Protein 8Y48 (pdb70)

B-factor: mean 157.1, std 56.64, range [30.0, 285.18]

Solvent-accessible surface area: 86447 Å² total; per-residue (Å²): 148,49,86,48,104,61,6,82,43,58,150,72,40,12,21,18,75,55,106,77,85,30,108,36,40,61,30,40,47,119,43,116,49,125,99,84,93,136,84,178,101,49,35,3,4,0,0,2,9,29,120,45,65,66,26,61,79,32,135,7,32,36,13,47,13,46,26,46,20,31,21,9,1,20,54,71,61,26,53,63,16,18,61,17,60,43,55,54,90,18,23,71,95,105,60,57,16,61,40,14,12,55,22,64,27,11,48,12,3,14,69,40,43,153,67,112,72,29,58,60,23,68,104,99,52,83,109,27,98,47,79,29,54,86,68,104,47,150,50,115,96,40,50,98,32,61,6,72,97,100,125,8,74,50,92,32,63,134,32,107,39,48,14,93,15,30,15,12,18,8,4,10,8,42,5,46,0,91,5,52,98,99,36,83,106,5,51,25,67,68,51,27,86,21,88,25,39,12,16,6,31,27,162,49,92,89,34,53,60,85,62,108,47,109,64,47,26,25,43,16,42,117,96,34,52,28,18,66,29,28,101,66,67,91,116,63,102,64,59,54,33,5,25,1,36,22,67,31,48,12,14,0,2,53,15,112,28,68,75,109,51,80,31,68,22,31,74,37,79,68,5,32,131,2,54,35,48,105,57,109,107,13,37,1,0,22,0,90,92,10,10,0,1,9,17,1,58,54,68,69,56,20,119,156,29,77,99,76,76,44,21,72,84,54,19,94,82,50,17,92,66,12,62,74,140,27,61,94,76,22,67,75,87,35,103,46,60,62,4,64,7,88,44,34,25,57,1,6,3,13,12,6,33,70,102,104,183,117,89,64,20,32,24,4,9,14,3,7,4,5,18,84,5,50,81,21,13,28,105,9,8,57,39,7,48,76,6,16,20,130,11,0,38,49,11,8,39,20,3,46,13,4,1,95,88,50,18,61,21,1,9,27,18,23,68,59,111,3,9,16,10,92,76,14,28,41,4,14,7,11,28,68,6,40,19,12,22,70,109,36,60,76,62,68,60,51,8,115,39,131,83,83,54,54,17,43,36,60,0,18,7,24,7,14,15,29,147,54,111,108,153,48,70,0,0,7,8,57,80,9,45,7,67,106,83,63,89,65,73,51,106,44,69,105,100,26,36,50,46,2,64,4,40,113,80,9,23,18,1,63,55,27,52,4,59,133,86,74,96,16,105,86,27,56,66,9,100,5,75,6,71,32,132,32,42,101,12,133,29,47,46,5,97,42,21,114,35,45,56,79,60,40,126,189,80,38,74,150,148,49,86,47,103,62,6,85,43,57,152,72,39,11,22,17,84,62,98,74,76,31,97,35,33,57,24,40,48,123,43,118,48,125,99,85,92,134,84,177,100,49,33,3,4,0,0,2,9,30,119,43,65,65,26,60,78,33,134,7,32,36,14,47,13,46,26,46,21,31,21,11,1,19,53,72,62,26,52,61,16,18,61,17,59,42,55,53,92,19,24,70,96,107,60,57,16,60,40,15,11,58,22,63,27,10,48,12,3,14,70,40,43,154,66,111,72,29,58,60,22,70,104,97,55,80,110,27,99,47,80,28,53,87,69,103,47,149,52,116,95,40,50,98,33,61,5,70,99,101,124,7,74,48,90,31,63,134,31,106,41,49,14,94,14,30,14,12,19,8,4,11,8,40,5,45,0,92,5,52,98,99,37,85,103,5,52,25,68,67,52,28,86,22,89,25,38,11,19,5,30,26,163,48,93,89,33,52,61,84,62,108,46,111,65,47,26,24,43,17,42,116,96,34,52,28,18,67,29,28,101,67,67,91,115,62,104,66,59,54,35,4,24,1,37,23,67,31,48,12,14,0,2,53,14,112,27,69,75,108,50,77,33,68,22,32,73,38,80,68,5,32,128,3,53,34,47,104,55,109,107,12,37,0,0,23,0,90,91,10,10,0,1,9,16,1,58,55,68,70,56,20,120,157,29,78,100,74,75,44,22,74,84,55,18,93,81,51,16,90,65,14,62,73,140,27,61,95,77,21,67,76,87,36,105,47,59,62,4,63,8,89,45,32,27,56,1,7,4,12,12,6,33,72,103,103,185,116,90,64,18,32,27,3,10,14,2,8,4,4,18,84,5,51,79,21,12,28,104,9,7,58,40,5,47,76,6,15,21,128,11,0,38,46,10,7,38,8,1,49,13,2,0,96,90,49,17,60,22,0,1,25,18,23,63,61,92,2,8,20,17,89,77,11,23,43,7,3,4,4,27,70,5,41,18,11,24,72,111,37,60,77,62,66,61,53,8,114,39,130,81,83,55,54,18,41,34,61,0,18,7,23,8,13,14,29,146,54,111,108,154,49,69,0,1,6,8,56,78,8,44,6,69,107,82,63,89,65,73,50,106,44,70,103,102,26,60,44,37,1,61,4,41,114,79,9,23,16,2,56,56,26,52,4,58,135,86,71,95,16,108,85,26,55,66,12,99,5,76,6,70,33,131,33,42,101,13,134,28,45,46,5,95,42,20,116,32,46,55,80,60,39,126,190,79,38,72,151,146,50,85,48,104,61,7,84,43,58,152,73,42,11,22,17,83,60,100,75,78,30,96,37,35,60,24,42,46,120,42,117,50,126,100,85,90,133,85,178,101,50,35,2,5,0,1,2,8,30,120,43,64,64,25,61,78,34,135,7,31,37,14,48,12,46,26,46,20,31,20,10,0,19,54,71,63,25,54,63,16,18,61,18,58,43,56,53,89,19,23,71,93,107,61,58,17,60,39,14,13,57,21,62,26,10,48,13,3,13,69,39,44,154,66,112,73,28,59,58,24,70,103,98,54,84,108,26,100,46,80,29,52,86,69,104,49,151,51,114,96,42,50,100,32,61,5,72,99,100,126,9,74,49,89,31,64,134,32,106,40,49,14,94,15,30,14,13,19,7,4,10,8,40,5,46,0,90,4,52,99,100,37,84,104,6,53,24,68,67,52,30,87,21,88,22,39,11,17,6,32,27,164,49,92,90,35,53,60,84,62,106,47,116,66,42,26,24,43,17,41,115,95,32,51,26,19,68,29,27,101,66,68,89,118,62,102,65,59,54,36,5,25,2,36,22,67,31,48,12,14,0,2,54,15,113,26,68,76,109,49,79,32,70,21,31,73,36,80,67,4,33,128,3,55,34,47,105,55,111,107,12,37,1,0,22,0,90,92,10,10,0,1,9,17,2,56,54,67,70,56,20,118,158,29,77,99,76,76,45,21,73,84,54,20,93,81,52,16,90,66,15,62,73,139,27,60,95,76,21,67,74,87,36,106,44,61,62,3,64,8,89,45,34,27,57,1,6,3,13,12,5,34,70,102,104,184,118,91,64,20,31,25,3,10,12,2,7,4,4,18,86,5,49,80,21,12,29,104,9,7,57,37,7,48,77,6,15,22,128,11,1,40,49,12,8,39,2,1,46,12,3,0,97,89,52,16,60,24,0,1,26,18,23,65,60,98,3,8,22,12,94,72,16,24,44,4,4,4,4,25,75,4,39,18,11,23,71,109,37,61,78,62,66,61,50,7,115,40,132,82,82,54,55,17,41,34,62,0,18,7,24,7,12,14,28,147,55,112,107,155,49,68,0,1,6,8,58,80,8,45,5,67,105,83,63,89,64,72,50,106,45,68,104,102,26,55,44,37,2,66,4,41,113,79,9,24,17,1,55,55,26,51,4,59,133,86,74,95,16,108,83,28,54,66,8,99,5,74,5,70,34,130,32,43,102,11,134,28,47,45,5,96,41,21,115,33,45,57,79,59,39,124,188,80,38,73,150

Organism: Human herpesvirus 8 type P (isolate GK18) (NCBI:txid868565)

Radius of gyration: 54.16 Å; Cα contacts (8 Å, |Δi|>4): 3441; chains: 3; bounding box: 76×73×169 Å

InterPro domains:
  IPR000234 Herpesvirus Glycoprotein B [MF_04032] (4-839)
  IPR035377 Herpesvirus Glycoprotein B, PH-like domain 1 [PF17416] (104-315)
  IPR035381 Herpesvirus Glycoprotein B, PH-like domain 2 [PF17417] (317-411)
  IPR038631 Herpesvirus Glycoprotein B, PH-like domain 2 superfamily [G3DSA:2.30.29.100] (76-181)
  IPR038631 Herpesvirus Glycoprotein B, PH-like domain 2 superfamily [G3DSA:2.30.29.100] (300-413)
  IPR055341 Herpesvirus glycoprotein B ectodomain C-terminal [PF00606] (455-676)

Foldseek 3Di:
DFDDDFFFALAFFFADDDPDFFDWDAFPLDDDDDADDDDDFFKFKKFKKFWDWDWDKFKKKKKKKWKWWAWAQEAFFGDPPDIDPRAIAADDCPVDCLVVLQLFKFFFQAFDDPPDTDTGAQPDDNGDIFTKAWDDDPDPFKGKIKTPPDFWPRVRGGDHHTDTTMHMIIIMIMWMWTDGDVQQWIAIPVGDTDRHGLADPEQHDPADQFFDDDQKGWHWDFQSQGQPDNPDGDGDGSATKIWIGHGGMIMIGGHDHPPPRDDTIDTDDMARIWTWDDDDFWIWIARPVVQFIFIFGPDLPVPPVCVNVPCVVPVVVVSVVSCVVVVVFKAFDDDKTKTATPVGMIMIGTIIDTDDPCVPRVVRNVVSVVVVVVVVVVVVVSVVVNVVSVVVSVVSNVLVVVCVPPVQVSVCVVDVGRWHKDADVSIIGIGTIRGAARVFKDWDQFQQDPDAQWGAPFTKMWGGSHPDDDIAIFGADPSSYTDRDRRRTGTADPQDWDKHDRNQKIAIDRHRGDGPIDGPPVDDDDDDDDDDPDDDDDDDDDDDDDPDDVVVVVVVPD/DFDDDFFFALAFFFADDDPDFFDWFAFPLDDDDDADDDDDFFKFKKFKKFWDWDWDKFKKKKKKKWKWWAWAQEAFFGDPPDIDPRAIAADDCPVDCLVVLQLFKFFFQAFDDPPDTDTGAQPDDNGDIFTKAWDDDPDPFKGKIKTPPDFWPRVRGGDHHTDTTMHMIIIMIMWMWTDGDVQQWIAIPVGDTDRHGLADPEQHDPADQFFDDDQKGWHWDFQSQGQPDNPDGDGDGSATKIWIGHGGMIMIGGHDHPPPRDDTIDTDDMARIWTWDDDDFWIWIARPVVQFIFIFGPDLPVPPVCVNVPCVVPVVVVSVVSCVVVVVFKAFDDDKTKTATPVGMIMIGTIIDTDDPCVPRVVRNVVSVVVVVVVVVVVVVSVVVNVVSVVVSVVSNVLVVVCVPPVQVSVCVVDVGRWHWDCPPPIIGTGTIRGAARVFKDWDQFQQDPDAQWGAPFTKMWGGSHPDDDIAIFGADASSYTDRDRRRTGTADPQDWDKHDNPQKIATDRHRGDGPIDGPPVDDDDDDDDDDPDDDDDDDDDDDDDPDDVVVVVVVPD/DFDDDFFFALAFFFADDDPDFFDWFAFPLDDDDDADDDDDFFKFKKFKKFWDWDWDKFKKKKKKKWKWWAWAQEAFFGDPPDIDPRAIFADDCPVDCLVVLQLFKFFFQAFDDPPDTDTGAQPDDNGDIFTKAWDDDPDPFKGKIKTPPDFWPRVRGGDHHTDTTMHMIIIMIMWMWTDGDVQQWIAIPVGDTDRHGLADPEQHDPADQFFDDDQKGWHWDFQSQGQPDNPDGDGDGSATKIWIGHGGMIMIGGHDHPPPRDDTIDTDDMARIWTWDDDDFWIWIARPVVQFIFIFGPDLPVPPVCVNVPCVVPVVVVSVVSCVVVVVFKAFDDDKTKTATPVGMIMIGTIIDTDDPCVPRVVRNVVSVVVVVVVVVVVVVSVVVNVVSVVVSVVSNVLVVVCVPPVQVSVCVVDVGRWHWDQDPNIIGIHTIRGAARVFKDWDQFQQDPDAQWGAPFTKMWGGSHPDDDIAIFGADASSYTDRDRRRTGTADPQDWDKHDNPQKIATDRHRGDGPIDGPPVDDDDDDDDDDPDDDDDDDDDDDDDPDDVVVVVVVPD

Nearest PDB structures (foldseek):
  3fvc-assembly1_A  TM=8.596E-01  e=2.745E-47  Human herpesvirus 4 strain B95-8
  5cxf-assembly1_B  TM=8.165E-01  e=2.192E-42  Human herpesvirus 5 strain AD169
  5ys6-assembly1_A  TM=6.848E-01  e=1.530E-38  Suid alphaherpesvirus 1
  7yrn-assembly1_C  TM=8.059E-01  e=2.648E-25  Human betaherpesvirus 5
  6z9m-assembly1_B  TM=3.901E-01  e=7.318E-33  Human alphaherpesvirus 1

GO terms:
  GO:0019031 viral envelope (C, IDA)
  GO:0005515 protein binding (F, IPI)

Secondary structure (DSSP, 8-state):
----PBP-STTS-B-----S--EEEEE--------PPP---EEEEEEEEEPP-PPEEEEEEEEEEEEEEB----SSS-SS--B----EEPPP-SSTTHHHHTTSEEE-S-B--SSS--B-SSS--TT-EEE-EE---S-SS---EEES-SPP-----S-SS----EEEEEEEEEEEEEE-SS-S-EEESSS-EE-S-SS-SSS-SS-BSS---SS---EEESS------SSS--------EEEEE-SS-EEEEE---STTT--S-EEEEEESS-EE---SSEEEEEETTTTEEEEEESS-S-TTTTS-TTGGGTHHHHHHHHHHHHTTTEEE-S--EEEE-TTS-EEEEEEEEEPP-----HHHHHHHHHHHHHHHHHHHHHHHHHHHHHHHHHHHHHHHHHTTT-HHHHHHHHSSS--EEEEETTEEEEE--BB--SSSEEE-SB---SSSS--BSS-EEEE--SSSS--EEEEE-SSSBEES----B----TT--EEEEETTEEEEESSSB----EEGGGSEEE--------------------SS-HHHHHHH--/----PBP-STTS-B-----S--EEEEE--------PPP---EEEEEEEEEPP-PPEEEEEEEEEEEEEEB----SSS-SS--B----EEPPP-SSTTHHHHTTSEEE-S-B--SSS--B-SSS--TT-EEE-EE---S-SS---EEES-SPP-----S-SS----EEEEEEEEEEEEEE-SS-S-EEESSS-EE-S-SS-SSS-SS-BSS---SS---EEESS------SSS--------EEEEE-SS-EEEEE---STTT--S-EEEEEESS-EE---SSEEEEEETT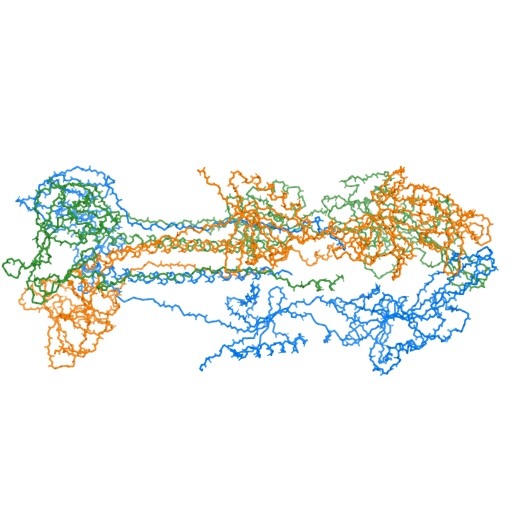TTEEEEEESS-S-TTTTS-TTGGGTHHHHHHHHHHHHTTTEEE-S--EEEE-TTS-EEEEEEEEEPP-----HHHHHHHHHHHHHHHHHHHHHHHHHHHHHHHHHHHHHHHHHTTT-HHHHHHHHSSS--EEEEETTEEEEE--BB--SSSEEE-SB---SSSS--BSS-EEEE--SSSS--EEEEE-SSSBEES----B----TT--EEEEETTEEEEESSSB----EEGGGSEEE--------------------SS-HHHHHHH--/----PBP-STTS-B-----S--EEEEE--------PPP---EEEEEEEEEPP-PPEEEEEEEEEEEEEEB----SSS-SS--B----EEPPP-SSTTHHHHTTSEEE-S-B--SSS--B-SSS--TT-EEE-EE---S-SS---EEES-SPP-----S-SS----EEEEEEEEEEEEEE-SS-S-EEESSS-EE-S-SS-SSS-SS-BSS---SS---EEESS------SSS--------EEEEE-SS-EEEEE---STTT--S-EEEEEESS-EE---SSEEEEEETTTTEEEEEESS-S-TTTTS-TTGGGTHHHHHHHHHHHHTTTEEE-S--EEEE-TTS-EEEEEEEEEPP-----HHHHHHHHHHHHHHHHHHHHHHHHHHHHHHHHHHHHHHHHHTTT-HHHHHHHHSSS--EEEEETTEEEEE--BB--SSSEEE-SB---SSSS--BSS-EEEE--SSSS--EEEEE-SSSBEES----B----TT--EEEEETTEEEEESSSB----EEGGGSEEE--------------------SS-HHHHHHH--

Sequence (1674 aa):
EASGPKSVDFYQFRVCSASITGELFRFNLEQTCPDTKDKYHQEGILLVYKKNIVPHIFKVRRYRKIATSVTVYRGHRESAITNKYELPRPVPLYEISHMDSTYQCFSSMKVNVNGVENTFTDRDDVNTTVFLQPVEGLTDNIQRYFSQPVIYAEPGRVEATYRVRTTVNCEIVDMIARSAEPYNYFVTSLGDTVEVSPFCYNESSCSTTPSNKNGLSVQVVLNHTVVTYSDRGTSPTPQNRIFVETGAYTLSWASESKTTAVCPLALWKTFPRSIQTTHEDSFHFVANEITATFTAPLTPVANFTDTYSCLTSDINTTLNASKAKLASTHVPNGTVQYFHTTGGLYLVWQPMSAINLTDNLSYTQLQFAYDKLRDGINQVLEELSRAWCREQVRDNLMWYELSKINPTSVMTAIYGRPVSAKFVGDAISVTECINVDQSSVNIHKSLRTNSKDVCYARPLVTFKFLNSSNLFTGQLGARNEIILTNNQVETCKDTCEHYFITRNETLVYKDYAYLRTINTTDISTLNTFIALNLSFIQNIDFKAIELYSSAEKRLASSEASGPKSVDFYQFRVCSASITGELFRFNLEQTCPDTKDKYHQEGILLVYKKNIVPHIFKVRRYRKIATSVTVYRGHRESAITNKYELPRPVPLYEISHMDSTYQCFSSMKVNVNGVENTFTDRDDVNTTVFLQPVEGLTDNIQRYFSQPVIYAEPGRVEATYRVRTTVNCEIVDMIARSAEPYNYFVTSLGDTVEVSPFCYNESSCSTTPSNKNGLSVQVVLNHTVVTYSDRGTSPTPQNRIFVETGAYTLSWASESKTTAVCPLALWKTFPRSIQTTHEDSFHFVANEITATFTAPLTPVANFTDTYSCLTSDINTTLNASKAKLASTHVPNGTVQYFHTTGGLYLVWQPMSAINLTDNLSYTQLQFAYDKLRDGINQVLEELSRAWCREQVRDNLMWYELSKINPTSVMTAIYGRPVSAKFVGDAISVTECINVDQSSVNIHKSLRTNSKDVCYARPLVTFKFLNSSNLFTGQLGARNEIILTNNQVETCKDTCEHYFITRNETLVYKDYAYLRTINTTDISTLNTFIALNLSFIQNIDFKAIELYSSAEKRLASSEASGPKSVDFYQFRVCSASITGELFRFNLEQTCPDTKDKYHQEGILLVYKKNIVPHIFKVRRYRKIATSVTVYRGHRESAITNKYELPRPVPLYEISHMDSTYQCFSSMKVNVNGVENTFTDRDDVNTTVFLQPVEGLTDNIQRYFSQPVIYAEPGRVEATYRVRTTVNCEIVDMIARSAEPYNYFVTSLGDTVEVSPFCYNESSCSTTPSNKNGLSVQVVLNHTVVTYSDRGTSPTPQNRIFVETGAYTLSWASESKTTAVCPLALWKTFPRSIQTTHEDSFHFVANEITATFTAPLTPVANFTDTYSCLTSDINTTLNASKAKLASTHVPNGTVQYFHTTGGLYLVWQPMSAINLTDNLSYTQLQFAYDKLRDGINQVLEELSRAWCREQVRDNLMWYELSKINPTSVMTAIYGRPVSAKFVGDAISVTECINVDQSSVNIHKSLRTNSKDVCYARPLVTFKFLNSSNLFTGQLGARNEIILTNNQVETCKDTCEHYFITRNETLVYKDYAYLRTINTTDISTLNTFIALNLSFIQNIDFKAIELYSSAEKRLASS

Structure (mmCIF, N/CA/C/O backbone):
data_8Y48
#
_entry.id   8Y48
#
_cell.length_a   1.00
_cell.length_b   1.00
_cell.length_c   1.00
_cell.angle_alpha   90.00
_cell.angle_beta   90.00
_cell.angle_gamma   90.00
#
_symmetry.space_group_name_H-M   'P 1'
#
loop_
_atom_site.group_PDB
_atom_site.id
_atom_site.type_symbol
_atom_site.label_atom_id
_atom_site.label_alt_id
_atom_site.label_comp_id
_atom_site.label_asym_id
_atom_site.label_entity_id
_atom_site.label_seq_id
_atom_site.pdbx_PDB_ins_code
_atom_site.Cartn_x
_atom_site.Cartn_y
_atom_site.Cartn_z
_atom_site.occupancy
_atom_site.B_iso_or_equiv
_atom_site.auth_seq_id
_atom_site.auth_comp_id
_atom_site.auth_asym_id
_atom_site.auth_atom_id
_atom_site.pdbx_PDB_model_num
ATOM 1 N N . GLU A 1 53 ? 152.992 105.316 66.997 1.00 192.01 53 GLU A N 1
ATOM 2 C CA . GLU A 1 53 ? 152.960 106.768 67.120 1.00 192.41 53 GLU A CA 1
ATOM 3 C C . GLU A 1 53 ? 153.891 107.242 68.232 1.00 194.34 53 GLU A C 1
ATOM 4 O O . GLU A 1 53 ? 155.041 106.814 68.316 1.00 193.90 53 GLU A O 1
ATOM 6 N N . ALA A 1 54 ? 153.385 108.129 69.084 1.00 210.32 54 ALA A N 1
ATOM 7 C CA . ALA A 1 54 ? 154.144 108.679 70.198 1.00 210.13 54 ALA A CA 1
ATOM 8 C C . ALA A 1 54 ? 153.530 108.211 71.510 1.00 210.91 54 ALA A C 1
ATOM 9 O O . ALA A 1 54 ? 152.309 108.271 71.685 1.00 210.93 54 ALA A O 1
ATOM 11 N N . SER A 1 55 ? 154.379 107.747 72.425 1.00 215.11 55 SER A N 1
ATOM 12 C CA . SER A 1 55 ? 153.928 107.275 73.725 1.00 214.74 55 SER A CA 1
ATOM 13 C C . SER A 1 55 ? 155.043 107.484 74.739 1.00 214.54 55 SER A C 1
ATOM 14 O O . SER A 1 55 ? 156.209 107.665 74.381 1.00 214.68 55 SER A O 1
ATOM 17 N N . GLY A 1 56 ? 154.667 107.458 76.015 1.00 204.33 56 GLY A N 1
ATOM 18 C CA . GLY A 1 56 ? 155.613 107.632 77.090 1.00 204.00 56 GLY A CA 1
ATOM 19 C C . GLY A 1 56 ? 154.964 108.137 78.361 1.00 204.69 56 GLY A C 1
ATOM 20 O O . GLY A 1 56 ? 153.747 108.036 78.549 1.00 204.18 56 GLY A O 1
ATOM 21 N N . PRO A 1 57 ? 155.770 108.690 79.264 1.00 202.36 57 PRO A N 1
ATOM 22 C CA . PRO A 1 57 ? 155.227 109.185 80.533 1.00 201.52 57 PRO A CA 1
ATOM 23 C C . PRO A 1 57 ? 154.327 110.394 80.332 1.00 200.88 57 PRO A C 1
ATOM 24 O O . PRO A 1 57 ? 154.497 111.181 79.398 1.00 199.97 57 PRO A O 1
ATOM 28 N N . LYS A 1 58 ? 153.359 110.534 81.234 1.00 183.58 58 LYS A N 1
ATOM 29 C CA . LYS A 1 58 ? 152.421 111.646 81.198 1.00 182.51 58 LYS A CA 1
ATOM 30 C C . LYS A 1 58 ? 152.975 112.826 81.985 1.00 181.67 58 LYS A C 1
ATOM 31 O O . LYS A 1 58 ? 153.535 112.657 83.072 1.00 181.31 58 LYS A O 1
ATOM 33 N N . SER A 1 59 ? 152.815 114.022 81.426 1.00 166.89 59 SER A N 1
ATOM 34 C CA . SER A 1 59 ? 153.323 115.227 82.065 1.00 166.21 59 SER A CA 1
ATOM 35 C C . SER A 1 59 ? 152.600 115.493 83.381 1.00 164.03 59 SER A C 1
ATOM 36 O O . SER A 1 59 ? 151.400 115.242 83.522 1.00 163.57 59 SER A O 1
ATOM 38 N N . VAL A 1 60 ? 153.353 116.007 84.355 1.00 148.60 60 VAL A N 1
ATOM 39 C CA . VAL A 1 60 ? 152.813 116.340 85.666 1.00 149.38 60 VAL A CA 1
ATOM 40 C C . VAL A 1 60 ? 153.186 117.744 86.116 1.00 150.62 60 VAL A C 1
ATOM 41 O O . VAL A 1 60 ? 152.717 118.189 87.164 1.00 148.45 60 VAL A O 1
ATOM 43 N N . ASP A 1 61 ? 154.016 118.459 85.359 1.00 155.10 61 ASP A N 1
ATOM 44 C CA . ASP A 1 61 ? 154.416 119.809 85.725 1.00 154.48 61 ASP A CA 1
ATOM 45 C C . ASP A 1 61 ? 154.799 120.574 84.467 1.00 154.44 61 ASP A C 1
ATOM 46 O O . ASP A 1 61 ? 155.081 119.986 83.420 1.00 154.04 61 ASP A O 1
ATOM 48 N N . PHE A 1 62 ? 154.807 121.900 84.585 1.00 156.86 62 PHE A N 1
ATOM 49 C CA . PHE A 1 62 ? 155.152 122.777 83.466 1.00 157.00 62 PHE A CA 1
ATOM 50 C C . PHE A 1 62 ? 156.666 122.982 83.392 1.00 158.04 62 PHE A C 1
ATOM 51 O O . PHE A 1 62 ? 157.187 124.086 83.541 1.00 158.72 62 PHE A O 1
ATOM 59 N N . TYR A 1 63 ? 157.378 121.880 83.155 1.00 167.29 63 TYR A N 1
ATOM 60 C CA . TYR A 1 63 ? 158.831 121.937 83.066 1.00 167.28 63 TYR A CA 1
ATOM 61 C C . TYR A 1 63 ? 159.420 121.165 81.897 1.00 166.78 63 TYR A C 1
ATOM 62 O O . TYR A 1 63 ? 160.620 121.304 81.645 1.00 166.45 63 TYR A O 1
ATOM 71 N N . GLN A 1 64 ? 158.638 120.364 81.178 1.00 171.02 64 GLN A N 1
ATOM 72 C CA . GLN A 1 64 ? 159.131 119.603 80.041 1.00 171.70 64 GLN A CA 1
ATOM 73 C C . GLN A 1 64 ? 158.266 119.894 78.826 1.00 171.57 64 GLN A C 1
ATOM 74 O O . GLN A 1 64 ? 157.042 120.006 78.939 1.00 172.43 64 GLN A O 1
ATOM 80 N N . PHE A 1 65 ? 158.910 120.024 77.668 1.00 166.66 65 PHE A N 1
ATOM 81 C CA . PHE A 1 65 ? 158.180 120.251 76.429 1.00 167.16 65 PHE A CA 1
ATOM 82 C C . PHE A 1 65 ? 157.252 119.077 76.150 1.00 167.82 65 PHE A C 1
ATOM 83 O O . PHE A 1 65 ? 157.646 117.914 76.274 1.00 167.47 65 PHE A O 1
ATOM 91 N N . ARG A 1 66 ? 156.013 119.385 75.782 1.00 167.82 66 ARG A N 1
ATOM 92 C CA . ARG A 1 66 ? 155.026 118.347 75.532 1.00 167.06 66 ARG A CA 1
ATOM 93 C C . ARG A 1 66 ? 154.090 118.792 74.420 1.00 166.78 66 ARG A C 1
ATOM 94 O O . ARG A 1 66 ? 153.862 119.988 74.218 1.00 166.82 66 ARG A O 1
ATOM 102 N N . VAL A 1 67 ? 153.561 117.812 73.693 1.00 177.31 67 VAL A N 1
ATOM 103 C CA . VAL A 1 67 ? 152.588 118.051 72.635 1.00 178.19 67 VAL A CA 1
ATOM 104 C C . VAL A 1 67 ? 151.500 116.996 72.750 1.00 179.33 67 VAL A C 1
ATOM 105 O O . VAL A 1 67 ? 151.794 115.805 72.884 1.00 179.42 67 VAL A O 1
ATOM 109 N N . CYS A 1 68 ? 150.243 117.429 72.712 1.00 193.75 68 CYS A N 1
ATOM 110 C CA . CYS A 1 68 ? 149.120 116.507 72.871 1.00 194.57 68 CYS A CA 1
ATOM 111 C C . CYS A 1 68 ? 147.881 117.099 72.214 1.00 194.26 68 CYS A C 1
ATOM 112 O O . CYS A 1 68 ? 147.358 118.117 72.674 1.00 193.25 68 CYS A O 1
ATOM 115 N N . SER A 1 69 ? 147.427 116.468 71.133 1.00 198.14 69 SER A N 1
ATOM 116 C CA . SER A 1 69 ? 146.203 116.848 70.437 1.00 198.21 69 SER A CA 1
ATOM 117 C C . SER A 1 69 ? 145.433 115.602 70.023 1.00 199.33 69 SER A C 1
ATOM 118 O O . SER A 1 69 ? 144.805 115.559 68.960 1.00 199.51 69 SER A O 1
ATOM 120 N N . ALA A 1 70 ? 145.470 114.573 70.867 1.00 212.21 70 ALA A N 1
ATOM 121 C CA . ALA A 1 70 ? 144.865 113.290 70.535 1.00 212.50 70 ALA A CA 1
ATOM 122 C C . ALA A 1 70 ? 143.357 113.415 70.359 1.00 213.75 70 ALA A C 1
ATOM 123 O O . ALA A 1 70 ? 142.692 114.188 71.055 1.00 212.90 70 ALA A O 1
ATOM 125 N N . SER A 1 71 ? 142.820 112.642 69.417 1.00 221.71 71 SER A N 1
ATOM 126 C CA . SER A 1 71 ? 141.393 112.628 69.124 1.00 221.21 71 SER A CA 1
ATOM 127 C C . SER A 1 71 ? 140.625 111.613 69.961 1.00 221.68 71 SER A C 1
ATOM 128 O O . SER A 1 71 ? 139.398 111.532 69.836 1.00 220.81 71 SER A O 1
ATOM 131 N N . ILE A 1 72 ? 141.307 110.840 70.806 1.00 218.00 72 ILE A N 1
ATOM 132 C CA . ILE A 1 72 ? 140.625 109.864 71.645 1.00 215.88 72 ILE A CA 1
ATOM 133 C C . ILE A 1 72 ? 139.846 110.591 72.731 1.00 216.99 72 ILE A C 1
ATOM 134 O O . ILE A 1 72 ? 140.403 111.402 73.482 1.00 216.97 72 ILE A O 1
ATOM 136 N N . THR A 1 73 ? 138.550 110.303 72.819 1.00 211.89 73 THR A N 1
ATOM 137 C CA . THR A 1 73 ? 137.699 110.967 73.796 1.00 212.11 73 THR A CA 1
ATOM 138 C C . THR A 1 73 ? 138.021 110.479 75.204 1.00 210.55 73 THR A C 1
ATOM 139 O O . THR A 1 73 ? 138.123 109.273 75.448 1.00 209.55 73 THR A O 1
ATOM 143 N N . GLY A 1 74 ? 138.180 111.418 76.125 1.00 184.53 74 GLY A N 1
ATOM 144 C CA . GLY A 1 74 ? 138.449 111.135 77.518 1.00 183.62 74 GLY A CA 1
ATOM 145 C C . GLY A 1 74 ? 137.210 111.265 78.377 1.00 182.66 74 GLY A C 1
ATOM 146 O O . GLY A 1 74 ? 136.085 111.007 77.932 1.00 182.27 74 GLY A O 1
ATOM 147 N N . GLU A 1 75 ? 137.415 111.668 79.627 1.00 171.49 75 GLU A N 1
ATOM 148 C CA . GLU A 1 75 ? 136.299 111.862 80.539 1.00 169.96 75 GLU A CA 1
ATOM 149 C C . GLU A 1 75 ? 135.458 113.058 80.108 1.00 169.51 75 GLU A C 1
ATOM 150 O O . GLU A 1 75 ? 135.944 113.989 79.462 1.00 170.27 75 GLU A O 1
ATOM 156 N N . LEU A 1 76 ? 134.181 113.024 80.475 1.00 147.10 76 LEU A N 1
ATOM 157 C CA . LEU A 1 76 ? 133.232 114.073 80.134 1.00 146.84 76 LEU A CA 1
ATOM 158 C C . LEU A 1 76 ? 132.903 114.881 81.380 1.00 146.58 76 LEU A C 1
ATOM 159 O O . LEU A 1 76 ? 132.579 114.310 82.427 1.00 145.65 76 LEU A O 1
ATOM 164 N N . PHE A 1 77 ? 132.987 116.203 81.265 1.00 135.57 77 PHE A N 1
ATOM 165 C CA . PHE A 1 77 ? 132.691 117.104 82.367 1.00 132.60 77 PHE A CA 1
ATOM 166 C C . PHE A 1 77 ? 131.745 118.197 81.896 1.00 132.77 77 PHE A C 1
ATOM 167 O O . PHE A 1 77 ? 131.783 118.619 80.737 1.00 134.25 77 PHE A O 1
ATOM 175 N N . ARG A 1 78 ? 130.893 118.650 82.810 1.00 119.92 78 ARG A N 1
ATOM 176 C CA . ARG A 1 78 ? 129.950 119.722 82.541 1.00 120.10 78 ARG A CA 1
ATOM 177 C C . ARG A 1 78 ? 129.969 120.707 83.699 1.00 120.40 78 ARG A C 1
ATOM 178 O O . ARG A 1 78 ? 130.290 120.349 84.835 1.00 118.85 78 ARG A O 1
ATOM 186 N N . PHE A 1 79 ? 129.630 121.957 83.398 1.00 107.50 79 PHE A N 1
ATOM 187 C CA . PHE A 1 79 ? 129.618 123.000 84.413 1.00 108.59 79 PHE A CA 1
ATOM 188 C C . PHE A 1 79 ? 128.307 122.961 85.185 1.00 111.00 79 PHE A C 1
ATOM 189 O O . PHE A 1 79 ? 127.225 122.951 84.590 1.00 114.74 79 PHE A O 1
ATOM 197 N N . ASN A 1 80 ? 128.406 122.938 86.514 1.00 128.92 80 ASN A N 1
ATOM 198 C CA . ASN A 1 80 ? 127.229 122.913 87.380 1.00 130.21 80 ASN A CA 1
ATOM 199 C C . ASN A 1 80 ? 126.631 124.316 87.404 1.00 129.36 80 ASN A C 1
ATOM 200 O O . ASN A 1 80 ? 126.901 125.135 88.286 1.00 130.89 80 ASN A O 1
ATOM 205 N N . LEU A 1 81 ? 125.797 124.592 86.399 1.00 125.67 81 LEU A N 1
ATOM 206 C CA . LEU A 1 81 ? 125.212 125.919 86.248 1.00 124.69 81 LEU A CA 1
ATOM 207 C C . LEU A 1 81 ? 124.296 126.293 87.405 1.00 128.33 81 LEU A C 1
ATOM 208 O O . LEU A 1 81 ? 124.057 127.485 87.628 1.00 128.32 81 LEU A O 1
ATOM 210 N N . GLU A 1 82 ? 123.780 125.315 88.143 1.00 156.15 82 GLU A N 1
ATOM 211 C CA . GLU A 1 82 ? 122.877 125.562 89.259 1.00 158.21 82 GLU A CA 1
ATOM 212 C C . GLU A 1 82 ? 123.608 125.265 90.561 1.00 157.81 82 GLU A C 1
ATOM 213 O O . GLU A 1 82 ? 124.066 124.138 90.776 1.00 158.32 82 GLU A O 1
ATOM 219 N N . GLN A 1 83 ? 123.719 126.295 91.401 1.00 148.61 83 GLN A N 1
ATOM 220 C CA . GLN A 1 83 ? 124.411 126.140 92.701 1.00 148.07 83 GLN A CA 1
ATOM 221 C C . GLN A 1 83 ? 123.817 127.152 93.679 1.00 149.89 83 GLN A C 1
ATOM 222 O O . GLN A 1 83 ? 123.492 128.269 93.238 1.00 151.72 83 GLN A O 1
ATOM 228 N N . THR A 1 84 ? 123.672 126.770 94.945 1.00 163.31 84 THR A N 1
ATOM 229 C CA . THR A 1 84 ? 123.149 127.656 95.977 1.00 164.78 84 THR A CA 1
ATOM 230 C C . THR A 1 84 ? 123.450 127.049 97.338 1.00 167.29 84 THR A C 1
ATOM 231 O O . THR A 1 84 ? 123.771 125.863 97.451 1.00 168.22 84 THR A O 1
ATOM 235 N N . CYS A 1 85 ? 123.340 127.880 98.369 1.00 177.60 85 CYS A N 1
ATOM 236 C CA . CYS A 1 85 ? 123.489 127.450 99.750 1.00 178.38 85 CYS A CA 1
ATOM 237 C C . CYS A 1 85 ? 122.373 128.070 100.577 1.00 177.55 85 CYS A C 1
ATOM 238 O O . CYS A 1 85 ? 121.940 129.193 100.296 1.00 174.28 85 CYS A O 1
ATOM 241 N N . PRO A 1 86 ? 121.892 127.364 101.600 1.00 187.39 86 PRO A N 1
ATOM 242 C CA . PRO A 1 86 ? 120.763 127.881 102.380 1.00 186.63 86 PRO A CA 1
ATOM 243 C C . PRO A 1 86 ? 121.193 128.731 103.563 1.00 186.21 86 PRO A C 1
ATOM 244 O O . PRO A 1 86 ? 122.389 128.897 103.824 1.00 185.04 86 PRO A O 1
ATOM 248 N N . ASP A 1 87 ? 120.216 129.272 104.282 1.00 196.11 87 ASP A N 1
ATOM 249 C CA . ASP A 1 87 ? 120.450 130.065 105.478 1.00 198.52 87 ASP A CA 1
ATOM 250 C C . ASP A 1 87 ? 119.982 129.277 106.693 1.00 199.01 87 ASP A C 1
ATOM 251 O O . ASP A 1 87 ? 118.896 128.688 106.681 1.00 197.65 87 ASP A O 1
ATOM 256 N N . THR A 1 88 ? 120.807 129.264 107.736 1.00 199.74 88 THR A N 1
ATOM 257 C CA . THR A 1 88 ? 120.477 128.512 108.938 1.00 198.73 88 THR A CA 1
ATOM 258 C C . THR A 1 88 ? 119.240 129.089 109.616 1.00 198.55 88 THR A C 1
ATOM 259 O O . THR A 1 88 ? 119.016 130.303 109.614 1.00 198.56 88 THR A O 1
ATOM 263 N N . LYS A 1 89 ? 118.426 128.205 110.184 1.00 189.85 89 LYS A N 1
ATOM 264 C CA . LYS A 1 89 ? 117.223 128.624 110.887 1.00 189.88 89 LYS A CA 1
ATOM 265 C C . LYS A 1 89 ? 117.558 128.993 112.325 1.00 189.59 89 LYS A C 1
ATOM 266 O O . LYS A 1 89 ? 118.378 128.338 112.975 1.00 187.98 89 LYS A O 1
ATOM 268 N N . ASP A 1 90 ? 116.922 130.054 112.817 1.00 183.90 90 ASP A N 1
ATOM 269 C CA . ASP A 1 90 ? 117.168 130.502 114.180 1.00 184.76 90 ASP A CA 1
ATOM 270 C C . ASP A 1 90 ? 116.703 129.448 115.175 1.00 185.17 90 ASP A C 1
ATOM 271 O O . ASP A 1 90 ? 115.601 128.905 115.057 1.00 185.07 90 ASP A O 1
ATOM 276 N N . LYS A 1 91 ? 117.549 129.162 116.161 1.00 179.91 91 LYS A N 1
ATOM 277 C CA . LYS A 1 91 ? 117.238 128.184 117.197 1.00 178.05 91 LYS A CA 1
ATOM 278 C C . LYS A 1 91 ? 116.541 128.905 118.344 1.00 178.30 91 LYS A C 1
ATOM 279 O O . LYS A 1 91 ? 117.172 129.667 119.083 1.00 178.13 91 LYS A O 1
ATOM 281 N N . TYR A 1 92 ? 115.240 128.668 118.490 1.00 170.75 92 TYR A N 1
ATOM 282 C CA . TYR A 1 92 ? 114.483 129.309 119.553 1.00 170.31 92 TYR A CA 1
ATOM 283 C C . TYR A 1 92 ? 114.950 128.807 120.915 1.00 169.69 92 TYR A C 1
ATOM 284 O O . TYR A 1 92 ? 115.450 127.688 121.054 1.00 169.55 92 TYR A O 1
ATOM 293 N N . HIS A 1 93 ? 114.784 129.655 121.926 1.00 134.49 93 HIS A N 1
ATOM 294 C CA . HIS A 1 93 ? 115.275 129.374 123.267 1.00 133.92 93 HIS A CA 1
ATOM 295 C C . HIS A 1 93 ? 114.139 129.476 124.272 1.00 133.94 93 HIS A C 1
ATOM 296 O O . HIS A 1 93 ? 113.285 130.361 124.173 1.00 136.07 93 HIS A O 1
ATOM 303 N N . GLN A 1 94 ? 114.138 128.563 125.239 1.00 101.83 94 GLN A N 1
ATOM 304 C CA . GLN A 1 94 ? 113.130 128.574 126.285 1.00 95.88 94 GLN A CA 1
ATOM 305 C C . GLN A 1 94 ? 113.361 129.742 127.239 1.00 96.19 94 GLN A C 1
ATOM 306 O O . GLN A 1 94 ? 114.474 130.256 127.381 1.00 100.41 94 GLN A O 1
ATOM 312 N N . GLU A 1 95 ? 112.285 130.161 127.898 1.00 95.88 95 GLU A N 1
ATOM 313 C CA . GLU A 1 95 ? 112.362 131.249 128.859 1.00 99.88 95 GLU A CA 1
ATOM 314 C C . GLU A 1 95 ? 111.333 131.015 129.954 1.00 99.98 95 GLU A C 1
ATOM 315 O O . GLU A 1 95 ? 110.356 130.286 129.769 1.00 105.80 95 GLU A O 1
ATOM 321 N N . GLY A 1 96 ? 111.569 131.636 131.101 1.00 73.93 96 GLY A N 1
ATOM 322 C CA . GLY A 1 96 ? 110.654 131.482 132.213 1.00 76.22 96 GLY A CA 1
ATOM 323 C C . GLY A 1 96 ? 111.182 132.176 133.448 1.00 76.66 96 GLY A C 1
ATOM 324 O O . GLY A 1 96 ? 112.214 132.848 133.415 1.00 84.67 96 GLY A O 1
ATOM 325 N N . ILE A 1 97 ? 110.451 132.000 134.542 1.00 60.71 97 ILE A N 1
ATOM 326 C CA . ILE A 1 97 ? 110.814 132.608 135.816 1.00 56.71 97 ILE A CA 1
ATOM 327 C C . ILE A 1 97 ? 111.869 131.747 136.494 1.00 64.56 97 ILE A C 1
ATOM 328 O O . ILE A 1 97 ? 111.736 130.520 136.563 1.00 78.74 97 ILE A O 1
ATOM 333 N N . LEU A 1 98 ? 112.921 132.386 136.997 1.00 51.54 98 LEU A N 1
ATOM 334 C CA . LEU A 1 98 ? 114.012 131.702 137.677 1.00 48.75 98 LEU A CA 1
ATOM 335 C C . LEU A 1 98 ? 114.213 132.314 139.055 1.00 61.06 98 LEU A C 1
ATOM 336 O O . LEU A 1 98 ? 114.293 133.539 139.187 1.00 76.66 98 LEU A O 1
ATOM 341 N N . LEU A 1 99 ? 114.293 131.462 140.075 1.00 64.40 99 LEU A N 1
ATOM 342 C CA . LEU A 1 99 ? 114.526 131.892 141.446 1.00 57.55 99 LEU A CA 1
ATOM 343 C C . LEU A 1 99 ? 115.725 131.151 142.014 1.00 64.32 99 LEU A C 1
ATOM 344 O O . LEU A 1 99 ? 115.857 129.937 141.834 1.00 78.58 99 LEU A O 1
ATOM 349 N N . VAL A 1 100 ? 116.592 131.883 142.702 1.00 56.03 100 VAL A N 1
ATOM 350 C CA . VAL A 1 100 ? 117.756 131.304 143.346 1.00 55.48 100 VAL A CA 1
ATOM 351 C C . VAL A 1 100 ? 117.455 131.134 144.828 1.00 65.38 100 VAL A C 1
ATOM 352 O O . VAL A 1 100 ? 116.514 131.716 145.371 1.00 76.90 100 VAL A O 1
ATOM 356 N N . TYR A 1 101 ? 118.274 130.326 145.500 1.00 64.92 101 TYR A N 1
ATOM 357 C CA . TYR A 1 101 ? 118.061 130.049 146.919 1.00 61.27 101 TYR A CA 1
ATOM 358 C C . TYR A 1 101 ? 119.415 129.757 147.558 1.00 70.46 101 TYR A C 1
ATOM 359 O O . TYR A 1 101 ? 119.942 128.649 147.426 1.00 78.69 101 TYR A O 1
ATOM 368 N N . LYS A 1 102 ? 119.965 130.752 148.245 1.00 78.09 102 LYS A N 1
ATOM 369 C CA . LYS A 1 102 ? 121.227 130.597 148.947 1.00 71.90 102 LYS A CA 1
ATOM 370 C C . LYS A 1 102 ? 121.019 129.848 150.259 1.00 77.28 102 LYS A C 1
ATOM 371 O O . LYS A 1 102 ? 119.898 129.698 150.750 1.00 82.05 102 LYS A O 1
ATOM 377 N N . LYS A 1 103 ? 122.124 129.374 150.828 1.00 97.28 103 LYS A N 1
ATOM 378 C CA . LYS A 1 103 ? 122.073 128.654 152.092 1.00 97.94 103 LYS A CA 1
ATOM 379 C C . LYS A 1 103 ? 121.970 129.640 153.247 1.00 102.01 103 LYS A C 1
ATOM 380 O O . LYS A 1 103 ? 122.766 130.579 153.347 1.00 105.37 103 LYS A O 1
ATOM 386 N N . ASN A 1 104 ? 120.988 129.425 154.119 1.00 108.19 104 ASN A N 1
ATOM 387 C CA . ASN A 1 104 ? 120.766 130.332 155.236 1.00 108.74 104 ASN A CA 1
ATOM 388 C C . ASN A 1 104 ? 121.880 130.207 156.267 1.00 108.95 104 ASN A C 1
ATOM 389 O O . ASN A 1 104 ? 122.389 129.114 156.528 1.00 113.33 104 ASN A O 1
ATOM 394 N N . ILE A 1 105 ? 122.256 131.343 156.857 1.00 93.76 105 ILE A N 1
ATOM 395 C CA . ILE A 1 105 ? 123.279 131.384 157.894 1.00 95.96 105 ILE A CA 1
ATOM 396 C C . ILE A 1 105 ? 122.822 132.128 159.138 1.00 93.98 105 ILE A C 1
ATOM 397 O O . ILE A 1 105 ? 123.585 132.224 160.100 1.00 93.35 105 ILE A O 1
ATOM 402 N N . VAL A 1 106 ? 121.608 132.660 159.152 1.00 105.85 106 VAL A N 1
ATOM 403 C CA . VAL A 1 106 ? 121.119 133.385 160.329 1.00 107.72 106 VAL A CA 1
ATOM 404 C C . VAL A 1 106 ? 120.840 132.390 161.451 1.00 110.02 106 VAL A C 1
ATOM 405 O O . VAL A 1 106 ? 120.082 131.426 161.245 1.00 111.47 106 VAL A O 1
ATOM 409 N N . PRO A 1 107 ? 121.418 132.571 162.635 1.00 110.15 107 PRO A N 1
ATOM 410 C CA . PRO A 1 107 ? 121.189 131.614 163.721 1.00 107.07 107 PRO A CA 1
ATOM 411 C C . PRO A 1 107 ? 119.760 131.668 164.235 1.00 106.82 107 PRO A C 1
ATOM 412 O O . PRO A 1 107 ? 119.080 132.693 164.155 1.00 106.57 107 PRO A O 1
ATOM 416 N N . HIS A 1 108 ? 119.309 130.534 164.767 1.00 118.44 108 HIS A N 1
ATOM 417 C CA . HIS A 1 108 ? 117.984 130.455 165.363 1.00 119.40 108 HIS A CA 1
ATOM 418 C C . HIS A 1 108 ? 117.926 131.308 166.624 1.00 119.75 108 HIS A C 1
ATOM 419 O O . HIS A 1 108 ? 118.876 131.345 167.409 1.00 122.52 108 HIS A O 1
ATOM 426 N N . ILE A 1 109 ? 116.803 131.994 166.820 1.00 116.59 109 ILE A N 1
ATOM 427 C CA . ILE A 1 109 ? 116.625 132.906 167.943 1.00 117.34 109 ILE A CA 1
ATOM 428 C C . ILE A 1 109 ? 115.357 132.522 168.692 1.00 120.52 109 ILE A C 1
ATOM 429 O O . ILE A 1 109 ? 114.297 132.352 168.080 1.00 123.78 109 ILE A O 1
ATOM 434 N N . PHE A 1 110 ? 115.467 132.384 170.012 1.00 129.55 110 PHE A N 1
ATOM 435 C CA . PHE A 1 110 ? 114.319 132.086 170.856 1.00 126.75 110 PHE A CA 1
ATOM 436 C C . PHE A 1 110 ? 114.574 132.648 172.247 1.00 128.15 110 PHE A C 1
ATOM 437 O O . PHE A 1 110 ? 115.716 132.917 172.630 1.00 130.15 110 PHE A O 1
ATOM 445 N N . LYS A 1 111 ? 113.493 132.824 173.002 1.00 142.61 111 LYS A N 1
ATOM 446 C CA . LYS A 1 111 ? 113.568 133.404 174.335 1.00 144.88 111 LYS A CA 1
ATOM 447 C C . LYS A 1 111 ? 113.718 132.314 175.387 1.00 144.56 111 LYS A C 1
ATOM 448 O O . LYS A 1 111 ? 113.158 131.222 175.255 1.00 145.64 111 LYS A O 1
ATOM 454 N N . VAL A 1 112 ? 114.480 132.619 176.435 1.00 144.72 112 VAL A N 1
ATOM 455 C CA . VAL A 1 112 ? 114.758 131.676 177.511 1.00 144.31 112 VAL A CA 1
ATOM 456 C C . VAL A 1 112 ? 114.644 132.406 178.843 1.00 147.37 112 VAL A C 1
ATOM 457 O O . VAL A 1 112 ? 115.096 133.547 178.979 1.00 150.41 112 VAL A O 1
ATOM 461 N N . ARG A 1 113 ? 114.029 131.748 179.822 1.00 174.58 113 ARG A N 1
ATOM 462 C CA . ARG A 1 113 ? 113.869 132.288 181.164 1.00 174.78 113 ARG A CA 1
ATOM 463 C C . ARG A 1 113 ? 114.789 131.548 182.125 1.00 175.87 113 ARG A C 1
ATOM 464 O O . ARG A 1 113 ? 114.921 130.322 182.052 1.00 175.68 113 ARG A O 1
ATOM 472 N N . ARG A 1 114 ? 115.424 132.295 183.025 1.00 180.68 114 ARG A N 1
ATOM 473 C CA . ARG A 1 114 ? 116.399 131.747 183.956 1.00 180.00 114 ARG A CA 1
ATOM 474 C C . ARG A 1 114 ? 115.998 132.051 185.393 1.00 181.74 114 ARG A C 1
ATOM 475 O O . ARG A 1 114 ? 115.540 133.156 185.701 1.00 182.74 114 ARG A O 1
ATOM 483 N N . TYR A 1 115 ? 116.178 131.064 186.268 1.00 185.75 115 TYR A N 1
ATOM 484 C CA . TYR A 1 115 ? 115.924 131.201 187.695 1.00 185.92 115 TYR A CA 1
ATOM 485 C C . TYR A 1 115 ? 117.202 130.896 188.462 1.00 187.50 115 TYR A C 1
ATOM 486 O O . TYR A 1 115 ? 117.950 129.983 188.098 1.00 187.38 115 TYR A O 1
ATOM 495 N N . ARG A 1 116 ? 117.451 131.659 189.525 1.00 201.20 116 ARG A N 1
ATOM 496 C CA . ARG A 1 116 ? 118.662 131.486 190.313 1.00 200.91 116 ARG A CA 1
ATOM 497 C C . ARG A 1 116 ? 118.423 131.970 191.736 1.00 201.64 116 ARG A C 1
ATOM 498 O O . ARG A 1 116 ? 117.782 133.003 191.949 1.00 200.96 116 ARG A O 1
ATOM 506 N N . LYS A 1 117 ? 118.941 131.215 192.701 1.00 219.10 117 LYS A N 1
ATOM 507 C CA . LYS A 1 117 ? 118.862 131.556 194.116 1.00 218.54 117 LYS A CA 1
ATOM 508 C C . LYS A 1 117 ? 120.223 132.053 194.581 1.00 219.01 117 LYS A C 1
ATOM 509 O O . LYS A 1 117 ? 121.243 131.404 194.329 1.00 220.29 117 LYS A O 1
ATOM 515 N N . ILE A 1 118 ? 120.237 133.198 195.258 1.00 225.05 118 ILE A N 1
ATOM 516 C CA . ILE A 1 118 ? 121.469 133.840 195.701 1.00 226.08 118 ILE A CA 1
ATOM 517 C C . ILE A 1 118 ? 121.415 134.022 197.211 1.00 227.32 118 ILE A C 1
ATOM 518 O O . ILE A 1 118 ? 120.436 134.556 197.743 1.00 227.14 118 ILE A O 1
ATOM 523 N N . ALA A 1 119 ? 122.468 133.577 197.895 1.00 244.53 119 ALA A N 1
ATOM 524 C CA . ALA A 1 119 ? 122.620 133.753 199.332 1.00 244.74 119 ALA A CA 1
ATOM 525 C C . ALA A 1 119 ? 123.948 134.447 199.600 1.00 244.77 119 ALA A C 1
ATOM 526 O O . ALA A 1 119 ? 124.987 134.023 199.084 1.00 244.83 119 ALA A O 1
ATOM 528 N N . THR A 1 120 ? 123.913 135.507 200.405 1.00 249.03 120 THR A N 1
ATOM 529 C CA . THR A 1 120 ? 125.102 136.297 200.689 1.00 248.44 120 THR A CA 1
ATOM 530 C C . THR A 1 120 ? 125.109 136.707 202.155 1.00 248.65 120 THR A C 1
ATOM 531 O O . THR A 1 120 ? 124.056 136.890 202.770 1.00 249.52 120 THR A O 1
ATOM 535 N N . SER A 1 121 ? 126.314 136.852 202.706 1.00 252.78 121 SER A N 1
ATOM 536 C CA . SER A 1 121 ? 126.499 137.283 204.083 1.00 253.14 121 SER A CA 1
ATOM 537 C C . SER A 1 121 ? 127.599 138.332 204.138 1.00 253.29 121 SER A C 1
ATOM 538 O O . SER A 1 121 ? 128.498 138.357 203.293 1.00 252.88 121 SER A O 1
ATOM 541 N N . VAL A 1 122 ? 127.517 139.202 205.141 1.00 266.91 122 VAL A N 1
ATOM 542 C CA . VAL A 1 122 ? 128.500 140.257 205.358 1.00 266.97 122 VAL A CA 1
ATOM 543 C C . VAL A 1 122 ? 128.912 140.233 206.823 1.00 267.78 122 VAL A C 1
ATOM 544 O O . VAL A 1 122 ? 128.056 140.167 207.713 1.00 268.19 122 VAL A O 1
ATOM 548 N N . THR A 1 123 ? 130.221 140.269 207.072 1.00 269.20 123 THR A N 1
ATOM 549 C CA . THR A 1 123 ? 130.781 140.238 208.424 1.00 268.71 123 THR A CA 1
ATOM 550 C C . THR A 1 123 ? 131.727 141.427 208.562 1.00 268.35 123 THR A C 1
ATOM 551 O O . THR A 1 123 ? 132.932 141.297 208.332 1.00 267.88 123 THR A O 1
ATOM 555 N N . VAL A 1 124 ? 131.185 142.586 208.935 1.00 274.97 124 VAL A N 1
ATOM 556 C CA . VAL A 1 124 ? 131.973 143.807 209.100 1.00 275.30 124 VAL A CA 1
ATOM 557 C C . VAL A 1 124 ? 131.649 144.377 210.479 1.00 275.89 124 VAL A C 1
ATOM 558 O O . VAL A 1 124 ? 130.739 145.197 210.633 1.00 275.96 124 VAL A O 1
ATOM 560 N N . TYR A 1 125 ? 132.397 143.941 211.496 1.00 280.37 125 TYR A N 1
ATOM 561 C CA . TYR A 1 125 ? 132.320 144.537 212.824 1.00 280.16 125 TYR A CA 1
ATOM 562 C C . TYR A 1 125 ? 133.690 144.564 213.495 1.00 280.30 125 TYR A C 1
ATOM 563 O O . TYR A 1 125 ? 133.784 144.465 214.723 1.00 280.21 125 TYR A O 1
ATOM 565 N N . ARG A 1 126 ? 134.756 144.686 212.705 1.00 276.88 126 ARG A N 1
ATOM 566 C CA . ARG A 1 126 ? 136.106 144.646 213.252 1.00 275.53 126 ARG A CA 1
ATOM 567 C C . ARG A 1 126 ? 136.343 145.817 214.199 1.00 275.86 126 ARG A C 1
ATOM 568 O O . ARG A 1 126 ? 135.855 146.928 213.976 1.00 276.39 126 ARG A O 1
ATOM 570 N N . GLY A 1 127 ? 137.108 145.559 215.256 1.00 275.35 127 GLY A N 1
ATOM 571 C CA . GLY A 1 127 ? 137.351 146.588 216.253 1.00 275.62 127 GLY A CA 1
ATOM 572 C C . GLY A 1 127 ? 136.056 146.994 216.925 1.00 276.28 127 GLY A C 1
ATOM 573 O O . GLY A 1 127 ? 135.271 146.151 217.375 1.00 276.20 127 GLY A O 1
ATOM 574 N N . HIS A 1 128 ? 135.822 148.304 217.000 1.00 279.35 128 HIS A N 1
ATOM 575 C CA . HIS A 1 128 ? 134.576 148.803 217.571 1.00 278.88 128 HIS A CA 1
ATOM 576 C C . HIS A 1 128 ? 133.421 148.636 216.589 1.00 279.18 128 HIS A C 1
ATOM 577 O O . HIS A 1 128 ? 132.442 147.939 216.875 1.00 279.12 128 HIS A O 1
ATOM 579 N N . ARG A 1 129 ? 133.525 149.267 215.417 1.00 278.00 129 ARG A N 1
ATOM 580 C CA . ARG A 1 129 ? 132.480 149.162 214.399 1.00 277.55 129 ARG A CA 1
ATOM 581 C C . ARG A 1 129 ? 133.130 149.434 213.042 1.00 277.30 129 ARG A C 1
ATOM 582 O O . ARG A 1 129 ? 133.396 150.591 212.706 1.00 276.18 129 ARG A O 1
ATOM 584 N N . GLU A 1 130 ? 133.375 148.372 212.283 1.00 284.71 130 GLU A N 1
ATOM 585 C CA . GLU A 1 130 ? 133.985 148.476 210.967 1.00 284.66 130 GLU A CA 1
ATOM 586 C C . GLU A 1 130 ? 132.936 148.296 209.874 1.00 285.00 130 GLU A C 1
ATOM 587 O O . GLU A 1 130 ? 131.814 147.844 210.116 1.00 285.18 130 GLU A O 1
ATOM 589 N N . SER A 1 131 ? 133.319 148.661 208.653 1.00 284.41 131 SER A N 1
ATOM 590 C CA . SER A 1 131 ? 132.448 148.559 207.492 1.00 284.18 131 SER A CA 1
ATOM 591 C C . SER A 1 131 ? 133.193 147.887 206.349 1.00 284.35 131 SER A C 1
ATOM 592 O O . SER A 1 131 ? 134.363 148.192 206.096 1.00 284.80 131 SER A O 1
ATOM 595 N N . ALA A 1 132 ? 132.502 146.976 205.660 1.00 273.74 132 ALA A N 1
ATOM 596 C CA . ALA A 1 132 ? 133.057 146.245 204.519 1.00 272.98 132 ALA A CA 1
ATOM 597 C C . ALA A 1 132 ? 134.369 145.552 204.882 1.00 273.57 132 ALA A C 1
ATOM 598 O O . ALA A 1 132 ? 135.330 145.548 204.111 1.00 273.12 132 ALA A O 1
ATOM 600 N N . ILE A 1 133 ? 134.409 144.961 206.078 1.00 266.58 133 ILE A N 1
ATOM 601 C CA . ILE A 1 133 ? 135.611 144.261 206.520 1.00 265.71 133 ILE A CA 1
ATOM 602 C C . ILE A 1 133 ? 135.845 143.017 205.672 1.00 265.22 133 ILE A C 1
ATOM 603 O O . ILE A 1 133 ? 136.963 142.764 205.206 1.00 264.98 133 ILE A O 1
ATOM 605 N N . THR A 1 134 ? 134.798 142.225 205.456 1.00 249.89 134 THR A N 1
ATOM 606 C CA . THR A 1 134 ? 134.913 141.009 204.664 1.00 248.66 134 THR A CA 1
ATOM 607 C C . THR A 1 134 ? 133.536 140.626 204.144 1.00 248.87 134 THR A C 1
ATOM 608 O O . THR A 1 134 ? 132.509 141.058 204.674 1.00 249.31 134 THR A O 1
ATOM 610 N N . ASN A 1 135 ? 133.533 139.809 203.096 1.00 239.13 135 ASN A N 1
ATOM 611 C CA . ASN A 1 135 ? 132.315 139.309 202.479 1.00 239.40 135 ASN A CA 1
ATOM 612 C C . ASN A 1 135 ? 132.335 137.786 202.471 1.00 240.33 135 ASN A C 1
ATOM 613 O O . ASN A 1 135 ? 133.389 137.152 202.568 1.00 239.39 135 ASN A O 1
ATOM 615 N N . LYS A 1 136 ? 131.148 137.199 202.353 1.00 243.59 136 LYS A N 1
ATOM 616 C CA . LYS A 1 136 ? 131.007 135.753 202.348 1.00 243.05 136 LYS A CA 1
ATOM 617 C C . LYS A 1 136 ? 131.262 135.201 200.947 1.00 242.21 136 LYS A C 1
ATOM 618 O O . LYS A 1 136 ? 131.613 135.928 200.015 1.00 241.76 136 LYS A O 1
ATOM 620 N N . TYR A 1 137 ? 131.086 133.886 200.801 1.00 234.05 137 TYR A N 1
ATOM 621 C CA . TYR A 1 137 ? 131.306 133.248 199.508 1.00 234.21 137 TYR A CA 1
ATOM 622 C C . TYR A 1 137 ? 130.300 133.719 198.466 1.00 235.42 137 TYR A C 1
ATOM 623 O O . TYR A 1 137 ? 130.622 133.756 197.273 1.00 236.21 137 TYR A O 1
ATOM 625 N N . GLU A 1 138 ? 129.089 134.085 198.895 1.00 240.98 138 GLU A N 1
ATOM 626 C CA . GLU A 1 138 ? 128.026 134.527 197.989 1.00 241.24 138 GLU A CA 1
ATOM 627 C C . GLU A 1 138 ? 127.752 133.482 196.910 1.00 241.67 138 GLU A C 1
ATOM 628 O O . GLU A 1 138 ? 127.551 133.808 195.739 1.00 241.83 138 GLU A O 1
ATOM 630 N N . LEU A 1 139 ? 127.745 132.219 197.309 1.00 228.03 139 LEU A N 1
ATOM 631 C CA . LEU A 1 139 ? 127.563 131.126 196.362 1.00 226.55 139 LEU A CA 1
ATOM 632 C C . LEU A 1 139 ? 126.122 131.076 195.871 1.00 226.39 139 LEU A C 1
ATOM 633 O O . LEU A 1 139 ? 125.202 130.945 196.689 1.00 225.38 139 LEU A O 1
ATOM 635 N N . PRO A 1 140 ? 125.877 131.175 194.568 1.00 222.81 140 PRO A N 1
ATOM 636 C CA . PRO A 1 140 ? 124.511 131.037 194.060 1.00 223.04 140 PRO A CA 1
ATOM 637 C C . PRO A 1 140 ? 124.153 129.579 193.823 1.00 222.87 140 PRO A C 1
ATOM 638 O O . PRO A 1 140 ? 125.003 128.745 193.502 1.00 221.52 140 PRO A O 1
ATOM 642 N N . ARG A 1 141 ? 122.870 129.279 193.987 1.00 222.08 141 ARG A N 1
ATOM 643 C CA . ARG A 1 141 ? 122.383 127.917 193.855 1.00 220.72 141 ARG A CA 1
ATOM 644 C C . ARG A 1 141 ? 121.169 127.873 192.942 1.00 219.88 141 ARG A C 1
ATOM 645 O O . ARG A 1 141 ? 120.415 128.847 192.854 1.00 220.55 141 ARG A O 1
ATOM 653 N N . PRO A 1 142 ? 120.959 126.757 192.246 1.00 197.70 142 PRO A N 1
ATOM 654 C CA . PRO A 1 142 ? 119.767 126.632 191.402 1.00 197.59 142 PRO A CA 1
ATOM 655 C C . PRO A 1 142 ? 118.502 126.589 192.242 1.00 198.44 142 PRO A C 1
ATOM 656 O O . PRO A 1 142 ? 118.506 126.148 193.393 1.00 198.46 142 PRO A O 1
ATOM 660 N N . VAL A 1 143 ? 117.409 127.057 191.648 1.00 204.67 143 VAL A N 1
ATOM 661 C CA . VAL A 1 143 ? 116.119 127.075 192.332 1.00 204.69 143 VAL A CA 1
ATOM 662 C C . VAL A 1 143 ? 115.615 125.643 192.458 1.00 205.32 143 VAL A C 1
ATOM 663 O O . VAL A 1 143 ? 115.444 124.953 191.443 1.00 205.04 143 VAL A O 1
ATOM 667 N N . PRO A 1 144 ? 115.373 125.154 193.671 1.00 211.01 144 PRO A N 1
ATOM 668 C CA . PRO A 1 144 ? 114.872 123.786 193.828 1.00 210.19 144 PRO A CA 1
ATOM 669 C C . PRO A 1 144 ? 113.414 123.677 193.410 1.00 211.03 144 PRO A C 1
ATOM 670 O O . PRO A 1 144 ? 112.677 124.663 193.341 1.00 209.87 144 PRO A O 1
ATOM 674 N N . LEU A 1 145 ? 113.003 122.444 193.130 1.00 208.68 145 LEU A N 1
ATOM 675 C CA . LEU A 1 145 ? 111.641 122.139 192.707 1.00 207.76 145 LEU A CA 1
ATOM 676 C C . LEU A 1 145 ? 110.826 121.520 193.838 1.00 208.86 145 LEU A C 1
ATOM 677 O O . LEU A 1 145 ? 110.005 120.628 193.615 1.00 207.75 145 LEU A O 1
ATOM 682 N N . TYR A 1 146 ? 111.054 121.981 195.071 1.00 221.21 146 TYR A N 1
ATOM 683 C CA . TYR A 1 146 ? 110.234 121.522 196.188 1.00 220.20 146 TYR A CA 1
ATOM 684 C C . TYR A 1 146 ? 108.774 121.890 195.967 1.00 220.99 146 TYR A C 1
ATOM 685 O O . TYR A 1 146 ? 107.874 121.077 196.208 1.00 219.73 146 TYR A O 1
ATOM 687 N N . GLU A 1 147 ? 108.523 123.113 195.507 1.00 213.35 147 GLU A N 1
ATOM 688 C CA . GLU A 1 147 ? 107.206 123.539 195.062 1.00 211.55 147 GLU A CA 1
ATOM 689 C C . GLU A 1 147 ? 107.085 123.504 193.545 1.00 212.27 147 GLU A C 1
ATOM 690 O O . GLU A 1 147 ? 106.121 124.049 192.996 1.00 210.53 147 GLU A O 1
ATOM 692 N N . ILE A 1 148 ? 108.053 122.885 192.864 1.00 206.03 148 ILE A N 1
ATOM 693 C CA . ILE A 1 148 ? 108.119 122.815 191.407 1.00 203.50 148 ILE A CA 1
ATOM 694 C C . ILE A 1 148 ? 108.164 124.222 190.829 1.00 203.29 148 ILE A C 1
ATOM 695 O O . ILE A 1 148 ? 107.770 124.445 189.679 1.00 202.72 148 ILE A O 1
ATOM 697 N N . SER A 1 149 ? 108.650 125.177 191.627 1.00 191.48 149 SER A N 1
ATOM 698 C CA . SER A 1 149 ? 108.734 126.583 191.229 1.00 190.35 149 SER A CA 1
ATOM 699 C C . SER A 1 149 ? 107.382 127.115 190.760 1.00 190.87 149 SER A C 1
ATOM 700 O O . SER A 1 149 ? 107.310 128.024 189.931 1.00 190.58 149 SER A O 1
ATOM 702 N N . HIS A 1 150 ? 106.296 126.543 191.288 1.00 188.49 150 HIS A N 1
ATOM 703 C CA . HIS A 1 150 ? 104.961 126.976 190.888 1.00 188.32 150 HIS A CA 1
ATOM 704 C C . HIS A 1 150 ? 104.691 128.411 191.320 1.00 190.38 150 HIS A C 1
ATOM 705 O O . HIS A 1 150 ? 104.107 129.194 190.562 1.00 189.18 150 HIS A O 1
ATOM 707 N N . MET A 1 151 ? 105.105 128.772 192.537 1.00 203.94 151 MET A N 1
ATOM 708 C CA . MET A 1 151 ? 104.911 130.139 193.007 1.00 204.63 151 MET A CA 1
ATOM 709 C C . MET A 1 151 ? 105.688 131.130 192.149 1.00 205.62 151 MET A C 1
ATOM 710 O O . MET A 1 151 ? 105.180 132.207 191.817 1.00 205.12 151 MET A O 1
ATOM 712 N N . ASP A 1 152 ? 106.925 130.783 191.784 1.00 202.76 152 ASP A N 1
ATOM 713 C CA . ASP A 1 152 ? 107.706 131.645 190.904 1.00 202.45 152 ASP A CA 1
ATOM 714 C C . ASP A 1 152 ? 107.058 131.757 189.529 1.00 203.52 152 ASP A C 1
ATOM 715 O O . ASP A 1 152 ? 107.027 132.841 188.935 1.00 203.35 152 ASP A O 1
ATOM 717 N N . SER A 1 153 ? 106.538 130.643 189.007 1.00 204.02 153 SER A N 1
ATOM 718 C CA . SER A 1 153 ? 105.855 130.673 187.718 1.00 203.67 153 SER A CA 1
ATOM 719 C C . SER A 1 153 ? 104.626 131.569 187.772 1.00 203.72 153 SER A C 1
ATOM 720 O O . SER A 1 153 ? 104.300 132.251 186.793 1.00 204.46 153 SER A O 1
ATOM 722 N N . THR A 1 154 ? 103.929 131.580 188.909 1.00 200.34 154 THR A N 1
ATOM 723 C CA . THR A 1 154 ? 102.795 132.476 189.088 1.00 200.57 154 THR A CA 1
ATOM 724 C C . THR A 1 154 ? 103.205 133.942 189.103 1.00 202.51 154 THR A C 1
ATOM 725 O O . THR A 1 154 ? 102.333 134.809 188.973 1.00 202.07 154 THR A O 1
ATOM 727 N N . TYR A 1 155 ? 104.499 134.234 189.260 1.00 210.51 155 TYR A N 1
ATOM 728 C CA . TYR A 1 155 ? 105.022 135.601 189.268 1.00 209.72 155 TYR A CA 1
ATOM 729 C C . TYR A 1 155 ? 104.365 136.453 190.350 1.00 210.28 155 TYR A C 1
ATOM 730 O O . TYR A 1 155 ? 104.159 137.656 190.169 1.00 210.33 155 TYR A O 1
ATOM 732 N N . GLN A 1 156 ? 104.032 135.837 191.481 1.00 220.93 156 GLN A N 1
ATOM 733 C CA . GLN A 1 156 ? 103.407 136.534 192.597 1.00 222.05 156 GLN A CA 1
ATOM 734 C C . GLN A 1 156 ? 104.254 136.491 193.857 1.00 222.59 156 GLN A C 1
ATOM 735 O O . GLN A 1 156 ? 104.416 137.520 194.525 1.00 222.15 156 GLN A O 1
ATOM 737 N N . CYS A 1 157 ? 104.803 135.330 194.203 1.00 227.22 157 CYS A N 1
ATOM 738 C CA . CYS A 1 157 ? 105.615 135.193 195.404 1.00 226.75 157 CYS A CA 1
ATOM 739 C C . CYS A 1 157 ? 106.535 133.993 195.234 1.00 226.08 157 CYS A C 1
ATOM 740 O O . CYS A 1 157 ? 106.437 133.241 194.262 1.00 226.30 157 CYS A O 1
ATOM 742 N N . PHE A 1 158 ? 107.444 133.832 196.194 1.00 236.97 158 PHE A N 1
ATOM 743 C CA . PHE A 1 158 ? 108.375 132.715 196.190 1.00 237.36 158 PHE A CA 1
ATOM 744 C C . PHE A 1 158 ? 108.757 132.385 197.625 1.00 239.02 158 PHE A C 1
ATOM 745 O O . PHE A 1 158 ? 108.661 133.226 198.522 1.00 239.96 158 PHE A O 1
ATOM 747 N N . SER A 1 159 ? 109.199 131.147 197.830 1.00 244.93 159 SER A N 1
ATOM 748 C CA . SER A 1 159 ? 109.597 130.674 199.150 1.00 244.98 159 SER A CA 1
ATOM 749 C C . SER A 1 159 ? 111.070 130.993 199.377 1.00 245.46 159 SER A C 1
ATOM 750 O O . SER A 1 159 ? 111.939 130.477 198.667 1.00 245.05 159 SER A O 1
ATOM 753 N N . SER A 1 160 ? 111.345 131.838 200.366 1.00 251.30 160 SER A N 1
ATOM 754 C CA . SER A 1 160 ? 112.710 132.227 200.690 1.00 250.11 160 SER A CA 1
ATOM 755 C C . SER A 1 160 ? 113.332 131.187 201.621 1.00 250.67 160 SER A C 1
ATOM 756 O O . SER A 1 160 ? 112.773 130.112 201.854 1.00 251.50 160 SER A O 1
ATOM 758 N N . MET A 1 161 ? 114.510 131.507 202.161 1.00 249.50 161 MET A N 1
ATOM 759 C CA . MET A 1 161 ? 115.232 130.644 203.098 1.00 249.99 161 MET A CA 1
ATOM 760 C C . MET A 1 161 ? 115.516 129.273 202.481 1.00 250.36 161 MET A C 1
ATOM 761 O O . MET A 1 161 ? 115.059 128.233 202.961 1.00 250.34 161 MET A O 1
ATOM 763 N N . LYS A 1 162 ? 116.283 129.291 201.395 1.00 241.36 162 LYS A N 1
ATOM 764 C CA . LYS A 1 162 ? 116.666 128.053 200.732 1.00 240.22 162 LYS A CA 1
ATOM 765 C C . LYS A 1 162 ? 117.628 127.257 201.604 1.00 240.64 162 LYS A C 1
ATOM 766 O O . LYS A 1 162 ? 118.537 127.814 202.225 1.00 241.04 162 LYS A O 1
ATOM 768 N N . VAL A 1 163 ? 117.422 125.943 201.649 1.00 243.07 163 VAL A N 1
ATOM 769 C CA . VAL A 1 163 ? 118.253 125.037 202.434 1.00 243.55 163 VAL A CA 1
ATOM 770 C C . VAL A 1 163 ? 118.948 124.070 201.479 1.00 243.72 163 VAL A C 1
ATOM 771 O O . VAL A 1 163 ? 118.290 123.272 200.799 1.00 242.90 163 VAL A O 1
ATOM 775 N N . ASN A 1 164 ? 120.275 124.169 201.404 1.00 256.88 164 ASN A N 1
ATOM 776 C CA . ASN A 1 164 ? 121.068 123.324 200.521 1.00 257.04 164 ASN A CA 1
ATOM 777 C C . ASN A 1 164 ? 122.544 123.518 200.831 1.00 257.07 164 ASN A C 1
ATOM 778 O O . ASN A 1 164 ? 122.999 124.652 201.001 1.00 256.63 164 ASN A O 1
ATOM 783 N N . VAL A 1 165 ? 123.283 122.410 200.892 1.00 264.73 165 VAL A N 1
ATOM 784 C CA . VAL A 1 165 ? 124.728 122.439 201.097 1.00 264.75 165 VAL A CA 1
ATOM 785 C C . VAL A 1 165 ? 125.310 121.073 200.759 1.00 265.14 165 VAL A C 1
ATOM 786 O O . VAL A 1 165 ? 124.613 120.055 200.827 1.00 265.07 165 VAL A O 1
ATOM 788 N N . ASN A 1 166 ? 126.593 121.045 200.389 1.00 271.06 166 ASN A N 1
ATOM 789 C CA . ASN A 1 166 ? 127.236 119.777 200.059 1.00 271.51 166 ASN A CA 1
ATOM 790 C C . ASN A 1 166 ? 127.420 118.897 201.290 1.00 272.12 166 ASN A C 1
ATOM 791 O O . ASN A 1 166 ? 127.323 117.669 201.189 1.00 271.48 166 ASN A O 1
ATOM 796 N N . GLY A 1 167 ? 127.682 119.495 202.450 1.00 277.99 167 GLY A N 1
ATOM 797 C CA . GLY A 1 167 ? 127.873 118.728 203.666 1.00 277.21 167 GLY A CA 1
ATOM 798 C C . GLY A 1 167 ? 126.574 118.264 204.290 1.00 277.23 167 GLY A C 1
ATOM 799 O O . GLY A 1 167 ? 126.315 117.060 204.381 1.00 276.56 167 GLY A O 1
ATOM 800 N N . VAL A 1 168 ? 125.746 119.214 204.723 1.00 278.11 168 VAL A N 1
ATOM 801 C CA . VAL A 1 168 ? 124.453 118.907 205.320 1.00 277.98 168 VAL A CA 1
ATOM 802 C C . VAL A 1 168 ? 123.525 120.088 205.077 1.00 277.95 168 VAL A C 1
ATOM 803 O O . VAL A 1 168 ? 123.964 121.239 204.992 1.00 277.88 168 VAL A O 1
ATOM 807 N N . GLU A 1 169 ? 122.232 119.794 204.952 1.00 270.97 169 GLU A N 1
ATOM 808 C CA . GLU A 1 169 ? 121.237 120.815 204.651 1.00 270.35 169 GLU A CA 1
ATOM 809 C C . GLU A 1 169 ? 121.134 121.848 205.767 1.00 270.41 169 GLU A C 1
ATOM 810 O O . GLU A 1 169 ? 120.673 121.538 206.870 1.00 270.26 169 GLU A O 1
ATOM 812 N N . ASN A 1 170 ? 121.561 123.078 205.487 1.00 258.22 170 ASN A N 1
ATOM 813 C CA . ASN A 1 170 ? 121.479 124.180 206.435 1.00 257.09 170 ASN A CA 1
ATOM 814 C C . ASN A 1 170 ? 120.735 125.339 205.788 1.00 256.87 170 ASN A C 1
ATOM 815 O O . ASN A 1 170 ? 121.006 125.697 204.638 1.00 257.58 170 ASN A O 1
ATOM 820 N N . THR A 1 171 ? 119.795 125.918 206.529 1.00 242.91 171 THR A N 1
ATOM 821 C CA . THR A 1 171 ? 118.958 126.992 206.012 1.00 242.98 171 THR A CA 1
ATOM 822 C C . THR A 1 171 ? 119.615 128.344 206.264 1.00 242.74 171 THR A C 1
ATOM 823 O O . THR A 1 171 ? 120.015 128.648 207.392 1.00 241.59 171 THR A O 1
ATOM 827 N N . PHE A 1 172 ? 119.724 129.148 205.209 1.00 240.65 172 PHE A N 1
ATOM 828 C CA . PHE A 1 172 ? 120.267 130.497 205.289 1.00 239.67 172 PHE A CA 1
ATOM 829 C C . PHE A 1 172 ? 119.173 131.488 204.923 1.00 239.61 172 PHE A C 1
ATOM 830 O O . PHE A 1 172 ? 118.491 131.317 203.907 1.00 239.94 172 PHE A O 1
ATOM 838 N N . THR A 1 173 ? 119.008 132.517 205.748 1.00 241.07 173 THR A N 1
ATOM 839 C CA . THR A 1 173 ? 117.979 133.527 205.531 1.00 241.58 173 THR A CA 1
ATOM 840 C C . THR A 1 173 ? 118.321 134.753 206.370 1.00 242.05 173 THR A C 1
ATOM 841 O O . THR A 1 173 ? 119.432 134.880 206.894 1.00 241.68 173 THR A O 1
ATOM 845 N N . ASP A 1 174 ? 117.355 135.661 206.492 1.00 243.56 174 ASP A N 1
ATOM 846 C CA . ASP A 1 174 ? 117.478 136.866 207.309 1.00 243.66 174 ASP A CA 1
ATOM 847 C C . ASP A 1 174 ? 116.814 136.685 208.666 1.00 243.70 174 ASP A C 1
ATOM 848 O O . ASP A 1 174 ? 116.180 137.607 209.187 1.00 242.95 174 ASP A O 1
ATOM 853 N N . ARG A 1 175 ? 116.939 135.486 209.242 1.00 249.79 175 ARG A N 1
ATOM 854 C CA . ARG A 1 175 ? 116.307 135.126 210.511 1.00 249.32 175 ARG A CA 1
ATOM 855 C C . ARG A 1 175 ? 114.783 135.207 210.397 1.00 249.63 175 ARG A C 1
ATOM 856 O O . ARG A 1 175 ? 114.114 135.981 211.085 1.00 249.11 175 ARG A O 1
ATOM 858 N N . ASP A 1 176 ? 114.246 134.382 209.502 1.00 264.40 176 ASP A N 1
ATOM 859 C CA . ASP A 1 176 ? 112.812 134.317 209.252 1.00 265.32 176 ASP A CA 1
ATOM 860 C C . ASP A 1 176 ? 112.423 132.850 209.095 1.00 265.86 176 ASP A C 1
ATOM 861 O O . ASP A 1 176 ? 113.201 131.942 209.406 1.00 265.10 176 ASP A O 1
ATOM 866 N N . ASP A 1 177 ? 111.206 132.618 208.610 1.00 266.39 177 ASP A N 1
ATOM 867 C CA . ASP A 1 177 ? 110.702 131.262 208.451 1.00 265.08 177 ASP A CA 1
ATOM 868 C C . ASP A 1 177 ? 111.447 130.527 207.342 1.00 264.57 177 ASP A C 1
ATOM 869 O O . ASP A 1 177 ? 112.004 131.134 206.424 1.00 264.66 177 ASP A O 1
ATOM 871 N N . VAL A 1 178 ? 111.455 129.196 207.441 1.00 251.69 178 VAL A N 1
ATOM 872 C CA . VAL A 1 178 ? 112.140 128.376 206.446 1.00 251.74 178 VAL A CA 1
ATOM 873 C C . VAL A 1 178 ? 111.417 128.438 205.106 1.00 251.24 178 VAL A C 1
ATOM 874 O O . VAL A 1 178 ? 112.050 128.480 204.044 1.00 251.35 178 VAL A O 1
ATOM 878 N N . ASN A 1 179 ? 110.087 128.451 205.126 1.00 233.06 179 ASN A N 1
ATOM 879 C CA . ASN A 1 179 ? 109.278 128.473 203.914 1.00 232.40 179 ASN A CA 1
ATOM 880 C C . ASN A 1 179 ? 108.445 129.747 203.832 1.00 233.21 179 ASN A C 1
ATOM 881 O O . ASN A 1 179 ? 107.302 129.735 203.371 1.00 232.62 179 ASN A O 1
ATOM 886 N N . THR A 1 180 ? 109.010 130.864 204.284 1.00 251.46 180 THR A N 1
ATOM 887 C CA . THR A 1 180 ? 108.311 132.138 204.204 1.00 251.44 180 THR A CA 1
ATOM 888 C C . THR A 1 180 ? 108.156 132.567 202.749 1.00 252.13 180 THR A C 1
ATOM 889 O O . THR A 1 180 ? 109.019 132.297 201.909 1.00 253.08 180 THR A O 1
ATOM 893 N N . THR A 1 181 ? 107.046 133.234 202.453 1.00 244.78 181 THR A N 1
ATOM 894 C CA . THR A 1 181 ? 106.738 133.679 201.101 1.00 244.01 181 THR A CA 1
ATOM 895 C C . THR A 1 181 ? 107.017 135.170 200.974 1.00 244.09 181 THR A C 1
ATOM 896 O O . THR A 1 181 ? 106.573 135.964 201.811 1.00 244.20 181 THR A O 1
ATOM 900 N N . VAL A 1 182 ? 107.750 135.544 199.929 1.00 241.30 182 VAL A N 1
ATOM 901 C CA . VAL A 1 182 ? 108.093 136.933 199.650 1.00 241.18 182 VAL A CA 1
ATOM 902 C C . VAL A 1 182 ? 107.590 137.279 198.255 1.00 241.00 182 VAL A C 1
ATOM 903 O O . VAL A 1 182 ? 107.831 136.533 197.299 1.00 241.05 182 VAL A O 1
ATOM 907 N N . PHE A 1 183 ? 106.884 138.401 198.145 1.00 231.57 183 PHE A N 1
ATOM 908 C CA . PHE A 1 183 ? 106.303 138.800 196.871 1.00 231.42 183 PHE A CA 1
ATOM 909 C C . PHE A 1 183 ? 107.378 139.338 195.933 1.00 231.94 183 PHE A C 1
ATOM 910 O O . PHE A 1 183 ? 108.195 140.179 196.322 1.00 231.39 183 PHE A O 1
ATOM 912 N N . LEU A 1 184 ? 107.374 138.851 194.696 1.00 222.04 184 LEU A N 1
ATOM 913 C CA . LEU A 1 184 ? 108.317 139.315 193.693 1.00 220.80 184 LEU A CA 1
ATOM 914 C C . LEU A 1 184 ? 107.891 140.676 193.149 1.00 221.30 184 LEU A C 1
ATOM 915 O O . LEU A 1 184 ? 106.747 141.110 193.309 1.00 221.68 184 LEU A O 1
ATOM 920 N N . GLN A 1 185 ? 108.834 141.352 192.498 1.00 224.09 185 GLN A N 1
ATOM 921 C CA . GLN A 1 185 ? 108.579 142.661 191.916 1.00 224.23 185 GLN A CA 1
ATOM 922 C C . GLN A 1 185 ? 109.555 142.889 190.775 1.00 224.86 185 GLN A C 1
ATOM 923 O O . GLN A 1 185 ? 110.655 142.323 190.780 1.00 224.38 185 GLN A O 1
ATOM 925 N N . PRO A 1 186 ? 109.186 143.700 189.782 1.00 221.14 186 PRO A N 1
ATOM 926 C CA . PRO A 1 186 ? 110.112 144.000 188.685 1.00 219.85 186 PRO A CA 1
ATOM 927 C C . PRO A 1 186 ? 110.970 145.220 188.978 1.00 219.53 186 PRO A C 1
ATOM 928 O O . PRO A 1 186 ? 110.528 146.200 189.582 1.00 219.97 186 PRO A O 1
ATOM 932 N N . VAL A 1 187 ? 112.223 145.152 188.536 1.00 214.79 187 VAL A N 1
ATOM 933 C CA . VAL A 1 187 ? 113.193 146.222 188.730 1.00 214.58 187 VAL A CA 1
ATOM 934 C C . VAL A 1 187 ? 113.651 146.712 187.363 1.00 215.95 187 VAL A C 1
ATOM 935 O O . VAL A 1 187 ? 113.990 145.906 186.489 1.00 217.01 187 VAL A O 1
ATOM 939 N N . GLU A 1 188 ? 113.638 148.029 187.176 1.00 226.09 188 GLU A N 1
ATOM 940 C CA . GLU A 1 188 ? 114.057 148.612 185.912 1.00 226.61 188 GLU A CA 1
ATOM 941 C C . GLU A 1 188 ? 115.569 148.488 185.736 1.00 227.42 188 GLU A C 1
ATOM 942 O O . GLU A 1 188 ? 116.326 148.322 186.697 1.00 226.64 188 GLU A O 1
ATOM 944 N N . GLY A 1 189 ? 116.004 148.573 184.482 1.00 248.35 189 GLY A N 1
ATOM 945 C CA . GLY A 1 189 ? 117.416 148.470 184.164 1.00 248.61 189 GLY A CA 1
ATOM 946 C C . GLY A 1 189 ? 117.720 149.150 182.849 1.00 249.04 189 GLY A C 1
ATOM 947 O O . GLY A 1 189 ? 116.825 149.595 182.128 1.00 248.41 189 GLY A O 1
ATOM 948 N N . LEU A 1 190 ? 119.015 149.225 182.545 1.00 250.39 190 LEU A N 1
ATOM 949 C CA . LEU A 1 190 ? 119.489 149.865 181.317 1.00 250.03 190 LEU A CA 1
ATOM 950 C C . LEU A 1 190 ? 119.553 148.852 180.172 1.00 249.08 190 LEU A C 1
ATOM 951 O O . LEU A 1 190 ? 120.578 148.661 179.518 1.00 247.76 190 LEU A O 1
ATOM 956 N N . THR A 1 191 ? 118.419 148.196 179.938 1.00 247.37 191 THR A N 1
ATOM 957 C CA . THR A 1 191 ? 118.312 147.211 178.873 1.00 246.91 191 THR A CA 1
ATOM 958 C C . THR A 1 191 ? 116.862 147.133 178.420 1.00 247.07 191 THR A C 1
ATOM 959 O O . THR A 1 191 ? 115.945 147.224 179.241 1.00 247.09 191 THR A O 1
ATOM 961 N N . ASP A 1 192 ? 116.665 146.965 177.115 1.00 238.49 192 ASP A N 1
ATOM 962 C CA . ASP A 1 192 ? 115.336 146.873 176.529 1.00 238.32 192 ASP A CA 1
ATOM 963 C C . ASP A 1 192 ? 114.869 145.438 176.329 1.00 238.66 192 ASP A C 1
ATOM 964 O O . ASP A 1 192 ? 113.776 145.227 175.795 1.00 238.99 192 ASP A O 1
ATOM 966 N N . ASN A 1 193 ? 115.665 144.448 176.741 1.00 217.74 193 ASN A N 1
ATOM 967 C CA . ASN A 1 193 ? 115.282 143.054 176.555 1.00 215.98 193 ASN A CA 1
ATOM 968 C C . ASN A 1 193 ? 115.569 142.189 177.778 1.00 214.85 193 ASN A C 1
ATOM 969 O O . ASN A 1 193 ? 115.473 140.959 177.679 1.00 214.19 193 ASN A O 1
ATOM 974 N N . ILE A 1 194 ? 115.915 142.779 178.915 1.00 205.23 194 ILE A N 1
ATOM 975 C CA . ILE A 1 194 ? 116.198 142.034 180.140 1.00 204.23 194 ILE A CA 1
ATOM 976 C C . ILE A 1 194 ? 115.259 142.580 181.210 1.00 203.98 194 ILE A C 1
ATOM 977 O O . ILE A 1 194 ? 115.557 143.572 181.881 1.00 204.37 194 ILE A O 1
ATOM 982 N N . GLN A 1 195 ? 114.108 141.930 181.376 1.00 200.20 195 GLN A N 1
ATOM 983 C CA . GLN A 1 195 ? 113.127 142.332 182.385 1.00 200.33 195 GLN A CA 1
ATOM 984 C C . GLN A 1 195 ? 113.372 141.541 183.670 1.00 201.64 195 GLN A C 1
ATOM 985 O O . GLN A 1 195 ? 112.627 140.634 184.044 1.00 202.65 195 GLN A O 1
ATOM 987 N N . ARG A 1 196 ? 114.454 141.910 184.349 1.00 200.06 196 ARG A N 1
ATOM 988 C CA . ARG A 1 196 ? 114.837 141.229 185.577 1.00 198.82 196 ARG A CA 1
ATOM 989 C C . ARG A 1 196 ? 113.839 141.514 186.692 1.00 199.23 196 ARG A C 1
ATOM 990 O O . ARG A 1 196 ? 113.362 142.641 186.851 1.00 199.89 196 ARG A O 1
ATOM 998 N N . TYR A 1 197 ? 113.522 140.479 187.464 1.00 211.87 197 TYR A N 1
ATOM 999 C CA . TYR A 1 197 ? 112.628 140.582 188.608 1.00 213.16 197 TYR A CA 1
ATOM 1000 C C . TYR A 1 197 ? 113.415 140.257 189.868 1.00 213.91 197 TYR A C 1
ATOM 1001 O O . TYR A 1 197 ? 114.096 139.228 189.928 1.00 214.32 197 TYR A O 1
ATOM 1010 N N . PHE A 1 198 ? 113.319 141.127 190.868 1.00 215.86 198 PHE A N 1
ATOM 1011 C CA . PHE A 1 198 ? 114.114 141.013 192.081 1.00 214.74 198 PHE A CA 1
ATOM 1012 C C . PHE A 1 198 ? 113.221 140.935 193.310 1.00 214.60 198 PHE A C 1
ATOM 1013 O O . PHE A 1 198 ? 112.195 141.617 193.394 1.00 214.61 198 PHE A O 1
ATOM 1021 N N . SER A 1 199 ? 113.620 140.090 194.257 1.00 221.21 199 SER A N 1
ATOM 1022 C CA . SER A 1 199 ? 112.995 140.002 195.569 1.00 222.12 199 SER A CA 1
ATOM 1023 C C . SER A 1 199 ? 114.098 140.103 196.609 1.00 223.07 199 SER A C 1
ATOM 1024 O O . SER A 1 199 ? 115.124 139.426 196.488 1.00 222.85 199 SER A O 1
ATOM 1027 N N . GLN A 1 200 ? 113.887 140.946 197.622 1.00 239.25 200 GLN A N 1
ATOM 1028 C CA . GLN A 1 200 ? 114.902 141.248 198.626 1.00 239.69 200 GLN A CA 1
ATOM 1029 C C . GLN A 1 200 ? 116.147 141.786 197.925 1.00 239.94 200 GLN A C 1
ATOM 1030 O O . GLN A 1 200 ? 117.192 141.124 197.915 1.00 240.00 200 GLN A O 1
ATOM 1036 N N . PRO A 1 201 ? 116.072 142.974 197.307 1.00 235.86 201 PRO A N 1
ATOM 1037 C CA . PRO A 1 201 ? 117.233 143.494 196.575 1.00 235.82 201 PRO A CA 1
ATOM 1038 C C . PRO A 1 201 ? 118.191 144.280 197.455 1.00 235.72 201 PRO A C 1
ATOM 1039 O O . PRO A 1 201 ? 119.371 144.427 197.123 1.00 235.30 201 PRO A O 1
ATOM 1043 N N . VAL A 1 202 ? 117.690 144.795 198.580 1.00 245.26 202 VAL A N 1
ATOM 1044 C CA . VAL A 1 202 ? 118.531 145.576 199.476 1.00 245.60 202 VAL A CA 1
ATOM 1045 C C . VAL A 1 202 ? 119.564 144.669 200.142 1.00 246.36 202 VAL A C 1
ATOM 1046 O O . VAL A 1 202 ? 119.332 143.478 200.385 1.00 246.67 202 VAL A O 1
ATOM 1050 N N . ILE A 1 203 ? 120.730 145.246 200.432 1.00 249.44 203 ILE A N 1
ATOM 1051 C CA . ILE A 1 203 ? 121.844 144.523 201.037 1.00 248.92 203 ILE A CA 1
ATOM 1052 C C . ILE A 1 203 ? 121.450 144.050 202.430 1.00 249.43 203 ILE A C 1
ATOM 1053 O O . ILE A 1 203 ? 120.429 144.481 202.979 1.00 249.83 203 ILE A O 1
ATOM 1058 N N . TYR A 1 204 ? 122.250 143.151 203.003 1.00 251.51 204 TYR A N 1
ATOM 1059 C CA . TYR A 1 204 ? 121.945 142.560 204.297 1.00 251.15 204 TYR A CA 1
ATOM 1060 C C . TYR A 1 204 ? 121.841 143.634 205.381 1.00 251.72 204 TYR A C 1
ATOM 1061 O O . TYR A 1 204 ? 122.169 144.806 205.177 1.00 251.87 204 TYR A O 1
ATOM 1063 N N . ALA A 1 205 ? 121.371 143.205 206.556 1.00 251.77 205 ALA A N 1
ATOM 1064 C CA . ALA A 1 205 ? 121.118 144.136 207.651 1.00 251.27 205 ALA A CA 1
ATOM 1065 C C . ALA A 1 205 ? 122.372 144.921 208.017 1.00 251.71 205 ALA A C 1
ATOM 1066 O O . ALA A 1 205 ? 122.341 146.155 208.096 1.00 251.28 205 ALA A O 1
ATOM 1068 N N . GLU A 1 206 ? 123.491 144.219 208.227 1.00 260.56 206 GLU A N 1
ATOM 1069 C CA . GLU A 1 206 ? 124.764 144.830 208.594 1.00 261.06 206 GLU A CA 1
ATOM 1070 C C . GLU A 1 206 ? 124.580 145.754 209.792 1.00 261.74 206 GLU A C 1
ATOM 1071 O O . GLU A 1 206 ? 124.608 146.982 209.637 1.00 261.13 206 GLU A O 1
ATOM 1073 N N . PRO A 1 207 ? 124.371 145.206 210.994 1.00 265.10 207 PRO A N 1
ATOM 1074 C CA . PRO A 1 207 ? 124.109 146.076 212.154 1.00 264.51 207 PRO A CA 1
ATOM 1075 C C . PRO A 1 207 ? 125.216 147.079 212.425 1.00 264.52 207 PRO A C 1
ATOM 1076 O O . PRO A 1 207 ? 124.928 148.225 212.793 1.00 263.73 207 PRO A O 1
ATOM 1080 N N . GLY A 1 208 ? 126.475 146.685 212.244 1.00 275.00 208 GLY A N 1
ATOM 1081 C CA . GLY A 1 208 ? 127.580 147.597 212.473 1.00 274.66 208 GLY A CA 1
ATOM 1082 C C . GLY A 1 208 ? 127.690 148.108 213.889 1.00 275.25 208 GLY A C 1
ATOM 1083 O O . GLY A 1 208 ? 128.269 149.175 214.111 1.00 274.73 208 GLY A O 1
ATOM 1084 N N . ARG A 1 209 ? 127.147 147.379 214.859 1.00 280.29 209 ARG A N 1
ATOM 1085 C CA . ARG A 1 209 ? 127.189 147.797 216.253 1.00 279.83 209 ARG A CA 1
ATOM 1086 C C . ARG A 1 209 ? 128.545 147.430 216.853 1.00 280.18 209 ARG A C 1
ATOM 1087 O O . ARG A 1 209 ? 129.455 146.963 216.163 1.00 280.28 209 ARG A O 1
ATOM 1089 N N . VAL A 1 210 ? 128.693 147.640 218.160 1.00 275.79 210 VAL A N 1
ATOM 1090 C CA . VAL A 1 210 ? 129.938 147.334 218.859 1.00 275.68 210 VAL A CA 1
ATOM 1091 C C . VAL A 1 210 ? 129.995 145.820 219.046 1.00 275.98 210 VAL A C 1
ATOM 1092 O O . VAL A 1 210 ? 129.372 145.270 219.955 1.00 275.25 210 VAL A O 1
ATOM 1096 N N . GLU A 1 211 ? 130.743 145.141 218.180 1.00 282.29 211 GLU A N 1
ATOM 1097 C CA . GLU A 1 211 ? 130.909 143.698 218.238 1.00 281.76 211 GLU A CA 1
ATOM 1098 C C . GLU A 1 211 ? 132.390 143.357 218.321 1.00 281.75 211 GLU A C 1
ATOM 1099 O O . GLU A 1 211 ? 133.242 144.085 217.803 1.00 281.92 211 GLU A O 1
ATOM 1101 N N . ALA A 1 212 ? 132.688 142.241 218.989 1.00 271.47 212 ALA A N 1
ATOM 1102 C CA . ALA A 1 212 ? 134.078 141.864 219.224 1.00 270.77 212 ALA A CA 1
ATOM 1103 C C . ALA A 1 212 ? 134.806 141.550 217.921 1.00 271.28 212 ALA A C 1
ATOM 1104 O O . ALA A 1 212 ? 135.873 142.109 217.645 1.00 270.79 212 ALA A O 1
ATOM 1106 N N . THR A 1 213 ? 134.243 140.660 217.103 1.00 263.94 213 THR A N 1
ATOM 1107 C CA . THR A 1 213 ? 134.921 140.215 215.888 1.00 262.77 213 THR A CA 1
ATOM 1108 C C . THR A 1 213 ? 134.179 140.611 214.619 1.00 262.82 213 THR A C 1
ATOM 1109 O O . THR A 1 213 ? 134.750 141.311 213.776 1.00 262.55 213 THR A O 1
ATOM 1111 N N . TYR A 1 214 ? 132.924 140.198 214.455 1.00 262.31 214 TYR A N 1
ATOM 1112 C CA . TYR A 1 214 ? 132.202 140.450 213.216 1.00 262.33 214 TYR A CA 1
ATOM 1113 C C . TYR A 1 214 ? 130.716 140.207 213.443 1.00 261.53 214 TYR A C 1
ATOM 1114 O O . TYR A 1 214 ? 130.301 139.677 214.476 1.00 260.52 214 TYR A O 1
ATOM 1116 N N . ARG A 1 215 ? 129.919 140.607 212.454 1.00 254.16 215 ARG A N 1
ATOM 1117 C CA . ARG A 1 215 ? 128.481 140.402 212.477 1.00 253.48 215 ARG A CA 1
ATOM 1118 C C . ARG A 1 215 ? 128.129 139.113 211.736 1.00 254.28 215 ARG A C 1
ATOM 1119 O O . ARG A 1 215 ? 128.991 138.431 211.178 1.00 254.35 215 ARG A O 1
ATOM 1121 N N . VAL A 1 216 ? 126.842 138.767 211.732 1.00 251.58 216 VAL A N 1
ATOM 1122 C CA . VAL A 1 216 ? 126.388 137.530 211.107 1.00 251.71 216 VAL A CA 1
ATOM 1123 C C . VAL A 1 216 ? 125.182 137.806 210.214 1.00 251.81 216 VAL A C 1
ATOM 1124 O O . VAL A 1 216 ? 124.519 136.876 209.738 1.00 251.93 216 VAL A O 1
ATOM 1128 N N . ARG A 1 217 ? 124.903 139.084 209.960 1.00 253.74 217 ARG A N 1
ATOM 1129 C CA . ARG A 1 217 ? 123.753 139.454 209.144 1.00 253.28 217 ARG A CA 1
ATOM 1130 C C . ARG A 1 217 ? 123.882 138.890 207.734 1.00 254.23 217 ARG A C 1
ATOM 1131 O O . ARG A 1 217 ? 124.938 138.994 207.103 1.00 254.69 217 ARG A O 1
ATOM 1133 N N . THR A 1 218 ? 122.799 138.290 207.242 1.00 257.80 218 THR A N 1
ATOM 1134 C CA . THR A 1 218 ? 122.789 137.690 205.915 1.00 257.87 218 THR A CA 1
ATOM 1135 C C . THR A 1 218 ? 121.359 137.643 205.399 1.00 257.65 218 THR A C 1
ATOM 1136 O O . THR A 1 218 ? 120.407 137.547 206.178 1.00 257.58 218 THR A O 1
ATOM 1140 N N . THR A 1 219 ? 121.220 137.718 204.075 1.00 252.92 219 THR A N 1
ATOM 1141 C CA . THR A 1 219 ? 119.925 137.640 203.412 1.00 251.96 219 THR A CA 1
ATOM 1142 C C . THR A 1 219 ? 120.040 136.746 202.185 1.00 251.52 219 THR A C 1
ATOM 1143 O O . THR A 1 219 ? 121.137 136.433 201.715 1.00 252.24 219 THR A O 1
ATOM 1147 N N . VAL A 1 220 ? 118.884 136.337 201.667 1.00 238.08 220 VAL A N 1
ATOM 1148 C CA . VAL A 1 220 ? 118.799 135.523 200.463 1.00 237.96 220 VAL A CA 1
ATOM 1149 C C . VAL A 1 220 ? 118.018 136.299 199.411 1.00 238.35 220 VAL A C 1
ATOM 1150 O O . VAL A 1 220 ? 117.277 137.237 199.715 1.00 238.41 220 VAL A O 1
ATOM 1154 N N . ASN A 1 221 ? 118.193 135.894 198.155 1.00 227.57 221 ASN A N 1
ATOM 1155 C CA . ASN A 1 221 ? 117.571 136.585 197.036 1.00 227.08 221 ASN A CA 1
ATOM 1156 C C . ASN A 1 221 ? 117.066 135.580 196.012 1.00 226.84 221 ASN A C 1
ATOM 1157 O O . ASN A 1 221 ? 117.700 134.548 195.775 1.00 225.78 221 ASN A O 1
ATOM 1162 N N . CYS A 1 222 ? 115.921 135.893 195.411 1.00 224.55 222 CYS A N 1
ATOM 1163 C CA . CYS A 1 222 ? 115.347 135.111 194.325 1.00 224.85 222 CYS A CA 1
ATOM 1164 C C . CYS A 1 222 ? 115.419 135.938 193.050 1.00 224.29 222 CYS A C 1
ATOM 1165 O O . CYS A 1 222 ? 114.948 137.079 193.020 1.00 222.98 222 CYS A O 1
ATOM 1168 N N . GLU A 1 223 ? 116.005 135.366 192.001 1.00 213.07 223 GLU A N 1
ATOM 1169 C CA . GLU A 1 223 ? 116.254 136.085 190.760 1.00 212.59 223 GLU A CA 1
ATOM 1170 C C . GLU A 1 223 ? 115.545 135.404 189.599 1.00 212.57 223 GLU A C 1
ATOM 1171 O O . GLU A 1 223 ? 115.705 134.197 189.389 1.00 211.71 223 GLU A O 1
ATOM 1177 N N . ILE A 1 224 ? 114.766 136.182 188.852 1.00 203.13 224 ILE A N 1
ATOM 1178 C CA . ILE A 1 224 ? 114.113 135.730 187.628 1.00 201.02 224 ILE A CA 1
ATOM 1179 C C . ILE A 1 224 ? 114.565 136.655 186.509 1.00 200.66 224 ILE A C 1
ATOM 1180 O O . ILE A 1 224 ? 114.276 137.858 186.538 1.00 201.27 224 ILE A O 1
ATOM 1185 N N . VAL A 1 225 ? 115.265 136.099 185.524 1.00 181.59 225 VAL A N 1
ATOM 1186 C CA . VAL A 1 225 ? 115.860 136.875 184.442 1.00 180.20 225 VAL A CA 1
ATOM 1187 C C . VAL A 1 225 ? 115.327 136.356 183.115 1.00 179.38 225 VAL A C 1
ATOM 1188 O O . VAL A 1 225 ? 115.305 135.142 182.880 1.00 179.93 225 VAL A O 1
ATOM 1192 N N . ASP A 1 226 ? 114.898 137.274 182.255 1.00 177.45 226 ASP A N 1
ATOM 1193 C CA . ASP A 1 226 ? 114.451 136.949 180.907 1.00 180.37 226 ASP A CA 1
ATOM 1194 C C . ASP A 1 226 ? 115.563 137.321 179.934 1.00 180.31 226 ASP A C 1
ATOM 1195 O O . ASP A 1 226 ? 116.018 138.470 179.916 1.00 180.85 226 ASP A O 1
ATOM 1200 N N . MET A 1 227 ? 115.995 136.354 179.127 1.00 152.36 227 MET A N 1
ATOM 1201 C CA . MET A 1 227 ? 117.090 136.556 178.190 1.00 149.67 227 MET A CA 1
ATOM 1202 C C . MET A 1 227 ? 116.711 135.959 176.842 1.00 150.34 227 MET A C 1
ATOM 1203 O O . MET A 1 227 ? 115.634 135.379 176.673 1.00 151.84 227 MET A O 1
ATOM 1205 N N . ILE A 1 228 ? 117.614 136.103 175.875 1.00 136.52 228 ILE A N 1
ATOM 1206 C CA . ILE A 1 228 ? 117.430 135.596 174.522 1.00 133.71 228 ILE A CA 1
ATOM 1207 C C . ILE A 1 228 ? 118.597 134.678 174.191 1.00 135.41 228 ILE A C 1
ATOM 1208 O O . ILE A 1 228 ? 119.756 135.009 174.465 1.00 140.36 228 ILE A O 1
ATOM 1213 N N . ALA A 1 229 ? 118.292 133.525 173.602 1.00 123.45 229 ALA A N 1
ATOM 1214 C CA . ALA A 1 229 ? 119.296 132.527 173.271 1.00 123.15 229 ALA A CA 1
ATOM 1215 C C . ALA A 1 229 ? 119.370 132.330 171.764 1.00 123.08 229 ALA A C 1
ATOM 1216 O O . ALA A 1 229 ? 118.372 132.472 171.051 1.00 125.95 229 ALA A O 1
ATOM 1218 N N . ARG A 1 230 ? 120.568 132.000 171.286 1.00 123.34 230 ARG A N 1
ATOM 1219 C CA . ARG A 1 230 ? 120.807 131.752 169.874 1.00 123.84 230 ARG A CA 1
ATOM 1220 C C . ARG A 1 230 ? 121.594 130.460 169.708 1.00 126.61 230 ARG A C 1
ATOM 1221 O O . ARG A 1 230 ? 122.435 130.115 170.541 1.00 129.30 230 ARG A O 1
ATOM 1229 N N . SER A 1 231 ? 121.314 129.750 168.617 1.00 128.91 231 SER A N 1
ATOM 1230 C CA . SER A 1 231 ? 121.949 128.473 168.330 1.00 127.52 231 SER A CA 1
ATOM 1231 C C . SER A 1 231 ? 122.399 128.435 166.877 1.00 128.34 231 SER A C 1
ATOM 1232 O O . SER A 1 231 ? 121.839 129.121 166.018 1.00 126.62 231 SER A O 1
ATOM 1235 N N . ALA A 1 232 ? 123.412 127.616 166.611 1.00 130.30 232 ALA A N 1
ATOM 1236 C CA . ALA A 1 232 ? 123.987 127.508 165.277 1.00 131.68 232 ALA A CA 1
ATOM 1237 C C . ALA A 1 232 ? 123.132 126.583 164.410 1.00 133.68 232 ALA A C 1
ATOM 1238 O O . ALA A 1 232 ? 122.061 126.120 164.813 1.00 133.11 232 ALA A O 1
ATOM 1240 N N . GLU A 1 233 ? 123.606 126.315 163.193 1.00 134.36 233 GLU A N 1
ATOM 1241 C CA . GLU A 1 233 ? 122.871 125.447 162.274 1.00 133.93 233 GLU A CA 1
ATOM 1242 C C . GLU A 1 233 ? 122.682 124.028 162.801 1.00 135.97 233 GLU A C 1
ATOM 1243 O O . GLU A 1 233 ? 121.550 123.518 162.728 1.00 133.62 233 GLU A O 1
ATOM 1245 N N . PRO A 1 234 ? 123.703 123.333 163.321 1.00 131.88 234 PRO A N 1
ATOM 1246 C CA . PRO A 1 234 ? 123.468 121.961 163.805 1.00 128.97 234 PRO A CA 1
ATOM 1247 C C . PRO A 1 234 ? 122.469 121.877 164.944 1.00 128.73 234 PRO A C 1
ATOM 1248 O O . PRO A 1 234 ? 121.882 120.807 165.149 1.00 130.50 234 PRO A O 1
ATOM 1252 N N . TYR A 1 235 ? 122.258 122.967 165.684 1.00 134.76 235 TYR A N 1
ATOM 1253 C CA . TYR A 1 235 ? 121.285 123.012 166.777 1.00 137.50 235 TYR A CA 1
ATOM 1254 C C . TYR A 1 235 ? 121.562 121.935 167.824 1.00 140.43 235 TYR A C 1
ATOM 1255 O O . TYR A 1 235 ? 120.648 121.267 168.311 1.00 140.57 235 TYR A O 1
ATOM 1257 N N . ASN A 1 236 ? 122.837 121.760 168.171 1.00 150.18 236 ASN A N 1
ATOM 1258 C CA . ASN A 1 236 ? 123.224 120.826 169.219 1.00 149.25 236 ASN A CA 1
ATOM 1259 C C . ASN A 1 236 ? 123.551 121.512 170.537 1.00 149.18 236 ASN A C 1
ATOM 1260 O O . ASN A 1 236 ? 123.491 120.864 171.587 1.00 149.04 236 ASN A O 1
ATOM 1265 N N . TYR A 1 237 ? 123.898 122.797 170.504 1.00 144.75 237 TYR A N 1
ATOM 1266 C CA . TYR A 1 237 ? 124.171 123.567 171.708 1.00 142.20 237 TYR A CA 1
ATOM 1267 C C . TYR A 1 237 ? 123.883 125.031 171.417 1.00 142.07 237 TYR A C 1
ATOM 1268 O O . TYR A 1 237 ? 123.860 125.459 170.260 1.00 144.60 237 TYR A O 1
ATOM 1277 N N . PHE A 1 238 ? 123.666 125.803 172.479 1.00 129.00 238 PHE A N 1
ATOM 1278 C CA . PHE A 1 238 ? 123.346 127.213 172.320 1.00 129.92 238 PHE A CA 1
ATOM 1279 C C . PHE A 1 238 ? 123.874 127.997 173.511 1.00 132.84 238 PHE A C 1
ATOM 1280 O O . PHE A 1 238 ? 124.131 127.444 174.583 1.00 136.89 238 PHE A O 1
ATOM 1288 N N . VAL A 1 239 ? 124.028 129.304 173.305 1.00 132.66 239 VAL A N 1
ATOM 1289 C CA . VAL A 1 239 ? 124.527 130.222 174.321 1.00 132.16 239 VAL A CA 1
ATOM 1290 C C . VAL A 1 239 ? 123.531 131.364 174.469 1.00 130.65 239 VAL A C 1
ATOM 1291 O O . VAL A 1 239 ? 123.065 131.922 173.469 1.00 131.66 239 VAL A O 1
ATOM 1295 N N . THR A 1 240 ? 123.192 131.698 175.710 1.00 131.56 240 THR A N 1
ATOM 1296 C CA . THR A 1 240 ? 122.235 132.760 175.969 1.00 132.53 240 THR A CA 1
ATOM 1297 C C . THR A 1 240 ? 122.906 134.127 175.864 1.00 136.24 240 THR A C 1
ATOM 1298 O O . THR A 1 240 ? 124.129 134.247 175.750 1.00 136.23 240 THR A O 1
ATOM 1302 N N . SER A 1 241 ? 122.078 135.173 175.901 1.00 142.79 241 SER A N 1
ATOM 1303 C CA . SER A 1 241 ? 122.597 136.533 175.805 1.00 140.84 241 SER A CA 1
ATOM 1304 C C . SER A 1 241 ? 123.403 136.920 177.038 1.00 139.76 241 SER A C 1
ATOM 1305 O O . SER A 1 241 ? 124.342 137.718 176.936 1.00 138.64 241 SER A O 1
ATOM 1308 N N . LEU A 1 242 ? 123.047 136.381 178.207 1.00 142.55 242 LEU A N 1
ATOM 1309 C CA . LEU A 1 242 ? 123.776 136.714 179.427 1.00 141.58 242 LEU A CA 1
ATOM 1310 C C . LEU A 1 242 ? 125.227 136.258 179.348 1.00 144.03 242 LEU A C 1
ATOM 1311 O O . LEU A 1 242 ? 126.137 136.984 179.763 1.00 144.93 242 LEU A O 1
ATOM 1313 N N . GLY A 1 243 ? 125.465 135.060 178.819 1.00 155.54 243 GLY A N 1
ATOM 1314 C CA . GLY A 1 243 ? 126.817 134.556 178.687 1.00 155.05 243 GLY A CA 1
ATOM 1315 C C . GLY A 1 243 ? 126.951 133.082 179.003 1.00 157.13 243 GLY A C 1
ATOM 1316 O O . GLY A 1 243 ? 127.970 132.463 178.681 1.00 159.00 243 GLY A O 1
ATOM 1317 N N . ASP A 1 244 ? 125.933 132.509 179.638 1.00 152.83 244 ASP A N 1
ATOM 1318 C CA . ASP A 1 244 ? 125.969 131.096 179.989 1.00 152.82 244 ASP A CA 1
ATOM 1319 C C . ASP A 1 244 ? 125.920 130.230 178.737 1.00 153.15 244 ASP A C 1
ATOM 1320 O O . ASP A 1 244 ? 125.269 130.574 177.748 1.00 152.76 244 ASP A O 1
ATOM 1322 N N . THR A 1 245 ? 126.614 129.096 178.787 1.00 142.18 245 THR A N 1
ATOM 1323 C CA . THR A 1 245 ? 126.677 128.159 177.673 1.00 141.82 245 THR A CA 1
ATOM 1324 C C . THR A 1 245 ? 126.252 126.779 178.154 1.00 141.85 245 THR A C 1
ATOM 1325 O O . THR A 1 245 ? 126.730 126.303 179.188 1.00 144.09 245 THR A O 1
ATOM 1329 N N . VAL A 1 246 ? 125.358 126.144 177.401 1.00 136.59 246 VAL A N 1
ATOM 1330 C CA . VAL A 1 246 ? 124.844 124.820 177.723 1.00 136.32 246 VAL A CA 1
ATOM 1331 C C . VAL A 1 246 ? 124.956 123.950 176.478 1.00 138.72 246 VAL A C 1
ATOM 1332 O O . VAL A 1 246 ? 124.743 124.425 175.357 1.00 142.65 246 VAL A O 1
ATOM 1336 N N . GLU A 1 247 ? 125.305 122.680 176.673 1.00 141.12 247 GLU A N 1
ATOM 1337 C CA . GLU A 1 247 ? 125.578 121.752 175.576 1.00 143.45 247 GLU A CA 1
ATOM 1338 C C . GLU A 1 247 ? 124.393 120.845 175.268 1.00 143.36 247 GLU A C 1
ATOM 1339 O O . GLU A 1 247 ? 124.577 119.673 174.929 1.00 142.82 247 GLU A O 1
ATOM 1341 N N . VAL A 1 248 ? 123.169 121.351 175.375 1.00 144.74 248 VAL A N 1
ATOM 1342 C CA . VAL A 1 248 ? 121.984 120.571 175.051 1.00 142.36 248 VAL A CA 1
ATOM 1343 C C . VAL A 1 248 ? 121.347 121.135 173.786 1.00 145.50 248 VAL A C 1
ATOM 1344 O O . VAL A 1 248 ? 121.545 122.297 173.417 1.00 149.48 248 VAL A O 1
ATOM 1348 N N . SER A 1 249 ? 120.583 120.286 173.112 1.00 137.39 249 SER A N 1
ATOM 1349 C CA . SER A 1 249 ? 119.933 120.673 171.865 1.00 136.67 249 SER A CA 1
ATOM 1350 C C . SER A 1 249 ? 118.690 121.507 172.156 1.00 137.99 249 SER A C 1
ATOM 1351 O O . SER A 1 249 ? 117.858 121.101 172.973 1.00 138.98 249 SER A O 1
ATOM 1354 N N . PRO A 1 250 ? 118.536 122.671 171.521 1.00 131.21 250 PRO A N 1
ATOM 1355 C CA . PRO A 1 250 ? 117.328 123.478 171.759 1.00 131.53 250 PRO A CA 1
ATOM 1356 C C . PRO A 1 250 ? 116.043 122.764 171.388 1.00 131.59 250 PRO A C 1
ATOM 1357 O O . PRO A 1 250 ? 115.005 123.008 172.016 1.00 132.84 250 PRO A O 1
ATOM 1361 N N . PHE A 1 251 ? 116.076 121.891 170.386 1.00 142.78 251 PHE A N 1
ATOM 1362 C CA . PHE A 1 251 ? 114.900 121.146 169.951 1.00 144.81 251 PHE A CA 1
ATOM 1363 C C . PHE A 1 251 ? 114.922 119.777 170.622 1.00 148.60 251 PHE A C 1
ATOM 1364 O O . PHE A 1 251 ? 115.728 118.914 170.262 1.00 150.22 251 PHE A O 1
ATOM 1366 N N . CYS A 1 252 ? 114.036 119.583 171.596 1.00 165.48 252 CYS A N 1
ATOM 1367 C CA . CYS A 1 252 ? 113.950 118.321 172.316 1.00 164.29 252 CYS A CA 1
ATOM 1368 C C . CYS A 1 252 ? 112.568 118.210 172.941 1.00 166.90 252 CYS A C 1
ATOM 1369 O O . CYS A 1 252 ? 111.843 119.201 173.067 1.00 168.08 252 CYS A O 1
ATOM 1371 N N . TYR A 1 253 ? 112.211 116.984 173.321 1.00 171.07 253 TYR A N 1
ATOM 1372 C CA . TYR A 1 253 ? 110.930 116.645 173.937 1.00 170.84 253 TYR A CA 1
ATOM 1373 C C . TYR A 1 253 ? 109.737 116.993 173.056 1.00 170.77 253 TYR A C 1
ATOM 1374 O O . TYR A 1 253 ? 108.599 117.012 173.541 1.00 167.21 253 TYR A O 1
ATOM 1376 N N . ASN A 1 254 ? 109.966 117.272 171.773 1.00 181.31 254 ASN A N 1
ATOM 1377 C CA . ASN A 1 254 ? 108.885 117.578 170.837 1.00 181.71 254 ASN A CA 1
ATOM 1378 C C . ASN A 1 254 ? 109.373 117.159 169.454 1.00 180.22 254 ASN A C 1
ATOM 1379 O O . ASN A 1 254 ? 110.127 117.897 168.812 1.00 180.30 254 ASN A O 1
ATOM 1381 N N . GLU A 1 255 ? 108.943 115.976 169.011 1.00 176.28 255 GLU A N 1
ATOM 1382 C CA . GLU A 1 255 ? 109.402 115.385 167.754 1.00 177.47 255 GLU A CA 1
ATOM 1383 C C . GLU A 1 255 ? 110.922 115.252 167.725 1.00 176.81 255 GLU A C 1
ATOM 1384 O O . GLU A 1 255 ? 111.548 115.357 166.668 1.00 176.42 255 GLU A O 1
ATOM 1390 N N . SER A 1 256 ? 111.524 115.022 168.891 1.00 178.77 256 SER A N 1
ATOM 1391 C CA . SER A 1 256 ? 112.968 114.887 169.002 1.00 179.42 256 SER A CA 1
ATOM 1392 C C . SER A 1 256 ? 113.293 113.993 170.189 1.00 180.15 256 SER A C 1
ATOM 1393 O O . SER A 1 256 ? 112.507 113.865 171.131 1.00 177.95 256 SER A O 1
ATOM 1396 N N . SER A 1 257 ? 114.470 113.377 170.130 1.00 193.85 257 SER A N 1
ATOM 1397 C CA . SER A 1 257 ? 114.923 112.455 171.160 1.00 193.29 257 SER A CA 1
ATOM 1398 C C . SER A 1 257 ? 115.745 113.203 172.210 1.00 194.18 257 SER A C 1
ATOM 1399 O O . SER A 1 257 ? 115.746 114.436 172.271 1.00 193.79 257 SER A O 1
ATOM 1402 N N . CYS A 1 258 ? 116.445 112.445 173.059 1.00 198.44 258 CYS A N 1
ATOM 1403 C CA . CYS A 1 258 ? 117.313 112.994 174.104 1.00 197.91 258 CYS A CA 1
ATOM 1404 C C . CYS A 1 258 ? 116.528 113.850 175.096 1.00 197.64 258 CYS A C 1
ATOM 1405 O O . CYS A 1 258 ? 116.999 114.892 175.556 1.00 197.32 258 CYS A O 1
ATOM 1407 N N . SER A 1 259 ? 115.320 113.403 175.433 1.00 197.23 259 SER A N 1
ATOM 1408 C CA . SER A 1 259 ? 114.488 114.098 176.407 1.00 196.59 259 SER A CA 1
ATOM 1409 C C . SER A 1 259 ? 113.436 113.130 176.925 1.00 197.77 259 SER A C 1
ATOM 1410 O O . SER A 1 259 ? 112.839 112.387 176.140 1.00 197.74 259 SER A O 1
ATOM 1412 N N . THR A 1 260 ? 113.213 113.142 178.237 1.00 202.05 260 THR A N 1
ATOM 1413 C CA . THR A 1 260 ? 112.249 112.246 178.856 1.00 202.31 260 THR A CA 1
ATOM 1414 C C . THR A 1 260 ? 111.771 112.854 180.166 1.00 202.75 260 THR A C 1
ATOM 1415 O O . THR A 1 260 ? 112.366 113.800 180.688 1.00 202.11 260 THR A O 1
ATOM 1417 N N . THR A 1 261 ? 110.674 112.300 180.686 1.00 203.41 261 THR A N 1
ATOM 1418 C CA . THR A 1 261 ? 110.122 112.787 181.949 1.00 202.66 261 THR A CA 1
ATOM 1419 C C . THR A 1 261 ? 111.109 112.689 183.108 1.00 204.66 261 THR A C 1
ATOM 1420 O O . THR A 1 261 ? 111.227 113.667 183.866 1.00 204.07 261 THR A O 1
ATOM 1422 N N . PRO A 1 262 ? 111.826 111.580 183.323 1.00 211.72 262 PRO A N 1
ATOM 1423 C CA . PRO A 1 262 ? 112.821 111.565 184.402 1.00 209.66 262 PRO A CA 1
ATOM 1424 C C . PRO A 1 262 ? 113.955 112.539 184.119 1.00 209.31 262 PRO A C 1
ATOM 1425 O O . PRO A 1 262 ? 114.307 112.803 182.968 1.00 210.40 262 PRO A O 1
ATOM 1429 N N . SER A 1 263 ? 114.527 113.076 185.193 1.00 204.70 263 SER A N 1
ATOM 1430 C CA . SER A 1 263 ? 115.622 114.033 185.103 1.00 205.54 263 SER A CA 1
ATOM 1431 C C . SER A 1 263 ? 116.945 113.290 185.241 1.00 206.12 263 SER A C 1
ATOM 1432 O O . SER A 1 263 ? 117.242 112.737 186.306 1.00 205.58 263 SER A O 1
ATOM 1435 N N . ASN A 1 264 ? 117.736 113.285 184.168 1.00 212.31 264 ASN A N 1
ATOM 1436 C CA . ASN A 1 264 ? 119.024 112.603 184.170 1.00 211.75 264 ASN A CA 1
ATOM 1437 C C . ASN A 1 264 ? 119.889 113.070 183.007 1.00 211.00 264 ASN A C 1
ATOM 1438 O O . ASN A 1 264 ? 119.442 113.072 181.855 1.00 210.52 264 ASN A O 1
ATOM 1443 N N . LYS A 1 265 ? 121.126 113.459 183.298 1.00 199.35 265 LYS A N 1
ATOM 1444 C CA . LYS A 1 265 ? 122.063 113.913 182.277 1.00 198.47 265 LYS A CA 1
ATOM 1445 C C . LYS A 1 265 ? 123.459 113.911 182.881 1.00 199.57 265 LYS A C 1
ATOM 1446 O O . LYS A 1 265 ? 123.637 113.705 184.085 1.00 199.00 265 LYS A O 1
ATOM 1448 N N . ASN A 1 266 ? 124.454 114.144 182.024 1.00 200.88 266 ASN A N 1
ATOM 1449 C CA . ASN A 1 266 ? 125.852 114.204 182.447 1.00 201.08 266 ASN A CA 1
ATOM 1450 C C . ASN A 1 266 ? 126.140 115.617 182.948 1.00 200.39 266 ASN A C 1
ATOM 1451 O O . ASN A 1 266 ? 126.611 116.494 182.219 1.00 199.03 266 ASN A O 1
ATOM 1456 N N . GLY A 1 267 ? 125.845 115.835 184.228 1.00 198.43 267 GLY A N 1
ATOM 1457 C CA . GLY A 1 267 ? 126.007 117.128 184.853 1.00 197.98 267 GLY A CA 1
ATOM 1458 C C . GLY A 1 267 ? 124.785 118.018 184.788 1.00 199.03 267 GLY A C 1
ATOM 1459 O O . GLY A 1 267 ? 124.790 119.094 185.398 1.00 199.18 267 GLY A O 1
ATOM 1460 N N . LEU A 1 268 ? 123.741 117.602 184.072 1.00 196.20 268 LEU A N 1
ATOM 1461 C CA . LEU A 1 268 ? 122.518 118.385 183.960 1.00 194.87 268 LEU A CA 1
ATOM 1462 C C . LEU A 1 268 ? 121.315 117.547 184.374 1.00 195.22 268 LEU A C 1
ATOM 1463 O O . LEU A 1 268 ? 121.475 116.435 184.885 1.00 195.96 268 LEU A O 1
ATOM 1468 N N . SER A 1 269 ? 120.110 118.070 184.159 1.00 197.08 269 SER A N 1
ATOM 1469 C CA . SER A 1 269 ? 118.885 117.360 184.503 1.00 198.44 269 SER A CA 1
ATOM 1470 C C . SER A 1 269 ? 118.011 117.079 183.293 1.00 197.89 269 SER A C 1
ATOM 1471 O O . SER A 1 269 ? 117.564 115.940 183.111 1.00 198.94 269 SER A O 1
ATOM 1474 N N . VAL A 1 270 ? 117.762 118.088 182.454 1.00 185.15 270 VAL A N 1
ATOM 1475 C CA . VAL A 1 270 ? 116.932 117.959 181.258 1.00 184.87 270 VAL A CA 1
ATOM 1476 C C . VAL A 1 270 ? 115.568 117.393 181.635 1.00 184.83 270 VAL A C 1
ATOM 1477 O O . VAL A 1 270 ? 115.212 116.279 181.236 1.00 184.90 270 VAL A O 1
ATOM 1481 N N . GLN A 1 271 ? 114.804 118.152 182.412 1.00 187.32 271 GLN A N 1
ATOM 1482 C CA . GLN A 1 271 ? 113.481 117.742 182.857 1.00 188.33 271 GLN A CA 1
ATOM 1483 C C . GLN A 1 271 ? 112.413 118.393 181.987 1.00 189.14 271 GLN A C 1
ATOM 1484 O O . GLN A 1 271 ? 112.502 119.580 181.661 1.00 190.66 271 GLN A O 1
ATOM 1490 N N . VAL A 1 272 ? 111.405 117.608 181.614 1.00 181.71 272 VAL A N 1
ATOM 1491 C CA . VAL A 1 272 ? 110.297 118.071 180.786 1.00 181.68 272 VAL A CA 1
ATOM 1492 C C . VAL A 1 272 ? 109.026 118.062 181.625 1.00 180.53 272 VAL A C 1
ATOM 1493 O O . VAL A 1 272 ? 108.782 117.121 182.391 1.00 180.49 272 VAL A O 1
ATOM 1497 N N . VAL A 1 273 ? 108.236 119.126 181.507 1.00 176.45 273 VAL A N 1
ATOM 1498 C CA . VAL A 1 273 ? 106.960 119.249 182.199 1.00 177.47 273 VAL A CA 1
ATOM 1499 C C . VAL A 1 273 ? 105.861 119.387 181.154 1.00 177.83 273 VAL A C 1
ATOM 1500 O O . VAL A 1 273 ? 106.020 120.105 180.161 1.00 177.60 273 VAL A O 1
ATOM 1504 N N . LEU A 1 274 ? 104.756 118.681 181.370 1.00 188.38 274 LEU A N 1
ATOM 1505 C CA . LEU A 1 274 ? 103.626 118.692 180.452 1.00 189.86 274 LEU A CA 1
ATOM 1506 C C . LEU A 1 274 ? 102.615 119.730 180.921 1.00 191.13 274 LEU A C 1
ATOM 1507 O O . LEU A 1 274 ? 102.122 119.653 182.052 1.00 190.86 274 LEU A O 1
ATOM 1512 N N . ASN A 1 275 ? 102.315 120.697 180.052 1.00 196.78 275 ASN A N 1
ATOM 1513 C CA . ASN A 1 275 ? 101.358 121.765 180.340 1.00 196.18 275 ASN A CA 1
ATOM 1514 C C . ASN A 1 275 ? 101.762 122.534 181.600 1.00 195.24 275 ASN A C 1
ATOM 1515 O O . ASN A 1 275 ? 101.062 122.540 182.615 1.00 195.36 275 ASN A O 1
ATOM 1520 N N . HIS A 1 276 ? 102.925 123.185 181.514 1.00 189.32 276 HIS A N 1
ATOM 1521 C CA . HIS A 1 276 ? 103.443 123.933 182.655 1.00 189.87 276 HIS A CA 1
ATOM 1522 C C . HIS A 1 276 ? 102.542 125.106 183.018 1.00 191.67 276 HIS A C 1
ATOM 1523 O O . HIS A 1 276 ? 102.424 125.452 184.200 1.00 191.11 276 HIS A O 1
ATOM 1530 N N . THR A 1 277 ? 101.909 125.729 182.022 1.00 197.81 277 THR A N 1
ATOM 1531 C CA . THR A 1 277 ? 100.998 126.858 182.224 1.00 197.07 277 THR A CA 1
ATOM 1532 C C . THR A 1 277 ? 101.699 128.013 182.944 1.00 196.36 277 THR A C 1
ATOM 1533 O O . THR A 1 277 ? 101.279 128.471 184.008 1.00 195.25 277 THR A O 1
ATOM 1535 N N . VAL A 1 278 ? 102.789 128.478 182.335 1.00 195.52 278 VAL A N 1
ATOM 1536 C CA . VAL A 1 278 ? 103.536 129.601 182.887 1.00 195.62 278 VAL A CA 1
ATOM 1537 C C . VAL A 1 278 ? 102.741 130.883 182.688 1.00 196.14 278 VAL A C 1
ATOM 1538 O O . VAL A 1 278 ? 102.260 131.168 181.584 1.00 195.94 278 VAL A O 1
ATOM 1540 N N . VAL A 1 279 ? 102.591 131.660 183.763 1.00 205.78 279 VAL A N 1
ATOM 1541 C CA . VAL A 1 279 ? 101.893 132.940 183.660 1.00 204.86 279 VAL A CA 1
ATOM 1542 C C . VAL A 1 279 ? 102.636 133.872 182.713 1.00 205.47 279 VAL A C 1
ATOM 1543 O O . VAL A 1 279 ? 102.026 134.542 181.871 1.00 204.66 279 VAL A O 1
ATOM 1545 N N . THR A 1 280 ? 103.962 133.932 182.842 1.00 218.91 280 THR A N 1
ATOM 1546 C CA . THR A 1 280 ? 104.840 134.706 181.965 1.00 220.32 280 THR A CA 1
ATOM 1547 C C . THR A 1 280 ? 104.475 136.187 181.920 1.00 221.59 280 THR A C 1
ATOM 1548 O O . THR A 1 280 ? 104.771 136.870 180.934 1.00 222.01 280 THR A O 1
ATOM 1550 N N . TYR A 1 281 ? 103.833 136.704 182.968 1.00 228.14 281 TYR A N 1
ATOM 1551 C CA . TYR A 1 281 ? 103.470 138.122 183.008 1.00 227.40 281 TYR A CA 1
ATOM 1552 C C . TYR A 1 281 ? 103.500 138.567 184.472 1.00 227.83 281 TYR A C 1
ATOM 1553 O O . TYR A 1 281 ? 102.516 138.417 185.200 1.00 228.24 281 TYR A O 1
ATOM 1555 N N . SER A 1 282 ? 104.642 139.116 184.888 1.00 226.36 282 SER A N 1
ATOM 1556 C CA . SER A 1 282 ? 104.777 139.611 186.253 1.00 225.88 282 SER A CA 1
ATOM 1557 C C . SER A 1 282 ? 104.090 140.956 186.444 1.00 226.41 282 SER A C 1
ATOM 1558 O O . SER A 1 282 ? 103.569 141.230 187.531 1.00 225.71 282 SER A O 1
ATOM 1560 N N . ASP A 1 283 ? 104.085 141.803 185.412 1.00 227.65 283 ASP A N 1
ATOM 1561 C CA . ASP A 1 283 ? 103.458 143.116 185.532 1.00 227.19 283 ASP A CA 1
ATOM 1562 C C . ASP A 1 283 ? 101.955 142.996 185.748 1.00 227.68 283 ASP A C 1
ATOM 1563 O O . ASP A 1 283 ? 101.377 143.723 186.566 1.00 227.40 283 ASP A O 1
ATOM 1565 N N . ARG A 1 284 ? 101.304 142.086 185.027 1.00 236.13 284 ARG A N 1
ATOM 1566 C CA . ARG A 1 284 ? 99.861 141.895 185.152 1.00 236.16 284 ARG A CA 1
ATOM 1567 C C . ARG A 1 284 ? 99.557 140.429 184.878 1.00 237.51 284 ARG A C 1
ATOM 1568 O O . ARG A 1 284 ? 99.752 139.957 183.754 1.00 237.49 284 ARG A O 1
ATOM 1570 N N . GLY A 1 285 ? 99.085 139.719 185.899 1.00 244.58 285 GLY A N 1
ATOM 1571 C CA . GLY A 1 285 ? 98.789 138.307 185.730 1.00 244.17 285 GLY A CA 1
ATOM 1572 C C . GLY A 1 285 ? 97.707 138.084 184.687 1.00 245.07 285 GLY A C 1
ATOM 1573 O O . GLY A 1 285 ? 96.745 138.847 184.585 1.00 243.95 285 GLY A O 1
ATOM 1574 N N . THR A 1 286 ? 97.876 137.021 183.902 1.00 254.02 286 THR A N 1
ATOM 1575 C CA . THR A 1 286 ? 96.927 136.683 182.848 1.00 253.41 286 THR A CA 1
ATOM 1576 C C . THR A 1 286 ? 96.540 135.212 182.924 1.00 253.55 286 THR A C 1
ATOM 1577 O O . THR A 1 286 ? 96.882 134.522 183.889 1.00 253.84 286 THR A O 1
ATOM 1581 N N . SER A 1 287 ? 95.825 134.724 181.911 1.00 247.19 287 SER A N 1
ATOM 1582 C CA . SER A 1 287 ? 95.383 133.331 181.841 1.00 247.00 287 SER A CA 1
ATOM 1583 C C . SER A 1 287 ? 95.797 132.760 180.492 1.00 247.42 287 SER A C 1
ATOM 1584 O O . SER A 1 287 ? 94.971 132.629 179.578 1.00 246.68 287 SER A O 1
ATOM 1587 N N . PRO A 1 288 ? 97.068 132.408 180.331 1.00 243.14 288 PRO A N 1
ATOM 1588 C CA . PRO A 1 288 ? 97.548 131.883 179.053 1.00 241.53 288 PRO A CA 1
ATOM 1589 C C . PRO A 1 288 ? 97.342 130.376 178.940 1.00 241.19 288 PRO A C 1
ATOM 1590 O O . PRO A 1 288 ? 96.990 129.690 179.901 1.00 241.25 288 PRO A O 1
ATOM 1594 N N . THR A 1 289 ? 97.571 129.874 177.729 1.00 220.77 289 THR A N 1
ATOM 1595 C CA . THR A 1 289 ? 97.420 128.453 177.467 1.00 220.40 289 THR A CA 1
ATOM 1596 C C . THR A 1 289 ? 98.534 127.661 178.153 1.00 219.99 289 THR A C 1
ATOM 1597 O O . THR A 1 289 ? 99.664 128.141 178.277 1.00 219.58 289 THR A O 1
ATOM 1601 N N . PRO A 1 290 ? 98.238 126.443 178.615 1.00 209.87 290 PRO A N 1
ATOM 1602 C CA . PRO A 1 290 ? 99.279 125.609 179.255 1.00 208.71 290 PRO A CA 1
ATOM 1603 C C . PRO A 1 290 ? 100.227 124.985 178.237 1.00 209.57 290 PRO A C 1
ATOM 1604 O O . PRO A 1 290 ? 100.199 123.786 177.944 1.00 209.63 290 PRO A O 1
ATOM 1608 N N . GLN A 1 291 ? 101.094 125.821 177.673 1.00 203.93 291 GLN A N 1
ATOM 1609 C CA . GLN A 1 291 ? 102.061 125.352 176.692 1.00 202.07 291 GLN A CA 1
ATOM 1610 C C . GLN A 1 291 ? 103.127 124.485 177.354 1.00 203.41 291 GLN A C 1
ATOM 1611 O O . GLN A 1 291 ? 103.436 124.633 178.539 1.00 205.16 291 GLN A O 1
ATOM 1613 N N . ASN A 1 292 ? 103.689 123.569 176.571 1.00 189.40 292 ASN A N 1
ATOM 1614 C CA . ASN A 1 292 ? 104.730 122.688 177.078 1.00 189.08 292 ASN A CA 1
ATOM 1615 C C . ASN A 1 292 ? 106.027 123.457 177.301 1.00 189.76 292 ASN A C 1
ATOM 1616 O O . ASN A 1 292 ? 106.286 124.484 176.668 1.00 189.81 292 ASN A O 1
ATOM 1621 N N . ARG A 1 293 ? 106.847 122.946 178.215 1.00 171.37 293 ARG A N 1
ATOM 1622 C CA . ARG A 1 293 ? 108.113 123.583 178.546 1.00 168.50 293 ARG A CA 1
ATOM 1623 C C . ARG A 1 293 ? 109.045 122.535 179.135 1.00 167.34 293 ARG A C 1
ATOM 1624 O O . ARG A 1 293 ? 108.613 121.454 179.542 1.00 168.02 293 ARG A O 1
ATOM 1632 N N . ILE A 1 294 ? 110.336 122.867 179.164 1.00 160.48 294 ILE A N 1
ATOM 1633 C CA . ILE A 1 294 ? 111.354 121.988 179.719 1.00 163.02 294 ILE A CA 1
ATOM 1634 C C . ILE A 1 294 ? 112.273 122.806 180.616 1.00 165.79 294 ILE A C 1
ATOM 1635 O O . ILE A 1 294 ? 112.340 124.034 180.526 1.00 167.66 294 ILE A O 1
ATOM 1640 N N . PHE A 1 295 ? 112.988 122.103 181.492 1.00 170.79 295 PHE A N 1
ATOM 1641 C CA . PHE A 1 295 ? 113.912 122.728 182.425 1.00 168.07 295 PHE A CA 1
ATOM 1642 C C . PHE A 1 295 ? 115.253 122.012 182.394 1.00 167.66 295 PHE A C 1
ATOM 1643 O O . PHE A 1 295 ? 115.327 120.801 182.172 1.00 168.02 295 PHE A O 1
ATOM 1651 N N . VAL A 1 296 ? 116.314 122.781 182.621 1.00 166.22 296 VAL A N 1
ATOM 1652 C CA . VAL A 1 296 ? 117.669 122.258 182.741 1.00 167.33 296 VAL A CA 1
ATOM 1653 C C . VAL A 1 296 ? 118.268 122.841 184.012 1.00 168.18 296 VAL A C 1
ATOM 1654 O O . VAL A 1 296 ? 118.399 124.065 184.133 1.00 169.39 296 VAL A O 1
ATOM 1658 N N . GLU A 1 297 ? 118.628 121.974 184.954 1.00 176.15 297 GLU A N 1
ATOM 1659 C CA . GLU A 1 297 ? 119.176 122.394 186.238 1.00 177.17 297 GLU A CA 1
ATOM 1660 C C . GLU A 1 297 ? 120.694 122.273 186.186 1.00 177.87 297 GLU A C 1
ATOM 1661 O O . GLU A 1 297 ? 121.238 121.165 186.220 1.00 177.64 297 GLU A O 1
ATOM 1663 N N . THR A 1 298 ? 121.373 123.413 186.104 1.00 186.33 298 THR A N 1
ATOM 1664 C CA . THR A 1 298 ? 122.829 123.443 186.082 1.00 185.92 298 THR A CA 1
ATOM 1665 C C . THR A 1 298 ? 123.353 123.398 187.515 1.00 185.64 298 THR A C 1
ATOM 1666 O O . THR A 1 298 ? 122.613 123.141 188.468 1.00 185.76 298 THR A O 1
ATOM 1670 N N . GLY A 1 299 ? 124.654 123.645 187.684 1.00 189.57 299 GLY A N 1
ATOM 1671 C CA . GLY A 1 299 ? 125.232 123.669 189.015 1.00 190.06 299 GLY A CA 1
ATOM 1672 C C . GLY A 1 299 ? 124.921 124.916 189.811 1.00 192.33 299 GLY A C 1
ATOM 1673 O O . GLY A 1 299 ? 125.076 124.909 191.036 1.00 193.30 299 GLY A O 1
ATOM 1674 N N . ALA A 1 300 ? 124.484 125.986 189.145 1.00 200.75 300 ALA A N 1
ATOM 1675 C CA . ALA A 1 300 ? 124.185 127.235 189.835 1.00 200.77 300 ALA A CA 1
ATOM 1676 C C . ALA A 1 300 ? 122.889 127.904 189.403 1.00 200.06 300 ALA A C 1
ATOM 1677 O O . ALA A 1 300 ? 122.492 128.879 190.047 1.00 200.84 300 ALA A O 1
ATOM 1679 N N . TYR A 1 301 ? 122.216 127.433 188.356 1.00 184.84 301 TYR A N 1
ATOM 1680 C CA . TYR A 1 301 ? 121.012 128.095 187.873 1.00 183.76 301 TYR A CA 1
ATOM 1681 C C . TYR A 1 301 ? 120.177 127.097 187.084 1.00 182.83 301 TYR A C 1
ATOM 1682 O O . TYR A 1 301 ? 120.633 126.003 186.745 1.00 184.36 301 TYR A O 1
ATOM 1691 N N . THR A 1 302 ? 118.939 127.495 186.798 1.00 173.11 302 THR A N 1
ATOM 1692 C CA . THR A 1 302 ? 118.005 126.692 186.019 1.00 174.15 302 THR A CA 1
ATOM 1693 C C . THR A 1 302 ? 117.510 127.514 184.839 1.00 174.79 302 THR A C 1
ATOM 1694 O O . THR A 1 302 ? 117.140 128.680 185.004 1.00 175.07 302 THR A O 1
ATOM 1698 N N . LEU A 1 303 ? 117.502 126.906 183.656 1.00 154.91 303 LEU A N 1
ATOM 1699 C CA . LEU A 1 303 ? 117.059 127.561 182.433 1.00 152.39 303 LEU A CA 1
ATOM 1700 C C . LEU A 1 303 ? 115.801 126.884 181.908 1.00 152.46 303 LEU A C 1
ATOM 1701 O O . LEU A 1 303 ? 115.661 125.659 181.993 1.00 151.18 303 LEU A O 1
ATOM 1703 N N . SER A 1 304 ? 114.886 127.686 181.366 1.00 161.45 304 SER A N 1
ATOM 1704 C CA . SER A 1 304 ? 113.623 127.183 180.845 1.00 161.80 304 SER A CA 1
ATOM 1705 C C . SER A 1 304 ? 113.325 127.826 179.500 1.00 162.44 304 SER A C 1
ATOM 1706 O O . SER A 1 304 ? 113.569 129.020 179.307 1.00 165.72 304 SER A O 1
ATOM 1709 N N . TRP A 1 305 ? 112.792 127.030 178.576 1.00 148.85 305 TRP A N 1
ATOM 1710 C CA . TRP A 1 305 ? 112.392 127.536 177.271 1.00 149.72 305 TRP A CA 1
ATOM 1711 C C . TRP A 1 305 ? 111.353 126.599 176.673 1.00 151.15 305 TRP A C 1
ATOM 1712 O O . TRP A 1 305 ? 111.334 125.402 176.972 1.00 149.92 305 TRP A O 1
ATOM 1723 N N . ALA A 1 306 ? 110.496 127.159 175.825 1.00 165.33 306 ALA A N 1
ATOM 1724 C CA . ALA A 1 306 ? 109.449 126.376 175.186 1.00 164.17 306 ALA A CA 1
ATOM 1725 C C . ALA A 1 306 ? 110.045 125.392 174.185 1.00 166.64 306 ALA A C 1
ATOM 1726 O O . ALA A 1 306 ? 111.037 125.678 173.511 1.00 168.94 306 ALA A O 1
ATOM 1728 N N . SER A 1 307 ? 109.421 124.221 174.090 1.00 176.05 307 SER A N 1
ATOM 1729 C CA . SER A 1 307 ? 109.892 123.166 173.205 1.00 176.21 307 SER A CA 1
ATOM 1730 C C . SER A 1 307 ? 109.277 123.313 171.820 1.00 174.56 307 SER A C 1
ATOM 1731 O O . SER A 1 307 ? 108.081 123.582 171.681 1.00 173.23 307 SER A O 1
ATOM 1734 N N . GLU A 1 308 ? 110.107 123.129 170.796 1.00 173.10 308 GLU A N 1
ATOM 1735 C CA . GLU A 1 308 ? 109.670 123.204 169.411 1.00 173.79 308 GLU A CA 1
ATOM 1736 C C . GLU A 1 308 ? 110.428 122.174 168.589 1.00 175.42 308 GLU A C 1
ATOM 1737 O O . GLU A 1 308 ? 111.566 121.817 168.907 1.00 174.69 308 GLU A O 1
ATOM 1743 N N . SER A 1 309 ? 109.785 121.700 167.527 1.00 172.26 309 SER A N 1
ATOM 1744 C CA . SER A 1 309 ? 110.388 120.704 166.656 1.00 173.22 309 SER A CA 1
ATOM 1745 C C . SER A 1 309 ? 111.436 121.340 165.753 1.00 171.55 309 SER A C 1
ATOM 1746 O O . SER A 1 309 ? 111.375 122.532 165.438 1.00 170.19 309 SER A O 1
ATOM 1749 N N . LYS A 1 310 ? 112.415 120.529 165.344 1.00 154.06 310 LYS A N 1
ATOM 1750 C CA . LYS A 1 310 ? 113.432 121.013 164.416 1.00 149.83 310 LYS A CA 1
ATOM 1751 C C . LYS A 1 310 ? 112.806 121.430 163.093 1.00 150.81 310 LYS A C 1
ATOM 1752 O O . LYS A 1 310 ? 113.157 122.474 162.531 1.00 150.05 310 LYS A O 1
ATOM 1754 N N . THR A 1 311 ? 111.877 120.629 162.582 1.00 155.03 311 THR A N 1
ATOM 1755 C CA . THR A 1 311 ? 111.155 120.982 161.372 1.00 154.11 311 THR A CA 1
ATOM 1756 C C . THR A 1 311 ? 110.056 121.992 161.688 1.00 154.57 311 THR A C 1
ATOM 1757 O O . THR A 1 311 ? 109.684 122.203 162.846 1.00 154.03 311 THR A O 1
ATOM 1759 N N . THR A 1 312 ? 109.558 122.639 160.632 1.00 148.72 312 THR A N 1
ATOM 1760 C CA . THR A 1 312 ? 108.476 123.617 160.715 1.00 148.72 312 THR A CA 1
ATOM 1761 C C . THR A 1 312 ? 108.861 124.832 161.554 1.00 148.48 312 THR A C 1
ATOM 1762 O O . THR A 1 312 ? 108.028 125.710 161.799 1.00 146.13 312 THR A O 1
ATOM 1764 N N . ALA A 1 313 ? 110.115 124.894 162.001 1.00 150.47 313 ALA A N 1
ATOM 1765 C CA . ALA A 1 313 ? 110.609 126.031 162.768 1.00 149.13 313 ALA A CA 1
ATOM 1766 C C . ALA A 1 313 ? 111.739 126.750 162.046 1.00 150.75 313 ALA A C 1
ATOM 1767 O O . ALA A 1 313 ? 111.649 127.962 161.827 1.00 152.10 313 ALA A O 1
ATOM 1769 N N . VAL A 1 314 ? 112.794 126.039 161.657 1.00 146.93 314 VAL A N 1
ATOM 1770 C CA . VAL A 1 314 ? 113.932 126.634 160.962 1.00 146.98 314 VAL A CA 1
ATOM 1771 C C . VAL A 1 314 ? 114.514 125.595 160.015 1.00 149.67 314 VAL A C 1
ATOM 1772 O O . VAL A 1 314 ? 114.830 124.474 160.427 1.00 150.24 314 VAL A O 1
ATOM 1776 N N . CYS A 1 315 ? 114.644 125.962 158.744 1.00 150.35 315 CYS A N 1
ATOM 1777 C CA . CYS A 1 315 ? 115.283 125.132 157.735 1.00 148.12 315 CYS A CA 1
ATOM 1778 C C . CYS A 1 315 ? 116.192 126.013 156.893 1.00 141.92 315 CYS A C 1
ATOM 1779 O O . CYS A 1 315 ? 115.879 127.188 156.662 1.00 139.69 315 CYS A O 1
ATOM 1782 N N . PRO A 1 316 ? 117.316 125.476 156.415 1.00 120.01 316 PRO A N 1
ATOM 1783 C CA . PRO A 1 316 ? 118.357 126.315 155.781 1.00 124.32 316 PRO A CA 1
ATOM 1784 C C . PRO A 1 316 ? 118.222 126.577 154.280 1.00 125.26 316 PRO A C 1
ATOM 1785 O O . PRO A 1 316 ? 118.944 126.035 153.443 1.00 127.91 316 PRO A O 1
ATOM 1789 N N . LEU A 1 317 ? 117.279 127.450 153.929 1.00 107.60 317 LEU A N 1
ATOM 1790 C CA . LEU A 1 317 ? 117.119 127.902 152.546 1.00 103.68 317 LEU A CA 1
ATOM 1791 C C . LEU A 1 317 ? 116.423 129.252 152.563 1.00 104.65 317 LEU A C 1
ATOM 1792 O O . LEU A 1 317 ? 115.279 129.350 153.017 1.00 109.57 317 LEU A O 1
ATOM 1797 N N . ALA A 1 318 ? 117.105 130.285 152.074 1.00 85.43 318 ALA A N 1
ATOM 1798 C CA . ALA A 1 318 ? 116.575 131.640 152.044 1.00 89.64 318 ALA A CA 1
ATOM 1799 C C . ALA A 1 318 ? 116.649 132.198 150.630 1.00 86.43 318 ALA A C 1
ATOM 1800 O O . ALA A 1 318 ? 117.658 132.031 149.939 1.00 94.06 318 ALA A O 1
ATOM 1802 N N . LEU A 1 319 ? 115.577 132.863 150.207 1.00 78.42 319 LEU A N 1
ATOM 1803 C CA . LEU A 1 319 ? 115.528 133.442 148.872 1.00 79.48 319 LEU A CA 1
ATOM 1804 C C . LEU A 1 319 ? 116.509 134.601 148.749 1.00 85.91 319 LEU A C 1
ATOM 1805 O O . LEU A 1 319 ? 116.637 135.426 149.656 1.00 90.80 319 LEU A O 1
ATOM 1810 N N . TRP A 1 320 ? 117.205 134.659 147.614 1.00 79.26 320 TRP A N 1
ATOM 1811 C CA . TRP A 1 320 ? 118.175 135.713 147.345 1.00 77.95 320 TRP A CA 1
ATOM 1812 C C . TRP A 1 320 ? 117.665 136.717 146.319 1.00 83.16 320 TRP A C 1
ATOM 1813 O O . TRP A 1 320 ? 117.645 137.920 146.590 1.00 89.50 320 TRP A O 1
ATOM 1824 N N . LYS A 1 321 ? 117.251 136.254 145.142 1.00 89.34 321 LYS A N 1
ATOM 1825 C CA . LYS A 1 321 ? 116.786 137.150 144.094 1.00 92.82 321 LYS A CA 1
ATOM 1826 C C . LYS A 1 321 ? 115.793 136.418 143.207 1.00 91.18 321 LYS A C 1
ATOM 1827 O O . LYS A 1 321 ? 115.739 135.186 143.183 1.00 97.76 321 LYS A O 1
ATOM 1833 N N . THR A 1 322 ? 115.001 137.197 142.476 1.00 83.60 322 THR A N 1
ATOM 1834 C CA . THR A 1 322 ? 114.030 136.669 141.529 1.00 86.25 322 THR A CA 1
ATOM 1835 C C . THR A 1 322 ? 114.220 137.357 140.185 1.00 89.13 322 THR A C 1
ATOM 1836 O O . THR A 1 322 ? 114.351 138.584 140.123 1.00 99.40 322 THR A O 1
ATOM 1840 N N . PHE A 1 323 ? 114.264 136.566 139.118 1.00 69.41 323 PHE A N 1
ATOM 1841 C CA . PHE A 1 323 ? 114.444 137.082 137.762 1.00 72.01 323 PHE A CA 1
ATOM 1842 C C . PHE A 1 323 ? 113.244 136.701 136.909 1.00 76.16 323 PHE A C 1
ATOM 1843 O O . PHE A 1 323 ? 113.129 135.539 136.479 1.00 81.32 323 PHE A O 1
ATOM 1851 N N . PRO A 1 324 ? 112.322 137.629 136.646 1.00 79.68 324 PRO A N 1
ATOM 1852 C CA . PRO A 1 324 ? 111.148 137.285 135.828 1.00 83.61 324 PRO A CA 1
ATOM 1853 C C . PRO A 1 324 ? 111.490 136.877 134.408 1.00 85.99 324 PRO A C 1
ATOM 1854 O O . PRO A 1 324 ? 110.689 136.180 133.773 1.00 92.16 324 PRO A O 1
ATOM 1858 N N . ARG A 1 325 ? 112.643 137.283 133.885 1.00 93.36 325 ARG A N 1
ATOM 1859 C CA . ARG A 1 325 ? 113.054 136.945 132.528 1.00 90.46 325 ARG A CA 1
ATOM 1860 C C . ARG A 1 325 ? 114.407 136.253 132.577 1.00 95.46 325 ARG A C 1
ATOM 1861 O O . ARG A 1 325 ? 115.370 136.801 133.123 1.00 101.11 325 ARG A O 1
ATOM 1869 N N . SER A 1 326 ? 114.475 135.054 132.005 1.00 74.14 326 SER A N 1
ATOM 1870 C CA . SER A 1 326 ? 115.714 134.296 131.942 1.00 72.76 326 SER A CA 1
ATOM 1871 C C . SER A 1 326 ? 115.654 133.380 130.732 1.00 77.67 326 SER A C 1
ATOM 1872 O O . SER A 1 326 ? 114.578 133.083 130.210 1.00 86.14 326 SER A O 1
ATOM 1875 N N . ILE A 1 327 ? 116.825 132.934 130.287 1.00 77.73 327 ILE A N 1
ATOM 1876 C CA . ILE A 1 327 ? 116.953 132.083 129.111 1.00 77.12 327 ILE A CA 1
ATOM 1877 C C . ILE A 1 327 ? 117.697 130.818 129.506 1.00 77.74 327 ILE A C 1
ATOM 1878 O O . ILE A 1 327 ? 118.744 130.887 130.159 1.00 87.94 327 ILE A O 1
ATOM 1883 N N . GLN A 1 328 ? 117.158 129.669 129.111 1.00 69.63 328 GLN A N 1
ATOM 1884 C CA . GLN A 1 328 ? 117.784 128.377 129.356 1.00 70.09 328 GLN A CA 1
ATOM 1885 C C . GLN A 1 328 ? 118.282 127.823 128.029 1.00 72.45 328 GLN A C 1
ATOM 1886 O O . GLN A 1 328 ? 117.500 127.672 127.084 1.00 78.15 328 GLN A O 1
ATOM 1892 N N . THR A 1 329 ? 119.578 127.533 127.956 1.00 88.39 329 THR A N 1
ATOM 1893 C CA . THR A 1 329 ? 120.196 126.978 126.758 1.00 90.78 329 THR A CA 1
ATOM 1894 C C . THR A 1 329 ? 120.799 125.627 127.106 1.00 88.96 329 THR A C 1
ATOM 1895 O O . THR A 1 329 ? 121.608 125.526 128.034 1.00 91.09 329 THR A O 1
ATOM 1899 N N . THR A 1 330 ? 120.410 124.596 126.365 1.00 84.97 330 THR A N 1
ATOM 1900 C CA . THR A 1 330 ? 120.952 123.269 126.597 1.00 85.76 330 THR A CA 1
ATOM 1901 C C . THR A 1 330 ? 122.369 123.169 126.042 1.00 88.40 330 THR A C 1
ATOM 1902 O O . THR A 1 330 ? 122.808 123.988 125.230 1.00 90.75 330 THR A O 1
ATOM 1906 N N . HIS A 1 331 ? 123.086 122.147 126.491 1.00 95.69 331 HIS A N 1
ATOM 1907 C CA . HIS A 1 331 ? 124.465 121.933 126.072 1.00 89.29 331 HIS A CA 1
ATOM 1908 C C . HIS A 1 331 ? 124.720 120.430 126.035 1.00 96.88 331 HIS A C 1
ATOM 1909 O O . HIS A 1 331 ? 123.778 119.630 126.033 1.00 103.12 331 HIS A O 1
ATOM 1916 N N . GLU A 1 332 ? 125.996 120.045 125.994 1.00 103.15 332 GLU A N 1
ATOM 1917 C CA . GLU A 1 332 ? 126.342 118.630 125.905 1.00 104.38 332 GLU A CA 1
ATOM 1918 C C . GLU A 1 332 ? 125.850 117.862 127.126 1.00 106.66 332 GLU A C 1
ATOM 1919 O O . GLU A 1 332 ? 125.165 116.841 126.995 1.00 106.04 332 GLU A O 1
ATOM 1921 N N . ASP A 1 333 ? 126.192 118.337 128.328 1.00 114.35 333 ASP A N 1
ATOM 1922 C CA . ASP A 1 333 ? 125.780 117.636 129.538 1.00 113.67 333 ASP A CA 1
ATOM 1923 C C . ASP A 1 333 ? 125.376 118.580 130.667 1.00 111.66 333 ASP A C 1
ATOM 1924 O O . ASP A 1 333 ? 125.453 118.191 131.838 1.00 111.30 333 ASP A O 1
ATOM 1929 N N . SER A 1 334 ? 124.950 119.802 130.358 1.00 97.21 334 SER A N 1
ATOM 1930 C CA . SER A 1 334 ? 124.578 120.741 131.406 1.00 90.47 334 SER A CA 1
ATOM 1931 C C . SER A 1 334 ? 123.666 121.810 130.827 1.00 91.01 334 SER A C 1
ATOM 1932 O O . SER A 1 334 ? 123.612 122.017 129.612 1.00 101.68 334 SER A O 1
ATOM 1935 N N . PHE A 1 335 ? 122.951 122.485 131.718 1.00 61.70 335 PHE A N 1
ATOM 1936 C CA . PHE A 1 335 ? 122.085 123.595 131.360 1.00 64.17 335 PHE A CA 1
ATOM 1937 C C . PHE A 1 335 ? 122.801 124.918 131.606 1.00 73.40 335 PHE A C 1
ATOM 1938 O O . PHE A 1 335 ? 123.880 124.973 132.199 1.00 83.86 335 PHE A O 1
ATOM 1946 N N . HIS A 1 336 ? 122.182 125.997 131.136 1.00 75.73 336 HIS A N 1
ATOM 1947 C CA . HIS A 1 336 ? 122.734 127.336 131.318 1.00 70.63 336 HIS A CA 1
ATOM 1948 C C . HIS A 1 336 ? 121.575 128.302 131.505 1.00 78.64 336 HIS A C 1
ATOM 1949 O O . HIS A 1 336 ? 120.806 128.534 130.568 1.00 93.64 336 HIS A O 1
ATOM 1956 N N . PHE A 1 337 ? 121.452 128.860 132.703 1.00 52.83 337 PHE A N 1
ATOM 1957 C CA . PHE A 1 337 ? 120.428 129.849 133.005 1.00 47.68 337 PHE A CA 1
ATOM 1958 C C . PHE A 1 337 ? 121.076 131.225 133.057 1.00 56.40 337 PHE A C 1
ATOM 1959 O O . PHE A 1 337 ? 122.056 131.426 133.781 1.00 68.14 337 PHE A O 1
ATOM 1967 N N . VAL A 1 338 ? 120.528 132.164 132.293 1.00 67.05 338 VAL A N 1
ATOM 1968 C CA . VAL A 1 338 ? 121.104 133.493 132.133 1.00 67.36 338 VAL A CA 1
ATOM 1969 C C . VAL A 1 338 ? 120.280 134.488 132.933 1.00 69.27 338 VAL A C 1
ATOM 1970 O O . VAL A 1 338 ? 119.053 134.551 132.787 1.00 79.66 338 VAL A O 1
ATOM 1974 N N . ALA A 1 339 ? 120.956 135.268 133.776 1.00 72.73 339 ALA A N 1
ATOM 1975 C CA . ALA A 1 339 ? 120.344 136.345 134.553 1.00 70.02 339 ALA A CA 1
ATOM 1976 C C . ALA A 1 339 ? 121.159 137.601 134.263 1.00 79.74 339 ALA A C 1
ATOM 1977 O O . ALA A 1 339 ? 122.161 137.867 134.930 1.00 91.58 339 ALA A O 1
ATOM 1979 N N . ASN A 1 340 ? 120.725 138.374 133.268 1.00 94.53 340 ASN A N 1
ATOM 1980 C CA . ASN A 1 340 ? 121.484 139.538 132.832 1.00 97.22 340 ASN A CA 1
ATOM 1981 C C . ASN A 1 340 ? 121.266 140.764 133.708 1.00 97.13 340 ASN A C 1
ATOM 1982 O O . ASN A 1 340 ? 121.936 141.779 133.494 1.00 98.64 340 ASN A O 1
ATOM 1987 N N . GLU A 1 341 ? 120.353 140.703 134.679 1.00 107.01 341 GLU A N 1
ATOM 1988 C CA . GLU A 1 341 ? 120.185 141.825 135.594 1.00 102.96 341 GLU A CA 1
ATOM 1989 C C . GLU A 1 341 ? 121.394 142.011 136.500 1.00 102.07 341 GLU A C 1
ATOM 1990 O O . GLU A 1 341 ? 121.618 143.120 136.995 1.00 106.72 341 GLU A O 1
ATOM 1996 N N . ILE A 1 342 ? 122.173 140.955 136.726 1.00 83.41 342 ILE A N 1
ATOM 1997 C CA . ILE A 1 342 ? 123.374 141.034 137.549 1.00 86.07 342 ILE A CA 1
ATOM 1998 C C . ILE A 1 342 ? 124.555 140.499 136.752 1.00 89.13 342 ILE A C 1
ATOM 1999 O O . ILE A 1 342 ? 125.667 140.375 137.278 1.00 90.71 342 ILE A O 1
ATOM 2004 N N . THR A 1 343 ? 124.318 140.182 135.478 1.00 92.77 343 THR A N 1
ATOM 2005 C CA . THR A 1 343 ? 125.342 139.665 134.568 1.00 87.46 343 THR A CA 1
ATOM 2006 C C . THR A 1 343 ? 126.009 138.413 135.143 1.00 85.91 343 THR A C 1
ATOM 2007 O O . THR A 1 343 ? 127.206 138.387 135.432 1.00 93.34 343 THR A O 1
ATOM 2011 N N . ALA A 1 344 ? 125.202 137.368 135.310 1.00 68.12 344 ALA A N 1
ATOM 2012 C CA . ALA A 1 344 ? 125.680 136.099 135.835 1.00 63.69 344 ALA A CA 1
ATOM 2013 C C . ALA A 1 344 ? 124.957 134.957 135.138 1.00 70.36 344 ALA A C 1
ATOM 2014 O O . ALA A 1 344 ? 123.840 135.120 134.644 1.00 79.07 344 ALA A O 1
ATOM 2016 N N . THR A 1 345 ? 125.609 133.797 135.106 1.00 65.99 345 THR A N 1
ATOM 2017 C CA . THR A 1 345 ? 125.058 132.600 134.485 1.00 55.33 345 THR A CA 1
ATOM 2018 C C . THR A 1 345 ? 125.302 131.411 135.400 1.00 62.22 345 THR A C 1
ATOM 2019 O O . THR A 1 345 ? 126.434 131.184 135.838 1.00 76.83 345 THR A O 1
ATOM 2023 N N . PHE A 1 346 ? 124.246 130.655 135.685 1.00 47.25 346 PHE A N 1
ATOM 2024 C CA . PHE A 1 346 ? 124.318 129.496 136.561 1.00 49.16 346 PHE A CA 1
ATOM 2025 C C . PHE A 1 346 ? 124.207 128.218 135.743 1.00 60.73 346 PHE A C 1
ATOM 2026 O O . PHE A 1 346 ? 123.345 128.103 134.867 1.00 73.37 346 PHE A O 1
ATOM 2034 N N . THR A 1 347 ? 125.083 127.260 136.033 1.00 65.88 347 THR A N 1
ATOM 2035 C CA . THR A 1 347 ? 125.122 125.986 135.332 1.00 66.44 347 THR A CA 1
ATOM 2036 C C . THR A 1 347 ? 124.721 124.862 136.275 1.00 67.40 347 THR A C 1
ATOM 2037 O O . THR A 1 347 ? 125.129 124.839 137.440 1.00 84.99 347 THR A O 1
ATOM 2041 N N . ALA A 1 348 ? 123.924 123.930 135.764 1.00 58.61 348 ALA A N 1
ATOM 2042 C CA . ALA A 1 348 ? 123.433 122.798 136.531 1.00 57.78 348 ALA A CA 1
ATOM 2043 C C . ALA A 1 348 ? 123.495 121.547 135.672 1.00 66.97 348 ALA A C 1
ATOM 2044 O O . ALA A 1 348 ? 123.449 121.636 134.439 1.00 83.70 348 ALA A O 1
ATOM 2046 N N . PRO A 1 349 ? 123.603 120.370 136.288 1.00 66.16 349 PRO A N 1
ATOM 2047 C CA . PRO A 1 349 ? 123.604 119.129 135.507 1.00 72.19 349 PRO A CA 1
ATOM 2048 C C . PRO A 1 349 ? 122.275 118.925 134.797 1.00 77.91 349 PRO A C 1
ATOM 2049 O O . PRO A 1 349 ? 121.232 119.439 135.207 1.00 84.96 349 PRO A O 1
ATOM 2053 N N . LEU A 1 350 ? 122.329 118.163 133.702 1.00 86.01 350 LEU A N 1
ATOM 2054 C CA . LEU A 1 350 ? 121.138 117.953 132.883 1.00 88.00 350 LEU A CA 1
ATOM 2055 C C . LEU A 1 350 ? 120.029 117.273 133.676 1.00 92.87 350 LEU A C 1
ATOM 2056 O O . LEU A 1 350 ? 118.854 117.635 133.548 1.00 96.98 350 LEU A O 1
ATOM 2058 N N . THR A 1 351 ? 120.378 116.284 134.489 1.00 94.08 351 THR A N 1
ATOM 2059 C CA . THR A 1 351 ? 119.376 115.600 135.291 1.00 93.84 351 THR A CA 1
ATOM 2060 C C . THR A 1 351 ? 118.888 116.511 136.417 1.00 93.92 351 THR A C 1
ATOM 2061 O O . THR A 1 351 ? 119.691 117.204 137.049 1.00 94.22 351 THR A O 1
ATOM 2063 N N . PRO A 1 352 ? 117.582 116.531 136.693 1.00 92.17 352 PRO A N 1
ATOM 2064 C CA . PRO A 1 352 ? 117.077 117.338 137.811 1.00 87.71 352 PRO A CA 1
ATOM 2065 C C . PRO A 1 352 ? 117.484 116.739 139.145 1.00 97.61 352 PRO A C 1
ATOM 2066 O O . PRO A 1 352 ? 116.713 115.996 139.760 1.00 101.77 352 PRO A O 1
ATOM 2070 N N . VAL A 1 353 ? 118.708 117.055 139.585 1.00 133.73 353 VAL A N 1
ATOM 2071 C CA . VAL A 1 353 ? 119.274 116.452 140.792 1.00 136.50 353 VAL A CA 1
ATOM 2072 C C . VAL A 1 353 ? 118.327 116.601 141.975 1.00 131.49 353 VAL A C 1
ATOM 2073 O O . VAL A 1 353 ? 118.218 115.703 142.820 1.00 130.16 353 VAL A O 1
ATOM 2075 N N . ALA A 1 354 ? 117.625 117.730 142.058 1.00 121.42 354 ALA A N 1
ATOM 2076 C CA . ALA A 1 354 ? 116.641 117.941 143.116 1.00 123.54 354 ALA A CA 1
ATOM 2077 C C . ALA A 1 354 ? 115.357 117.170 142.801 1.00 126.75 354 ALA A C 1
ATOM 2078 O O . ALA A 1 354 ? 114.280 117.731 142.601 1.00 131.38 354 ALA A O 1
ATOM 2080 N N . ASN A 1 355 ? 115.496 115.844 142.760 1.00 139.18 355 ASN A N 1
ATOM 2081 C CA . ASN A 1 355 ? 114.366 114.967 142.487 1.00 142.82 355 ASN A CA 1
ATOM 2082 C C . ASN A 1 355 ? 113.451 114.800 143.690 1.00 142.69 355 ASN A C 1
ATOM 2083 O O . ASN A 1 355 ? 112.312 114.349 143.531 1.00 141.08 355 ASN A O 1
ATOM 2088 N N . PHE A 1 356 ? 113.922 115.153 144.884 1.00 128.96 356 PHE A N 1
ATOM 2089 C CA . PHE A 1 356 ? 113.126 115.021 146.096 1.00 126.24 356 PHE A CA 1
ATOM 2090 C C . PHE A 1 356 ? 113.045 116.353 146.828 1.00 126.66 356 PHE A C 1
ATOM 2091 O O . PHE A 1 356 ? 113.292 116.421 148.035 1.00 130.02 356 PHE A O 1
ATOM 2099 N N . THR A 1 357 ? 112.703 117.419 146.104 1.00 103.12 357 THR A N 1
ATOM 2100 C CA . THR A 1 357 ? 112.598 118.740 146.711 1.00 101.75 357 THR A CA 1
ATOM 2101 C C . THR A 1 357 ? 111.404 118.872 147.647 1.00 105.51 357 THR A C 1
ATOM 2102 O O . THR A 1 357 ? 111.158 119.973 148.150 1.00 108.85 357 THR A O 1
ATOM 2104 N N . ASP A 1 358 ? 110.660 117.793 147.889 1.00 105.83 358 ASP A N 1
ATOM 2105 C CA . ASP A 1 358 ? 109.563 117.820 148.846 1.00 105.99 358 ASP A CA 1
ATOM 2106 C C . ASP A 1 358 ? 110.037 117.682 150.286 1.00 109.75 358 ASP A C 1
ATOM 2107 O O . ASP A 1 358 ? 109.249 117.930 151.205 1.00 109.09 358 ASP A O 1
ATOM 2109 N N . THR A 1 359 ? 111.294 117.287 150.505 1.00 116.09 359 THR A N 1
ATOM 2110 C CA . THR A 1 359 ? 111.825 117.225 151.862 1.00 114.64 359 THR A CA 1
ATOM 2111 C C . THR A 1 359 ? 111.888 118.613 152.487 1.00 117.35 359 THR A C 1
ATOM 2112 O O . THR A 1 359 ? 111.606 118.779 153.680 1.00 123.35 359 THR A O 1
ATOM 2116 N N . TYR A 1 360 ? 112.257 119.621 151.698 1.00 113.26 360 TYR A N 1
ATOM 2117 C CA . TYR A 1 360 ? 112.259 120.998 152.172 1.00 113.08 360 TYR A CA 1
ATOM 2118 C C . TYR A 1 360 ? 110.823 121.501 152.252 1.00 114.69 360 TYR A C 1
ATOM 2119 O O . TYR A 1 360 ? 110.398 122.326 151.438 1.00 116.38 360 TYR A O 1
ATOM 2128 N N . SER A 1 361 ? 110.072 121.003 153.237 1.00 128.65 361 SER A N 1
ATOM 2129 C CA . SER A 1 361 ? 108.644 121.286 153.323 1.00 130.65 361 SER A CA 1
ATOM 2130 C C . SER A 1 361 ? 108.338 122.742 153.644 1.00 131.21 361 SER A C 1
ATOM 2131 O O . SER A 1 361 ? 107.192 123.168 153.461 1.00 135.12 361 SER A O 1
ATOM 2134 N N . CYS A 1 362 ? 109.316 123.512 154.126 1.00 136.66 362 CYS A N 1
ATOM 2135 C CA . CYS A 1 362 ? 109.047 124.906 154.467 1.00 139.31 362 CYS A CA 1
ATOM 2136 C C . CYS A 1 362 ? 108.649 125.703 153.233 1.00 137.65 362 CYS A C 1
ATOM 2137 O O . CYS A 1 362 ? 107.620 126.388 153.222 1.00 139.74 362 CYS A O 1
ATOM 2140 N N . LEU A 1 363 ? 109.462 125.623 152.180 1.00 114.48 363 LEU A N 1
ATOM 2141 C CA . LEU A 1 363 ? 109.301 126.479 151.014 1.00 119.82 363 LEU A CA 1
ATOM 2142 C C . LEU A 1 363 ? 108.082 126.138 150.171 1.00 119.10 363 LEU A C 1
ATOM 2143 O O . LEU A 1 363 ? 107.725 126.929 149.293 1.00 123.81 363 LEU A O 1
ATOM 2148 N N . THR A 1 364 ? 107.429 125.000 150.416 1.00 118.72 364 THR A N 1
ATOM 2149 C CA . THR A 1 364 ? 106.262 124.638 149.621 1.00 120.51 364 THR A CA 1
ATOM 2150 C C . THR A 1 364 ? 105.127 125.643 149.765 1.00 123.15 364 THR A C 1
ATOM 2151 O O . THR A 1 364 ? 104.226 125.668 148.920 1.00 125.25 364 THR A O 1
ATOM 2155 N N . SER A 1 365 ? 105.146 126.468 150.810 1.00 128.29 365 SER A N 1
ATOM 2156 C CA . SER A 1 365 ? 104.099 127.450 151.046 1.00 128.79 365 SER A CA 1
ATOM 2157 C C . SER A 1 365 ? 104.510 128.874 150.693 1.00 128.55 365 SER A C 1
ATOM 2158 O O . SER A 1 365 ? 103.686 129.785 150.814 1.00 130.83 365 SER A O 1
ATOM 2161 N N . ASP A 1 366 ? 105.750 129.095 150.264 1.00 123.53 366 ASP A N 1
ATOM 2162 C CA . ASP A 1 366 ? 106.195 130.434 149.892 1.00 123.19 366 ASP A CA 1
ATOM 2163 C C . ASP A 1 366 ? 106.690 130.527 148.458 1.00 120.75 366 ASP A C 1
ATOM 2164 O O . ASP A 1 366 ? 106.463 131.549 147.800 1.00 120.93 366 ASP A O 1
ATOM 2169 N N . ILE A 1 367 ? 107.369 129.492 147.952 1.00 105.68 367 ILE A N 1
ATOM 2170 C CA . ILE A 1 367 ? 107.744 129.500 146.542 1.00 101.26 367 ILE A CA 1
ATOM 2171 C C . ILE A 1 367 ? 106.496 129.530 145.676 1.00 101.87 367 ILE A C 1
ATOM 2172 O O . ILE A 1 367 ? 106.488 130.148 144.606 1.00 107.88 367 ILE A O 1
ATOM 2177 N N . ASN A 1 368 ? 105.418 128.890 146.133 1.00 103.30 368 ASN A N 1
ATOM 2178 C CA . ASN A 1 368 ? 104.158 128.951 145.405 1.00 108.97 368 ASN A CA 1
ATOM 2179 C C . ASN A 1 368 ? 103.640 130.380 145.331 1.00 112.16 368 ASN A C 1
ATOM 2180 O O . ASN A 1 368 ? 103.198 130.832 144.270 1.00 113.90 368 ASN A O 1
ATOM 2185 N N . THR A 1 369 ? 103.706 131.115 146.444 1.00 115.02 369 THR A N 1
ATOM 2186 C CA . THR A 1 369 ? 103.239 132.497 146.447 1.00 116.88 369 THR A CA 1
ATOM 2187 C C . THR A 1 369 ? 104.100 133.382 145.553 1.00 117.06 369 THR A C 1
ATOM 2188 O O . THR A 1 369 ? 103.573 134.213 144.802 1.00 116.51 369 THR A O 1
ATOM 2192 N N . THR A 1 370 ? 105.425 133.230 145.626 1.00 113.49 370 THR A N 1
ATOM 2193 C CA . THR A 1 370 ? 106.296 134.047 144.785 1.00 111.81 370 THR A CA 1
ATOM 2194 C C . THR A 1 370 ? 106.073 133.748 143.308 1.00 108.08 370 THR A C 1
ATOM 2195 O O . THR A 1 370 ? 106.010 134.669 142.483 1.00 107.72 370 THR A O 1
ATOM 2199 N N . LEU A 1 371 ? 105.950 132.466 142.953 1.00 97.69 371 LEU A N 1
ATOM 2200 C CA . LEU A 1 371 ? 105.683 132.104 141.567 1.00 96.33 371 LEU A CA 1
ATOM 2201 C C . LEU A 1 371 ? 104.331 132.633 141.113 1.00 103.38 371 LEU A C 1
ATOM 2202 O O . LEU A 1 371 ? 104.191 133.101 139.978 1.00 107.94 371 LEU A O 1
ATOM 2207 N N . ASN A 1 372 ? 103.321 132.562 141.983 1.00 111.09 372 ASN A N 1
ATOM 2208 C CA . ASN A 1 372 ? 102.004 133.083 141.639 1.00 110.69 372 ASN A CA 1
ATOM 2209 C C . ASN A 1 372 ? 102.067 134.579 141.369 1.00 110.10 372 ASN A C 1
ATOM 2210 O O . ASN A 1 372 ? 101.497 135.067 140.389 1.00 113.23 372 ASN A O 1
ATOM 2215 N N . ALA A 1 373 ? 102.770 135.323 142.225 1.00 107.34 373 ALA A N 1
ATOM 2216 C CA . ALA A 1 373 ? 102.887 136.764 142.026 1.00 110.10 373 ALA A CA 1
ATOM 2217 C C . ALA A 1 373 ? 103.625 137.084 140.731 1.00 111.85 373 ALA A C 1
ATOM 2218 O O . ALA A 1 373 ? 103.192 137.941 139.948 1.00 114.50 373 ALA A O 1
ATOM 2220 N N . SER A 1 374 ? 104.742 136.396 140.483 1.00 104.04 374 SER A N 1
ATOM 2221 C CA . SER A 1 374 ? 105.521 136.670 139.280 1.00 104.55 374 SER A CA 1
ATOM 2222 C C . SER A 1 374 ? 104.733 136.338 138.019 1.00 106.86 374 SER A C 1
ATOM 2223 O O . SER A 1 374 ? 104.736 137.113 137.054 1.00 106.93 374 SER A O 1
ATOM 2226 N N . LYS A 1 375 ? 104.043 135.196 138.007 1.00 113.44 375 LYS A N 1
ATOM 2227 C CA . LYS A 1 375 ? 103.271 134.828 136.828 1.00 113.40 375 LYS A CA 1
ATOM 2228 C C . LYS A 1 375 ? 102.048 135.718 136.659 1.00 115.35 375 LYS A C 1
ATOM 2229 O O . LYS A 1 375 ? 101.640 135.988 135.528 1.00 116.08 375 LYS A O 1
ATOM 2235 N N . ALA A 1 376 ? 101.463 136.207 137.755 1.00 122.95 376 ALA A N 1
ATOM 2236 C CA . ALA A 1 376 ? 100.379 137.174 137.628 1.00 122.05 376 ALA A CA 1
ATOM 2237 C C . ALA A 1 376 ? 100.882 138.466 137.004 1.00 121.07 376 ALA A C 1
ATOM 2238 O O . ALA A 1 376 ? 100.198 139.072 136.171 1.00 120.74 376 ALA A O 1
ATOM 2240 N N . LYS A 1 377 ? 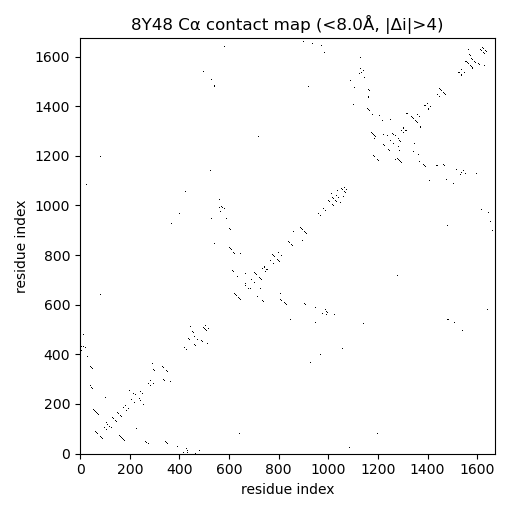102.079 138.905 137.399 1.00 114.78 377 LYS A N 1
ATOM 2241 C CA . LYS A 1 377 ? 102.654 140.105 136.802 1.00 114.69 377 LYS A CA 1
ATOM 2242 C C . LYS A 1 377 ? 102.962 139.898 135.323 1.00 117.94 377 LYS A C 1
ATOM 2243 O O . LYS A 1 377 ? 102.729 140.792 134.501 1.00 116.52 377 LYS A O 1
ATOM 2249 N N . LEU A 1 378 ? 103.480 138.725 134.963 1.00 119.28 378 LEU A N 1
ATOM 2250 C CA . LEU A 1 378 ? 103.887 138.448 133.590 1.00 116.38 378 LEU A CA 1
ATOM 2251 C C . LEU A 1 378 ? 102.769 137.886 132.718 1.00 118.79 378 LEU A C 1
ATOM 2252 O O . LEU A 1 378 ? 103.011 137.604 131.540 1.00 120.87 378 LEU A O 1
ATOM 2257 N N . ALA A 1 379 ? 101.562 137.713 133.259 1.00 131.66 379 ALA A N 1
ATOM 2258 C CA . ALA A 1 379 ? 100.456 137.161 132.484 1.00 134.35 379 ALA A CA 1
ATOM 2259 C C . ALA A 1 379 ? 100.043 138.040 131.314 1.00 133.90 379 ALA A C 1
ATOM 2260 O O . ALA A 1 379 ? 99.306 137.568 130.441 1.00 134.39 379 ALA A O 1
ATOM 2262 N N . SER A 1 380 ? 100.482 139.299 131.276 1.00 128.49 380 SER A N 1
ATOM 2263 C CA . SER A 1 380 ? 100.108 140.176 130.172 1.00 129.76 380 SER A CA 1
ATOM 2264 C C . SER A 1 380 ? 100.624 139.646 128.840 1.00 131.30 380 SER A C 1
ATOM 2265 O O . SER A 1 380 ? 99.916 139.699 127.828 1.00 128.58 380 SER A O 1
ATOM 2268 N N . THR A 1 381 ? 101.858 139.129 128.815 1.00 134.29 381 THR A N 1
ATOM 2269 C CA . THR A 1 381 ? 102.468 138.677 127.569 1.00 132.51 381 THR A CA 1
ATOM 2270 C C . THR A 1 381 ? 103.125 137.305 127.690 1.00 131.41 381 THR A C 1
ATOM 2271 O O . THR A 1 381 ? 103.938 136.944 126.833 1.00 131.34 381 THR A O 1
ATOM 2275 N N . HIS A 1 382 ? 102.798 136.526 128.719 1.00 124.91 382 HIS A N 1
ATOM 2276 C CA . HIS A 1 382 ? 103.412 135.214 128.878 1.00 120.89 382 HIS A CA 1
ATOM 2277 C C . HIS A 1 382 ? 102.464 134.275 129.609 1.00 121.91 382 HIS A C 1
ATOM 2278 O O . HIS A 1 382 ? 101.642 134.704 130.422 1.00 126.12 382 HIS A O 1
ATOM 2285 N N . VAL A 1 383 ? 102.594 132.985 129.306 1.00 115.68 383 VAL A N 1
ATOM 2286 C CA . VAL A 1 383 ? 101.790 131.947 129.955 1.00 117.81 383 VAL A CA 1
ATOM 2287 C C . VAL A 1 383 ? 102.667 130.743 130.241 1.00 117.87 383 VAL A C 1
ATOM 2288 O O . VAL A 1 383 ? 103.650 130.477 129.535 1.00 122.45 383 VAL A O 1
ATOM 2292 N N . PRO A 1 384 ? 102.335 129.992 131.292 1.00 99.79 384 PRO A N 1
ATOM 2293 C CA . PRO A 1 384 ? 103.116 128.791 131.612 1.00 99.97 384 PRO A CA 1
ATOM 2294 C C . PRO A 1 384 ? 103.026 127.753 130.504 1.00 104.20 384 PRO A C 1
ATOM 2295 O O . PRO A 1 384 ? 102.010 127.630 129.817 1.00 105.94 384 PRO A O 1
ATOM 2299 N N . ASN A 1 385 ? 104.113 126.997 130.337 1.00 100.65 385 ASN A N 1
ATOM 2300 C CA . ASN A 1 385 ? 104.188 125.968 129.312 1.00 100.40 385 ASN A CA 1
ATOM 2301 C C . ASN A 1 385 ? 104.466 124.574 129.855 1.00 101.35 385 ASN A C 1
ATOM 2302 O O . ASN A 1 385 ? 104.243 123.597 129.132 1.00 104.80 385 ASN A O 1
ATOM 2307 N N . GLY A 1 386 ? 104.940 124.445 131.091 1.00 98.60 386 GLY A N 1
ATOM 2308 C CA . GLY A 1 386 ? 105.246 123.134 131.626 1.00 99.67 386 GLY A CA 1
ATOM 2309 C C . GLY A 1 386 ? 105.273 123.152 133.138 1.00 101.48 386 GLY A C 1
ATOM 2310 O O . GLY A 1 386 ? 105.031 124.179 133.776 1.00 104.37 386 GLY A O 1
ATOM 2311 N N . THR A 1 387 ? 105.574 121.989 133.706 1.00 97.82 387 THR A N 1
ATOM 2312 C CA . THR A 1 387 ? 105.626 121.844 135.151 1.00 99.91 387 THR A CA 1
ATOM 2313 C C . THR A 1 387 ? 106.927 122.416 135.706 1.00 101.27 387 THR A C 1
ATOM 2314 O O . THR A 1 387 ? 107.939 122.530 135.009 1.00 101.86 387 THR A O 1
ATOM 2318 N N . VAL A 1 388 ? 106.884 122.782 136.988 1.00 81.22 388 VAL A N 1
ATOM 2319 C CA . VAL A 1 388 ? 108.047 123.369 137.640 1.00 75.00 388 VAL A CA 1
ATOM 2320 C C . VAL A 1 388 ? 109.135 122.314 137.811 1.00 79.65 388 VAL A C 1
ATOM 2321 O O . VAL A 1 388 ? 108.864 121.107 137.880 1.00 86.97 388 VAL A O 1
ATOM 2325 N N . GLN A 1 389 ? 110.384 122.771 137.863 1.00 75.46 389 GLN A N 1
ATOM 2326 C CA . GLN A 1 389 ? 111.531 121.897 138.054 1.00 73.09 389 GLN A CA 1
ATOM 2327 C C . GLN A 1 389 ? 112.496 122.546 139.034 1.00 76.33 389 GLN A C 1
ATOM 2328 O O . GLN A 1 389 ? 112.543 123.771 139.161 1.00 90.02 389 GLN A O 1
ATOM 2334 N N . TYR A 1 390 ? 113.268 121.712 139.727 1.00 64.60 390 TYR A N 1
ATOM 2335 C CA . TYR A 1 390 ? 114.245 122.171 140.704 1.00 64.51 390 TYR A CA 1
ATOM 2336 C C . TYR A 1 390 ? 115.611 121.606 140.348 1.00 69.03 390 TYR A C 1
ATOM 2337 O O . TYR A 1 390 ? 115.743 120.403 140.100 1.00 85.99 390 TYR A O 1
ATOM 2346 N N . PHE A 1 391 ? 116.621 122.468 140.331 1.00 47.25 391 PHE A N 1
ATOM 2347 C CA . PHE A 1 391 ? 117.987 122.088 140.002 1.00 57.42 391 PHE A CA 1
ATOM 2348 C C . PHE A 1 391 ? 118.909 122.403 141.176 1.00 66.57 391 PHE A C 1
ATOM 2349 O O . PHE A 1 391 ? 118.491 122.953 142.197 1.00 84.24 391 PHE A O 1
ATOM 2357 N N . HIS A 1 392 ? 120.183 122.046 141.020 1.00 75.79 392 HIS A N 1
ATOM 2358 C CA . HIS A 1 392 ? 121.187 122.250 142.061 1.00 76.25 392 HIS A CA 1
ATOM 2359 C C . HIS A 1 392 ? 122.521 122.534 141.387 1.00 78.86 392 HIS A C 1
ATOM 2360 O O . HIS A 1 392 ? 123.139 121.625 140.825 1.00 85.49 392 HIS A O 1
ATOM 2367 N N . THR A 1 393 ? 122.966 123.786 141.447 1.00 76.03 393 THR A N 1
ATOM 2368 C CA . THR A 1 393 ? 124.215 124.169 140.811 1.00 75.76 393 THR A CA 1
ATOM 2369 C C . THR A 1 393 ? 125.408 123.615 141.589 1.00 80.72 393 THR A C 1
ATOM 2370 O O . THR A 1 393 ? 125.281 123.101 142.703 1.00 80.22 393 THR A O 1
ATOM 2374 N N . THR A 1 394 ? 126.588 123.727 140.976 1.00 93.55 394 THR A N 1
ATOM 2375 C CA . THR A 1 394 ? 127.801 123.212 141.602 1.00 93.82 394 THR A CA 1
ATOM 2376 C C . THR A 1 394 ? 128.265 124.091 142.757 1.00 90.14 394 THR A C 1
ATOM 2377 O O . THR A 1 394 ? 128.973 123.614 143.650 1.00 88.71 394 THR A O 1
ATOM 2381 N N . GLY A 1 395 ? 127.883 125.367 142.758 1.00 86.42 395 GLY A N 1
ATOM 2382 C CA . GLY A 1 395 ? 128.304 126.274 143.809 1.00 89.01 395 GLY A CA 1
ATOM 2383 C C . GLY A 1 395 ? 127.554 126.147 145.116 1.00 90.25 395 GLY A C 1
ATOM 2384 O O . GLY A 1 395 ? 127.918 126.815 146.088 1.00 88.99 395 GLY A O 1
ATOM 2385 N N . GLY A 1 396 ? 126.521 125.311 145.166 1.00 94.49 396 GLY A N 1
ATOM 2386 C CA . GLY A 1 396 ? 125.740 125.123 146.369 1.00 91.15 396 GLY A CA 1
ATOM 2387 C C . GLY A 1 396 ? 124.427 125.871 146.409 1.00 89.57 396 GLY A C 1
ATOM 2388 O O . GLY A 1 396 ? 123.728 125.803 147.427 1.00 93.71 396 GLY A O 1
ATOM 2389 N N . LEU A 1 397 ? 124.069 126.580 145.344 1.00 74.38 397 LEU A N 1
ATOM 2390 C CA . LEU A 1 397 ? 122.819 127.321 145.278 1.00 70.27 397 LEU A CA 1
ATOM 2391 C C . LEU A 1 397 ? 121.756 126.480 144.587 1.00 69.67 397 LEU A C 1
ATOM 2392 O O . LEU A 1 397 ? 122.060 125.692 143.688 1.00 80.69 397 LEU A O 1
ATOM 2394 N N . TYR A 1 398 ? 120.510 126.643 145.017 1.00 61.14 398 TYR A N 1
ATOM 2395 C CA . TYR A 1 398 ? 119.388 125.910 144.451 1.00 60.67 398 TYR A CA 1
ATOM 2396 C C . TYR A 1 398 ? 118.589 126.817 143.526 1.00 71.26 398 TYR A C 1
ATOM 2397 O O . TYR A 1 398 ? 118.298 127.967 143.866 1.00 90.04 398 TYR A O 1
ATOM 2406 N N . LEU A 1 399 ? 118.234 126.292 142.359 1.00 50.02 399 LEU A N 1
ATOM 2407 C CA . LEU A 1 399 ? 117.486 127.036 141.359 1.00 55.92 399 LEU A CA 1
ATOM 2408 C C . LEU A 1 399 ? 116.094 126.444 141.194 1.00 64.66 399 LEU A C 1
ATOM 2409 O O . LEU A 1 399 ? 115.900 125.230 141.292 1.00 80.96 399 LEU A O 1
ATOM 2414 N N . VAL A 1 400 ? 115.125 127.318 140.944 1.00 57.02 400 VAL A N 1
ATOM 2415 C CA . VAL A 1 400 ? 113.751 126.925 140.662 1.00 51.97 400 VAL A CA 1
ATOM 2416 C C . VAL A 1 400 ? 113.409 127.445 139.276 1.00 57.22 400 VAL A C 1
ATOM 2417 O O . VAL A 1 400 ? 113.497 128.653 139.023 1.00 76.71 400 VAL A O 1
ATOM 2421 N N . TRP A 1 401 ? 113.021 126.543 138.382 1.00 54.26 401 TRP A N 1
ATOM 2422 C CA . TRP A 1 401 ? 112.757 126.881 136.991 1.00 58.59 401 TRP A CA 1
ATOM 2423 C C . TRP A 1 401 ? 111.292 126.630 136.670 1.00 69.64 401 TRP A C 1
ATOM 2424 O O . TRP A 1 401 ? 110.757 125.563 136.985 1.00 85.49 401 TRP A O 1
ATOM 2435 N N . GLN A 1 402 ? 110.652 127.616 136.044 1.00 69.02 402 GLN A N 1
ATOM 2436 C CA . GLN A 1 402 ? 109.257 127.509 135.625 1.00 64.82 402 GLN A CA 1
ATOM 2437 C C . GLN A 1 402 ? 109.150 128.063 134.215 1.00 67.62 402 GLN A C 1
ATOM 2438 O O . GLN A 1 402 ? 108.984 129.273 134.018 1.00 86.44 402 GLN A O 1
ATOM 2444 N N . PRO A 1 403 ? 109.250 127.204 133.202 1.00 68.50 403 PRO A N 1
ATOM 2445 C CA . PRO A 1 403 ? 109.235 127.689 131.818 1.00 79.42 403 PRO A CA 1
ATOM 2446 C C . PRO A 1 403 ? 107.933 128.398 131.477 1.00 87.15 403 PRO A C 1
ATOM 2447 O O . PRO A 1 403 ? 106.851 127.994 131.907 1.00 92.25 403 PRO A O 1
ATOM 2451 N N . MET A 1 404 ? 108.052 129.467 130.694 1.00 100.54 404 MET A N 1
ATOM 2452 C CA . MET A 1 404 ? 106.915 130.257 130.248 1.00 97.88 404 MET A CA 1
ATOM 2453 C C . MET A 1 404 ? 107.018 130.480 128.748 1.00 103.20 404 MET A C 1
ATOM 2454 O O . MET A 1 404 ? 108.106 130.732 128.223 1.00 103.75 404 MET A O 1
ATOM 2456 N N . SER A 1 405 ? 105.885 130.387 128.061 1.00 128.19 405 SER A N 1
ATOM 2457 C CA . SER A 1 405 ? 105.827 130.546 126.616 1.00 127.04 405 SER A CA 1
ATOM 2458 C C . SER A 1 405 ? 105.128 131.849 126.258 1.00 126.80 405 SER A C 1
ATOM 2459 O O . SER A 1 405 ? 104.109 132.204 126.858 1.00 128.87 405 SER A O 1
ATOM 2462 N N . ALA A 1 406 ? 105.686 132.560 125.282 1.00 138.83 406 ALA A N 1
ATOM 2463 C CA . ALA A 1 406 ? 105.085 133.801 124.821 1.00 142.51 406 ALA A CA 1
ATOM 2464 C C . ALA A 1 406 ? 103.751 133.525 124.138 1.00 147.27 406 ALA A C 1
ATOM 2465 O O . ALA A 1 406 ? 103.543 132.472 123.529 1.00 147.59 406 ALA A O 1
ATOM 2467 N N . ILE A 1 407 ? 102.840 134.487 124.246 1.00 165.56 407 ILE A N 1
ATOM 2468 C CA . ILE A 1 407 ? 101.498 134.370 123.688 1.00 164.09 407 ILE A CA 1
ATOM 2469 C C . ILE A 1 407 ? 101.461 135.091 122.348 1.00 165.17 407 ILE A C 1
ATOM 2470 O O . ILE A 1 407 ? 101.908 136.240 122.237 1.00 164.36 407 ILE A O 1
ATOM 2475 N N . ASN A 1 408 ? 100.943 134.412 121.328 1.00 195.40 408 ASN A N 1
ATOM 2476 C CA . ASN A 1 408 ? 100.819 135.013 120.010 1.00 198.10 408 ASN A CA 1
ATOM 2477 C C . ASN A 1 408 ? 99.800 136.147 120.033 1.00 199.26 408 ASN A C 1
ATOM 2478 O O . ASN A 1 408 ? 98.800 136.101 120.755 1.00 198.73 408 ASN A O 1
ATOM 2483 N N . LEU A 1 409 ? 100.072 137.182 119.234 1.00 207.81 409 LEU A N 1
ATOM 2484 C CA . LEU A 1 409 ? 99.166 138.325 119.170 1.00 207.05 409 LEU A CA 1
ATOM 2485 C C . LEU A 1 409 ? 97.797 137.917 118.638 1.00 207.76 409 LEU A C 1
ATOM 2486 O O . LEU A 1 409 ? 96.765 138.351 119.163 1.00 205.50 409 LEU A O 1
ATOM 2491 N N . THR A 1 410 ? 97.768 137.083 117.604 1.00 210.58 410 THR A N 1
ATOM 2492 C CA . THR A 1 410 ? 96.510 136.624 117.027 1.00 208.08 410 THR A CA 1
ATOM 2493 C C . THR A 1 410 ? 96.073 135.303 117.652 1.00 207.98 410 THR A C 1
ATOM 2494 O O . THR A 1 410 ? 96.887 134.403 117.858 1.00 207.96 410 THR A O 1
ATOM 2496 N N . ASP A 1 454 ? 130.610 134.603 148.923 1.00 113.14 454 ASP A N 1
ATOM 2497 C CA . ASP A 1 454 ? 131.034 135.720 148.088 1.00 120.67 454 ASP A CA 1
ATOM 2498 C C . ASP A 1 454 ? 131.707 135.209 146.819 1.00 119.81 454 ASP A C 1
ATOM 2499 O O . ASP A 1 454 ? 131.998 135.978 145.903 1.00 112.50 454 ASP A O 1
ATOM 2504 N N . ASN A 1 455 ? 131.949 133.899 146.770 1.00 130.05 455 ASN A N 1
ATOM 2505 C CA . ASN A 1 455 ? 132.602 133.266 145.623 1.00 132.23 455 ASN A CA 1
ATOM 2506 C C . ASN A 1 455 ? 131.585 133.128 144.493 1.00 128.63 455 ASN A C 1
ATOM 2507 O O . ASN A 1 455 ? 131.007 132.065 144.252 1.00 127.35 455 ASN A O 1
ATOM 2512 N N . LEU A 1 456 ? 131.366 134.238 143.785 1.00 98.64 456 LEU A N 1
ATOM 2513 C CA . LEU A 1 456 ? 130.436 134.269 142.664 1.00 97.26 456 LEU A CA 1
ATOM 2514 C C . LEU A 1 456 ? 131.069 134.809 141.387 1.00 96.65 456 LEU A C 1
ATOM 2515 O O . LEU A 1 456 ? 130.346 135.090 140.425 1.00 102.91 456 LEU A O 1
ATOM 2520 N N . SER A 1 457 ? 132.394 134.960 141.350 1.00 79.58 457 SER A N 1
ATOM 2521 C CA . SER A 1 457 ? 133.045 135.520 140.170 1.00 79.94 457 SER A CA 1
ATOM 2522 C C . SER A 1 457 ? 132.948 134.592 138.966 1.00 85.27 457 SER A C 1
ATOM 2523 O O . SER A 1 457 ? 132.868 135.067 137.825 1.00 93.25 457 SER A O 1
ATOM 2526 N N . TYR A 1 458 ? 132.963 133.276 139.192 1.00 72.63 458 TYR A N 1
ATOM 2527 C CA . TYR A 1 458 ? 132.933 132.343 138.072 1.00 75.30 458 TYR A CA 1
ATOM 2528 C C . TYR A 1 458 ? 131.638 132.452 137.278 1.00 86.17 458 TYR A C 1
ATOM 2529 O O . TYR A 1 458 ? 131.635 132.199 136.069 1.00 98.29 458 TYR A O 1
ATOM 2538 N N . THR A 1 459 ? 130.537 132.843 137.921 1.00 73.59 459 THR A N 1
ATOM 2539 C CA . THR A 1 459 ? 129.294 133.048 137.184 1.00 70.61 459 THR A CA 1
ATOM 2540 C C . THR A 1 459 ? 129.432 134.199 136.193 1.00 77.88 459 THR A C 1
ATOM 2541 O O . THR A 1 459 ? 129.022 134.091 135.030 1.00 86.31 459 THR A O 1
ATOM 2545 N N . GLN A 1 460 ? 130.017 135.313 136.639 1.00 71.65 460 GLN A N 1
ATOM 2546 C CA . GLN A 1 460 ? 130.240 136.442 135.743 1.00 68.93 460 GLN A CA 1
ATOM 2547 C C . GLN A 1 460 ? 131.207 136.068 134.628 1.00 66.41 460 GLN A C 1
ATOM 2548 O O . GLN A 1 460 ? 131.030 136.479 133.473 1.00 75.86 460 GLN A O 1
ATOM 2554 N N . LEU A 1 461 ? 132.242 135.293 134.960 1.00 57.90 461 LEU A N 1
ATOM 2555 C CA . LEU A 1 461 ? 133.180 134.838 133.940 1.00 60.11 461 LEU A CA 1
ATOM 2556 C C . LEU A 1 461 ? 132.472 133.992 132.889 1.00 65.01 461 LEU A C 1
ATOM 2557 O O . LEU A 1 461 ? 132.711 134.151 131.686 1.00 81.25 461 LEU A O 1
ATOM 2562 N N . GLN A 1 462 ? 131.590 133.092 133.329 1.00 57.80 462 GLN A N 1
ATOM 2563 C CA . GLN A 1 462 ? 130.831 132.269 132.396 1.00 61.26 462 GLN A CA 1
ATOM 2564 C C . GLN A 1 462 ? 129.930 133.125 131.518 1.00 70.54 462 GLN A C 1
ATOM 2565 O O . GLN A 1 462 ? 129.804 132.875 130.314 1.00 85.67 462 GLN A O 1
ATOM 2571 N N . PHE A 1 463 ? 129.289 134.135 132.107 1.00 63.15 463 PHE A N 1
ATOM 2572 C CA . PHE A 1 463 ? 128.424 135.024 131.335 1.00 65.57 463 PHE A CA 1
ATOM 2573 C C . PHE A 1 463 ? 129.209 135.741 130.242 1.00 72.90 463 PHE A C 1
ATOM 2574 O O . PHE A 1 463 ? 128.788 135.780 129.076 1.00 82.56 463 PHE A O 1
ATOM 2582 N N . ALA A 1 464 ? 130.363 136.307 130.603 1.00 65.31 464 ALA A N 1
ATOM 2583 C CA . ALA A 1 464 ? 131.176 137.015 129.618 1.00 59.78 464 ALA A CA 1
ATOM 2584 C C . ALA A 1 464 ? 131.667 136.073 128.526 1.00 64.98 464 ALA A C 1
ATOM 2585 O O . ALA A 1 464 ? 131.644 136.421 127.336 1.00 82.62 464 ALA A O 1
ATOM 2587 N N . TYR A 1 465 ? 132.114 134.875 128.911 1.00 59.98 465 TYR A N 1
ATOM 2588 C CA . TYR A 1 465 ? 132.589 133.911 127.926 1.00 59.94 465 TYR A CA 1
ATOM 2589 C C . TYR A 1 465 ? 131.479 133.520 126.961 1.00 62.70 465 TYR A C 1
ATOM 2590 O O . TYR A 1 465 ? 131.702 133.438 125.747 1.00 82.06 465 TYR A O 1
ATOM 2599 N N . ASP A 1 466 ? 130.273 133.280 127.481 1.00 71.87 466 ASP A N 1
ATOM 2600 C CA . ASP A 1 466 ? 129.156 132.912 126.620 1.00 81.18 466 ASP A CA 1
ATOM 2601 C C . ASP A 1 466 ? 128.812 134.036 125.653 1.00 85.68 466 ASP A C 1
ATOM 2602 O O . ASP A 1 466 ? 128.564 133.789 124.465 1.00 99.06 466 ASP A O 1
ATOM 2607 N N . LYS A 1 467 ? 128.795 135.279 126.140 1.00 64.77 467 LYS A N 1
ATOM 2608 C CA . LYS A 1 467 ? 128.487 136.407 125.265 1.00 69.19 467 LYS A CA 1
ATOM 2609 C C . LYS A 1 467 ? 129.509 136.522 124.138 1.00 73.72 467 LYS A C 1
ATOM 2610 O O . LYS A 1 467 ? 129.148 136.664 122.959 1.00 72.23 467 LYS A O 1
ATOM 2616 N N . LEU A 1 468 ? 130.798 136.447 124.485 1.00 68.83 468 LEU A N 1
ATOM 2617 C CA . LEU A 1 468 ? 131.842 136.565 123.472 1.00 60.68 468 LEU A CA 1
ATOM 2618 C C . LEU A 1 468 ? 131.763 135.430 122.459 1.00 67.82 468 LEU A C 1
ATOM 2619 O O . LEU A 1 468 ? 131.894 135.655 121.247 1.00 76.31 468 LEU A O 1
ATOM 2624 N N . ARG A 1 469 ? 131.546 134.203 122.938 1.00 76.62 469 ARG A N 1
ATOM 2625 C CA . ARG A 1 469 ? 131.459 133.060 122.037 1.00 72.28 469 ARG A CA 1
ATOM 2626 C C . ARG A 1 469 ? 130.282 133.199 121.082 1.00 77.27 469 ARG A C 1
ATOM 2627 O O . ARG A 1 469 ? 130.408 132.914 119.884 1.00 91.01 469 ARG A O 1
ATOM 2635 N N . ASP A 1 470 ? 129.129 133.644 121.589 1.00 89.12 470 ASP A N 1
ATOM 2636 C CA . ASP A 1 470 ? 127.968 133.819 120.722 1.00 92.99 470 ASP A CA 1
ATOM 2637 C C . ASP A 1 470 ? 128.232 134.872 119.653 1.00 96.91 470 ASP A C 1
ATOM 2638 O O . ASP A 1 470 ? 127.902 134.670 118.475 1.00 106.10 470 ASP A O 1
ATOM 2643 N N . GLY A 1 471 ? 128.835 135.998 120.041 1.00 83.23 471 GLY A N 1
ATOM 2644 C CA . GLY A 1 471 ? 129.136 137.028 119.056 1.00 83.73 471 GLY A CA 1
ATOM 2645 C C . GLY A 1 471 ? 130.081 136.536 117.976 1.00 79.99 471 GLY A C 1
ATOM 2646 O O . GLY A 1 471 ? 129.859 136.763 116.779 1.00 83.21 471 GLY A O 1
ATOM 2647 N N . ILE A 1 472 ? 131.144 135.838 118.385 1.00 65.02 472 ILE A N 1
ATOM 2648 C CA . ILE A 1 472 ? 132.116 135.334 117.419 1.00 59.44 472 ILE A CA 1
ATOM 2649 C C . ILE A 1 472 ? 131.463 134.332 116.475 1.00 67.18 472 ILE A C 1
ATOM 2650 O O . ILE A 1 472 ? 131.706 134.351 115.261 1.00 79.62 472 ILE A O 1
ATOM 2655 N N . ASN A 1 473 ? 130.628 133.439 117.013 1.00 77.92 473 ASN A N 1
ATOM 2656 C CA . ASN A 1 473 ? 129.972 132.446 116.169 1.00 78.06 473 ASN A CA 1
ATOM 2657 C C . ASN A 1 473 ? 129.047 133.103 115.153 1.00 82.47 473 ASN A C 1
ATOM 2658 O O . ASN A 1 473 ? 129.003 132.694 113.985 1.00 92.55 473 ASN A O 1
ATOM 2663 N N . GLN A 1 474 ? 128.295 134.123 115.577 1.00 87.26 474 GLN A N 1
ATOM 2664 C CA . GLN A 1 474 ? 127.417 134.817 114.638 1.00 84.78 474 GLN A CA 1
ATOM 2665 C C . GLN A 1 474 ? 128.219 135.489 113.528 1.00 94.67 474 GLN A C 1
ATOM 2666 O O . GLN A 1 474 ? 127.842 135.427 112.346 1.00 103.06 474 GLN A O 1
ATOM 2672 N N . VAL A 1 475 ? 129.334 136.129 113.890 1.00 85.63 475 VAL A N 1
ATOM 2673 C CA . VAL A 1 475 ? 130.176 136.770 112.881 1.00 79.62 475 VAL A CA 1
ATOM 2674 C C . VAL A 1 475 ? 130.698 135.736 111.891 1.00 78.28 475 VAL A C 1
ATOM 2675 O O . VAL A 1 475 ? 130.705 135.964 110.672 1.00 86.88 475 VAL A O 1
ATOM 2679 N N . LEU A 1 476 ? 131.137 134.581 112.398 1.00 79.08 476 LEU A N 1
ATOM 2680 C CA . LEU A 1 476 ? 131.643 133.529 111.522 1.00 79.26 476 LEU A CA 1
ATOM 2681 C C . LEU A 1 476 ? 130.562 133.031 110.572 1.00 86.32 476 LEU A C 1
ATOM 2682 O O . LEU A 1 476 ? 130.833 132.775 109.392 1.00 97.72 476 LEU A O 1
ATOM 2687 N N . GLU A 1 477 ? 129.334 132.877 111.069 1.00 101.73 477 GLU A N 1
ATOM 2688 C CA . GLU A 1 477 ? 128.245 132.414 110.211 1.00 101.88 477 GLU A CA 1
ATOM 2689 C C . GLU A 1 477 ? 127.974 133.406 109.084 1.00 102.55 477 GLU A C 1
ATOM 2690 O O . GLU A 1 477 ? 127.810 133.016 107.917 1.00 108.80 477 GLU A O 1
ATOM 2696 N N . GLU A 1 478 ? 127.925 134.699 109.417 1.00 101.45 478 GLU A N 1
ATOM 2697 C CA . GLU A 1 478 ? 127.696 135.707 108.382 1.00 101.98 478 GLU A CA 1
ATOM 2698 C C . GLU A 1 478 ? 128.817 135.699 107.348 1.00 102.76 478 GLU A C 1
ATOM 2699 O O . GLU A 1 478 ? 128.564 135.784 106.135 1.00 104.44 478 GLU A O 1
ATOM 2705 N N . LEU A 1 479 ? 130.066 135.589 107.811 1.00 89.07 479 LEU A N 1
ATOM 2706 C CA . LEU A 1 479 ? 131.196 135.549 106.890 1.00 83.12 479 LEU A CA 1
ATOM 2707 C C . LEU A 1 479 ? 131.110 134.340 105.968 1.00 82.44 479 LEU A C 1
ATOM 2708 O O . LEU A 1 479 ? 131.394 134.443 104.768 1.00 93.66 479 LEU A O 1
ATOM 2713 N N . SER A 1 480 ? 130.725 133.183 106.511 1.00 80.94 480 SER A N 1
ATOM 2714 C CA . SER A 1 480 ? 130.605 131.983 105.690 1.00 83.03 480 SER A CA 1
ATOM 2715 C C . SER A 1 480 ? 129.530 132.147 104.623 1.00 86.26 480 SER A C 1
ATOM 2716 O O . SER A 1 480 ? 129.715 131.725 103.474 1.00 93.07 480 SER A O 1
ATOM 2719 N N . ARG A 1 481 ? 128.393 132.748 104.984 1.00 95.02 481 ARG A N 1
ATOM 2720 C CA . ARG A 1 481 ? 127.341 132.959 103.990 1.00 92.59 481 ARG A CA 1
ATOM 2721 C C . ARG A 1 481 ? 127.815 133.880 102.869 1.00 96.67 481 ARG A C 1
ATOM 2722 O O . ARG A 1 481 ? 127.588 133.603 101.677 1.00 100.34 481 ARG A O 1
ATOM 2730 N N . ALA A 1 482 ? 128.488 134.977 103.230 1.00 90.21 482 ALA A N 1
ATOM 2731 C CA . ALA A 1 482 ? 129.003 135.884 102.207 1.00 84.79 482 ALA A CA 1
ATOM 2732 C C . ALA A 1 482 ? 130.014 135.181 101.309 1.00 86.49 482 ALA A C 1
ATOM 2733 O O . ALA A 1 482 ? 130.017 135.375 100.084 1.00 88.16 482 ALA A O 1
ATOM 2735 N N . TRP A 1 483 ? 130.881 134.355 101.901 1.00 97.09 483 TRP A N 1
ATOM 2736 C CA . TRP A 1 483 ? 131.868 133.628 101.113 1.00 91.96 483 TRP A CA 1
ATOM 2737 C C . TRP A 1 483 ? 131.200 132.656 100.151 1.00 90.17 483 TRP A C 1
ATOM 2738 O O . TRP A 1 483 ? 131.658 132.486 99.016 1.00 95.97 483 TRP A O 1
ATOM 2749 N N . CYS A 1 484 ? 130.127 131.994 100.588 1.00 104.80 484 CYS A N 1
ATOM 2750 C CA . CYS A 1 484 ? 129.420 131.080 99.695 1.00 106.80 484 CYS A CA 1
ATOM 2751 C C . CYS A 1 484 ? 128.830 131.827 98.505 1.00 106.58 484 CYS A C 1
ATOM 2752 O O . CYS A 1 484 ? 128.916 131.365 97.358 1.00 109.95 484 CYS A O 1
ATOM 2755 N N . ARG A 1 485 ? 128.222 132.990 98.760 1.00 98.69 485 ARG A N 1
ATOM 2756 C CA . ARG A 1 485 ? 127.680 133.777 97.653 1.00 96.76 485 ARG A CA 1
ATOM 2757 C C . ARG A 1 485 ? 128.783 134.179 96.677 1.00 97.44 485 ARG A C 1
ATOM 2758 O O . ARG A 1 485 ? 128.618 134.074 95.448 1.00 94.20 485 ARG A O 1
ATOM 2766 N N . GLU A 1 486 ? 129.921 134.633 97.209 1.00 109.18 486 GLU A N 1
ATOM 2767 C CA . GLU A 1 486 ? 131.027 135.036 96.348 1.00 101.84 486 GLU A CA 1
ATOM 2768 C C . GLU A 1 486 ? 131.545 133.861 95.530 1.00 101.91 486 GLU A C 1
ATOM 2769 O O . GLU A 1 486 ? 131.876 134.016 94.351 1.00 104.05 486 GLU A O 1
ATOM 2775 N N . GLN A 1 487 ? 131.627 132.678 96.142 1.00 102.77 487 GLN A N 1
ATOM 2776 C CA . GLN A 1 487 ? 132.096 131.498 95.422 1.00 97.92 487 GLN A CA 1
ATOM 2777 C C . GLN A 1 487 ? 131.147 131.125 94.292 1.00 98.27 487 GLN A C 1
ATOM 2778 O O . GLN A 1 487 ? 131.588 130.729 93.207 1.00 101.42 487 GLN A O 1
ATOM 2784 N N . VAL A 1 488 ? 129.838 131.229 94.532 1.00 100.45 488 VAL A N 1
ATOM 2785 C CA . VAL A 1 488 ? 128.873 130.927 93.475 1.00 94.12 488 VAL A CA 1
ATOM 2786 C C . VAL A 1 488 ? 129.059 131.882 92.301 1.00 97.87 488 VAL A C 1
ATOM 2787 O O . VAL A 1 488 ? 129.104 131.467 91.132 1.00 100.36 488 VAL A O 1
ATOM 2791 N N . ARG A 1 489 ? 129.185 133.180 92.597 1.00 112.13 489 ARG A N 1
ATOM 2792 C CA . ARG A 1 489 ? 129.393 134.150 91.522 1.00 108.85 489 ARG A CA 1
ATOM 2793 C C . ARG A 1 489 ? 130.702 133.882 90.783 1.00 109.08 489 ARG A C 1
ATOM 2794 O O . ARG A 1 489 ? 130.769 133.999 89.551 1.00 106.84 489 ARG A O 1
ATOM 2802 N N . ASP A 1 490 ? 131.751 133.516 91.521 1.00 114.19 490 ASP A N 1
ATOM 2803 C CA . ASP A 1 490 ? 133.042 133.231 90.905 1.00 110.40 490 ASP A CA 1
ATOM 2804 C C . ASP A 1 490 ? 132.929 132.038 89.960 1.00 108.02 490 ASP A C 1
ATOM 2805 O O . ASP A 1 490 ? 133.475 132.061 88.852 1.00 108.79 490 ASP A O 1
ATOM 2810 N N . ASN A 1 491 ? 132.215 130.990 90.379 1.00 98.90 491 ASN A N 1
ATOM 2811 C CA . ASN A 1 491 ? 132.033 129.828 89.513 1.00 95.02 491 ASN A CA 1
ATOM 2812 C C . ASN A 1 491 ? 131.266 130.198 88.251 1.00 92.35 491 ASN A C 1
ATOM 2813 O O . ASN A 1 491 ? 131.579 129.712 87.155 1.00 94.25 491 ASN A O 1
ATOM 2818 N N . LEU A 1 492 ? 130.246 131.049 88.386 1.00 94.21 492 LEU A N 1
ATOM 2819 C CA . LEU A 1 492 ? 129.516 131.498 87.203 1.00 92.75 492 LEU A CA 1
ATOM 2820 C C . LEU A 1 492 ? 130.434 132.249 86.244 1.00 94.39 492 LEU A C 1
ATOM 2821 O O . LEU A 1 492 ? 130.381 132.041 85.023 1.00 91.72 492 LEU A O 1
ATOM 2826 N N . MET A 1 493 ? 131.289 133.123 86.781 1.00 111.03 493 MET A N 1
ATOM 2827 C CA . MET A 1 493 ? 132.229 133.849 85.931 1.00 107.07 493 MET A CA 1
ATOM 2828 C C . MET A 1 493 ? 133.209 132.898 85.255 1.00 101.34 493 MET A C 1
ATOM 2829 O O . MET A 1 493 ? 133.576 133.096 84.091 1.00 102.12 493 MET A O 1
ATOM 2834 N N . TRP A 1 494 ? 133.650 131.862 85.974 1.00 99.16 494 TRP A N 1
ATOM 2835 C CA . TRP A 1 494 ? 134.535 130.866 85.375 1.00 97.96 494 TRP A CA 1
ATOM 2836 C C . TRP A 1 494 ? 133.858 130.162 84.208 1.00 92.26 494 TRP A C 1
ATOM 2837 O O . TRP A 1 494 ? 134.466 129.973 83.146 1.00 90.20 494 TRP A O 1
ATOM 2848 N N . TYR A 1 495 ? 132.596 129.764 84.388 1.00 106.57 495 TYR A N 1
ATOM 2849 C CA . TYR A 1 495 ? 131.878 129.114 83.296 1.00 104.83 495 TYR A CA 1
ATOM 2850 C C . TYR A 1 495 ? 131.751 130.045 82.101 1.00 105.20 495 TYR A C 1
ATOM 2851 O O . TYR A 1 495 ? 131.920 129.621 80.952 1.00 105.55 495 TYR A O 1
ATOM 2860 N N . GLU A 1 496 ? 131.443 131.320 82.353 1.00 119.26 496 GLU A N 1
ATOM 2861 C CA . GLU A 1 496 ? 131.343 132.278 81.256 1.00 119.77 496 GLU A CA 1
ATOM 2862 C C . GLU A 1 496 ? 132.672 132.416 80.524 1.00 118.98 496 GLU A C 1
ATOM 2863 O O . GLU A 1 496 ? 132.708 132.480 79.290 1.00 115.83 496 GLU A O 1
ATOM 2869 N N . LEU A 1 497 ? 133.777 132.458 81.270 1.00 112.40 497 LEU A N 1
ATOM 2870 C CA . LEU A 1 497 ? 135.090 132.586 80.648 1.00 106.64 497 LEU A CA 1
ATOM 2871 C C . LEU A 1 497 ? 135.467 131.340 79.857 1.00 107.80 497 LEU A C 1
ATOM 2872 O O . LEU A 1 497 ? 136.214 131.434 78.877 1.00 105.95 497 LEU A O 1
ATOM 2877 N N . SER A 1 498 ? 134.965 130.172 80.262 1.00 116.48 498 SER A N 1
ATOM 2878 C CA . SER A 1 498 ? 135.343 128.922 79.611 1.00 115.44 498 SER A CA 1
ATOM 2879 C C . SER A 1 498 ? 134.873 128.822 78.165 1.00 112.66 498 SER A C 1
ATOM 2880 O O . SER A 1 498 ? 135.340 127.933 77.446 1.00 113.92 498 SER A O 1
ATOM 2883 N N . LYS A 1 499 ? 133.970 129.697 77.721 1.00 118.49 499 LYS A N 1
ATOM 2884 C CA . LYS A 1 499 ? 133.422 129.592 76.374 1.00 120.38 499 LYS A CA 1
ATOM 2885 C C . LYS A 1 499 ? 134.414 129.970 75.281 1.00 121.33 499 LYS A C 1
ATOM 2886 O O . LYS A 1 499 ? 134.133 129.713 74.106 1.00 119.96 499 LYS A O 1
ATOM 2892 N N . ILE A 1 500 ? 135.556 130.565 75.622 1.00 128.73 500 ILE A N 1
ATOM 2893 C CA . ILE A 1 500 ? 136.516 130.984 74.607 1.00 130.81 500 ILE A CA 1
ATOM 2894 C C . ILE A 1 500 ? 137.477 129.844 74.297 1.00 133.12 500 ILE A C 1
ATOM 2895 O O . ILE A 1 500 ? 137.546 129.370 73.158 1.00 134.32 500 ILE A O 1
ATOM 2900 N N . ASN A 1 501 ? 138.223 129.397 75.303 1.00 135.65 501 ASN A N 1
ATOM 2901 C CA . ASN A 1 501 ? 139.165 128.299 75.127 1.00 131.96 501 ASN A CA 1
ATOM 2902 C C . ASN A 1 501 ? 139.177 127.426 76.375 1.00 132.14 501 ASN A C 1
ATOM 2903 O O . ASN A 1 501 ? 139.730 127.822 77.408 1.00 135.91 501 ASN A O 1
ATOM 2908 N N . PRO A 1 502 ? 138.575 126.237 76.318 1.00 127.79 502 PRO A N 1
ATOM 2909 C CA . PRO A 1 502 ? 138.502 125.390 77.520 1.00 131.80 502 PRO A CA 1
ATOM 2910 C C . PRO A 1 502 ? 139.853 124.935 78.039 1.00 131.68 502 PRO A C 1
ATOM 2911 O O . PRO A 1 502 ? 139.955 124.592 79.222 1.00 131.84 502 PRO A O 1
ATOM 2915 N N . THR A 1 503 ? 140.888 124.912 77.196 1.00 126.02 503 THR A N 1
ATOM 2916 C CA . THR A 1 503 ? 142.193 124.428 77.635 1.00 126.43 503 THR A CA 1
ATOM 2917 C C . THR A 1 503 ? 142.747 125.283 78.768 1.00 125.03 503 THR A C 1
ATOM 2918 O O . THR A 1 503 ? 143.243 124.759 79.773 1.00 128.17 503 THR A O 1
ATOM 2922 N N . SER A 1 504 ? 142.661 126.608 78.627 1.00 122.37 504 SER A N 1
ATOM 2923 C CA . SER A 1 504 ? 143.184 127.496 79.659 1.00 126.08 504 SER A CA 1
ATOM 2924 C C . SER A 1 504 ? 142.432 127.324 80.972 1.00 126.31 504 SER A C 1
ATOM 2925 O O . SER A 1 504 ? 143.045 127.261 82.043 1.00 130.65 504 SER A O 1
ATOM 2928 N N . VAL A 1 505 ? 141.103 127.234 80.909 1.00 120.10 505 VAL A N 1
ATOM 2929 C CA . VAL A 1 505 ? 140.314 127.082 82.127 1.00 121.33 505 VAL A CA 1
ATOM 2930 C C . VAL A 1 505 ? 140.618 125.752 82.803 1.00 126.49 505 VAL A C 1
ATOM 2931 O O . VAL A 1 505 ? 140.761 125.683 84.030 1.00 129.60 505 VAL A O 1
ATOM 2935 N N . MET A 1 506 ? 140.715 124.675 82.020 1.00 124.56 506 MET A N 1
ATOM 2936 C CA . MET A 1 506 ? 141.021 123.371 82.599 1.00 122.94 506 MET A CA 1
ATOM 2937 C C . MET A 1 506 ? 142.404 123.362 83.238 1.00 122.38 506 MET A C 1
ATOM 2938 O O . MET A 1 506 ? 142.584 122.819 84.334 1.00 123.69 506 MET A O 1
ATOM 2943 N N . THR A 1 507 ? 143.394 123.960 82.571 1.00 124.33 507 THR A N 1
ATOM 2944 C CA . THR A 1 507 ? 144.730 124.023 83.153 1.00 124.78 507 THR A CA 1
ATOM 2945 C C . THR A 1 507 ? 144.766 124.927 84.376 1.00 126.38 507 THR A C 1
ATOM 2946 O O . THR A 1 507 ? 145.640 124.771 85.235 1.00 132.73 507 THR A O 1
ATOM 2950 N N . ALA A 1 508 ? 143.850 125.891 84.463 1.00 114.44 508 ALA A N 1
ATOM 2951 C CA . ALA A 1 508 ? 143.781 126.729 85.652 1.00 115.51 508 ALA A CA 1
ATOM 2952 C C . ALA A 1 508 ? 143.159 125.983 86.826 1.00 115.01 508 ALA A C 1
ATOM 2953 O O . ALA A 1 508 ? 143.628 126.107 87.962 1.00 115.97 508 ALA A O 1
ATOM 2955 N N . ILE A 1 509 ? 142.101 125.212 86.571 1.00 116.96 509 ILE A N 1
ATOM 2956 C CA . ILE A 1 509 ? 141.426 124.497 87.650 1.00 119.48 509 ILE A CA 1
ATOM 2957 C C . ILE A 1 509 ? 142.296 123.357 88.166 1.00 123.18 509 ILE A C 1
ATOM 2958 O O . ILE A 1 509 ? 142.459 123.179 89.379 1.00 122.07 509 ILE A O 1
ATOM 2963 N N . TYR A 1 510 ? 142.873 122.574 87.259 1.00 138.47 510 TYR A N 1
ATOM 2964 C CA . TYR A 1 510 ? 143.732 121.455 87.620 1.00 137.13 510 TYR A CA 1
ATOM 2965 C C . TYR A 1 510 ? 145.190 121.865 87.479 1.00 137.51 510 TYR A C 1
ATOM 2966 O O . TYR A 1 510 ? 145.591 122.390 86.435 1.00 141.60 510 TYR A O 1
ATOM 2975 N N . GLY A 1 511 ? 145.981 121.614 88.523 1.00 128.93 511 GLY A N 1
ATOM 2976 C CA . GLY A 1 511 ? 147.391 121.963 88.467 1.00 128.54 511 GLY A CA 1
ATOM 2977 C C . GLY A 1 511 ? 148.123 121.260 87.341 1.00 131.67 511 GLY A C 1
ATOM 2978 O O . GLY A 1 511 ? 148.986 121.848 86.685 1.00 131.47 511 GLY A O 1
ATOM 2979 N N . ARG A 1 512 ? 147.790 120.001 87.100 1.00 139.72 512 ARG A N 1
ATOM 2980 C CA . ARG A 1 512 ? 148.436 119.245 86.036 1.00 139.14 512 ARG A CA 1
ATOM 2981 C C . ARG A 1 512 ? 147.948 119.733 84.676 1.00 137.10 512 ARG A C 1
ATOM 2982 O O . ARG A 1 512 ? 146.735 119.833 84.460 1.00 137.70 512 ARG A O 1
ATOM 2990 N N . PRO A 1 513 ? 148.847 120.057 83.747 1.00 129.27 513 PRO A N 1
ATOM 2991 C CA . PRO A 1 513 ? 148.405 120.468 82.409 1.00 130.07 513 PRO A CA 1
ATOM 2992 C C . PRO A 1 513 ? 147.632 119.355 81.719 1.00 129.98 513 PRO A C 1
ATOM 2993 O O . PRO A 1 513 ? 147.977 118.176 81.822 1.00 131.70 513 PRO A O 1
ATOM 2997 N N . VAL A 1 514 ? 146.576 119.743 81.008 1.00 129.46 514 VAL A N 1
ATOM 2998 C CA . VAL A 1 514 ? 145.712 118.821 80.286 1.00 129.84 514 VAL A CA 1
ATOM 2999 C C . VAL A 1 514 ? 145.357 119.440 78.940 1.00 129.59 514 VAL A C 1
ATOM 3000 O O . VAL A 1 514 ? 145.741 120.569 78.627 1.00 131.02 514 VAL A O 1
ATOM 3004 N N . SER A 1 515 ? 144.612 118.684 78.138 1.00 150.96 515 SER A N 1
ATOM 3005 C CA . SER A 1 515 ? 144.113 119.140 76.849 1.00 153.29 515 SER A CA 1
ATOM 3006 C C . SER A 1 515 ? 142.612 118.902 76.808 1.00 154.99 515 SER A C 1
ATOM 3007 O O . SER A 1 515 ? 142.148 117.806 77.135 1.00 156.69 515 SER A O 1
ATOM 3010 N N . ALA A 1 516 ? 141.858 119.924 76.411 1.00 145.05 516 ALA A N 1
ATOM 3011 C CA . ALA A 1 516 ? 140.406 119.841 76.407 1.00 142.92 516 ALA A CA 1
ATOM 3012 C C . ALA A 1 516 ? 139.854 120.468 75.137 1.00 141.45 516 ALA A C 1
ATOM 3013 O O . ALA A 1 516 ? 140.494 121.307 74.500 1.00 144.13 516 ALA A O 1
ATOM 3015 N N . LYS A 1 517 ? 138.645 120.031 74.767 1.00 138.80 517 LYS A N 1
ATOM 3016 C CA . LYS A 1 517 ? 137.987 120.544 73.537 1.00 139.90 517 LYS A CA 1
ATOM 3017 C C . LYS A 1 517 ? 136.472 120.408 73.719 1.00 142.00 517 LYS A C 1
ATOM 3018 O O . LYS A 1 517 ? 136.019 119.297 74.060 1.00 144.80 517 LYS A O 1
ATOM 3024 N N . PHE A 1 518 ? 135.715 121.467 73.442 1.00 135.06 518 PHE A N 1
ATOM 3025 C CA . PHE A 1 518 ? 134.253 121.440 73.695 1.00 135.67 518 PHE A CA 1
ATOM 3026 C C . PHE A 1 518 ? 133.605 120.305 72.913 1.00 137.80 518 PHE A C 1
ATOM 3027 O O . PHE A 1 518 ? 133.840 120.203 71.705 1.00 137.52 518 PHE A O 1
ATOM 3035 N N . VAL A 1 519 ? 132.801 119.491 73.596 1.00 151.65 519 VAL A N 1
ATOM 3036 C CA . VAL A 1 519 ? 132.065 118.408 72.877 1.00 151.19 519 VAL A CA 1
ATOM 3037 C C . VAL A 1 519 ? 130.571 118.715 72.991 1.00 151.66 519 VAL A C 1
ATOM 3038 O O . VAL A 1 519 ? 129.968 118.329 74.013 1.00 153.25 519 VAL A O 1
ATOM 3042 N N . GLY A 1 520 ? 129.998 119.380 71.985 1.00 158.37 520 GLY A N 1
ATOM 3043 C CA . GLY A 1 520 ? 128.586 119.796 72.086 1.00 159.78 520 GLY A CA 1
ATOM 3044 C C . GLY A 1 520 ? 128.398 120.704 73.288 1.00 162.53 520 GLY A C 1
ATOM 3045 O O . GLY A 1 520 ? 129.219 121.628 73.456 1.00 160.96 520 GLY A O 1
ATOM 3046 N N . ASP A 1 521 ? 127.369 120.454 74.102 1.00 164.34 521 ASP A N 1
ATOM 3047 C CA . ASP A 1 521 ? 127.165 121.249 75.342 1.00 160.43 521 ASP A CA 1
ATOM 3048 C C . ASP A 1 521 ? 128.287 120.919 76.333 1.00 156.12 521 ASP A C 1
ATOM 3049 O O . ASP A 1 521 ? 128.771 121.851 77.004 1.00 154.25 521 ASP A O 1
ATOM 3051 N N . ALA A 1 522 ? 128.687 119.645 76.409 1.00 152.20 522 ALA A N 1
ATOM 3052 C CA . ALA A 1 522 ? 129.730 119.220 77.373 1.00 150.72 522 ALA A CA 1
ATOM 3053 C C . ALA A 1 522 ? 131.125 119.408 76.767 1.00 151.89 522 ALA A C 1
ATOM 3054 O O . ALA A 1 522 ? 131.227 120.058 75.708 1.00 152.72 522 ALA A O 1
ATOM 3056 N N . ILE A 1 523 ? 132.157 118.872 77.428 1.00 142.97 523 ILE A N 1
ATOM 3057 C CA . ILE A 1 523 ? 133.558 118.977 76.920 1.00 140.43 523 ILE A CA 1
ATOM 3058 C C . ILE A 1 523 ? 134.275 117.653 77.206 1.00 143.64 523 ILE A C 1
ATOM 3059 O O . ILE A 1 523 ? 133.823 116.927 78.115 1.00 146.34 523 ILE A O 1
ATOM 3064 N N . SER A 1 524 ? 135.344 117.352 76.462 1.00 161.72 524 SER A N 1
ATOM 3065 C CA . SER A 1 524 ? 136.135 116.118 76.716 1.00 163.22 524 SER A CA 1
ATOM 3066 C C . SER A 1 524 ? 137.589 116.494 77.020 1.00 161.57 524 SER A C 1
ATOM 3067 O O . SER A 1 524 ? 138.231 117.112 76.147 1.00 160.22 524 SER A O 1
ATOM 3070 N N . VAL A 1 525 ? 138.083 116.136 78.209 1.00 162.12 525 VAL A N 1
ATOM 3071 C CA . VAL A 1 525 ? 139.460 116.440 78.575 1.00 162.25 525 VAL A CA 1
ATOM 3072 C C . VAL A 1 525 ? 140.273 115.154 78.529 1.00 162.35 525 VAL A C 1
ATOM 3073 O O . VAL A 1 525 ? 139.834 114.116 79.039 1.00 164.30 525 VAL A O 1
ATOM 3077 N N . THR A 1 526 ? 141.444 115.221 77.909 1.00 169.48 526 THR A N 1
ATOM 3078 C CA . THR A 1 526 ? 142.372 114.103 77.819 1.00 170.85 526 THR A CA 1
ATOM 3079 C C . THR A 1 526 ? 143.666 114.460 78.545 1.00 170.73 526 THR A C 1
ATOM 3080 O O . THR A 1 526 ? 143.805 115.543 79.117 1.00 170.18 526 THR A O 1
ATOM 3084 N N . GLU A 1 527 ? 144.618 113.534 78.517 1.00 179.26 527 GLU A N 1
ATOM 3085 C CA . GLU A 1 527 ? 145.907 113.743 79.153 1.00 179.76 527 GLU A CA 1
ATOM 3086 C C . GLU A 1 527 ? 146.908 114.295 78.141 1.00 179.30 527 GLU A C 1
ATOM 3087 O O . GLU A 1 527 ? 146.609 114.452 76.953 1.00 178.70 527 GLU A O 1
ATOM 3093 N N . CYS A 1 528 ? 148.122 114.580 78.611 1.00 187.75 528 CYS A N 1
ATOM 3094 C CA . CYS A 1 528 ? 149.159 115.118 77.748 1.00 188.67 528 CYS A CA 1
ATOM 3095 C C . CYS A 1 528 ? 150.395 114.236 77.831 1.00 187.08 528 CYS A C 1
ATOM 3096 O O . CYS A 1 528 ? 150.654 113.586 78.849 1.00 186.21 528 CYS A O 1
ATOM 3099 N N . ILE A 1 529 ? 151.156 114.222 76.741 1.00 182.92 529 ILE A N 1
ATOM 3100 C CA . ILE A 1 529 ? 152.306 113.342 76.582 1.00 182.20 529 ILE A CA 1
ATOM 3101 C C . ILE A 1 529 ? 153.530 114.195 76.277 1.00 184.11 529 ILE A C 1
ATOM 3102 O O . ILE A 1 529 ? 153.470 115.097 75.434 1.00 185.50 529 ILE A O 1
ATOM 3107 N N . ASN A 1 530 ? 154.634 113.912 76.966 1.00 183.13 530 ASN A N 1
ATOM 3108 C CA . ASN A 1 530 ? 155.880 114.636 76.770 1.00 182.99 530 ASN A CA 1
ATOM 3109 C C . ASN A 1 530 ? 156.639 114.067 75.575 1.00 183.14 530 ASN A C 1
ATOM 3110 O O . ASN A 1 530 ? 156.174 113.160 74.880 1.00 184.85 530 ASN A O 1
ATOM 3115 N N . VAL A 1 531 ? 157.828 114.612 75.330 1.00 184.57 531 VAL A N 1
ATOM 3116 C CA . VAL A 1 531 ? 158.707 114.179 74.254 1.00 186.43 531 VAL A CA 1
ATOM 3117 C C . VAL A 1 531 ? 160.132 114.118 74.790 1.00 187.52 531 VAL A C 1
ATOM 3118 O O . VAL A 1 531 ? 160.383 114.338 75.978 1.00 187.10 531 VAL A O 1
ATOM 3122 N N . ASP A 1 532 ? 161.073 113.809 73.900 1.00 190.08 532 ASP A N 1
ATOM 3123 C CA . ASP A 1 532 ? 162.485 113.741 74.264 1.00 188.41 532 ASP A CA 1
ATOM 3124 C C . ASP A 1 532 ? 162.999 115.147 74.552 1.00 189.50 532 ASP A C 1
ATOM 3125 O O . ASP A 1 532 ? 163.050 115.993 73.654 1.00 190.82 532 ASP A O 1
ATOM 3127 N N . GLN A 1 533 ? 163.379 115.397 75.807 1.00 184.45 533 GLN A N 1
ATOM 3128 C CA . GLN A 1 533 ? 163.843 116.727 76.192 1.00 184.27 533 GLN A CA 1
ATOM 3129 C C . GLN A 1 533 ? 165.130 117.101 75.468 1.00 184.83 533 GLN A C 1
ATOM 3130 O O . GLN A 1 533 ? 165.301 118.252 75.048 1.00 185.60 533 GLN A O 1
ATOM 3136 N N . SER A 1 534 ? 166.050 116.147 75.319 1.00 187.82 534 SER A N 1
ATOM 3137 C CA . SER A 1 534 ? 167.310 116.435 74.642 1.00 188.90 534 SER A CA 1
ATOM 3138 C C . SER A 1 534 ? 167.086 116.779 73.175 1.00 189.49 534 SER A C 1
ATOM 3139 O O . SER A 1 534 ? 167.733 117.684 72.635 1.00 187.93 534 SER A O 1
ATOM 3142 N N . SER A 1 535 ? 166.173 116.068 72.513 1.00 192.65 535 SER A N 1
ATOM 3143 C CA . SER A 1 535 ? 165.905 116.271 71.090 1.00 191.63 535 SER A CA 1
ATOM 3144 C C . SER A 1 535 ? 164.974 117.469 70.921 1.00 192.27 535 SER A C 1
ATOM 3145 O O . SER A 1 535 ? 163.759 117.343 70.756 1.00 193.31 535 SER A O 1
ATOM 3148 N N . VAL A 1 536 ? 165.566 118.660 70.966 1.00 184.20 536 VAL A N 1
ATOM 3149 C CA . VAL A 1 536 ? 164.842 119.910 70.760 1.00 183.00 536 VAL A CA 1
ATOM 3150 C C . VAL A 1 536 ? 165.691 120.820 69.885 1.00 182.78 536 VAL A C 1
ATOM 3151 O O . VAL A 1 536 ? 166.917 120.877 70.035 1.00 182.46 536 VAL A O 1
ATOM 3155 N N . ASN A 1 537 ? 165.040 121.527 68.966 1.00 181.79 537 ASN A N 1
ATOM 3156 C CA . ASN A 1 537 ? 165.738 122.451 68.078 1.00 182.77 537 ASN A CA 1
ATOM 3157 C C . ASN A 1 537 ? 164.797 123.589 67.721 1.00 182.27 537 ASN A C 1
ATOM 3158 O O . ASN A 1 537 ? 163.700 123.349 67.209 1.00 182.67 537 ASN A O 1
ATOM 3163 N N . ILE A 1 538 ? 165.230 124.820 67.980 1.00 166.22 538 ILE A N 1
ATOM 3164 C CA . ILE A 1 538 ? 164.448 126.016 67.696 1.00 165.35 538 ILE A CA 1
ATOM 3165 C C . ILE A 1 538 ? 165.195 126.838 66.657 1.00 165.34 538 ILE A C 1
ATOM 3166 O O . ILE A 1 538 ? 166.369 127.174 66.850 1.00 165.54 538 ILE A O 1
ATOM 3171 N N . HIS A 1 539 ? 164.516 127.156 65.558 1.00 171.60 539 HIS A N 1
ATOM 3172 C CA . HIS A 1 539 ? 165.133 127.945 64.501 1.00 172.34 539 HIS A CA 1
ATOM 3173 C C . HIS A 1 539 ? 165.378 129.372 64.975 1.00 173.96 539 HIS A C 1
ATOM 3174 O O . HIS A 1 539 ? 164.546 129.968 65.665 1.00 175.94 539 HIS A O 1
ATOM 3181 N N . LYS A 1 540 ? 166.533 129.920 64.599 1.00 175.63 540 LYS A N 1
ATOM 3182 C CA . LYS A 1 540 ? 166.910 131.267 65.008 1.00 176.62 540 LYS A CA 1
ATOM 3183 C C . LYS A 1 540 ? 166.183 132.354 64.229 1.00 178.36 540 LYS A C 1
ATOM 3184 O O . LYS A 1 540 ? 166.288 133.529 64.597 1.00 177.78 540 LYS A O 1
ATOM 3186 N N . SER A 1 541 ? 165.463 132.002 63.168 1.00 193.47 541 SER A N 1
ATOM 3187 C CA . SER A 1 541 ? 164.745 132.972 62.354 1.00 195.18 541 SER A CA 1
ATOM 3188 C C . SER A 1 541 ? 163.299 132.531 62.201 1.00 195.34 541 SER A C 1
ATOM 3189 O O . SER A 1 541 ? 163.032 131.403 61.774 1.00 193.80 541 SER A O 1
ATOM 3192 N N . LEU A 1 542 ? 162.371 133.418 62.549 1.00 202.01 542 LEU A N 1
ATOM 3193 C CA . LEU A 1 542 ? 160.951 133.164 62.353 1.00 201.28 542 LEU A CA 1
ATOM 3194 C C . LEU A 1 542 ? 160.437 133.707 61.027 1.00 200.56 542 LEU A C 1
ATOM 3195 O O . LEU A 1 542 ? 159.247 133.559 60.731 1.00 200.54 542 LEU A O 1
ATOM 3200 N N . ARG A 1 543 ? 161.301 134.330 60.229 1.00 202.22 543 ARG A N 1
ATOM 3201 C CA . ARG A 1 543 ? 160.914 134.828 58.916 1.00 202.58 543 ARG A CA 1
ATOM 3202 C C . ARG A 1 543 ? 160.838 133.658 57.943 1.00 203.74 543 ARG A C 1
ATOM 3203 O O . ARG A 1 543 ? 161.853 133.014 57.654 1.00 203.48 543 ARG A O 1
ATOM 3211 N N . THR A 1 544 ? 159.638 133.380 57.445 1.00 219.27 544 THR A N 1
ATOM 3212 C CA . THR A 1 544 ? 159.419 132.279 56.521 1.00 219.86 544 THR A CA 1
ATOM 3213 C C . THR A 1 544 ? 159.562 132.777 55.083 1.00 221.13 544 THR A C 1
ATOM 3214 O O . THR A 1 544 ? 160.040 133.886 54.830 1.00 220.93 544 THR A O 1
ATOM 3218 N N . ASN A 1 545 ? 159.148 131.952 54.124 1.00 235.97 545 ASN A N 1
ATOM 3219 C CA . ASN A 1 545 ? 159.238 132.306 52.716 1.00 236.01 545 ASN A CA 1
ATOM 3220 C C . ASN A 1 545 ? 158.288 133.461 52.396 1.00 236.08 545 ASN A C 1
ATOM 3221 O O . ASN A 1 545 ? 157.519 133.927 53.242 1.00 236.37 545 ASN A O 1
ATOM 3226 N N . SER A 1 546 ? 158.354 133.926 51.153 1.00 231.42 546 SER A N 1
ATOM 3227 C CA . SER A 1 546 ? 157.530 135.036 50.652 1.00 230.90 546 SER A CA 1
ATOM 3228 C C . SER A 1 546 ? 157.827 136.277 51.501 1.00 231.57 546 SER A C 1
ATOM 3229 O O . SER A 1 546 ? 158.939 136.436 52.021 1.00 231.22 546 SER A O 1
ATOM 3231 N N . LYS A 1 547 ? 156.846 137.164 51.648 1.00 225.54 547 LYS A N 1
ATOM 3232 C CA . LYS A 1 547 ? 157.028 138.379 52.429 1.00 224.29 547 LYS A CA 1
ATOM 3233 C C . LYS A 1 547 ? 155.725 138.725 53.132 1.00 224.78 547 LYS A C 1
ATOM 3234 O O . LYS A 1 547 ? 154.638 138.366 52.669 1.00 225.61 547 LYS A O 1
ATOM 3236 N N . ASP A 1 548 ? 155.852 139.423 54.263 1.00 221.94 548 ASP A N 1
ATOM 3237 C CA . ASP A 1 548 ? 154.711 139.872 55.065 1.00 222.31 548 ASP A CA 1
ATOM 3238 C C . ASP A 1 548 ? 153.848 138.705 55.537 1.00 222.61 548 ASP A C 1
ATOM 3239 O O . ASP A 1 548 ? 152.648 138.862 55.774 1.00 222.05 548 ASP A O 1
ATOM 3241 N N . VAL A 1 549 ? 154.446 137.523 55.667 1.00 227.48 549 VAL A N 1
ATOM 3242 C CA . VAL A 1 549 ? 153.733 136.341 56.135 1.00 228.09 549 VAL A CA 1
ATOM 3243 C C . VAL A 1 549 ? 154.564 135.674 57.228 1.00 228.40 549 VAL A C 1
ATOM 3244 O O . VAL A 1 549 ? 154.421 134.477 57.501 1.00 228.27 549 VAL A O 1
ATOM 3248 N N . CYS A 1 550 ? 155.418 136.462 57.882 1.00 224.72 550 CYS A N 1
ATOM 3249 C CA . CYS A 1 550 ? 156.339 135.928 58.877 1.00 224.10 550 CYS A CA 1
ATOM 3250 C C . CYS A 1 550 ? 155.589 135.234 60.009 1.00 223.40 550 CYS A C 1
ATOM 3251 O O . CYS A 1 550 ? 154.480 135.624 60.385 1.00 223.99 550 CYS A O 1
ATOM 3254 N N . TYR A 1 551 ? 156.211 134.186 60.546 1.00 199.84 551 TYR A N 1
ATOM 3255 C CA . TYR A 1 551 ? 155.590 133.391 61.595 1.00 199.27 551 TYR A CA 1
ATOM 3256 C C . TYR A 1 551 ? 155.387 134.217 62.859 1.00 198.96 551 TYR A C 1
ATOM 3257 O O . TYR A 1 551 ? 156.242 135.021 63.241 1.00 199.12 551 TYR A O 1
ATOM 3266 N N . ALA A 1 552 ? 154.241 134.012 63.511 1.00 181.47 552 ALA A N 1
ATOM 3267 C CA . ALA A 1 552 ? 153.975 134.701 64.769 1.00 180.24 552 ALA A CA 1
ATOM 3268 C C . ALA A 1 552 ? 154.819 134.127 65.899 1.00 179.32 552 ALA A C 1
ATOM 3269 O O . ALA A 1 552 ? 155.250 134.862 66.795 1.00 179.82 552 ALA A O 1
ATOM 3271 N N . ARG A 1 553 ? 155.062 132.821 65.875 1.00 167.47 553 ARG A N 1
ATOM 3272 C CA . ARG A 1 553 ? 155.863 132.137 66.875 1.00 167.25 553 ARG A CA 1
ATOM 3273 C C . ARG A 1 553 ? 156.940 131.315 66.184 1.00 168.61 553 ARG A C 1
ATOM 3274 O O . ARG A 1 553 ? 156.751 130.870 65.048 1.00 170.25 553 ARG A O 1
ATOM 3282 N N . PRO A 1 554 ? 158.081 131.108 66.837 1.00 165.80 554 PRO A N 1
ATOM 3283 C CA . PRO A 1 554 ? 159.158 130.342 66.203 1.00 166.07 554 PRO A CA 1
ATOM 3284 C C . PRO A 1 554 ? 158.774 128.886 66.003 1.00 166.74 554 PRO A C 1
ATOM 3285 O O . PRO A 1 554 ? 158.031 128.296 66.791 1.00 167.74 554 PRO A O 1
ATOM 3289 N N . LEU A 1 555 ? 159.296 128.307 64.926 1.00 178.07 555 LEU A N 1
ATOM 3290 C CA . LEU A 1 555 ? 159.073 126.900 64.639 1.00 179.35 555 LEU A CA 1
ATOM 3291 C C . LEU A 1 555 ? 160.054 126.041 65.426 1.00 180.18 555 LEU A C 1
ATOM 3292 O O . LEU A 1 555 ? 161.191 126.442 65.690 1.00 179.25 555 LEU A O 1
ATOM 3297 N N . VAL A 1 556 ? 159.602 124.848 65.803 1.00 185.17 556 VAL A N 1
ATOM 3298 C CA . VAL A 1 556 ? 160.406 123.934 66.602 1.00 185.16 556 VAL A CA 1
ATOM 3299 C C . VAL A 1 556 ? 160.393 122.559 65.949 1.00 185.96 556 VAL A C 1
ATOM 3300 O O . VAL A 1 556 ? 159.471 122.207 65.207 1.00 186.40 556 VAL A O 1
ATOM 3304 N N . THR A 1 557 ? 161.443 121.786 66.219 1.00 184.14 557 THR A N 1
ATOM 3305 C CA . THR A 1 557 ? 161.575 120.423 65.728 1.00 183.14 557 THR A CA 1
ATOM 3306 C C . THR A 1 557 ? 162.042 119.532 66.868 1.00 182.32 557 THR A C 1
ATOM 3307 O O . THR A 1 557 ? 162.909 119.923 67.655 1.00 182.01 557 THR A O 1
ATOM 3311 N N . PHE A 1 558 ? 161.471 118.334 66.952 1.00 183.59 558 PHE A N 1
ATOM 3312 C CA . PHE A 1 558 ? 161.778 117.431 68.052 1.00 184.68 558 PHE A CA 1
ATOM 3313 C C . PHE A 1 558 ? 161.486 116.001 67.622 1.00 185.78 558 PHE A C 1
ATOM 3314 O O . PHE A 1 558 ? 160.953 115.749 66.539 1.00 186.19 558 PHE A O 1
ATOM 3316 N N . LYS A 1 559 ? 161.852 115.064 68.493 1.00 193.94 559 LYS A N 1
ATOM 3317 C CA . LYS A 1 559 ? 161.609 113.644 68.290 1.00 193.60 559 LYS A CA 1
ATOM 3318 C C . LYS A 1 559 ? 160.598 113.154 69.316 1.00 194.12 559 LYS A C 1
ATOM 3319 O O . LYS A 1 559 ? 160.609 113.593 70.471 1.00 193.72 559 LYS A O 1
ATOM 3321 N N . PHE A 1 560 ? 159.724 112.240 68.892 1.00 197.81 560 PHE A N 1
ATOM 3322 C CA . PHE A 1 560 ? 158.631 111.753 69.735 1.00 197.40 560 PHE A CA 1
ATOM 3323 C C . PHE A 1 560 ? 159.170 110.775 70.781 1.00 198.82 560 PHE A C 1
ATOM 3324 O O . PHE A 1 560 ? 158.899 109.573 70.765 1.00 199.89 560 PHE A O 1
ATOM 3326 N N . LEU A 1 561 ? 159.949 111.329 71.713 1.00 201.68 561 LEU A N 1
ATOM 3327 C CA . LEU A 1 561 ? 160.491 110.590 72.850 1.00 201.20 561 LEU A CA 1
ATOM 3328 C C . LEU A 1 561 ? 161.244 109.335 72.423 1.00 202.19 561 LEU A C 1
ATOM 3329 O O . LEU A 1 561 ? 162.278 109.418 71.753 1.00 201.93 561 LEU A O 1
ATOM 3331 N N . ASN A 1 562 ? 160.727 108.167 72.809 1.00 208.65 562 ASN A N 1
ATOM 3332 C CA . ASN A 1 562 ? 161.372 106.886 72.519 1.00 208.97 562 ASN A CA 1
ATOM 3333 C C . ASN A 1 562 ? 161.009 106.440 71.102 1.00 209.07 562 ASN A C 1
ATOM 3334 O O . ASN A 1 562 ? 160.302 105.456 70.874 1.00 208.03 562 ASN A O 1
ATOM 3339 N N . SER A 1 563 ? 161.518 107.196 70.133 1.00 211.85 563 SER A N 1
ATOM 3340 C CA . SER A 1 563 ? 161.295 106.894 68.727 1.00 210.91 563 SER A CA 1
ATOM 3341 C C . SER A 1 563 ? 162.369 107.588 67.904 1.00 210.73 563 SER A C 1
ATOM 3342 O O . SER A 1 563 ? 163.036 108.514 68.374 1.00 209.68 563 SER A O 1
ATOM 3345 N N . SER A 1 564 ? 162.527 107.127 66.668 1.00 209.93 564 SER A N 1
ATOM 3346 C CA . SER A 1 564 ? 163.491 107.690 65.726 1.00 209.80 564 SER A CA 1
ATOM 3347 C C . SER A 1 564 ? 162.699 108.347 64.599 1.00 210.19 564 SER A C 1
ATOM 3348 O O . SER A 1 564 ? 162.448 107.739 63.558 1.00 209.62 564 SER A O 1
ATOM 3351 N N . ASN A 1 565 ? 162.309 109.601 64.817 1.00 207.83 565 ASN A N 1
ATOM 3352 C CA . ASN A 1 565 ? 161.546 110.352 63.832 1.00 207.50 565 ASN A CA 1
ATOM 3353 C C . ASN A 1 565 ? 161.680 111.834 64.142 1.00 206.37 565 ASN A C 1
ATOM 3354 O O . ASN A 1 565 ? 162.071 112.224 65.245 1.00 205.60 565 ASN A O 1
ATOM 3359 N N . LEU A 1 566 ? 161.347 112.656 63.151 1.00 199.36 566 LEU A N 1
ATOM 3360 C CA . LEU A 1 566 ? 161.425 114.104 63.276 1.00 199.65 566 LEU A CA 1
ATOM 3361 C C . LEU A 1 566 ? 160.105 114.726 62.849 1.00 199.92 566 LEU A C 1
ATOM 3362 O O . LEU A 1 566 ? 159.499 114.301 61.861 1.00 199.34 566 LEU A O 1
ATOM 3367 N N . PHE A 1 567 ? 159.663 115.732 63.601 1.00 194.70 567 PHE A N 1
ATOM 3368 C CA . PHE A 1 567 ? 158.446 116.462 63.282 1.00 193.48 567 PHE A CA 1
ATOM 3369 C C . PHE A 1 567 ? 158.698 117.950 63.471 1.00 193.35 567 PHE A C 1
ATOM 3370 O O . PHE A 1 567 ? 159.571 118.354 64.242 1.00 192.20 567 PHE A O 1
ATOM 3378 N N . THR A 1 568 ? 157.923 118.762 62.758 1.00 194.81 568 THR A N 1
ATOM 3379 C CA . THR A 1 568 ? 158.035 120.212 62.817 1.00 195.33 568 THR A CA 1
ATOM 3380 C C . THR A 1 568 ? 156.784 120.790 63.462 1.00 195.20 568 THR A C 1
ATOM 3381 O O . THR A 1 568 ? 155.666 120.521 63.009 1.00 195.78 568 THR A O 1
ATOM 3385 N N . GLY A 1 569 ? 156.975 121.582 64.519 1.00 186.89 569 GLY A N 1
ATOM 3386 C CA . GLY A 1 569 ? 155.873 122.192 65.231 1.00 186.34 569 GLY A CA 1
ATOM 3387 C C . GLY A 1 569 ? 156.179 123.636 65.577 1.00 186.17 569 GLY A C 1
ATOM 3388 O O . GLY A 1 569 ? 157.281 124.132 65.336 1.00 186.34 569 GLY A O 1
ATOM 3389 N N . GLN A 1 570 ? 155.179 124.300 66.147 1.00 180.06 570 GLN A N 1
ATOM 3390 C CA . GLN A 1 570 ? 155.285 125.695 66.551 1.00 178.41 570 GLN A CA 1
ATOM 3391 C C . GLN A 1 570 ? 155.213 125.789 68.068 1.00 179.06 570 GLN A C 1
ATOM 3392 O O . GLN A 1 570 ? 154.342 125.175 68.693 1.00 178.38 570 GLN A O 1
ATOM 3398 N N . LEU A 1 571 ? 156.131 126.554 68.654 1.00 172.14 571 LEU A N 1
ATOM 3399 C CA . LEU A 1 571 ? 156.160 126.718 70.101 1.00 172.84 571 LEU A CA 1
ATOM 3400 C C . LEU A 1 571 ? 154.964 127.542 70.561 1.00 173.46 571 LEU A C 1
ATOM 3401 O O . LEU A 1 571 ? 154.663 128.595 69.990 1.00 173.27 571 LEU A O 1
ATOM 3406 N N . GLY A 1 572 ? 154.282 127.061 71.596 1.00 168.68 572 GLY A N 1
ATOM 3407 C CA . GLY A 1 572 ? 153.137 127.764 72.139 1.00 167.25 572 GLY A CA 1
ATOM 3408 C C . GLY A 1 572 ? 153.459 128.514 73.414 1.00 165.42 572 GLY A C 1
ATOM 3409 O O . GLY A 1 572 ? 154.282 129.434 73.411 1.00 166.17 572 GLY A O 1
ATOM 3410 N N . ALA A 1 573 ? 152.815 128.128 74.513 1.00 160.37 573 ALA A N 1
ATOM 3411 C CA . ALA A 1 573 ? 153.038 128.747 75.810 1.00 160.91 573 ALA A CA 1
ATOM 3412 C C . ALA A 1 573 ? 153.226 127.665 76.862 1.00 162.42 573 ALA A C 1
ATOM 3413 O O . ALA A 1 573 ? 152.695 126.558 76.737 1.00 165.03 573 ALA A O 1
ATOM 3415 N N . ARG A 1 574 ? 153.984 128.005 77.906 1.00 150.95 574 ARG A N 1
ATOM 3416 C CA . ARG A 1 574 ? 154.288 127.079 78.998 1.00 151.04 574 ARG A CA 1
ATOM 3417 C C . ARG A 1 574 ? 154.899 125.785 78.466 1.00 153.29 574 ARG A C 1
ATOM 3418 O O . ARG A 1 574 ? 154.570 124.685 78.916 1.00 154.34 574 ARG A O 1
ATOM 3426 N N . ASN A 1 575 ? 155.799 125.926 77.492 1.00 167.73 575 ASN A N 1
ATOM 3427 C CA . ASN A 1 575 ? 156.487 124.800 76.859 1.00 168.54 575 ASN A CA 1
ATOM 3428 C C . ASN A 1 575 ? 155.485 123.806 76.268 1.00 168.01 575 ASN A C 1
ATOM 3429 O O . ASN A 1 575 ? 155.406 122.642 76.666 1.00 168.62 575 ASN A O 1
ATOM 3434 N N . GLU A 1 576 ? 154.712 124.294 75.302 1.00 174.97 576 GLU A N 1
ATOM 3435 C CA . GLU A 1 576 ? 153.726 123.486 74.603 1.00 175.65 576 GLU A CA 1
ATOM 3436 C C . GLU A 1 576 ? 153.985 123.565 73.106 1.00 177.30 576 GLU A C 1
ATOM 3437 O O . GLU A 1 576 ? 154.398 124.605 72.585 1.00 178.10 576 GLU A O 1
ATOM 3443 N N . ILE A 1 577 ? 153.736 122.455 72.417 1.00 172.82 577 ILE A N 1
ATOM 3444 C CA . ILE A 1 577 ? 153.981 122.338 70.985 1.00 170.96 577 ILE A CA 1
ATOM 3445 C C . ILE A 1 577 ? 152.653 122.147 70.270 1.00 171.71 577 ILE A C 1
ATOM 3446 O O . ILE A 1 577 ? 151.783 121.404 70.739 1.00 173.85 577 ILE A O 1
ATOM 3451 N N . ILE A 1 578 ? 152.499 122.822 69.134 1.00 177.50 578 ILE A N 1
ATOM 3452 C CA . ILE A 1 578 ? 151.305 122.726 68.304 1.00 179.07 578 ILE A CA 1
ATOM 3453 C C . ILE A 1 578 ? 151.716 122.174 66.947 1.00 180.32 578 ILE A C 1
ATOM 3454 O O . ILE A 1 578 ? 152.638 122.699 66.312 1.00 181.29 578 ILE A O 1
ATOM 3459 N N . LEU A 1 579 ? 151.035 121.113 66.508 1.00 184.85 579 LEU A N 1
ATOM 3460 C CA . LEU A 1 579 ? 151.390 120.477 65.243 1.00 185.44 579 LEU A CA 1
ATOM 3461 C C . LEU A 1 579 ? 151.125 121.397 64.057 1.00 188.44 579 LEU A C 1
ATOM 3462 O O . LEU A 1 579 ? 151.962 121.510 63.154 1.00 188.25 579 LEU A O 1
ATOM 3467 N N . THR A 1 580 ? 149.972 122.061 64.040 1.00 208.29 580 THR A N 1
ATOM 3468 C CA . THR A 1 580 ? 149.611 122.931 62.926 1.00 208.05 580 THR A CA 1
ATOM 3469 C C . THR A 1 580 ? 150.313 124.280 63.063 1.00 208.55 580 THR A C 1
ATOM 3470 O O . THR A 1 580 ? 150.162 124.972 64.076 1.00 208.82 580 THR A O 1
ATOM 3474 N N . ASN A 1 581 ? 151.102 124.636 62.052 1.00 210.19 581 ASN A N 1
ATOM 3475 C CA . ASN A 1 581 ? 151.858 125.889 62.053 1.00 208.90 581 ASN A CA 1
ATOM 3476 C C . ASN A 1 581 ? 151.134 126.938 61.209 1.00 208.61 581 ASN A C 1
ATOM 3477 O O . ASN A 1 581 ? 151.554 127.306 60.111 1.00 208.22 581 ASN A O 1
ATOM 3482 N N . ASN A 1 582 ? 150.019 127.423 61.751 1.00 204.08 582 ASN A N 1
ATOM 3483 C CA . ASN A 1 582 ? 149.214 128.437 61.085 1.00 203.25 582 ASN A CA 1
ATOM 3484 C C . ASN A 1 582 ? 149.403 129.830 61.670 1.00 202.65 582 ASN A C 1
ATOM 3485 O O . ASN A 1 582 ? 148.711 130.762 61.249 1.00 202.70 582 ASN A O 1
ATOM 3490 N N . GLN A 1 583 ? 150.319 129.998 62.621 1.00 199.85 583 GLN A N 1
ATOM 3491 C CA . GLN A 1 583 ? 150.545 131.296 63.253 1.00 200.84 583 GLN A CA 1
ATOM 3492 C C . GLN A 1 583 ? 151.428 132.137 62.341 1.00 200.95 583 GLN A C 1
ATOM 3493 O O . GLN A 1 583 ? 152.651 131.987 62.327 1.00 201.91 583 GLN A O 1
ATOM 3499 N N . VAL A 1 584 ? 150.804 133.030 61.573 1.00 205.68 584 VAL A N 1
ATOM 3500 C CA . VAL A 1 584 ? 151.513 133.924 60.670 1.00 206.50 584 VAL A CA 1
ATOM 3501 C C . VAL A 1 584 ? 150.976 135.336 60.861 1.00 206.50 584 VAL A C 1
ATOM 3502 O O . VAL A 1 584 ? 149.853 135.543 61.325 1.00 205.39 584 VAL A O 1
ATOM 3506 N N . GLU A 1 585 ? 151.800 136.314 60.492 1.00 223.53 585 GLU A N 1
ATOM 3507 C CA . GLU A 1 585 ? 151.427 137.713 60.627 1.00 223.89 585 GLU A CA 1
ATOM 3508 C C . GLU A 1 585 ? 152.206 138.538 59.613 1.00 225.06 585 GLU A C 1
ATOM 3509 O O . GLU A 1 585 ? 153.219 138.094 59.066 1.00 226.31 585 GLU A O 1
ATOM 3511 N N . THR A 1 586 ? 151.714 139.749 59.367 1.00 230.56 586 THR A N 1
ATOM 3512 C CA . THR A 1 586 ? 152.371 140.647 58.429 1.00 230.92 586 THR A CA 1
ATOM 3513 C C . THR A 1 586 ? 153.683 141.161 59.007 1.00 231.61 586 THR A C 1
ATOM 3514 O O . THR A 1 586 ? 153.775 141.484 60.195 1.00 231.39 586 THR A O 1
ATOM 3518 N N . CYS A 1 587 ? 154.705 141.231 58.158 1.00 220.73 587 CYS A N 1
ATOM 3519 C CA . CYS A 1 587 ? 156.006 141.717 58.592 1.00 218.75 587 CYS A CA 1
ATOM 3520 C C . CYS A 1 587 ? 155.937 143.200 58.933 1.00 218.18 587 CYS A C 1
ATOM 3521 O O . CYS A 1 587 ? 155.347 143.998 58.198 1.00 216.99 587 CYS A O 1
ATOM 3523 N N . LYS A 1 588 ? 156.546 143.567 60.058 1.00 205.63 588 LYS A N 1
ATOM 3524 C CA . LYS A 1 588 ? 156.575 144.945 60.524 1.00 204.84 588 LYS A CA 1
ATOM 3525 C C . LYS A 1 588 ? 158.013 145.357 60.794 1.00 205.16 588 LYS A C 1
ATOM 3526 O O . LYS A 1 588 ? 158.799 144.578 61.342 1.00 205.05 588 LYS A O 1
ATOM 3528 N N . ASP A 1 589 ? 158.352 146.583 60.403 1.00 201.17 589 ASP A N 1
ATOM 3529 C CA . ASP A 1 589 ? 159.699 147.091 60.616 1.00 200.88 589 ASP A CA 1
ATOM 3530 C C . ASP A 1 589 ? 159.985 147.250 62.104 1.00 202.68 589 ASP A C 1
ATOM 3531 O O . ASP A 1 589 ? 159.108 147.637 62.883 1.00 203.11 589 ASP A O 1
ATOM 3533 N N . THR A 1 590 ? 161.226 146.946 62.492 1.00 203.10 590 THR A N 1
ATOM 3534 C CA . THR A 1 590 ? 161.676 147.047 63.883 1.00 203.02 590 THR A CA 1
ATOM 3535 C C . THR A 1 590 ? 160.781 146.238 64.820 1.00 203.39 590 THR A C 1
ATOM 3536 O O . THR A 1 590 ? 160.437 146.682 65.917 1.00 201.97 590 THR A O 1
ATOM 3538 N N . CYS A 1 591 ? 160.398 145.043 64.381 1.00 197.21 591 CYS A N 1
ATOM 3539 C CA . CYS A 1 591 ? 159.550 144.184 65.196 1.00 194.71 591 CYS A CA 1
ATOM 3540 C C . CYS A 1 591 ? 160.312 143.677 66.413 1.00 195.02 591 CYS A C 1
ATOM 3541 O O . CYS A 1 591 ? 161.486 143.307 66.325 1.00 196.85 591 CYS A O 1
ATOM 3543 N N . GLU A 1 592 ? 159.672 143.682 67.577 1.00 179.13 592 GLU A N 1
ATOM 3544 C CA . GLU A 1 592 ? 160.357 143.088 68.751 1.00 179.60 592 GLU A CA 1
ATOM 3545 C C . GLU A 1 592 ? 159.524 141.901 69.227 1.00 179.22 592 GLU A C 1
ATOM 3546 O O . GLU A 1 592 ? 158.292 141.991 69.154 1.00 179.37 592 GLU A O 1
ATOM 3552 N N . HIS A 1 593 ? 160.169 140.828 69.672 1.00 158.08 593 HIS A N 1
ATOM 3553 C CA . HIS A 1 593 ? 159.383 139.701 70.221 1.00 155.58 593 HIS A CA 1
ATOM 3554 C C . HIS A 1 593 ? 160.177 138.981 71.301 1.00 155.19 593 HIS A C 1
ATOM 3555 O O . HIS A 1 593 ? 161.247 138.456 70.978 1.00 156.95 593 HIS A O 1
ATOM 3562 N N . TYR A 1 594 ? 159.685 138.981 72.536 1.00 148.06 594 TYR A N 1
ATOM 3563 C CA . TYR A 1 594 ? 160.341 138.175 73.589 1.00 149.06 594 TYR A CA 1
ATOM 3564 C C . TYR A 1 594 ? 159.503 136.909 73.755 1.00 150.72 594 TYR A C 1
ATOM 3565 O O . TYR A 1 594 ? 158.286 136.997 73.565 1.00 151.65 594 TYR A O 1
ATOM 3574 N N . PHE A 1 595 ? 160.123 135.772 74.063 1.00 151.87 595 PHE A N 1
ATOM 3575 C CA . PHE A 1 595 ? 159.360 134.526 74.308 1.00 149.18 595 PHE A CA 1
ATOM 3576 C C . PHE A 1 595 ? 159.897 133.880 75.583 1.00 150.60 595 PHE A C 1
ATOM 3577 O O . PHE A 1 595 ? 161.049 134.159 75.937 1.00 152.82 595 PHE A O 1
ATOM 3585 N N . ILE A 1 596 ? 159.092 133.054 76.250 1.00 151.04 596 ILE A N 1
ATOM 3586 C CA . ILE A 1 596 ? 159.527 132.472 77.553 1.00 153.48 596 ILE A CA 1
ATOM 3587 C C . ILE A 1 596 ? 159.767 130.970 77.401 1.00 156.59 596 ILE A C 1
ATOM 3588 O O . ILE A 1 596 ? 159.076 130.362 76.578 1.00 156.21 596 ILE A O 1
ATOM 3593 N N . THR A 1 597 ? 160.695 130.402 78.176 1.00 177.57 597 THR A N 1
ATOM 3594 C CA . THR A 1 597 ? 161.040 128.978 78.115 1.00 175.70 597 THR A CA 1
ATOM 3595 C C . THR A 1 597 ? 161.727 128.609 79.429 1.00 174.66 597 THR A C 1
ATOM 3596 O O . THR A 1 597 ? 162.949 128.725 79.553 1.00 176.68 597 THR A O 1
ATOM 3600 N N . ARG A 1 598 ? 160.932 128.153 80.397 1.00 164.95 598 ARG A N 1
ATOM 3601 C CA . ARG A 1 598 ? 161.416 127.722 81.713 1.00 164.39 598 ARG A CA 1
ATOM 3602 C C . ARG A 1 598 ? 162.196 128.872 82.342 1.00 164.85 598 ARG A C 1
ATOM 3603 O O . ARG A 1 598 ? 161.598 129.933 82.591 1.00 164.00 598 ARG A O 1
ATOM 3605 N N . ASN A 1 599 ? 163.493 128.727 82.609 1.00 168.16 599 ASN A N 1
ATOM 3606 C CA . ASN A 1 599 ? 164.284 129.762 83.259 1.00 167.65 599 ASN A CA 1
ATOM 3607 C C . ASN A 1 599 ? 165.049 130.642 82.280 1.00 167.49 599 ASN A C 1
ATOM 3608 O O . ASN A 1 599 ? 165.814 131.507 82.717 1.00 167.30 599 ASN A O 1
ATOM 3613 N N . GLU A 1 600 ? 164.867 130.450 80.977 1.00 181.43 600 GLU A N 1
ATOM 3614 C CA . GLU A 1 600 ? 165.555 131.241 79.970 1.00 182.07 600 GLU A CA 1
ATOM 3615 C C . GLU A 1 600 ? 164.542 131.882 79.032 1.00 182.09 600 GLU A C 1
ATOM 3616 O O . GLU A 1 600 ? 163.409 131.415 78.889 1.00 183.65 600 GLU A O 1
ATOM 3622 N N . THR A 1 601 ? 164.966 132.969 78.392 1.00 174.15 601 THR A N 1
ATOM 3623 C CA . THR A 1 601 ? 164.109 133.739 77.505 1.00 172.97 601 THR A CA 1
ATOM 3624 C C . THR A 1 601 ? 164.820 133.984 76.183 1.00 172.55 601 THR A C 1
ATOM 3625 O O . THR A 1 601 ? 166.047 133.909 76.087 1.00 174.49 601 THR A O 1
ATOM 3629 N N . LEU A 1 602 ? 164.026 134.281 75.158 1.00 165.57 602 LEU A N 1
ATOM 3630 C CA . LEU A 1 602 ? 164.528 134.558 73.820 1.00 166.11 602 LEU A CA 1
ATOM 3631 C C . LEU A 1 602 ? 164.118 135.964 73.407 1.00 166.50 602 LEU A C 1
ATOM 3632 O O . LEU A 1 602 ? 163.000 136.403 73.690 1.00 168.54 602 LEU A O 1
ATOM 3637 N N . VAL A 1 603 ? 165.028 136.666 72.737 1.00 161.75 603 VAL A N 1
ATOM 3638 C CA . VAL A 1 603 ? 164.806 138.036 72.292 1.00 160.59 603 VAL A CA 1
ATOM 3639 C C . VAL A 1 603 ? 165.016 138.091 70.787 1.00 160.55 603 VAL A C 1
ATOM 3640 O O . VAL A 1 603 ? 166.006 137.558 70.273 1.00 161.76 603 VAL A O 1
ATOM 3644 N N . TYR A 1 604 ? 164.086 138.736 70.083 1.00 165.04 604 TYR A N 1
ATOM 3645 C CA . TYR A 1 604 ? 164.142 138.884 68.628 1.00 165.07 604 TYR A CA 1
ATOM 3646 C C . TYR A 1 604 ? 163.996 140.366 68.292 1.00 166.99 604 TYR A C 1
ATOM 3647 O O . TYR A 1 604 ? 162.884 140.857 68.081 1.00 167.98 604 TYR A O 1
ATOM 3656 N N . LYS A 1 605 ? 165.125 141.077 68.245 1.00 173.12 605 LYS A N 1
ATOM 3657 C CA . LYS A 1 605 ? 165.106 142.482 67.856 1.00 172.83 605 LYS A CA 1
ATOM 3658 C C . LYS A 1 605 ? 164.706 142.670 66.399 1.00 172.40 605 LYS A C 1
ATOM 3659 O O . LYS A 1 605 ? 164.270 143.762 66.023 1.00 172.31 605 LYS A O 1
ATOM 3661 N N . ASP A 1 606 ? 164.848 141.635 65.580 1.00 159.08 606 ASP A N 1
ATOM 3662 C CA . ASP A 1 606 ? 164.477 141.684 64.171 1.00 156.43 606 ASP A CA 1
ATOM 3663 C C . ASP A 1 606 ? 163.848 140.339 63.824 1.00 158.17 606 ASP A C 1
ATOM 3664 O O . ASP A 1 606 ? 163.487 139.553 64.707 1.00 158.35 606 ASP A O 1
ATOM 3666 N N . TYR A 1 607 ? 163.709 140.060 62.528 1.00 174.74 607 TYR A N 1
ATOM 3667 C CA . TYR A 1 607 ? 163.147 138.788 62.086 1.00 177.39 607 TYR A CA 1
ATOM 3668 C C . TYR A 1 607 ? 163.999 137.587 62.482 1.00 179.75 607 TYR A C 1
ATOM 3669 O O . TYR A 1 607 ? 163.576 136.449 62.245 1.00 180.36 607 TYR A O 1
ATOM 3671 N N . ALA A 1 608 ? 165.172 137.804 63.076 1.00 174.97 608 ALA A N 1
ATOM 3672 C CA . ALA A 1 608 ? 166.032 136.712 63.513 1.00 173.11 608 ALA A CA 1
ATOM 3673 C C . ALA A 1 608 ? 166.990 137.239 64.569 1.00 172.35 608 ALA A C 1
ATOM 3674 O O . ALA A 1 608 ? 167.689 138.229 64.330 1.00 172.75 608 ALA A O 1
ATOM 3676 N N . TYR A 1 609 ? 167.022 136.579 65.723 1.00 166.28 609 TYR A N 1
ATOM 3677 C CA . TYR A 1 609 ? 167.919 136.956 66.808 1.00 166.65 609 TYR A CA 1
ATOM 3678 C C . TYR A 1 609 ? 167.914 135.844 67.845 1.00 165.88 609 TYR A C 1
ATOM 3679 O O . TYR A 1 609 ? 166.953 135.079 67.953 1.00 167.18 609 TYR A O 1
ATOM 3681 N N . LEU A 1 610 ? 169.005 135.765 68.605 1.00 158.15 610 LEU A N 1
ATOM 3682 C CA . LEU A 1 610 ? 169.154 134.759 69.652 1.00 159.53 610 LEU A CA 1
ATOM 3683 C C . LEU A 1 610 ? 169.792 135.367 70.895 1.00 160.46 610 LEU A C 1
ATOM 3684 O O . LEU A 1 610 ? 170.687 134.775 71.506 1.00 159.20 610 LEU A O 1
ATOM 3686 N N . ARG A 1 611 ? 169.340 136.558 71.287 1.00 167.99 611 ARG A N 1
ATOM 3687 C CA . ARG A 1 611 ? 169.855 137.228 72.482 1.00 167.03 611 ARG A CA 1
ATOM 3688 C C . ARG A 1 611 ? 169.210 136.594 73.712 1.00 167.52 611 ARG A C 1
ATOM 3689 O O . ARG A 1 611 ? 168.289 137.136 74.328 1.00 169.51 611 ARG A O 1
ATOM 3697 N N . THR A 1 612 ? 169.711 135.415 74.071 1.00 164.33 612 THR A N 1
ATOM 3698 C CA . THR A 1 612 ? 169.176 134.685 75.213 1.00 165.31 612 THR A CA 1
ATOM 3699 C C . THR A 1 612 ? 169.582 135.372 76.512 1.00 165.15 612 THR A C 1
ATOM 3700 O O . THR A 1 612 ? 170.770 135.613 76.750 1.00 164.53 612 THR A O 1
ATOM 3704 N N . ILE A 1 613 ? 168.595 135.690 77.350 1.00 174.27 613 ILE A N 1
ATOM 3705 C CA . ILE A 1 613 ? 168.819 136.329 78.640 1.00 173.64 613 ILE A CA 1
ATOM 3706 C C . ILE A 1 613 ? 167.984 135.607 79.690 1.00 172.71 613 ILE A C 1
ATOM 3707 O O . ILE A 1 613 ? 167.128 134.779 79.378 1.00 173.81 613 ILE A O 1
ATOM 3712 N N . ASN A 1 614 ? 168.252 135.933 80.952 1.00 164.69 614 ASN A N 1
ATOM 3713 C CA . ASN A 1 614 ? 167.529 135.318 82.056 1.00 165.18 614 ASN A CA 1
ATOM 3714 C C . ASN A 1 614 ? 166.066 135.750 82.055 1.00 165.04 614 ASN A C 1
ATOM 3715 O O . ASN A 1 614 ? 165.719 136.857 81.636 1.00 165.95 614 ASN A O 1
ATOM 3720 N N . THR A 1 615 ? 165.203 134.849 82.530 1.00 166.41 615 THR A N 1
ATOM 3721 C CA . THR A 1 615 ? 163.773 135.138 82.572 1.00 167.07 615 THR A CA 1
ATOM 3722 C C . THR A 1 615 ? 163.456 136.230 83.587 1.00 166.19 615 THR A C 1
ATOM 3723 O O . THR A 1 615 ? 162.586 137.076 83.346 1.00 166.76 615 THR A O 1
ATOM 3727 N N . THR A 1 616 ? 164.164 136.245 84.716 1.00 162.81 616 THR A N 1
ATOM 3728 C CA . THR A 1 616 ? 163.886 137.206 85.776 1.00 164.24 616 THR A CA 1
ATOM 3729 C C . THR A 1 616 ? 164.256 138.636 85.404 1.00 163.82 616 THR A C 1
ATOM 3730 O O . THR A 1 616 ? 163.920 139.556 86.158 1.00 162.13 616 THR A O 1
ATOM 3734 N N . ASP A 1 617 ? 164.942 138.846 84.278 1.00 170.60 617 ASP A N 1
ATOM 3735 C CA . ASP A 1 617 ? 165.345 140.196 83.895 1.00 170.59 617 ASP A CA 1
ATOM 3736 C C . ASP A 1 617 ? 164.146 141.102 83.646 1.00 169.47 617 ASP A C 1
ATOM 3737 O O . ASP A 1 617 ? 164.242 142.320 83.834 1.00 168.36 617 ASP A O 1
ATOM 3742 N N . ILE A 1 618 ? 163.018 140.539 83.229 1.00 152.86 618 ILE A N 1
ATOM 3743 C CA . ILE A 1 618 ? 161.808 141.318 82.991 1.00 152.10 618 ILE A CA 1
ATOM 3744 C C . ILE A 1 618 ? 161.006 141.387 84.282 1.00 153.57 618 ILE A C 1
ATOM 3745 O O . ILE A 1 618 ? 160.866 140.391 85.002 1.00 152.20 618 ILE A O 1
ATOM 3747 N N . SER A 1 619 ? 160.498 142.577 84.592 1.00 154.72 619 SER A N 1
ATOM 3748 C CA . SER A 1 619 ? 159.737 142.777 85.815 1.00 152.58 619 SER A CA 1
ATOM 3749 C C . SER A 1 619 ? 158.444 141.971 85.787 1.00 152.62 619 SER A C 1
ATOM 3750 O O . SER A 1 619 ? 157.823 141.781 84.738 1.00 152.25 619 SER A O 1
ATOM 3753 N N . THR A 1 620 ? 158.039 141.497 86.962 1.00 146.17 620 THR A N 1
ATOM 3754 C CA . THR A 1 620 ? 156.834 140.691 87.121 1.00 146.99 620 THR A CA 1
ATOM 3755 C C . THR A 1 620 ? 155.814 141.500 87.912 1.00 147.30 620 THR A C 1
ATOM 3756 O O . THR A 1 620 ? 156.031 141.802 89.090 1.00 145.34 620 THR A O 1
ATOM 3760 N N . LEU A 1 621 ? 154.709 141.855 87.263 1.00 138.28 621 LEU A N 1
ATOM 3761 C CA . LEU A 1 621 ? 153.647 142.578 87.944 1.00 134.51 621 LEU A CA 1
ATOM 3762 C C . LEU A 1 621 ? 152.876 141.640 88.865 1.00 131.42 621 LEU A C 1
ATOM 3763 O O . LEU A 1 621 ? 152.823 140.426 88.650 1.00 132.70 621 LEU A O 1
ATOM 3768 N N . ASN A 1 622 ? 152.280 142.214 89.904 1.00 121.63 622 ASN A N 1
ATOM 3769 C CA . ASN A 1 622 ? 151.545 141.448 90.897 1.00 123.39 622 ASN A CA 1
ATOM 3770 C C . ASN A 1 622 ? 150.122 141.973 91.021 1.00 123.13 622 ASN A C 1
ATOM 3771 O O . ASN A 1 622 ? 149.867 143.174 90.885 1.00 122.41 622 ASN A O 1
ATOM 3776 N N . THR A 1 623 ? 149.192 141.051 91.265 1.00 106.79 623 THR A N 1
ATOM 3777 C CA . THR A 1 623 ? 147.780 141.366 91.480 1.00 103.82 623 THR A CA 1
ATOM 3778 C C . THR A 1 623 ? 147.374 140.671 92.775 1.00 101.07 623 THR A C 1
ATOM 3779 O O . THR A 1 623 ? 146.850 139.554 92.754 1.00 107.37 623 THR A O 1
ATOM 3783 N N . PHE A 1 624 ? 147.617 141.335 93.901 1.00 100.93 624 PHE A N 1
ATOM 3784 C CA . PHE A 1 624 ? 147.326 140.772 95.209 1.00 103.54 624 PHE A CA 1
ATOM 3785 C C . PHE A 1 624 ? 146.686 141.830 96.090 1.00 107.73 624 PHE A C 1
ATOM 3786 O O . PHE A 1 624 ? 147.096 142.994 96.074 1.00 112.40 624 PHE A O 1
ATOM 3794 N N . ILE A 1 625 ? 145.683 141.420 96.855 1.00 104.28 625 ILE A N 1
ATOM 3795 C CA . ILE A 1 625 ? 145.040 142.273 97.844 1.00 103.57 625 ILE A CA 1
ATOM 3796 C C . ILE A 1 625 ? 145.475 141.745 99.204 1.00 105.60 625 ILE A C 1
ATOM 3797 O O . ILE A 1 625 ? 144.910 140.773 99.720 1.00 108.00 625 ILE A O 1
ATOM 3802 N N . ALA A 1 626 ? 146.496 142.371 99.780 1.00 110.57 626 ALA A N 1
ATOM 3803 C CA . ALA A 1 626 ? 147.058 141.892 101.034 1.00 110.10 626 ALA A CA 1
ATOM 3804 C C . ALA A 1 626 ? 146.050 142.019 102.167 1.00 111.37 626 ALA A C 1
ATOM 3805 O O . ALA A 1 626 ? 145.342 143.022 102.284 1.00 114.02 626 ALA A O 1
ATOM 3807 N N . LEU A 1 627 ? 145.990 140.989 103.003 1.00 112.38 627 LEU A N 1
ATOM 3808 C CA . LEU A 1 627 ? 145.129 140.960 104.180 1.00 111.66 627 LEU A CA 1
ATOM 3809 C C . LEU A 1 627 ? 146.038 141.135 105.392 1.00 115.30 627 LEU A C 1
ATOM 3810 O O . LEU A 1 627 ? 146.496 140.160 105.990 1.00 119.83 627 LEU A O 1
ATOM 3815 N N . ASN A 1 628 ? 146.299 142.391 105.753 1.00 111.42 628 ASN A N 1
ATOM 3816 C CA . ASN A 1 628 ? 147.193 142.707 106.866 1.00 112.15 628 ASN A CA 1
ATOM 3817 C C . ASN A 1 628 ? 146.442 142.525 108.185 1.00 113.82 628 ASN A C 1
ATOM 3818 O O . ASN A 1 628 ? 146.180 143.467 108.936 1.00 117.77 628 ASN A O 1
ATOM 3823 N N . LEU A 1 629 ? 146.091 141.272 108.456 1.00 101.44 629 LEU A N 1
ATOM 3824 C CA . LEU A 1 629 ? 145.387 140.941 109.685 1.00 99.85 629 LEU A CA 1
ATOM 3825 C C . LEU A 1 629 ? 146.305 141.116 110.887 1.00 103.46 629 LEU A C 1
ATOM 3826 O O . LEU A 1 629 ? 147.502 140.826 110.824 1.00 105.13 629 LEU A O 1
ATOM 3831 N N . SER A 1 630 ? 145.735 141.598 111.986 1.00 98.44 630 SER A N 1
ATOM 3832 C CA . SER A 1 630 ? 146.464 141.799 113.231 1.00 94.84 630 SER A CA 1
ATOM 3833 C C . SER A 1 630 ? 145.973 140.778 114.246 1.00 95.96 630 SER A C 1
ATOM 3834 O O . SER A 1 630 ? 144.775 140.716 114.539 1.00 101.49 630 SER A O 1
ATOM 3837 N N . PHE A 1 631 ? 146.897 139.986 114.782 1.00 93.11 631 PHE A N 1
ATOM 3838 C CA . PHE A 1 631 ? 146.533 138.946 115.730 1.00 95.05 631 PHE A CA 1
ATOM 3839 C C . PHE A 1 631 ? 146.186 139.565 117.082 1.00 99.39 631 PHE A C 1
ATOM 3840 O O . PHE A 1 631 ? 146.189 140.786 117.262 1.00 105.23 631 PHE A O 1
ATOM 3848 N N . ILE A 1 632 ? 145.887 138.705 118.051 1.00 80.88 632 ILE A N 1
ATOM 3849 C CA . ILE A 1 632 ? 145.476 139.127 119.384 1.00 81.07 632 ILE A CA 1
ATOM 3850 C C . ILE A 1 632 ? 146.638 138.895 120.338 1.00 83.96 632 ILE A C 1
ATOM 3851 O O . ILE A 1 632 ? 147.085 137.756 120.519 1.00 88.66 632 ILE A O 1
ATOM 3856 N N . GLN A 1 633 ? 147.122 139.973 120.948 1.00 94.06 633 GLN A N 1
ATOM 3857 C CA . GLN A 1 633 ? 148.209 139.867 121.909 1.00 96.12 633 GLN A CA 1
ATOM 3858 C C . GLN A 1 633 ? 147.731 139.180 123.182 1.00 99.67 633 GLN A C 1
ATOM 3859 O O . GLN A 1 633 ? 146.566 139.287 123.574 1.00 103.26 633 GLN A O 1
ATOM 3865 N N . ASN A 1 634 ? 148.647 138.469 123.830 1.00 100.55 634 ASN A N 1
ATOM 3866 C CA . ASN A 1 634 ? 148.362 137.751 125.064 1.00 100.92 634 ASN A CA 1
ATOM 3867 C C . ASN A 1 634 ? 149.044 138.460 126.224 1.00 91.70 634 ASN A C 1
ATOM 3868 O O . ASN A 1 634 ? 150.250 138.722 126.174 1.00 89.82 634 ASN A O 1
ATOM 3870 N N . ILE A 1 635 ? 148.271 138.768 127.263 1.00 101.27 635 ILE A N 1
ATOM 3871 C CA . ILE A 1 635 ? 148.757 139.513 128.414 1.00 103.30 635 ILE A CA 1
ATOM 3872 C C . ILE A 1 635 ? 148.682 138.624 129.652 1.00 106.80 635 ILE A C 1
ATOM 3873 O O . ILE A 1 635 ? 148.171 137.505 129.615 1.00 112.85 635 ILE A O 1
ATOM 3878 N N . ASP A 1 636 ? 149.207 139.146 130.757 1.00 112.72 636 ASP A N 1
ATOM 3879 C CA . ASP A 1 636 ? 149.233 138.448 132.034 1.00 112.22 636 ASP A CA 1
ATOM 3880 C C . ASP A 1 636 ? 148.440 139.235 133.066 1.00 110.78 636 ASP A C 1
ATOM 3881 O O . ASP A 1 636 ? 148.520 140.466 133.116 1.00 113.75 636 ASP A O 1
ATOM 3886 N N . PHE A 1 637 ? 147.675 138.521 133.885 1.00 80.34 637 PHE A N 1
ATOM 3887 C CA . PHE A 1 637 ? 146.889 139.127 134.948 1.00 79.35 637 PHE A CA 1
ATOM 3888 C C . PHE A 1 637 ? 147.598 138.941 136.281 1.00 85.23 637 PHE A C 1
ATOM 3889 O O . PHE A 1 637 ? 148.200 137.894 136.535 1.00 92.57 637 PHE A O 1
ATOM 3897 N N . LYS A 1 638 ? 147.525 139.961 137.130 1.00 89.43 638 LYS A N 1
ATOM 3898 C CA . LYS A 1 638 ? 148.182 139.952 138.428 1.00 90.03 638 LYS A CA 1
ATOM 3899 C C . LYS A 1 638 ? 147.151 140.149 139.528 1.00 90.72 638 LYS A C 1
ATOM 3900 O O . LYS A 1 638 ? 146.225 140.953 139.388 1.00 96.72 638 LYS A O 1
ATOM 3906 N N . ALA A 1 639 ? 147.316 139.409 140.620 1.00 90.49 639 ALA A N 1
ATOM 3907 C CA . ALA A 1 639 ? 146.406 139.526 141.749 1.00 94.73 639 ALA A CA 1
ATOM 3908 C C . ALA A 1 639 ? 146.581 140.871 142.440 1.00 96.45 639 ALA A C 1
ATOM 3909 O O . ALA A 1 639 ? 147.702 141.355 142.620 1.00 94.37 639 ALA A O 1
ATOM 3911 N N . ILE A 1 640 ? 145.462 141.476 142.829 1.00 102.16 640 ILE A N 1
ATOM 3912 C CA . ILE A 1 640 ? 145.453 142.769 143.501 1.00 99.67 640 ILE A CA 1
ATOM 3913 C C . ILE A 1 640 ? 144.647 142.642 144.785 1.00 101.83 640 ILE A C 1
ATOM 3914 O O . ILE A 1 640 ? 143.538 142.096 144.776 1.00 101.52 640 ILE A O 1
ATOM 3919 N N . GLU A 1 641 ? 145.204 143.140 145.884 1.00 122.30 641 GLU A N 1
ATOM 3920 C CA . GLU A 1 641 ? 144.544 143.128 147.182 1.00 123.55 641 GLU A CA 1
ATOM 3921 C C . GLU A 1 641 ? 144.212 144.557 147.584 1.00 122.15 641 GLU A C 1
ATOM 3922 O O . GLU A 1 641 ? 145.097 145.419 147.614 1.00 123.16 641 GLU A O 1
ATOM 3928 N N . LEU A 1 642 ? 142.937 144.804 147.887 1.00 103.78 642 LEU A N 1
ATOM 3929 C CA . LEU A 1 642 ? 142.507 146.153 148.240 1.00 103.00 642 LEU A CA 1
ATOM 3930 C C . LEU A 1 642 ? 143.117 146.603 149.562 1.00 107.76 642 LEU A C 1
ATOM 3931 O O . LEU A 1 642 ? 143.680 147.700 149.655 1.00 110.61 642 LEU A O 1
ATOM 3936 N N . TYR A 1 643 ? 143.016 145.772 150.594 1.00 112.89 643 TYR A N 1
ATOM 3937 C CA . TYR A 1 643 ? 143.523 146.094 151.920 1.00 110.56 643 TYR A CA 1
ATOM 3938 C C . TYR A 1 643 ? 144.677 145.166 152.267 1.00 113.22 643 TYR A C 1
ATOM 3939 O O . TYR A 1 643 ? 144.552 143.942 152.149 1.00 117.04 643 TYR A O 1
ATOM 3948 N N . SER A 1 644 ? 145.792 145.749 152.696 1.00 131.04 644 SER A N 1
ATOM 3949 C CA . SER A 1 644 ? 146.944 144.959 153.094 1.00 133.42 644 SER A CA 1
ATOM 3950 C C . SER A 1 644 ? 146.677 144.266 154.428 1.00 136.52 644 SER A C 1
ATOM 3951 O O . SER A 1 644 ? 145.698 144.548 155.126 1.00 140.56 644 SER A O 1
ATOM 3954 N N . SER A 1 645 ? 147.569 143.337 154.779 1.00 138.52 645 SER A N 1
ATOM 3955 C CA . SER A 1 645 ? 147.418 142.609 156.034 1.00 138.78 645 SER A CA 1
ATOM 3956 C C . SER A 1 645 ? 147.556 143.528 157.241 1.00 140.54 645 SER A C 1
ATOM 3957 O O . SER A 1 645 ? 146.962 143.259 158.292 1.00 141.21 645 SER A O 1
ATOM 3960 N N . ALA A 1 646 ? 148.332 144.607 157.115 1.00 139.36 646 ALA A N 1
ATOM 3961 C CA . ALA A 1 646 ? 148.487 145.538 158.228 1.00 137.38 646 ALA A CA 1
ATOM 3962 C C . ALA A 1 646 ? 147.158 146.187 158.593 1.00 138.53 646 ALA A C 1
ATOM 3963 O O . ALA A 1 646 ? 146.819 146.300 159.776 1.00 141.31 646 ALA A O 1
ATOM 3965 N N . GLU A 1 647 ? 146.388 146.614 157.589 1.00 146.69 647 GLU A N 1
ATOM 3966 C CA . GLU A 1 647 ? 145.079 147.200 157.861 1.00 145.39 647 GLU A CA 1
ATOM 3967 C C . GLU A 1 647 ? 144.128 146.171 158.458 1.00 145.95 647 GLU A C 1
ATOM 3968 O O . GLU A 1 647 ? 143.335 146.494 159.351 1.00 152.61 647 GLU A O 1
ATOM 3974 N N . LYS A 1 648 ? 144.187 144.928 157.973 1.00 135.28 648 LYS A N 1
ATOM 3975 C CA . LYS A 1 648 ? 143.345 143.877 158.533 1.00 137.40 648 LYS A CA 1
ATOM 3976 C C . LYS A 1 648 ? 143.663 143.649 160.005 1.00 141.69 648 LYS A C 1
ATOM 3977 O O . LYS A 1 648 ? 142.754 143.486 160.827 1.00 141.69 648 LYS A O 1
ATOM 3983 N N . ARG A 1 649 ? 144.951 143.630 160.355 1.00 161.11 649 ARG A N 1
ATOM 3984 C CA . ARG A 1 649 ? 145.333 143.490 161.757 1.00 161.52 649 ARG A CA 1
ATOM 3985 C C . ARG A 1 649 ? 144.878 144.694 162.573 1.00 158.87 649 ARG A C 1
ATOM 3986 O O . ARG A 1 649 ? 144.384 144.541 163.696 1.00 157.58 649 ARG A O 1
ATOM 3994 N N . LEU A 1 650 ? 145.037 145.900 162.023 1.00 142.70 650 LEU A N 1
ATOM 3995 C CA . LEU A 1 650 ? 144.612 147.105 162.727 1.00 138.44 650 LEU A CA 1
ATOM 3996 C C . LEU A 1 650 ? 143.104 147.158 162.921 1.00 138.30 650 LEU A C 1
ATOM 3997 O O . LEU A 1 650 ? 142.634 147.851 163.829 1.00 139.35 650 LEU A O 1
ATOM 4002 N N . ALA A 1 651 ? 142.337 146.454 162.085 1.00 149.36 651 ALA A N 1
ATOM 4003 C CA . ALA A 1 651 ? 140.891 146.418 162.271 1.00 148.67 651 ALA A CA 1
ATOM 4004 C C . ALA A 1 651 ? 140.529 145.799 163.615 1.00 153.69 651 ALA A C 1
ATOM 4005 O O . ALA A 1 651 ? 139.660 146.314 164.329 1.00 157.25 651 ALA A O 1
ATOM 4007 N N . SER A 1 652 ? 141.193 144.703 163.977 1.00 171.36 652 SER A N 1
ATOM 4008 C CA . SER A 1 652 ? 141.018 144.018 165.267 1.00 173.55 652 SER A CA 1
ATOM 4009 C C . SER A 1 652 ? 139.540 143.663 165.421 1.00 174.81 652 SER A C 1
ATOM 4010 O O . SER A 1 652 ? 138.966 143.051 164.506 1.00 170.85 652 SER A O 1
ATOM 4013 N N . SER A 1 653 ? 138.894 144.014 166.528 1.00 185.34 653 SER A N 1
ATOM 4014 C CA . SER A 1 653 ? 137.487 143.693 166.736 1.00 183.80 653 SER A CA 1
ATOM 4015 C C . SER A 1 653 ? 136.675 144.950 167.030 1.00 181.33 653 SER A C 1
ATOM 4016 O O . SER A 1 653 ? 137.232 145.997 167.360 1.00 178.73 653 SER A O 1
ATOM 4019 N N . GLU B 1 53 ? 101.419 138.563 67.027 1.00 192.01 53 GLU B N 1
ATOM 4020 C CA . GLU B 1 53 ? 102.692 137.865 67.149 1.00 192.41 53 GLU B CA 1
ATOM 4021 C C . GLU B 1 53 ? 102.637 136.821 68.260 1.00 194.34 53 GLU B C 1
ATOM 4022 O O . GLU B 1 53 ? 101.691 136.039 68.344 1.00 193.90 53 GLU B O 1
ATOM 4024 N N . ALA B 1 54 ? 103.658 136.814 69.112 1.00 210.32 54 ALA B N 1
ATOM 4025 C CA . ALA B 1 54 ? 103.755 135.881 70.226 1.00 210.13 54 ALA B CA 1
ATOM 4026 C C . ALA B 1 54 ? 103.657 136.646 71.538 1.00 210.91 54 ALA B C 1
ATOM 4027 O O . ALA B 1 54 ? 104.320 137.673 71.714 1.00 210.93 54 ALA B O 1
ATOM 4029 N N . SER B 1 55 ? 102.830 136.142 72.453 1.00 215.11 55 SER B N 1
ATOM 4030 C CA . SER B 1 55 ? 102.647 136.768 73.753 1.00 214.74 55 SER B CA 1
ATOM 4031 C C . SER B 1 55 ? 102.271 135.697 74.767 1.00 214.54 55 SER B C 1
ATOM 4032 O O . SER B 1 55 ? 101.844 134.597 74.408 1.00 214.68 55 SER B O 1
ATOM 4035 N N . GLY B 1 56 ? 102.436 136.035 76.043 1.00 204.33 56 GLY B N 1
ATOM 4036 C CA . GLY B 1 56 ? 102.114 135.128 77.117 1.00 204.00 56 GLY B CA 1
ATOM 4037 C C . GLY B 1 56 ? 102.876 135.436 78.388 1.00 204.69 56 GLY B C 1
ATOM 4038 O O . GLY B 1 56 ? 103.397 136.540 78.577 1.00 204.18 56 GLY B O 1
ATOM 4039 N N . PRO B 1 57 ? 102.951 134.461 79.291 1.00 202.36 57 PRO B N 1
ATOM 4040 C CA . PRO B 1 57 ? 103.652 134.683 80.560 1.00 201.52 57 PRO B CA 1
ATOM 4041 C C . PRO B 1 57 ? 105.149 134.857 80.359 1.00 200.88 57 PRO B C 1
ATOM 4042 O O . PRO B 1 57 ? 105.745 134.317 79.424 1.00 199.97 57 PRO B O 1
ATOM 4046 N N . LYS B 1 58 ? 105.754 135.625 81.261 1.00 183.58 58 LYS B N 1
ATOM 4047 C CA . LYS B 1 58 ? 107.186 135.881 81.226 1.00 182.51 58 LYS B CA 1
ATOM 4048 C C . LYS B 1 58 ? 107.931 134.810 82.012 1.00 181.67 58 LYS B C 1
ATOM 4049 O O . LYS B 1 58 ? 107.505 134.409 83.098 1.00 181.31 58 LYS B O 1
ATOM 4051 N N . SER B 1 59 ? 109.047 134.351 81.452 1.00 166.89 59 SER B N 1
ATOM 4052 C CA . SER B 1 59 ? 109.836 133.308 82.091 1.00 166.21 59 SER B CA 1
ATOM 4053 C C . SER B 1 59 ? 110.428 133.800 83.407 1.00 164.03 59 SER B C 1
ATOM 4054 O O . SER B 1 59 ? 110.811 134.965 83.549 1.00 163.57 59 SER B O 1
ATOM 4056 N N . VAL B 1 60 ? 110.496 132.890 84.380 1.00 148.60 60 VAL B N 1
ATOM 4057 C CA . VAL B 1 60 ? 111.055 133.190 85.691 1.00 149.38 60 VAL B CA 1
ATOM 4058 C C . VAL B 1 60 ? 112.084 132.165 86.141 1.00 150.62 60 VAL B C 1
ATOM 4059 O O . VAL B 1 60 ? 112.704 132.347 87.189 1.00 148.45 60 VAL B O 1
ATOM 4061 N N . ASP B 1 61 ? 112.288 131.089 85.383 1.00 155.10 61 ASP B N 1
ATOM 4062 C CA . ASP B 1 61 ? 113.257 130.067 85.748 1.00 154.48 61 ASP B CA 1
ATOM 4063 C C . ASP B 1 61 ? 113.728 129.353 84.490 1.00 154.44 61 ASP B C 1
ATOM 4064 O O . ASP B 1 61 ? 113.077 129.404 83.443 1.00 154.04 61 ASP B O 1
ATOM 4066 N N . PHE B 1 62 ? 114.872 128.683 84.607 1.00 156.86 62 PHE B N 1
ATOM 4067 C CA . PHE B 1 62 ? 115.459 127.947 83.487 1.00 157.00 62 PHE B CA 1
ATOM 4068 C C . PHE B 1 62 ? 114.879 126.533 83.412 1.00 158.04 62 PHE B C 1
ATOM 4069 O O . PHE B 1 62 ? 115.574 125.530 83.561 1.00 158.72 62 PHE B O 1
ATOM 4077 N N . TYR B 1 63 ? 113.568 126.468 83.175 1.00 167.29 63 TYR B N 1
ATOM 4078 C CA . TYR B 1 63 ? 112.891 125.181 83.085 1.00 167.28 63 TYR B CA 1
ATOM 4079 C C . TYR B 1 63 ? 111.928 125.058 81.916 1.00 166.78 63 TYR B C 1
ATOM 4080 O O . TYR B 1 63 ? 111.448 123.950 81.664 1.00 166.45 63 TYR B O 1
ATOM 4089 N N . GLN B 1 64 ? 111.625 126.137 81.198 1.00 171.02 64 GLN B N 1
ATOM 4090 C CA . GLN B 1 64 ? 110.720 126.091 80.061 1.00 171.70 64 GLN B CA 1
ATOM 4091 C C . GLN B 1 64 ? 111.404 126.696 78.847 1.00 171.57 64 GLN B C 1
ATOM 4092 O O . GLN B 1 64 ? 112.114 127.699 78.960 1.00 172.43 64 GLN B O 1
ATOM 4098 N N . PHE B 1 65 ? 111.195 126.074 77.688 1.00 166.66 65 PHE B N 1
ATOM 4099 C CA . PHE B 1 65 ? 111.756 126.593 76.450 1.00 167.16 65 PHE B CA 1
ATOM 4100 C C . PHE B 1 65 ? 111.204 127.984 76.172 1.00 167.82 65 PHE B C 1
ATOM 4101 O O . PHE B 1 65 ? 110.000 128.225 76.296 1.00 167.47 65 PHE B O 1
ATOM 4109 N N . ARG B 1 66 ? 112.091 128.903 75.804 1.00 167.82 66 ARG B N 1
ATOM 4110 C CA . ARG B 1 66 ? 111.685 130.277 75.555 1.00 167.06 66 ARG B CA 1
ATOM 4111 C C . ARG B 1 66 ? 112.539 130.866 74.444 1.00 166.78 66 ARG B C 1
ATOM 4112 O O . ARG B 1 66 ? 113.689 130.465 74.241 1.00 166.82 66 ARG B O 1
ATOM 4120 N N . VAL B 1 67 ? 111.955 131.815 73.717 1.00 177.31 67 VAL B N 1
ATOM 4121 C CA . VAL B 1 67 ? 112.649 132.539 72.660 1.00 178.19 67 VAL B CA 1
ATOM 4122 C C . VAL B 1 67 ? 112.279 134.008 72.776 1.00 179.33 67 VAL B C 1
ATOM 4123 O O . VAL B 1 67 ? 111.101 134.350 72.910 1.00 179.42 67 VAL B O 1
ATOM 4127 N N . CYS B 1 68 ? 113.283 134.880 72.739 1.00 193.75 68 CYS B N 1
ATOM 4128 C CA . CYS B 1 68 ? 113.046 136.314 72.899 1.00 194.57 68 CYS B CA 1
ATOM 4129 C C . CYS B 1 68 ? 114.179 137.091 72.242 1.00 194.26 68 CYS B C 1
ATOM 4130 O O . CYS B 1 68 ? 115.322 137.034 72.702 1.00 193.25 68 CYS B O 1
ATOM 4133 N N . SER B 1 69 ? 113.859 137.801 71.162 1.00 198.14 69 SER B N 1
ATOM 4134 C CA . SER B 1 69 ? 114.801 138.671 70.466 1.00 198.21 69 SER B CA 1
ATOM 4135 C C . SER B 1 69 ? 114.107 139.961 70.053 1.00 199.33 69 SER B C 1
ATOM 4136 O O . SER B 1 69 ? 114.384 140.527 68.991 1.00 199.51 69 SER B O 1
ATOM 4138 N N . ALA B 1 70 ? 113.197 140.443 70.898 1.00 212.21 70 ALA B N 1
ATOM 4139 C CA . ALA B 1 70 ? 112.389 141.609 70.567 1.00 212.50 70 ALA B CA 1
ATOM 4140 C C . ALA B 1 70 ? 113.252 142.853 70.391 1.00 213.75 70 ALA B C 1
ATOM 4141 O O . ALA B 1 70 ? 114.254 143.041 71.088 1.00 212.90 70 ALA B O 1
ATOM 4143 N N . SER B 1 71 ? 112.851 143.705 69.450 1.00 221.71 71 SER B N 1
ATOM 4144 C CA . SER B 1 71 ? 113.553 144.948 69.158 1.00 221.21 71 SER B CA 1
ATOM 4145 C C . SER B 1 71 ? 113.058 146.120 69.996 1.00 221.68 71 SER B C 1
ATOM 4146 O O . SER B 1 71 ? 113.601 147.223 69.872 1.00 220.81 71 SER B O 1
ATOM 4149 N N . ILE B 1 72 ? 112.047 145.915 70.841 1.00 218.00 72 ILE B N 1
ATOM 4150 C CA . ILE B 1 72 ? 111.543 146.993 71.681 1.00 215.88 72 ILE B CA 1
ATOM 4151 C C . ILE B 1 72 ? 112.563 147.304 72.767 1.00 216.99 72 ILE B C 1
ATOM 4152 O O . ILE B 1 72 ? 112.986 146.415 73.517 1.00 216.97 72 ILE B O 1
ATOM 4154 N N . THR B 1 73 ? 112.962 148.570 72.856 1.00 211.89 73 THR B N 1
ATOM 4155 C CA . THR B 1 73 ? 113.962 148.974 73.833 1.00 212.11 73 THR B CA 1
ATOM 4156 C C . THR B 1 73 ? 113.379 148.938 75.241 1.00 210.55 73 THR B C 1
ATOM 4157 O O . THR B 1 73 ? 112.283 149.453 75.485 1.00 209.55 73 THR B O 1
ATOM 4161 N N . GLY B 1 74 ? 114.112 148.330 76.161 1.00 184.53 74 GLY B N 1
ATOM 4162 C CA . GLY B 1 74 ? 113.733 148.238 77.554 1.00 183.62 74 GLY B CA 1
ATOM 4163 C C . GLY B 1 74 ? 114.465 149.245 78.414 1.00 182.66 74 GLY B C 1
ATOM 4164 O O . GLY B 1 74 ? 114.804 150.348 77.970 1.00 182.27 74 GLY B O 1
ATOM 4165 N N . GLU B 1 75 ? 114.711 148.865 79.664 1.00 171.49 75 GLU B N 1
ATOM 4166 C CA . GLU B 1 75 ? 115.438 149.733 80.576 1.00 169.96 75 GLU B CA 1
ATOM 4167 C C . GLU B 1 75 ? 116.894 149.864 80.146 1.00 169.51 75 GLU B C 1
ATOM 4168 O O . GLU B 1 75 ? 117.457 148.978 79.499 1.00 170.27 75 GLU B O 1
ATOM 4174 N N . LEU B 1 76 ? 117.503 150.986 80.513 1.00 147.10 76 LEU B N 1
ATOM 4175 C CA . LEU B 1 76 ? 118.886 151.283 80.173 1.00 146.84 76 LEU B CA 1
ATOM 4176 C C . LEU B 1 76 ? 119.751 151.163 81.418 1.00 146.58 76 LEU B C 1
ATOM 4177 O O . LEU B 1 76 ? 119.418 151.729 82.466 1.00 145.65 76 LEU B O 1
ATOM 4182 N N . PHE B 1 77 ? 120.853 150.429 81.303 1.00 135.57 77 PHE B N 1
ATOM 4183 C CA . PHE B 1 77 ? 121.782 150.234 82.405 1.00 132.60 77 PHE B CA 1
ATOM 4184 C C . PHE B 1 77 ? 123.201 150.507 81.934 1.00 132.77 77 PHE B C 1
ATOM 4185 O O . PHE B 1 77 ? 123.548 150.264 80.775 1.00 134.25 77 PHE B O 1
ATOM 4193 N N . ARG B 1 78 ? 124.020 151.017 82.848 1.00 119.92 78 ARG B N 1
ATOM 4194 C CA . ARG B 1 78 ? 125.420 151.298 82.579 1.00 120.10 78 ARG B CA 1
ATOM 4195 C C . ARG B 1 78 ? 126.263 150.788 83.737 1.00 120.40 78 ARG B C 1
ATOM 4196 O O . ARG B 1 78 ? 125.793 150.688 84.873 1.00 118.85 78 ARG B O 1
ATOM 4204 N N . PHE B 1 79 ? 127.515 150.456 83.436 1.00 107.50 79 PHE B N 1
ATOM 4205 C CA . PHE B 1 79 ? 128.424 149.944 84.450 1.00 108.59 79 PHE B CA 1
ATOM 4206 C C . PHE B 1 79 ? 129.046 151.098 85.223 1.00 111.00 79 PHE B C 1
ATOM 4207 O O . PHE B 1 79 ? 129.579 152.041 84.629 1.00 114.74 79 PHE B O 1
ATOM 4215 N N . ASN B 1 80 ? 128.977 151.023 86.552 1.00 128.92 80 ASN B N 1
ATOM 4216 C CA . ASN B 1 80 ? 129.544 152.054 87.419 1.00 130.21 80 ASN B CA 1
ATOM 4217 C C . ASN B 1 80 ? 131.058 151.870 87.443 1.00 129.36 80 ASN B C 1
ATOM 4218 O O . ASN B 1 80 ? 131.632 151.226 88.324 1.00 130.89 80 ASN B O 1
ATOM 4223 N N . LEU B 1 81 ? 131.714 152.455 86.438 1.00 125.67 81 LEU B N 1
ATOM 4224 C CA . LEU B 1 81 ? 133.156 152.298 86.287 1.00 124.69 81 LEU B CA 1
ATOM 4225 C C . LEU B 1 81 ? 133.938 152.903 87.444 1.00 128.33 81 LEU B C 1
ATOM 4226 O O . LEU B 1 81 ? 135.090 152.514 87.667 1.00 128.32 81 LEU B O 1
ATOM 4228 N N . GLU B 1 82 ? 133.349 153.839 88.183 1.00 156.15 82 GLU B N 1
ATOM 4229 C CA . GLU B 1 82 ? 134.015 154.496 89.299 1.00 158.21 82 GLU B CA 1
ATOM 4230 C C . GLU B 1 82 ? 133.392 154.011 90.601 1.00 157.81 82 GLU B C 1
ATOM 4231 O O . GLU B 1 82 ? 132.187 154.178 90.816 1.00 158.32 82 GLU B O 1
ATOM 4237 N N . GLN B 1 83 ? 134.228 153.398 91.440 1.00 148.61 83 GLN B N 1
ATOM 4238 C CA . GLN B 1 83 ? 133.749 152.878 92.740 1.00 148.07 83 GLN B CA 1
ATOM 4239 C C . GLN B 1 83 ? 134.922 152.888 93.717 1.00 149.89 83 GLN B C 1
ATOM 4240 O O . GLN B 1 83 ? 136.053 152.618 93.274 1.00 151.72 83 GLN B O 1
ATOM 4246 N N . THR B 1 84 ? 134.663 153.199 94.984 1.00 163.31 84 THR B N 1
ATOM 4247 C CA . THR B 1 84 ? 135.692 153.208 96.016 1.00 164.78 84 THR B CA 1
ATOM 4248 C C . THR B 1 84 ? 135.016 153.250 97.377 1.00 167.29 84 THR B C 1
ATOM 4249 O O . THR B 1 84 ? 133.828 153.565 97.491 1.00 168.22 84 THR B O 1
ATOM 4253 N N . CYS B 1 85 ? 135.791 152.929 98.408 1.00 177.60 85 CYS B N 1
ATOM 4254 C CA . CYS B 1 85 ? 135.344 153.014 99.789 1.00 178.38 85 CYS B CA 1
ATOM 4255 C C . CYS B 1 85 ? 136.439 153.670 100.617 1.00 177.55 85 CYS B C 1
ATOM 4256 O O . CYS B 1 85 ? 137.628 153.483 100.336 1.00 174.28 85 CYS B O 1
ATOM 4259 N N . PRO B 1 86 ? 136.068 154.439 101.640 1.00 187.39 86 PRO B N 1
ATOM 4260 C CA . PRO B 1 86 ? 137.081 155.157 102.421 1.00 186.63 86 PRO B CA 1
ATOM 4261 C C . PRO B 1 86 ? 137.602 154.359 103.603 1.00 186.21 86 PRO B C 1
ATOM 4262 O O . PRO B 1 86 ? 137.147 153.240 103.863 1.00 185.04 86 PRO B O 1
ATOM 4266 N N . ASP B 1 87 ? 138.559 154.933 104.323 1.00 196.11 87 ASP B N 1
ATOM 4267 C CA . ASP B 1 87 ? 139.128 154.333 105.518 1.00 198.52 87 ASP B CA 1
ATOM 4268 C C . ASP B 1 87 ? 138.680 155.132 106.734 1.00 199.01 87 ASP B C 1
ATOM 4269 O O . ASP B 1 87 ? 138.713 156.367 106.723 1.00 197.65 87 ASP B O 1
ATOM 4274 N N . THR B 1 88 ? 138.256 154.423 107.776 1.00 199.74 88 THR B N 1
ATOM 4275 C CA . THR B 1 88 ? 137.770 155.084 108.979 1.00 198.73 88 THR B CA 1
ATOM 4276 C C . THR B 1 88 ? 138.889 155.866 109.657 1.00 198.55 88 THR B C 1
ATOM 4277 O O . THR B 1 88 ? 140.052 155.453 109.655 1.00 198.56 88 THR B O 1
ATOM 4281 N N . LYS B 1 89 ? 138.530 157.013 110.226 1.00 189.85 89 LYS B N 1
ATOM 4282 C CA . LYS B 1 89 ? 139.495 157.844 110.930 1.00 189.88 89 LYS B CA 1
ATOM 4283 C C . LYS B 1 89 ? 139.647 157.369 112.367 1.00 189.59 89 LYS B C 1
ATOM 4284 O O . LYS B 1 89 ? 138.670 156.986 113.017 1.00 187.98 89 LYS B O 1
ATOM 4286 N N . ASP B 1 90 ? 140.884 157.388 112.859 1.00 183.90 90 ASP B N 1
ATOM 4287 C CA . ASP B 1 90 ? 141.149 156.950 114.222 1.00 184.76 90 ASP B CA 1
ATOM 4288 C C . ASP B 1 90 ? 140.469 157.879 115.218 1.00 185.17 90 ASP B C 1
ATOM 4289 O O . ASP B 1 90 ? 140.550 159.105 115.101 1.00 185.07 90 ASP B O 1
ATOM 4294 N N . LYS B 1 91 ? 139.798 157.289 116.203 1.00 179.91 91 LYS B N 1
ATOM 4295 C CA . LYS B 1 91 ? 139.107 158.047 117.240 1.00 178.05 91 LYS B CA 1
ATOM 4296 C C . LYS B 1 91 ? 140.080 158.289 118.387 1.00 178.30 91 LYS B C 1
ATOM 4297 O O . LYS B 1 91 ? 140.424 157.361 119.125 1.00 178.13 91 LYS B O 1
ATOM 4299 N N . TYR B 1 92 ? 140.525 159.534 118.534 1.00 170.75 92 TYR B N 1
ATOM 4300 C CA . TYR B 1 92 ? 141.459 159.868 119.597 1.00 170.31 92 TYR B CA 1
ATOM 4301 C C . TYR B 1 92 ? 140.791 159.714 120.959 1.00 169.69 92 TYR B C 1
ATOM 4302 O O . TYR B 1 92 ? 139.572 159.840 121.098 1.00 169.55 92 TYR B O 1
ATOM 4311 N N . HIS B 1 93 ? 141.608 159.432 121.970 1.00 134.49 93 HIS B N 1
ATOM 4312 C CA . HIS B 1 93 ? 141.119 159.147 123.311 1.00 133.92 93 HIS B CA 1
ATOM 4313 C C . HIS B 1 93 ? 141.776 160.079 124.316 1.00 133.94 93 HIS B C 1
ATOM 4314 O O . HIS B 1 93 ? 142.969 160.376 124.217 1.00 136.07 93 HIS B O 1
ATOM 4321 N N . GLN B 1 94 ? 140.986 160.536 125.284 1.00 101.83 94 GLN B N 1
ATOM 4322 C CA . GLN B 1 94 ? 141.500 161.402 126.330 1.00 95.88 94 GLN B CA 1
ATOM 4323 C C . GLN B 1 94 ? 142.395 160.617 127.284 1.00 96.19 94 GLN B C 1
ATOM 4324 O O . GLN B 1 94 ? 142.284 159.396 127.425 1.00 100.41 94 GLN B O 1
ATOM 4330 N N . GLU B 1 95 ? 143.297 161.339 127.943 1.00 95.88 95 GLU B N 1
ATOM 4331 C CA . GLU B 1 95 ? 144.200 160.727 128.904 1.00 99.88 95 GLU B CA 1
ATOM 4332 C C . GLU B 1 95 ? 144.512 161.735 129.999 1.00 99.98 95 GLU B C 1
ATOM 4333 O O . GLU B 1 95 ? 144.370 162.945 129.815 1.00 105.80 95 GLU B O 1
ATOM 4339 N N . GLY B 1 96 ? 144.932 161.219 131.146 1.00 73.93 96 GLY B N 1
ATOM 4340 C CA . GLY B 1 96 ? 145.256 162.087 132.259 1.00 76.22 96 GLY B CA 1
ATOM 4341 C C . GLY B 1 96 ? 145.593 161.282 133.493 1.00 76.66 96 GLY B C 1
ATOM 4342 O O . GLY B 1 96 ? 145.659 160.052 133.459 1.00 84.67 96 GLY B O 1
ATOM 4343 N N . ILE B 1 97 ? 145.807 162.002 134.588 1.00 60.71 97 ILE B N 1
ATOM 4344 C CA . ILE B 1 97 ? 146.151 161.383 135.861 1.00 56.71 97 ILE B CA 1
ATOM 4345 C C . ILE B 1 97 ? 144.878 160.899 136.539 1.00 64.56 97 ILE B C 1
ATOM 4346 O O . ILE B 1 97 ? 143.882 161.628 136.608 1.00 78.74 97 ILE B O 1
ATOM 4351 N N . LEU B 1 98 ? 144.905 159.668 137.041 1.00 51.54 98 LEU B N 1
ATOM 4352 C CA . LEU B 1 98 ? 143.767 159.065 137.720 1.00 48.75 98 LEU B CA 1
ATOM 4353 C C . LEU B 1 98 ? 144.197 158.584 139.098 1.00 61.06 98 LEU B C 1
ATOM 4354 O O . LEU B 1 98 ? 145.217 157.902 139.230 1.00 76.66 98 LEU B O 1
ATOM 4359 N N . LEU B 1 99 ? 143.419 158.940 140.118 1.00 64.40 99 LEU B N 1
ATOM 4360 C CA . LEU B 1 99 ? 143.675 158.523 141.489 1.00 57.55 99 LEU B CA 1
ATOM 4361 C C . LEU B 1 99 ? 142.433 157.855 142.057 1.00 64.32 99 LEU B C 1
ATOM 4362 O O . LEU B 1 99 ? 141.316 158.348 141.877 1.00 78.58 99 LEU B O 1
ATOM 4367 N N . VAL B 1 100 ? 142.634 156.737 142.744 1.00 56.03 100 VAL B N 1
ATOM 4368 C CA . VAL B 1 100 ? 141.550 156.018 143.387 1.00 55.48 100 VAL B CA 1
ATOM 4369 C C . VAL B 1 100 ? 141.553 156.363 144.870 1.00 65.38 100 VAL B C 1
ATOM 4370 O O . VAL B 1 100 ? 142.528 156.886 145.413 1.00 76.90 100 VAL B O 1
ATOM 4374 N N . TYR B 1 101 ? 140.444 156.057 145.541 1.00 64.92 101 TYR B N 1
ATOM 4375 C CA . TYR B 1 101 ? 140.311 156.379 146.961 1.00 61.27 101 TYR B CA 1
ATOM 4376 C C . TYR B 1 101 ? 139.381 155.353 147.599 1.00 70.46 101 TYR B C 1
ATOM 4377 O O . TYR B 1 101 ? 138.158 155.451 147.467 1.00 78.69 101 TYR B O 1
ATOM 4386 N N . LYS B 1 102 ? 139.967 154.378 148.285 1.00 78.09 102 LYS B N 1
ATOM 4387 C CA . LYS B 1 102 ? 139.202 153.362 148.986 1.00 71.90 102 LYS B CA 1
ATOM 4388 C C . LYS B 1 102 ? 138.657 153.916 150.299 1.00 77.28 102 LYS B C 1
ATOM 4389 O O . LYS B 1 102 ? 139.088 154.962 150.791 1.00 82.05 102 LYS B O 1
ATOM 4395 N N . LYS B 1 103 ? 137.694 153.196 150.867 1.00 97.28 103 LYS B N 1
ATOM 4396 C CA . LYS B 1 103 ? 137.096 153.599 152.132 1.00 97.94 103 LYS B CA 1
ATOM 4397 C C . LYS B 1 103 ? 138.002 153.195 153.286 1.00 102.01 103 LYS B C 1
ATOM 4398 O O . LYS B 1 103 ? 138.417 152.036 153.385 1.00 105.37 103 LYS B O 1
ATOM 4404 N N . ASN B 1 104 ? 138.307 154.152 154.159 1.00 108.19 104 ASN B N 1
ATOM 4405 C CA . ASN B 1 104 ? 139.203 153.889 155.276 1.00 108.74 104 ASN B CA 1
ATOM 4406 C C . ASN B 1 104 ? 138.538 152.987 156.306 1.00 108.95 104 ASN B C 1
ATOM 4407 O O . ASN B 1 104 ? 137.337 153.092 156.567 1.00 113.33 104 ASN B O 1
ATOM 4412 N N . ILE B 1 105 ? 139.333 152.092 156.895 1.00 93.76 105 ILE B N 1
ATOM 4413 C CA . ILE B 1 105 ? 138.857 151.185 157.932 1.00 95.96 105 ILE B CA 1
ATOM 4414 C C . ILE B 1 105 ? 139.730 151.208 159.176 1.00 93.98 105 ILE B C 1
ATOM 4415 O O . ILE B 1 105 ? 139.431 150.499 160.137 1.00 93.35 105 ILE B O 1
ATOM 4420 N N . VAL B 1 106 ? 140.798 151.993 159.190 1.00 105.85 106 VAL B N 1
ATOM 4421 C CA . VAL B 1 106 ? 141.670 152.053 160.367 1.00 107.72 106 VAL B CA 1
ATOM 4422 C C . VAL B 1 106 ? 140.948 152.791 161.490 1.00 110.02 106 VAL B C 1
ATOM 4423 O O . VAL B 1 106 ? 140.493 153.930 161.285 1.00 111.47 106 VAL B O 1
ATOM 4427 N N . PRO B 1 107 ? 140.816 152.199 162.674 1.00 110.15 107 PRO B N 1
ATOM 4428 C CA . PRO B 1 107 ? 140.102 152.876 163.760 1.00 107.07 107 PRO B CA 1
ATOM 4429 C C . PRO B 1 107 ? 140.863 154.086 164.275 1.00 106.82 107 PRO B C 1
ATOM 4430 O O . PRO B 1 107 ? 142.091 154.162 164.195 1.00 106.57 107 PRO B O 1
ATOM 4434 N N . HIS B 1 108 ? 140.107 155.043 164.808 1.00 118.44 108 HIS B N 1
ATOM 4435 C CA . HIS B 1 108 ? 140.702 156.229 165.404 1.00 119.40 108 HIS B CA 1
ATOM 4436 C C . HIS B 1 108 ? 141.469 155.852 166.665 1.00 119.75 108 HIS B C 1
ATOM 4437 O O . HIS B 1 108 ? 141.026 155.010 167.450 1.00 122.52 108 HIS B O 1
ATOM 4444 N N . ILE B 1 109 ? 142.625 156.481 166.862 1.00 116.59 109 ILE B N 1
ATOM 4445 C CA . ILE B 1 109 ? 143.504 156.178 167.984 1.00 117.34 109 ILE B CA 1
ATOM 4446 C C . ILE B 1 109 ? 143.806 157.468 168.734 1.00 120.52 109 ILE B C 1
ATOM 4447 O O . ILE B 1 109 ? 144.189 158.471 168.123 1.00 123.78 109 ILE B O 1
ATOM 4452 N N . PHE B 1 110 ? 143.631 157.441 170.054 1.00 129.55 110 PHE B N 1
ATOM 4453 C CA . PHE B 1 110 ? 143.947 158.583 170.899 1.00 126.75 110 PHE B CA 1
ATOM 4454 C C . PHE B 1 110 ? 144.306 158.080 172.290 1.00 128.15 110 PHE B C 1
ATOM 4455 O O . PHE B 1 110 ? 143.968 156.956 172.672 1.00 130.15 110 PHE B O 1
ATOM 4463 N N . LYS B 1 111 ? 145.000 158.928 173.045 1.00 142.61 111 LYS B N 1
ATOM 4464 C CA . LYS B 1 111 ? 145.464 158.572 174.378 1.00 144.88 111 LYS B CA 1
ATOM 4465 C C . LYS B 1 111 ? 144.446 158.986 175.430 1.00 144.56 111 LYS B C 1
ATOM 4466 O O . LYS B 1 111 ? 143.780 160.017 175.299 1.00 145.64 111 LYS B O 1
ATOM 4472 N N . VAL B 1 112 ? 144.328 158.173 176.478 1.00 144.72 112 VAL B N 1
ATOM 4473 C CA . VAL B 1 112 ? 143.373 158.403 177.554 1.00 144.31 112 VAL B CA 1
ATOM 4474 C C . VAL B 1 112 ? 144.062 158.136 178.886 1.00 147.37 112 VAL B C 1
ATOM 4475 O O . VAL B 1 112 ? 144.824 157.173 179.021 1.00 150.41 112 VAL B O 1
ATOM 4479 N N . ARG B 1 113 ? 143.800 158.997 179.865 1.00 174.58 113 ARG B N 1
ATOM 4480 C CA . ARG B 1 113 ? 144.348 158.864 181.207 1.00 174.78 113 ARG B CA 1
ATOM 4481 C C . ARG B 1 113 ? 143.247 158.437 182.168 1.00 175.87 113 ARG B C 1
ATOM 4482 O O . ARG B 1 113 ? 142.119 158.936 182.095 1.00 175.68 113 ARG B O 1
ATOM 4490 N N . ARG B 1 114 ? 143.576 157.513 183.067 1.00 180.68 114 ARG B N 1
ATOM 4491 C CA . ARG B 1 114 ? 142.614 156.942 183.998 1.00 180.00 114 ARG B CA 1
ATOM 4492 C C . ARG B 1 114 ? 143.078 157.136 185.435 1.00 181.74 114 ARG B C 1
ATOM 4493 O O . ARG B 1 114 ? 144.264 156.980 185.743 1.00 182.74 114 ARG B O 1
ATOM 4501 N N . TYR B 1 115 ? 142.133 157.473 186.310 1.00 185.75 115 TYR B N 1
ATOM 4502 C CA . TYR B 1 115 ? 142.379 157.624 187.737 1.00 185.92 115 TYR B CA 1
ATOM 4503 C C . TYR B 1 115 ? 141.475 156.669 188.504 1.00 187.50 115 TYR B C 1
ATOM 4504 O O . TYR B 1 115 ? 140.311 156.478 188.140 1.00 187.38 115 TYR B O 1
ATOM 4513 N N . ARG B 1 116 ? 142.011 156.071 189.566 1.00 201.20 116 ARG B N 1
ATOM 4514 C CA . ARG B 1 116 ? 141.256 155.108 190.354 1.00 200.91 116 ARG B CA 1
ATOM 4515 C C . ARG B 1 116 ? 141.795 155.072 191.777 1.00 201.64 116 ARG B C 1
ATOM 4516 O O . ARG B 1 116 ? 143.010 155.110 191.990 1.00 200.96 116 ARG B O 1
ATOM 4524 N N . LYS B 1 117 ? 140.882 155.000 192.742 1.00 219.10 117 LYS B N 1
ATOM 4525 C CA . LYS B 1 117 ? 141.217 154.897 194.156 1.00 218.54 117 LYS B CA 1
ATOM 4526 C C . LYS B 1 117 ? 140.966 153.470 194.620 1.00 219.01 117 LYS B C 1
ATOM 4527 O O . LYS B 1 117 ? 139.894 152.911 194.368 1.00 220.29 117 LYS B O 1
ATOM 4533 N N . ILE B 1 118 ? 141.951 152.884 195.297 1.00 225.05 118 ILE B N 1
ATOM 4534 C CA . ILE B 1 118 ? 141.890 151.496 195.739 1.00 226.08 118 ILE B CA 1
ATOM 4535 C C . ILE B 1 118 ? 142.075 151.451 197.249 1.00 227.32 118 ILE B C 1
ATOM 4536 O O . ILE B 1 118 ? 143.027 152.031 197.781 1.00 227.14 118 ILE B O 1
ATOM 4541 N N . ALA B 1 119 ? 141.163 150.761 197.932 1.00 244.53 119 ALA B N 1
ATOM 4542 C CA . ALA B 1 119 ? 141.239 150.540 199.369 1.00 244.74 119 ALA B CA 1
ATOM 4543 C C . ALA B 1 119 ? 141.176 149.043 199.636 1.00 244.77 119 ALA B C 1
ATOM 4544 O O . ALA B 1 119 ? 140.289 148.356 199.120 1.00 244.83 119 ALA B O 1
ATOM 4546 N N . THR B 1 120 ? 142.111 148.543 200.441 1.00 249.03 120 THR B N 1
ATOM 4547 C CA . THR B 1 120 ? 142.201 147.118 200.724 1.00 248.44 120 THR B CA 1
ATOM 4548 C C . THR B 1 120 ? 142.552 146.905 202.190 1.00 248.65 120 THR B C 1
ATOM 4549 O O . THR B 1 120 ? 143.238 147.725 202.805 1.00 249.52 120 THR B O 1
ATOM 4553 N N . SER B 1 121 ? 142.075 145.789 202.740 1.00 252.78 121 SER B N 1
ATOM 4554 C CA . SER B 1 121 ? 142.356 145.412 204.116 1.00 253.14 121 SER B CA 1
ATOM 4555 C C . SER B 1 121 ? 142.714 143.935 204.170 1.00 253.29 121 SER B C 1
ATOM 4556 O O . SER B 1 121 ? 142.286 143.145 203.325 1.00 252.88 121 SER B O 1
ATOM 4559 N N . VAL B 1 122 ? 143.508 143.570 205.173 1.00 266.91 122 VAL B N 1
ATOM 4560 C CA . VAL B 1 122 ? 143.930 142.191 205.389 1.00 266.97 122 VAL B CA 1
ATOM 4561 C C . VAL B 1 122 ? 143.703 141.845 206.854 1.00 267.78 122 VAL B C 1
ATOM 4562 O O . VAL B 1 122 ? 144.074 142.619 207.744 1.00 268.19 122 VAL B O 1
ATOM 4566 N N . THR B 1 123 ? 143.080 140.694 207.102 1.00 269.20 123 THR B N 1
ATOM 4567 C CA . THR B 1 123 ? 142.773 140.223 208.454 1.00 268.71 123 THR B CA 1
ATOM 4568 C C . THR B 1 123 ? 143.329 138.809 208.591 1.00 268.35 123 THR B C 1
ATOM 4569 O O . THR B 1 123 ? 142.614 137.831 208.360 1.00 267.88 123 THR B O 1
ATOM 4573 N N . VAL B 1 124 ? 144.604 138.698 208.963 1.00 274.97 124 VAL B N 1
ATOM 4574 C CA . VAL B 1 124 ? 145.267 137.405 209.127 1.00 275.30 124 VAL B CA 1
ATOM 4575 C C . VAL B 1 124 ? 145.923 137.400 210.506 1.00 275.89 124 VAL B C 1
ATOM 4576 O O . VAL B 1 124 ? 147.088 137.777 210.661 1.00 275.96 124 VAL B O 1
ATOM 4578 N N . TYR B 1 125 ? 145.171 136.969 211.523 1.00 280.37 125 TYR B N 1
ATOM 4579 C CA . TYR B 1 125 ? 145.726 136.737 212.851 1.00 280.16 125 TYR B CA 1
ATOM 4580 C C . TYR B 1 125 ? 145.064 135.537 213.521 1.00 280.30 125 TYR B C 1
ATOM 4581 O O . TYR B 1 125 ? 144.931 135.504 214.749 1.00 280.21 125 TYR B O 1
ATOM 4583 N N . ARG B 1 126 ? 144.636 134.553 212.730 1.00 276.88 126 ARG B N 1
ATOM 4584 C CA . ARG B 1 126 ? 143.926 133.404 213.277 1.00 275.53 126 ARG B CA 1
ATOM 4585 C C . ARG B 1 126 ? 144.822 132.612 214.223 1.00 275.86 126 ARG B C 1
ATOM 4586 O O . ARG B 1 126 ? 146.028 132.479 214.000 1.00 276.39 126 ARG B O 1
ATOM 4588 N N . GLY B 1 127 ? 144.216 132.078 215.280 1.00 275.35 127 GLY B N 1
ATOM 4589 C CA . GLY B 1 127 ? 144.985 131.352 216.276 1.00 275.62 127 GLY B CA 1
ATOM 4590 C C . GLY B 1 127 ? 145.984 132.270 216.949 1.00 276.28 127 GLY B C 1
ATOM 4591 O O . GLY B 1 127 ? 145.647 133.371 217.400 1.00 276.20 127 GLY B O 1
ATOM 4592 N N . HIS B 1 128 ? 147.236 131.817 217.023 1.00 279.35 128 HIS B N 1
ATOM 4593 C CA . HIS B 1 128 ? 148.291 132.646 217.595 1.00 278.88 128 HIS B CA 1
ATOM 4594 C C . HIS B 1 128 ? 148.724 133.730 216.614 1.00 279.18 128 HIS B C 1
ATOM 4595 O O . HIS B 1 128 ? 148.611 134.927 216.901 1.00 279.12 128 HIS B O 1
ATOM 4597 N N . ARG B 1 129 ? 149.219 133.326 215.441 1.00 278.00 129 ARG B N 1
ATOM 4598 C CA . ARG B 1 129 ? 149.650 134.284 214.424 1.00 277.55 129 ARG B CA 1
ATOM 4599 C C . ARG B 1 129 ? 149.561 133.586 213.067 1.00 277.30 129 ARG B C 1
ATOM 4600 O O . ARG B 1 129 ? 150.430 132.777 212.730 1.00 276.18 129 ARG B O 1
ATOM 4602 N N . GLU B 1 130 ? 148.519 133.905 212.308 1.00 284.71 130 GLU B N 1
ATOM 4603 C CA . GLU B 1 130 ? 148.304 133.326 210.991 1.00 284.66 130 GLU B CA 1
ATOM 4604 C C . GLU B 1 130 ? 148.672 134.325 209.899 1.00 285.00 130 GLU B C 1
ATOM 4605 O O . GLU B 1 130 ? 148.842 135.523 210.142 1.00 285.18 130 GLU B O 1
ATOM 4607 N N . SER B 1 131 ? 148.797 133.812 208.678 1.00 284.41 131 SER B N 1
ATOM 4608 C CA . SER B 1 131 ? 149.144 134.618 207.517 1.00 284.18 131 SER B CA 1
ATOM 4609 C C . SER B 1 131 ? 148.190 134.310 206.374 1.00 284.35 131 SER B C 1
ATOM 4610 O O . SER B 1 131 ? 147.868 133.145 206.120 1.00 284.80 131 SER B O 1
ATOM 4613 N N . ALA B 1 132 ? 147.746 135.365 205.686 1.00 273.74 132 ALA B N 1
ATOM 4614 C CA . ALA B 1 132 ? 146.836 135.250 204.545 1.00 272.98 132 ALA B CA 1
ATOM 4615 C C . ALA B 1 132 ? 145.579 134.461 204.907 1.00 273.57 132 ALA B C 1
ATOM 4616 O O . ALA B 1 132 ? 145.095 133.631 204.136 1.00 273.12 132 ALA B O 1
ATOM 4618 N N . ILE B 1 133 ? 145.048 134.721 206.104 1.00 266.58 133 ILE B N 1
ATOM 4619 C CA . ILE B 1 133 ? 143.840 134.030 206.545 1.00 265.71 133 ILE B CA 1
ATOM 4620 C C . ILE B 1 133 ? 142.646 134.450 205.697 1.00 265.22 133 ILE B C 1
ATOM 4621 O O . ILE B 1 133 ? 141.868 133.609 205.231 1.00 264.98 133 ILE B O 1
ATOM 4623 N N . THR B 1 134 ? 142.484 135.753 205.482 1.00 249.89 134 THR B N 1
ATOM 4624 C CA . THR B 1 134 ? 141.373 136.262 204.691 1.00 248.66 134 THR B CA 1
ATOM 4625 C C . THR B 1 134 ? 141.731 137.647 204.172 1.00 248.87 134 THR B C 1
ATOM 4626 O O . THR B 1 134 ? 142.618 138.319 204.702 1.00 249.31 134 THR B O 1
ATOM 4628 N N . ASN B 1 135 ? 141.025 138.059 203.124 1.00 239.13 135 ASN B N 1
ATOM 4629 C CA . ASN B 1 135 ? 141.201 139.364 202.508 1.00 239.40 135 ASN B CA 1
ATOM 4630 C C . ASN B 1 135 ? 139.872 140.108 202.501 1.00 240.33 135 ASN B C 1
ATOM 4631 O O . ASN B 1 135 ? 138.796 139.513 202.597 1.00 239.39 135 ASN B O 1
ATOM 4633 N N . LYS B 1 136 ? 139.958 141.430 202.384 1.00 243.59 136 LYS B N 1
ATOM 4634 C CA . LYS B 1 136 ? 138.776 142.275 202.379 1.00 243.05 136 LYS B CA 1
ATOM 4635 C C . LYS B 1 136 ? 138.170 142.332 200.978 1.00 242.21 136 LYS B C 1
ATOM 4636 O O . LYS B 1 136 ? 138.624 141.665 200.046 1.00 241.76 136 LYS B O 1
ATOM 4638 N N . TYR B 1 137 ? 137.120 143.142 200.833 1.00 234.05 137 TYR B N 1
ATOM 4639 C CA . TYR B 1 137 ? 136.457 143.272 199.540 1.00 234.21 137 TYR B CA 1
ATOM 4640 C C . TYR B 1 137 ? 137.368 143.908 198.499 1.00 235.42 137 TYR B C 1
ATOM 4641 O O . TYR B 1 137 ? 137.239 143.611 197.305 1.00 236.21 137 TYR B O 1
ATOM 4643 N N . GLU B 1 138 ? 138.291 144.773 198.928 1.00 240.98 138 GLU B N 1
ATOM 4644 C CA . GLU B 1 138 ? 139.205 145.473 198.023 1.00 241.24 138 GLU B CA 1
ATOM 4645 C C . GLU B 1 138 ? 138.438 146.234 196.944 1.00 241.67 138 GLU B C 1
ATOM 4646 O O . GLU B 1 138 ? 138.820 146.246 195.773 1.00 241.83 138 GLU B O 1
ATOM 4648 N N . LEU B 1 139 ? 137.347 146.871 197.344 1.00 228.03 139 LEU B N 1
ATOM 4649 C CA . LEU B 1 139 ? 136.492 147.576 196.397 1.00 226.55 139 LEU B CA 1
ATOM 4650 C C . LEU B 1 139 ? 137.170 148.850 195.907 1.00 226.39 139 LEU B C 1
ATOM 4651 O O . LEU B 1 139 ? 137.516 149.711 196.726 1.00 225.38 139 LEU B O 1
ATOM 4653 N N . PRO B 1 140 ? 137.378 149.013 194.604 1.00 222.81 140 PRO B N 1
ATOM 4654 C CA . PRO B 1 140 ? 137.942 150.265 194.097 1.00 223.04 140 PRO B CA 1
ATOM 4655 C C . PRO B 1 140 ? 136.858 151.305 193.861 1.00 222.87 140 PRO B C 1
ATOM 4656 O O . PRO B 1 140 ? 135.711 150.986 193.540 1.00 221.52 140 PRO B O 1
ATOM 4660 N N . ARG B 1 141 ? 137.240 152.566 194.026 1.00 222.08 141 ARG B N 1
ATOM 4661 C CA . ARG B 1 141 ? 136.304 153.669 193.895 1.00 220.72 141 ARG B CA 1
ATOM 4662 C C . ARG B 1 141 ? 136.873 154.743 192.983 1.00 219.88 141 ARG B C 1
ATOM 4663 O O . ARG B 1 141 ? 138.094 154.909 192.895 1.00 220.55 141 ARG B O 1
ATOM 4671 N N . PRO B 1 142 ? 136.012 155.483 192.287 1.00 197.70 142 PRO B N 1
ATOM 4672 C CA . PRO B 1 142 ? 136.500 156.579 191.444 1.00 197.59 142 PRO B CA 1
ATOM 4673 C C . PRO B 1 142 ? 137.096 157.695 192.285 1.00 198.44 142 PRO B C 1
ATOM 4674 O O . PRO B 1 142 ? 136.712 157.911 193.436 1.00 198.46 142 PRO B O 1
ATOM 4678 N N . VAL B 1 143 ? 138.048 158.408 191.691 1.00 204.67 143 VAL B N 1
ATOM 4679 C CA . VAL B 1 143 ? 138.709 159.515 192.376 1.00 204.69 143 VAL B CA 1
ATOM 4680 C C . VAL B 1 143 ? 137.721 160.668 192.503 1.00 205.32 143 VAL B C 1
ATOM 4681 O O . VAL B 1 143 ? 137.209 161.162 191.488 1.00 205.04 143 VAL B O 1
ATOM 4685 N N . PRO B 1 144 ? 137.418 161.121 193.716 1.00 211.01 144 PRO B N 1
ATOM 4686 C CA . PRO B 1 144 ? 136.484 162.239 193.874 1.00 210.19 144 PRO B CA 1
ATOM 4687 C C . PRO B 1 144 ? 137.119 163.556 193.457 1.00 211.03 144 PRO B C 1
ATOM 4688 O O . PRO B 1 144 ? 138.342 163.701 193.388 1.00 209.87 144 PRO B O 1
ATOM 4692 N N . LEU B 1 145 ? 136.257 164.529 193.178 1.00 208.68 145 LEU B N 1
ATOM 4693 C CA . LEU B 1 145 ? 136.674 165.861 192.756 1.00 207.76 145 LEU B CA 1
ATOM 4694 C C . LEU B 1 145 ? 136.546 166.876 193.887 1.00 208.86 145 LEU B C 1
ATOM 4695 O O . LEU B 1 145 ? 136.184 168.033 193.665 1.00 207.75 145 LEU B O 1
ATOM 4700 N N . TYR B 1 146 ? 136.831 166.447 195.120 1.00 221.21 146 TYR B N 1
ATOM 4701 C CA . TYR B 1 146 ? 136.844 167.386 196.238 1.00 220.20 146 TYR B CA 1
ATOM 4702 C C . TYR B 1 146 ? 137.893 168.466 196.018 1.00 220.99 146 TYR B C 1
ATOM 4703 O O . TYR B 1 146 ? 137.639 169.652 196.259 1.00 219.73 146 TYR B O 1
ATOM 4705 N N . GLU B 1 147 ? 139.078 168.072 195.557 1.00 213.35 147 GLU B N 1
ATOM 4706 C CA . GLU B 1 147 ? 140.105 169.000 195.113 1.00 211.55 147 GLU B CA 1
ATOM 4707 C C . GLU B 1 147 ? 140.135 169.123 193.596 1.00 212.27 147 GLU B C 1
ATOM 4708 O O . GLU B 1 147 ? 141.090 169.686 193.047 1.00 210.53 147 GLU B O 1
ATOM 4710 N N . ILE B 1 148 ? 139.115 168.595 192.915 1.00 206.03 148 ILE B N 1
ATOM 4711 C CA . ILE B 1 148 ? 139.022 168.574 191.458 1.00 203.50 148 ILE B CA 1
ATOM 4712 C C . ILE B 1 148 ? 140.217 167.832 190.879 1.00 203.29 148 ILE B C 1
ATOM 4713 O O . ILE B 1 148 ? 140.607 168.062 189.729 1.00 202.72 148 ILE B O 1
ATOM 4715 N N . SER B 1 149 ? 140.801 166.933 191.676 1.00 191.48 149 SER B N 1
ATOM 4716 C CA . SER B 1 149 ? 141.977 166.157 191.278 1.00 190.35 149 SER B CA 1
ATOM 4717 C C . SER B 1 149 ? 143.114 167.062 190.809 1.00 190.87 149 SER B C 1
ATOM 4718 O O . SER B 1 149 ? 143.937 166.670 189.980 1.00 190.58 149 SER B O 1
ATOM 4720 N N . HIS B 1 150 ? 143.161 168.288 191.338 1.00 188.49 150 HIS B N 1
ATOM 4721 C CA . HIS B 1 150 ? 144.204 169.227 190.939 1.00 188.32 150 HIS B CA 1
ATOM 4722 C C . HIS B 1 150 ? 145.582 168.743 191.371 1.00 190.38 150 HIS B C 1
ATOM 4723 O O . HIS B 1 150 ? 146.552 168.858 190.613 1.00 189.18 150 HIS B O 1
ATOM 4725 N N . MET B 1 151 ? 145.687 168.203 192.587 1.00 203.94 151 MET B N 1
ATOM 4726 C CA . MET B 1 151 ? 146.968 167.687 193.057 1.00 204.63 151 MET B CA 1
ATOM 4727 C C . MET B 1 151 ? 147.438 166.519 192.198 1.00 205.62 151 MET B C 1
ATOM 4728 O O . MET B 1 151 ? 148.624 166.421 191.866 1.00 205.12 151 MET B O 1
ATOM 4730 N N . ASP B 1 152 ? 146.518 165.622 191.832 1.00 202.76 152 ASP B N 1
ATOM 4731 C CA . ASP B 1 152 ? 146.874 164.515 190.951 1.00 202.45 152 ASP B CA 1
ATOM 4732 C C . ASP B 1 152 ? 147.295 165.021 189.577 1.00 203.52 152 ASP B C 1
ATOM 4733 O O . ASP B 1 152 ? 148.249 164.506 188.982 1.00 203.35 152 ASP B O 1
ATOM 4735 N N . SER B 1 153 ? 146.591 166.029 189.056 1.00 204.02 153 SER B N 1
ATOM 4736 C CA . SER B 1 153 ? 146.958 166.606 187.767 1.00 203.67 153 SER B CA 1
ATOM 4737 C C . SER B 1 153 ? 148.349 167.222 187.821 1.00 203.72 153 SER B C 1
ATOM 4738 O O . SER B 1 153 ? 149.102 167.164 186.842 1.00 204.46 153 SER B O 1
ATOM 4740 N N . THR B 1 154 ? 148.707 167.820 188.959 1.00 200.34 154 THR B N 1
ATOM 4741 C CA . THR B 1 154 ? 150.050 168.353 189.138 1.00 200.57 154 THR B CA 1
ATOM 4742 C C . THR B 1 154 ? 151.114 167.265 189.152 1.00 202.51 154 THR B C 1
ATOM 4743 O O . THR B 1 154 ? 152.301 167.586 189.022 1.00 202.07 154 THR B O 1
ATOM 4745 N N . TYR B 1 155 ? 150.720 165.998 189.308 1.00 210.51 155 TYR B N 1
ATOM 4746 C CA . TYR B 1 155 ? 151.642 164.862 189.316 1.00 209.72 155 TYR B CA 1
ATOM 4747 C C . TYR B 1 155 ? 152.708 165.003 190.398 1.00 210.28 155 TYR B C 1
ATOM 4748 O O . TYR B 1 155 ? 153.853 164.580 190.216 1.00 210.33 155 TYR B O 1
ATOM 4750 N N . GLN B 1 156 ? 152.342 165.599 191.529 1.00 220.93 156 GLN B N 1
ATOM 4751 C CA . GLN B 1 156 ? 153.258 165.791 192.645 1.00 222.05 156 GLN B CA 1
ATOM 4752 C C . GLN B 1 156 ? 152.797 165.078 193.905 1.00 222.59 156 GLN B C 1
ATOM 4753 O O . GLN B 1 156 ? 153.607 164.422 194.572 1.00 222.15 156 GLN B O 1
ATOM 4755 N N . CYS B 1 157 ? 151.517 165.183 194.251 1.00 227.22 157 CYS B N 1
ATOM 4756 C CA . CYS B 1 157 ? 150.992 164.548 195.451 1.00 226.75 157 CYS B CA 1
ATOM 4757 C C . CYS B 1 157 ? 149.493 164.351 195.281 1.00 226.08 157 CYS B C 1
ATOM 4758 O O . CYS B 1 157 ? 148.891 164.813 194.310 1.00 226.30 157 CYS B O 1
ATOM 4760 N N . PHE B 1 158 ? 148.899 163.644 196.241 1.00 236.97 158 PHE B N 1
ATOM 4761 C CA . PHE B 1 158 ? 147.466 163.397 196.237 1.00 237.36 158 PHE B CA 1
ATOM 4762 C C . PHE B 1 158 ? 146.989 163.230 197.671 1.00 239.02 158 PHE B C 1
ATOM 4763 O O . PHE B 1 158 ? 147.766 162.892 198.568 1.00 239.96 158 PHE B O 1
ATOM 4765 N N . SER B 1 159 ? 145.696 163.466 197.877 1.00 244.93 159 SER B N 1
ATOM 4766 C CA . SER B 1 159 ? 145.088 163.357 199.197 1.00 244.98 159 SER B CA 1
ATOM 4767 C C . SER B 1 159 ? 144.627 161.922 199.423 1.00 245.46 159 SER B C 1
ATOM 4768 O O . SER B 1 159 ? 143.745 161.428 198.712 1.00 245.05 159 SER B O 1
ATOM 4771 N N . SER B 1 160 ? 145.221 161.261 200.411 1.00 251.30 160 SER B N 1
ATOM 4772 C CA . SER B 1 160 ? 144.875 159.884 200.734 1.00 250.11 160 SER B CA 1
ATOM 4773 C C . SER B 1 160 ? 143.664 159.865 201.665 1.00 250.67 160 SER B C 1
ATOM 4774 O O . SER B 1 160 ? 143.012 160.886 201.899 1.00 251.50 160 SER B O 1
ATOM 4776 N N . MET B 1 161 ? 143.351 158.684 202.204 1.00 249.50 161 MET B N 1
ATOM 4777 C CA . MET B 1 161 ? 142.243 158.490 203.141 1.00 249.99 161 MET B CA 1
ATOM 4778 C C . MET B 1 161 ? 140.914 158.930 202.524 1.00 250.36 161 MET B C 1
ATOM 4779 O O . MET B 1 161 ? 140.242 159.846 203.005 1.00 250.34 161 MET B O 1
ATOM 4781 N N . LYS B 1 162 ? 140.546 158.258 201.438 1.00 241.36 162 LYS B N 1
ATOM 4782 C CA . LYS B 1 162 ? 139.282 158.546 200.775 1.00 240.22 162 LYS B CA 1
ATOM 4783 C C . LYS B 1 162 ? 138.112 158.111 201.647 1.00 240.64 162 LYS B C 1
ATOM 4784 O O . LYS B 1 162 ? 138.139 157.044 202.267 1.00 241.04 162 LYS B O 1
ATOM 4786 N N . VAL B 1 163 ? 137.077 158.946 201.693 1.00 243.07 163 VAL B N 1
ATOM 4787 C CA . VAL B 1 163 ? 135.877 158.679 202.477 1.00 243.55 163 VAL B CA 1
ATOM 4788 C C . VAL B 1 163 ? 134.692 158.562 201.522 1.00 243.72 163 VAL B C 1
ATOM 4789 O O . VAL B 1 163 ? 134.330 159.531 200.843 1.00 242.90 163 VAL B O 1
ATOM 4793 N N . ASN B 1 164 ? 134.114 157.363 201.447 1.00 256.88 164 ASN B N 1
ATOM 4794 C CA . ASN B 1 164 ? 132.985 157.100 200.563 1.00 257.04 164 ASN B CA 1
ATOM 4795 C C . ASN B 1 164 ? 132.415 155.725 200.872 1.00 257.07 164 ASN B C 1
ATOM 4796 O O . ASN B 1 164 ? 133.169 154.763 201.042 1.00 256.63 164 ASN B O 1
ATOM 4801 N N . VAL B 1 165 ? 131.086 155.639 200.933 1.00 264.73 165 VAL B N 1
ATOM 4802 C CA . VAL B 1 165 ? 130.388 154.373 201.137 1.00 264.75 165 VAL B CA 1
ATOM 4803 C C . VAL B 1 165 ? 128.914 154.553 200.800 1.00 265.14 165 VAL B C 1
ATOM 4804 O O . VAL B 1 165 ? 128.381 155.665 200.868 1.00 265.07 165 VAL B O 1
ATOM 4806 N N . ASN B 1 166 ? 128.248 153.456 200.429 1.00 271.06 166 ASN B N 1
ATOM 4807 C CA . ASN B 1 166 ? 126.829 153.534 200.099 1.00 271.51 166 ASN B CA 1
ATOM 4808 C C . ASN B 1 166 ? 125.975 153.814 201.330 1.00 272.12 166 ASN B C 1
ATOM 4809 O O . ASN B 1 166 ? 124.960 154.512 201.230 1.00 271.48 166 ASN B O 1
ATOM 4814 N N . GLY B 1 167 ? 126.361 153.287 202.490 1.00 277.99 167 GLY B N 1
ATOM 4815 C CA . GLY B 1 167 ? 125.602 153.504 203.706 1.00 277.21 167 GLY B CA 1
ATOM 4816 C C . GLY B 1 167 ? 125.850 154.861 204.331 1.00 277.23 167 GLY B C 1
ATOM 4817 O O . GLY B 1 167 ? 124.937 155.687 204.423 1.00 276.56 167 GLY B O 1
ATOM 4818 N N . VAL B 1 168 ? 127.087 155.102 204.764 1.00 278.11 168 VAL B N 1
ATOM 4819 C CA . VAL B 1 168 ? 127.468 156.375 205.362 1.00 277.98 168 VAL B CA 1
ATOM 4820 C C . VAL B 1 168 ? 128.954 156.588 205.119 1.00 277.95 168 VAL B C 1
ATOM 4821 O O . VAL B 1 168 ? 129.731 155.632 205.033 1.00 277.88 168 VAL B O 1
ATOM 4825 N N . GLU B 1 169 ? 129.347 157.855 204.995 1.00 270.97 169 GLU B N 1
ATOM 4826 C CA . GLU B 1 169 ? 130.728 158.206 204.694 1.00 270.35 169 GLU B CA 1
ATOM 4827 C C . GLU B 1 169 ? 131.674 157.777 205.810 1.00 270.41 169 GLU B C 1
ATOM 4828 O O . GLU B 1 169 ? 131.637 158.331 206.913 1.00 270.26 169 GLU B O 1
ATOM 4830 N N . ASN B 1 170 ? 132.526 156.793 205.529 1.00 258.22 170 ASN B N 1
ATOM 4831 C CA . ASN B 1 170 ? 133.521 156.312 206.477 1.00 257.09 170 ASN B CA 1
ATOM 4832 C C . ASN B 1 170 ? 134.897 156.377 205.830 1.00 256.87 170 ASN B C 1
ATOM 4833 O O . ASN B 1 170 ? 135.071 155.964 204.679 1.00 257.58 170 ASN B O 1
ATOM 4838 N N . THR B 1 171 ? 135.868 156.900 206.571 1.00 242.91 171 THR B N 1
ATOM 4839 C CA . THR B 1 171 ? 137.217 157.088 206.054 1.00 242.98 171 THR B CA 1
ATOM 4840 C C . THR B 1 171 ? 138.059 155.843 206.305 1.00 242.74 171 THR B C 1
ATOM 4841 O O . THR B 1 171 ? 138.122 155.344 207.433 1.00 241.59 171 THR B O 1
ATOM 4845 N N . PHE B 1 172 ? 138.701 155.347 205.250 1.00 240.65 172 PHE B N 1
ATOM 4846 C CA . PHE B 1 172 ? 139.597 154.202 205.329 1.00 239.67 172 PHE B CA 1
ATOM 4847 C C . PHE B 1 172 ? 141.003 154.654 204.963 1.00 239.61 172 PHE B C 1
ATOM 4848 O O . PHE B 1 172 ? 141.196 155.331 203.948 1.00 239.94 172 PHE B O 1
ATOM 4856 N N . THR B 1 173 ? 141.976 154.282 205.788 1.00 241.07 173 THR B N 1
ATOM 4857 C CA . THR B 1 173 ? 143.365 154.667 205.571 1.00 241.58 173 THR B CA 1
ATOM 4858 C C . THR B 1 173 ? 144.256 153.757 206.410 1.00 242.05 173 THR B C 1
ATOM 4859 O O . THR B 1 173 ? 143.810 152.732 206.933 1.00 241.68 173 THR B O 1
ATOM 4863 N N . ASP B 1 174 ? 145.525 154.140 206.532 1.00 243.56 174 ASP B N 1
ATOM 4864 C CA . ASP B 1 174 ? 146.507 153.430 207.348 1.00 243.66 174 ASP B CA 1
ATOM 4865 C C . ASP B 1 174 ? 146.683 154.094 208.706 1.00 243.70 174 ASP B C 1
ATOM 4866 O O . ASP B 1 174 ? 147.798 154.182 209.227 1.00 242.95 174 ASP B O 1
ATOM 4871 N N . ARG B 1 175 ? 145.582 154.585 209.282 1.00 249.79 175 ARG B N 1
ATOM 4872 C CA . ARG B 1 175 ? 145.586 155.312 210.552 1.00 249.32 175 ARG B CA 1
ATOM 4873 C C . ARG B 1 175 ? 146.419 156.591 210.439 1.00 249.63 175 ARG B C 1
ATOM 4874 O O . ARG B 1 175 ? 147.424 156.783 211.127 1.00 249.11 175 ARG B O 1
ATOM 4876 N N . ASP B 1 176 ? 145.973 157.469 209.544 1.00 264.40 176 ASP B N 1
ATOM 4877 C CA . ASP B 1 176 ? 146.634 158.744 209.295 1.00 265.32 176 ASP B CA 1
ATOM 4878 C C . ASP B 1 176 ? 145.558 159.814 209.139 1.00 265.86 176 ASP B C 1
ATOM 4879 O O . ASP B 1 176 ? 144.383 159.595 209.450 1.00 265.10 176 ASP B O 1
ATOM 4884 N N . ASP B 1 177 ? 145.966 160.985 208.655 1.00 266.39 177 ASP B N 1
ATOM 4885 C CA . ASP B 1 177 ? 145.044 162.099 208.497 1.00 265.08 177 ASP B CA 1
ATOM 4886 C C . ASP B 1 177 ? 144.035 161.823 207.388 1.00 264.57 177 ASP B C 1
ATOM 4887 O O . ASP B 1 177 ? 144.282 161.038 206.469 1.00 264.66 177 ASP B O 1
ATOM 4889 N N . VAL B 1 178 ? 142.879 162.482 207.487 1.00 251.69 178 VAL B N 1
ATOM 4890 C CA . VAL B 1 178 ? 141.826 162.299 206.492 1.00 251.74 178 VAL B CA 1
ATOM 4891 C C . VAL B 1 178 ? 142.241 162.895 205.152 1.00 251.24 178 VAL B C 1
ATOM 4892 O O . VAL B 1 178 ? 141.961 162.327 204.090 1.00 251.35 178 VAL B O 1
ATOM 4896 N N . ASN B 1 179 ? 142.918 164.041 205.173 1.00 233.06 179 ASN B N 1
ATOM 4897 C CA . ASN B 1 179 ? 143.341 164.731 203.962 1.00 232.40 179 ASN B CA 1
ATOM 4898 C C . ASN B 1 179 ? 144.861 164.815 203.880 1.00 233.21 179 ASN B C 1
ATOM 4899 O O . ASN B 1 179 ? 145.423 165.811 203.419 1.00 232.62 179 ASN B O 1
ATOM 4904 N N . THR B 1 180 ? 145.546 163.767 204.331 1.00 251.46 180 THR B N 1
ATOM 4905 C CA . THR B 1 180 ? 146.999 163.735 204.251 1.00 251.44 180 THR B CA 1
ATOM 4906 C C . THR B 1 180 ? 147.448 163.656 202.796 1.00 252.13 180 THR B C 1
ATOM 4907 O O . THR B 1 180 ? 146.782 163.044 201.955 1.00 253.08 180 THR B O 1
ATOM 4911 N N . THR B 1 181 ? 148.580 164.283 202.500 1.00 244.78 181 THR B N 1
ATOM 4912 C CA . THR B 1 181 ? 149.120 164.328 201.148 1.00 244.01 181 THR B CA 1
ATOM 4913 C C . THR B 1 181 ? 150.271 163.341 201.020 1.00 244.09 181 THR B C 1
ATOM 4914 O O . THR B 1 181 ? 151.181 163.328 201.857 1.00 244.20 181 THR B O 1
ATOM 4918 N N . VAL B 1 182 ? 150.228 162.520 199.975 1.00 241.30 182 VAL B N 1
ATOM 4919 C CA . VAL B 1 182 ? 151.260 161.528 199.695 1.00 241.18 182 VAL B CA 1
ATOM 4920 C C . VAL B 1 182 ? 151.811 161.792 198.300 1.00 241.00 182 VAL B C 1
ATOM 4921 O O . VAL B 1 182 ? 151.044 161.957 197.344 1.00 241.05 182 VAL B O 1
ATOM 4925 N N . PHE B 1 183 ? 153.135 161.842 198.190 1.00 231.57 183 PHE B N 1
ATOM 4926 C CA . PHE B 1 183 ? 153.772 162.147 196.916 1.00 231.42 183 PHE B CA 1
ATOM 4927 C C . PHE B 1 183 ? 153.700 160.947 195.978 1.00 231.94 183 PHE B C 1
ATOM 4928 O O . PHE B 1 183 ? 154.019 159.819 196.366 1.00 231.39 183 PHE B O 1
ATOM 4930 N N . LEU B 1 184 ? 153.280 161.195 194.741 1.00 222.04 184 LEU B N 1
ATOM 4931 C CA . LEU B 1 184 ? 153.210 160.147 193.737 1.00 220.80 184 LEU B CA 1
ATOM 4932 C C . LEU B 1 184 ? 154.601 159.836 193.193 1.00 221.30 184 LEU B C 1
ATOM 4933 O O . LEU B 1 184 ? 155.550 160.609 193.353 1.00 221.68 184 LEU B O 1
ATOM 4938 N N . GLN B 1 185 ? 154.715 158.682 192.541 1.00 224.09 185 GLN B N 1
ATOM 4939 C CA . GLN B 1 185 ? 155.976 158.248 191.959 1.00 224.23 185 GLN B CA 1
ATOM 4940 C C . GLN B 1 185 ? 155.685 157.290 190.817 1.00 224.86 185 GLN B C 1
ATOM 4941 O O . GLN B 1 185 ? 154.645 156.620 190.821 1.00 224.38 185 GLN B O 1
ATOM 4943 N N . PRO B 1 186 ? 156.572 157.204 189.824 1.00 221.14 186 PRO B N 1
ATOM 4944 C CA . PRO B 1 186 ? 156.369 156.253 188.726 1.00 219.85 186 PRO B CA 1
ATOM 4945 C C . PRO B 1 186 ? 156.996 154.900 189.018 1.00 219.53 186 PRO B C 1
ATOM 4946 O O . PRO B 1 186 ? 158.066 154.792 189.622 1.00 219.97 186 PRO B O 1
ATOM 4950 N N . VAL B 1 187 ? 156.310 153.849 188.575 1.00 214.79 187 VAL B N 1
ATOM 4951 C CA . VAL B 1 187 ? 156.752 152.474 188.768 1.00 214.58 187 VAL B CA 1
ATOM 4952 C C . VAL B 1 187 ? 156.947 151.833 187.401 1.00 215.95 187 VAL B C 1
ATOM 4953 O O . VAL B 1 187 ? 156.079 151.943 186.527 1.00 217.01 187 VAL B O 1
ATOM 4957 N N . GLU B 1 188 ? 158.094 151.186 187.213 1.00 226.09 188 GLU B N 1
ATOM 4958 C CA . GLU B 1 188 ? 158.389 150.532 185.949 1.00 226.61 188 GLU B CA 1
ATOM 4959 C C . GLU B 1 188 ? 157.525 149.285 185.772 1.00 227.42 188 GLU B C 1
ATOM 4960 O O . GLU B 1 188 ? 157.003 148.712 186.732 1.00 226.64 188 GLU B O 1
ATOM 4962 N N . GLY B 1 189 ? 157.381 148.867 184.518 1.00 248.35 189 GLY B N 1
ATOM 4963 C CA . GLY B 1 189 ? 156.586 147.696 184.199 1.00 248.61 189 GLY B CA 1
ATOM 4964 C C . GLY B 1 189 ? 157.022 147.094 182.883 1.00 249.04 189 GLY B C 1
ATOM 4965 O O . GLY B 1 189 ? 157.855 147.647 182.163 1.00 248.41 189 GLY B O 1
ATOM 4966 N N . LEU B 1 190 ? 156.439 145.935 182.578 1.00 250.39 190 LEU B N 1
ATOM 4967 C CA . LEU B 1 190 ? 156.756 145.205 181.350 1.00 250.03 190 LEU B CA 1
ATOM 4968 C C . LEU B 1 190 ? 155.847 145.657 180.205 1.00 249.08 190 LEU B C 1
ATOM 4969 O O . LEU B 1 190 ? 155.169 144.866 179.551 1.00 247.76 190 LEU B O 1
ATOM 4974 N N . THR B 1 191 ? 155.846 146.968 179.972 1.00 247.37 191 THR B N 1
ATOM 4975 C CA . THR B 1 191 ? 155.047 147.554 178.908 1.00 246.91 191 THR B CA 1
ATOM 4976 C C . THR B 1 191 ? 155.705 148.849 178.456 1.00 247.07 191 THR B C 1
ATOM 4977 O O . THR B 1 191 ? 156.242 149.597 179.277 1.00 247.09 191 THR B O 1
ATOM 4979 N N . ASP B 1 192 ? 155.658 149.104 177.151 1.00 238.49 192 ASP B N 1
ATOM 4980 C CA . ASP B 1 192 ? 156.243 150.302 176.566 1.00 238.32 192 ASP B CA 1
ATOM 4981 C C . ASP B 1 192 ? 155.234 151.424 176.366 1.00 238.66 192 ASP B C 1
ATOM 4982 O O . ASP B 1 192 ? 155.598 152.476 175.833 1.00 238.99 192 ASP B O 1
ATOM 4984 N N . ASN B 1 193 ? 153.978 151.230 176.778 1.00 217.74 193 ASN B N 1
ATOM 4985 C CA . ASN B 1 193 ? 152.963 152.259 176.593 1.00 215.98 193 ASN B CA 1
ATOM 4986 C C . ASN B 1 193 ? 152.070 152.442 177.816 1.00 214.85 193 ASN B C 1
ATOM 4987 O O . ASN B 1 193 ? 151.053 153.140 177.718 1.00 214.19 193 ASN B O 1
ATOM 4992 N N . ILE B 1 194 ? 152.408 151.846 178.953 1.00 205.23 194 ILE B N 1
ATOM 4993 C CA . ILE B 1 194 ? 151.622 151.973 180.178 1.00 204.23 194 ILE B CA 1
ATOM 4994 C C . ILE B 1 194 ? 152.564 152.512 181.248 1.00 203.98 194 ILE B C 1
ATOM 4995 O O . ILE B 1 194 ? 153.274 151.757 181.919 1.00 204.37 194 ILE B O 1
ATOM 5000 N N . GLN B 1 195 ? 152.577 153.834 181.415 1.00 200.20 195 GLN B N 1
ATOM 5001 C CA . GLN B 1 195 ? 153.416 154.482 182.425 1.00 200.33 195 GLN B CA 1
ATOM 5002 C C . GLN B 1 195 ? 152.609 154.664 183.710 1.00 201.64 195 GLN B C 1
ATOM 5003 O O . GLN B 1 195 ? 152.196 155.763 184.085 1.00 202.65 195 GLN B O 1
ATOM 5005 N N . ARG B 1 196 ? 152.387 153.542 184.388 1.00 200.06 196 ARG B N 1
ATOM 5006 C CA . ARG B 1 196 ? 151.606 153.550 185.616 1.00 198.82 196 ARG B CA 1
ATOM 5007 C C . ARG B 1 196 ? 152.352 154.271 186.732 1.00 199.23 196 ARG B C 1
ATOM 5008 O O . ARG B 1 196 ? 153.566 154.120 186.891 1.00 199.89 196 ARG B O 1
ATOM 5016 N N . TYR B 1 197 ? 151.614 155.063 187.504 1.00 211.87 197 TYR B N 1
ATOM 5017 C CA . TYR B 1 197 ? 152.150 155.784 188.649 1.00 213.16 197 TYR B CA 1
ATOM 5018 C C . TYR B 1 197 ? 151.475 155.265 189.908 1.00 213.91 197 TYR B C 1
ATOM 5019 O O . TYR B 1 197 ? 150.244 155.190 189.968 1.00 214.32 197 TYR B O 1
ATOM 5028 N N . PHE B 1 198 ? 152.277 154.912 190.908 1.00 215.86 198 PHE B N 1
ATOM 5029 C CA . PHE B 1 198 ? 151.780 154.280 192.121 1.00 214.74 198 PHE B CA 1
ATOM 5030 C C . PHE B 1 198 ? 152.160 155.091 193.350 1.00 214.60 198 PHE B C 1
ATOM 5031 O O . PHE B 1 198 ? 153.263 155.638 193.435 1.00 214.61 198 PHE B O 1
ATOM 5039 N N . SER B 1 199 ? 151.228 155.167 194.297 1.00 221.21 199 SER B N 1
ATOM 5040 C CA . SER B 1 199 ? 151.465 155.752 195.610 1.00 222.12 199 SER B CA 1
ATOM 5041 C C . SER B 1 199 ? 151.001 154.745 196.649 1.00 223.07 199 SER B C 1
ATOM 5042 O O . SER B 1 199 ? 149.901 154.196 196.528 1.00 222.85 199 SER B O 1
ATOM 5045 N N . GLN B 1 200 ? 151.836 154.506 197.662 1.00 239.25 200 GLN B N 1
ATOM 5046 C CA . GLN B 1 200 ? 151.590 153.475 198.665 1.00 239.69 200 GLN B CA 1
ATOM 5047 C C . GLN B 1 200 ? 151.433 152.128 197.963 1.00 239.94 200 GLN B C 1
ATOM 5048 O O . GLN B 1 200 ? 150.337 151.554 197.953 1.00 240.00 200 GLN B O 1
ATOM 5054 N N . PRO B 1 201 ? 152.499 151.599 197.345 1.00 235.86 201 PRO B N 1
ATOM 5055 C CA . PRO B 1 201 ? 152.369 150.334 196.612 1.00 235.82 201 PRO B CA 1
ATOM 5056 C C . PRO B 1 201 ? 152.570 149.111 197.491 1.00 235.72 201 PRO B C 1
ATOM 5057 O O . PRO B 1 201 ? 152.107 148.016 197.158 1.00 235.30 201 PRO B O 1
ATOM 5061 N N . VAL B 1 202 ? 153.267 149.286 198.616 1.00 245.26 202 VAL B N 1
ATOM 5062 C CA . VAL B 1 202 ? 153.522 148.167 199.511 1.00 245.60 202 VAL B CA 1
ATOM 5063 C C . VAL B 1 202 ? 152.220 147.726 200.177 1.00 246.36 202 VAL B C 1
ATOM 5064 O O . VAL B 1 202 ? 151.305 148.522 200.420 1.00 246.67 202 VAL B O 1
ATOM 5068 N N . ILE B 1 203 ? 152.137 146.427 200.466 1.00 249.44 203 ILE B N 1
ATOM 5069 C CA . ILE B 1 203 ? 150.953 145.824 201.071 1.00 248.92 203 ILE B CA 1
ATOM 5070 C C . ILE B 1 203 ? 150.741 146.400 202.464 1.00 249.43 203 ILE B C 1
ATOM 5071 O O . ILE B 1 203 ? 151.625 147.069 203.013 1.00 249.83 203 ILE B O 1
ATOM 5076 N N . TYR B 1 204 ? 149.562 146.157 203.037 1.00 251.51 204 TYR B N 1
ATOM 5077 C CA . TYR B 1 204 ? 149.203 146.716 204.331 1.00 251.15 204 TYR B CA 1
ATOM 5078 C C . TYR B 1 204 ? 150.185 146.268 205.415 1.00 251.72 204 TYR B C 1
ATOM 5079 O O . TYR B 1 204 ? 151.036 145.398 205.210 1.00 251.87 204 TYR B O 1
ATOM 5081 N N . ALA B 1 205 ? 150.049 146.889 206.590 1.00 251.77 205 ALA B N 1
ATOM 5082 C CA . ALA B 1 205 ? 150.982 146.641 207.685 1.00 251.27 205 ALA B CA 1
ATOM 5083 C C . ALA B 1 205 ? 151.034 145.162 208.050 1.00 251.71 205 ALA B C 1
ATOM 5084 O O . ALA B 1 205 ? 152.118 144.572 208.129 1.00 251.28 205 ALA B O 1
ATOM 5086 N N . GLU B 1 206 ? 149.867 144.544 208.260 1.00 260.56 206 GLU B N 1
ATOM 5087 C CA . GLU B 1 206 ? 149.759 143.136 208.626 1.00 261.06 206 GLU B CA 1
ATOM 5088 C C . GLU B 1 206 ? 150.651 142.832 209.823 1.00 261.74 206 GLU B C 1
ATOM 5089 O O . GLU B 1 206 ? 151.700 142.194 209.668 1.00 261.13 206 GLU B O 1
ATOM 5091 N N . PRO B 1 207 ? 150.281 143.287 211.026 1.00 265.10 207 PRO B N 1
ATOM 5092 C CA . PRO B 1 207 ? 151.165 143.077 212.185 1.00 264.51 207 PRO B CA 1
ATOM 5093 C C . PRO B 1 207 ? 151.480 141.617 212.455 1.00 264.52 207 PRO B C 1
ATOM 5094 O O . PRO B 1 207 ? 152.617 141.293 212.823 1.00 263.73 207 PRO B O 1
ATOM 5098 N N . GLY B 1 208 ? 150.509 140.724 212.274 1.00 275.00 208 GLY B N 1
ATOM 5099 C CA . GLY B 1 208 ? 150.746 139.311 212.502 1.00 274.66 208 GLY B CA 1
ATOM 5100 C C . GLY B 1 208 ? 151.134 138.959 213.917 1.00 275.25 208 GLY B C 1
ATOM 5101 O O . GLY B 1 208 ? 151.768 137.924 214.139 1.00 274.73 208 GLY B O 1
ATOM 5102 N N . ARG B 1 209 ? 150.774 139.793 214.888 1.00 280.29 209 ARG B N 1
ATOM 5103 C CA . ARG B 1 209 ? 151.115 139.547 216.282 1.00 279.83 209 ARG B CA 1
ATOM 5104 C C . ARG B 1 209 ? 150.119 138.556 216.881 1.00 280.18 209 ARG B C 1
ATOM 5105 O O . ARG B 1 209 ? 149.260 138.002 216.191 1.00 280.28 209 ARG B O 1
ATOM 5107 N N . VAL B 1 210 ? 150.227 138.321 218.188 1.00 275.79 210 VAL B N 1
ATOM 5108 C CA . VAL B 1 210 ? 149.339 137.396 218.886 1.00 275.68 210 VAL B CA 1
ATOM 5109 C C . VAL B 1 210 ? 148.000 138.104 219.074 1.00 275.98 210 VAL B C 1
ATOM 5110 O O . VAL B 1 210 ? 147.835 138.918 219.984 1.00 275.25 210 VAL B O 1
ATOM 5114 N N . GLU B 1 211 ? 147.038 137.796 218.208 1.00 282.29 211 GLU B N 1
ATOM 5115 C CA . GLU B 1 211 ? 145.705 138.374 218.266 1.00 281.76 211 GLU B CA 1
ATOM 5116 C C . GLU B 1 211 ? 144.669 137.262 218.348 1.00 281.75 211 GLU B C 1
ATOM 5117 O O . GLU B 1 211 ? 144.873 136.161 217.830 1.00 281.92 211 GLU B O 1
ATOM 5119 N N . ALA B 1 212 ? 143.554 137.562 219.017 1.00 271.47 212 ALA B N 1
ATOM 5120 C CA . ALA B 1 212 ? 142.532 136.547 219.251 1.00 270.77 212 ALA B CA 1
ATOM 5121 C C . ALA B 1 212 ? 141.896 136.075 217.948 1.00 271.28 212 ALA B C 1
ATOM 5122 O O . ALA B 1 212 ? 141.846 134.871 217.671 1.00 270.79 212 ALA B O 1
ATOM 5124 N N . THR B 1 213 ? 141.407 137.008 217.130 1.00 263.94 213 THR B N 1
ATOM 5125 C CA . THR B 1 213 ? 140.682 136.644 215.915 1.00 262.77 213 THR B CA 1
ATOM 5126 C C . THR B 1 213 ? 141.396 137.090 214.646 1.00 262.82 213 THR B C 1
ATOM 5127 O O . THR B 1 213 ? 141.717 136.246 213.803 1.00 262.55 213 THR B O 1
ATOM 5129 N N . TYR B 1 214 ? 141.666 138.383 214.483 1.00 262.31 214 TYR B N 1
ATOM 5130 C CA . TYR B 1 214 ? 142.246 138.883 213.245 1.00 262.33 214 TYR B CA 1
ATOM 5131 C C . TYR B 1 214 ? 142.779 140.291 213.473 1.00 261.53 214 TYR B C 1
ATOM 5132 O O . TYR B 1 214 ? 142.527 140.915 214.506 1.00 260.52 214 TYR B O 1
ATOM 5134 N N . ARG B 1 215 ? 143.524 140.782 212.484 1.00 254.16 215 ARG B N 1
ATOM 5135 C CA . ARG B 1 215 ? 144.065 142.130 212.508 1.00 253.48 215 ARG B CA 1
ATOM 5136 C C . ARG B 1 215 ? 143.125 143.080 211.768 1.00 254.28 215 ARG B C 1
ATOM 5137 O O . ARG B 1 215 ? 142.104 142.675 211.209 1.00 254.35 215 ARG B O 1
ATOM 5139 N N . VAL B 1 216 ? 143.470 144.367 211.765 1.00 251.58 216 VAL B N 1
ATOM 5140 C CA . VAL B 1 216 ? 142.625 145.380 211.140 1.00 251.71 216 VAL B CA 1
ATOM 5141 C C . VAL B 1 216 ? 143.468 146.287 210.248 1.00 251.81 216 VAL B C 1
ATOM 5142 O O . VAL B 1 216 ? 142.994 147.326 209.773 1.00 251.93 216 VAL B O 1
ATOM 5146 N N . ARG B 1 217 ? 144.714 145.889 209.994 1.00 253.74 217 ARG B N 1
ATOM 5147 C CA . ARG B 1 217 ? 145.609 146.700 209.178 1.00 253.28 217 ARG B CA 1
ATOM 5148 C C . ARG B 1 217 ? 145.057 146.872 207.768 1.00 254.23 217 ARG B C 1
ATOM 5149 O O . ARG B 1 217 ? 144.618 145.906 207.137 1.00 254.69 217 ARG B O 1
ATOM 5151 N N . THR B 1 218 ? 145.079 148.110 207.277 1.00 257.80 218 THR B N 1
ATOM 5152 C CA . THR B 1 218 ? 144.564 148.420 205.951 1.00 257.87 218 THR B CA 1
ATOM 5153 C C . THR B 1 218 ? 145.239 149.682 205.436 1.00 257.65 218 THR B C 1
ATOM 5154 O O . THR B 1 218 ? 145.632 150.554 206.215 1.00 257.58 218 THR B O 1
ATOM 5158 N N . THR B 1 219 ? 145.373 149.766 204.112 1.00 252.92 219 THR B N 1
ATOM 5159 C CA . THR B 1 219 ? 145.953 150.927 203.449 1.00 251.96 219 THR B CA 1
ATOM 5160 C C . THR B 1 219 ? 145.122 151.275 202.223 1.00 251.52 219 THR B C 1
ATOM 5161 O O . THR B 1 219 ? 144.302 150.482 201.752 1.00 252.24 219 THR B O 1
ATOM 5165 N N . VAL B 1 220 ? 145.346 152.481 201.706 1.00 238.08 220 VAL B N 1
ATOM 5166 C CA . VAL B 1 220 ? 144.683 152.963 200.502 1.00 237.96 220 VAL B CA 1
ATOM 5167 C C . VAL B 1 220 ? 145.746 153.252 199.450 1.00 238.35 220 VAL B C 1
ATOM 5168 O O . VAL B 1 220 ? 146.929 153.424 199.754 1.00 238.41 220 VAL B O 1
ATOM 5172 N N . ASN B 1 221 ? 145.308 153.304 198.194 1.00 227.57 221 ASN B N 1
ATOM 5173 C CA . ASN B 1 221 ? 146.217 153.497 197.075 1.00 227.08 221 ASN B CA 1
ATOM 5174 C C . ASN B 1 221 ? 145.599 154.438 196.052 1.00 226.84 221 ASN B C 1
ATOM 5175 O O . ASN B 1 221 ? 144.389 154.406 195.815 1.00 225.78 221 ASN B O 1
ATOM 5180 N N . CYS B 1 222 ? 146.443 155.273 195.452 1.00 224.55 222 CYS B N 1
ATOM 5181 C CA . CYS B 1 222 ? 146.053 156.162 194.366 1.00 224.85 222 CYS B CA 1
ATOM 5182 C C . CYS B 1 222 ? 146.733 155.687 193.091 1.00 224.29 222 CYS B C 1
ATOM 5183 O O . CYS B 1 222 ? 147.957 155.525 193.061 1.00 222.98 222 CYS B O 1
ATOM 5186 N N . GLU B 1 223 ? 145.945 155.467 192.042 1.00 213.07 223 GLU B N 1
ATOM 5187 C CA . GLU B 1 223 ? 146.443 154.893 190.800 1.00 212.59 223 GLU B CA 1
ATOM 5188 C C . GLU B 1 223 ? 146.208 155.848 189.640 1.00 212.57 223 GLU B C 1
ATOM 5189 O O . GLU B 1 223 ? 145.083 156.313 189.430 1.00 211.71 223 GLU B O 1
ATOM 5195 N N . ILE B 1 224 ? 147.271 156.134 188.893 1.00 203.13 224 ILE B N 1
ATOM 5196 C CA . ILE B 1 224 ? 147.206 156.926 187.670 1.00 201.02 224 ILE B CA 1
ATOM 5197 C C . ILE B 1 224 ? 147.781 156.073 186.550 1.00 200.66 224 ILE B C 1
ATOM 5198 O O . ILE B 1 224 ? 148.967 155.722 186.579 1.00 201.27 224 ILE B O 1
ATOM 5203 N N . VAL B 1 225 ? 146.949 155.746 185.565 1.00 181.59 225 VAL B N 1
ATOM 5204 C CA . VAL B 1 225 ? 147.324 154.843 184.482 1.00 180.20 225 VAL B CA 1
ATOM 5205 C C . VAL B 1 225 ? 147.141 155.565 183.156 1.00 179.38 225 VAL B C 1
ATOM 5206 O O . VAL B 1 225 ? 146.101 156.192 182.921 1.00 179.93 225 VAL B O 1
ATOM 5210 N N . ASP B 1 226 ? 148.150 155.478 182.296 1.00 177.45 226 ASP B N 1
ATOM 5211 C CA . ASP B 1 226 ? 148.092 156.029 180.948 1.00 180.37 226 ASP B CA 1
ATOM 5212 C C . ASP B 1 226 ? 147.858 154.881 179.974 1.00 180.31 226 ASP B C 1
ATOM 5213 O O . ASP B 1 226 ? 148.626 153.912 179.956 1.00 180.85 226 ASP B O 1
ATOM 5218 N N . MET B 1 227 ? 146.805 154.991 179.167 1.00 152.36 227 MET B N 1
ATOM 5219 C CA . MET B 1 227 ? 146.432 153.942 178.230 1.00 149.67 227 MET B CA 1
ATOM 5220 C C . MET B 1 227 ? 146.105 154.570 176.882 1.00 150.34 227 MET B C 1
ATOM 5221 O O . MET B 1 227 ? 146.141 155.793 176.714 1.00 151.84 227 MET B O 1
ATOM 5223 N N . ILE B 1 228 ? 145.778 153.717 175.914 1.00 136.52 228 ILE B N 1
ATOM 5224 C CA . ILE B 1 228 ? 145.431 154.131 174.562 1.00 133.71 228 ILE B CA 1
ATOM 5225 C C . ILE B 1 228 ? 144.052 153.580 174.230 1.00 135.41 228 ILE B C 1
ATOM 5226 O O . ILE B 1 228 ? 143.759 152.410 174.504 1.00 140.36 228 ILE B O 1
ATOM 5231 N N . ALA B 1 229 ? 143.206 154.421 173.642 1.00 123.45 229 ALA B N 1
ATOM 5232 C CA . ALA B 1 229 ? 141.840 154.051 173.311 1.00 123.15 229 ALA B CA 1
ATOM 5233 C C . ALA B 1 229 ? 141.632 154.087 171.804 1.00 123.08 229 ALA B C 1
ATOM 5234 O O . ALA B 1 229 ? 142.254 154.880 171.091 1.00 125.95 229 ALA B O 1
ATOM 5236 N N . ARG B 1 230 ? 140.747 153.215 171.325 1.00 123.34 230 ARG B N 1
ATOM 5237 C CA . ARG B 1 230 ? 140.413 153.133 169.913 1.00 123.84 230 ARG B CA 1
ATOM 5238 C C . ARG B 1 230 ? 138.900 153.098 169.747 1.00 126.61 230 ARG B C 1
ATOM 5239 O O . ARG B 1 230 ? 138.181 152.542 170.580 1.00 129.30 230 ARG B O 1
ATOM 5247 N N . SER B 1 231 ? 138.425 153.696 168.657 1.00 128.91 231 SER B N 1
ATOM 5248 C CA . SER B 1 231 ? 137.002 153.785 168.370 1.00 127.52 231 SER B CA 1
ATOM 5249 C C . SER B 1 231 ? 136.744 153.416 166.917 1.00 128.34 231 SER B C 1
ATOM 5250 O O . SER B 1 231 ? 137.618 153.558 166.058 1.00 126.62 231 SER B O 1
ATOM 5253 N N . ALA B 1 232 ? 135.528 152.948 166.650 1.00 130.30 232 ALA B N 1
ATOM 5254 C CA . ALA B 1 232 ? 135.147 152.506 165.316 1.00 131.68 232 ALA B CA 1
ATOM 5255 C C . ALA B 1 232 ? 134.774 153.709 164.450 1.00 133.68 232 ALA B C 1
ATOM 5256 O O . ALA B 1 232 ? 134.908 154.868 164.854 1.00 133.11 232 ALA B O 1
ATOM 5258 N N . GLU B 1 233 ? 134.304 153.434 163.233 1.00 134.36 233 GLU B N 1
ATOM 5259 C CA . GLU B 1 233 ? 133.920 154.505 162.314 1.00 133.93 233 GLU B CA 1
ATOM 5260 C C . GLU B 1 233 ? 132.786 155.378 162.842 1.00 135.97 233 GLU B C 1
ATOM 5261 O O . GLU B 1 233 ? 132.911 156.614 162.770 1.00 133.62 233 GLU B O 1
ATOM 5263 N N . PRO B 1 234 ? 131.674 154.841 163.362 1.00 131.88 234 PRO B N 1
ATOM 5264 C CA . PRO B 1 234 ? 130.603 155.731 163.846 1.00 128.97 234 PRO B CA 1
ATOM 5265 C C . PRO B 1 234 ? 131.030 156.637 164.986 1.00 128.73 234 PRO B C 1
ATOM 5266 O O . PRO B 1 234 ? 130.397 157.680 165.192 1.00 130.50 234 PRO B O 1
ATOM 5270 N N . TYR B 1 235 ? 132.080 156.274 165.726 1.00 134.76 235 TYR B N 1
ATOM 5271 C CA . TYR B 1 235 ? 132.605 157.093 166.819 1.00 137.50 235 TYR B CA 1
ATOM 5272 C C . TYR B 1 235 ? 131.534 157.391 167.867 1.00 140.43 235 TYR B C 1
ATOM 5273 O O . TYR B 1 235 ? 131.413 158.516 168.354 1.00 140.57 235 TYR B O 1
ATOM 5275 N N . ASN B 1 236 ? 130.745 156.374 168.213 1.00 150.18 236 ASN B N 1
ATOM 5276 C CA . ASN B 1 236 ? 129.743 156.506 169.261 1.00 149.25 236 ASN B CA 1
ATOM 5277 C C . ASN B 1 236 ? 130.173 155.879 170.579 1.00 149.18 236 ASN B C 1
ATOM 5278 O O . ASN B 1 236 ? 129.642 156.254 171.629 1.00 149.04 236 ASN B O 1
ATOM 5283 N N . TYR B 1 237 ? 131.112 154.935 170.545 1.00 144.75 237 TYR B N 1
ATOM 5284 C CA . TYR B 1 237 ? 131.643 154.313 171.748 1.00 142.20 237 TYR B CA 1
ATOM 5285 C C . TYR B 1 237 ? 133.054 153.830 171.457 1.00 142.07 237 TYR B C 1
ATOM 5286 O O . TYR B 1 237 ? 133.436 153.637 170.300 1.00 144.60 237 TYR B O 1
ATOM 5295 N N . PHE B 1 238 ? 133.831 153.631 172.519 1.00 129.00 238 PHE B N 1
ATOM 5296 C CA . PHE B 1 238 ? 135.212 153.203 172.359 1.00 129.92 238 PHE B CA 1
ATOM 5297 C C . PHE B 1 238 ? 135.627 152.353 173.550 1.00 132.84 238 PHE B C 1
ATOM 5298 O O . PHE B 1 238 ? 135.020 152.406 174.622 1.00 136.89 238 PHE B O 1
ATOM 5306 N N . VAL B 1 239 ? 136.682 151.566 173.343 1.00 132.66 239 VAL B N 1
ATOM 5307 C CA . VAL B 1 239 ? 137.227 150.674 174.359 1.00 132.16 239 VAL B CA 1
ATOM 5308 C C . VAL B 1 239 ? 138.714 150.965 174.507 1.00 130.65 239 VAL B C 1
ATOM 5309 O O . VAL B 1 239 ? 139.431 151.090 173.507 1.00 131.66 239 VAL B O 1
ATOM 5313 N N . THR B 1 240 ? 139.173 151.090 175.748 1.00 131.56 240 THR B N 1
ATOM 5314 C CA . THR B 1 240 ? 140.571 151.388 176.007 1.00 132.53 240 THR B CA 1
ATOM 5315 C C . THR B 1 240 ? 141.419 150.123 175.901 1.00 136.24 240 THR B C 1
ATOM 5316 O O . THR B 1 240 ? 140.912 149.004 175.786 1.00 136.23 240 THR B O 1
ATOM 5320 N N . SER B 1 241 ? 142.739 150.317 175.938 1.00 142.79 241 SER B N 1
ATOM 5321 C CA . SER B 1 241 ? 143.657 149.187 175.841 1.00 140.84 241 SER B CA 1
ATOM 5322 C C . SER B 1 241 ? 143.589 148.295 177.074 1.00 139.76 241 SER B C 1
ATOM 5323 O O . SER B 1 241 ? 143.811 147.082 176.971 1.00 138.64 241 SER B O 1
ATOM 5326 N N . LEU B 1 242 ? 143.301 148.872 178.243 1.00 142.55 242 LEU B N 1
ATOM 5327 C CA . LEU B 1 242 ? 143.224 148.073 179.462 1.00 141.58 242 LEU B CA 1
ATOM 5328 C C . LEU B 1 242 ? 142.104 147.045 179.383 1.00 144.03 242 LEU B C 1
ATOM 5329 O O . LEU B 1 242 ? 142.277 145.893 179.797 1.00 144.93 242 LEU B O 1
ATOM 5331 N N . GLY B 1 243 ? 140.947 147.438 178.854 1.00 155.54 243 GLY B N 1
ATOM 5332 C CA . GLY B 1 243 ? 139.835 146.520 178.721 1.00 155.05 243 GLY B CA 1
ATOM 5333 C C . GLY B 1 243 ? 138.491 147.141 179.038 1.00 157.13 243 GLY B C 1
ATOM 5334 O O . GLY B 1 243 ? 137.446 146.568 178.715 1.00 159.00 243 GLY B O 1
ATOM 5335 N N . ASP B 1 244 ? 138.504 148.308 179.674 1.00 152.83 244 ASP B N 1
ATOM 5336 C CA . ASP B 1 244 ? 137.263 148.984 180.025 1.00 152.82 244 ASP B CA 1
ATOM 5337 C C . ASP B 1 244 ? 136.537 149.460 178.774 1.00 153.15 244 ASP B C 1
ATOM 5338 O O . ASP B 1 244 ? 137.161 149.853 177.785 1.00 152.76 244 ASP B O 1
ATOM 5340 N N . THR B 1 245 ? 135.208 149.427 178.824 1.00 142.18 245 THR B N 1
ATOM 5341 C CA . THR B 1 245 ? 134.365 149.842 177.710 1.00 141.82 245 THR B CA 1
ATOM 5342 C C . THR B 1 245 ? 133.383 150.900 178.192 1.00 141.85 245 THR B C 1
ATOM 5343 O O . THR B 1 245 ? 132.732 150.723 179.226 1.00 144.09 245 THR B O 1
ATOM 5347 N N . VAL B 1 246 ? 133.280 151.992 177.440 1.00 136.59 246 VAL B N 1
ATOM 5348 C CA . VAL B 1 246 ? 132.391 153.099 177.762 1.00 136.32 246 VAL B CA 1
ATOM 5349 C C . VAL B 1 246 ? 131.582 153.438 176.518 1.00 138.72 246 VAL B C 1
ATOM 5350 O O . VAL B 1 246 ? 132.100 153.386 175.397 1.00 142.65 246 VAL B O 1
ATOM 5354 N N . GLU B 1 247 ? 130.307 153.771 176.713 1.00 141.12 247 GLU B N 1
ATOM 5355 C CA . GLU B 1 247 ? 129.367 154.000 175.616 1.00 143.45 247 GLU B CA 1
ATOM 5356 C C . GLU B 1 247 ? 129.175 155.480 175.309 1.00 143.36 247 GLU B C 1
ATOM 5357 O O . GLU B 1 247 ? 128.068 155.907 174.971 1.00 142.82 247 GLU B O 1
ATOM 5359 N N . VAL B 1 248 ? 130.225 156.286 175.417 1.00 144.74 248 VAL B N 1
ATOM 5360 C CA . VAL B 1 248 ? 130.142 157.703 175.094 1.00 142.36 248 VAL B CA 1
ATOM 5361 C C . VAL B 1 248 ? 130.949 157.973 173.829 1.00 145.50 248 VAL B C 1
ATOM 5362 O O . VAL B 1 248 ? 131.857 157.221 173.460 1.00 149.48 248 VAL B O 1
ATOM 5366 N N . SER B 1 249 ? 130.596 159.060 173.156 1.00 137.39 249 SER B N 1
ATOM 5367 C CA . SER B 1 249 ? 131.257 159.430 171.909 1.00 136.67 249 SER B CA 1
ATOM 5368 C C . SER B 1 249 ? 132.601 160.089 172.201 1.00 137.99 249 SER B C 1
ATOM 5369 O O . SER B 1 249 ? 132.665 161.012 173.018 1.00 138.98 249 SER B O 1
ATOM 5372 N N . PRO B 1 250 ? 133.685 159.641 171.565 1.00 131.21 250 PRO B N 1
ATOM 5373 C CA . PRO B 1 250 ? 134.989 160.283 171.804 1.00 131.53 250 PRO B CA 1
ATOM 5374 C C . PRO B 1 250 ? 135.013 161.753 171.434 1.00 131.59 250 PRO B C 1
ATOM 5375 O O . PRO B 1 250 ? 135.744 162.529 172.062 1.00 132.84 250 PRO B O 1
ATOM 5379 N N . PHE B 1 251 ? 134.241 162.162 170.432 1.00 142.78 251 PHE B N 1
ATOM 5380 C CA . PHE B 1 251 ? 134.184 163.553 169.998 1.00 144.81 251 PHE B CA 1
ATOM 5381 C C . PHE B 1 251 ? 132.987 164.218 170.670 1.00 148.60 251 PHE B C 1
ATOM 5382 O O . PHE B 1 251 ? 131.837 163.952 170.309 1.00 150.22 251 PHE B O 1
ATOM 5384 N N . CYS B 1 252 ? 133.263 165.082 171.644 1.00 165.48 252 CYS B N 1
ATOM 5385 C CA . CYS B 1 252 ? 132.213 165.787 172.365 1.00 164.29 252 CYS B CA 1
ATOM 5386 C C . CYS B 1 252 ? 132.808 167.039 172.991 1.00 166.90 252 CYS B C 1
ATOM 5387 O O . CYS B 1 252 ? 134.029 167.171 173.117 1.00 168.08 252 CYS B O 1
ATOM 5389 N N . TYR B 1 253 ? 131.925 167.961 173.371 1.00 171.07 253 TYR B N 1
ATOM 5390 C CA . TYR B 1 253 ? 132.272 169.239 173.988 1.00 170.84 253 TYR B CA 1
ATOM 5391 C C . TYR B 1 253 ? 133.170 170.099 173.108 1.00 170.77 253 TYR B C 1
ATOM 5392 O O . TYR B 1 253 ? 133.756 171.074 173.594 1.00 167.21 253 TYR B O 1
ATOM 5394 N N . ASN B 1 254 ? 133.297 169.762 171.825 1.00 181.31 254 ASN B N 1
ATOM 5395 C CA . ASN B 1 254 ? 134.103 170.545 170.889 1.00 181.71 254 ASN B CA 1
ATOM 5396 C C . ASN B 1 254 ? 133.496 170.334 169.506 1.00 180.22 254 ASN B C 1
ATOM 5397 O O . ASN B 1 254 ? 133.758 169.312 168.863 1.00 180.30 254 ASN B O 1
ATOM 5399 N N . GLU B 1 255 ? 132.687 171.298 169.064 1.00 176.28 255 GLU B N 1
ATOM 5400 C CA . GLU B 1 255 ? 131.945 171.197 167.807 1.00 177.47 255 GLU B CA 1
ATOM 5401 C C . GLU B 1 255 ? 131.070 169.947 167.777 1.00 176.81 255 GLU B C 1
ATOM 5402 O O . GLU B 1 255 ? 130.848 169.354 166.719 1.00 176.42 255 GLU B O 1
ATOM 5408 N N . SER B 1 256 ? 130.570 169.540 168.943 1.00 178.77 256 SER B N 1
ATOM 5409 C CA . SER B 1 256 ? 129.730 168.357 169.053 1.00 179.42 256 SER B CA 1
ATOM 5410 C C . SER B 1 256 ? 128.794 168.522 170.240 1.00 180.15 256 SER B C 1
ATOM 5411 O O . SER B 1 256 ? 129.076 169.266 171.182 1.00 177.95 256 SER B O 1
ATOM 5414 N N . SER B 1 257 ? 127.672 167.811 170.180 1.00 193.85 257 SER B N 1
ATOM 5415 C CA . SER B 1 257 ? 126.647 167.880 171.211 1.00 193.29 257 SER B CA 1
ATOM 5416 C C . SER B 1 257 ? 126.883 166.793 172.260 1.00 194.18 257 SER B C 1
ATOM 5417 O O . SER B 1 257 ? 127.950 166.175 172.320 1.00 193.79 257 SER B O 1
ATOM 5420 N N . CYS B 1 258 ? 125.877 166.565 173.109 1.00 198.44 258 CYS B N 1
ATOM 5421 C CA . CYS B 1 258 ? 125.918 165.538 174.153 1.00 197.91 258 CYS B CA 1
ATOM 5422 C C . CYS B 1 258 ? 127.052 165.789 175.145 1.00 197.64 258 CYS B C 1
ATOM 5423 O O . CYS B 1 258 ? 127.719 164.860 175.604 1.00 197.32 258 CYS B O 1
ATOM 5425 N N . SER B 1 259 ? 127.269 167.058 175.483 1.00 197.23 259 SER B N 1
ATOM 5426 C CA . SER B 1 259 ? 128.287 167.430 176.457 1.00 196.59 259 SER B CA 1
ATOM 5427 C C . SER B 1 259 ? 127.975 168.825 176.976 1.00 197.77 259 SER B C 1
ATOM 5428 O O . SER B 1 259 ? 127.630 169.714 176.192 1.00 197.74 259 SER B O 1
ATOM 5430 N N . THR B 1 260 ? 128.097 169.011 178.288 1.00 202.05 260 THR B N 1
ATOM 5431 C CA . THR B 1 260 ? 127.804 170.294 178.908 1.00 202.31 260 THR B CA 1
ATOM 5432 C C . THR B 1 260 ? 128.569 170.403 180.218 1.00 202.75 260 THR B C 1
ATOM 5433 O O . THR B 1 260 ? 129.091 169.414 180.740 1.00 202.11 260 THR B O 1
ATOM 5435 N N . THR B 1 261 ? 128.638 171.629 180.739 1.00 203.41 261 THR B N 1
ATOM 5436 C CA . THR B 1 261 ? 129.336 171.863 182.002 1.00 202.66 261 THR B CA 1
ATOM 5437 C C . THR B 1 261 ? 128.757 171.056 183.161 1.00 204.66 261 THR B C 1
ATOM 5438 O O . THR B 1 261 ? 129.545 170.464 183.918 1.00 204.07 261 THR B O 1
ATOM 5440 N N . PRO B 1 262 ? 127.439 170.990 183.376 1.00 211.72 262 PRO B N 1
ATOM 5441 C CA . PRO B 1 262 ? 126.928 170.135 184.454 1.00 209.66 262 PRO B CA 1
ATOM 5442 C C . PRO B 1 262 ? 127.204 168.666 184.170 1.00 209.31 262 PRO B C 1
ATOM 5443 O O . PRO B 1 262 ? 127.257 168.230 183.019 1.00 210.40 262 PRO B O 1
ATOM 5447 N N . SER B 1 263 ? 127.383 167.901 185.244 1.00 204.70 263 SER B N 1
ATOM 5448 C CA . SER B 1 263 ? 127.664 166.475 185.152 1.00 205.54 263 SER B CA 1
ATOM 5449 C C . SER B 1 263 ? 126.359 165.701 185.290 1.00 206.12 263 SER B C 1
ATOM 5450 O O . SER B 1 263 ? 125.731 165.719 186.355 1.00 205.58 263 SER B O 1
ATOM 5453 N N . ASN B 1 264 ? 125.959 165.019 184.216 1.00 212.31 264 ASN B N 1
ATOM 5454 C CA . ASN B 1 264 ? 124.724 164.245 184.218 1.00 211.75 264 ASN B CA 1
ATOM 5455 C C . ASN B 1 264 ? 124.696 163.263 183.054 1.00 211.00 264 ASN B C 1
ATOM 5456 O O . ASN B 1 264 ? 124.921 163.650 181.902 1.00 210.52 264 ASN B O 1
ATOM 5461 N N . LYS B 1 265 ? 124.414 161.997 183.344 1.00 199.35 265 LYS B N 1
ATOM 5462 C CA . LYS B 1 265 ? 124.338 160.959 182.322 1.00 198.47 265 LYS B CA 1
ATOM 5463 C C . LYS B 1 265 ? 123.638 159.751 182.926 1.00 199.57 265 LYS B C 1
ATOM 5464 O O . LYS B 1 265 ? 123.371 159.699 184.130 1.00 199.00 265 LYS B O 1
ATOM 5466 N N . ASN B 1 266 ? 123.342 158.774 182.068 1.00 200.88 266 ASN B N 1
ATOM 5467 C CA . ASN B 1 266 ? 122.695 157.533 182.490 1.00 201.08 266 ASN B CA 1
ATOM 5468 C C . ASN B 1 266 ? 123.774 156.576 182.990 1.00 200.39 266 ASN B C 1
ATOM 5469 O O . ASN B 1 266 ? 124.298 155.730 182.261 1.00 199.03 266 ASN B O 1
ATOM 5474 N N . GLY B 1 267 ? 124.110 156.722 184.270 1.00 198.43 267 GLY B N 1
ATOM 5475 C CA . GLY B 1 267 ? 125.149 155.934 184.895 1.00 197.98 267 GLY B CA 1
ATOM 5476 C C . GLY B 1 267 ? 126.531 156.547 184.830 1.00 199.03 267 GLY B C 1
ATOM 5477 O O . GLY B 1 267 ? 127.460 156.004 185.440 1.00 199.18 267 GLY B O 1
ATOM 5478 N N . LEU B 1 268 ? 126.693 157.660 184.115 1.00 196.20 268 LEU B N 1
ATOM 5479 C CA . LEU B 1 268 ? 127.983 158.327 184.003 1.00 194.87 268 LEU B CA 1
ATOM 5480 C C . LEU B 1 268 ? 127.859 159.788 184.419 1.00 195.22 268 LEU B C 1
ATOM 5481 O O . LEU B 1 268 ? 126.816 160.205 184.930 1.00 195.96 268 LEU B O 1
ATOM 5486 N N . SER B 1 269 ? 128.915 160.570 184.204 1.00 197.08 269 SER B N 1
ATOM 5487 C CA . SER B 1 269 ? 128.912 161.985 184.549 1.00 198.44 269 SER B CA 1
ATOM 5488 C C . SER B 1 269 ? 129.106 162.884 183.340 1.00 197.89 269 SER B C 1
ATOM 5489 O O . SER B 1 269 ? 128.344 163.841 183.158 1.00 198.94 269 SER B O 1
ATOM 5492 N N . VAL B 1 270 ? 130.105 162.595 182.501 1.00 185.15 270 VAL B N 1
ATOM 5493 C CA . VAL B 1 270 ? 130.408 163.379 181.305 1.00 184.87 270 VAL B CA 1
ATOM 5494 C C . VAL B 1 270 ? 130.600 164.843 181.683 1.00 184.83 270 VAL B C 1
ATOM 5495 O O . VAL B 1 270 ? 129.814 165.709 181.285 1.00 184.90 270 VAL B O 1
ATOM 5499 N N . GLN B 1 271 ? 131.640 165.125 182.460 1.00 187.32 271 GLN B N 1
ATOM 5500 C CA . GLN B 1 271 ? 131.946 166.475 182.906 1.00 188.33 271 GLN B CA 1
ATOM 5501 C C . GLN B 1 271 ? 133.044 167.075 182.037 1.00 189.14 271 GLN B C 1
ATOM 5502 O O . GLN B 1 271 ? 134.028 166.404 181.710 1.00 190.66 271 GLN B O 1
ATOM 5508 N N . VAL B 1 272 ? 132.869 168.340 181.665 1.00 181.71 272 VAL B N 1
ATOM 5509 C CA . VAL B 1 272 ? 133.824 169.069 180.837 1.00 181.68 272 VAL B CA 1
ATOM 5510 C C . VAL B 1 272 ? 134.452 170.173 181.677 1.00 180.53 272 VAL B C 1
ATOM 5511 O O . VAL B 1 272 ? 133.759 170.855 182.443 1.00 180.49 272 VAL B O 1
ATOM 5515 N N . VAL B 1 273 ? 135.768 170.325 181.559 1.00 176.45 273 VAL B N 1
ATOM 5516 C CA . VAL B 1 273 ? 136.513 171.368 182.252 1.00 177.47 273 VAL B CA 1
ATOM 5517 C C . VAL B 1 273 ? 137.182 172.251 181.207 1.00 177.83 273 VAL B C 1
ATOM 5518 O O . VAL B 1 273 ? 137.724 171.755 180.214 1.00 177.60 273 VAL B O 1
ATOM 5522 N N . LEU B 1 274 ? 137.124 173.561 181.424 1.00 188.38 274 LEU B N 1
ATOM 5523 C CA . LEU B 1 274 ? 137.699 174.535 180.507 1.00 189.86 274 LEU B CA 1
ATOM 5524 C C . LEU B 1 274 ? 139.103 174.891 180.976 1.00 191.13 274 LEU B C 1
ATOM 5525 O O . LEU B 1 274 ? 139.283 175.355 182.108 1.00 190.86 274 LEU B O 1
ATOM 5530 N N . ASN B 1 275 ? 140.090 174.667 180.107 1.00 196.78 275 ASN B N 1
ATOM 5531 C CA . ASN B 1 275 ? 141.494 174.962 180.395 1.00 196.18 275 ASN B CA 1
ATOM 5532 C C . ASN B 1 275 ? 141.958 174.226 181.655 1.00 195.24 275 ASN B C 1
ATOM 5533 O O . ASN B 1 275 ? 142.313 174.829 182.670 1.00 195.36 275 ASN B O 1
ATOM 5538 N N . HIS B 1 276 ? 141.940 172.894 181.568 1.00 189.32 276 HIS B N 1
ATOM 5539 C CA . HIS B 1 276 ? 142.328 172.070 182.708 1.00 189.87 276 HIS B CA 1
ATOM 5540 C C . HIS B 1 276 ? 143.795 172.263 183.071 1.00 191.67 276 HIS B C 1
ATOM 5541 O O . HIS B 1 276 ? 144.153 172.192 184.253 1.00 191.11 276 HIS B O 1
ATOM 5548 N N . THR B 1 277 ? 144.651 172.501 182.075 1.00 197.81 277 THR B N 1
ATOM 5549 C CA . THR B 1 277 ? 146.084 172.724 182.277 1.00 197.07 277 THR B CA 1
ATOM 5550 C C . THR B 1 277 ? 146.734 171.539 182.997 1.00 196.36 277 THR B C 1
ATOM 5551 O O . THR B 1 277 ? 147.340 171.673 184.061 1.00 195.25 277 THR B O 1
ATOM 5553 N N . VAL B 1 278 ? 146.591 170.363 182.387 1.00 195.52 278 VAL B N 1
ATOM 5554 C CA . VAL B 1 278 ? 147.190 169.154 182.938 1.00 195.62 278 VAL B CA 1
ATOM 5555 C C . VAL B 1 278 ? 148.697 169.202 182.739 1.00 196.14 278 VAL B C 1
ATOM 5556 O O . VAL B 1 278 ? 149.185 169.476 181.635 1.00 195.94 278 VAL B O 1
ATOM 5558 N N . VAL B 1 279 ? 149.445 168.942 183.814 1.00 205.78 279 VAL B N 1
ATOM 5559 C CA . VAL B 1 279 ? 150.903 168.906 183.711 1.00 204.86 279 VAL B CA 1
ATOM 5560 C C . VAL B 1 279 ? 151.338 167.797 182.763 1.00 205.47 279 VAL B C 1
ATOM 5561 O O . VAL B 1 279 ? 152.223 167.991 181.921 1.00 204.66 279 VAL B O 1
ATOM 5563 N N . THR B 1 280 ? 150.727 166.619 182.891 1.00 218.91 280 THR B N 1
ATOM 5564 C CA . THR B 1 280 ? 150.958 165.472 182.013 1.00 220.32 280 THR B CA 1
ATOM 5565 C C . THR B 1 280 ? 152.423 165.047 181.968 1.00 221.59 280 THR B C 1
ATOM 5566 O O . THR B 1 280 ? 152.866 164.450 180.981 1.00 222.01 280 THR B O 1
ATOM 5568 N N . TYR B 1 281 ? 153.192 165.344 183.016 1.00 228.14 281 TYR B N 1
ATOM 5569 C CA . TYR B 1 281 ? 154.601 164.949 183.055 1.00 227.40 281 TYR B CA 1
ATOM 5570 C C . TYR B 1 281 ? 154.971 164.699 184.519 1.00 227.83 281 TYR B C 1
ATOM 5571 O O . TYR B 1 281 ? 155.334 165.626 185.248 1.00 228.24 281 TYR B O 1
ATOM 5573 N N . SER B 1 282 ? 154.876 163.436 184.934 1.00 226.36 282 SER B N 1
ATOM 5574 C CA . SER B 1 282 ? 155.237 163.070 186.299 1.00 225.88 282 SER B CA 1
ATOM 5575 C C . SER B 1 282 ? 156.745 162.992 186.490 1.00 226.41 282 SER B C 1
ATOM 5576 O O . SER B 1 282 ? 157.243 163.305 187.577 1.00 225.71 282 SER B O 1
ATOM 5578 N N . ASP B 1 283 ? 157.481 162.573 185.458 1.00 227.65 283 ASP B N 1
ATOM 5579 C CA . ASP B 1 283 ? 158.931 162.459 185.578 1.00 227.19 283 ASP B CA 1
ATOM 5580 C C . ASP B 1 283 ? 159.579 163.821 185.794 1.00 227.68 283 ASP B C 1
ATOM 5581 O O . ASP B 1 283 ? 160.498 163.957 186.613 1.00 227.40 283 ASP B O 1
ATOM 5583 N N . ARG B 1 284 ? 159.117 164.840 185.074 1.00 236.13 284 ARG B N 1
ATOM 5584 C CA . ARG B 1 284 ? 159.673 166.185 185.200 1.00 236.16 284 ARG B CA 1
ATOM 5585 C C . ARG B 1 284 ? 158.556 167.182 184.927 1.00 237.51 284 ARG B C 1
ATOM 5586 O O . ARG B 1 284 ? 158.050 167.250 183.803 1.00 237.49 284 ARG B O 1
ATOM 5588 N N . GLY B 1 285 ? 158.177 167.945 185.949 1.00 244.58 285 GLY B N 1
ATOM 5589 C CA . GLY B 1 285 ? 157.103 168.908 185.780 1.00 244.17 285 GLY B CA 1
ATOM 5590 C C . GLY B 1 285 ? 157.451 169.957 184.738 1.00 245.07 285 GLY B C 1
ATOM 5591 O O . GLY B 1 285 ? 158.593 170.408 184.636 1.00 243.95 285 GLY B O 1
ATOM 5592 N N . THR B 1 286 ? 156.446 170.343 183.953 1.00 254.02 286 THR B N 1
ATOM 5593 C CA . THR B 1 286 ? 156.628 171.335 182.900 1.00 253.41 286 THR B CA 1
ATOM 5594 C C . THR B 1 286 ? 155.548 172.405 182.977 1.00 253.55 286 THR B C 1
ATOM 5595 O O . THR B 1 286 ? 154.779 172.454 183.942 1.00 253.84 286 THR B O 1
ATOM 5599 N N . SER B 1 287 ? 155.483 173.269 181.965 1.00 247.19 287 SER B N 1
ATOM 5600 C CA . SER B 1 287 ? 154.498 174.349 181.895 1.00 247.00 287 SER B CA 1
ATOM 5601 C C . SER B 1 287 ? 153.796 174.277 180.546 1.00 247.42 287 SER B C 1
ATOM 5602 O O . SER B 1 287 ? 154.096 175.058 179.633 1.00 246.68 287 SER B O 1
ATOM 5605 N N . PRO B 1 288 ? 152.856 173.353 180.385 1.00 243.14 288 PRO B N 1
ATOM 5606 C CA . PRO B 1 288 ? 152.161 173.201 179.107 1.00 241.53 288 PRO B CA 1
ATOM 5607 C C . PRO B 1 288 ? 150.959 174.133 178.994 1.00 241.19 288 PRO B C 1
ATOM 5608 O O . PRO B 1 288 ? 150.541 174.780 179.956 1.00 241.25 288 PRO B O 1
ATOM 5612 N N . THR B 1 289 ? 150.410 174.187 177.783 1.00 220.77 289 THR B N 1
ATOM 5613 C CA . THR B 1 289 ? 149.255 175.028 177.522 1.00 220.40 289 THR B CA 1
ATOM 5614 C C . THR B 1 289 ? 148.012 174.459 178.208 1.00 219.99 289 THR B C 1
ATOM 5615 O O . THR B 1 289 ? 147.862 173.241 178.331 1.00 219.58 289 THR B O 1
ATOM 5619 N N . PRO B 1 290 ? 147.105 175.325 178.670 1.00 209.87 290 PRO B N 1
ATOM 5620 C CA . PRO B 1 290 ? 145.862 174.840 179.310 1.00 208.71 290 PRO B CA 1
ATOM 5621 C C . PRO B 1 290 ? 144.848 174.332 178.292 1.00 209.57 290 PRO B C 1
ATOM 5622 O O . PRO B 1 290 ? 143.824 174.956 177.999 1.00 209.63 290 PRO B O 1
ATOM 5626 N N . GLN B 1 291 ? 145.138 173.163 177.727 1.00 203.93 291 GLN B N 1
ATOM 5627 C CA . GLN B 1 291 ? 144.248 172.561 176.745 1.00 202.07 291 GLN B CA 1
ATOM 5628 C C . GLN B 1 291 ? 142.964 172.072 177.407 1.00 203.41 291 GLN B C 1
ATOM 5629 O O . GLN B 1 291 ? 142.938 171.729 178.592 1.00 205.16 291 GLN B O 1
ATOM 5631 N N . ASN B 1 292 ? 141.890 172.044 176.624 1.00 189.40 292 ASN B N 1
ATOM 5632 C CA . ASN B 1 292 ? 140.606 171.583 177.131 1.00 189.08 292 ASN B CA 1
ATOM 5633 C C . ASN B 1 292 ? 140.623 170.075 177.353 1.00 189.76 292 ASN B C 1
ATOM 5634 O O . ASN B 1 292 ? 141.383 169.337 176.719 1.00 189.81 292 ASN B O 1
ATOM 5639 N N . ARG B 1 293 ? 139.771 169.620 178.266 1.00 171.37 293 ARG B N 1
ATOM 5640 C CA . ARG B 1 293 ? 139.689 168.204 178.596 1.00 168.50 293 ARG B CA 1
ATOM 5641 C C . ARG B 1 293 ? 138.315 167.921 179.185 1.00 167.34 293 ARG B C 1
ATOM 5642 O O . ARG B 1 293 ? 137.596 168.836 179.593 1.00 168.02 293 ARG B O 1
ATOM 5650 N N . ILE B 1 294 ? 137.957 166.637 179.213 1.00 160.48 294 ILE B N 1
ATOM 5651 C CA . ILE B 1 294 ? 136.687 166.195 179.768 1.00 163.02 294 ILE B CA 1
ATOM 5652 C C . ILE B 1 294 ? 136.935 164.989 180.664 1.00 165.79 294 ILE B C 1
ATOM 5653 O O . ILE B 1 294 ? 137.965 164.317 180.574 1.00 167.66 294 ILE B O 1
ATOM 5658 N N . PHE B 1 295 ? 135.969 164.721 181.540 1.00 170.79 295 PHE B N 1
ATOM 5659 C CA . PHE B 1 295 ? 136.048 163.608 182.472 1.00 168.07 295 PHE B CA 1
ATOM 5660 C C . PHE B 1 295 ? 134.757 162.805 182.441 1.00 167.66 295 PHE B C 1
ATOM 5661 O O . PHE B 1 295 ? 133.672 163.347 182.219 1.00 168.02 295 PHE B O 1
ATOM 5669 N N . VAL B 1 296 ? 134.893 161.501 182.667 1.00 166.22 296 VAL B N 1
ATOM 5670 C CA . VAL B 1 296 ? 133.762 160.590 182.786 1.00 167.33 296 VAL B CA 1
ATOM 5671 C C . VAL B 1 296 ? 133.967 159.778 184.056 1.00 168.18 296 VAL B C 1
ATOM 5672 O O . VAL B 1 296 ? 134.961 159.053 184.177 1.00 169.39 296 VAL B O 1
ATOM 5676 N N . GLU B 1 297 ? 133.036 159.900 184.998 1.00 176.15 297 GLU B N 1
ATOM 5677 C CA . GLU B 1 297 ? 133.126 159.214 186.282 1.00 177.17 297 GLU B CA 1
ATOM 5678 C C . GLU B 1 297 ? 132.262 157.960 186.229 1.00 177.87 297 GLU B C 1
ATOM 5679 O O . GLU B 1 297 ? 131.030 158.043 186.263 1.00 177.64 297 GLU B O 1
ATOM 5681 N N . THR B 1 298 ? 132.909 156.802 186.146 1.00 186.33 298 THR B N 1
ATOM 5682 C CA . THR B 1 298 ? 132.207 155.526 186.123 1.00 185.92 298 THR B CA 1
ATOM 5683 C C . THR B 1 298 ? 131.906 155.094 187.556 1.00 185.64 298 THR B C 1
ATOM 5684 O O . THR B 1 298 ? 132.054 155.863 188.510 1.00 185.76 298 THR B O 1
ATOM 5688 N N . GLY B 1 299 ? 131.469 153.844 187.724 1.00 189.57 299 GLY B N 1
ATOM 5689 C CA . GLY B 1 299 ? 131.201 153.330 189.055 1.00 190.06 299 GLY B CA 1
ATOM 5690 C C . GLY B 1 299 ? 132.436 152.975 189.850 1.00 192.33 299 GLY B C 1
ATOM 5691 O O . GLY B 1 299 ? 132.353 152.844 191.075 1.00 193.30 299 GLY B O 1
ATOM 5692 N N . ALA B 1 300 ? 133.581 152.819 189.184 1.00 200.75 300 ALA B N 1
ATOM 5693 C CA . ALA B 1 300 ? 134.812 152.453 189.874 1.00 200.77 300 ALA B CA 1
ATOM 5694 C C . ALA B 1 300 ? 136.040 153.241 189.442 1.00 200.06 300 ALA B C 1
ATOM 5695 O O . ALA B 1 300 ? 137.083 153.096 190.086 1.00 200.84 300 ALA B O 1
ATOM 5697 N N . TYR B 1 301 ? 135.969 154.060 188.396 1.00 184.84 301 TYR B N 1
ATOM 5698 C CA . TYR B 1 301 ? 137.144 154.771 187.914 1.00 183.76 301 TYR B CA 1
ATOM 5699 C C . TYR B 1 301 ? 136.698 155.994 187.125 1.00 182.83 301 TYR B C 1
ATOM 5700 O O . TYR B 1 301 ? 135.522 156.147 186.787 1.00 184.36 301 TYR B O 1
ATOM 5709 N N . THR B 1 302 ? 137.661 156.867 186.840 1.00 173.11 302 THR B N 1
ATOM 5710 C CA . THR B 1 302 ? 137.433 158.078 186.062 1.00 174.15 302 THR B CA 1
ATOM 5711 C C . THR B 1 302 ? 138.393 158.097 184.882 1.00 174.79 302 THR B C 1
ATOM 5712 O O . THR B 1 302 ? 139.587 157.834 185.047 1.00 175.07 302 THR B O 1
ATOM 5716 N N . LEU B 1 303 ? 137.870 158.409 183.699 1.00 154.91 303 LEU B N 1
ATOM 5717 C CA . LEU B 1 303 ? 138.659 158.465 182.476 1.00 152.39 303 LEU B CA 1
ATOM 5718 C C . LEU B 1 303 ? 138.702 159.894 181.952 1.00 152.46 303 LEU B C 1
ATOM 5719 O O . LEU B 1 303 ? 137.711 160.628 182.038 1.00 151.18 303 LEU B O 1
ATOM 5721 N N . SER B 1 304 ? 139.854 160.285 181.411 1.00 161.45 304 SER B N 1
ATOM 5722 C CA . SER B 1 304 ? 140.050 161.631 180.890 1.00 161.80 304 SER B CA 1
ATOM 5723 C C . SER B 1 304 ? 140.756 161.568 179.545 1.00 162.44 304 SER B C 1
ATOM 5724 O O . SER B 1 304 ? 141.668 160.760 179.352 1.00 165.72 304 SER B O 1
ATOM 5727 N N . TRP B 1 305 ? 140.333 162.429 178.622 1.00 148.85 305 TRP B N 1
ATOM 5728 C CA . TRP B 1 305 ? 140.972 162.523 177.317 1.00 149.72 305 TRP B CA 1
ATOM 5729 C C . TRP B 1 305 ? 140.680 163.892 176.720 1.00 151.15 305 TRP B C 1
ATOM 5730 O O . TRP B 1 305 ? 139.653 164.507 177.020 1.00 149.92 305 TRP B O 1
ATOM 5741 N N . ALA B 1 306 ? 141.593 164.354 175.872 1.00 165.33 306 ALA B N 1
ATOM 5742 C CA . ALA B 1 306 ? 141.439 165.653 175.234 1.00 164.17 306 ALA B CA 1
ATOM 5743 C C . ALA B 1 306 ? 140.289 165.630 174.233 1.00 166.64 306 ALA B C 1
ATOM 5744 O O . ALA B 1 306 ? 140.040 164.628 173.559 1.00 168.94 306 ALA B O 1
ATOM 5746 N N . SER B 1 307 ? 139.587 166.756 174.139 1.00 176.05 307 SER B N 1
ATOM 5747 C CA . SER B 1 307 ? 138.438 166.877 173.254 1.00 176.21 307 SER B CA 1
ATOM 5748 C C . SER B 1 307 ? 138.873 167.337 171.870 1.00 174.56 307 SER B C 1
ATOM 5749 O O . SER B 1 307 ? 139.704 168.238 171.731 1.00 173.23 307 SER B O 1
ATOM 5752 N N . GLU B 1 308 ? 138.298 166.711 170.845 1.00 173.10 308 GLU B N 1
ATOM 5753 C CA . GLU B 1 308 ? 138.582 167.053 169.461 1.00 173.79 308 GLU B CA 1
ATOM 5754 C C . GLU B 1 308 ? 137.311 166.912 168.638 1.00 175.42 308 GLU B C 1
ATOM 5755 O O . GLU B 1 308 ? 136.432 166.105 168.956 1.00 174.69 308 GLU B O 1
ATOM 5761 N N . SER B 1 309 ? 137.222 167.707 167.577 1.00 172.26 309 SER B N 1
ATOM 5762 C CA . SER B 1 309 ? 136.058 167.683 166.706 1.00 173.22 309 SER B CA 1
ATOM 5763 C C . SER B 1 309 ? 136.084 166.459 165.802 1.00 171.55 309 SER B C 1
ATOM 5764 O O . SER B 1 309 ? 137.147 165.915 165.487 1.00 170.19 309 SER B O 1
ATOM 5767 N N . LYS B 1 310 ? 134.892 166.017 165.393 1.00 154.06 310 LYS B N 1
ATOM 5768 C CA . LYS B 1 310 ? 134.803 164.895 164.464 1.00 149.83 310 LYS B CA 1
ATOM 5769 C C . LYS B 1 310 ? 135.477 165.229 163.141 1.00 150.81 310 LYS B C 1
ATOM 5770 O O . LYS B 1 310 ? 136.205 164.403 162.579 1.00 150.05 310 LYS B O 1
ATOM 5772 N N . THR B 1 311 ? 135.248 166.435 162.631 1.00 155.03 311 THR B N 1
ATOM 5773 C CA . THR B 1 311 ? 135.915 166.884 161.421 1.00 154.11 311 THR B CA 1
ATOM 5774 C C . THR B 1 311 ? 137.339 167.330 161.738 1.00 154.57 311 THR B C 1
ATOM 5775 O O . THR B 1 311 ? 137.708 167.546 162.896 1.00 154.03 311 THR B O 1
ATOM 5777 N N . THR B 1 312 ? 138.148 167.439 160.682 1.00 148.72 312 THR B N 1
ATOM 5778 C CA . THR B 1 312 ? 139.536 167.886 160.765 1.00 148.72 312 THR B CA 1
ATOM 5779 C C . THR B 1 312 ? 140.396 166.945 161.603 1.00 148.48 312 THR B C 1
ATOM 5780 O O . THR B 1 312 ? 141.573 167.226 161.849 1.00 146.13 312 THR B O 1
ATOM 5782 N N . ALA B 1 313 ? 139.822 165.827 162.050 1.00 150.47 313 ALA B N 1
ATOM 5783 C CA . ALA B 1 313 ? 140.560 164.830 162.816 1.00 149.13 313 ALA B CA 1
ATOM 5784 C C . ALA B 1 313 ? 140.617 163.493 162.093 1.00 150.75 313 ALA B C 1
ATOM 5785 O O . ALA B 1 313 ? 141.712 162.965 161.873 1.00 152.10 313 ALA B O 1
ATOM 5787 N N . VAL B 1 314 ? 139.474 162.935 161.703 1.00 146.93 314 VAL B N 1
ATOM 5788 C CA . VAL B 1 314 ? 139.420 161.653 161.008 1.00 146.98 314 VAL B CA 1
ATOM 5789 C C . VAL B 1 314 ? 138.229 161.669 160.061 1.00 149.67 314 VAL B C 1
ATOM 5790 O O . VAL B 1 314 ? 137.100 161.956 160.473 1.00 150.24 314 VAL B O 1
ATOM 5794 N N . CYS B 1 315 ? 138.482 161.374 158.789 1.00 150.35 315 CYS B N 1
ATOM 5795 C CA . CYS B 1 315 ? 137.443 161.236 157.780 1.00 148.12 315 CYS B CA 1
ATOM 5796 C C . CYS B 1 315 ? 137.751 160.009 156.937 1.00 141.92 315 CYS B C 1
ATOM 5797 O O . CYS B 1 315 ? 138.925 159.693 156.706 1.00 139.69 315 CYS B O 1
ATOM 5800 N N . PRO B 1 316 ? 136.724 159.305 156.459 1.00 120.01 316 PRO B N 1
ATOM 5801 C CA . PRO B 1 316 ? 136.930 157.984 155.824 1.00 124.32 316 PRO B CA 1
ATOM 5802 C C . PRO B 1 316 ? 137.224 157.971 154.323 1.00 125.26 316 PRO B C 1
ATOM 5803 O O . PRO B 1 316 ? 136.394 157.618 153.486 1.00 127.91 316 PRO B O 1
ATOM 5807 N N . LEU B 1 317 ? 138.452 158.351 153.972 1.00 107.60 317 LEU B N 1
ATOM 5808 C CA . LEU B 1 317 ? 138.923 158.265 152.589 1.00 103.68 317 LEU B CA 1
ATOM 5809 C C . LEU B 1 317 ? 140.440 158.192 152.606 1.00 104.65 317 LEU B C 1
ATOM 5810 O O . LEU B 1 317 ? 141.097 159.134 153.061 1.00 109.57 317 LEU B O 1
ATOM 5815 N N . ALA B 1 318 ? 140.994 157.085 152.116 1.00 85.43 318 ALA B N 1
ATOM 5816 C CA . ALA B 1 318 ? 142.432 156.867 152.086 1.00 89.64 318 ALA B CA 1
ATOM 5817 C C . ALA B 1 318 ? 142.878 156.524 150.672 1.00 86.43 318 ALA B C 1
ATOM 5818 O O . ALA B 1 318 ? 142.229 155.735 149.980 1.00 94.06 318 ALA B O 1
ATOM 5820 N N . LEU B 1 319 ? 143.990 157.120 150.249 1.00 78.42 319 LEU B N 1
ATOM 5821 C CA . LEU B 1 319 ? 144.516 156.874 148.914 1.00 79.48 319 LEU B CA 1
ATOM 5822 C C . LEU B 1 319 ? 145.029 155.445 148.790 1.00 85.91 319 LEU B C 1
ATOM 5823 O O . LEU B 1 319 ? 145.679 154.921 149.696 1.00 90.80 319 LEU B O 1
ATOM 5828 N N . TRP B 1 320 ? 144.731 154.814 147.654 1.00 79.26 320 TRP B N 1
ATOM 5829 C CA . TRP B 1 320 ? 145.158 153.447 147.384 1.00 77.95 320 TRP B CA 1
ATOM 5830 C C . TRP B 1 320 ? 146.283 153.387 146.358 1.00 83.16 320 TRP B C 1
ATOM 5831 O O . TRP B 1 320 ? 147.334 152.803 146.629 1.00 89.50 320 TRP B O 1
ATOM 5842 N N . LYS B 1 321 ? 146.089 153.978 145.182 1.00 89.34 321 LYS B N 1
ATOM 5843 C CA . LYS B 1 321 ? 147.097 153.934 144.134 1.00 92.82 321 LYS B CA 1
ATOM 5844 C C . LYS B 1 321 ? 146.960 155.160 143.247 1.00 91.18 321 LYS B C 1
ATOM 5845 O O . LYS B 1 321 ? 145.920 155.823 143.224 1.00 97.76 321 LYS B O 1
ATOM 5851 N N . THR B 1 322 ? 148.031 155.457 142.517 1.00 83.60 322 THR B N 1
ATOM 5852 C CA . THR B 1 322 ? 148.059 156.562 141.570 1.00 86.25 322 THR B CA 1
ATOM 5853 C C . THR B 1 322 ? 148.560 156.055 140.226 1.00 89.13 322 THR B C 1
ATOM 5854 O O . THR B 1 322 ? 149.557 155.328 140.164 1.00 99.40 322 THR B O 1
ATOM 5858 N N . PHE B 1 323 ? 147.853 156.413 139.159 1.00 69.41 323 PHE B N 1
ATOM 5859 C CA . PHE B 1 323 ? 148.210 156.000 137.803 1.00 72.01 323 PHE B CA 1
ATOM 5860 C C . PHE B 1 323 ? 148.480 157.230 136.951 1.00 76.16 323 PHE B C 1
ATOM 5861 O O . PHE B 1 323 ? 147.531 157.912 136.522 1.00 81.32 323 PHE B O 1
ATOM 5869 N N . PRO B 1 324 ? 149.745 157.565 136.688 1.00 79.68 324 PRO B N 1
ATOM 5870 C CA . PRO B 1 324 ? 150.034 158.754 135.871 1.00 83.61 324 PRO B CA 1
ATOM 5871 C C . PRO B 1 324 ? 149.510 158.663 134.451 1.00 85.99 324 PRO B C 1
ATOM 5872 O O . PRO B 1 324 ? 149.307 159.706 133.817 1.00 92.16 324 PRO B O 1
ATOM 5876 N N . ARG B 1 325 ? 149.285 157.462 133.927 1.00 93.36 325 ARG B N 1
ATOM 5877 C CA . ARG B 1 325 ? 148.786 157.276 132.570 1.00 90.46 325 ARG B CA 1
ATOM 5878 C C . ARG B 1 325 ? 147.510 156.451 132.618 1.00 95.46 325 ARG B C 1
ATOM 5879 O O . ARG B 1 325 ? 147.503 155.342 133.164 1.00 101.11 325 ARG B O 1
ATOM 5887 N N . SER B 1 326 ? 146.438 156.992 132.047 1.00 74.14 326 SER B N 1
ATOM 5888 C CA . SER B 1 326 ? 145.162 156.298 131.983 1.00 72.76 326 SER B CA 1
ATOM 5889 C C . SER B 1 326 ? 144.399 156.809 130.774 1.00 77.67 326 SER B C 1
ATOM 5890 O O . SER B 1 326 ? 144.680 157.890 130.253 1.00 86.14 326 SER B O 1
ATOM 5893 N N . ILE B 1 327 ? 143.427 156.019 130.328 1.00 77.73 327 ILE B N 1
ATOM 5894 C CA . ILE B 1 327 ? 142.626 156.335 129.152 1.00 77.12 327 ILE B CA 1
ATOM 5895 C C . ILE B 1 327 ? 141.158 156.323 129.548 1.00 77.74 327 ILE B C 1
ATOM 5896 O O . ILE B 1 327 ? 140.694 155.381 130.200 1.00 87.94 327 ILE B O 1
ATOM 5901 N N . GLN B 1 328 ? 140.433 157.365 129.153 1.00 69.63 328 GLN B N 1
ATOM 5902 C CA . GLN B 1 328 ? 139.001 157.469 129.398 1.00 70.09 328 GLN B CA 1
ATOM 5903 C C . GLN B 1 328 ? 138.272 157.315 128.071 1.00 72.45 328 GLN B C 1
ATOM 5904 O O . GLN B 1 328 ? 138.533 158.069 127.127 1.00 78.15 328 GLN B O 1
ATOM 5910 N N . THR B 1 329 ? 137.373 156.338 127.998 1.00 88.39 329 THR B N 1
ATOM 5911 C CA . THR B 1 329 ? 136.583 156.082 126.800 1.00 90.78 329 THR B CA 1
ATOM 5912 C C . THR B 1 329 ? 135.112 156.235 127.148 1.00 88.96 329 THR B C 1
ATOM 5913 O O . THR B 1 329 ? 134.620 155.584 128.075 1.00 91.09 329 THR B O 1
ATOM 5917 N N . THR B 1 330 ? 134.413 157.088 126.407 1.00 84.97 330 THR B N 1
ATOM 5918 C CA . THR B 1 330 ? 132.993 157.283 126.639 1.00 85.76 330 THR B CA 1
ATOM 5919 C C . THR B 1 330 ? 132.198 156.106 126.084 1.00 88.40 330 THR B C 1
ATOM 5920 O O . THR B 1 330 ? 132.687 155.317 125.271 1.00 90.75 330 THR B O 1
ATOM 5924 N N . HIS B 1 331 ? 130.954 155.996 126.533 1.00 95.69 331 HIS B N 1
ATOM 5925 C CA . HIS B 1 331 ? 130.079 154.909 126.113 1.00 89.29 331 HIS B CA 1
ATOM 5926 C C . HIS B 1 331 ? 128.650 155.440 126.076 1.00 96.88 331 HIS B C 1
ATOM 5927 O O . HIS B 1 331 ? 128.429 156.656 126.075 1.00 103.12 331 HIS B O 1
ATOM 5934 N N . GLU B 1 332 ? 127.679 154.528 126.035 1.00 103.15 332 GLU B N 1
ATOM 5935 C CA . GLU B 1 332 ? 126.280 154.936 125.946 1.00 104.38 332 GLU B CA 1
ATOM 5936 C C . GLU B 1 332 ? 125.861 155.746 127.168 1.00 106.66 332 GLU B C 1
ATOM 5937 O O . GLU B 1 332 ? 125.320 156.850 127.037 1.00 106.04 332 GLU B O 1
ATOM 5939 N N . ASP B 1 333 ? 126.102 155.211 128.369 1.00 114.35 333 ASP B N 1
ATOM 5940 C CA . ASP B 1 333 ? 125.701 155.917 129.580 1.00 113.67 333 ASP B CA 1
ATOM 5941 C C . ASP B 1 333 ? 126.720 155.794 130.709 1.00 111.66 333 ASP B C 1
ATOM 5942 O O . ASP B 1 333 ? 126.345 155.921 131.880 1.00 111.30 333 ASP B O 1
ATOM 5947 N N . SER B 1 334 ? 127.992 155.552 130.399 1.00 97.21 334 SER B N 1
ATOM 5948 C CA . SER B 1 334 ? 128.991 155.404 131.447 1.00 90.47 334 SER B CA 1
ATOM 5949 C C . SER B 1 334 ? 130.373 155.659 130.868 1.00 91.01 334 SER B C 1
ATOM 5950 O O . SER B 1 334 ? 130.579 155.603 129.653 1.00 101.68 334 SER B O 1
ATOM 5953 N N . PHE B 1 335 ? 131.315 155.940 131.760 1.00 61.70 335 PHE B N 1
ATOM 5954 C CA . PHE B 1 335 ? 132.709 156.135 131.402 1.00 64.17 335 PHE B CA 1
ATOM 5955 C C . PHE B 1 335 ? 133.496 154.853 131.647 1.00 73.40 335 PHE B C 1
ATOM 5956 O O . PHE B 1 335 ? 133.004 153.891 132.239 1.00 83.86 335 PHE B O 1
ATOM 5964 N N . HIS B 1 336 ? 134.740 154.850 131.177 1.00 75.73 336 HIS B N 1
ATOM 5965 C CA . HIS B 1 336 ? 135.624 153.702 131.358 1.00 70.63 336 HIS B CA 1
ATOM 5966 C C . HIS B 1 336 ? 137.040 154.222 131.545 1.00 78.64 336 HIS B C 1
ATOM 5967 O O . HIS B 1 336 ? 137.625 154.772 130.609 1.00 93.64 336 HIS B O 1
ATOM 5974 N N . PHE B 1 337 ? 137.585 154.048 132.743 1.00 52.83 337 PHE B N 1
ATOM 5975 C CA . PHE B 1 337 ? 138.953 154.440 133.045 1.00 47.68 337 PHE B CA 1
ATOM 5976 C C . PHE B 1 337 ? 139.821 153.191 133.096 1.00 56.40 337 PHE B C 1
ATOM 5977 O O . PHE B 1 337 ? 139.504 152.241 133.820 1.00 68.14 337 PHE B O 1
ATOM 5985 N N . VAL B 1 338 ? 140.908 153.196 132.332 1.00 67.05 338 VAL B N 1
ATOM 5986 C CA . VAL B 1 338 ? 141.770 152.033 132.171 1.00 67.36 338 VAL B CA 1
ATOM 5987 C C . VAL B 1 338 ? 143.044 152.248 132.971 1.00 69.27 338 VAL B C 1
ATOM 5988 O O . VAL B 1 338 ? 143.713 153.279 132.826 1.00 79.66 338 VAL B O 1
ATOM 5992 N N . ALA B 1 339 ? 143.382 151.272 133.814 1.00 72.73 339 ALA B N 1
ATOM 5993 C CA . ALA B 1 339 ? 144.620 151.262 134.591 1.00 70.02 339 ALA B CA 1
ATOM 5994 C C . ALA B 1 339 ? 145.300 149.929 134.300 1.00 79.74 339 ALA B C 1
ATOM 5995 O O . ALA B 1 339 ? 145.029 148.927 134.966 1.00 91.58 339 ALA B O 1
ATOM 5997 N N . ASN B 1 340 ? 146.187 149.918 133.305 1.00 94.53 340 ASN B N 1
ATOM 5998 C CA . ASN B 1 340 ? 146.815 148.679 132.868 1.00 97.22 340 ASN B CA 1
ATOM 5999 C C . ASN B 1 340 ? 147.985 148.254 133.743 1.00 97.13 340 ASN B C 1
ATOM 6000 O O . ASN B 1 340 ? 148.529 147.166 133.529 1.00 98.64 340 ASN B O 1
ATOM 6005 N N . GLU B 1 341 ? 148.389 149.075 134.715 1.00 107.01 341 GLU B N 1
ATOM 6006 C CA . GLU B 1 341 ? 149.445 148.658 135.630 1.00 102.96 341 GLU B CA 1
ATOM 6007 C C . GLU B 1 341 ? 149.001 147.517 136.535 1.00 102.07 341 GLU B C 1
ATOM 6008 O O . GLU B 1 341 ? 149.850 146.768 137.029 1.00 106.72 341 GLU B O 1
ATOM 6014 N N . ILE B 1 342 ? 147.697 147.371 136.761 1.00 83.41 342 ILE B N 1
ATOM 6015 C CA . ILE B 1 342 ? 147.165 146.291 137.583 1.00 86.07 342 ILE B CA 1
ATOM 6016 C C . ILE B 1 342 ? 146.111 145.537 136.785 1.00 89.13 342 ILE B C 1
ATOM 6017 O O . ILE B 1 342 ? 145.447 144.635 137.311 1.00 90.71 342 ILE B O 1
ATOM 6022 N N . THR B 1 343 ? 145.955 145.901 135.512 1.00 92.77 343 THR B N 1
ATOM 6023 C CA . THR B 1 343 ? 144.995 145.274 134.601 1.00 87.46 343 THR B CA 1
ATOM 6024 C C . THR B 1 343 ? 143.577 145.322 135.176 1.00 85.91 343 THR B C 1
ATOM 6025 O O . THR B 1 343 ? 142.956 144.298 135.465 1.00 93.34 343 THR B O 1
ATOM 6029 N N . ALA B 1 344 ? 143.076 146.544 135.344 1.00 68.12 344 ALA B N 1
ATOM 6030 C CA . ALA B 1 344 ? 141.738 146.764 135.869 1.00 63.69 344 ALA B CA 1
ATOM 6031 C C . ALA B 1 344 ? 141.111 147.962 135.173 1.00 70.36 344 ALA B C 1
ATOM 6032 O O . ALA B 1 344 ? 141.811 148.848 134.680 1.00 79.07 344 ALA B O 1
ATOM 6034 N N . THR B 1 345 ? 139.780 147.978 135.141 1.00 65.99 345 THR B N 1
ATOM 6035 C CA . THR B 1 345 ? 139.019 149.054 134.521 1.00 55.33 345 THR B CA 1
ATOM 6036 C C . THR B 1 345 ? 137.868 149.437 135.437 1.00 62.22 345 THR B C 1
ATOM 6037 O O . THR B 1 345 ? 137.105 148.570 135.874 1.00 76.83 345 THR B O 1
ATOM 6041 N N . PHE B 1 346 ? 137.741 150.729 135.723 1.00 47.25 346 PHE B N 1
ATOM 6042 C CA . PHE B 1 346 ? 136.702 151.246 136.599 1.00 49.16 346 PHE B CA 1
ATOM 6043 C C . PHE B 1 346 ? 135.651 151.982 135.782 1.00 60.73 346 PHE B C 1
ATOM 6044 O O . PHE B 1 346 ? 135.982 152.786 134.906 1.00 73.37 346 PHE B O 1
ATOM 6052 N N . THR B 1 347 ? 134.383 151.702 136.071 1.00 65.88 347 THR B N 1
ATOM 6053 C CA . THR B 1 347 ? 133.260 152.306 135.371 1.00 66.44 347 THR B CA 1
ATOM 6054 C C . THR B 1 347 ? 132.488 153.215 136.315 1.00 67.40 347 THR B C 1
ATOM 6055 O O . THR B 1 347 ? 132.264 152.872 137.479 1.00 84.99 347 THR B O 1
ATOM 6059 N N . ALA B 1 348 ? 132.079 154.372 135.804 1.00 58.61 348 ALA B N 1
ATOM 6060 C CA . ALA B 1 348 ? 131.345 155.363 136.572 1.00 57.78 348 ALA B CA 1
ATOM 6061 C C . ALA B 1 348 ? 130.230 155.935 135.714 1.00 66.97 348 ALA B C 1
ATOM 6062 O O . ALA B 1 348 ? 130.331 155.931 134.481 1.00 83.70 348 ALA B O 1
ATOM 6064 N N . PRO B 1 349 ? 129.157 156.430 136.330 1.00 66.16 349 PRO B N 1
ATOM 6065 C CA . PRO B 1 349 ? 128.082 157.050 135.549 1.00 72.19 349 PRO B CA 1
ATOM 6066 C C . PRO B 1 349 ? 128.570 158.304 134.840 1.00 77.91 349 PRO B C 1
ATOM 6067 O O . PRO B 1 349 ? 129.537 158.950 135.251 1.00 84.96 349 PRO B O 1
ATOM 6071 N N . LEU B 1 350 ? 127.883 158.639 133.746 1.00 86.01 350 LEU B N 1
ATOM 6072 C CA . LEU B 1 350 ? 128.297 159.776 132.927 1.00 88.00 350 LEU B CA 1
ATOM 6073 C C . LEU B 1 350 ? 128.263 161.076 133.721 1.00 92.87 350 LEU B C 1
ATOM 6074 O O . LEU B 1 350 ? 129.165 161.912 133.594 1.00 96.98 350 LEU B O 1
ATOM 6076 N N . THR B 1 351 ? 127.232 161.268 134.535 1.00 94.08 351 THR B N 1
ATOM 6077 C CA . THR B 1 351 ? 127.141 162.477 135.338 1.00 93.84 351 THR B CA 1
ATOM 6078 C C . THR B 1 351 ? 128.174 162.443 136.463 1.00 93.92 351 THR B C 1
ATOM 6079 O O . THR B 1 351 ? 128.373 161.401 137.095 1.00 94.22 351 THR B O 1
ATOM 6081 N N . PRO B 1 352 ? 128.845 163.564 136.740 1.00 92.17 352 PRO B N 1
ATOM 6082 C CA . PRO B 1 352 ? 129.796 163.596 137.858 1.00 87.71 352 PRO B CA 1
ATOM 6083 C C . PRO B 1 352 ? 129.074 163.543 139.192 1.00 97.61 352 PRO B C 1
ATOM 6084 O O . PRO B 1 352 ? 128.816 164.581 139.808 1.00 101.77 352 PRO B O 1
ATOM 6088 N N . VAL B 1 353 ? 128.736 162.324 139.631 1.00 133.73 353 VAL B N 1
ATOM 6089 C CA . VAL B 1 353 ? 127.930 162.135 140.838 1.00 136.50 353 VAL B CA 1
ATOM 6090 C C . VAL B 1 353 ? 128.533 162.880 142.022 1.00 131.49 353 VAL B C 1
ATOM 6091 O O . VAL B 1 353 ? 127.810 163.423 142.867 1.00 130.16 353 VAL B O 1
ATOM 6093 N N . ALA B 1 354 ? 129.862 162.923 142.105 1.00 121.42 354 ALA B N 1
ATOM 6094 C CA . ALA B 1 354 ? 130.537 163.668 143.163 1.00 123.54 354 ALA B CA 1
ATOM 6095 C C . ALA B 1 354 ? 130.511 165.166 142.849 1.00 126.75 354 ALA B C 1
ATOM 6096 O O . ALA B 1 354 ? 131.536 165.818 142.650 1.00 131.38 354 ALA B O 1
ATOM 6098 N N . ASN B 1 355 ? 129.294 165.709 142.809 1.00 139.18 355 ASN B N 1
ATOM 6099 C CA . ASN B 1 355 ? 129.100 167.126 142.537 1.00 142.82 355 ASN B CA 1
ATOM 6100 C C . ASN B 1 355 ? 129.413 168.001 143.741 1.00 142.69 355 ASN B C 1
ATOM 6101 O O . ASN B 1 355 ? 129.592 169.213 143.582 1.00 141.08 355 ASN B O 1
ATOM 6106 N N . PHE B 1 356 ? 129.483 167.416 144.934 1.00 128.96 356 PHE B N 1
ATOM 6107 C CA . PHE B 1 356 ? 129.767 168.170 146.147 1.00 126.24 356 PHE B CA 1
ATOM 6108 C C . PHE B 1 356 ? 130.961 167.574 146.878 1.00 126.66 356 PHE B C 1
ATOM 6109 O O . PHE B 1 356 ? 130.896 167.325 148.085 1.00 130.02 356 PHE B O 1
ATOM 6117 N N . THR B 1 357 ? 132.055 167.337 146.154 1.00 103.12 357 THR B N 1
ATOM 6118 C CA . THR B 1 357 ? 133.251 166.767 146.760 1.00 101.75 357 THR B CA 1
ATOM 6119 C C . THR B 1 357 ? 133.963 167.734 147.697 1.00 105.51 357 THR B C 1
ATOM 6120 O O . THR B 1 357 ? 135.039 167.396 148.200 1.00 108.85 357 THR B O 1
ATOM 6122 N N . ASP B 1 358 ? 133.401 168.918 147.940 1.00 105.83 358 ASP B N 1
ATOM 6123 C CA . ASP B 1 358 ? 133.973 169.854 148.898 1.00 105.99 358 ASP B CA 1
ATOM 6124 C C . ASP B 1 358 ? 133.616 169.511 150.337 1.00 109.75 358 ASP B C 1
ATOM 6125 O O . ASP B 1 358 ? 134.225 170.069 151.257 1.00 109.09 358 ASP B O 1
ATOM 6127 N N . THR B 1 359 ? 132.645 168.620 150.556 1.00 116.09 359 THR B N 1
ATOM 6128 C CA . THR B 1 359 ? 132.326 168.190 151.913 1.00 114.64 359 THR B CA 1
ATOM 6129 C C . THR B 1 359 ? 133.496 167.441 152.537 1.00 117.35 359 THR B C 1
ATOM 6130 O O . THR B 1 359 ? 133.781 167.601 153.730 1.00 123.35 359 THR B O 1
ATOM 6134 N N . TYR B 1 360 ? 134.185 166.618 151.747 1.00 113.26 360 TYR B N 1
ATOM 6135 C CA . TYR B 1 360 ? 135.376 165.927 152.221 1.00 113.08 360 TYR B CA 1
ATOM 6136 C C . TYR B 1 360 ? 136.530 166.919 152.301 1.00 114.69 360 TYR B C 1
ATOM 6137 O O . TYR B 1 360 ? 137.457 166.875 151.487 1.00 116.38 360 TYR B O 1
ATOM 6146 N N . SER B 1 361 ? 136.474 167.817 153.287 1.00 128.65 361 SER B N 1
ATOM 6147 C CA . SER B 1 361 ? 137.434 168.912 153.374 1.00 130.65 361 SER B CA 1
ATOM 6148 C C . SER B 1 361 ? 138.848 168.449 153.695 1.00 131.21 361 SER B C 1
ATOM 6149 O O . SER B 1 361 ? 139.790 169.228 153.512 1.00 135.12 361 SER B O 1
ATOM 6152 N N . CYS B 1 362 ? 139.025 167.216 154.176 1.00 136.66 362 CYS B N 1
ATOM 6153 C CA . CYS B 1 362 ? 140.367 166.752 154.516 1.00 139.31 362 CYS B CA 1
ATOM 6154 C C . CYS B 1 362 ? 141.256 166.699 153.282 1.00 137.65 362 CYS B C 1
ATOM 6155 O O . CYS B 1 362 ? 142.364 167.247 153.272 1.00 139.74 362 CYS B O 1
ATOM 6158 N N . LEU B 1 363 ? 140.780 166.035 152.229 1.00 114.48 363 LEU B N 1
ATOM 6159 C CA . LEU B 1 363 ? 141.602 165.747 151.062 1.00 119.82 363 LEU B CA 1
ATOM 6160 C C . LEU B 1 363 ? 141.916 166.974 150.220 1.00 119.10 363 LEU B C 1
ATOM 6161 O O . LEU B 1 363 ? 142.780 166.888 149.342 1.00 123.81 363 LEU B O 1
ATOM 6166 N N . THR B 1 364 ? 141.257 168.109 150.466 1.00 118.72 364 THR B N 1
ATOM 6167 C CA . THR B 1 364 ? 141.528 169.301 149.672 1.00 120.51 364 THR B CA 1
ATOM 6168 C C . THR B 1 364 ? 142.966 169.781 149.816 1.00 123.15 364 THR B C 1
ATOM 6169 O O . THR B 1 364 ? 143.438 170.549 148.972 1.00 125.25 364 THR B O 1
ATOM 6173 N N . SER B 1 365 ? 143.670 169.351 150.861 1.00 128.29 365 SER B N 1
ATOM 6174 C CA . SER B 1 365 ? 145.045 169.766 151.097 1.00 128.79 365 SER B CA 1
ATOM 6175 C C . SER B 1 365 ? 146.072 168.698 150.744 1.00 128.55 365 SER B C 1
ATOM 6176 O O . SER B 1 365 ? 147.273 168.956 150.865 1.00 130.83 365 SER B O 1
ATOM 6179 N N . ASP B 1 366 ? 145.643 167.514 150.314 1.00 123.53 366 ASP B N 1
ATOM 6180 C CA . ASP B 1 366 ? 146.580 166.459 149.941 1.00 123.19 366 ASP B CA 1
ATOM 6181 C C . ASP B 1 366 ? 146.413 165.985 148.506 1.00 120.75 366 ASP B C 1
ATOM 6182 O O . ASP B 1 366 ? 147.411 165.671 147.848 1.00 120.93 366 ASP B O 1
ATOM 6187 N N . ILE B 1 367 ? 145.177 165.916 148.000 1.00 105.68 367 ILE B N 1
ATOM 6188 C CA . ILE B 1 367 ? 144.996 165.588 146.590 1.00 101.26 367 ILE B CA 1
ATOM 6189 C C . ILE B 1 367 ? 145.646 166.654 145.725 1.00 101.87 367 ILE B C 1
ATOM 6190 O O . ILE B 1 367 ? 146.186 166.353 144.655 1.00 107.88 367 ILE B O 1
ATOM 6195 N N . ASN B 1 368 ? 145.631 167.907 146.183 1.00 103.30 368 ASN B N 1
ATOM 6196 C CA . ASN B 1 368 ? 146.315 168.968 145.456 1.00 108.97 368 ASN B CA 1
ATOM 6197 C C . ASN B 1 368 ? 147.811 168.702 145.381 1.00 112.16 368 ASN B C 1
ATOM 6198 O O . ASN B 1 368 ? 148.423 168.860 144.321 1.00 113.90 368 ASN B O 1
ATOM 6203 N N . THR B 1 369 ? 148.415 168.277 146.494 1.00 115.02 369 THR B N 1
ATOM 6204 C CA . THR B 1 369 ? 149.845 167.990 146.497 1.00 116.88 369 THR B CA 1
ATOM 6205 C C . THR B 1 369 ? 150.180 166.802 145.602 1.00 117.06 369 THR B C 1
ATOM 6206 O O . THR B 1 369 ? 151.164 166.843 144.851 1.00 116.51 369 THR B O 1
ATOM 6210 N N . THR B 1 370 ? 149.386 165.731 145.674 1.00 113.49 370 THR B N 1
ATOM 6211 C CA . THR B 1 370 ? 149.658 164.568 144.832 1.00 111.81 370 THR B CA 1
ATOM 6212 C C . THR B 1 370 ? 149.510 164.912 143.356 1.00 108.08 370 THR B C 1
ATOM 6213 O O . THR B 1 370 ? 150.339 164.507 142.530 1.00 107.72 370 THR B O 1
ATOM 6217 N N . LEU B 1 371 ? 148.462 165.660 143.001 1.00 97.69 371 LEU B N 1
ATOM 6218 C CA . LEU B 1 371 ? 148.282 166.074 141.615 1.00 96.33 371 LEU B CA 1
ATOM 6219 C C . LEU B 1 371 ? 149.416 166.980 141.162 1.00 103.38 371 LEU B C 1
ATOM 6220 O O . LEU B 1 371 ? 149.891 166.868 140.027 1.00 107.94 371 LEU B O 1
ATOM 6225 N N . ASN B 1 372 ? 149.860 167.889 142.033 1.00 111.09 372 ASN B N 1
ATOM 6226 C CA . ASN B 1 372 ? 150.970 168.769 141.689 1.00 110.69 372 ASN B CA 1
ATOM 6227 C C . ASN B 1 372 ? 152.234 167.967 141.419 1.00 110.10 372 ASN B C 1
ATOM 6228 O O . ASN B 1 372 ? 152.941 168.217 140.439 1.00 113.23 372 ASN B O 1
ATOM 6233 N N . ALA B 1 373 ? 152.526 166.985 142.274 1.00 107.34 373 ALA B N 1
ATOM 6234 C CA . ALA B 1 373 ? 153.716 166.163 142.074 1.00 110.10 373 ALA B CA 1
ATOM 6235 C C . ALA B 1 373 ? 153.623 165.365 140.779 1.00 111.85 373 ALA B C 1
ATOM 6236 O O . ALA B 1 373 ? 154.582 165.312 139.996 1.00 114.50 373 ALA B O 1
ATOM 6238 N N . SER B 1 374 ? 152.469 164.742 140.530 1.00 104.04 374 SER B N 1
ATOM 6239 C CA . SER B 1 374 ? 152.316 163.932 139.327 1.00 104.55 374 SER B CA 1
ATOM 6240 C C . SER B 1 374 ? 152.423 164.781 138.066 1.00 106.86 374 SER B C 1
ATOM 6241 O O . SER B 1 374 ? 153.093 164.391 137.101 1.00 106.93 374 SER B O 1
ATOM 6244 N N . LYS B 1 375 ? 151.779 165.950 138.055 1.00 113.44 375 LYS B N 1
ATOM 6245 C CA . LYS B 1 375 ? 151.847 166.803 136.877 1.00 113.40 375 LYS B CA 1
ATOM 6246 C C . LYS B 1 375 ? 153.229 167.417 136.708 1.00 115.35 375 LYS B C 1
ATOM 6247 O O . LYS B 1 375 ? 153.667 167.636 135.577 1.00 116.08 375 LYS B O 1
ATOM 6253 N N . ALA B 1 376 ? 153.945 167.678 137.804 1.00 122.95 376 ALA B N 1
ATOM 6254 C CA . ALA B 1 376 ? 155.325 168.133 137.678 1.00 122.05 376 ALA B CA 1
ATOM 6255 C C . ALA B 1 376 ? 156.192 167.052 137.053 1.00 121.07 376 ALA B C 1
ATOM 6256 O O . ALA B 1 376 ? 157.059 167.342 136.220 1.00 120.74 376 ALA B O 1
ATOM 6258 N N . LYS B 1 377 ? 155.973 165.795 137.447 1.00 114.78 377 LYS B N 1
ATOM 6259 C CA . LYS B 1 377 ? 156.725 164.698 136.849 1.00 114.69 377 LYS B CA 1
ATOM 6260 C C . LYS B 1 377 ? 156.392 164.536 135.370 1.00 117.94 377 LYS B C 1
ATOM 6261 O O . LYS B 1 377 ? 157.282 164.291 134.548 1.00 116.52 377 LYS B O 1
ATOM 6267 N N . LEU B 1 378 ? 155.117 164.674 135.010 1.00 119.28 378 LEU B N 1
ATOM 6268 C CA . LEU B 1 378 ? 154.673 164.461 133.637 1.00 116.38 378 LEU B CA 1
ATOM 6269 C C . LEU B 1 378 ? 154.746 165.711 132.766 1.00 118.79 378 LEU B C 1
ATOM 6270 O O . LEU B 1 378 ? 154.381 165.643 131.588 1.00 120.87 378 LEU B O 1
ATOM 6275 N N . ALA B 1 379 ? 155.200 166.842 133.308 1.00 131.66 379 ALA B N 1
ATOM 6276 C CA . ALA B 1 379 ? 155.275 168.077 132.534 1.00 134.35 379 ALA B CA 1
ATOM 6277 C C . ALA B 1 379 ? 156.243 167.996 131.364 1.00 133.90 379 ALA B C 1
ATOM 6278 O O . ALA B 1 379 ? 156.203 168.870 130.491 1.00 134.39 379 ALA B O 1
ATOM 6280 N N . SER B 1 380 ? 157.113 166.986 131.325 1.00 128.49 380 SER B N 1
ATOM 6281 C CA . SER B 1 380 ? 158.060 166.872 130.221 1.00 129.76 380 SER B CA 1
ATOM 6282 C C . SER B 1 380 ? 157.343 166.691 128.889 1.00 131.30 380 SER B C 1
ATOM 6283 O O . SER B 1 380 ? 157.743 167.278 127.877 1.00 128.58 380 SER B O 1
ATOM 6286 N N . THR B 1 381 ? 156.278 165.881 128.863 1.00 134.29 381 THR B N 1
ATOM 6287 C CA . THR B 1 381 ? 155.581 165.580 127.617 1.00 132.51 381 THR B CA 1
ATOM 6288 C C . THR B 1 381 ? 154.064 165.697 127.738 1.00 131.41 381 THR B C 1
ATOM 6289 O O . THR B 1 381 ? 153.345 165.174 126.881 1.00 131.34 381 THR B O 1
ATOM 6293 N N . HIS B 1 382 ? 153.554 166.369 128.768 1.00 124.91 382 HIS B N 1
ATOM 6294 C CA . HIS B 1 382 ? 152.110 166.494 128.927 1.00 120.89 382 HIS B CA 1
ATOM 6295 C C . HIS B 1 382 ? 151.771 167.784 129.659 1.00 121.91 382 HIS B C 1
ATOM 6296 O O . HIS B 1 382 ? 152.554 168.280 130.472 1.00 126.12 382 HIS B O 1
ATOM 6303 N N . VAL B 1 383 ? 150.589 168.317 129.356 1.00 115.68 383 VAL B N 1
ATOM 6304 C CA . VAL B 1 383 ? 150.093 169.532 130.006 1.00 117.81 383 VAL B CA 1
ATOM 6305 C C . VAL B 1 383 ? 148.612 169.374 130.292 1.00 117.87 383 VAL B C 1
ATOM 6306 O O . VAL B 1 383 ? 147.890 168.657 129.585 1.00 122.45 383 VAL B O 1
ATOM 6310 N N . PRO B 1 384 ? 148.127 170.037 131.343 1.00 99.79 384 PRO B N 1
ATOM 6311 C CA . PRO B 1 384 ? 146.697 169.961 131.663 1.00 99.97 384 PRO B CA 1
ATOM 6312 C C . PRO B 1 384 ? 145.843 170.559 130.556 1.00 104.20 384 PRO B C 1
ATOM 6313 O O . PRO B 1 384 ? 146.245 171.501 129.870 1.00 105.94 384 PRO B O 1
ATOM 6317 N N . ASN B 1 385 ? 144.645 169.996 130.388 1.00 100.65 385 ASN B N 1
ATOM 6318 C CA . ASN B 1 385 ? 143.716 170.446 129.364 1.00 100.40 385 ASN B CA 1
ATOM 6319 C C . ASN B 1 385 ? 142.370 170.903 129.907 1.00 101.35 385 ASN B C 1
ATOM 6320 O O . ASN B 1 385 ? 141.635 171.585 129.185 1.00 104.80 385 ASN B O 1
ATOM 6325 N N . GLY B 1 386 ? 142.021 170.556 131.143 1.00 98.60 386 GLY B N 1
ATOM 6326 C CA . GLY B 1 386 ? 140.733 170.946 131.678 1.00 99.67 386 GLY B CA 1
ATOM 6327 C C . GLY B 1 386 ? 140.735 170.913 133.190 1.00 101.48 386 GLY B C 1
ATOM 6328 O O . GLY B 1 386 ? 141.745 170.608 133.828 1.00 104.37 386 GLY B O 1
ATOM 6329 N N . THR B 1 387 ? 139.577 171.233 133.759 1.00 97.82 387 THR B N 1
ATOM 6330 C CA . THR B 1 387 ? 139.426 171.260 135.204 1.00 99.91 387 THR B CA 1
ATOM 6331 C C . THR B 1 387 ? 139.270 169.847 135.758 1.00 101.27 387 THR B C 1
ATOM 6332 O O . THR B 1 387 ? 138.863 168.914 135.060 1.00 101.86 387 THR B O 1
ATOM 6336 N N . VAL B 1 388 ? 139.609 169.700 137.039 1.00 81.22 388 VAL B N 1
ATOM 6337 C CA . VAL B 1 388 ? 139.536 168.399 137.690 1.00 75.00 388 VAL B CA 1
ATOM 6338 C C . VAL B 1 388 ? 138.078 167.984 137.861 1.00 79.65 388 VAL B C 1
ATOM 6339 O O . VAL B 1 388 ? 137.168 168.823 137.931 1.00 86.97 388 VAL B O 1
ATOM 6343 N N . GLN B 1 389 ? 137.849 166.674 137.912 1.00 75.46 389 GLN B N 1
ATOM 6344 C CA . GLN B 1 389 ? 136.518 166.118 138.103 1.00 73.09 389 GLN B CA 1
ATOM 6345 C C . GLN B 1 389 ? 136.597 164.957 139.082 1.00 76.33 389 GLN B C 1
ATOM 6346 O O . GLN B 1 389 ? 137.635 164.304 139.209 1.00 90.02 389 GLN B O 1
ATOM 6352 N N . TYR B 1 390 ? 135.489 164.705 139.775 1.00 64.60 390 TYR B N 1
ATOM 6353 C CA . TYR B 1 390 ? 135.398 163.629 140.751 1.00 64.51 390 TYR B CA 1
ATOM 6354 C C . TYR B 1 390 ? 134.225 162.729 140.394 1.00 69.03 390 TYR B C 1
ATOM 6355 O O . TYR B 1 390 ? 133.118 163.217 140.147 1.00 85.99 390 TYR B O 1
ATOM 6364 N N . PHE B 1 391 ? 134.467 161.423 140.377 1.00 47.25 391 PHE B N 1
ATOM 6365 C CA . PHE B 1 391 ? 133.454 160.431 140.047 1.00 57.42 391 PHE B CA 1
ATOM 6366 C C . PHE B 1 391 ? 133.266 159.474 141.220 1.00 66.57 391 PHE B C 1
ATOM 6367 O O . PHE B 1 391 ? 133.951 159.560 142.241 1.00 84.24 391 PHE B O 1
ATOM 6375 N N . HIS B 1 392 ? 132.319 158.550 141.063 1.00 75.79 392 HIS B N 1
ATOM 6376 C CA . HIS B 1 392 ? 131.994 157.577 142.104 1.00 76.25 392 HIS B CA 1
ATOM 6377 C C . HIS B 1 392 ? 131.573 156.281 141.429 1.00 78.86 392 HIS B C 1
ATOM 6378 O O . HIS B 1 392 ? 130.476 156.201 140.867 1.00 85.49 392 HIS B O 1
ATOM 6385 N N . THR B 1 393 ? 132.434 155.269 141.488 1.00 76.03 393 THR B N 1
ATOM 6386 C CA . THR B 1 393 ? 132.141 153.996 140.851 1.00 75.76 393 THR B CA 1
ATOM 6387 C C . THR B 1 393 ? 131.064 153.240 141.629 1.00 80.72 393 THR B C 1
ATOM 6388 O O . THR B 1 393 ? 130.683 153.606 142.743 1.00 80.22 393 THR B O 1
ATOM 6392 N N . THR B 1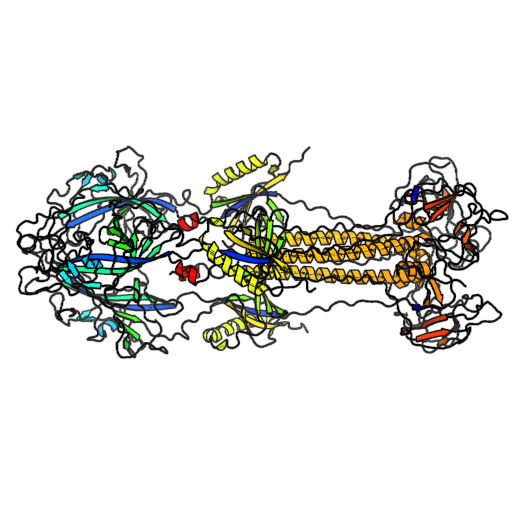 394 ? 130.571 152.163 141.015 1.00 93.55 394 THR B N 1
ATOM 6393 C CA . THR B 1 394 ? 129.518 151.369 141.640 1.00 93.82 394 THR B CA 1
ATOM 6394 C C . THR B 1 394 ? 130.048 150.527 142.795 1.00 90.14 394 THR B C 1
ATOM 6395 O O . THR B 1 394 ? 129.280 150.152 143.687 1.00 88.71 394 THR B O 1
ATOM 6399 N N . GLY B 1 395 ? 131.344 150.220 142.795 1.00 86.42 395 GLY B N 1
ATOM 6400 C CA . GLY B 1 395 ? 131.918 149.401 143.846 1.00 89.01 395 GLY B CA 1
ATOM 6401 C C . GLY B 1 395 ? 132.184 150.113 145.153 1.00 90.25 395 GLY B C 1
ATOM 6402 O O . GLY B 1 395 ? 132.580 149.463 146.125 1.00 88.99 395 GLY B O 1
ATOM 6403 N N . GLY B 1 396 ? 131.976 151.425 145.204 1.00 94.49 396 GLY B N 1
ATOM 6404 C CA . GLY B 1 396 ? 132.204 152.195 146.408 1.00 91.15 396 G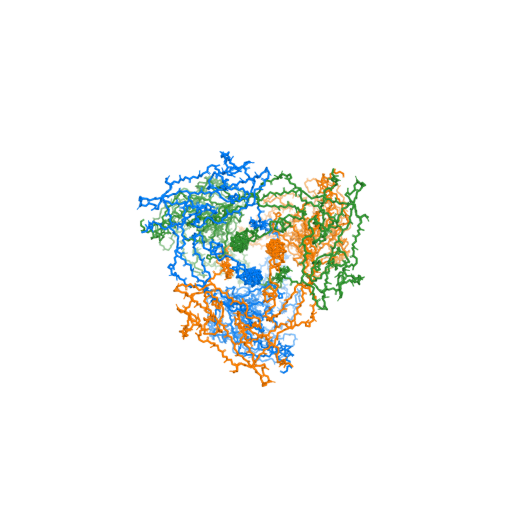LY B CA 1
ATOM 6405 C C . GLY B 1 396 ? 133.509 152.957 146.448 1.00 89.57 396 GLY B C 1
ATOM 6406 O O . GLY B 1 396 ? 133.800 153.596 147.467 1.00 93.71 396 GLY B O 1
ATOM 6407 N N . LEU B 1 397 ? 134.302 152.913 145.383 1.00 74.38 397 LEU B N 1
ATOM 6408 C CA . LEU B 1 397 ? 135.569 153.625 145.318 1.00 70.27 397 LEU B CA 1
ATOM 6409 C C . LEU B 1 397 ? 135.372 154.967 144.628 1.00 69.67 397 LEU B C 1
ATOM 6410 O O . LEU B 1 397 ? 134.538 155.098 143.729 1.00 80.69 397 LEU B O 1
ATOM 6412 N N . TYR B 1 398 ? 136.137 155.964 145.058 1.00 61.14 398 TYR B N 1
ATOM 6413 C CA . TYR B 1 398 ? 136.063 157.303 144.493 1.00 60.67 398 TYR B CA 1
ATOM 6414 C C . TYR B 1 398 ? 137.248 157.541 143.569 1.00 71.26 398 TYR B C 1
ATOM 6415 O O . TYR B 1 398 ? 138.389 157.218 143.908 1.00 90.04 398 TYR B O 1
ATOM 6424 N N . LEU B 1 399 ? 136.971 158.112 142.402 1.00 50.02 399 LEU B N 1
ATOM 6425 C CA . LEU B 1 399 ? 137.989 158.389 141.402 1.00 55.92 399 LEU B CA 1
ATOM 6426 C C . LEU B 1 399 ? 138.173 159.890 141.238 1.00 64.66 399 LEU B C 1
ATOM 6427 O O . LEU B 1 399 ? 137.219 160.665 141.337 1.00 80.96 399 LEU B O 1
ATOM 6432 N N . VAL B 1 400 ? 139.415 160.292 140.989 1.00 57.02 400 VAL B N 1
ATOM 6433 C CA . VAL B 1 400 ? 139.762 161.679 140.708 1.00 51.97 400 VAL B CA 1
ATOM 6434 C C . VAL B 1 400 ? 140.383 161.716 139.322 1.00 57.22 400 VAL B C 1
ATOM 6435 O O . VAL B 1 400 ? 141.385 161.036 139.068 1.00 76.71 400 VAL B O 1
ATOM 6439 N N . TRP B 1 401 ? 139.796 162.504 138.428 1.00 54.26 401 TRP B N 1
ATOM 6440 C CA . TRP B 1 401 ? 140.221 162.564 137.037 1.00 58.59 401 TRP B CA 1
ATOM 6441 C C . TRP B 1 401 ? 140.736 163.958 136.717 1.00 69.64 401 TRP B C 1
ATOM 6442 O O . TRP B 1 401 ? 140.080 164.955 137.033 1.00 85.49 401 TRP B O 1
ATOM 6453 N N . GLN B 1 402 ? 141.910 164.020 136.091 1.00 69.02 402 GLN B N 1
ATOM 6454 C CA . GLN B 1 402 ? 142.515 165.282 135.673 1.00 64.82 402 GLN B CA 1
ATOM 6455 C C . GLN B 1 402 ? 143.048 165.098 134.263 1.00 67.62 402 GLN B C 1
ATOM 6456 O O . GLN B 1 402 ? 144.179 164.637 134.066 1.00 86.44 402 GLN B O 1
ATOM 6462 N N . PRO B 1 403 ? 142.254 165.442 133.250 1.00 68.50 403 PRO B N 1
ATOM 6463 C CA . PRO B 1 403 ? 142.682 165.214 131.866 1.00 79.42 403 PRO B CA 1
ATOM 6464 C C . PRO B 1 403 ? 143.947 165.987 131.526 1.00 87.15 403 PRO B C 1
ATOM 6465 O O . PRO B 1 403 ? 144.138 167.125 131.956 1.00 92.25 403 PRO B O 1
ATOM 6469 N N . MET B 1 404 ? 144.813 165.349 130.742 1.00 100.54 404 MET B N 1
ATOM 6470 C CA . MET B 1 404 ? 146.066 165.939 130.296 1.00 97.88 404 MET B CA 1
ATOM 6471 C C . MET B 1 404 ? 146.207 165.739 128.796 1.00 103.20 404 MET B C 1
ATOM 6472 O O . MET B 1 404 ? 145.881 164.672 128.271 1.00 103.75 404 MET B O 1
ATOM 6474 N N . SER B 1 405 ? 146.694 166.767 128.110 1.00 128.19 405 SER B N 1
ATOM 6475 C CA . SER B 1 405 ? 146.860 166.739 126.665 1.00 127.04 405 SER B CA 1
ATOM 6476 C C . SER B 1 405 ? 148.338 166.693 126.307 1.00 126.80 405 SER B C 1
ATOM 6477 O O . SER B 1 405 ? 149.155 167.397 126.907 1.00 128.87 405 SER B O 1
ATOM 6480 N N . ALA B 1 406 ? 148.675 165.855 125.330 1.00 138.83 406 ALA B N 1
ATOM 6481 C CA . ALA B 1 406 ? 150.050 165.755 124.869 1.00 142.51 406 ALA B CA 1
ATOM 6482 C C . ALA B 1 406 ? 150.478 167.049 124.187 1.00 147.27 406 ALA B C 1
ATOM 6483 O O . ALA B 1 406 ? 149.670 167.756 123.579 1.00 147.59 406 ALA B O 1
ATOM 6485 N N . ILE B 1 407 ? 151.767 167.356 124.295 1.00 165.56 407 ILE B N 1
ATOM 6486 C CA . ILE B 1 407 ? 152.337 168.577 123.738 1.00 164.09 407 ILE B CA 1
ATOM 6487 C C . ILE B 1 407 ? 152.980 168.249 122.398 1.00 165.17 407 ILE B C 1
ATOM 6488 O O . ILE B 1 407 ? 153.751 167.288 122.286 1.00 164.36 407 ILE B O 1
ATOM 6493 N N . ASN B 1 408 ? 152.651 169.038 121.379 1.00 195.40 408 ASN B N 1
ATOM 6494 C CA . ASN B 1 408 ? 153.233 168.846 120.060 1.00 198.10 408 ASN B CA 1
ATOM 6495 C C . ASN B 1 408 ? 154.725 169.161 120.084 1.00 199.26 408 ASN B C 1
ATOM 6496 O O . ASN B 1 408 ? 155.185 170.050 120.806 1.00 198.73 408 ASN B O 1
ATOM 6501 N N . LEU B 1 409 ? 155.485 168.409 119.284 1.00 207.81 409 LEU B N 1
ATOM 6502 C CA . LEU B 1 409 ? 156.928 168.621 119.220 1.00 207.05 409 LEU B CA 1
ATOM 6503 C C . LEU B 1 409 ? 157.259 170.011 118.689 1.00 207.76 409 LEU B C 1
ATOM 6504 O O . LEU B 1 409 ? 158.151 170.687 119.215 1.00 205.50 409 LEU B O 1
ATOM 6509 N N . THR B 1 410 ? 156.552 170.454 117.655 1.00 210.58 410 THR B N 1
ATOM 6510 C CA . THR B 1 410 ? 156.783 171.774 117.079 1.00 208.08 410 THR B CA 1
ATOM 6511 C C . THR B 1 410 ? 155.858 172.812 117.705 1.00 207.98 410 THR B C 1
ATOM 6512 O O . THR B 1 410 ? 154.672 172.558 117.911 1.00 207.96 410 THR B O 1
ATOM 6514 N N . ASP B 1 454 ? 137.977 143.234 148.955 1.00 113.14 454 ASP B N 1
ATOM 6515 C CA . ASP B 1 454 ? 138.732 142.309 148.119 1.00 120.67 454 ASP B CA 1
ATOM 6516 C C . ASP B 1 454 ? 137.953 141.982 146.850 1.00 119.81 454 ASP B C 1
ATOM 6517 O O . ASP B 1 454 ? 138.473 141.346 145.934 1.00 112.50 454 ASP B O 1
ATOM 6522 N N . ASN B 1 455 ? 136.698 142.428 146.801 1.00 130.05 455 ASN B N 1
ATOM 6523 C CA . ASN B 1 455 ? 135.823 142.180 145.654 1.00 132.23 455 ASN B CA 1
ATOM 6524 C C . ASN B 1 455 ? 136.212 143.131 144.525 1.00 128.63 455 ASN B C 1
ATOM 6525 O O . ASN B 1 455 ? 135.581 144.163 144.285 1.00 127.35 455 ASN B O 1
ATOM 6530 N N . LEU B 1 456 ? 137.283 142.766 143.817 1.00 98.64 456 LEU B N 1
ATOM 6531 C CA . LEU B 1 456 ? 137.775 143.556 142.696 1.00 97.26 456 LEU B CA 1
ATOM 6532 C C . LEU B 1 456 ? 137.926 142.739 141.419 1.00 96.65 456 LEU B C 1
ATOM 6533 O O . LEU B 1 456 ? 138.531 143.225 140.457 1.00 102.91 456 LEU B O 1
ATOM 6538 N N . SER B 1 457 ? 137.394 141.516 141.381 1.00 79.58 457 SER B N 1
ATOM 6539 C CA . SER B 1 457 ? 137.553 140.673 140.200 1.00 79.94 457 SER B CA 1
ATOM 6540 C C . SER B 1 457 ? 136.798 141.222 138.997 1.00 85.27 457 SER B C 1
ATOM 6541 O O . SER B 1 457 ? 137.249 141.055 137.855 1.00 93.25 457 SER B O 1
ATOM 6544 N N . TYR B 1 458 ? 135.651 141.867 139.223 1.00 72.63 458 TYR B N 1
ATOM 6545 C CA . TYR B 1 458 ? 134.858 142.361 138.103 1.00 75.30 458 TYR B CA 1
ATOM 6546 C C . TYR B 1 458 ? 135.600 143.428 137.310 1.00 86.17 458 TYR B C 1
ATOM 6547 O O . TYR B 1 458 ? 135.382 143.558 136.101 1.00 98.29 458 TYR B O 1
ATOM 6556 N N . THR B 1 459 ? 136.489 144.185 137.954 1.00 73.59 459 THR B N 1
ATOM 6557 C CA . THR B 1 459 ? 137.289 145.160 137.217 1.00 70.61 459 THR B CA 1
ATOM 6558 C C . THR B 1 459 ? 138.216 144.465 136.226 1.00 77.88 459 THR B C 1
ATOM 6559 O O . THR B 1 459 ? 138.328 144.875 135.063 1.00 86.31 459 THR B O 1
ATOM 6563 N N . GLN B 1 460 ? 138.888 143.401 136.671 1.00 71.65 460 GLN B N 1
ATOM 6564 C CA . GLN B 1 460 ? 139.754 142.644 135.775 1.00 68.93 460 GLN B CA 1
ATOM 6565 C C . GLN B 1 460 ? 138.947 141.995 134.659 1.00 66.41 460 GLN B C 1
ATOM 6566 O O . GLN B 1 460 ? 139.391 141.943 133.504 1.00 75.86 460 GLN B O 1
ATOM 6572 N N . LEU B 1 461 ? 137.758 141.486 134.991 1.00 57.90 461 LEU B N 1
ATOM 6573 C CA . LEU B 1 461 ? 136.895 140.902 133.970 1.00 60.11 461 LEU B CA 1
ATOM 6574 C C . LEU B 1 461 ? 136.516 141.939 132.920 1.00 65.01 461 LEU B C 1
ATOM 6575 O O . LEU B 1 461 ? 136.534 141.653 131.717 1.00 81.25 461 LEU B O 1
ATOM 6580 N N . GLN B 1 462 ? 136.178 143.153 133.361 1.00 57.80 462 GLN B N 1
ATOM 6581 C CA . GLN B 1 462 ? 135.845 144.222 132.429 1.00 61.26 462 GLN B CA 1
ATOM 6582 C C . GLN B 1 462 ? 137.037 144.575 131.551 1.00 70.54 462 GLN B C 1
ATOM 6583 O O . GLN B 1 462 ? 136.883 144.810 130.347 1.00 85.67 462 GLN B O 1
ATOM 6589 N N . PHE B 1 463 ? 138.232 144.624 132.140 1.00 63.15 463 PHE B N 1
ATOM 6590 C CA . PHE B 1 463 ? 139.435 144.929 131.368 1.00 65.57 463 PHE B CA 1
ATOM 6591 C C . PHE B 1 463 ? 139.663 143.891 130.274 1.00 72.90 463 PHE B C 1
ATOM 6592 O O . PHE B 1 463 ? 139.907 144.237 129.109 1.00 82.56 463 PHE B O 1
ATOM 6600 N N . ALA B 1 464 ? 139.576 142.609 130.634 1.00 65.31 464 ALA B N 1
ATOM 6601 C CA . ALA B 1 464 ? 139.782 141.551 129.649 1.00 59.78 464 ALA B CA 1
ATOM 6602 C C . ALA B 1 464 ? 138.721 141.598 128.557 1.00 64.98 464 ALA B C 1
ATOM 6603 O O . ALA B 1 464 ? 139.033 141.445 127.367 1.00 82.62 464 ALA B O 1
ATOM 6605 N N . TYR B 1 465 ? 137.460 141.810 128.942 1.00 59.98 465 TYR B N 1
ATOM 6606 C CA . TYR B 1 465 ? 136.387 141.882 127.957 1.00 59.94 465 TYR B CA 1
ATOM 6607 C C . TYR B 1 465 ? 136.604 143.039 126.993 1.00 62.70 465 TYR B C 1
ATOM 6608 O O . TYR B 1 465 ? 136.421 142.888 125.779 1.00 82.06 465 TYR B O 1
ATOM 6617 N N . ASP B 1 466 ? 136.999 144.203 127.514 1.00 71.87 466 ASP B N 1
ATOM 6618 C CA . ASP B 1 466 ? 137.239 145.355 126.654 1.00 81.18 466 ASP B CA 1
ATOM 6619 C C . ASP B 1 466 ? 138.385 145.091 125.686 1.00 85.68 466 ASP B C 1
ATOM 6620 O O . ASP B 1 466 ? 138.295 145.431 124.499 1.00 99.06 466 ASP B O 1
ATOM 6625 N N . LYS B 1 467 ? 139.470 144.484 126.173 1.00 64.77 467 LYS B N 1
ATOM 6626 C CA . LYS B 1 467 ? 140.600 144.187 125.298 1.00 69.19 467 LYS B CA 1
ATOM 6627 C C . LYS B 1 467 ? 140.189 143.245 124.170 1.00 73.72 467 LYS B C 1
ATOM 6628 O O . LYS B 1 467 ? 140.492 143.488 122.991 1.00 72.23 467 LYS B O 1
ATOM 6634 N N . LEU B 1 468 ? 139.479 142.167 124.516 1.00 68.83 468 LEU B N 1
ATOM 6635 C CA . LEU B 1 468 ? 139.059 141.204 123.502 1.00 60.68 468 LEU B CA 1
ATOM 6636 C C . LEU B 1 468 ? 138.116 141.841 122.490 1.00 67.82 468 LEU B C 1
ATOM 6637 O O . LEU B 1 468 ? 138.245 141.616 121.278 1.00 76.31 468 LEU B O 1
ATOM 6642 N N . ARG B 1 469 ? 137.162 142.643 122.970 1.00 76.62 469 ARG B N 1
ATOM 6643 C CA . ARG B 1 469 ? 136.215 143.290 122.069 1.00 72.28 469 ARG B CA 1
ATOM 6644 C C . ARG B 1 469 ? 136.925 144.241 121.115 1.00 77.27 469 ARG B C 1
ATOM 6645 O O . ARG B 1 469 ? 136.615 144.275 119.917 1.00 91.01 469 ARG B O 1
ATOM 6653 N N . ASP B 1 470 ? 137.887 145.016 121.622 1.00 89.12 470 ASP B N 1
ATOM 6654 C CA . ASP B 1 470 ? 138.619 145.934 120.756 1.00 92.99 470 ASP B CA 1
ATOM 6655 C C . ASP B 1 470 ? 139.399 145.180 119.686 1.00 96.91 470 ASP B C 1
ATOM 6656 O O . ASP B 1 470 ? 139.389 145.568 118.509 1.00 106.10 470 ASP B O 1
ATOM 6661 N N . GLY B 1 471 ? 140.072 144.094 120.074 1.00 83.23 471 GLY B N 1
ATOM 6662 C CA . GLY B 1 471 ? 140.813 143.319 119.088 1.00 83.73 471 GLY B CA 1
ATOM 6663 C C . GLY B 1 471 ? 139.915 142.748 118.008 1.00 79.99 471 GLY B C 1
ATOM 6664 O O . GLY B 1 471 ? 140.222 142.827 116.811 1.00 83.21 471 GLY B O 1
ATOM 6665 N N . ILE B 1 472 ? 138.778 142.176 118.416 1.00 65.02 472 ILE B N 1
ATOM 6666 C CA . ILE B 1 472 ? 137.856 141.587 117.450 1.00 59.44 472 ILE B CA 1
ATOM 6667 C C . ILE B 1 472 ? 137.315 142.655 116.507 1.00 67.18 472 ILE B C 1
ATOM 6668 O O . ILE B 1 472 ? 137.210 142.436 115.292 1.00 79.62 472 ILE B O 1
ATOM 6673 N N . ASN B 1 473 ? 136.959 143.824 117.045 1.00 77.92 473 ASN B N 1
ATOM 6674 C CA . ASN B 1 473 ? 136.427 144.889 116.202 1.00 78.06 473 ASN B CA 1
ATOM 6675 C C . ASN B 1 473 ? 137.459 145.362 115.187 1.00 82.47 473 ASN B C 1
ATOM 6676 O O . ASN B 1 473 ? 137.127 145.606 114.019 1.00 92.55 473 ASN B O 1
ATOM 6681 N N . GLN B 1 474 ? 138.718 145.503 115.611 1.00 87.26 474 GLN B N 1
ATOM 6682 C CA . GLN B 1 474 ? 139.758 145.917 114.672 1.00 84.78 474 GLN B CA 1
ATOM 6683 C C . GLN B 1 474 ? 139.939 144.887 113.561 1.00 94.67 474 GLN B C 1
ATOM 6684 O O . GLN B 1 474 ? 140.074 145.245 112.379 1.00 103.06 474 GLN B O 1
ATOM 6690 N N . VAL B 1 475 ? 139.936 143.601 113.922 1.00 85.63 475 VAL B N 1
ATOM 6691 C CA . VAL B 1 475 ? 140.069 142.552 112.912 1.00 79.62 475 VAL B CA 1
ATOM 6692 C C . VAL B 1 475 ? 138.913 142.618 111.923 1.00 78.28 475 VAL B C 1
ATOM 6693 O O . VAL B 1 475 ? 139.107 142.499 110.703 1.00 86.88 475 VAL B O 1
ATOM 6697 N N . LEU B 1 476 ? 137.693 142.815 112.430 1.00 79.08 476 LEU B N 1
ATOM 6698 C CA . LEU B 1 476 ? 136.529 142.904 111.554 1.00 79.26 476 LEU B CA 1
ATOM 6699 C C . LEU B 1 476 ? 136.639 144.090 110.605 1.00 86.32 476 LEU B C 1
ATOM 6700 O O . LEU B 1 476 ? 136.281 143.984 109.425 1.00 97.72 476 LEU B O 1
ATOM 6705 N N . GLU B 1 477 ? 137.120 145.230 111.102 1.00 101.73 477 GLU B N 1
ATOM 6706 C CA . GLU B 1 477 ? 137.263 146.405 110.245 1.00 101.88 477 GLU B CA 1
ATOM 6707 C C . GLU B 1 477 ? 138.258 146.144 109.118 1.00 102.55 477 GLU B C 1
ATOM 6708 O O . GLU B 1 477 ? 138.002 146.482 107.951 1.00 108.80 477 GLU B O 1
ATOM 6714 N N . GLU B 1 478 ? 139.402 145.540 109.451 1.00 101.45 478 GLU B N 1
ATOM 6715 C CA . GLU B 1 478 ? 140.389 145.235 108.415 1.00 101.98 478 GLU B CA 1
ATOM 6716 C C . GLU B 1 478 ? 139.822 144.269 107.381 1.00 102.76 478 GLU B C 1
ATOM 6717 O O . GLU B 1 478 ? 140.022 144.446 106.168 1.00 104.44 478 GLU B O 1
ATOM 6723 N N . LEU B 1 479 ? 139.102 143.242 107.843 1.00 89.07 479 LEU B N 1
ATOM 6724 C CA . LEU B 1 479 ? 138.502 142.284 106.921 1.00 83.12 479 LEU B CA 1
ATOM 6725 C C . LEU B 1 479 ? 137.498 142.964 106.000 1.00 82.44 479 LEU B C 1
ATOM 6726 O O . LEU B 1 479 ? 137.445 142.667 104.800 1.00 93.66 479 LEU B O 1
ATOM 6731 N N . SER B 1 480 ? 136.689 143.876 106.543 1.00 80.94 480 SER B N 1
ATOM 6732 C CA . SER B 1 480 ? 135.710 144.581 105.723 1.00 83.03 480 SER B CA 1
ATOM 6733 C C . SER B 1 480 ? 136.389 145.430 104.657 1.00 86.26 480 SER B C 1
ATOM 6734 O O . SER B 1 480 ? 135.931 145.482 103.508 1.00 93.07 480 SER B O 1
ATOM 6737 N N . ARG B 1 481 ? 137.478 146.114 105.018 1.00 95.02 481 ARG B N 1
ATOM 6738 C CA . ARG B 1 481 ? 138.187 146.920 104.025 1.00 92.59 481 ARG B CA 1
ATOM 6739 C C . ARG B 1 481 ? 138.748 146.050 102.903 1.00 96.67 481 ARG B C 1
ATOM 6740 O O . ARG B 1 481 ? 138.621 146.386 101.711 1.00 100.34 481 ARG B O 1
ATOM 6748 N N . ALA B 1 482 ? 139.361 144.918 103.263 1.00 90.21 482 ALA B N 1
ATOM 6749 C CA . ALA B 1 482 ? 139.889 144.019 102.240 1.00 84.79 482 ALA B CA 1
ATOM 6750 C C . ALA B 1 482 ? 138.774 143.496 101.341 1.00 86.49 482 ALA B C 1
ATOM 6751 O O . ALA B 1 482 ? 138.941 143.397 100.116 1.00 88.16 482 ALA B O 1
ATOM 6753 N N . TRP B 1 483 ? 137.625 143.158 101.933 1.00 97.09 483 TRP B N 1
ATOM 6754 C CA . TRP B 1 483 ? 136.502 142.667 101.145 1.00 91.96 483 TRP B CA 1
ATOM 6755 C C . TRP B 1 483 ? 135.995 143.733 100.183 1.00 90.17 483 TRP B C 1
ATOM 6756 O O . TRP B 1 483 ? 135.618 143.422 99.048 1.00 95.97 483 TRP B O 1
ATOM 6767 N N . CYS B 1 484 ? 135.958 144.993 100.621 1.00 104.80 484 CYS B N 1
ATOM 6768 C CA . CYS B 1 484 ? 135.520 146.063 99.729 1.00 106.80 484 CYS B CA 1
ATOM 6769 C C . CYS B 1 484 ? 136.462 146.201 98.539 1.00 106.58 484 CYS B C 1
ATOM 6770 O O . CYS B 1 484 ? 136.019 146.358 97.392 1.00 109.95 484 CYS B O 1
ATOM 6773 N N . ARG B 1 485 ? 137.773 146.145 98.794 1.00 98.69 485 ARG B N 1
ATOM 6774 C CA . ARG B 1 485 ? 138.726 146.222 97.687 1.00 96.76 485 ARG B CA 1
ATOM 6775 C C . ARG B 1 485 ? 138.522 145.066 96.710 1.00 97.44 485 ARG B C 1
ATOM 6776 O O . ARG B 1 485 ? 138.514 145.263 95.481 1.00 94.20 485 ARG B O 1
ATOM 6784 N N . GLU B 1 486 ? 138.346 143.853 97.241 1.00 109.18 486 GLU B N 1
ATOM 6785 C CA . GLU B 1 486 ? 138.142 142.695 96.380 1.00 101.84 486 GLU B CA 1
ATOM 6786 C C . GLU B 1 486 ? 136.865 142.835 95.562 1.00 101.91 486 GLU B C 1
ATOM 6787 O O . GLU B 1 486 ? 136.834 142.471 94.382 1.00 104.05 486 GLU B O 1
ATOM 6793 N N . GLN B 1 487 ? 135.800 143.355 96.174 1.00 102.77 487 GLN B N 1
ATOM 6794 C CA . GLN B 1 487 ? 134.543 143.540 95.454 1.00 97.92 487 GLN B CA 1
ATOM 6795 C C . GLN B 1 487 ? 134.695 144.549 94.325 1.00 98.27 487 GLN B C 1
ATOM 6796 O O . GLN B 1 487 ? 134.132 144.366 93.240 1.00 101.42 487 GLN B O 1
ATOM 6802 N N . VAL B 1 488 ? 135.440 145.630 94.566 1.00 100.45 488 VAL B N 1
ATOM 6803 C CA . VAL B 1 488 ? 135.661 146.617 93.510 1.00 94.12 488 VAL B CA 1
ATOM 6804 C C . VAL B 1 488 ? 136.395 145.980 92.335 1.00 97.87 488 VAL B C 1
ATOM 6805 O O . VAL B 1 488 ? 136.013 146.149 91.166 1.00 100.36 488 VAL B O 1
ATOM 6809 N N . ARG B 1 489 ? 137.456 145.221 92.630 1.00 112.13 489 ARG B N 1
ATOM 6810 C CA . ARG B 1 489 ? 138.192 144.556 91.555 1.00 108.85 489 ARG B CA 1
ATOM 6811 C C . ARG B 1 489 ? 137.305 143.558 90.815 1.00 109.08 489 ARG B C 1
ATOM 6812 O O . ARG B 1 489 ? 137.373 143.442 89.583 1.00 106.84 489 ARG B O 1
ATOM 6820 N N . ASP B 1 490 ? 136.463 142.832 91.553 1.00 114.19 490 ASP B N 1
ATOM 6821 C CA . ASP B 1 490 ? 135.571 141.857 90.936 1.00 110.40 490 ASP B CA 1
ATOM 6822 C C . ASP B 1 490 ? 134.594 142.552 89.992 1.00 108.02 490 ASP B C 1
ATOM 6823 O O . ASP B 1 490 ? 134.341 142.069 88.883 1.00 108.79 490 ASP B O 1
ATOM 6828 N N . ASN B 1 491 ? 134.044 143.694 90.411 1.00 98.90 491 ASN B N 1
ATOM 6829 C CA . ASN B 1 491 ? 133.129 144.434 89.546 1.00 95.02 491 ASN B CA 1
ATOM 6830 C C . ASN B 1 491 ? 133.833 144.914 88.284 1.00 92.35 491 ASN B C 1
ATOM 6831 O O . ASN B 1 491 ? 133.255 144.887 87.188 1.00 94.25 491 ASN B O 1
ATOM 6836 N N . LEU B 1 492 ? 135.080 145.371 88.420 1.00 94.21 492 LEU B N 1
ATOM 6837 C CA . LEU B 1 492 ? 135.834 145.780 87.237 1.00 92.75 492 LEU B CA 1
ATOM 6838 C C . LEU B 1 492 ? 136.025 144.610 86.277 1.00 94.39 492 LEU B C 1
ATOM 6839 O O . LEU B 1 492 ? 135.871 144.761 85.056 1.00 91.72 492 LEU B O 1
ATOM 6844 N N . MET B 1 493 ? 136.361 143.441 86.818 1.00 111.03 493 MET B N 1
ATOM 6845 C CA . MET B 1 493 ? 136.502 142.246 85.948 1.00 107.07 493 MET B CA 1
ATOM 6846 C C . MET B 1 493 ? 135.171 142.024 85.239 1.00 101.34 493 MET B C 1
ATOM 6847 O O . MET B 1 493 ? 135.171 141.872 84.007 1.00 102.12 493 MET B O 1
ATOM 6852 N N . TRP B 1 494 ? 134.081 142.019 86.005 1.00 99.16 494 TRP B N 1
ATOM 6853 C CA . TRP B 1 494 ? 132.776 141.751 85.406 1.00 97.96 494 TRP B CA 1
ATOM 6854 C C . TRP B 1 494 ? 132.505 142.690 84.240 1.00 92.26 494 TRP B C 1
ATOM 6855 O O . TRP B 1 494 ? 132.037 142.259 83.177 1.00 90.20 494 TRP B O 1
ATOM 6866 N N . TYR B 1 495 ? 132.792 143.982 84.421 1.00 106.57 495 TYR B N 1
ATOM 6867 C CA . TYR B 1 495 ? 132.588 144.930 83.329 1.00 104.83 495 TYR B CA 1
ATOM 6868 C C . TYR B 1 495 ? 133.457 144.575 82.134 1.00 105.20 495 TYR B C 1
ATOM 6869 O O . TYR B 1 495 ? 133.006 144.642 80.985 1.00 105.55 495 TYR B O 1
ATOM 6878 N N . GLU B 1 496 ? 134.716 144.204 82.386 1.00 119.26 496 GLU B N 1
ATOM 6879 C CA . GLU B 1 496 ? 135.595 143.812 81.288 1.00 119.77 496 GLU B CA 1
ATOM 6880 C C . GLU B 1 496 ? 135.050 142.593 80.556 1.00 118.98 496 GLU B C 1
ATOM 6881 O O . GLU B 1 496 ? 135.087 142.530 79.322 1.00 115.83 496 GLU B O 1
ATOM 6887 N N . LEU B 1 497 ? 134.533 141.614 81.301 1.00 112.40 497 LEU B N 1
ATOM 6888 C CA . LEU B 1 497 ? 133.987 140.414 80.678 1.00 106.64 497 LEU B CA 1
ATOM 6889 C C . LEU B 1 497 ? 132.720 140.711 79.887 1.00 107.80 497 LEU B C 1
ATOM 6890 O O . LEU B 1 497 ? 132.428 140.018 78.907 1.00 105.95 497 LEU B O 1
ATOM 6895 N N . SER B 1 498 ? 131.960 141.730 80.293 1.00 116.48 498 SER B N 1
ATOM 6896 C CA . SER B 1 498 ? 130.688 142.028 79.642 1.00 115.44 498 SER B CA 1
ATOM 6897 C C . SER B 1 498 ? 130.837 142.486 78.197 1.00 112.66 498 SER B C 1
ATOM 6898 O O . SER B 1 498 ? 129.833 142.527 77.478 1.00 113.92 498 SER B O 1
ATOM 6901 N N . LYS B 1 499 ? 132.046 142.831 77.753 1.00 118.49 499 LYS B N 1
ATOM 6902 C CA . LYS B 1 499 ? 132.229 143.359 76.406 1.00 120.38 499 LYS B CA 1
ATOM 6903 C C . LYS B 1 499 ? 132.060 142.312 75.312 1.00 121.33 499 LYS B C 1
ATOM 6904 O O . LYS B 1 499 ? 131.978 142.684 74.138 1.00 119.96 499 LYS B O 1
ATOM 6910 N N . ILE B 1 500 ? 132.004 141.025 75.653 1.00 128.73 500 ILE B N 1
ATOM 6911 C CA . ILE B 1 500 ? 131.887 139.985 74.637 1.00 130.81 500 ILE B CA 1
ATOM 6912 C C . ILE B 1 500 ? 130.419 139.723 74.327 1.00 133.12 500 ILE B C 1
ATOM 6913 O O . ILE B 1 500 ? 129.974 139.901 73.188 1.00 134.32 500 ILE B O 1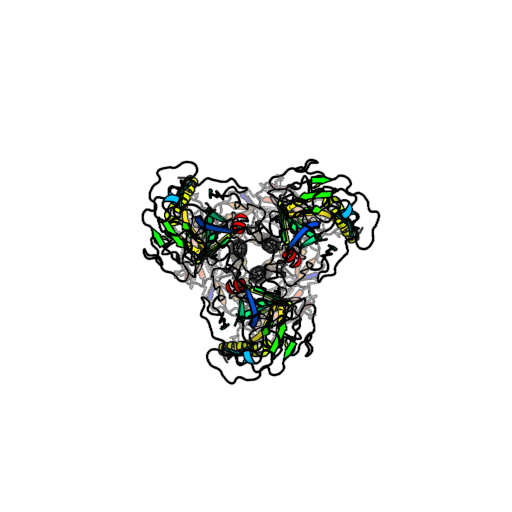
ATOM 6918 N N . ASN B 1 501 ? 129.659 139.300 75.332 1.00 135.65 501 ASN B N 1
ATOM 6919 C CA . ASN B 1 501 ? 128.237 139.034 75.156 1.00 131.96 501 ASN B CA 1
ATOM 6920 C C . ASN B 1 501 ? 127.475 139.459 76.405 1.00 132.14 501 ASN B C 1
ATOM 6921 O O . ASN B 1 501 ? 127.541 138.781 77.437 1.00 135.91 501 ASN B O 1
ATOM 6926 N N . PRO B 1 502 ? 126.746 140.575 76.348 1.00 127.79 502 PRO B N 1
ATOM 6927 C CA . PRO B 1 502 ? 126.050 141.061 77.551 1.00 131.80 502 PRO B CA 1
ATOM 6928 C C . PRO B 1 502 ? 124.980 140.119 78.069 1.00 131.68 502 PRO B C 1
ATOM 6929 O O . PRO B 1 502 ? 124.632 140.201 79.252 1.00 131.84 502 PRO B O 1
ATOM 6933 N N . THR B 1 503 ? 124.442 139.234 77.225 1.00 126.02 503 THR B N 1
ATOM 6934 C CA . THR B 1 503 ? 123.370 138.346 77.664 1.00 126.43 503 THR B CA 1
ATOM 6935 C C . THR B 1 503 ? 123.834 137.438 78.796 1.00 125.03 503 THR B C 1
ATOM 6936 O O . THR B 1 503 ? 123.132 137.270 79.801 1.00 128.17 503 THR B O 1
ATOM 6940 N N . SER B 1 504 ? 125.024 136.850 78.655 1.00 122.37 504 SER B N 1
ATOM 6941 C CA . SER B 1 504 ? 125.531 135.952 79.686 1.00 126.08 504 SER B CA 1
ATOM 6942 C C . SER B 1 504 ? 125.759 136.688 81.000 1.00 126.31 504 SER B C 1
ATOM 6943 O O . SER B 1 504 ? 125.397 136.188 82.070 1.00 130.65 504 SER B O 1
ATOM 6946 N N . VAL B 1 505 ? 126.345 137.884 80.937 1.00 120.10 505 VAL B N 1
ATOM 6947 C CA . VAL B 1 505 ? 126.608 138.642 82.156 1.00 121.33 505 VAL B CA 1
ATOM 6948 C C . VAL B 1 505 ? 125.305 139.044 82.832 1.00 126.49 505 VAL B C 1
ATOM 6949 O O . VAL B 1 505 ? 125.174 138.954 84.059 1.00 129.60 505 VAL B O 1
ATOM 6953 N N . MET B 1 506 ? 124.324 139.499 82.050 1.00 124.56 506 MET B N 1
ATOM 6954 C CA . MET B 1 506 ? 123.041 139.886 82.629 1.00 122.94 506 MET B CA 1
ATOM 6955 C C . MET B 1 506 ? 122.342 138.693 83.267 1.00 122.38 506 MET B C 1
ATOM 6956 O O . MET B 1 506 ? 121.782 138.808 84.363 1.00 123.69 506 MET B O 1
ATOM 6961 N N . THR B 1 507 ? 122.364 137.537 82.599 1.00 124.33 507 THR B N 1
ATOM 6962 C CA . THR B 1 507 ? 121.751 136.348 83.180 1.00 124.78 507 THR B CA 1
ATOM 6963 C C . THR B 1 507 ? 122.516 135.864 84.403 1.00 126.38 507 THR B C 1
ATOM 6964 O O . THR B 1 507 ? 121.943 135.184 85.262 1.00 132.73 507 THR B O 1
ATOM 6968 N N . ALA B 1 508 ? 123.808 136.175 84.490 1.00 114.44 508 ALA B N 1
ATOM 6969 C CA . ALA B 1 508 ? 124.569 135.814 85.679 1.00 115.51 508 ALA B CA 1
ATOM 6970 C C . ALA B 1 508 ? 124.234 136.725 86.854 1.00 115.01 508 ALA B C 1
ATOM 6971 O O . ALA B 1 508 ? 124.107 136.256 87.989 1.00 115.97 508 ALA B O 1
ATOM 6973 N N . ILE B 1 509 ? 124.095 138.027 86.600 1.00 116.96 509 ILE B N 1
ATOM 6974 C CA . ILE B 1 509 ? 123.814 138.968 87.679 1.00 119.48 509 ILE B CA 1
ATOM 6975 C C . ILE B 1 509 ? 122.392 138.785 88.195 1.00 123.18 509 ILE B C 1
ATOM 6976 O O . ILE B 1 509 ? 122.156 138.732 89.408 1.00 122.07 509 ILE B O 1
ATOM 6981 N N . TYR B 1 510 ? 121.425 138.678 87.288 1.00 138.47 510 TYR B N 1
ATOM 6982 C CA . TYR B 1 510 ? 120.026 138.493 87.649 1.00 137.13 510 TYR B CA 1
ATOM 6983 C C . TYR B 1 510 ? 119.652 137.026 87.507 1.00 137.51 510 TYR B C 1
ATOM 6984 O O . TYR B 1 510 ? 119.906 136.417 86.463 1.00 141.60 510 TYR B O 1
ATOM 6993 N N . GLY B 1 511 ? 119.039 136.466 88.551 1.00 128.93 511 GLY B N 1
ATOM 6994 C CA . GLY B 1 511 ? 118.636 135.070 88.494 1.00 128.54 511 GLY B CA 1
ATOM 6995 C C . GLY B 1 511 ? 117.661 134.789 87.367 1.00 131.67 511 GLY B C 1
ATOM 6996 O O . GLY B 1 511 ? 117.739 133.748 86.711 1.00 131.47 511 GLY B O 1
ATOM 6997 N N . ARG B 1 512 ? 116.738 135.707 87.127 1.00 139.72 512 ARG B N 1
ATOM 6998 C CA . ARG B 1 512 ? 115.760 135.527 86.063 1.00 139.14 512 ARG B CA 1
ATOM 6999 C C . ARG B 1 512 ? 116.426 135.706 84.703 1.00 137.10 512 ARG B C 1
ATOM 7000 O O . ARG B 1 512 ? 117.120 136.707 84.488 1.00 137.70 512 ARG B O 1
ATOM 7008 N N . PRO B 1 513 ? 116.257 134.766 83.773 1.00 129.27 513 PRO B N 1
ATOM 7009 C CA . PRO B 1 513 ? 116.834 134.945 82.436 1.00 130.07 513 PRO B CA 1
ATOM 7010 C C . PRO B 1 513 ? 116.257 136.171 81.746 1.00 129.98 513 PRO B C 1
ATOM 7011 O O . PRO B 1 513 ? 115.064 136.462 81.850 1.00 131.70 513 PRO B O 1
ATOM 7015 N N . VAL B 1 514 ? 117.139 136.885 81.050 1.00 129.46 514 VAL B N 1
ATOM 7016 C CA . VAL B 1 514 ? 116.727 138.128 80.356 1.00 129.84 514 VAL B CA 1
ATOM 7017 C C . VAL B 1 514 ? 117.329 138.102 78.962 1.00 129.59 514 VAL B C 1
ATOM 7018 O O . VAL B 1 514 ? 117.629 137.009 78.477 1.00 131.02 514 VAL B O 1
ATOM 7022 N N . SER B 1 515 ? 117.504 139.271 78.361 1.00 150.96 515 SER B N 1
ATOM 7023 C CA . SER B 1 515 ? 118.121 139.372 77.018 1.00 153.29 515 SER B CA 1
ATOM 7024 C C . SER B 1 515 ? 118.715 140.770 76.900 1.00 154.99 515 SER B C 1
ATOM 7025 O O . SER B 1 515 ? 118.187 141.673 77.566 1.00 156.69 515 SER B O 1
ATOM 7028 N N . ALA B 1 516 ? 119.755 140.955 76.090 1.00 145.05 516 ALA B N 1
ATOM 7029 C CA . ALA B 1 516 ? 120.387 142.289 76.086 1.00 142.92 516 ALA B CA 1
ATOM 7030 C C . ALA B 1 516 ? 121.108 142.575 74.778 1.00 141.45 516 ALA B C 1
ATOM 7031 O O . ALA B 1 516 ? 121.320 141.642 74.001 1.00 144.13 516 ALA B O 1
ATOM 7033 N N . LYS B 1 517 ? 121.467 143.835 74.569 1.00 138.80 517 LYS B N 1
ATOM 7034 C CA . LYS B 1 517 ? 122.216 144.221 73.355 1.00 139.90 517 LYS B CA 1
ATOM 7035 C C . LYS B 1 517 ? 122.944 145.518 73.679 1.00 142.00 517 LYS B C 1
ATOM 7036 O O . LYS B 1 517 ? 122.438 146.267 74.524 1.00 144.80 517 LYS B O 1
ATOM 7042 N N . PHE B 1 518 ? 124.087 145.766 73.051 1.00 135.06 518 PHE B N 1
ATOM 7043 C CA . PHE B 1 518 ? 124.873 146.961 73.434 1.00 135.67 518 PHE B CA 1
ATOM 7044 C C . PHE B 1 518 ? 124.401 148.171 72.640 1.00 137.80 518 PHE B C 1
ATOM 7045 O O . PHE B 1 518 ? 125.073 148.549 71.675 1.00 137.52 518 PHE B O 1
ATOM 7053 N N . VAL B 1 519 ? 123.278 148.761 73.037 1.00 151.65 519 VAL B N 1
ATOM 7054 C CA . VAL B 1 519 ? 122.843 150.018 72.375 1.00 151.19 519 VAL B CA 1
ATOM 7055 C C . VAL B 1 519 ? 123.930 151.043 72.648 1.00 151.66 519 VAL B C 1
ATOM 7056 O O . VAL B 1 519 ? 124.213 151.296 73.826 1.00 153.25 519 VAL B O 1
ATOM 7060 N N . GLY B 1 520 ? 124.527 151.595 71.599 1.00 158.37 520 GLY B N 1
ATOM 7061 C CA . GLY B 1 520 ? 125.649 152.519 71.827 1.00 159.78 520 GLY B CA 1
ATOM 7062 C C . GLY B 1 520 ? 126.574 151.954 72.881 1.00 162.53 520 GLY B C 1
ATOM 7063 O O . GLY B 1 520 ? 126.981 150.798 72.734 1.00 160.96 520 GLY B O 1
ATOM 7064 N N . ASP B 1 521 ? 126.886 152.732 73.913 1.00 164.34 521 ASP B N 1
ATOM 7065 C CA . ASP B 1 521 ? 127.719 152.222 75.025 1.00 160.43 521 ASP B CA 1
ATOM 7066 C C . ASP B 1 521 ? 126.823 152.092 76.244 1.00 156.12 521 ASP B C 1
ATOM 7067 O O . ASP B 1 521 ? 127.155 152.662 77.286 1.00 154.25 521 ASP B O 1
ATOM 7069 N N . ALA B 1 522 ? 125.720 151.373 76.090 1.00 152.20 522 ALA B N 1
ATOM 7070 C CA . ALA B 1 522 ? 124.771 151.200 77.206 1.00 150.72 522 ALA B CA 1
ATOM 7071 C C . ALA B 1 522 ? 123.938 149.944 76.977 1.00 151.89 522 ALA B C 1
ATOM 7072 O O . ALA B 1 522 ? 123.330 149.829 75.904 1.00 152.72 522 ALA B O 1
ATOM 7074 N N . ILE B 1 523 ? 123.910 149.049 77.958 1.00 142.97 523 ILE B N 1
ATOM 7075 C CA . ILE B 1 523 ? 123.189 147.762 77.785 1.00 140.43 523 ILE B CA 1
ATOM 7076 C C . ILE B 1 523 ? 121.694 148.042 77.830 1.00 143.64 523 ILE B C 1
ATOM 7077 O O . ILE B 1 523 ? 121.296 148.914 78.614 1.00 146.34 523 ILE B O 1
ATOM 7082 N N . SER B 1 524 ? 120.908 147.327 77.026 1.00 161.72 524 SER B N 1
ATOM 7083 C CA . SER B 1 524 ? 119.434 147.486 77.062 1.00 163.22 524 SER B CA 1
ATOM 7084 C C . SER B 1 524 ? 118.816 146.159 77.472 1.00 161.57 524 SER B C 1
ATOM 7085 O O . SER B 1 524 ? 119.000 145.178 76.744 1.00 160.22 524 SER B O 1
ATOM 7088 N N . VAL B 1 525 ? 118.103 146.138 78.591 1.00 162.12 525 VAL B N 1
ATOM 7089 C CA . VAL B 1 525 ? 117.590 144.832 79.076 1.00 162.25 525 VAL B CA 1
ATOM 7090 C C . VAL B 1 525 ? 116.130 144.677 78.680 1.00 162.35 525 VAL B C 1
ATOM 7091 O O . VAL B 1 525 ? 115.350 145.600 78.937 1.00 164.30 525 VAL B O 1
ATOM 7095 N N . THR B 1 526 ? 115.801 143.567 78.052 1.00 169.48 526 THR B N 1
ATOM 7096 C CA . THR B 1 526 ? 114.428 143.194 77.619 1.00 170.85 526 THR B CA 1
ATOM 7097 C C . THR B 1 526 ? 114.025 141.893 78.318 1.00 170.73 526 THR B C 1
ATOM 7098 O O . THR B 1 526 ? 114.928 141.093 78.638 1.00 170.18 526 THR B O 1
ATOM 7102 N N . GLU B 1 527 ? 112.724 141.695 78.549 1.00 179.26 527 GLU B N 1
ATOM 7103 C CA . GLU B 1 527 ? 112.260 140.474 79.184 1.00 179.76 527 GLU B CA 1
ATOM 7104 C C . GLU B 1 527 ? 112.238 139.332 78.171 1.00 179.30 527 GLU B C 1
ATOM 7105 O O . GLU B 1 527 ? 112.523 139.513 76.983 1.00 178.70 527 GLU B O 1
ATOM 7111 N N . CYS B 1 528 ? 111.877 138.138 78.640 1.00 187.75 528 CYS B N 1
ATOM 7112 C CA . CYS B 1 528 ? 111.824 136.971 77.776 1.00 188.67 528 CYS B CA 1
ATOM 7113 C C . CYS B 1 528 ? 110.442 136.342 77.859 1.00 187.08 528 CYS B C 1
ATOM 7114 O O . CYS B 1 528 ? 109.750 136.442 78.877 1.00 186.21 528 CYS B O 1
ATOM 7117 N N . ILE B 1 529 ? 110.049 135.691 76.768 1.00 182.92 529 ILE B N 1
ATOM 7118 C CA . ILE B 1 529 ? 108.712 135.136 76.609 1.00 182.20 529 ILE B CA 1
ATOM 7119 C C . ILE B 1 529 ? 108.839 133.649 76.303 1.00 184.11 529 ILE B C 1
ATOM 7120 O O . ILE B 1 529 ? 109.650 133.251 75.460 1.00 185.50 529 ILE B O 1
ATOM 7125 N N . ASN B 1 530 ? 108.041 132.834 76.991 1.00 183.13 530 ASN B N 1
ATOM 7126 C CA . ASN B 1 530 ? 108.045 131.393 76.794 1.00 182.99 530 ASN B CA 1
ATOM 7127 C C . ASN B 1 530 ? 107.173 131.022 75.599 1.00 183.14 530 ASN B C 1
ATOM 7128 O O . ASN B 1 530 ? 106.620 131.878 74.905 1.00 184.85 530 ASN B O 1
ATOM 7133 N N . VAL B 1 531 ? 107.050 129.720 75.353 1.00 184.57 531 VAL B N 1
ATOM 7134 C CA . VAL B 1 531 ? 106.235 129.176 74.277 1.00 186.43 531 VAL B CA 1
ATOM 7135 C C . VAL B 1 531 ? 105.469 127.972 74.812 1.00 187.52 531 VAL B C 1
ATOM 7136 O O . VAL B 1 531 ? 105.534 127.644 76.000 1.00 187.10 531 VAL B O 1
ATOM 7140 N N . ASP B 1 532 ? 104.731 127.313 73.921 1.00 190.08 532 ASP B N 1
ATOM 7141 C CA . ASP B 1 532 ? 103.966 126.124 74.284 1.00 188.41 532 ASP B CA 1
ATOM 7142 C C . ASP B 1 532 ? 104.926 124.975 74.572 1.00 189.50 532 ASP B C 1
ATOM 7143 O O . ASP B 1 532 ? 105.633 124.508 73.673 1.00 190.82 532 ASP B O 1
ATOM 7145 N N . GLN B 1 533 ? 104.953 124.520 75.826 1.00 184.45 533 GLN B N 1
ATOM 7146 C CA . GLN B 1 533 ? 105.872 123.453 76.210 1.00 184.27 533 GLN B CA 1
ATOM 7147 C C . GLN B 1 533 ? 105.552 122.152 75.485 1.00 184.83 533 GLN B C 1
ATOM 7148 O O . GLN B 1 533 ? 106.463 121.428 75.065 1.00 185.60 533 GLN B O 1
ATOM 7154 N N . SER B 1 534 ? 104.266 121.832 75.336 1.00 187.82 534 SER B N 1
ATOM 7155 C CA . SER B 1 534 ? 103.885 120.598 74.658 1.00 188.90 534 SER B CA 1
ATOM 7156 C C . SER B 1 534 ? 104.295 120.621 73.191 1.00 189.49 534 SER B C 1
ATOM 7157 O O . SER B 1 534 ? 104.755 119.608 72.651 1.00 187.93 534 SER B O 1
ATOM 7160 N N . SER B 1 535 ? 104.136 121.767 72.530 1.00 192.65 535 SER B N 1
ATOM 7161 C CA . SER B 1 535 ? 104.446 121.899 71.107 1.00 191.63 535 SER B CA 1
ATOM 7162 C C . SER B 1 535 ? 105.949 122.106 70.938 1.00 192.27 535 SER B C 1
ATOM 7163 O O . SER B 1 535 ? 106.448 123.221 70.774 1.00 193.31 535 SER B O 1
ATOM 7166 N N . VAL B 1 536 ? 106.684 120.998 70.983 1.00 184.20 536 VAL B N 1
ATOM 7167 C CA . VAL B 1 536 ? 108.129 120.999 70.777 1.00 183.00 536 VAL B CA 1
ATOM 7168 C C . VAL B 1 536 ? 108.492 119.810 69.901 1.00 182.78 536 VAL B C 1
ATOM 7169 O O . VAL B 1 536 ? 107.928 118.720 70.050 1.00 182.46 536 VAL B O 1
ATOM 7173 N N . ASN B 1 537 ? 109.430 120.020 68.982 1.00 181.79 537 ASN B N 1
ATOM 7174 C CA . ASN B 1 537 ? 109.881 118.955 68.093 1.00 182.77 537 ASN B CA 1
ATOM 7175 C C . ASN B 1 537 ? 111.337 119.200 67.736 1.00 182.27 537 ASN B C 1
ATOM 7176 O O . ASN B 1 537 ? 111.678 120.271 67.225 1.00 182.67 537 ASN B O 1
ATOM 7181 N N . ILE B 1 538 ? 112.186 118.209 67.994 1.00 166.22 538 ILE B N 1
ATOM 7182 C CA . ILE B 1 538 ? 113.613 118.289 67.710 1.00 165.35 538 ILE B CA 1
ATOM 7183 C C . ILE B 1 538 ? 113.951 117.231 66.671 1.00 165.34 538 ILE B C 1
ATOM 7184 O O . ILE B 1 538 ? 113.655 116.047 66.863 1.00 165.54 538 ILE B O 1
ATOM 7189 N N . HIS B 1 539 ? 114.566 117.661 65.572 1.00 171.60 539 HIS B N 1
ATOM 7190 C CA . HIS B 1 539 ? 114.940 116.733 64.514 1.00 172.34 539 HIS B CA 1
ATOM 7191 C C . HIS B 1 539 ? 116.053 115.807 64.987 1.00 173.96 539 HIS B C 1
ATOM 7192 O O . HIS B 1 539 ? 116.986 116.228 65.678 1.00 175.94 539 HIS B O 1
ATOM 7199 N N . LYS B 1 540 ? 115.950 114.533 64.611 1.00 175.63 540 LYS B N 1
ATOM 7200 C CA . LYS B 1 540 ? 116.928 113.532 65.019 1.00 176.62 540 LYS B CA 1
ATOM 7201 C C . LYS B 1 540 ? 118.233 113.618 64.240 1.00 178.36 540 LYS B C 1
ATOM 7202 O O . LYS B 1 540 ? 119.198 112.939 64.607 1.00 177.78 540 LYS B O 1
ATOM 7204 N N . SER B 1 541 ? 118.288 114.419 63.179 1.00 193.47 541 SER B N 1
ATOM 7205 C CA . SER B 1 541 ? 119.487 114.556 62.365 1.00 195.18 541 SER B CA 1
ATOM 7206 C C . SER B 1 541 ? 119.829 116.029 62.214 1.00 195.34 541 SER B C 1
ATOM 7207 O O . SER B 1 541 ? 118.986 116.824 61.787 1.00 193.80 541 SER B O 1
ATOM 7210 N N . LEU B 1 542 ? 121.061 116.388 62.562 1.00 202.01 542 LEU B N 1
ATOM 7211 C CA . LEU B 1 542 ? 121.551 117.745 62.367 1.00 201.28 542 LEU B CA 1
ATOM 7212 C C . LEU B 1 542 ? 122.279 117.919 61.041 1.00 200.56 542 LEU B C 1
ATOM 7213 O O . LEU B 1 542 ? 122.746 119.024 60.746 1.00 200.54 542 LEU B O 1
ATOM 7218 N N . ARG B 1 543 ? 122.386 116.860 60.242 1.00 202.22 543 ARG B N 1
ATOM 7219 C CA . ARG B 1 543 ? 123.011 116.947 58.929 1.00 202.58 543 ARG B CA 1
ATOM 7220 C C . ARG B 1 543 ? 122.035 117.599 57.957 1.00 203.74 543 ARG B C 1
ATOM 7221 O O . ARG B 1 543 ? 120.970 117.042 57.667 1.00 203.48 543 ARG B O 1
ATOM 7229 N N . THR B 1 544 ? 122.395 118.778 57.459 1.00 219.27 544 THR B N 1
ATOM 7230 C CA . THR B 1 544 ? 121.551 119.519 56.536 1.00 219.86 544 THR B CA 1
ATOM 7231 C C . THR B 1 544 ? 121.911 119.147 55.098 1.00 221.13 544 THR B C 1
ATOM 7232 O O . THR B 1 544 ? 122.632 118.178 54.844 1.00 220.93 544 THR B O 1
ATOM 7236 N N . ASN B 1 545 ? 121.403 119.919 54.139 1.00 235.97 545 ASN B N 1
ATOM 7237 C CA . ASN B 1 545 ? 121.665 119.665 52.731 1.00 236.01 545 ASN B CA 1
ATOM 7238 C C . ASN B 1 545 ? 123.140 119.910 52.411 1.00 236.08 545 ASN B C 1
ATOM 7239 O O . ASN B 1 545 ? 123.928 120.342 53.258 1.00 236.37 545 ASN B O 1
ATOM 7244 N N . SER B 1 546 ? 123.510 119.621 51.168 1.00 231.42 546 SER B N 1
ATOM 7245 C CA . SER B 1 546 ? 124.883 119.780 50.667 1.00 230.90 546 SER B CA 1
ATOM 7246 C C . SER B 1 546 ? 125.809 118.901 51.515 1.00 231.57 546 SER B C 1
ATOM 7247 O O . SER B 1 546 ? 125.391 117.858 52.035 1.00 231.22 546 SER B O 1
ATOM 7249 N N . LYS B 1 547 ? 127.068 119.307 51.663 1.00 225.54 547 LYS B N 1
ATOM 7250 C CA . LYS B 1 547 ? 128.029 118.541 52.443 1.00 224.29 547 LYS B CA 1
ATOM 7251 C C . LYS B 1 547 ? 128.980 119.495 53.147 1.00 224.78 547 LYS B C 1
ATOM 7252 O O . LYS B 1 547 ? 129.213 120.617 52.685 1.00 225.61 547 LYS B O 1
ATOM 7254 N N . ASP B 1 548 ? 129.521 119.035 54.277 1.00 221.94 548 ASP B N 1
ATOM 7255 C CA . ASP B 1 548 ? 130.481 119.798 55.080 1.00 222.31 548 ASP B CA 1
ATOM 7256 C C . ASP B 1 548 ? 129.902 121.129 55.553 1.00 222.61 548 ASP B C 1
ATOM 7257 O O . ASP B 1 548 ? 130.638 122.089 55.791 1.00 222.05 548 ASP B O 1
ATOM 7259 N N . VAL B 1 549 ? 128.579 121.202 55.683 1.00 227.48 549 VAL B N 1
ATOM 7260 C CA . VAL B 1 549 ? 127.913 122.411 56.152 1.00 228.09 549 VAL B CA 1
ATOM 7261 C C . VAL B 1 549 ? 126.919 122.024 57.245 1.00 228.40 549 VAL B C 1
ATOM 7262 O O . VAL B 1 549 ? 125.955 122.746 57.518 1.00 228.27 549 VAL B O 1
ATOM 7266 N N . CYS B 1 550 ? 127.175 120.890 57.898 1.00 224.72 550 CYS B N 1
ATOM 7267 C CA . CYS B 1 550 ? 126.252 120.359 58.892 1.00 224.10 550 CYS B CA 1
ATOM 7268 C C . CYS B 1 550 ? 126.026 121.354 60.025 1.00 223.40 550 CYS B C 1
ATOM 7269 O O . CYS B 1 550 ? 126.918 122.119 60.402 1.00 223.99 550 CYS B O 1
ATOM 7272 N N . TYR B 1 551 ? 124.807 121.340 60.562 1.00 199.84 551 TYR B N 1
ATOM 7273 C CA . TYR B 1 551 ? 124.430 122.274 61.612 1.00 199.27 551 TYR B CA 1
ATOM 7274 C C . TYR B 1 551 ? 125.246 122.036 62.876 1.00 198.96 551 TYR B C 1
ATOM 7275 O O . TYR B 1 551 ? 125.515 120.893 63.257 1.00 199.12 551 TYR B O 1
ATOM 7284 N N . ALA B 1 552 ? 125.642 123.130 63.529 1.00 181.47 552 ALA B N 1
ATOM 7285 C CA . ALA B 1 552 ? 126.372 123.015 64.786 1.00 180.24 552 ALA B CA 1
ATOM 7286 C C . ALA B 1 552 ? 125.453 122.570 65.916 1.00 179.32 552 ALA B C 1
ATOM 7287 O O . ALA B 1 552 ? 125.873 121.829 66.812 1.00 179.82 552 ALA B O 1
ATOM 7289 N N . ARG B 1 553 ? 124.200 123.013 65.893 1.00 167.47 553 ARG B N 1
ATOM 7290 C CA . ARG B 1 553 ? 123.207 122.661 66.892 1.00 167.25 553 ARG B CA 1
ATOM 7291 C C . ARG B 1 553 ? 121.957 122.140 66.201 1.00 168.61 553 ARG B C 1
ATOM 7292 O O . ARG B 1 553 ? 121.666 122.527 65.065 1.00 170.25 553 ARG B O 1
ATOM 7300 N N . PRO B 1 554 ? 121.207 121.255 66.853 1.00 165.80 554 PRO B N 1
ATOM 7301 C CA . PRO B 1 554 ? 120.005 120.706 66.219 1.00 166.07 554 PRO B CA 1
ATOM 7302 C C . PRO B 1 554 ? 118.936 121.767 66.020 1.00 166.74 554 PRO B C 1
ATOM 7303 O O . PRO B 1 554 ? 118.797 122.705 66.808 1.00 167.74 554 PRO B O 1
ATOM 7307 N N . LEU B 1 555 ? 118.174 121.606 64.943 1.00 178.07 555 LEU B N 1
ATOM 7308 C CA . LEU B 1 555 ? 117.067 122.503 64.656 1.00 179.35 555 LEU B CA 1
ATOM 7309 C C . LEU B 1 555 ? 115.832 122.083 65.443 1.00 180.18 555 LEU B C 1
ATOM 7310 O O . LEU B 1 555 ? 115.611 120.897 65.706 1.00 179.25 555 LEU B O 1
ATOM 7315 N N . VAL B 1 556 ? 115.025 123.070 65.821 1.00 185.17 556 VAL B N 1
ATOM 7316 C CA . VAL B 1 556 ? 113.832 122.831 66.620 1.00 185.16 556 VAL B CA 1
ATOM 7317 C C . VAL B 1 556 ? 112.648 123.530 65.967 1.00 185.96 556 VAL B C 1
ATOM 7318 O O . VAL B 1 556 ? 112.804 124.505 65.226 1.00 186.40 556 VAL B O 1
ATOM 7322 N N . THR B 1 557 ? 111.453 123.008 66.237 1.00 184.14 557 THR B N 1
ATOM 7323 C CA . THR B 1 557 ? 110.207 123.575 65.746 1.00 183.14 557 THR B CA 1
ATOM 7324 C C . THR B 1 557 ? 109.202 123.616 66.886 1.00 182.32 557 THR B C 1
ATOM 7325 O O . THR B 1 557 ? 109.107 122.669 67.673 1.00 182.01 557 THR B O 1
ATOM 7329 N N . PHE B 1 558 ? 108.450 124.710 66.971 1.00 183.59 558 PHE B N 1
ATOM 7330 C CA . PHE B 1 558 ? 107.515 124.895 68.071 1.00 184.68 558 PHE B CA 1
ATOM 7331 C C . PHE B 1 558 ? 106.422 125.863 67.642 1.00 185.78 558 PHE B C 1
ATOM 7332 O O . PHE B 1 558 ? 106.471 126.451 66.560 1.00 186.19 558 PHE B O 1
ATOM 7334 N N . LYS B 1 559 ? 105.428 126.014 68.513 1.00 193.94 559 LYS B N 1
ATOM 7335 C CA . LYS B 1 559 ? 104.320 126.935 68.311 1.00 193.60 559 LYS B CA 1
ATOM 7336 C C . LYS B 1 559 ? 104.401 128.055 69.338 1.00 194.12 559 LYS B C 1
ATOM 7337 O O . LYS B 1 559 ? 104.776 127.825 70.493 1.00 193.72 559 LYS B O 1
ATOM 7339 N N . PHE B 1 560 ? 104.047 129.269 68.915 1.00 197.81 560 PHE B N 1
ATOM 7340 C CA . PHE B 1 560 ? 104.172 130.459 69.759 1.00 197.40 560 PHE B CA 1
ATOM 7341 C C . PHE B 1 560 ? 103.056 130.480 70.805 1.00 198.82 560 PHE B C 1
ATOM 7342 O O . PHE B 1 560 ? 102.151 131.316 70.789 1.00 199.89 560 PHE B O 1
ATOM 7344 N N . LEU B 1 561 ? 103.146 129.528 71.736 1.00 201.68 561 LEU B N 1
ATOM 7345 C CA . LEU B 1 561 ? 102.235 129.427 72.873 1.00 201.20 561 LEU B CA 1
ATOM 7346 C C . LEU B 1 561 ? 100.772 129.404 72.446 1.00 202.19 561 LEU B C 1
ATOM 7347 O O . LEU B 1 561 ? 100.326 128.467 71.775 1.00 201.93 561 LEU B O 1
ATOM 7349 N N . ASN B 1 562 ? 100.019 130.435 72.833 1.00 208.65 562 ASN B N 1
ATOM 7350 C CA . ASN B 1 562 ? 98.587 130.518 72.543 1.00 208.97 562 ASN B CA 1
ATOM 7351 C C . ASN B 1 562 ? 98.382 131.056 71.126 1.00 209.07 562 ASN B C 1
ATOM 7352 O O . ASN B 1 562 ? 97.884 132.161 70.899 1.00 208.03 562 ASN B O 1
ATOM 7357 N N . SER B 1 563 ? 98.782 130.238 70.157 1.00 211.85 563 SER B N 1
ATOM 7358 C CA . SER B 1 563 ? 98.632 130.583 68.751 1.00 210.91 563 SER B CA 1
ATOM 7359 C C . SER B 1 563 ? 98.696 129.307 67.927 1.00 210.73 563 SER B C 1
ATOM 7360 O O . SER B 1 563 ? 99.164 128.265 68.396 1.00 209.68 563 SER B O 1
ATOM 7363 N N . SER B 1 564 ? 98.218 129.401 66.691 1.00 209.93 564 SER B N 1
ATOM 7364 C CA . SER B 1 564 ? 98.223 128.286 65.748 1.00 209.80 564 SER B CA 1
ATOM 7365 C C . SER B 1 564 ? 99.188 128.644 64.621 1.00 210.19 564 SER B C 1
ATOM 7366 O O . SER B 1 564 ? 98.787 129.166 63.581 1.00 209.62 564 SER B O 1
ATOM 7369 N N . ASN B 1 565 ? 100.469 128.354 64.839 1.00 207.83 565 ASN B N 1
ATOM 7370 C CA . ASN B 1 565 ? 101.501 128.640 63.854 1.00 207.50 565 ASN B CA 1
ATOM 7371 C C . ASN B 1 565 ? 102.717 127.782 64.164 1.00 206.37 565 ASN B C 1
ATOM 7372 O O . ASN B 1 565 ? 102.859 127.248 65.266 1.00 205.60 565 ASN B O 1
ATOM 7377 N N . LEU B 1 566 ? 103.595 127.660 63.173 1.00 199.36 566 LEU B N 1
ATOM 7378 C CA . LEU B 1 566 ? 104.810 126.868 63.297 1.00 199.65 566 LEU B CA 1
ATOM 7379 C C . LEU B 1 566 ? 106.009 127.700 62.871 1.00 199.92 566 LEU B C 1
ATOM 7380 O O . LEU B 1 566 ? 105.944 128.438 61.883 1.00 199.34 566 LEU B O 1
ATOM 7385 N N . PHE B 1 567 ? 107.101 127.579 63.622 1.00 194.70 567 PHE B N 1
ATOM 7386 C CA . PHE B 1 567 ? 108.342 128.268 63.304 1.00 193.48 567 PHE B CA 1
ATOM 7387 C C . PHE B 1 567 ? 109.505 127.305 63.492 1.00 193.35 567 PHE B C 1
ATOM 7388 O O . PHE B 1 567 ? 109.418 126.347 64.262 1.00 192.20 567 PHE B O 1
ATOM 7396 N N . THR B 1 568 ? 110.595 127.571 62.779 1.00 194.81 568 THR B N 1
ATOM 7397 C CA . THR B 1 568 ? 111.795 126.748 62.838 1.00 195.33 568 THR B CA 1
ATOM 7398 C C . THR B 1 568 ? 112.921 127.542 63.483 1.00 195.20 568 THR B C 1
ATOM 7399 O O . THR B 1 568 ? 113.247 128.645 63.031 1.00 195.78 568 THR B O 1
ATOM 7403 N N . GLY B 1 569 ? 113.511 126.980 64.540 1.00 186.89 569 GLY B N 1
ATOM 7404 C CA . GLY B 1 569 ? 114.591 127.628 65.252 1.00 186.34 569 GLY B CA 1
ATOM 7405 C C . GLY B 1 569 ? 115.688 126.641 65.597 1.00 186.17 569 GLY B C 1
ATOM 7406 O O . GLY B 1 569 ? 115.566 125.439 65.356 1.00 186.34 569 GLY B O 1
ATOM 7407 N N . GLN B 1 570 ? 116.763 127.174 66.168 1.00 180.06 570 GLN B N 1
ATOM 7408 C CA . GLN B 1 570 ? 117.918 126.384 66.571 1.00 178.41 570 GLN B CA 1
ATOM 7409 C C . GLN B 1 570 ? 118.036 126.398 68.088 1.00 179.06 570 GLN B C 1
ATOM 7410 O O . GLN B 1 570 ? 117.940 127.459 68.714 1.00 178.38 570 GLN B O 1
ATOM 7416 N N . LEU B 1 571 ? 118.239 125.220 68.673 1.00 172.14 571 LEU B N 1
ATOM 7417 C CA . LEU B 1 571 ? 118.367 125.112 70.120 1.00 172.84 571 LEU B CA 1
ATOM 7418 C C . LEU B 1 571 ? 119.678 125.735 70.581 1.00 173.46 571 LEU B C 1
ATOM 7419 O O . LEU B 1 571 ? 120.741 125.470 70.009 1.00 173.27 571 LEU B O 1
ATOM 7424 N N . GLY B 1 572 ? 119.603 126.566 71.616 1.00 168.68 572 GLY B N 1
ATOM 7425 C CA . GLY B 1 572 ? 120.784 127.205 72.160 1.00 167.25 572 GLY B CA 1
ATOM 7426 C C . GLY B 1 572 ? 121.273 126.550 73.434 1.00 165.42 572 GLY B C 1
ATOM 7427 O O . GLY B 1 572 ? 121.658 125.377 73.430 1.00 166.17 572 GLY B O 1
ATOM 7428 N N . ALA B 1 573 ? 121.261 127.300 74.534 1.00 160.37 573 ALA B N 1
ATOM 7429 C CA . ALA B 1 573 ? 121.685 126.796 75.830 1.00 160.91 573 ALA B CA 1
ATOM 7430 C C . ALA B 1 573 ? 120.654 127.174 76.883 1.00 162.42 573 ALA B C 1
ATOM 7431 O O . ALA B 1 573 ? 119.961 128.188 76.758 1.00 165.03 573 ALA B O 1
ATOM 7433 N N . ARG B 1 574 ? 120.570 126.347 77.926 1.00 150.95 574 ARG B N 1
ATOM 7434 C CA . ARG B 1 574 ? 119.616 126.546 79.018 1.00 151.04 574 ARG B CA 1
ATOM 7435 C C . ARG B 1 574 ? 118.190 126.665 78.486 1.00 153.29 574 ARG B C 1
ATOM 7436 O O . ARG B 1 574 ? 117.402 127.499 78.937 1.00 154.34 574 ARG B O 1
ATOM 7444 N N . ASN B 1 575 ? 117.862 125.816 77.512 1.00 167.73 575 ASN B N 1
ATOM 7445 C CA . ASN B 1 575 ? 116.542 125.784 76.879 1.00 168.54 575 ASN B CA 1
ATOM 7446 C C . ASN B 1 575 ? 116.183 127.149 76.289 1.00 168.01 575 ASN B C 1
ATOM 7447 O O . ASN B 1 575 ? 115.214 127.799 76.687 1.00 168.62 575 ASN B O 1
ATOM 7452 N N . GLU B 1 576 ? 116.992 127.575 75.323 1.00 174.97 576 GLU B N 1
ATOM 7453 C CA . GLU B 1 576 ? 116.786 128.833 74.625 1.00 175.65 576 GLU B CA 1
ATOM 7454 C C . GLU B 1 576 ? 116.724 128.571 73.128 1.00 177.30 576 GLU B C 1
ATOM 7455 O O . GLU B 1 576 ? 117.418 127.693 72.606 1.00 178.10 576 GLU B O 1
ATOM 7461 N N . ILE B 1 577 ? 115.888 129.342 72.439 1.00 172.82 577 ILE B N 1
ATOM 7462 C CA . ILE B 1 577 ? 115.664 129.189 71.007 1.00 170.96 577 ILE B CA 1
ATOM 7463 C C . ILE B 1 577 ? 116.163 130.435 70.293 1.00 171.71 577 ILE B C 1
ATOM 7464 O O . ILE B 1 577 ? 115.955 131.560 70.763 1.00 173.85 577 ILE B O 1
ATOM 7469 N N . ILE B 1 578 ? 116.824 130.232 69.157 1.00 177.50 578 ILE B N 1
ATOM 7470 C CA . ILE B 1 578 ? 117.338 131.314 68.328 1.00 179.07 578 ILE B CA 1
ATOM 7471 C C . ILE B 1 578 ? 116.655 131.236 66.971 1.00 180.32 578 ILE B C 1
ATOM 7472 O O . ILE B 1 578 ? 116.648 130.175 66.335 1.00 181.29 578 ILE B O 1
ATOM 7477 N N . LEU B 1 579 ? 116.077 132.356 66.533 1.00 184.85 579 LEU B N 1
ATOM 7478 C CA . LEU B 1 579 ? 115.348 132.368 65.268 1.00 185.44 579 LEU B CA 1
ATOM 7479 C C . LEU B 1 579 ? 116.277 132.138 64.081 1.00 188.44 579 LEU B C 1
ATOM 7480 O O . LEU B 1 579 ? 115.957 131.358 63.178 1.00 188.25 579 LEU B O 1
ATOM 7485 N N . THR B 1 580 ? 117.429 132.804 64.065 1.00 208.29 580 THR B N 1
ATOM 7486 C CA . THR B 1 580 ? 118.363 132.683 62.951 1.00 208.05 580 THR B CA 1
ATOM 7487 C C . THR B 1 580 ? 119.180 131.400 63.087 1.00 208.55 580 THR B C 1
ATOM 7488 O O . THR B 1 580 ? 119.855 131.184 64.100 1.00 208.82 580 THR B O 1
ATOM 7492 N N . ASN B 1 581 ? 119.094 130.539 62.075 1.00 210.19 581 ASN B N 1
ATOM 7493 C CA . ASN B 1 581 ? 119.800 129.258 62.075 1.00 208.90 581 ASN B CA 1
ATOM 7494 C C . ASN B 1 581 ? 121.071 129.361 61.231 1.00 208.61 581 ASN B C 1
ATOM 7495 O O . ASN B 1 581 ? 121.179 128.814 60.133 1.00 208.22 581 ASN B O 1
ATOM 7500 N N . ASN B 1 582 ? 122.049 130.083 61.774 1.00 204.08 582 ASN B N 1
ATOM 7501 C CA . ASN B 1 582 ? 123.329 130.274 61.108 1.00 203.25 582 ASN B CA 1
ATOM 7502 C C . ASN B 1 582 ? 124.441 129.413 61.692 1.00 202.65 582 ASN B C 1
ATOM 7503 O O . ASN B 1 582 ? 125.594 129.546 61.271 1.00 202.70 582 ASN B O 1
ATOM 7508 N N . GLN B 1 583 ? 124.128 128.535 62.643 1.00 199.85 583 GLN B N 1
ATOM 7509 C CA . GLN B 1 583 ? 125.139 127.689 63.274 1.00 200.84 583 GLN B CA 1
ATOM 7510 C C . GLN B 1 583 ? 125.426 126.505 62.361 1.00 200.95 583 GLN B C 1
ATOM 7511 O O . GLN B 1 583 ? 124.684 125.521 62.346 1.00 201.91 583 GLN B O 1
ATOM 7517 N N . VAL B 1 584 ? 126.511 126.599 61.593 1.00 205.68 584 VAL B N 1
ATOM 7518 C CA . VAL B 1 584 ? 126.930 125.539 60.689 1.00 206.50 584 VAL B CA 1
ATOM 7519 C C . VAL B 1 584 ? 128.422 125.297 60.880 1.00 206.50 584 VAL B C 1
ATOM 7520 O O . VAL B 1 584 ? 129.163 126.166 61.345 1.00 205.39 584 VAL B O 1
ATOM 7524 N N . GLU B 1 585 ? 128.856 124.095 60.510 1.00 223.53 585 GLU B N 1
ATOM 7525 C CA . GLU B 1 585 ? 130.254 123.718 60.645 1.00 223.89 585 GLU B CA 1
ATOM 7526 C C . GLU B 1 585 ? 130.579 122.631 59.630 1.00 225.06 585 GLU B C 1
ATOM 7527 O O . GLU B 1 585 ? 129.688 121.977 59.083 1.00 226.31 585 GLU B O 1
ATOM 7529 N N . THR B 1 586 ? 131.874 122.452 59.384 1.00 230.56 586 THR B N 1
ATOM 7530 C CA . THR B 1 586 ? 132.323 121.434 58.445 1.00 230.92 586 THR B CA 1
ATOM 7531 C C . THR B 1 586 ? 132.111 120.041 59.022 1.00 231.61 586 THR B C 1
ATOM 7532 O O . THR B 1 586 ? 132.345 119.799 60.210 1.00 231.39 586 THR B O 1
ATOM 7536 N N . CYS B 1 587 ? 131.661 119.121 58.172 1.00 220.73 587 CYS B N 1
ATOM 7537 C CA . CYS B 1 587 ? 131.431 117.751 58.605 1.00 218.75 587 CYS B CA 1
ATOM 7538 C C . CYS B 1 587 ? 132.749 117.069 58.946 1.00 218.18 587 CYS B C 1
ATOM 7539 O O . CYS B 1 587 ? 133.736 117.181 58.211 1.00 216.99 587 CYS B O 1
ATOM 7541 N N . LYS B 1 588 ? 132.763 116.357 60.070 1.00 205.63 588 LYS B N 1
ATOM 7542 C CA . LYS B 1 588 ? 133.941 115.643 60.536 1.00 204.84 588 LYS B CA 1
ATOM 7543 C C . LYS B 1 588 ? 133.579 114.191 60.805 1.00 205.16 588 LYS B C 1
ATOM 7544 O O . LYS B 1 588 ? 132.511 113.900 61.353 1.00 205.05 588 LYS B O 1
ATOM 7546 N N . ASP B 1 589 ? 134.471 113.285 60.413 1.00 201.17 589 ASP B N 1
ATOM 7547 C CA . ASP B 1 589 ? 134.237 111.864 60.625 1.00 200.88 589 ASP B CA 1
ATOM 7548 C C . ASP B 1 589 ? 134.232 111.536 62.113 1.00 202.68 589 ASP B C 1
ATOM 7549 O O . ASP B 1 589 ? 135.005 112.101 62.892 1.00 203.11 589 ASP B O 1
ATOM 7551 N N . THR B 1 590 ? 133.348 110.613 62.500 1.00 203.10 590 THR B N 1
ATOM 7552 C CA . THR B 1 590 ? 133.210 110.172 63.891 1.00 203.02 590 THR B CA 1
ATOM 7553 C C . THR B 1 590 ? 132.957 111.351 64.829 1.00 203.39 590 THR B C 1
ATOM 7554 O O . THR B 1 590 ? 133.514 111.426 65.926 1.00 201.97 590 THR B O 1
ATOM 7556 N N . CYS B 1 591 ? 132.114 112.280 64.390 1.00 197.21 591 CYS B N 1
ATOM 7557 C CA . CYS B 1 591 ? 131.794 113.444 65.206 1.00 194.71 591 CYS B CA 1
ATOM 7558 C C . CYS B 1 591 ? 130.974 113.037 66.423 1.00 195.02 591 CYS B C 1
ATOM 7559 O O . CYS B 1 591 ? 130.067 112.205 66.334 1.00 196.85 591 CYS B O 1
ATOM 7561 N N . GLU B 1 592 ? 131.301 113.629 67.567 1.00 179.13 592 GLU B N 1
ATOM 7562 C CA . GLU B 1 592 ? 130.610 113.370 68.821 1.00 179.60 592 GLU B CA 1
ATOM 7563 C C . GLU B 1 592 ? 130.007 114.666 69.340 1.00 179.22 592 GLU B C 1
ATOM 7564 O O . GLU B 1 592 ? 130.654 115.717 69.309 1.00 179.37 592 GLU B O 1
ATOM 7570 N N . HIS B 1 593 ? 128.766 114.591 69.816 1.00 158.08 593 HIS B N 1
ATOM 7571 C CA . HIS B 1 593 ? 128.064 115.768 70.303 1.00 155.58 593 HIS B CA 1
ATOM 7572 C C . HIS B 1 593 ? 127.184 115.396 71.487 1.00 155.19 593 HIS B C 1
ATOM 7573 O O . HIS B 1 593 ? 126.640 114.290 71.556 1.00 156.95 593 HIS B O 1
ATOM 7580 N N . TYR B 1 594 ? 127.054 116.337 72.418 1.00 148.06 594 TYR B N 1
ATOM 7581 C CA . TYR B 1 594 ? 126.181 116.191 73.571 1.00 149.06 594 TYR B CA 1
ATOM 7582 C C . TYR B 1 594 ? 125.417 117.490 73.772 1.00 150.72 594 TYR B C 1
ATOM 7583 O O . TYR B 1 594 ? 125.888 118.567 73.399 1.00 151.65 594 TYR B O 1
ATOM 7592 N N . PHE B 1 595 ? 124.230 117.381 74.363 1.00 151.87 595 PHE B N 1
ATOM 7593 C CA . PHE B 1 595 ? 123.386 118.540 74.602 1.00 149.18 595 PHE B CA 1
ATOM 7594 C C . PHE B 1 595 ? 122.655 118.371 75.925 1.00 150.60 595 PHE B C 1
ATOM 7595 O O . PHE B 1 595 ? 122.381 117.250 76.362 1.00 152.82 595 PHE B O 1
ATOM 7603 N N . ILE B 1 596 ? 122.340 119.498 76.556 1.00 151.04 596 ILE B N 1
ATOM 7604 C CA . ILE B 1 596 ? 121.686 119.528 77.859 1.00 153.48 596 ILE B CA 1
ATOM 7605 C C . ILE B 1 596 ? 120.278 120.073 77.680 1.00 156.59 596 ILE B C 1
ATOM 7606 O O . ILE B 1 596 ? 120.090 121.144 77.090 1.00 156.21 596 ILE B O 1
ATOM 7611 N N . THR B 1 597 ? 119.288 119.337 78.191 1.00 177.57 597 THR B N 1
ATOM 7612 C CA . THR B 1 597 ? 117.883 119.750 78.130 1.00 175.70 597 THR B CA 1
ATOM 7613 C C . THR B 1 597 ? 117.220 119.339 79.444 1.00 174.66 597 THR B C 1
ATOM 7614 O O . THR B 1 597 ? 116.709 118.223 79.567 1.00 176.68 597 THR B O 1
ATOM 7618 N N . ARG B 1 598 ? 117.222 120.255 80.413 1.00 164.95 598 ARG B N 1
ATOM 7619 C CA . ARG B 1 598 ? 116.607 120.050 81.729 1.00 164.39 598 ARG B CA 1
ATOM 7620 C C . ARG B 1 598 ? 117.213 118.799 82.357 1.00 164.85 598 ARG B C 1
ATOM 7621 O O . ARG B 1 598 ? 118.431 118.786 82.606 1.00 164.00 598 ARG B O 1
ATOM 7623 N N . ASN B 1 599 ? 116.438 117.748 82.623 1.00 168.16 599 ASN B N 1
ATOM 7624 C CA . ASN B 1 599 ? 116.939 116.545 83.272 1.00 167.65 599 ASN B CA 1
ATOM 7625 C C . ASN B 1 599 ? 117.318 115.443 82.292 1.00 167.49 599 ASN B C 1
ATOM 7626 O O . ASN B 1 599 ? 117.685 114.348 82.728 1.00 167.30 599 ASN B O 1
ATOM 7631 N N . GLU B 1 600 ? 117.243 115.698 80.989 1.00 181.43 600 GLU B N 1
ATOM 7632 C CA . GLU B 1 600 ? 117.584 114.707 79.982 1.00 182.07 600 GLU B CA 1
ATOM 7633 C C . GLU B 1 600 ? 118.646 115.265 79.044 1.00 182.09 600 GLU B C 1
ATOM 7634 O O . GLU B 1 600 ? 118.808 116.479 78.902 1.00 183.65 600 GLU B O 1
ATOM 7640 N N . THR B 1 601 ? 119.375 114.354 78.403 1.00 174.15 601 THR B N 1
ATOM 7641 C CA . THR B 1 601 ? 120.470 114.712 77.517 1.00 172.97 601 THR B CA 1
ATOM 7642 C C . THR B 1 601 ? 120.326 113.975 76.194 1.00 172.55 601 THR B C 1
ATOM 7643 O O . THR B 1 601 ? 119.648 112.950 76.097 1.00 174.49 601 THR B O 1
ATOM 7647 N N . LEU B 1 602 ? 120.981 114.514 75.169 1.00 165.57 602 LEU B N 1
ATOM 7648 C CA . LEU B 1 602 ? 120.970 113.942 73.831 1.00 166.11 602 LEU B CA 1
ATOM 7649 C C . LEU B 1 602 ? 122.392 113.594 73.418 1.00 166.50 602 LEU B C 1
ATOM 7650 O O . LEU B 1 602 ? 123.331 114.342 73.701 1.00 168.54 602 LEU B O 1
ATOM 7655 N N . VAL B 1 603 ? 122.545 112.455 72.747 1.00 161.75 603 VAL B N 1
ATOM 7656 C CA . VAL B 1 603 ? 123.842 111.963 72.301 1.00 160.59 603 VAL B CA 1
ATOM 7657 C C . VAL B 1 603 ? 123.785 111.754 70.796 1.00 160.55 603 VAL B C 1
ATOM 7658 O O . VAL B 1 603 ? 122.828 111.164 70.282 1.00 161.76 603 VAL B O 1
ATOM 7662 N N . TYR B 1 604 ? 124.808 112.238 70.093 1.00 165.04 604 TYR B N 1
ATOM 7663 C CA . TYR B 1 604 ? 124.908 112.116 68.637 1.00 165.07 604 TYR B CA 1
ATOM 7664 C C . TYR B 1 604 ? 126.265 111.501 68.301 1.00 166.99 604 TYR B C 1
ATOM 7665 O O . TYR B 1 604 ? 127.246 112.219 68.090 1.00 167.98 604 TYR B O 1
ATOM 7674 N N . LYS B 1 605 ? 126.316 110.168 68.253 1.00 173.12 605 LYS B N 1
ATOM 7675 C CA . LYS B 1 605 ? 127.542 109.482 67.863 1.00 172.83 605 LYS B CA 1
ATOM 7676 C C . LYS B 1 605 ? 127.904 109.736 66.407 1.00 172.40 605 LYS B C 1
ATOM 7677 O O . LYS B 1 605 ? 129.068 109.567 66.030 1.00 172.31 605 LYS B O 1
ATOM 7679 N N . ASP B 1 606 ? 126.937 110.131 65.588 1.00 159.08 606 ASP B N 1
ATOM 7680 C CA . ASP B 1 606 ? 127.165 110.429 64.179 1.00 156.43 606 ASP B CA 1
ATOM 7681 C C . ASP B 1 606 ? 126.315 111.646 63.833 1.00 158.17 606 ASP B C 1
ATOM 7682 O O . ASP B 1 606 ? 125.815 112.352 64.717 1.00 158.35 606 ASP B O 1
ATOM 7684 N N . TYR B 1 607 ? 126.143 111.907 62.537 1.00 174.74 607 TYR B N 1
ATOM 7685 C CA . TYR B 1 607 ? 125.323 113.031 62.096 1.00 177.39 607 TYR B CA 1
ATOM 7686 C C . TYR B 1 607 ? 123.857 112.893 62.492 1.00 179.75 607 TYR B C 1
ATOM 7687 O O . TYR B 1 607 ? 123.083 113.829 62.256 1.00 180.36 607 TYR B O 1
ATOM 7689 N N . ALA B 1 608 ? 123.458 111.769 63.085 1.00 174.97 608 ALA B N 1
ATOM 7690 C CA . ALA B 1 608 ? 122.082 111.570 63.522 1.00 173.11 608 ALA B CA 1
ATOM 7691 C C . ALA B 1 608 ? 122.059 110.476 64.577 1.00 172.35 608 ALA B C 1
ATOM 7692 O O . ALA B 1 608 ? 122.567 109.376 64.338 1.00 172.75 608 ALA B O 1
ATOM 7694 N N . TYR B 1 609 ? 121.472 110.777 65.732 1.00 166.28 609 TYR B N 1
ATOM 7695 C CA . TYR B 1 609 ? 121.349 109.811 66.816 1.00 166.65 609 TYR B CA 1
ATOM 7696 C C . TYR B 1 609 ? 120.389 110.371 67.853 1.00 165.88 609 TYR B C 1
ATOM 7697 O O . TYR B 1 609 ? 120.207 111.586 67.962 1.00 167.18 609 TYR B O 1
ATOM 7699 N N . LEU B 1 610 ? 119.775 109.465 68.613 1.00 158.15 610 LEU B N 1
ATOM 7700 C CA . LEU B 1 610 ? 118.829 109.839 69.660 1.00 159.53 610 LEU B CA 1
ATOM 7701 C C . LEU B 1 610 ? 119.037 108.981 70.902 1.00 160.46 610 LEU B C 1
ATOM 7702 O O . LEU B 1 610 ? 118.077 108.502 71.513 1.00 159.20 610 LEU B O 1
ATOM 7704 N N . ARG B 1 611 ? 120.294 108.777 71.294 1.00 167.99 611 ARG B N 1
ATOM 7705 C CA . ARG B 1 611 ? 120.617 107.995 72.489 1.00 167.03 611 ARG B CA 1
ATOM 7706 C C . ARG B 1 611 ? 120.390 108.869 73.719 1.00 167.52 611 ARG B C 1
ATOM 7707 O O . ARG B 1 611 ? 121.321 109.395 74.336 1.00 169.51 611 ARG B O 1
ATOM 7715 N N . THR B 1 612 ? 119.119 109.025 74.078 1.00 164.33 612 THR B N 1
ATOM 7716 C CA . THR B 1 612 ? 118.755 109.853 75.221 1.00 165.31 612 THR B CA 1
ATOM 7717 C C . THR B 1 612 ? 119.146 109.157 76.519 1.00 165.15 612 THR B C 1
ATOM 7718 O O . THR B 1 612 ? 118.761 108.007 76.757 1.00 164.53 612 THR B O 1
ATOM 7722 N N . ILE B 1 613 ? 119.915 109.852 77.358 1.00 174.27 613 ILE B N 1
ATOM 7723 C CA . ILE B 1 613 ? 120.357 109.337 78.648 1.00 173.64 613 ILE B CA 1
ATOM 7724 C C . ILE B 1 613 ? 120.149 110.420 79.698 1.00 172.71 613 ILE B C 1
ATOM 7725 O O . ILE B 1 613 ? 119.860 111.576 79.387 1.00 173.81 613 ILE B O 1
ATOM 7730 N N . ASN B 1 614 ? 120.298 110.024 80.960 1.00 164.69 614 ASN B N 1
ATOM 7731 C CA . ASN B 1 614 ? 120.127 110.957 82.065 1.00 165.18 614 ASN B CA 1
ATOM 7732 C C . ASN B 1 614 ? 121.233 112.008 82.065 1.00 165.04 614 ASN B C 1
ATOM 7733 O O . ASN B 1 614 ? 122.365 111.755 81.645 1.00 165.95 614 ASN B O 1
ATOM 7738 N N . THR B 1 615 ? 120.884 113.206 82.540 1.00 166.41 615 THR B N 1
ATOM 7739 C CA . THR B 1 615 ? 121.850 114.299 82.583 1.00 167.07 615 THR B CA 1
ATOM 7740 C C . THR B 1 615 ? 122.954 114.027 83.598 1.00 166.19 615 THR B C 1
ATOM 7741 O O . THR B 1 615 ? 124.122 114.357 83.357 1.00 166.76 615 THR B O 1
ATOM 7745 N N . THR B 1 616 ? 122.613 113.405 84.726 1.00 162.81 616 THR B N 1
ATOM 7746 C CA . THR B 1 616 ? 123.584 113.165 85.786 1.00 164.24 616 THR B CA 1
ATOM 7747 C C . THR B 1 616 ? 124.637 112.129 85.413 1.00 163.82 616 THR B C 1
ATOM 7748 O O . THR B 1 616 ? 125.602 111.959 86.167 1.00 162.13 616 THR B O 1
ATOM 7752 N N . ASP B 1 617 ? 124.476 111.431 84.287 1.00 170.60 617 ASP B N 1
ATOM 7753 C CA . ASP B 1 617 ? 125.443 110.407 83.903 1.00 170.59 617 ASP B CA 1
ATOM 7754 C C . ASP B 1 617 ? 126.827 110.992 83.655 1.00 169.47 617 ASP B C 1
ATOM 7755 O O . ASP B 1 617 ? 127.834 110.300 83.842 1.00 168.36 617 ASP B O 1
ATOM 7760 N N . ILE B 1 618 ? 126.904 112.251 83.238 1.00 152.86 618 ILE B N 1
ATOM 7761 C CA . ILE B 1 618 ? 128.184 112.909 83.001 1.00 152.10 618 ILE B CA 1
ATOM 7762 C C . ILE B 1 618 ? 128.645 113.568 84.292 1.00 153.57 618 ILE B C 1
ATOM 7763 O O . ILE B 1 618 ? 127.852 114.187 85.013 1.00 152.20 618 ILE B O 1
ATOM 7765 N N . SER B 1 619 ? 129.929 113.412 84.602 1.00 154.72 619 SER B N 1
ATOM 7766 C CA . SER B 1 619 ? 130.483 113.970 85.826 1.00 152.58 619 SER B CA 1
ATOM 7767 C C . SER B 1 619 ? 130.432 115.493 85.799 1.00 152.62 619 SER B C 1
ATOM 7768 O O . SER B 1 619 ? 130.578 116.127 84.750 1.00 152.25 619 SER B O 1
ATOM 7771 N N . THR B 1 620 ? 130.224 116.080 86.974 1.00 146.17 620 THR B N 1
ATOM 7772 C CA . THR B 1 620 ? 130.129 117.527 87.134 1.00 146.99 620 THR B CA 1
ATOM 7773 C C . THR B 1 620 ? 131.340 118.005 87.926 1.00 147.30 620 THR B C 1
ATOM 7774 O O . THR B 1 620 ? 131.493 117.665 89.103 1.00 145.34 620 THR B O 1
ATOM 7778 N N . LEU B 1 621 ? 132.200 118.784 87.277 1.00 138.28 621 LEU B N 1
ATOM 7779 C CA . LEU B 1 621 ? 133.357 119.342 87.959 1.00 134.51 621 LEU B CA 1
ATOM 7780 C C . LEU B 1 621 ? 132.931 120.478 88.880 1.00 131.42 621 LEU B C 1
ATOM 7781 O O . LEU B 1 621 ? 131.906 121.131 88.666 1.00 132.70 621 LEU B O 1
ATOM 7786 N N . ASN B 1 622 ? 133.726 120.706 89.920 1.00 121.63 622 ASN B N 1
ATOM 7787 C CA . ASN B 1 622 ? 133.430 121.725 90.913 1.00 123.39 622 ASN B CA 1
ATOM 7788 C C . ASN B 1 622 ? 134.597 122.694 91.038 1.00 123.13 622 ASN B C 1
ATOM 7789 O O . ASN B 1 622 ? 135.764 122.315 90.902 1.00 122.41 622 ASN B O 1
ATOM 7794 N N . THR B 1 623 ? 134.264 123.961 91.283 1.00 106.79 623 THR B N 1
ATOM 7795 C CA . THR B 1 623 ? 135.243 125.026 91.499 1.00 103.82 623 THR B CA 1
ATOM 7796 C C . THR B 1 623 ? 134.844 125.724 92.794 1.00 101.07 623 THR B C 1
ATOM 7797 O O . THR B 1 623 ? 134.139 126.736 92.774 1.00 107.37 623 THR B O 1
ATOM 7801 N N . PHE B 1 624 ? 135.297 125.180 93.920 1.00 100.93 624 PHE B N 1
ATOM 7802 C CA . PHE B 1 624 ? 134.956 125.713 95.228 1.00 103.54 624 PHE B CA 1
ATOM 7803 C C . PHE B 1 624 ? 136.192 125.737 96.109 1.00 107.73 624 PHE B C 1
ATOM 7804 O O . PHE B 1 624 ? 136.995 124.800 96.092 1.00 112.40 624 PHE B O 1
ATOM 7812 N N . ILE B 1 625 ? 136.339 126.810 96.875 1.00 104.28 625 ILE B N 1
ATOM 7813 C CA . ILE B 1 625 ? 137.399 126.940 97.864 1.00 103.57 625 ILE B CA 1
ATOM 7814 C C . ILE B 1 625 ? 136.724 126.826 99.224 1.00 105.60 625 ILE B C 1
ATOM 7815 O O . ILE B 1 625 ? 136.165 127.801 99.741 1.00 108.00 625 ILE B O 1
ATOM 7820 N N . ALA B 1 626 ? 136.755 125.629 99.799 1.00 110.57 626 ALA B N 1
ATOM 7821 C CA . ALA B 1 626 ? 136.060 125.381 101.053 1.00 110.10 626 ALA B CA 1
ATOM 7822 C C . ALA B 1 626 ? 136.674 126.189 102.186 1.00 111.37 626 ALA B C 1
ATOM 7823 O O . ALA B 1 626 ? 137.897 126.300 102.304 1.00 114.02 626 ALA B O 1
ATOM 7825 N N . LEU B 1 627 ? 135.812 126.756 103.023 1.00 112.38 627 LEU B N 1
ATOM 7826 C CA . LEU B 1 627 ? 136.218 127.515 104.200 1.00 111.66 627 LEU B CA 1
ATOM 7827 C C . LEU B 1 627 ? 135.914 126.639 105.412 1.00 115.30 627 LEU B C 1
ATOM 7828 O O . LEU B 1 627 ? 134.841 126.730 106.010 1.00 119.83 627 LEU B O 1
ATOM 7833 N N . ASN B 1 628 ? 136.872 125.785 105.772 1.00 111.42 628 ASN B N 1
ATOM 7834 C CA . ASN B 1 628 ? 136.698 124.852 106.884 1.00 112.15 628 ASN B CA 1
ATOM 7835 C C . ASN B 1 628 ? 136.916 125.592 108.204 1.00 113.82 628 ASN B C 1
ATOM 7836 O O . ASN B 1 628 ? 137.863 125.347 108.955 1.00 117.77 628 ASN B O 1
ATOM 7841 N N . LEU B 1 629 ? 136.007 126.523 108.476 1.00 101.44 629 LEU B N 1
ATOM 7842 C CA . LEU B 1 629 ? 136.072 127.297 109.705 1.00 99.85 629 LEU B CA 1
ATOM 7843 C C . LEU B 1 629 ? 135.765 126.414 110.907 1.00 103.46 629 LEU B C 1
ATOM 7844 O O . LEU B 1 629 ? 134.915 125.522 110.843 1.00 105.13 629 LEU B O 1
ATOM 7849 N N . SER B 1 630 ? 136.467 126.665 112.006 1.00 98.44 630 SER B N 1
ATOM 7850 C CA . SER B 1 630 ? 136.277 125.933 113.250 1.00 94.84 630 SER B CA 1
ATOM 7851 C C . SER B 1 630 ? 135.638 126.868 114.266 1.00 95.96 630 SER B C 1
ATOM 7852 O O . SER B 1 630 ? 136.184 127.936 114.560 1.00 101.49 630 SER B O 1
ATOM 7855 N N . PHE B 1 631 ? 134.490 126.463 114.802 1.00 93.11 631 PHE B N 1
ATOM 7856 C CA . PHE B 1 631 ? 133.772 127.298 115.750 1.00 95.05 631 PHE B CA 1
ATOM 7857 C C . PHE B 1 631 ? 134.481 127.288 117.102 1.00 99.39 631 PHE B C 1
ATOM 7858 O O . PHE B 1 631 ? 135.537 126.674 117.282 1.00 105.23 631 PHE B O 1
ATOM 7866 N N . ILE B 1 632 ? 133.886 127.976 118.072 1.00 80.88 632 ILE B N 1
ATOM 7867 C CA . ILE B 1 632 ? 134.457 128.120 119.405 1.00 81.07 632 ILE B CA 1
ATOM 7868 C C . ILE B 1 632 ? 133.675 127.229 120.358 1.00 83.96 632 ILE B C 1
ATOM 7869 O O . ILE B 1 632 ? 132.465 127.412 120.540 1.00 88.66 632 ILE B O 1
ATOM 7874 N N . GLN B 1 633 ? 134.367 126.270 120.968 1.00 94.06 633 GLN B N 1
ATOM 7875 C CA . GLN B 1 633 ? 133.731 125.382 121.928 1.00 96.12 633 GLN B CA 1
ATOM 7876 C C . GLN B 1 633 ? 133.375 126.138 123.202 1.00 99.67 633 GLN B C 1
ATOM 7877 O O . GLN B 1 633 ? 134.051 127.093 123.594 1.00 103.26 633 GLN B O 1
ATOM 7883 N N . ASN B 1 634 ? 132.302 125.700 123.849 1.00 100.55 634 ASN B N 1
ATOM 7884 C CA . ASN B 1 634 ? 131.822 126.305 125.084 1.00 100.92 634 ASN B CA 1
ATOM 7885 C C . ASN B 1 634 ? 132.095 125.359 126.243 1.00 91.70 634 ASN B C 1
ATOM 7886 O O . ASN B 1 634 ? 131.719 124.184 126.192 1.00 89.82 634 ASN B O 1
ATOM 7888 N N . ILE B 1 635 ? 132.749 125.874 127.282 1.00 101.27 635 ILE B N 1
ATOM 7889 C CA . ILE B 1 635 ? 133.151 125.079 128.433 1.00 103.30 635 ILE B CA 1
ATOM 7890 C C . ILE B 1 635 ? 132.418 125.588 129.671 1.00 106.80 635 ILE B C 1
ATOM 7891 O O . ILE B 1 635 ? 131.705 126.590 129.635 1.00 112.85 635 ILE B O 1
ATOM 7896 N N . ASP B 1 636 ? 132.608 124.872 130.776 1.00 112.72 636 ASP B N 1
ATOM 7897 C CA . ASP B 1 636 ? 131.990 125.197 132.053 1.00 112.22 636 ASP B CA 1
ATOM 7898 C C . ASP B 1 636 ? 133.069 125.489 133.085 1.00 110.78 636 ASP B C 1
ATOM 7899 O O . ASP B 1 636 ? 134.095 124.804 133.135 1.00 113.75 636 ASP B O 1
ATOM 7904 N N . PHE B 1 637 ? 132.833 126.508 133.905 1.00 80.34 637 PHE B N 1
ATOM 7905 C CA . PHE B 1 637 ? 133.751 126.885 134.968 1.00 79.35 637 PHE B CA 1
ATOM 7906 C C . PHE B 1 637 ? 133.235 126.363 136.301 1.00 85.23 637 PHE B C 1
ATOM 7907 O O . PHE B 1 637 ? 132.028 126.365 136.555 1.00 92.57 637 PHE B O 1
ATOM 7915 N N . LYS B 1 638 ? 134.155 125.916 137.149 1.00 89.43 638 LYS B N 1
ATOM 7916 C CA . LYS B 1 638 ? 133.819 125.350 138.447 1.00 90.03 638 LYS B CA 1
ATOM 7917 C C . LYS B 1 638 ? 134.505 126.144 139.548 1.00 90.72 638 LYS B C 1
ATOM 7918 O O . LYS B 1 638 ? 135.664 126.543 139.408 1.00 96.72 638 LYS B O 1
ATOM 7924 N N . ALA B 1 639 ? 133.782 126.370 140.640 1.00 90.49 639 ALA B N 1
ATOM 7925 C CA . ALA B 1 639 ? 134.338 127.099 141.769 1.00 94.73 639 ALA B CA 1
ATOM 7926 C C . ALA B 1 639 ? 135.415 126.274 142.460 1.00 96.45 639 ALA B C 1
ATOM 7927 O O . ALA B 1 639 ? 135.274 125.061 142.639 1.00 94.37 639 ALA B O 1
ATOM 7929 N N . ILE B 1 640 ? 136.499 126.940 142.849 1.00 102.16 640 ILE B N 1
ATOM 7930 C CA . ILE B 1 640 ? 137.623 126.300 143.521 1.00 99.67 640 ILE B CA 1
ATOM 7931 C C . ILE B 1 640 ? 137.916 127.061 144.805 1.00 101.83 640 ILE B C 1
ATOM 7932 O O . ILE B 1 640 ? 137.998 128.294 144.797 1.00 101.52 640 ILE B O 1
ATOM 7937 N N . GLU B 1 641 ? 138.069 126.329 145.904 1.00 122.30 641 GLU B N 1
ATOM 7938 C CA . GLU B 1 641 ? 138.389 126.905 147.202 1.00 123.55 641 GLU B CA 1
ATOM 7939 C C . GLU B 1 641 ? 139.792 126.478 147.604 1.00 122.15 641 GLU B C 1
ATOM 7940 O O . GLU B 1 641 ? 140.096 125.280 147.633 1.00 123.16 641 GLU B O 1
ATOM 7946 N N . LEU B 1 642 ? 140.644 127.458 147.907 1.00 103.78 642 LEU B N 1
ATOM 7947 C CA . LEU B 1 642 ? 142.027 127.155 148.260 1.00 103.00 642 LEU B CA 1
ATOM 7948 C C . LEU B 1 642 ? 142.112 126.401 149.581 1.00 107.76 642 LEU B C 1
ATOM 7949 O O . LEU B 1 642 ? 142.780 125.365 149.674 1.00 110.61 642 LEU B O 1
ATOM 7954 N N . TYR B 1 643 ? 141.443 126.903 150.614 1.00 112.89 643 TYR B N 1
ATOM 7955 C CA . TYR B 1 643 ? 141.468 126.302 151.939 1.00 110.56 643 TYR B CA 1
ATOM 7956 C C . TYR B 1 643 ? 140.087 125.767 152.286 1.00 113.22 643 TYR B C 1
ATOM 7957 O O . TYR B 1 643 ? 139.090 126.488 152.169 1.00 117.04 643 TYR B O 1
ATOM 7966 N N . SER B 1 644 ? 140.034 124.509 152.714 1.00 131.04 644 SER B N 1
ATOM 7967 C CA . SER B 1 644 ? 138.774 123.907 153.112 1.00 133.42 644 SER B CA 1
ATOM 7968 C C . SER B 1 644 ? 138.308 124.484 154.446 1.00 136.52 644 SER B C 1
ATOM 7969 O O . SER B 1 644 ? 139.041 125.190 155.145 1.00 140.56 644 SER B O 1
ATOM 7972 N N . SER B 1 645 ? 137.057 124.176 154.797 1.00 138.52 645 SER B N 1
ATOM 7973 C CA . SER B 1 645 ? 136.502 124.670 156.052 1.00 138.78 645 SER B CA 1
ATOM 7974 C C . SER B 1 645 ? 137.229 124.090 157.259 1.00 140.54 645 SER B C 1
ATOM 7975 O O . SER B 1 645 ? 137.293 124.738 158.310 1.00 141.21 645 SER B O 1
ATOM 7978 N N . ALA B 1 646 ? 137.775 122.878 157.132 1.00 139.36 646 ALA B N 1
ATOM 7979 C CA . ALA B 1 646 ? 138.504 122.277 158.245 1.00 137.38 646 ALA B CA 1
ATOM 7980 C C . ALA B 1 646 ? 139.730 123.103 158.610 1.00 138.53 646 ALA B C 1
ATOM 7981 O O . ALA B 1 646 ? 139.998 123.339 159.793 1.00 141.31 646 ALA B O 1
ATOM 7983 N N . GLU B 1 647 ? 140.485 123.557 157.606 1.00 146.69 647 GLU B N 1
ATOM 7984 C CA . GLU B 1 647 ? 141.648 124.397 157.879 1.00 145.39 647 GLU B CA 1
ATOM 7985 C C . GLU B 1 647 ? 141.232 125.735 158.477 1.00 145.95 647 GLU B C 1
ATOM 7986 O O . GLU B 1 647 ? 141.909 126.259 159.370 1.00 152.61 647 GLU B O 1
ATOM 7992 N N . LYS B 1 648 ? 140.126 126.306 157.992 1.00 135.28 648 LYS B N 1
ATOM 7993 C CA . LYS B 1 648 ? 139.638 127.560 158.553 1.00 137.40 648 LYS B CA 1
ATOM 7994 C C . LYS B 1 648 ? 139.281 127.398 160.025 1.00 141.69 648 LYS B C 1
ATOM 7995 O O . LYS B 1 648 ? 139.595 128.266 160.848 1.00 141.69 648 LYS B O 1
ATOM 8001 N N . ARG B 1 649 ? 138.620 126.292 160.374 1.00 161.11 649 ARG B N 1
ATOM 8002 C CA . ARG B 1 649 ? 138.308 126.030 161.776 1.00 161.52 649 ARG B CA 1
ATOM 8003 C C . ARG B 1 649 ? 139.578 125.821 162.592 1.00 158.87 649 ARG B C 1
ATOM 8004 O O . ARG B 1 649 ? 139.693 126.325 163.715 1.00 157.58 649 ARG B O 1
ATOM 8012 N N . LEU B 1 650 ? 140.543 125.081 162.042 1.00 142.70 650 LEU B N 1
ATOM 8013 C CA . LEU B 1 650 ? 141.799 124.846 162.745 1.00 138.44 650 LEU B CA 1
ATOM 8014 C C . LEU B 1 650 ? 142.599 126.125 162.940 1.00 138.30 650 LEU B C 1
ATOM 8015 O O . LEU B 1 650 ? 143.434 126.184 163.848 1.00 139.35 650 LEU B O 1
ATOM 8020 N N . ALA B 1 651 ? 142.373 127.142 162.105 1.00 149.36 651 ALA B N 1
ATOM 8021 C CA . ALA B 1 651 ? 143.065 128.412 162.292 1.00 148.67 651 ALA B CA 1
ATOM 8022 C C . ALA B 1 651 ? 142.711 129.034 163.636 1.00 153.69 651 ALA B C 1
ATOM 8023 O O . ALA B 1 651 ? 143.591 129.528 164.351 1.00 157.25 651 ALA B O 1
ATOM 8025 N N . SER B 1 652 ? 141.429 129.007 163.998 1.00 171.36 652 SER B N 1
ATOM 8026 C CA . SER B 1 652 ? 140.924 129.500 165.289 1.00 173.55 652 SER B CA 1
ATOM 8027 C C . SER B 1 652 ? 141.356 130.957 165.444 1.00 174.81 652 SER B C 1
ATOM 8028 O O . SER B 1 652 ? 141.113 131.761 164.529 1.00 170.85 652 SER B O 1
ATOM 8031 N N . SER B 1 653 ? 141.983 131.340 166.551 1.00 185.34 653 SER B N 1
ATOM 8032 C CA . SER B 1 653 ? 142.409 132.719 166.760 1.00 183.80 653 SER B CA 1
ATOM 8033 C C . SER B 1 653 ? 143.903 132.793 167.054 1.00 181.33 653 SER B C 1
ATOM 8034 O O . SER B 1 653 ? 144.531 131.787 167.383 1.00 178.73 653 SER B O 1
ATOM 8037 N N . GLU C 1 53 ? 156.023 166.566 67.033 1.00 192.01 53 GLU C N 1
ATOM 8038 C CA . GLU C 1 53 ? 154.782 165.812 67.155 1.00 192.41 53 GLU C CA 1
ATOM 8039 C C . GLU C 1 53 ? 153.905 166.382 68.266 1.00 194.34 53 GLU C C 1
ATOM 8040 O O . GLU C 1 53 ? 153.701 167.592 68.350 1.00 193.90 53 GLU C O 1
ATOM 8042 N N . ALA C 1 54 ? 153.389 165.501 69.118 1.00 210.32 54 ALA C N 1
ATOM 8043 C CA . ALA C 1 54 ? 152.532 165.883 70.231 1.00 210.13 54 ALA C CA 1
ATOM 8044 C C . ALA C 1 54 ? 153.244 165.586 71.544 1.00 210.91 54 ALA C C 1
ATOM 8045 O O . ALA C 1 54 ? 153.802 164.498 71.720 1.00 210.93 54 ALA C O 1
ATOM 8047 N N . SER C 1 55 ? 153.221 166.553 72.459 1.00 215.11 55 SER C N 1
ATOM 8048 C CA . SER C 1 55 ? 153.854 166.399 73.759 1.00 214.74 55 SER C CA 1
ATOM 8049 C C . SER C 1 55 ? 153.115 167.260 74.772 1.00 214.54 55 SER C C 1
ATOM 8050 O O . SER C 1 55 ? 152.376 168.180 74.414 1.00 214.68 55 SER C O 1
ATOM 8053 N N . GLY C 1 56 ? 153.325 166.948 76.049 1.00 204.33 56 GLY C N 1
ATOM 8054 C CA . GLY C 1 56 ? 152.700 167.680 77.123 1.00 204.00 56 GLY C CA 1
ATOM 8055 C C . GLY C 1 56 ? 152.586 166.866 78.394 1.00 204.69 56 GLY C C 1
ATOM 8056 O O . GLY C 1 56 ? 153.282 165.863 78.583 1.00 204.18 56 GLY C O 1
ATOM 8057 N N . PRO C 1 57 ? 151.704 167.288 79.296 1.00 202.36 57 PRO C N 1
ATOM 8058 C CA . PRO C 1 57 ? 151.546 166.571 80.566 1.00 201.52 57 PRO C CA 1
ATOM 8059 C C . PRO C 1 57 ? 150.948 165.187 80.364 1.00 200.88 57 PRO C C 1
ATOM 8060 O O . PRO C 1 57 ? 150.182 164.941 79.430 1.00 199.97 57 PRO C O 1
ATOM 8064 N N . LYS C 1 58 ? 151.310 164.279 81.267 1.00 183.58 58 LYS C N 1
ATOM 8065 C CA . LYS C 1 58 ? 150.816 162.910 81.231 1.00 182.51 58 LYS C CA 1
ATOM 8066 C C . LYS C 1 58 ? 149.516 162.801 82.017 1.00 181.67 58 LYS C C 1
ATOM 8067 O O . LYS C 1 58 ? 149.382 163.371 83.104 1.00 181.31 58 LYS C O 1
ATOM 8069 N N . SER C 1 59 ? 148.561 162.064 81.457 1.00 166.89 59 SER C N 1
ATOM 8070 C CA . SER C 1 59 ? 147.263 161.902 82.095 1.00 166.21 59 SER C CA 1
ATOM 8071 C C . SER C 1 59 ? 147.393 161.143 83.412 1.00 164.03 59 SER C C 1
ATOM 8072 O O . SER C 1 59 ? 148.210 160.229 83.553 1.00 163.57 59 SER C O 1
ATOM 8074 N N . VAL C 1 60 ? 146.571 161.539 84.385 1.00 148.60 60 VAL C N 1
ATOM 8075 C CA . VAL C 1 60 ? 146.551 160.905 85.696 1.00 149.38 60 VAL C CA 1
ATOM 8076 C C . VAL C 1 60 ? 145.148 160.527 86.145 1.00 150.62 60 VAL C C 1
ATOM 8077 O O . VAL C 1 60 ? 144.997 159.898 87.193 1.00 148.45 60 VAL C O 1
ATOM 8079 N N . ASP C 1 61 ? 144.115 160.888 85.387 1.00 155.10 61 ASP C N 1
ATOM 8080 C CA . ASP C 1 61 ? 142.745 160.560 85.753 1.00 154.48 61 ASP C CA 1
ATOM 8081 C C . ASP C 1 61 ? 141.892 160.509 84.494 1.00 154.44 61 ASP C C 1
ATOM 8082 O O . ASP C 1 61 ? 142.261 161.047 83.447 1.00 154.04 61 ASP C O 1
ATOM 8084 N N . PHE C 1 62 ? 140.740 159.853 84.611 1.00 156.86 62 PHE C N 1
ATOM 8085 C CA . PHE C 1 62 ? 139.808 159.714 83.492 1.00 157.00 62 PHE C CA 1
ATOM 8086 C C . PHE C 1 62 ? 138.874 160.922 83.417 1.00 158.04 62 PHE C C 1
ATOM 8087 O O . PHE C 1 62 ? 137.657 160.822 83.565 1.00 158.72 62 PHE C O 1
ATOM 8095 N N . TYR C 1 63 ? 139.473 162.090 83.180 1.00 167.29 63 TYR C N 1
ATOM 8096 C CA . TYR C 1 63 ? 138.697 163.320 83.090 1.00 167.28 63 TYR C CA 1
ATOM 8097 C C . TYR C 1 63 ? 139.073 164.216 81.921 1.00 166.78 63 TYR C C 1
ATOM 8098 O O . TYR C 1 63 ? 138.353 165.186 81.669 1.00 166.45 63 TYR C O 1
ATOM 8107 N N . GLN C 1 64 ? 140.158 163.938 81.203 1.00 171.02 64 GLN C N 1
ATOM 8108 C CA . GLN C 1 64 ? 140.571 164.746 80.066 1.00 171.70 64 GLN C CA 1
ATOM 8109 C C . GLN C 1 64 ? 140.752 163.851 78.851 1.00 171.57 64 GLN C C 1
ATOM 8110 O O . GLN C 1 64 ? 141.267 162.735 78.965 1.00 172.43 64 GLN C O 1
ATOM 8116 N N . PHE C 1 65 ? 140.319 164.343 77.693 1.00 166.66 65 PHE C N 1
ATOM 8117 C CA . PHE C 1 65 ? 140.488 163.597 76.454 1.00 167.16 65 PHE C CA 1
ATOM 8118 C C . PHE C 1 65 ? 141.969 163.380 76.176 1.00 167.82 65 PHE C C 1
ATOM 8119 O O . PHE C 1 65 ? 142.779 164.303 76.301 1.00 167.47 65 PHE C O 1
ATOM 8127 N N . ARG C 1 66 ? 142.321 162.153 75.809 1.00 167.82 66 ARG C N 1
ATOM 8128 C CA . ARG C 1 66 ? 143.714 161.817 75.560 1.00 167.06 66 ARG C CA 1
ATOM 8129 C C . ARG C 1 66 ? 143.797 160.783 74.448 1.00 166.78 66 ARG C C 1
ATOM 8130 O O . ARG C 1 66 ? 142.875 159.988 74.246 1.00 166.82 66 ARG C O 1
ATOM 8138 N N . VAL C 1 67 ? 144.911 160.815 73.722 1.00 177.31 67 VAL C N 1
ATOM 8139 C CA . VAL C 1 67 ? 145.191 159.852 72.664 1.00 178.19 67 VAL C CA 1
ATOM 8140 C C . VAL C 1 67 ? 146.648 159.437 72.781 1.00 179.33 67 VAL C C 1
ATOM 8141 O O . VAL C 1 67 ? 147.533 160.287 72.915 1.00 179.42 67 VAL C O 1
ATOM 8145 N N . CYS C 1 68 ? 146.901 158.132 72.743 1.00 193.75 68 CYS C N 1
ATOM 8146 C CA . CYS C 1 68 ? 148.261 157.620 72.903 1.00 194.57 68 CYS C CA 1
ATOM 8147 C C . CYS C 1 68 ? 148.368 156.251 72.246 1.00 194.26 68 CYS C C 1
ATOM 8148 O O . CYS C 1 68 ? 147.747 155.289 72.706 1.00 193.25 68 CYS C O 1
ATOM 8151 N N . SER C 1 69 ? 149.142 156.173 71.166 1.00 198.14 69 SER C N 1
ATOM 8152 C CA . SER C 1 69 ? 149.425 154.923 70.470 1.00 198.21 69 SER C CA 1
ATOM 8153 C C . SER C 1 69 ? 150.890 154.878 70.057 1.00 199.33 69 SER C C 1
ATOM 8154 O O . SER C 1 69 ? 151.241 154.356 68.995 1.00 199.51 69 SER C O 1
ATOM 8156 N N . ALA C 1 70 ? 151.762 155.425 70.902 1.00 212.21 70 ALA C N 1
ATOM 8157 C CA . ALA C 1 70 ? 153.176 155.542 70.571 1.00 212.50 70 ALA C CA 1
ATOM 8158 C C . ALA C 1 70 ? 153.821 154.173 70.396 1.00 213.75 70 ALA C C 1
ATOM 8159 O O . ALA C 1 70 ? 153.483 153.211 71.092 1.00 212.90 70 ALA C O 1
ATOM 8161 N N . SER C 1 71 ? 154.760 154.094 69.454 1.00 221.71 71 SER C N 1
ATOM 8162 C CA . SER C 1 71 ? 155.485 152.865 69.162 1.00 221.21 71 SER C CA 1
ATOM 8163 C C . SER C 1 71 ? 156.748 152.707 70.000 1.00 221.68 71 SER C C 1
ATOM 8164 O O . SER C 1 71 ? 157.431 151.685 69.876 1.00 220.81 71 SER C O 1
ATOM 8167 N N . ILE C 1 72 ? 157.076 153.685 70.845 1.00 218.00 72 ILE C N 1
ATOM 8168 C CA . ILE C 1 72 ? 158.261 153.582 71.685 1.00 215.88 72 ILE C CA 1
ATOM 8169 C C . ILE C 1 72 ? 158.020 152.544 72.771 1.00 216.99 72 ILE C C 1
ATOM 8170 O O . ILE C 1 72 ? 157.039 152.621 73.521 1.00 216.97 72 ILE C O 1
ATOM 8172 N N . THR C 1 73 ? 158.917 151.565 72.860 1.00 211.89 73 THR C N 1
ATOM 8173 C CA . THR C 1 73 ? 158.767 150.497 73.837 1.00 212.11 73 THR C CA 1
ATOM 8174 C C . THR C 1 73 ? 159.028 151.020 75.245 1.00 210.55 73 THR C C 1
ATOM 8175 O O . THR C 1 73 ? 160.021 151.711 75.490 1.00 209.55 73 THR C O 1
ATOM 8179 N N . GLY C 1 74 ? 158.134 150.688 76.165 1.00 184.53 74 GLY C N 1
ATOM 8180 C CA . GLY C 1 74 ? 158.244 151.063 77.558 1.00 183.62 74 GLY C CA 1
ATOM 8181 C C . GLY C 1 74 ? 158.750 149.925 78.418 1.00 182.66 74 GLY C C 1
ATOM 8182 O O . GLY C 1 74 ? 159.536 149.080 77.974 1.00 182.27 74 GLY C O 1
ATOM 8183 N N . GLU C 1 75 ? 158.297 149.902 79.668 1.00 171.49 75 GLU C N 1
ATOM 8184 C CA . GLU C 1 75 ? 158.687 148.838 80.580 1.00 169.96 75 GLU C CA 1
ATOM 8185 C C . GLU C 1 75 ? 158.071 147.512 80.149 1.00 169.51 75 GLU C C 1
ATOM 8186 O O . GLU C 1 75 ? 157.022 147.467 79.502 1.00 170.27 75 GLU C O 1
ATOM 8192 N N . LEU C 1 76 ? 158.739 146.423 80.517 1.00 147.10 76 LEU C N 1
ATOM 8193 C CA . LEU C 1 76 ? 158.304 145.077 80.176 1.00 146.84 76 LEU C CA 1
ATOM 8194 C C . LEU C 1 76 ? 157.768 144.388 81.422 1.00 146.58 76 LEU C C 1
ATOM 8195 O O . LEU C 1 76 ? 158.424 144.393 82.469 1.00 145.65 76 LEU C O 1
ATOM 8200 N N . PHE C 1 77 ? 156.581 143.800 81.306 1.00 135.57 77 PHE C N 1
ATOM 8201 C CA . PHE C 1 77 ? 155.948 143.094 82.408 1.00 132.60 77 PHE C CA 1
ATOM 8202 C C . PHE C 1 77 ? 155.474 141.728 81.936 1.00 132.77 77 PHE C C 1
ATOM 8203 O O . PHE C 1 77 ? 155.091 141.550 80.777 1.00 134.25 77 PHE C O 1
ATOM 8211 N N . ARG C 1 78 ? 155.507 140.764 82.851 1.00 119.92 78 ARG C N 1
ATOM 8212 C CA . ARG C 1 78 ? 155.050 139.411 82.582 1.00 120.10 78 ARG C CA 1
ATOM 8213 C C . ARG C 1 78 ? 154.187 138.936 83.739 1.00 120.40 78 ARG C C 1
ATOM 8214 O O . ARG C 1 78 ? 154.335 139.393 84.875 1.00 118.85 78 ARG C O 1
ATOM 8222 N N . PHE C 1 79 ? 153.274 138.017 83.438 1.00 107.50 79 PHE C N 1
ATOM 8223 C CA . PHE C 1 79 ? 152.375 137.486 84.452 1.00 108.59 79 PHE C CA 1
ATOM 8224 C C . PHE C 1 79 ? 153.064 136.370 85.225 1.00 111.00 79 PHE C C 1
ATOM 8225 O O . PHE C 1 79 ? 153.614 135.438 84.631 1.00 114.74 79 PHE C O 1
ATOM 8233 N N . ASN C 1 80 ? 153.033 136.467 86.554 1.00 128.92 80 ASN C N 1
ATOM 8234 C CA . ASN C 1 80 ? 153.643 135.461 87.421 1.00 130.21 80 ASN C CA 1
ATOM 8235 C C . ASN C 1 80 ? 152.726 134.241 87.444 1.00 129.36 80 ASN C C 1
ATOM 8236 O O . ASN C 1 80 ? 151.881 134.066 88.326 1.00 130.89 80 ASN C O 1
ATOM 8241 N N . LEU C 1 81 ? 152.905 133.381 86.439 1.00 125.67 81 LEU C N 1
ATOM 8242 C CA . LEU C 1 81 ? 152.048 132.211 86.288 1.00 124.69 81 LEU C CA 1
ATOM 8243 C C . LEU C 1 81 ? 152.181 131.231 87.445 1.00 128.33 81 LEU C C 1
ATOM 8244 O O . LEU C 1 81 ? 151.268 130.428 87.668 1.00 128.32 81 LEU C O 1
ATOM 8246 N N . GLU C 1 82 ? 153.285 131.273 88.184 1.00 156.15 82 GLU C N 1
ATOM 8247 C CA . GLU C 1 82 ? 153.522 130.368 89.301 1.00 158.21 82 GLU C CA 1
ATOM 8248 C C . GLU C 1 82 ? 153.413 131.149 90.602 1.00 157.81 82 GLU C C 1
ATOM 8249 O O . GLU C 1 82 ? 154.160 132.109 90.818 1.00 158.32 82 GLU C O 1
ATOM 8255 N N . GLN C 1 83 ? 152.463 130.732 91.440 1.00 148.61 83 GLN C N 1
ATOM 8256 C CA . GLN C 1 83 ? 152.252 131.407 92.741 1.00 148.07 83 GLN C CA 1
ATOM 8257 C C . GLN C 1 83 ? 151.675 130.385 93.718 1.00 149.89 83 GLN C C 1
ATOM 8258 O O . GLN C 1 83 ? 150.876 129.540 93.275 1.00 151.72 83 GLN C O 1
ATOM 8264 N N . THR C 1 84 ? 152.074 130.454 94.985 1.00 163.31 84 THR C N 1
ATOM 8265 C CA . THR C 1 84 ? 151.567 129.558 96.017 1.00 164.78 84 THR C CA 1
ATOM 8266 C C . THR C 1 84 ? 151.942 130.122 97.378 1.00 167.29 84 THR C C 1
ATOM 8267 O O . THR C 1 84 ? 152.809 130.993 97.492 1.00 168.22 84 THR C O 1
ATOM 8271 N N . CYS C 1 85 ? 151.276 129.612 98.409 1.00 177.60 85 CYS C N 1
ATOM 8272 C CA . CYS C 1 85 ? 151.573 129.956 99.790 1.00 178.38 85 CYS C CA 1
ATOM 8273 C C . CYS C 1 85 ? 151.593 128.680 100.618 1.00 177.55 85 CYS C C 1
ATOM 8274 O O . CYS C 1 85 ? 150.837 127.744 100.336 1.00 174.28 85 CYS C O 1
ATOM 8277 N N . PRO C 1 86 ? 152.445 128.616 101.641 1.00 187.39 86 PRO C N 1
ATOM 8278 C CA . PRO C 1 86 ? 152.560 127.380 102.421 1.00 186.63 86 PRO C CA 1
ATOM 8279 C C . PRO C 1 86 ? 151.608 127.328 103.604 1.00 186.21 86 PRO C C 1
ATOM 8280 O O . PRO C 1 86 ? 150.867 128.281 103.864 1.00 185.04 86 PRO C O 1
ATOM 8284 N N . ASP C 1 87 ? 151.628 126.212 104.323 1.00 196.11 87 ASP C N 1
ATOM 8285 C CA . ASP C 1 87 ? 150.823 126.018 105.519 1.00 198.52 87 ASP C CA 1
ATOM 8286 C C . ASP C 1 87 ? 151.739 126.007 106.734 1.00 199.01 87 ASP C C 1
ATOM 8287 O O . ASP C 1 87 ? 152.791 125.361 106.723 1.00 197.65 87 ASP C O 1
ATOM 8292 N N . THR C 1 88 ? 151.337 126.728 107.777 1.00 199.74 88 THR C N 1
ATOM 8293 C CA . THR C 1 88 ? 152.152 126.819 108.979 1.00 198.73 88 THR C CA 1
ATOM 8294 C C . THR C 1 88 ? 152.270 125.459 109.658 1.00 198.55 88 THR C C 1
ATOM 8295 O O . THR C 1 88 ? 151.331 124.658 109.655 1.00 198.56 88 THR C O 1
ATOM 8299 N N . LYS C 1 89 ? 153.442 125.196 110.227 1.00 189.85 89 LYS C N 1
ATOM 8300 C CA . LYS C 1 89 ? 153.680 123.945 110.930 1.00 189.88 89 LYS C CA 1
ATOM 8301 C C . LYS C 1 89 ? 153.192 124.051 112.368 1.00 189.59 89 LYS C C 1
ATOM 8302 O O . LYS C 1 89 ? 153.349 125.088 113.018 1.00 187.98 89 LYS C O 1
ATOM 8304 N N . ASP C 1 90 ? 152.591 122.970 112.859 1.00 183.90 90 ASP C N 1
ATOM 8305 C CA . ASP C 1 90 ? 152.079 122.959 114.222 1.00 184.76 90 ASP C CA 1
ATOM 8306 C C . ASP C 1 90 ? 153.223 123.083 115.218 1.00 185.17 90 ASP C C 1
ATOM 8307 O O . ASP C 1 90 ? 154.244 122.400 115.101 1.00 185.07 90 ASP C O 1
ATOM 8312 N N . LYS C 1 91 ? 153.047 123.959 116.204 1.00 179.91 91 LYS C N 1
ATOM 8313 C CA . LYS C 1 91 ? 154.049 124.179 117.240 1.00 178.05 91 LYS C CA 1
ATOM 8314 C C . LYS C 1 91 ? 153.772 123.215 118.387 1.00 178.30 91 LYS C C 1
ATOM 8315 O O . LYS C 1 91 ? 152.796 123.381 119.125 1.00 178.13 91 LYS C O 1
ATOM 8317 N N . TYR C 1 92 ? 154.628 122.207 118.534 1.00 170.75 92 TYR C N 1
ATOM 8318 C CA . TYR C 1 92 ? 154.450 121.231 119.597 1.00 170.31 92 TYR C CA 1
ATOM 8319 C C . TYR C 1 92 ? 154.650 121.886 120.959 1.00 169.69 92 TYR C C 1
ATOM 8320 O O . TYR C 1 92 ? 155.370 122.879 121.098 1.00 169.55 92 TYR C O 1
ATOM 8329 N N . HIS C 1 93 ? 153.998 121.319 121.970 1.00 134.49 93 HIS C N 1
ATOM 8330 C CA . HIS C 1 93 ? 153.995 121.885 123.311 1.00 133.92 93 HIS C CA 1
ATOM 8331 C C . HIS C 1 93 ? 154.474 120.850 124.316 1.00 133.94 93 HIS C C 1
ATOM 8332 O O . HIS C 1 93 ? 154.134 119.668 124.217 1.00 136.07 93 HIS C O 1
ATOM 8339 N N . GLN C 1 94 ? 155.265 121.306 125.284 1.00 101.83 94 GLN C N 1
ATOM 8340 C CA . GLN C 1 94 ? 155.758 120.428 126.330 1.00 95.88 94 GLN C CA 1
ATOM 8341 C C . GLN C 1 94 ? 154.630 120.044 127.283 1.00 96.19 94 GLN C C 1
ATOM 8342 O O . GLN C 1 94 ? 153.629 120.751 127.425 1.00 100.41 94 GLN C O 1
ATOM 8348 N N . GLU C 1 95 ? 154.805 118.903 127.943 1.00 95.88 95 GLU C N 1
ATOM 8349 C CA . GLU C 1 95 ? 153.823 118.426 128.903 1.00 99.88 95 GLU C CA 1
ATOM 8350 C C . GLU C 1 95 ? 154.539 117.652 129.999 1.00 99.98 95 GLU C C 1
ATOM 8351 O O . GLU C 1 95 ? 155.659 117.170 129.815 1.00 105.80 95 GLU C O 1
ATOM 8357 N N . GLY C 1 96 ? 153.883 117.546 131.145 1.00 73.93 96 GLY C N 1
ATOM 8358 C CA . GLY C 1 96 ? 154.473 116.831 132.258 1.00 76.22 96 GLY C CA 1
ATOM 8359 C C . GLY C 1 96 ? 153.607 116.942 133.492 1.00 76.66 96 GLY C C 1
ATOM 8360 O O . GLY C 1 96 ? 152.509 117.500 133.459 1.00 84.67 96 GLY C O 1
ATOM 8361 N N . ILE C 1 97 ? 154.124 116.397 134.587 1.00 60.71 97 ILE C N 1
ATOM 8362 C CA . ILE C 1 97 ? 153.415 116.408 135.860 1.00 56.71 97 ILE C CA 1
ATOM 8363 C C . ILE C 1 97 ? 153.633 117.752 136.538 1.00 64.56 97 ILE C C 1
ATOM 8364 O O . ILE C 1 97 ? 154.762 118.250 136.608 1.00 78.74 97 ILE C O 1
ATOM 8369 N N . LEU C 1 98 ? 152.553 118.344 137.040 1.00 51.54 98 LEU C N 1
ATOM 8370 C CA . LEU C 1 98 ? 152.600 119.631 137.720 1.00 48.75 98 LEU C CA 1
ATOM 8371 C C . LEU C 1 98 ? 151.968 119.499 139.098 1.00 61.06 98 LEU C C 1
ATOM 8372 O O . LEU C 1 98 ? 150.867 118.956 139.229 1.00 76.66 98 LEU C O 1
ATOM 8377 N N . LEU C 1 99 ? 152.666 119.995 140.118 1.00 64.40 99 LEU C N 1
ATOM 8378 C CA . LEU C 1 99 ? 152.176 119.982 141.489 1.00 57.55 99 LEU C CA 1
ATOM 8379 C C . LEU C 1 99 ? 152.218 121.391 142.056 1.00 64.32 99 LEU C C 1
ATOM 8380 O O . LEU C 1 99 ? 153.204 122.112 141.877 1.00 78.58 99 LEU C O 1
ATOM 8385 N N . VAL C 1 100 ? 151.150 121.776 142.744 1.00 56.03 100 VAL C N 1
ATOM 8386 C CA . VAL C 1 100 ? 151.070 123.074 143.387 1.00 55.48 100 VAL C CA 1
ATOM 8387 C C . VAL C 1 100 ? 151.366 122.898 144.870 1.00 65.38 100 VAL C C 1
ATOM 8388 O O . VAL C 1 100 ? 151.332 121.792 145.413 1.00 76.90 100 VAL C O 1
ATOM 8392 N N . TYR C 1 101 ? 151.656 124.012 145.542 1.00 64.92 101 TYR C N 1
ATOM 8393 C CA . TYR C 1 101 ? 152.002 123.966 146.961 1.00 61.27 101 TYR C CA 1
ATOM 8394 C C . TYR C 1 101 ? 151.577 125.285 147.599 1.00 70.46 101 TYR C C 1
ATOM 8395 O O . TYR C 1 101 ? 152.274 126.295 147.468 1.00 78.69 101 TYR C O 1
ATOM 8404 N N . LYS C 1 102 ? 150.440 125.264 148.285 1.00 78.09 102 LYS C N 1
ATOM 8405 C CA . LYS C 1 102 ? 149.943 126.435 148.987 1.00 71.90 102 LYS C CA 1
ATOM 8406 C C . LYS C 1 102 ? 150.695 126.629 150.299 1.00 77.28 102 LYS C C 1
ATOM 8407 O O . LYS C 1 102 ? 151.385 125.733 150.791 1.00 82.05 102 LYS C O 1
ATOM 8413 N N . LYS C 1 103 ? 150.553 127.823 150.868 1.00 97.28 103 LYS C N 1
ATOM 8414 C CA . LYS C 1 103 ? 151.201 128.139 152.132 1.00 97.94 103 LYS C CA 1
ATOM 8415 C C . LYS C 1 103 ? 150.398 127.557 153.287 1.00 102.01 103 LYS C C 1
ATOM 8416 O O . LYS C 1 103 ? 149.187 127.778 153.386 1.00 105.37 103 LYS C O 1
ATOM 8422 N N . ASN C 1 104 ? 151.074 126.814 154.160 1.00 108.19 104 ASN C N 1
ATOM 8423 C CA . ASN C 1 104 ? 150.399 126.169 155.276 1.00 108.74 104 ASN C CA 1
ATOM 8424 C C . ASN C 1 104 ? 149.950 127.197 156.307 1.00 108.95 104 ASN C C 1
ATOM 8425 O O . ASN C 1 104 ? 150.642 128.184 156.568 1.00 113.33 104 ASN C O 1
ATOM 8430 N N . ILE C 1 105 ? 148.777 126.955 156.896 1.00 93.76 105 ILE C N 1
ATOM 8431 C CA . ILE C 1 105 ? 148.230 127.821 157.932 1.00 95.96 105 ILE C CA 1
ATOM 8432 C C . ILE C 1 105 ? 147.813 127.053 159.176 1.00 93.98 105 ILE C C 1
ATOM 8433 O O . ILE C 1 105 ? 147.348 127.666 160.138 1.00 93.35 105 ILE C O 1
ATOM 8438 N N . VAL C 1 106 ? 147.959 125.736 159.191 1.00 105.85 106 VAL C N 1
ATOM 8439 C CA . VAL C 1 106 ? 147.574 124.950 160.367 1.00 107.72 106 VAL C CA 1
ATOM 8440 C C . VAL C 1 106 ? 148.575 125.206 161.490 1.00 110.02 106 VAL C C 1
ATOM 8441 O O . VAL C 1 106 ? 149.789 125.031 161.285 1.00 111.47 106 VAL C O 1
ATOM 8445 N N . PRO C 1 107 ? 148.128 125.616 162.674 1.00 110.15 107 PRO C N 1
ATOM 8446 C CA . PRO C 1 107 ? 149.071 125.897 163.760 1.00 107.07 107 PRO C CA 1
ATOM 8447 C C . PRO C 1 107 ? 149.738 124.632 164.275 1.00 106.82 107 PRO C C 1
ATOM 8448 O O . PRO C 1 107 ? 149.190 123.531 164.195 1.00 106.57 107 PRO C O 1
ATOM 8452 N N . HIS C 1 108 ? 150.945 124.808 164.808 1.00 118.44 108 HIS C N 1
ATOM 8453 C CA . HIS C 1 108 ? 151.676 123.700 165.405 1.00 119.40 108 HIS C CA 1
ATOM 8454 C C . HIS C 1 108 ? 150.965 123.224 166.665 1.00 119.75 108 HIS C C 1
ATOM 8455 O O . HIS C 1 108 ? 150.457 124.028 167.450 1.00 122.52 108 HIS C O 1
ATOM 8462 N N . ILE C 1 109 ? 150.932 121.908 166.861 1.00 116.59 109 ILE C N 1
ATOM 8463 C CA . ILE C 1 109 ? 150.230 121.299 167.984 1.00 117.34 109 ILE C CA 1
ATOM 8464 C C . ILE C 1 109 ? 151.196 120.392 168.734 1.00 120.52 109 ILE C C 1
ATOM 8465 O O . ILE C 1 109 ? 151.873 119.559 168.123 1.00 123.78 109 ILE C O 1
ATOM 8470 N N . PHE C 1 110 ? 151.259 120.557 170.054 1.00 129.55 110 PHE C N 1
ATOM 8471 C CA . PHE C 1 110 ? 152.091 119.712 170.899 1.00 126.75 110 PHE C CA 1
ATOM 8472 C C . PHE C 1 110 ? 151.475 119.652 172.289 1.00 128.15 110 PHE C C 1
ATOM 8473 O O . PHE C 1 110 ? 150.671 120.507 172.672 1.00 130.15 110 PHE C O 1
ATOM 8481 N N . LYS C 1 111 ? 151.863 118.628 173.045 1.00 142.61 111 LYS C N 1
ATOM 8482 C CA . LYS C 1 111 ? 151.322 118.403 174.378 1.00 144.88 111 LYS C CA 1
ATOM 8483 C C . 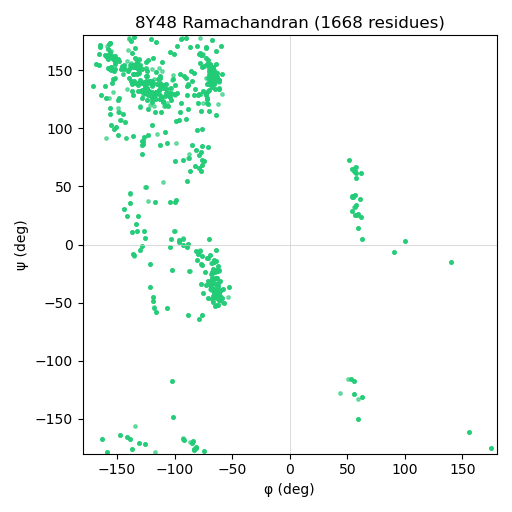LYS C 1 111 ? 152.190 119.078 175.430 1.00 144.56 111 LYS C C 1
ATOM 8484 O O . LYS C 1 111 ? 153.416 119.139 175.299 1.00 145.64 111 LYS C O 1
ATOM 8490 N N . VAL C 1 112 ? 151.545 119.586 176.477 1.00 144.72 112 VAL C N 1
ATOM 8491 C CA . VAL C 1 112 ? 152.222 120.298 177.554 1.00 144.31 112 VAL C CA 1
ATOM 8492 C C . VAL C 1 112 ? 151.645 119.835 178.885 1.00 147.37 112 VAL C C 1
ATOM 8493 O O . VAL C 1 112 ? 150.431 119.656 179.021 1.00 150.41 112 VAL C O 1
ATOM 8497 N N . ARG C 1 113 ? 152.522 119.631 179.865 1.00 174.58 113 ARG C N 1
ATOM 8498 C CA . ARG C 1 113 ? 152.133 119.223 181.207 1.00 174.78 113 ARG C CA 1
ATOM 8499 C C . ARG C 1 113 ? 152.314 120.390 182.168 1.00 175.87 113 ARG C C 1
ATOM 8500 O O . ARG C 1 113 ? 153.310 121.117 182.095 1.00 175.68 113 ARG C O 1
ATOM 8508 N N . ARG C 1 114 ? 151.349 120.567 183.067 1.00 180.68 114 ARG C N 1
ATOM 8509 C CA . ARG C 1 114 ? 151.336 121.685 183.998 1.00 180.00 114 ARG C CA 1
ATOM 8510 C C . ARG C 1 114 ? 151.272 121.187 185.435 1.00 181.74 114 ARG C C 1
ATOM 8511 O O . ARG C 1 114 ? 150.543 120.238 185.743 1.00 182.74 114 ARG C O 1
ATOM 8519 N N . TYR C 1 115 ? 152.036 121.836 186.310 1.00 185.75 115 TYR C N 1
ATOM 8520 C CA . TYR C 1 115 ? 152.043 121.548 187.737 1.00 185.92 115 TYR C CA 1
ATOM 8521 C C . TYR C 1 115 ? 151.668 122.807 188.504 1.00 187.50 115 TYR C C 1
ATOM 8522 O O . TYR C 1 115 ? 152.085 123.911 188.140 1.00 187.38 115 TYR C O 1
ATOM 8531 N N . ARG C 1 116 ? 150.882 122.642 189.566 1.00 201.20 116 ARG C N 1
ATOM 8532 C CA . ARG C 1 116 ? 150.426 123.777 190.354 1.00 200.91 116 ARG C CA 1
ATOM 8533 C C . ARG C 1 116 ? 150.125 123.329 191.777 1.00 201.64 116 ARG C C 1
ATOM 8534 O O . ARG C 1 116 ? 149.551 122.257 191.989 1.00 200.96 116 ARG C O 1
ATOM 8542 N N . LYS C 1 117 ? 150.520 124.155 192.742 1.00 219.10 117 LYS C N 1
ATOM 8543 C CA . LYS C 1 117 ? 150.263 123.916 194.157 1.00 218.54 117 LYS C CA 1
ATOM 8544 C C . LYS C 1 117 ? 149.152 124.847 194.621 1.00 219.01 117 LYS C C 1
ATOM 8545 O O . LYS C 1 117 ? 149.205 126.055 194.368 1.00 220.29 117 LYS C O 1
ATOM 8551 N N . ILE C 1 118 ? 148.153 124.287 195.297 1.00 225.05 118 ILE C N 1
ATOM 8552 C CA . ILE C 1 118 ? 146.981 125.033 195.739 1.00 226.08 118 ILE C CA 1
ATOM 8553 C C . ILE C 1 118 ? 146.849 124.896 197.249 1.00 227.32 118 ILE C C 1
ATOM 8554 O O . ILE C 1 118 ? 146.875 123.781 197.781 1.00 227.14 118 ILE C O 1
ATOM 8559 N N . ALA C 1 119 ? 146.708 126.031 197.933 1.00 244.53 119 ALA C N 1
ATOM 8560 C CA . ALA C 1 119 ? 146.478 126.075 199.369 1.00 244.74 119 ALA C CA 1
ATOM 8561 C C . ALA C 1 119 ? 145.213 126.878 199.636 1.00 244.77 119 ALA C C 1
ATOM 8562 O O . ALA C 1 119 ? 145.062 127.990 199.120 1.00 244.83 119 ALA C O 1
ATOM 8564 N N . THR C 1 120 ? 144.312 126.318 200.441 1.00 249.03 120 THR C N 1
ATOM 8565 C CA . THR C 1 120 ? 143.033 126.953 200.724 1.00 248.44 120 THR C CA 1
ATOM 8566 C C . THR C 1 120 ? 142.674 126.755 202.190 1.00 248.65 120 THR C C 1
ATOM 8567 O O . THR C 1 120 ? 143.041 125.751 202.805 1.00 249.52 120 THR C O 1
ATOM 8571 N N . SER C 1 121 ? 141.945 127.726 202.740 1.00 252.78 121 SER C N 1
ATOM 8572 C CA . SER C 1 121 ? 141.479 127.671 204.117 1.00 253.14 121 SER C CA 1
ATOM 8573 C C . SER C 1 121 ? 140.020 128.100 204.171 1.00 253.29 121 SER C C 1
ATOM 8574 O O . SER C 1 121 ? 139.550 128.866 203.325 1.00 252.88 121 SER C O 1
ATOM 8577 N N . VAL C 1 122 ? 139.307 127.594 205.173 1.00 266.91 122 VAL C N 1
ATOM 8578 C CA . VAL C 1 122 ? 137.902 127.918 205.389 1.00 266.97 122 VAL C CA 1
ATOM 8579 C C . VAL C 1 122 ? 137.716 128.288 206.854 1.00 267.78 122 VAL C C 1
ATOM 8580 O O . VAL C 1 122 ? 138.200 127.579 207.744 1.00 268.19 122 VAL C O 1
ATOM 8584 N N . THR C 1 123 ? 137.030 129.403 207.102 1.00 269.20 123 THR C N 1
ATOM 8585 C CA . THR C 1 123 ? 136.776 129.904 208.454 1.00 268.71 123 THR C CA 1
ATOM 8586 C C . THR C 1 123 ? 135.273 130.129 208.591 1.00 268.35 123 THR C C 1
ATOM 8587 O O . THR C 1 123 ? 134.784 131.238 208.360 1.00 267.88 123 THR C O 1
ATOM 8591 N N . VAL C 1 124 ? 134.540 129.081 208.963 1.00 274.97 124 VAL C N 1
ATOM 8592 C CA . VAL C 1 124 ? 133.089 129.153 209.127 1.00 275.30 124 VAL C CA 1
ATOM 8593 C C . VAL C 1 124 ? 132.756 128.588 210.506 1.00 275.89 124 VAL C C 1
ATOM 8594 O O . VAL C 1 124 ? 132.500 127.390 210.660 1.00 275.96 124 VAL C O 1
ATOM 8596 N N . TYR C 1 125 ? 132.759 129.454 211.523 1.00 280.37 125 TYR C N 1
ATOM 8597 C CA . TYR C 1 125 ? 132.280 129.090 212.851 1.00 280.16 125 TYR C CA 1
ATOM 8598 C C . TYR C 1 125 ? 131.572 130.263 213.521 1.00 280.30 125 TYR C C 1
ATOM 8599 O O . TYR C 1 125 ? 131.610 130.394 214.749 1.00 280.21 125 TYR C O 1
ATOM 8601 N N . ARG C 1 126 ? 130.934 131.125 212.731 1.00 276.88 126 ARG C N 1
ATOM 8602 C CA . ARG C 1 126 ? 130.294 132.315 213.277 1.00 275.53 126 ARG C CA 1
ATOM 8603 C C . ARG C 1 126 ? 129.160 131.935 214.223 1.00 275.86 126 ARG C C 1
ATOM 8604 O O . ARG C 1 126 ? 128.442 130.957 214.000 1.00 276.39 126 ARG C O 1
ATOM 8606 N N . GLY C 1 127 ? 129.001 132.727 215.280 1.00 275.35 127 GLY C N 1
ATOM 8607 C CA . GLY C 1 127 ? 127.987 132.423 216.276 1.00 275.62 127 GLY C CA 1
ATOM 8608 C C . GLY C 1 127 ? 128.282 131.099 216.949 1.00 276.28 127 GLY C C 1
ATOM 8609 O O . GLY C 1 127 ? 129.404 130.840 217.400 1.00 276.20 127 GLY C O 1
ATOM 8610 N N . HIS C 1 128 ? 127.264 130.241 217.023 1.00 279.35 128 HIS C N 1
ATOM 8611 C CA . HIS C 1 128 ? 127.455 128.913 217.595 1.00 278.88 128 HIS C CA 1
ATOM 8612 C C . HIS C 1 128 ? 128.177 127.996 216.613 1.00 279.18 128 HIS C C 1
ATOM 8613 O O . HIS C 1 128 ? 129.270 127.496 216.900 1.00 279.12 128 HIS C O 1
ATOM 8615 N N . ARG C 1 129 ? 127.579 127.770 215.441 1.00 278.00 129 ARG C N 1
ATOM 8616 C CA . ARG C 1 129 ? 128.193 126.917 214.423 1.00 277.55 129 ARG C CA 1
ATOM 8617 C C . ARG C 1 129 ? 127.634 127.344 213.066 1.00 277.30 129 ARG C C 1
ATOM 8618 O O . ARG C 1 129 ? 126.499 126.996 212.729 1.00 276.18 129 ARG C O 1
ATOM 8620 N N . GLU C 1 130 ? 128.432 128.087 212.307 1.00 284.71 130 GLU C N 1
ATOM 8621 C CA . GLU C 1 130 ? 128.038 128.563 210.991 1.00 284.66 130 GLU C CA 1
ATOM 8622 C C . GLU C 1 130 ? 128.719 127.744 209.899 1.00 285.00 130 GLU C C 1
ATOM 8623 O O . GLU C 1 130 ? 129.671 126.998 210.142 1.00 285.18 130 GLU C O 1
ATOM 8625 N N . SER C 1 131 ? 128.212 127.893 208.677 1.00 284.41 131 SER C N 1
ATOM 8626 C CA . SER C 1 131 ? 128.736 127.189 207.517 1.00 284.18 131 SER C CA 1
ATOM 8627 C C . SER C 1 131 ? 128.947 128.170 206.374 1.00 284.35 131 SER C C 1
ATOM 8628 O O . SER C 1 131 ? 128.098 129.031 206.120 1.00 284.80 131 SER C O 1
ATOM 8631 N N . ALA C 1 132 ? 130.082 128.027 205.686 1.00 273.74 132 ALA C N 1
ATOM 8632 C CA . ALA C 1 132 ? 130.438 128.873 204.545 1.00 272.98 132 ALA C CA 1
ATOM 8633 C C . ALA C 1 132 ? 130.383 130.356 204.907 1.00 273.57 132 ALA C C 1
ATOM 8634 O O . ALA C 1 132 ? 129.906 131.190 204.136 1.00 273.12 132 ALA C O 1
ATOM 8636 N N . ILE C 1 133 ? 130.874 130.686 206.104 1.00 266.58 133 ILE C N 1
ATOM 8637 C CA . ILE C 1 133 ? 130.879 132.077 206.545 1.00 265.71 133 ILE C CA 1
ATOM 8638 C C . ILE C 1 133 ? 131.840 132.901 205.698 1.00 265.22 133 ILE C C 1
ATOM 8639 O O . ILE C 1 133 ? 131.501 133.996 205.231 1.00 264.98 133 ILE C O 1
ATOM 8641 N N . THR C 1 134 ? 133.050 132.390 205.483 1.00 249.89 134 THR C N 1
ATOM 8642 C CA . THR C 1 134 ? 134.046 133.097 204.691 1.00 248.66 134 THR C CA 1
ATOM 8643 C C . THR C 1 134 ? 135.066 132.096 204.172 1.00 248.87 134 THR C C 1
ATOM 8644 O O . THR C 1 134 ? 135.205 130.990 204.703 1.00 249.31 134 THR C O 1
ATOM 8646 N N . ASN C 1 135 ? 135.776 132.501 203.125 1.00 239.13 135 ASN C N 1
ATOM 8647 C CA . ASN C 1 135 ? 136.818 131.696 202.509 1.00 239.40 135 ASN C CA 1
ATOM 8648 C C . ASN C 1 135 ? 138.128 132.474 202.501 1.00 240.33 135 ASN C C 1
ATOM 8649 O O . ASN C 1 135 ? 138.150 133.704 202.598 1.00 239.39 135 ASN C O 1
ATOM 8651 N N . LYS C 1 136 ? 139.229 131.740 202.384 1.00 243.59 136 LYS C N 1
ATOM 8652 C CA . LYS C 1 136 ? 140.552 132.340 202.380 1.00 243.05 136 LYS C CA 1
ATOM 8653 C C . LYS C 1 136 ? 140.904 132.837 200.979 1.00 242.21 136 LYS C C 1
ATOM 8654 O O . LYS C 1 136 ? 140.099 132.777 200.047 1.00 241.76 136 LYS C O 1
ATOM 8656 N N . TYR C 1 137 ? 142.131 133.341 200.834 1.00 234.05 137 TYR C N 1
ATOM 8657 C CA . TYR C 1 137 ? 142.575 133.850 199.541 1.00 234.21 137 TYR C CA 1
ATOM 8658 C C . TYR C 1 137 ? 142.670 132.744 198.499 1.00 235.42 137 TYR C C 1
ATOM 8659 O O . TYR C 1 137 ? 142.478 133.004 197.306 1.00 236.21 137 TYR C O 1
ATOM 8661 N N . GLU C 1 138 ? 142.958 131.512 198.929 1.00 240.98 138 GLU C N 1
ATOM 8662 C CA . GLU C 1 138 ? 143.107 130.370 198.023 1.00 241.24 138 GLU C CA 1
ATOM 8663 C C . GLU C 1 138 ? 144.150 130.655 196.945 1.00 241.67 138 GLU C C 1
ATOM 8664 O O . GLU C 1 138 ? 143.969 130.317 195.774 1.00 241.83 138 GLU C O 1
ATOM 8666 N N . LEU C 1 139 ? 145.247 131.280 197.345 1.00 228.03 139 LEU C N 1
ATOM 8667 C CA . LEU C 1 139 ? 146.285 131.668 196.398 1.00 226.55 139 LEU C CA 1
ATOM 8668 C C . LEU C 1 139 ? 147.049 130.445 195.908 1.00 226.39 139 LEU C C 1
ATOM 8669 O O . LEU C 1 139 ? 147.622 129.714 196.727 1.00 225.38 139 LEU C O 1
ATOM 8671 N N . PRO C 1 140 ? 147.087 130.183 194.605 1.00 222.81 140 PRO C N 1
ATOM 8672 C CA . PRO C 1 140 ? 147.889 129.069 194.098 1.00 223.04 140 PRO C CA 1
ATOM 8673 C C . PRO C 1 140 ? 149.331 129.487 193.862 1.00 222.87 140 PRO C C 1
ATOM 8674 O O . PRO C 1 140 ? 149.629 130.640 193.541 1.00 221.52 140 PRO C O 1
ATOM 8678 N N . ARG C 1 141 ? 150.232 128.526 194.027 1.00 222.08 141 ARG C N 1
ATOM 8679 C CA . ARG C 1 141 ? 151.655 128.785 193.896 1.00 220.72 141 ARG C CA 1
ATOM 8680 C C . ARG C 1 141 ? 152.301 127.755 192.983 1.00 219.88 141 ARG C C 1
ATOM 8681 O O . ARG C 1 141 ? 151.834 126.615 192.895 1.00 220.55 141 ARG C O 1
ATOM 8689 N N . PRO C 1 142 ? 153.373 128.131 192.288 1.00 197.70 142 PRO C N 1
ATOM 8690 C CA . PRO C 1 142 ? 154.078 127.161 191.445 1.00 197.59 142 PRO C CA 1
ATOM 8691 C C . PRO C 1 142 ? 154.746 126.087 192.285 1.00 198.44 142 PRO C C 1
ATOM 8692 O O . PRO C 1 142 ? 155.126 126.311 193.437 1.00 198.46 142 PRO C O 1
ATOM 8696 N N . VAL C 1 143 ? 154.888 124.906 191.692 1.00 204.67 143 VAL C N 1
ATOM 8697 C CA . VAL C 1 143 ? 155.516 123.780 192.376 1.00 204.69 143 VAL C CA 1
ATOM 8698 C C . VAL C 1 143 ? 157.008 124.059 192.503 1.00 205.32 143 VAL C C 1
ATOM 8699 O O . VAL C 1 143 ? 157.692 124.255 191.489 1.00 205.04 143 VAL C O 1
ATOM 8703 N N . PRO C 1 144 ? 157.552 124.094 193.717 1.00 211.01 144 PRO C N 1
ATOM 8704 C CA . PRO C 1 144 ? 158.987 124.344 193.875 1.00 210.19 144 PRO C CA 1
ATOM 8705 C C . PRO C 1 144 ? 159.811 123.135 193.457 1.00 211.03 144 PRO C C 1
ATOM 8706 O O . PRO C 1 144 ? 159.325 122.004 193.388 1.00 209.87 144 PRO C O 1
ATOM 8710 N N . LEU C 1 145 ? 161.084 123.395 193.178 1.00 208.68 145 LEU C N 1
ATOM 8711 C CA . LEU C 1 145 ? 162.029 122.368 192.756 1.00 207.76 145 LEU C CA 1
ATOM 8712 C C . LEU C 1 145 ? 162.972 121.972 193.888 1.00 208.86 145 LEU C C 1
ATOM 8713 O O . LEU C 1 145 ? 164.155 121.706 193.666 1.00 207.75 145 LEU C O 1
ATOM 8718 N N . TYR C 1 146 ? 162.458 121.939 195.121 1.00 221.21 146 TYR C N 1
ATOM 8719 C CA . TYR C 1 146 ? 163.265 121.458 196.238 1.00 220.20 146 TYR C CA 1
ATOM 8720 C C . TYR C 1 146 ? 163.676 120.010 196.018 1.00 220.99 146 TYR C C 1
ATOM 8721 O O . TYR C 1 146 ? 164.829 119.637 196.260 1.00 219.73 146 TYR C O 1
ATOM 8723 N N . GLU C 1 147 ? 162.742 119.181 195.557 1.00 213.35 147 GLU C N 1
ATOM 8724 C CA . GLU C 1 147 ? 163.032 117.827 195.113 1.00 211.55 147 GLU C CA 1
ATOM 8725 C C . GLU C 1 147 ? 163.123 117.740 193.596 1.00 212.27 147 GLU C C 1
ATOM 8726 O O . GLU C 1 147 ? 163.133 116.632 193.047 1.00 210.53 147 GLU C O 1
ATOM 8728 N N . ILE C 1 148 ? 163.176 118.887 192.915 1.00 206.03 148 ILE C N 1
ATOM 8729 C CA . ILE C 1 148 ? 163.205 118.979 191.458 1.00 203.50 148 ILE C CA 1
ATOM 8730 C C . ILE C 1 148 ? 161.964 118.315 190.879 1.00 203.29 148 ILE C C 1
ATOM 8731 O O . ILE C 1 148 ? 161.969 117.862 189.729 1.00 202.72 148 ILE C O 1
ATOM 8733 N N . SER C 1 149 ? 160.894 118.259 191.676 1.00 191.48 149 SER C N 1
ATOM 8734 C CA . SER C 1 149 ? 159.634 117.629 191.278 1.00 190.35 149 SER C CA 1
ATOM 8735 C C . SER C 1 149 ? 159.849 116.192 190.809 1.00 190.87 149 SER C C 1
ATOM 8736 O O . SER C 1 149 ? 159.098 115.675 189.980 1.00 190.58 149 SER C O 1
ATOM 8738 N N . HIS C 1 150 ? 160.887 115.537 191.338 1.00 188.49 150 HIS C N 1
ATOM 8739 C CA . HIS C 1 150 ? 161.179 114.164 190.938 1.00 188.32 150 HIS C CA 1
ATOM 8740 C C . HIS C 1 150 ? 160.071 113.213 191.370 1.00 190.38 150 HIS C C 1
ATOM 8741 O O . HIS C 1 150 ? 159.685 112.316 190.612 1.00 189.18 150 HIS C O 1
ATOM 8743 N N . MET C 1 151 ? 159.551 113.392 192.586 1.00 203.94 151 MET C N 1
ATOM 8744 C CA . MET C 1 151 ? 158.463 112.541 193.056 1.00 204.63 151 MET C CA 1
ATOM 8745 C C . MET C 1 151 ? 157.217 112.718 192.197 1.00 205.62 151 MET C C 1
ATOM 8746 O O . MET C 1 151 ? 156.538 111.740 191.865 1.00 205.12 151 MET C O 1
ATOM 8748 N N . ASP C 1 152 ? 156.900 113.963 191.831 1.00 202.76 152 ASP C N 1
ATOM 8749 C CA . ASP C 1 152 ? 155.763 114.208 190.951 1.00 202.45 152 ASP C CA 1
ATOM 8750 C C . ASP C 1 152 ? 155.991 113.591 189.576 1.00 203.52 152 ASP C C 1
ATOM 8751 O O . ASP C 1 152 ? 155.068 113.022 188.981 1.00 203.35 152 ASP C O 1
ATOM 8753 N N . SER C 1 153 ? 157.216 113.697 189.055 1.00 204.02 153 SER C N 1
ATOM 8754 C CA . SER C 1 153 ? 157.533 113.090 187.766 1.00 203.67 153 SER C CA 1
ATOM 8755 C C . SER C 1 153 ? 157.371 111.578 187.820 1.00 203.72 153 SER C C 1
ATOM 8756 O O . SER C 1 153 ? 156.944 110.955 186.841 1.00 204.46 153 SER C O 1
ATOM 8758 N N . THR C 1 154 ? 157.709 110.969 188.958 1.00 200.34 154 THR C N 1
ATOM 8759 C CA . THR C 1 154 ? 157.499 109.539 189.137 1.00 200.57 154 THR C CA 1
ATOM 8760 C C . THR C 1 154 ? 156.025 109.161 189.151 1.00 202.51 154 THR C C 1
ATOM 8761 O O . THR C 1 154 ? 155.710 107.973 189.021 1.00 202.07 154 THR C O 1
ATOM 8763 N N . TYR C 1 155 ? 155.125 110.136 189.307 1.00 210.51 155 TYR C N 1
ATOM 8764 C CA . TYR C 1 155 ? 153.679 109.906 189.314 1.00 209.72 155 TYR C CA 1
ATOM 8765 C C . TYR C 1 155 ? 153.269 108.912 190.396 1.00 210.28 155 TYR C C 1
ATOM 8766 O O . TYR C 1 155 ? 152.330 108.132 190.214 1.00 210.33 155 TYR C O 1
ATOM 8768 N N . GLN C 1 156 ? 153.968 108.931 191.527 1.00 220.93 156 GLN C N 1
ATOM 8769 C CA . GLN C 1 156 ? 153.676 108.042 192.643 1.00 222.05 156 GLN C CA 1
ATOM 8770 C C . GLN C 1 156 ? 153.289 108.797 193.903 1.00 222.59 156 GLN C C 1
ATOM 8771 O O . GLN C 1 156 ? 152.316 108.423 194.570 1.00 222.15 156 GLN C O 1
ATOM 8773 N N . CYS C 1 157 ? 154.020 109.853 194.249 1.00 227.22 157 CYS C N 1
ATOM 8774 C CA . CYS C 1 157 ? 153.732 110.625 195.450 1.00 226.75 157 CYS C CA 1
ATOM 8775 C C . CYS C 1 157 ? 154.312 112.022 195.280 1.00 226.08 157 CYS C C 1
ATOM 8776 O O . CYS C 1 157 ? 155.013 112.312 194.308 1.00 226.30 157 CYS C O 1
ATOM 8778 N N . PHE C 1 158 ? 153.996 112.890 196.240 1.00 236.97 158 PHE C N 1
ATOM 8779 C CA . PHE C 1 158 ? 154.499 114.254 196.236 1.00 237.36 158 PHE C CA 1
ATOM 8780 C C . PHE C 1 158 ? 154.593 114.750 197.671 1.00 239.02 158 PHE C C 1
ATOM 8781 O O . PHE C 1 158 ? 153.911 114.247 198.567 1.00 239.96 158 PHE C O 1
ATOM 8783 N N . SER C 1 159 ? 155.444 115.752 197.876 1.00 244.93 159 SER C N 1
ATOM 8784 C CA . SER C 1 159 ? 155.654 116.333 199.196 1.00 244.98 159 SER C CA 1
ATOM 8785 C C . SER C 1 159 ? 154.641 117.450 199.422 1.00 245.46 159 SER C C 1
ATOM 8786 O O . SER C 1 159 ? 154.654 118.460 198.712 1.00 245.05 159 SER C O 1
ATOM 8789 N N . SER C 1 160 ? 153.771 117.266 200.410 1.00 251.30 160 SER C N 1
ATOM 8790 C CA . SER C 1 160 ? 152.752 118.254 200.734 1.00 250.11 160 SER C CA 1
ATOM 8791 C C . SER C 1 160 ? 153.341 119.313 201.665 1.00 250.67 160 SER C C 1
ATOM 8792 O O . SER C 1 160 ? 154.551 119.366 201.899 1.00 251.50 160 SER C O 1
ATOM 8794 N N . MET C 1 161 ? 152.475 120.173 202.204 1.00 249.50 161 MET C N 1
ATOM 8795 C CA . MET C 1 161 ? 152.861 121.230 203.141 1.00 249.99 161 MET C CA 1
ATOM 8796 C C . MET C 1 161 ? 153.907 122.161 202.525 1.00 250.36 161 MET C C 1
ATOM 8797 O O . MET C 1 161 ? 155.036 122.285 203.005 1.00 250.34 161 MET C O 1
ATOM 8799 N N . LYS C 1 162 ? 153.509 122.816 201.438 1.00 241.36 162 LYS C N 1
ATOM 8800 C CA . LYS C 1 162 ? 154.390 123.766 200.776 1.00 240.22 162 LYS C CA 1
ATOM 8801 C C . LYS C 1 162 ? 154.598 124.998 201.647 1.00 240.64 162 LYS C C 1
ATOM 8802 O O . LYS C 1 162 ? 153.661 125.507 202.268 1.00 241.04 162 LYS C O 1
ATOM 8804 N N . VAL C 1 163 ? 155.839 125.476 201.693 1.00 243.07 163 VAL C N 1
ATOM 8805 C CA . VAL C 1 163 ? 156.208 126.649 202.478 1.00 243.55 163 VAL C CA 1
ATOM 8806 C C . VAL C 1 163 ? 156.699 127.734 201.523 1.00 243.72 163 VAL C C 1
ATOM 8807 O O . VAL C 1 163 ? 157.719 127.562 200.844 1.00 242.90 163 VAL C O 1
ATOM 8811 N N . ASN C 1 164 ? 155.950 128.834 201.448 1.00 256.88 164 ASN C N 1
ATOM 8812 C CA . ASN C 1 164 ? 156.286 129.943 200.565 1.00 257.04 164 ASN C CA 1
ATOM 8813 C C . ASN C 1 164 ? 155.380 131.124 200.874 1.00 257.07 164 ASN C C 1
ATOM 8814 O O . ASN C 1 164 ? 154.171 130.952 201.043 1.00 256.63 164 ASN C O 1
ATOM 8819 N N . VAL C 1 165 ? 155.971 132.318 200.935 1.00 264.73 165 VAL C N 1
ATOM 8820 C CA . VAL C 1 165 ? 155.223 133.555 201.139 1.00 264.75 165 VAL C CA 1
ATOM 8821 C C . VAL C 1 165 ? 156.116 134.742 200.801 1.00 265.14 165 VAL C C 1
ATOM 8822 O O . VAL C 1 165 ? 157.346 134.647 200.870 1.00 265.07 165 VAL C O 1
ATOM 8824 N N . ASN C 1 166 ? 155.499 135.867 200.431 1.00 271.06 166 ASN C N 1
ATOM 8825 C CA . ASN C 1 166 ? 156.276 137.058 200.101 1.00 271.51 166 ASN C CA 1
ATOM 8826 C C . ASN C 1 166 ? 156.946 137.657 201.332 1.00 272.12 166 ASN C C 1
ATOM 8827 O O . ASN C 1 166 ? 158.058 138.187 201.232 1.00 271.48 166 ASN C O 1
ATOM 8832 N N . GLY C 1 167 ? 156.296 137.585 202.492 1.00 277.99 167 GLY C N 1
ATOM 8833 C CA . GLY C 1 167 ? 156.864 138.134 203.708 1.00 277.21 167 GLY C CA 1
ATOM 8834 C C . GLY C 1 167 ? 157.915 137.241 204.333 1.00 277.23 167 GLY C C 1
ATOM 8835 O O . GLY C 1 167 ? 159.087 137.619 204.425 1.00 276.56 167 GLY C O 1
ATOM 8836 N N . VAL C 1 168 ? 157.505 136.049 204.766 1.00 278.11 168 VAL C N 1
ATOM 8837 C CA . VAL C 1 168 ? 158.417 135.083 205.364 1.00 277.98 168 VAL C CA 1
ATOM 8838 C C . VAL C 1 168 ? 157.858 133.689 205.121 1.00 277.95 168 VAL C C 1
ATOM 8839 O O . VAL C 1 168 ? 156.642 133.494 205.035 1.00 277.88 168 VAL C O 1
ATOM 8843 N N . GLU C 1 169 ? 158.759 132.716 204.997 1.00 270.97 169 GLU C N 1
ATOM 8844 C CA . GLU C 1 169 ? 158.372 131.344 204.696 1.00 270.35 169 GLU C CA 1
ATOM 8845 C C . GLU C 1 169 ? 157.528 130.739 205.811 1.00 270.41 169 GLU C C 1
ATOM 8846 O O . GLU C 1 169 ? 158.026 130.494 206.915 1.00 270.26 169 GLU C O 1
ATOM 8848 N N . ASN C 1 170 ? 156.249 130.494 205.530 1.00 258.22 170 ASN C N 1
ATOM 8849 C CA . ASN C 1 170 ? 155.335 129.872 206.478 1.00 257.09 170 ASN C CA 1
ATOM 8850 C C . ASN C 1 170 ? 154.704 128.648 205.831 1.00 256.87 170 ASN C C 1
ATOM 8851 O O . ASN C 1 170 ? 154.259 128.704 204.680 1.00 257.58 170 ASN C O 1
ATOM 8856 N N . THR C 1 171 ? 154.671 127.545 206.572 1.00 242.91 171 THR C N 1
ATOM 8857 C CA . THR C 1 171 ? 154.160 126.283 206.055 1.00 242.98 171 THR C CA 1
ATOM 8858 C C . THR C 1 171 ? 152.660 126.176 206.306 1.00 242.74 171 THR C C 1
ATOM 8859 O O . THR C 1 171 ? 152.196 126.371 207.433 1.00 241.59 171 THR C O 1
ATOM 8863 N N . PHE C 1 172 ? 151.910 125.869 205.250 1.00 240.65 172 PHE C N 1
ATOM 8864 C CA . PHE C 1 172 ? 150.470 125.665 205.329 1.00 239.67 172 PHE C CA 1
ATOM 8865 C C . PHE C 1 172 ? 150.159 124.222 204.963 1.00 239.61 172 PHE C C 1
ATOM 8866 O O . PHE C 1 172 ? 150.648 123.717 203.948 1.00 239.94 172 PHE C O 1
ATOM 8874 N N . THR C 1 173 ? 149.349 123.565 205.788 1.00 241.07 173 THR C N 1
ATOM 8875 C CA . THR C 1 173 ? 148.989 122.169 205.571 1.00 241.58 173 THR C CA 1
ATOM 8876 C C . THR C 1 173 ? 147.756 121.853 206.409 1.00 242.05 173 THR C C 1
ATOM 8877 O O . THR C 1 173 ? 147.090 122.752 206.933 1.00 241.68 173 THR C O 1
ATOM 8881 N N . ASP C 1 174 ? 147.452 120.562 206.531 1.00 243.56 174 ASP C N 1
ATOM 8882 C CA . ASP C 1 174 ? 146.346 120.067 207.348 1.00 243.66 174 ASP C CA 1
ATOM 8883 C C . ASP C 1 174 ? 146.834 119.582 208.705 1.00 243.70 174 ASP C C 1
ATOM 8884 O O . ASP C 1 174 ? 146.352 118.572 209.226 1.00 242.95 174 ASP C O 1
ATOM 8889 N N . ARG C 1 175 ? 147.809 120.290 209.282 1.00 249.79 175 ARG C N 1
ATOM 8890 C CA . ARG C 1 175 ? 148.436 119.923 210.551 1.00 249.32 175 ARG C CA 1
ATOM 8891 C C . ARG C 1 175 ? 149.128 118.562 210.438 1.00 249.63 175 ARG C C 1
ATOM 8892 O O . ARG C 1 175 ? 148.791 117.596 211.126 1.00 249.11 175 ARG C O 1
ATOM 8894 N N . ASP C 1 176 ? 150.111 118.509 209.544 1.00 264.40 176 ASP C N 1
ATOM 8895 C CA . ASP C 1 176 ? 150.884 117.299 209.294 1.00 265.32 176 ASP C CA 1
ATOM 8896 C C . ASP C 1 176 ? 152.350 117.696 209.138 1.00 265.86 176 ASP C C 1
ATOM 8897 O O . ASP C 1 176 ? 152.747 118.823 209.449 1.00 265.10 176 ASP C O 1
ATOM 8902 N N . ASP C 1 177 ? 153.159 116.757 208.654 1.00 266.39 177 ASP C N 1
ATOM 8903 C CA . ASP C 1 177 ? 154.586 116.998 208.496 1.00 265.08 177 ASP C CA 1
ATOM 8904 C C . ASP C 1 177 ? 154.851 118.011 207.387 1.00 264.57 177 ASP C C 1
ATOM 8905 O O . ASP C 1 177 ? 154.047 118.190 206.468 1.00 264.66 177 ASP C O 1
ATOM 8907 N N . VAL C 1 178 ? 155.999 118.683 207.487 1.00 251.69 178 VAL C N 1
ATOM 8908 C CA . VAL C 1 178 ? 156.368 119.686 206.492 1.00 251.74 178 VAL C CA 1
ATOM 8909 C C . VAL C 1 178 ? 156.677 119.028 205.152 1.00 251.24 178 VAL C C 1
ATOM 8910 O O . VAL C 1 178 ? 156.325 119.555 204.090 1.00 251.35 178 VAL C O 1
ATOM 8914 N N . ASN C 1 179 ? 157.330 117.870 205.173 1.00 233.06 179 ASN C N 1
ATOM 8915 C CA . ASN C 1 179 ? 157.716 117.158 203.961 1.00 232.40 179 ASN C CA 1
ATOM 8916 C C . ASN C 1 179 ? 157.029 115.800 203.879 1.00 233.21 179 ASN C C 1
ATOM 8917 O O . ASN C 1 179 ? 157.611 114.816 203.419 1.00 232.62 179 ASN C O 1
ATOM 8922 N N . THR C 1 180 ? 155.779 115.731 204.330 1.00 251.46 180 THR C N 1
ATOM 8923 C CA . THR C 1 180 ? 155.025 114.489 204.250 1.00 251.44 180 THR C CA 1
ATOM 8924 C C . THR C 1 180 ? 154.732 114.140 202.795 1.00 252.13 180 THR C C 1
ATOM 8925 O O . THR C 1 180 ? 154.535 115.022 201.954 1.00 253.08 180 THR C O 1
ATOM 8929 N N . THR C 1 181 ? 154.709 112.845 202.499 1.00 244.78 181 THR C N 1
ATOM 8930 C CA . THR C 1 181 ? 154.478 112.356 201.147 1.00 244.01 181 THR C CA 1
ATOM 8931 C C . THR C 1 181 ? 153.048 111.852 201.019 1.00 244.09 181 THR C C 1
ATOM 8932 O O . THR C 1 181 ? 152.581 111.071 201.856 1.00 244.20 181 THR C O 1
ATOM 8936 N N . VAL C 1 182 ? 152.358 112.300 199.974 1.00 241.30 182 VAL C N 1
ATOM 8937 C CA . VAL C 1 182 ? 150.984 111.903 199.694 1.00 241.18 182 VAL C CA 1
ATOM 8938 C C . VAL C 1 182 ? 150.936 111.294 198.299 1.00 241.00 182 VAL C C 1
ATOM 8939 O O . VAL C 1 182 ? 151.463 111.875 197.343 1.00 241.05 182 VAL C O 1
ATOM 8943 N N . PHE C 1 183 ? 150.317 110.122 198.189 1.00 231.57 183 PHE C N 1
ATOM 8944 C CA . PHE C 1 183 ? 150.263 109.419 196.915 1.00 231.42 183 PHE C CA 1
ATOM 8945 C C . PHE C 1 183 ? 149.260 110.081 195.976 1.00 231.94 183 PHE C C 1
ATOM 8946 O O . PHE C 1 183 ? 148.123 110.368 196.364 1.00 231.39 183 PHE C O 1
ATOM 8948 N N . LEU C 1 184 ? 149.685 110.320 194.739 1.00 222.04 184 LEU C N 1
ATOM 8949 C CA . LEU C 1 184 ? 148.813 110.905 193.735 1.00 220.80 184 LEU C CA 1
ATOM 8950 C C . LEU C 1 184 ? 147.847 109.856 193.191 1.00 221.30 184 LEU C C 1
ATOM 8951 O O . LEU C 1 184 ? 148.043 108.648 193.351 1.00 221.68 184 LEU C O 1
ATOM 8956 N N . GLN C 1 185 ? 146.791 110.335 192.539 1.00 224.09 185 GLN C N 1
ATOM 8957 C CA . GLN C 1 185 ? 145.785 109.459 191.957 1.00 224.23 185 GLN C CA 1
ATOM 8958 C C . GLN C 1 185 ? 145.100 110.191 190.815 1.00 224.86 185 GLN C C 1
ATOM 8959 O O . GLN C 1 185 ? 145.041 111.426 190.820 1.00 224.38 185 GLN C O 1
ATOM 8961 N N . PRO C 1 186 ? 144.583 109.465 189.822 1.00 221.14 186 PRO C N 1
ATOM 8962 C CA . PRO C 1 186 ? 143.861 110.117 188.724 1.00 219.85 186 PRO C CA 1
ATOM 8963 C C . PRO C 1 186 ? 142.375 110.251 189.016 1.00 219.53 186 PRO C C 1
ATOM 8964 O O . PRO C 1 186 ? 141.747 109.378 189.620 1.00 219.97 186 PRO C O 1
ATOM 8968 N N . VAL C 1 187 ? 141.808 111.370 188.573 1.00 214.79 187 VAL C N 1
ATOM 8969 C CA . VAL C 1 187 ? 140.397 111.675 188.766 1.00 214.58 187 VAL C CA 1
ATOM 8970 C C . VAL C 1 187 ? 139.744 111.827 187.399 1.00 215.95 187 VAL C C 1
ATOM 8971 O O . VAL C 1 187 ? 140.274 112.523 186.525 1.00 217.01 187 VAL C O 1
ATOM 8975 N N . GLU C 1 188 ? 138.610 111.158 187.211 1.00 226.09 188 GLU C N 1
ATOM 8976 C CA . GLU C 1 188 ? 137.897 111.229 185.947 1.00 226.61 188 GLU C CA 1
ATOM 8977 C C . GLU C 1 188 ? 137.249 112.600 185.770 1.00 227.42 188 GLU C C 1
ATOM 8978 O O . GLU C 1 188 ? 137.013 113.339 186.731 1.00 226.64 188 GLU C O 1
ATOM 8980 N N . GLY C 1 189 ? 136.959 112.934 184.516 1.00 248.35 189 GLY C N 1
ATOM 8981 C CA . GLY C 1 189 ? 136.342 114.209 184.197 1.00 248.61 189 GLY C CA 1
ATOM 8982 C C . GLY C 1 189 ? 135.602 114.132 182.881 1.00 249.04 189 GLY C C 1
ATOM 8983 O O . GLY C 1 189 ? 135.665 113.134 182.161 1.00 248.41 189 GLY C O 1
ATOM 8984 N N . LEU C 1 190 ? 134.890 115.216 182.577 1.00 250.39 190 LEU C N 1
ATOM 8985 C CA . LEU C 1 190 ? 134.100 115.307 181.348 1.00 250.03 190 LEU C CA 1
ATOM 8986 C C . LEU C 1 190 ? 134.946 115.868 180.204 1.00 249.08 190 LEU C C 1
ATOM 8987 O O . LEU C 1 190 ? 134.600 116.851 179.549 1.00 247.76 190 LEU C O 1
ATOM 8992 N N . THR C 1 191 ? 136.081 115.214 179.970 1.00 247.37 191 THR C N 1
ATOM 8993 C CA . THR C 1 191 ? 136.989 115.613 178.906 1.00 246.91 191 THR C CA 1
ATOM 8994 C C . THR C 1 191 ? 137.781 114.396 178.454 1.00 247.07 191 THR C C 1
ATOM 8995 O O . THR C 1 191 ? 138.160 113.556 179.275 1.00 247.09 191 THR C O 1
ATOM 8997 N N . ASP C 1 192 ? 138.026 114.309 177.149 1.00 238.49 192 ASP C N 1
ATOM 8998 C CA . ASP C 1 192 ? 138.770 113.204 176.564 1.00 238.32 192 ASP C CA 1
ATOM 8999 C C . ASP C 1 192 ? 140.247 113.516 176.365 1.00 238.66 192 ASP C C 1
ATOM 9000 O O . ASP C 1 192 ? 140.976 112.675 175.831 1.00 238.99 192 ASP C O 1
ATOM 9002 N N . ASN C 1 193 ? 140.706 114.701 176.777 1.00 217.74 193 ASN C N 1
ATOM 9003 C CA . ASN C 1 193 ? 142.105 115.066 176.592 1.00 215.98 193 ASN C CA 1
ATOM 9004 C C . ASN C 1 193 ? 142.710 115.747 177.815 1.00 214.85 193 ASN C C 1
ATOM 9005 O O . ASN C 1 193 ? 143.824 116.278 177.717 1.00 214.19 193 ASN C O 1
ATOM 9010 N N . ILE C 1 194 ? 142.025 115.752 178.952 1.00 205.23 194 ILE C N 1
ATOM 9011 C CA . ILE C 1 194 ? 142.528 116.370 180.177 1.00 204.23 194 ILE C CA 1
ATOM 9012 C C . ILE C 1 194 ? 142.524 115.284 181.247 1.00 203.98 194 ILE C C 1
ATOM 9013 O O . ILE C 1 194 ? 141.515 115.046 181.917 1.00 204.37 194 ILE C O 1
ATOM 9018 N N . GLN C 1 195 ? 143.662 114.611 181.414 1.00 200.20 195 GLN C N 1
ATOM 9019 C CA . GLN C 1 195 ? 143.804 113.561 182.423 1.00 200.33 195 GLN C CA 1
ATOM 9020 C C . GLN C 1 195 ? 144.365 114.169 183.709 1.00 201.64 195 GLN C C 1
ATOM 9021 O O . GLN C 1 195 ? 145.523 113.977 184.083 1.00 202.65 195 GLN C O 1
ATOM 9023 N N . ARG C 1 196 ? 143.505 114.922 184.387 1.00 200.06 196 ARG C N 1
ATOM 9024 C CA . ARG C 1 196 ? 143.902 115.594 185.615 1.00 198.82 196 ARG C CA 1
ATOM 9025 C C . ARG C 1 196 ? 144.153 114.587 186.730 1.00 199.23 196 ARG C C 1
ATOM 9026 O O . ARG C 1 196 ? 143.415 113.611 186.889 1.00 199.89 196 ARG C O 1
ATOM 9034 N N . TYR C 1 197 ? 145.208 114.830 187.503 1.00 211.87 197 TYR C N 1
ATOM 9035 C CA . TYR C 1 197 ? 145.564 114.005 188.647 1.00 213.16 197 TYR C CA 1
ATOM 9036 C C . TYR C 1 197 ? 145.452 114.849 189.907 1.00 213.91 197 TYR C C 1
ATOM 9037 O O . TYR C 1 197 ? 146.003 115.953 189.967 1.00 214.32 197 TYR C O 1
ATOM 9046 N N . PHE C 1 198 ? 144.745 114.331 190.907 1.00 215.86 198 PHE C N 1
ATOM 9047 C CA . PHE C 1 198 ? 144.446 115.077 192.119 1.00 214.74 198 PHE C CA 1
ATOM 9048 C C . PHE C 1 198 ? 144.959 114.343 193.349 1.00 214.60 198 PHE C C 1
ATOM 9049 O O . PHE C 1 198 ? 144.881 113.113 193.433 1.00 214.61 198 PHE C O 1
ATOM 9057 N N . SER C 1 199 ? 145.491 115.111 194.296 1.00 221.21 199 SER C N 1
ATOM 9058 C CA . SER C 1 199 ? 145.878 114.614 195.608 1.00 222.12 199 SER C CA 1
ATOM 9059 C C . SER C 1 199 ? 145.239 115.519 196.648 1.00 223.07 199 SER C C 1
ATOM 9060 O O . SER C 1 199 ? 145.313 116.746 196.527 1.00 222.85 199 SER C O 1
ATOM 9063 N N . GLN C 1 200 ? 144.614 114.915 197.661 1.00 239.25 200 GLN C N 1
ATOM 9064 C CA . GLN C 1 200 ? 143.844 115.644 198.664 1.00 239.69 200 GLN C CA 1
ATOM 9065 C C . GLN C 1 200 ? 142.756 116.453 197.962 1.00 239.94 200 GLN C C 1
ATOM 9066 O O . GLN C 1 200 ? 142.807 117.689 197.952 1.00 240.00 200 GLN C O 1
ATOM 9072 N N . PRO C 1 201 ? 141.765 115.794 197.343 1.00 235.86 201 PRO C N 1
ATOM 9073 C CA . PRO C 1 201 ? 140.735 116.540 196.610 1.00 235.82 201 PRO C CA 1
ATOM 9074 C C . PRO C 1 201 ? 139.575 116.977 197.490 1.00 235.72 201 PRO C C 1
ATOM 9075 O O . PRO C 1 201 ? 138.858 117.925 197.157 1.00 235.30 201 PRO C O 1
ATOM 9079 N N . VAL C 1 202 ? 139.378 116.286 198.615 1.00 245.26 202 VAL C N 1
ATOM 9080 C CA . VAL C 1 202 ? 138.281 116.624 199.510 1.00 245.60 202 VAL C CA 1
ATOM 9081 C C . VAL C 1 202 ? 138.550 117.972 200.176 1.00 246.36 202 VAL C C 1
ATOM 9082 O O . VAL C 1 202 ? 139.697 118.367 200.419 1.00 246.67 202 VAL C O 1
ATOM 9086 N N . ILE C 1 203 ? 137.467 118.694 200.465 1.00 249.44 203 ILE C N 1
ATOM 9087 C CA . ILE C 1 203 ? 137.536 120.020 201.069 1.00 248.92 203 ILE C CA 1
ATOM 9088 C C . ILE C 1 203 ? 138.142 119.916 202.463 1.00 249.43 203 ILE C C 1
ATOM 9089 O O . ILE C 1 203 ? 138.278 118.816 203.012 1.00 249.83 203 ILE C O 1
ATOM 9094 N N . TYR C 1 204 ? 138.520 121.058 203.036 1.00 251.51 204 TYR C N 1
ATOM 9095 C CA . TYR C 1 204 ? 139.184 121.090 204.330 1.00 251.15 204 TYR C CA 1
ATOM 9096 C C . TYR C 1 204 ? 138.305 120.463 205.414 1.00 251.72 204 TYR C C 1
ATOM 9097 O O . TYR C 1 204 ? 137.126 120.161 205.209 1.00 251.87 204 TYR C O 1
ATOM 9099 N N . ALA C 1 205 ? 138.910 120.271 206.589 1.00 251.77 205 ALA C N 1
ATOM 9100 C CA . ALA C 1 205 ? 138.230 119.586 207.684 1.00 251.27 205 ALA C CA 1
ATOM 9101 C C . ALA C 1 205 ? 136.923 120.280 208.049 1.00 251.71 205 ALA C C 1
ATOM 9102 O O . ALA C 1 205 ? 135.869 119.637 208.127 1.00 251.28 205 ALA C O 1
ATOM 9104 N N . GLU C 1 206 ? 136.971 121.600 208.259 1.00 260.56 206 GLU C N 1
ATOM 9105 C CA . GLU C 1 206 ? 135.806 122.398 208.625 1.00 261.06 206 GLU C CA 1
ATOM 9106 C C . GLU C 1 206 ? 135.097 121.777 209.822 1.00 261.74 206 GLU C C 1
ATOM 9107 O O . GLU C 1 206 ? 134.019 121.187 209.667 1.00 261.13 206 GLU C O 1
ATOM 9109 N N . PRO C 1 207 ? 135.675 121.870 211.025 1.00 265.10 207 PRO C N 1
ATOM 9110 C CA . PRO C 1 207 ? 135.051 121.208 212.185 1.00 264.51 207 PRO C CA 1
ATOM 9111 C C . PRO C 1 207 ? 133.629 121.666 212.454 1.00 264.52 207 PRO C C 1
ATOM 9112 O O . PRO C 1 207 ? 132.780 120.844 212.822 1.00 263.73 207 PRO C O 1
ATOM 9116 N N . GLY C 1 208 ? 133.341 122.953 212.273 1.00 275.00 208 GLY C N 1
ATOM 9117 C CA . GLY C 1 208 ? 131.999 123.455 212.501 1.00 274.66 208 GLY C CA 1
ATOM 9118 C C . GLY C 1 208 ? 131.500 123.295 213.917 1.00 275.25 208 GLY C C 1
ATOM 9119 O O . GLY C 1 208 ? 130.287 123.263 214.138 1.00 274.73 208 GLY C O 1
ATOM 9120 N N . ARG C 1 209 ? 132.403 123.189 214.887 1.00 280.29 209 ARG C N 1
ATOM 9121 C CA . ARG C 1 209 ? 132.019 123.017 216.281 1.00 279.83 209 ARG C CA 1
ATOM 9122 C C . ARG C 1 209 ? 131.658 124.375 216.880 1.00 280.18 209 ARG C C 1
ATOM 9123 O O . ARG C 1 209 ? 131.609 125.396 216.190 1.00 280.28 209 ARG C O 1
ATOM 9125 N N . VAL C 1 210 ? 131.402 124.399 218.187 1.00 275.79 210 VAL C N 1
ATOM 9126 C CA . VAL C 1 210 ? 131.044 125.630 218.886 1.00 275.68 210 VAL C CA 1
ATOM 9127 C C . VAL C 1 210 ? 132.327 126.436 219.073 1.00 275.98 210 VAL C C 1
ATOM 9128 O O . VAL C 1 210 ? 133.114 126.171 219.983 1.00 275.25 210 VAL C O 1
ATOM 9132 N N . GLU C 1 211 ? 132.542 127.423 218.207 1.00 282.29 211 GLU C N 1
ATOM 9133 C CA . GLU C 1 211 ? 133.708 128.288 218.266 1.00 281.76 211 GLU C CA 1
ATOM 9134 C C . GLU C 1 211 ? 133.264 129.741 218.348 1.00 281.75 211 GLU C C 1
ATOM 9135 O O . GLU C 1 211 ? 132.208 130.115 217.830 1.00 281.92 211 GLU C O 1
ATOM 9137 N N . ALA C 1 212 ? 134.081 130.557 219.017 1.00 271.47 212 ALA C N 1
ATOM 9138 C CA . ALA C 1 212 ? 133.713 131.950 219.251 1.00 270.77 212 ALA C CA 1
ATOM 9139 C C . ALA C 1 212 ? 133.622 132.737 217.948 1.00 271.28 212 ALA C C 1
ATOM 9140 O O . ALA C 1 212 ? 132.604 133.382 217.671 1.00 270.79 212 ALA C O 1
ATOM 9142 N N . THR C 1 213 ? 134.674 132.694 217.131 1.00 263.94 213 THR C N 1
ATOM 9143 C CA . THR C 1 213 ? 134.722 133.503 215.916 1.00 262.77 213 THR C CA 1
ATOM 9144 C C . THR C 1 213 ? 134.751 132.662 214.647 1.00 262.82 213 THR C C 1
ATOM 9145 O O . THR C 1 213 ? 133.859 132.807 213.803 1.00 262.55 213 THR C O 1
ATOM 9147 N N . TYR C 1 214 ? 135.736 131.782 214.484 1.00 262.31 214 TYR C N 1
ATOM 9148 C CA . TYR C 1 214 ? 135.879 131.030 213.245 1.00 262.33 214 TYR C CA 1
ATOM 9149 C C . TYR C 1 214 ? 136.832 129.865 213.473 1.00 261.53 214 TYR C C 1
ATOM 9150 O O . TYR C 1 214 ? 137.498 129.770 214.506 1.00 260.52 214 TYR C O 1
ATOM 9152 N N . ARG C 1 215 ? 136.885 128.974 212.484 1.00 254.16 215 ARG C N 1
ATOM 9153 C CA . ARG C 1 215 ? 137.781 127.831 212.508 1.00 253.48 215 ARG C CA 1
ATOM 9154 C C . ARG C 1 215 ? 139.074 128.170 211.768 1.00 254.28 215 ARG C C 1
ATOM 9155 O O . ARG C 1 215 ? 139.234 129.258 211.210 1.00 254.35 215 ARG C O 1
ATOM 9157 N N . VAL C 1 216 ? 140.017 127.228 211.765 1.00 251.58 216 VAL C N 1
ATOM 9158 C CA . VAL C 1 216 ? 141.315 127.453 211.141 1.00 251.71 216 VAL C CA 1
ATOM 9159 C C . VAL C 1 216 ? 141.680 126.270 210.248 1.00 251.81 216 VAL C C 1
ATOM 9160 O O . VAL C 1 216 ? 142.817 126.161 209.773 1.00 251.93 216 VAL C O 1
ATOM 9164 N N . ARG C 1 217 ? 140.712 125.390 209.994 1.00 253.74 217 ARG C N 1
ATOM 9165 C CA . ARG C 1 217 ? 140.967 124.209 209.178 1.00 253.28 217 ARG C CA 1
ATOM 9166 C C . ARG C 1 217 ? 141.392 124.602 207.768 1.00 254.23 217 ARG C C 1
ATOM 9167 O O . ARG C 1 217 ? 140.775 125.465 207.137 1.00 254.69 217 ARG C O 1
ATOM 9169 N N . THR C 1 218 ? 142.453 123.964 207.277 1.00 257.80 218 THR C N 1
ATOM 9170 C CA . THR C 1 218 ? 142.979 124.255 205.950 1.00 257.87 218 THR C CA 1
ATOM 9171 C C . THR C 1 218 ? 143.735 123.040 205.435 1.00 257.65 218 THR C C 1
ATOM 9172 O O . THR C 1 218 ? 144.293 122.263 206.215 1.00 257.58 218 THR C O 1
ATOM 9176 N N . THR C 1 219 ? 143.740 122.881 204.111 1.00 252.92 219 THR C N 1
ATOM 9177 C CA . THR C 1 219 ? 144.455 121.799 203.449 1.00 251.96 219 THR C CA 1
ATOM 9178 C C . THR C 1 219 ? 145.173 122.345 202.222 1.00 251.52 219 THR C C 1
ATOM 9179 O O . THR C 1 219 ? 144.896 123.451 201.752 1.00 252.24 219 THR C O 1
ATOM 9183 N N . VAL C 1 220 ? 146.106 121.548 201.705 1.00 238.08 220 VAL C N 1
ATOM 9184 C CA . VAL C 1 220 ? 146.854 121.881 200.502 1.00 237.96 220 VAL C CA 1
ATOM 9185 C C . VAL C 1 220 ? 146.573 120.816 199.450 1.00 238.35 220 VAL C C 1
ATOM 9186 O O . VAL C 1 220 ? 146.130 119.706 199.754 1.00 238.41 220 VAL C O 1
ATOM 9190 N N . ASN C 1 221 ? 146.837 121.170 198.194 1.00 227.57 221 ASN C N 1
ATOM 9191 C CA . ASN C 1 221 ? 146.550 120.286 197.075 1.00 227.08 221 ASN C CA 1
ATOM 9192 C C . ASN C 1 221 ? 147.674 120.350 196.052 1.00 226.84 221 ASN C C 1
ATOM 9193 O O . ASN C 1 221 ? 148.251 121.415 195.815 1.00 225.78 221 ASN C O 1
ATOM 9198 N N . CYS C 1 222 ? 147.975 119.202 195.451 1.00 224.55 222 CYS C N 1
ATOM 9199 C CA . CYS C 1 222 ? 148.940 119.095 194.366 1.00 224.85 222 CYS C CA 1
ATOM 9200 C C . CYS C 1 222 ? 148.189 118.744 193.090 1.00 224.29 222 CYS C C 1
ATOM 9201 O O . CYS C 1 222 ? 147.436 117.766 193.060 1.00 222.98 222 CYS C O 1
ATOM 9204 N N . GLU C 1 223 ? 148.392 119.537 192.041 1.00 213.07 223 GLU C N 1
ATOM 9205 C CA . GLU C 1 223 ? 147.646 119.393 190.800 1.00 212.59 223 GLU C CA 1
ATOM 9206 C C . GLU C 1 223 ? 148.591 119.119 189.639 1.00 212.57 223 GLU C C 1
ATOM 9207 O O . GLU C 1 223 ? 149.556 119.861 189.430 1.00 211.71 223 GLU C O 1
ATOM 9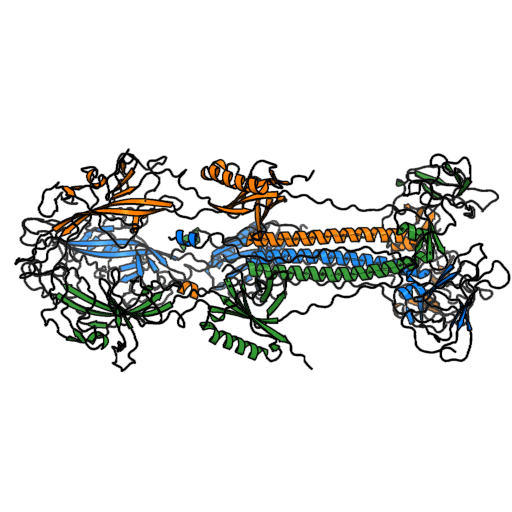213 N N . ILE C 1 224 ? 148.307 118.056 188.892 1.00 203.13 224 ILE C N 1
ATOM 9214 C CA . ILE C 1 224 ? 149.026 117.716 187.669 1.00 201.02 224 ILE C CA 1
ATOM 9215 C C . ILE C 1 224 ? 147.999 117.645 186.549 1.00 200.66 224 ILE C C 1
ATOM 9216 O O . ILE C 1 224 ? 147.102 116.793 186.578 1.00 201.27 224 ILE C O 1
ATOM 9221 N N . VAL C 1 225 ? 148.132 118.529 185.564 1.00 181.59 225 VAL C N 1
ATOM 9222 C CA . VAL C 1 225 ? 147.163 118.656 184.482 1.00 180.20 225 VAL C CA 1
ATOM 9223 C C . VAL C 1 225 ? 147.880 118.453 183.155 1.00 179.38 225 VAL C C 1
ATOM 9224 O O . VAL C 1 225 ? 148.942 119.041 182.921 1.00 179.93 225 VAL C O 1
ATOM 9228 N N . ASP C 1 226 ? 147.300 117.623 182.295 1.00 177.45 226 ASP C N 1
ATOM 9229 C CA . ASP C 1 226 ? 147.805 117.398 180.947 1.00 180.37 226 ASP C CA 1
ATOM 9230 C C . ASP C 1 226 ? 146.928 118.175 179.973 1.00 180.31 226 ASP C C 1
ATOM 9231 O O . ASP C 1 226 ? 145.706 117.995 179.955 1.00 180.85 226 ASP C O 1
ATOM 9236 N N . MET C 1 227 ? 147.550 119.032 179.167 1.00 152.36 227 MET C N 1
ATOM 9237 C CA . MET C 1 227 ? 146.829 119.879 178.229 1.00 149.67 227 MET C CA 1
ATOM 9238 C C . MET C 1 227 ? 147.536 119.849 176.882 1.00 150.34 227 MET C C 1
ATOM 9239 O O . MET C 1 227 ? 148.577 119.206 176.713 1.00 151.84 227 MET C O 1
ATOM 9241 N N . ILE C 1 228 ? 146.961 120.559 175.914 1.00 136.52 228 ILE C N 1
ATOM 9242 C CA . ILE C 1 228 ? 147.493 120.653 174.561 1.00 133.71 228 ILE C CA 1
ATOM 9243 C C . ILE C 1 228 ? 147.705 122.122 174.230 1.00 135.41 228 ILE C C 1
ATOM 9244 O O . ILE C 1 228 ? 146.839 122.961 174.503 1.00 140.36 228 ILE C O 1
ATOM 9249 N N . ALA C 1 229 ? 148.857 122.434 173.642 1.00 123.45 229 ALA C N 1
ATOM 9250 C CA . ALA C 1 229 ? 149.220 123.803 173.311 1.00 123.15 229 ALA C CA 1
ATOM 9251 C C . ALA C 1 229 ? 149.354 123.965 171.804 1.00 123.08 229 ALA C C 1
ATOM 9252 O O . ALA C 1 229 ? 149.731 123.029 171.091 1.00 125.95 229 ALA C O 1
ATOM 9254 N N . ARG C 1 230 ? 149.042 125.167 171.325 1.00 123.34 230 ARG C N 1
ATOM 9255 C CA . ARG C 1 230 ? 149.138 125.498 169.913 1.00 123.84 230 ARG C CA 1
ATOM 9256 C C . ARG C 1 230 ? 149.864 126.825 169.748 1.00 126.61 230 ARG C C 1
ATOM 9257 O O . ARG C 1 230 ? 149.742 127.726 170.580 1.00 129.30 230 ARG C O 1
ATOM 9265 N N . SER C 1 231 ? 150.620 126.937 168.657 1.00 128.91 231 SER C N 1
ATOM 9266 C CA . SER C 1 231 ? 151.409 128.126 168.371 1.00 127.52 231 SER C CA 1
ATOM 9267 C C . SER C 1 231 ? 151.218 128.534 166.917 1.00 128.34 231 SER C C 1
ATOM 9268 O O . SER C 1 231 ? 150.904 127.706 166.058 1.00 126.62 231 SER C O 1
ATOM 9271 N N . ALA C 1 232 ? 151.421 129.821 166.651 1.00 130.30 232 ALA C N 1
ATOM 9272 C CA . ALA C 1 232 ? 151.228 130.372 165.317 1.00 131.68 232 ALA C CA 1
ATOM 9273 C C . ALA C 1 232 ? 152.457 130.094 164.451 1.00 133.68 232 ALA C C 1
ATOM 9274 O O . ALA C 1 232 ? 153.393 129.398 164.855 1.00 133.11 232 ALA C O 1
ATOM 9276 N N . GLU C 1 233 ? 152.453 130.638 163.234 1.00 134.36 233 GLU C N 1
ATOM 9277 C CA . GLU C 1 233 ? 153.573 130.435 162.316 1.00 133.93 233 GLU C CA 1
ATOM 9278 C C . GLU C 1 233 ? 154.896 130.981 162.843 1.00 135.97 233 GLU C C 1
ATOM 9279 O O . GLU C 1 233 ? 155.904 130.255 162.771 1.00 133.62 233 GLU C O 1
ATOM 9281 N N . PRO C 1 234 ? 154.988 132.213 163.363 1.00 131.88 234 PRO C N 1
ATOM 9282 C CA . PRO C 1 234 ? 156.293 132.695 163.848 1.00 128.97 234 PRO C CA 1
ATOM 9283 C C . PRO C 1 234 ? 156.864 131.872 164.988 1.00 128.73 234 PRO C C 1
ATOM 9284 O O . PRO C 1 234 ? 158.084 131.898 165.193 1.00 130.50 234 PRO C O 1
ATOM 9288 N N . TYR C 1 235 ? 156.025 131.144 165.727 1.00 134.76 235 TYR C N 1
ATOM 9289 C CA . TYR C 1 235 ? 156.472 130.279 166.821 1.00 137.50 235 TYR C CA 1
ATOM 9290 C C . TYR C 1 235 ? 157.265 131.058 167.868 1.00 140.43 235 TYR C C 1
ATOM 9291 O O . TYR C 1 235 ? 158.300 130.600 168.356 1.00 140.57 235 TYR C O 1
ATOM 9293 N N . ASN C 1 236 ? 156.780 132.250 168.214 1.00 150.18 236 ASN C N 1
ATOM 9294 C CA . ASN C 1 236 ? 157.394 133.052 169.263 1.00 149.25 236 ASN C CA 1
ATOM 9295 C C . ASN C 1 236 ? 156.636 132.993 170.580 1.00 149.18 236 ASN C C 1
ATOM 9296 O O . ASN C 1 236 ? 157.226 133.265 171.631 1.00 149.04 236 ASN C O 1
ATOM 9301 N N . TYR C 1 237 ? 155.349 132.651 170.546 1.00 144.75 237 TYR C N 1
ATOM 9302 C CA . TYR C 1 237 ? 154.545 132.503 171.750 1.00 142.20 237 TYR C CA 1
ATOM 9303 C C . TYR C 1 237 ? 153.421 131.522 171.458 1.00 142.07 237 TYR C C 1
ATOM 9304 O O . TYR C 1 237 ? 153.063 131.288 170.301 1.00 144.60 237 TYR C O 1
ATOM 9313 N N . PHE C 1 238 ? 152.860 130.948 172.520 1.00 129.00 238 PHE C N 1
ATOM 9314 C CA . PHE C 1 238 ? 151.799 129.966 172.360 1.00 129.92 238 PHE C CA 1
ATOM 9315 C C . PHE C 1 238 ? 150.855 130.032 173.551 1.00 132.84 238 PHE C C 1
ATOM 9316 O O . PHE C 1 238 ? 151.205 130.531 174.623 1.00 136.89 238 PHE C O 1
ATOM 9324 N N . VAL C 1 239 ? 149.646 129.512 173.344 1.00 132.66 239 VAL C N 1
ATOM 9325 C CA . VAL C 1 239 ? 148.601 129.486 174.359 1.00 132.16 239 VAL C CA 1
ATOM 9326 C C . VAL C 1 239 ? 148.110 128.052 174.507 1.00 130.65 239 VAL C C 1
ATOM 9327 O O . VAL C 1 239 ? 147.860 127.370 173.507 1.00 131.66 239 VAL C O 1
ATOM 9331 N N . THR C 1 240 ? 147.989 127.592 175.748 1.00 131.56 240 THR C N 1
ATOM 9332 C CA . THR C 1 240 ? 147.547 126.232 176.007 1.00 132.53 240 THR C CA 1
ATOM 9333 C C . THR C 1 240 ? 146.028 126.130 175.901 1.00 136.24 240 THR C C 1
ATOM 9334 O O . THR C 1 240 ? 145.313 127.130 175.786 1.00 136.23 240 THR C O 1
ATOM 9338 N N . SER C 1 241 ? 145.536 124.891 175.938 1.00 142.79 241 SER C N 1
ATOM 9339 C CA . SER C 1 241 ? 144.098 124.660 175.841 1.00 140.84 241 SER C CA 1
ATOM 9340 C C . SER C 1 241 ? 143.359 125.165 177.073 1.00 139.76 241 SER C C 1
ATOM 9341 O O . SER C 1 241 ? 142.199 125.580 176.971 1.00 138.64 241 SER C O 1
ATOM 9344 N N . LEU C 1 242 ? 144.003 125.127 178.243 1.00 142.55 242 LEU C N 1
ATOM 9345 C CA . LEU C 1 242 ? 143.350 125.592 179.462 1.00 141.58 242 LEU C CA 1
ATOM 9346 C C . LEU C 1 242 ? 143.020 127.077 179.383 1.00 144.03 242 LEU C C 1
ATOM 9347 O O . LEU C 1 242 ? 141.936 127.502 179.797 1.00 144.93 242 LEU C O 1
ATOM 9349 N N . GLY C 1 243 ? 143.939 127.881 178.854 1.00 155.54 243 GLY C N 1
ATOM 9350 C CA . GLY C 1 243 ? 143.700 129.304 178.722 1.00 155.05 243 GLY C CA 1
ATOM 9351 C C . GLY C 1 243 ? 144.909 130.157 179.039 1.00 157.13 243 GLY C C 1
ATOM 9352 O O . GLY C 1 243 ? 144.936 131.349 178.716 1.00 159.00 243 GLY C O 1
ATOM 9353 N N . ASP C 1 244 ? 145.914 129.562 179.674 1.00 152.83 244 ASP C N 1
ATOM 9354 C CA . ASP C 1 244 ? 147.119 130.299 180.026 1.00 152.82 244 ASP C CA 1
ATOM 9355 C C . ASP C 1 244 ? 147.895 130.689 178.775 1.00 153.15 244 ASP C C 1
ATOM 9356 O O . ASP C 1 244 ? 147.923 129.953 177.786 1.00 152.76 244 ASP C O 1
ATOM 9358 N N . THR C 1 245 ? 148.530 131.857 178.825 1.00 142.18 245 THR C N 1
ATOM 9359 C CA . THR C 1 245 ? 149.311 132.380 177.711 1.00 141.82 245 THR C CA 1
ATOM 9360 C C . THR C 1 245 ? 150.719 132.701 178.193 1.00 141.85 245 THR C C 1
ATOM 9361 O O . THR C 1 245 ? 150.891 133.354 179.227 1.00 144.09 245 THR C O 1
ATOM 9365 N N . VAL C 1 246 ? 151.716 132.244 177.441 1.00 136.59 246 VAL C N 1
ATOM 9366 C CA . VAL C 1 246 ? 153.119 132.461 177.764 1.00 136.32 246 VAL C CA 1
ATOM 9367 C C . VAL C 1 246 ? 153.818 132.992 176.519 1.00 138.72 246 VAL C C 1
ATOM 9368 O O . VAL C 1 246 ? 153.514 132.570 175.398 1.00 142.65 246 VAL C O 1
ATOM 9372 N N . GLU C 1 247 ? 154.743 133.929 176.715 1.00 141.12 247 GLU C N 1
ATOM 9373 C CA . GLU C 1 247 ? 155.411 134.629 175.618 1.00 143.45 247 GLU C CA 1
ATOM 9374 C C . GLU C 1 247 ? 156.789 134.056 175.311 1.00 143.36 247 GLU C C 1
ATOM 9375 O O . GLU C 1 247 ? 157.713 134.801 174.973 1.00 142.82 247 GLU C O 1
ATOM 9377 N N . VAL C 1 248 ? 156.963 132.743 175.418 1.00 144.74 248 VAL C N 1
ATOM 9378 C CA . VAL C 1 248 ? 158.231 132.106 175.095 1.00 142.36 248 VAL C CA 1
ATOM 9379 C C . VAL C 1 248 ? 158.062 131.273 173.831 1.00 145.50 248 VAL C C 1
ATOM 9380 O O . VAL C 1 248 ? 156.956 130.863 173.461 1.00 149.48 248 VAL C O 1
ATOM 9384 N N . SER C 1 249 ? 159.179 131.035 173.157 1.00 137.39 249 SER C N 1
ATOM 9385 C CA . SER C 1 249 ? 159.170 130.278 171.911 1.00 136.67 249 SER C CA 1
ATOM 9386 C C . SER C 1 249 ? 159.068 128.785 172.202 1.00 137.99 249 SER C C 1
ATOM 9387 O O . SER C 1 249 ? 159.835 128.267 173.019 1.00 138.98 249 SER C O 1
ATOM 9390 N N . PRO C 1 250 ? 158.138 128.070 171.566 1.00 131.21 250 PRO C N 1
ATOM 9391 C CA . PRO C 1 250 ? 158.042 126.620 171.804 1.00 131.53 250 PRO C CA 1
ATOM 9392 C C . PRO C 1 250 ? 159.303 125.864 171.435 1.00 131.59 250 PRO C C 1
ATOM 9393 O O . PRO C 1 250 ? 159.610 124.843 172.063 1.00 132.84 250 PRO C O 1
ATOM 9397 N N . PHE C 1 251 ? 160.043 126.329 170.433 1.00 142.78 251 PHE C N 1
ATOM 9398 C CA . PHE C 1 251 ? 161.277 125.682 169.999 1.00 144.81 251 PHE C CA 1
ATOM 9399 C C . PHE C 1 251 ? 162.451 126.386 170.671 1.00 148.60 251 PHE C C 1
ATOM 9400 O O . PHE C 1 251 ? 162.796 127.515 170.311 1.00 150.22 251 PHE C O 1
ATOM 9402 N N . CYS C 1 252 ? 163.061 125.715 171.645 1.00 165.48 252 CYS C N 1
ATOM 9403 C CA . CYS C 1 252 ? 164.197 126.272 172.366 1.00 164.29 252 CYS C CA 1
ATOM 9404 C C . CYS C 1 252 ? 164.983 125.130 172.992 1.00 166.90 252 CYS C C 1
ATOM 9405 O O . CYS C 1 252 ? 164.487 124.007 173.118 1.00 168.08 252 CYS C O 1
ATOM 9407 N N . TYR C 1 253 ? 166.223 125.434 173.372 1.00 171.07 253 TYR C N 1
ATOM 9408 C CA . TYR C 1 253 ? 167.157 124.494 173.989 1.00 170.84 253 TYR C CA 1
ATOM 9409 C C . TYR C 1 253 ? 167.452 123.286 173.109 1.00 170.77 253 TYR C C 1
ATOM 9410 O O . TYR C 1 253 ? 168.004 122.291 173.594 1.00 167.21 253 TYR C O 1
ATOM 9412 N N . ASN C 1 254 ? 167.097 123.345 171.826 1.00 181.31 254 ASN C N 1
ATOM 9413 C CA . ASN C 1 254 ? 167.373 122.256 170.890 1.00 181.71 254 ASN C CA 1
ATOM 9414 C C . ASN C 1 254 ? 167.493 122.887 169.507 1.00 180.22 254 ASN C C 1
ATOM 9415 O O . ASN C 1 254 ? 166.477 123.171 168.864 1.00 180.30 254 ASN C O 1
ATOM 9417 N N . GLU C 1 255 ? 168.733 123.106 169.065 1.00 176.28 255 GLU C N 1
ATOM 9418 C CA . GLU C 1 255 ? 169.016 123.799 167.808 1.00 177.47 255 GLU C CA 1
ATOM 9419 C C . GLU C 1 255 ? 168.371 125.182 167.778 1.00 176.81 255 GLU C C 1
ATOM 9420 O O . GLU C 1 255 ? 167.968 125.671 166.721 1.00 176.42 255 GLU C O 1
ATOM 9426 N N . SER C 1 256 ? 168.269 125.818 168.944 1.00 178.77 256 SER C N 1
ATOM 9427 C CA . SER C 1 256 ? 167.664 127.137 169.054 1.00 179.42 256 SER C CA 1
ATOM 9428 C C . SER C 1 256 ? 168.275 127.865 170.241 1.00 180.15 256 SER C C 1
ATOM 9429 O O . SER C 1 256 ? 168.778 127.248 171.184 1.00 177.95 256 SER C O 1
ATOM 9432 N N . SER C 1 257 ? 168.221 129.192 170.182 1.00 193.85 257 SER C N 1
ATOM 9433 C CA . SER C 1 257 ? 168.792 130.046 171.212 1.00 193.29 257 SER C CA 1
ATOM 9434 C C . SER C 1 257 ? 167.733 130.384 172.262 1.00 194.18 257 SER C C 1
ATOM 9435 O O . SER C 1 257 ? 166.664 129.769 172.322 1.00 193.79 257 SER C O 1
ATOM 9438 N N . CYS C 1 258 ? 168.039 131.369 173.111 1.00 198.44 258 CYS C N 1
ATOM 9439 C CA . CYS C 1 258 ? 167.129 131.847 174.155 1.00 197.91 258 CYS C CA 1
ATOM 9440 C C . CYS C 1 258 ? 166.779 130.740 175.147 1.00 197.64 258 CYS C C 1
ATOM 9441 O O . CYS C 1 258 ? 165.641 130.627 175.606 1.00 197.32 258 CYS C O 1
ATOM 9443 N N . SER C 1 259 ? 167.770 129.917 175.485 1.00 197.23 259 SER C N 1
ATOM 9444 C CA . SER C 1 259 ? 167.583 128.849 176.459 1.00 196.59 259 SER C CA 1
ATOM 9445 C C . SER C 1 259 ? 168.947 128.422 176.978 1.00 197.77 259 SER C C 1
ATOM 9446 O O . SER C 1 259 ? 169.889 128.276 176.193 1.00 197.74 259 SER C O 1
ATOM 9448 N N . THR C 1 260 ? 169.047 128.223 178.290 1.00 202.05 260 THR C N 1
ATOM 9449 C CA . THR C 1 260 ? 170.304 127.836 178.910 1.00 202.31 260 THR C CA 1
ATOM 9450 C C . THR C 1 260 ? 170.016 127.118 180.220 1.00 202.75 260 THR C C 1
ATOM 9451 O O . THR C 1 260 ? 168.898 127.161 180.741 1.00 202.11 260 THR C O 1
ATOM 9453 N N . THR C 1 261 ? 171.043 126.445 180.741 1.00 203.41 261 THR C N 1
ATOM 9454 C CA . THR C 1 261 ? 170.896 125.724 182.004 1.00 202.66 261 THR C CA 1
ATOM 9455 C C . THR C 1 261 ? 170.487 126.628 183.162 1.00 204.66 261 THR C C 1
ATOM 9456 O O . THR C 1 261 ? 169.581 126.241 183.920 1.00 204.07 261 THR C O 1
ATOM 9458 N N . PRO C 1 262 ? 171.089 127.803 183.377 1.00 211.72 262 PRO C N 1
ATOM 9459 C CA . PRO C 1 262 ? 170.604 128.673 184.456 1.00 209.66 262 PRO C CA 1
ATOM 9460 C C . PRO C 1 262 ? 169.194 129.168 184.172 1.00 209.31 262 PRO C C 1
ATOM 9461 O O . PRO C 1 262 ? 168.790 129.341 183.020 1.00 210.40 262 PRO C O 1
ATOM 9465 N N . SER C 1 263 ? 168.442 129.395 185.245 1.00 204.70 263 SER C N 1
ATOM 9466 C CA . SER C 1 263 ? 167.066 129.866 185.154 1.00 205.54 263 SER C CA 1
ATOM 9467 C C . SER C 1 263 ? 167.049 131.383 185.292 1.00 206.12 263 SER C C 1
ATOM 9468 O O . SER C 1 263 ? 167.378 131.917 186.357 1.00 205.58 263 SER C O 1
ATOM 9471 N N . ASN C 1 264 ? 166.658 132.070 184.218 1.00 212.31 264 ASN C N 1
ATOM 9472 C CA . ASN C 1 264 ? 166.605 133.527 184.220 1.00 211.75 264 ASN C CA 1
ATOM 9473 C C . ASN C 1 264 ? 165.769 134.042 183.056 1.00 211.00 264 ASN C C 1
ATOM 9474 O O . ASN C 1 264 ? 165.992 133.654 181.905 1.00 210.52 264 ASN C O 1
ATOM 9479 N N . LYS C 1 265 ? 164.814 134.919 183.347 1.00 199.35 265 LYS C N 1
ATOM 9480 C CA . LYS C 1 265 ? 163.953 135.504 182.325 1.00 198.47 265 LYS C CA 1
ATOM 9481 C C . LYS C 1 265 ? 163.257 136.714 182.928 1.00 199.57 265 LYS C C 1
ATOM 9482 O O . LYS C 1 265 ? 163.345 136.972 184.132 1.00 199.00 265 LYS C O 1
ATOM 9484 N N . ASN C 1 266 ? 162.558 137.459 182.070 1.00 200.88 266 ASN C N 1
ATOM 9485 C CA . ASN C 1 266 ? 161.807 138.640 182.493 1.00 201.08 266 ASN C CA 1
ATOM 9486 C C . ASN C 1 266 ? 160.439 138.184 182.993 1.00 200.39 266 ASN C C 1
ATOM 9487 O O . ASN C 1 266 ? 159.445 138.153 182.263 1.00 199.03 266 ASN C O 1
ATOM 9492 N N . GLY C 1 267 ? 160.397 137.820 184.273 1.00 198.43 267 GLY C N 1
ATOM 9493 C CA . GLY C 1 267 ? 159.196 137.314 184.897 1.00 197.98 267 GLY C CA 1
ATOM 9494 C C . GLY C 1 267 ? 159.035 135.811 184.832 1.00 199.03 267 GLY C C 1
ATOM 9495 O O . GLY C 1 267 ? 158.101 135.277 185.442 1.00 199.18 267 GLY C O 1
ATOM 9496 N N . LEU C 1 268 ? 159.918 135.114 184.117 1.00 196.20 268 LEU C N 1
ATOM 9497 C CA . LEU C 1 268 ? 159.851 133.663 184.005 1.00 194.87 268 LEU C CA 1
ATOM 9498 C C . LEU C 1 268 ? 161.178 133.040 184.420 1.00 195.22 268 LEU C C 1
ATOM 9499 O O . LEU C 1 268 ? 162.061 133.735 184.932 1.00 195.96 268 LEU C O 1
ATOM 9504 N N . SER C 1 269 ? 161.327 131.735 184.206 1.00 197.08 269 SER C N 1
ATOM 9505 C CA . SER C 1 269 ? 162.554 131.029 184.551 1.00 198.44 269 SER C CA 1
ATOM 9506 C C . SER C 1 269 ? 163.235 130.412 183.341 1.00 197.89 269 SER C C 1
ATOM 9507 O O . SER C 1 269 ? 164.445 130.594 183.160 1.00 198.94 269 SER C O 1
ATOM 9510 N N . VAL C 1 270 ? 162.486 129.692 182.502 1.00 185.15 270 VAL C N 1
ATOM 9511 C CA . VAL C 1 270 ? 163.014 129.037 181.306 1.00 184.87 270 VAL C CA 1
ATOM 9512 C C . VAL C 1 270 ? 164.185 128.139 181.684 1.00 184.83 270 VAL C C 1
ATOM 9513 O O . VAL C 1 270 ? 165.328 128.387 181.286 1.00 184.90 270 VAL C O 1
ATOM 9517 N N . GLN C 1 271 ? 163.909 127.098 182.462 1.00 187.32 271 GLN C N 1
ATOM 9518 C CA . GLN C 1 271 ? 164.925 126.157 182.907 1.00 188.33 271 GLN C CA 1
ATOM 9519 C C . GLN C 1 271 ? 164.896 124.906 182.038 1.00 189.14 271 GLN C C 1
ATOM 9520 O O . GLN C 1 271 ? 163.823 124.390 181.711 1.00 190.66 271 GLN C O 1
ATOM 9526 N N . VAL C 1 272 ? 166.080 124.426 181.666 1.00 181.71 272 VAL C N 1
ATOM 9527 C CA . VAL C 1 272 ? 166.233 123.234 180.838 1.00 181.68 272 VAL C CA 1
ATOM 9528 C C . VAL C 1 272 ? 166.875 122.138 181.678 1.00 180.53 272 VAL C C 1
ATOM 9529 O O . VAL C 1 272 ? 167.812 122.397 182.444 1.00 180.49 272 VAL C O 1
ATOM 9533 N N . VAL C 1 273 ? 166.349 120.922 181.560 1.00 176.45 273 VAL C N 1
ATOM 9534 C CA . VAL C 1 273 ? 166.879 119.755 182.252 1.00 177.47 273 VAL C CA 1
ATOM 9535 C C . VAL C 1 273 ? 167.310 118.734 181.208 1.00 177.83 273 VAL C C 1
ATOM 9536 O O . VAL C 1 273 ? 166.609 118.513 180.214 1.00 177.60 273 VAL C O 1
ATOM 9540 N N . LEU C 1 274 ? 168.473 118.130 181.425 1.00 188.38 274 LEU C N 1
ATOM 9541 C CA . LEU C 1 274 ? 169.029 117.146 180.507 1.00 189.86 274 LEU C CA 1
ATOM 9542 C C . LEU C 1 274 ? 168.635 115.751 180.976 1.00 191.13 274 LEU C C 1
ATOM 9543 O O . LEU C 1 274 ? 168.947 115.363 182.108 1.00 190.86 274 LEU C O 1
ATOM 9548 N N . ASN C 1 275 ? 167.948 115.008 180.107 1.00 196.78 275 ASN C N 1
ATOM 9549 C CA . ASN C 1 275 ? 167.501 113.645 180.395 1.00 196.18 275 ASN C CA 1
ATOM 9550 C C . ASN C 1 275 ? 166.632 113.611 181.654 1.00 195.24 275 ASN C C 1
ATOM 9551 O O . ASN C 1 275 ? 166.976 113.002 182.670 1.00 195.36 275 ASN C O 1
ATOM 9556 N N . HIS C 1 276 ? 165.487 114.293 181.567 1.00 189.32 276 HIS C N 1
ATOM 9557 C CA . HIS C 1 276 ? 164.580 114.368 182.708 1.00 189.87 276 HIS C CA 1
ATOM 9558 C C . HIS C 1 276 ? 164.014 113.002 183.071 1.00 191.67 276 HIS C C 1
ATOM 9559 O O . HIS C 1 276 ? 163.772 112.727 184.252 1.00 191.11 276 HIS C O 1
ATOM 9566 N N . THR C 1 277 ? 163.791 112.142 182.075 1.00 197.81 277 THR C N 1
ATOM 9567 C CA . THR C 1 277 ? 163.268 110.789 182.276 1.00 197.07 277 THR C CA 1
ATOM 9568 C C . THR C 1 277 ? 161.917 110.819 182.996 1.00 196.36 277 THR C C 1
ATOM 9569 O O . THR C 1 277 ? 161.729 110.226 184.060 1.00 195.25 277 THR C O 1
ATOM 9571 N N . VAL C 1 278 ? 160.970 111.530 182.386 1.00 195.52 278 VAL C N 1
ATOM 9572 C CA . VAL C 1 278 ? 159.624 111.616 182.937 1.00 195.62 278 VAL C CA 1
ATOM 9573 C C . VAL C 1 278 ? 158.911 110.287 182.738 1.00 196.14 278 VAL C C 1
ATOM 9574 O O . VAL C 1 278 ? 158.905 109.728 181.634 1.00 195.94 278 VAL C O 1
ATOM 9576 N N . VAL C 1 279 ? 158.312 109.769 183.812 1.00 205.78 279 VAL C N 1
ATOM 9577 C CA . VAL C 1 279 ? 157.552 108.525 183.709 1.00 204.86 279 VAL C CA 1
ATOM 9578 C C . VAL C 1 279 ? 156.374 108.702 182.761 1.00 205.47 279 VAL C C 1
ATOM 9579 O O . VAL C 1 279 ? 156.099 107.839 181.919 1.00 204.66 279 VAL C O 1
ATOM 9581 N N . THR C 1 280 ? 155.659 109.821 182.889 1.00 218.91 280 THR C N 1
ATOM 9582 C CA . THR C 1 280 ? 154.551 110.194 182.012 1.00 220.32 280 THR C CA 1
ATOM 9583 C C . THR C 1 280 ? 153.450 109.138 181.966 1.00 221.59 280 THR C C 1
ATOM 9584 O O . THR C 1 280 ? 152.712 109.053 180.979 1.00 222.01 280 THR C O 1
ATOM 9586 N N . TYR C 1 281 ? 153.323 108.324 183.014 1.00 228.14 281 TYR C N 1
ATOM 9587 C CA . TYR C 1 281 ? 152.276 107.301 183.054 1.00 227.40 281 TYR C CA 1
ATOM 9588 C C . TYR C 1 281 ? 151.874 107.105 184.517 1.00 227.83 281 TYR C C 1
ATOM 9589 O O . TYR C 1 281 ? 152.496 106.327 185.246 1.00 228.24 281 TYR C O 1
ATOM 9591 N N . SER C 1 282 ? 150.828 107.819 184.932 1.00 226.36 282 SER C N 1
ATOM 9592 C CA . SER C 1 282 ? 150.331 107.689 186.297 1.00 225.88 282 SER C CA 1
ATOM 9593 C C . SER C 1 282 ? 149.509 106.422 186.488 1.00 226.41 282 SER C C 1
ATOM 9594 O O . SER C 1 282 ? 149.531 105.834 187.575 1.00 225.71 282 SER C O 1
ATOM 9596 N N . ASP C 1 283 ? 148.778 105.994 185.455 1.00 227.65 283 ASP C N 1
ATOM 9597 C CA . ASP C 1 283 ? 147.954 104.795 185.575 1.00 227.19 283 ASP C CA 1
ATOM 9598 C C . ASP C 1 283 ? 148.809 103.553 185.792 1.00 227.68 283 ASP C C 1
ATOM 9599 O O . ASP C 1 283 ? 148.468 102.689 186.610 1.00 227.40 283 ASP C O 1
ATOM 9601 N N . ARG C 1 284 ? 149.923 103.444 185.072 1.00 236.13 284 ARG C N 1
ATOM 9602 C CA . ARG C 1 284 ? 150.810 102.290 185.198 1.00 236.16 284 ARG C CA 1
ATOM 9603 C C . ARG C 1 284 ? 152.232 102.759 184.924 1.00 237.51 284 ARG C C 1
ATOM 9604 O O . ARG C 1 284 ? 152.544 103.163 183.801 1.00 237.49 284 ARG C O 1
ATOM 9606 N N . GLY C 1 285 ? 153.082 102.705 185.946 1.00 244.58 285 GLY C N 1
ATOM 9607 C CA . GLY C 1 285 ? 154.453 103.154 185.778 1.00 244.17 285 GLY C CA 1
ATOM 9608 C C . GLY C 1 285 ? 155.188 102.328 184.736 1.00 245.07 285 GLY C C 1
ATOM 9609 O O . GLY C 1 285 ? 155.008 101.114 184.634 1.00 243.95 285 GLY C O 1
ATOM 9610 N N . THR C 1 286 ? 156.025 103.006 183.951 1.00 254.02 286 THR C N 1
ATOM 9611 C CA . THR C 1 286 ? 156.792 102.353 182.898 1.00 253.41 286 THR C CA 1
ATOM 9612 C C . THR C 1 286 ? 158.260 102.752 182.975 1.00 253.55 286 THR C C 1
ATOM 9613 O O . THR C 1 286 ? 158.686 103.394 183.940 1.00 253.84 286 THR C O 1
ATOM 9617 N N . SER C 1 287 ? 159.041 102.377 181.962 1.00 247.19 287 SER C N 1
ATOM 9618 C CA . SER C 1 287 ? 160.468 102.690 181.893 1.00 247.00 287 SER C CA 1
ATOM 9619 C C . SER C 1 287 ? 160.757 103.334 180.544 1.00 247.42 287 SER C C 1
ATOM 9620 O O . SER C 1 287 ? 161.284 102.684 179.631 1.00 246.68 287 SER C O 1
ATOM 9623 N N . PRO C 1 288 ? 160.426 104.611 180.383 1.00 243.14 288 PRO C N 1
ATOM 9624 C CA . PRO C 1 288 ? 160.642 105.288 179.105 1.00 241.53 288 PRO C CA 1
ATOM 9625 C C . PRO C 1 288 ? 162.051 105.863 178.993 1.00 241.19 288 PRO C C 1
ATOM 9626 O O . PRO C 1 288 ? 162.820 105.901 179.954 1.00 241.25 288 PRO C O 1
ATOM 9630 N N . THR C 1 289 ? 162.372 106.312 177.782 1.00 220.77 289 THR C N 1
ATOM 9631 C CA . THR C 1 289 ? 163.678 106.891 177.521 1.00 220.40 289 THR C CA 1
ATOM 9632 C C . THR C 1 289 ? 163.807 108.252 178.206 1.00 219.99 289 THR C C 1
ATOM 9633 O O . THR C 1 289 ? 162.826 108.991 178.330 1.00 219.58 289 THR C O 1
ATOM 9637 N N . PRO C 1 290 ? 165.010 108.605 178.669 1.00 209.87 290 PRO C N 1
ATOM 9638 C CA . PRO C 1 290 ? 165.211 109.923 179.309 1.00 208.71 290 PRO C CA 1
ATOM 9639 C C . PRO C 1 290 ? 165.279 111.056 178.291 1.00 209.57 290 PRO C C 1
ATOM 9640 O O . PRO C 1 290 ? 166.331 111.631 177.998 1.00 209.63 290 PRO C O 1
ATOM 9644 N N . GLN C 1 291 ? 164.122 111.389 177.726 1.00 203.93 291 GLN C N 1
ATOM 9645 C CA . GLN C 1 291 ? 164.045 112.461 176.745 1.00 202.07 291 GLN C CA 1
ATOM 9646 C C . GLN C 1 291 ? 164.263 113.818 177.407 1.00 203.41 291 GLN C C 1
ATOM 9647 O O . GLN C 1 291 ? 163.980 114.012 178.591 1.00 205.16 291 GLN C O 1
ATOM 9649 N N . ASN C 1 292 ? 164.776 114.762 176.624 1.00 189.40 292 ASN C N 1
ATOM 9650 C CA . ASN C 1 292 ? 165.019 116.104 177.131 1.00 189.08 292 ASN C CA 1
ATOM 9651 C C . ASN C 1 292 ? 163.704 116.843 177.353 1.00 189.76 292 ASN C C 1
ATOM 9652 O O . ASN C 1 292 ? 162.686 116.554 176.719 1.00 189.81 292 ASN C O 1
ATOM 9657 N N . ARG C 1 293 ? 163.736 117.809 178.266 1.00 171.37 293 ARG C N 1
ATOM 9658 C CA . ARG C 1 293 ? 162.552 118.587 178.596 1.00 168.50 293 ARG C CA 1
ATOM 9659 C C . ARG C 1 293 ? 162.993 119.919 179.185 1.00 167.34 293 ARG C C 1
ATOM 9660 O O . ARG C 1 293 ? 164.145 120.085 179.593 1.00 168.02 293 ARG C O 1
ATOM 9668 N N . ILE C 1 294 ? 162.061 120.871 179.214 1.00 160.48 294 ILE C N 1
ATOM 9669 C CA . ILE C 1 294 ? 162.313 122.192 179.768 1.00 163.02 294 ILE C CA 1
ATOM 9670 C C . ILE C 1 294 ? 161.144 122.579 180.665 1.00 165.79 294 ILE C C 1
ATOM 9671 O O . ILE C 1 294 ? 160.047 122.024 180.574 1.00 167.66 294 ILE C O 1
ATOM 9676 N N . PHE C 1 295 ? 161.395 123.550 181.540 1.00 170.79 295 PHE C N 1
ATOM 9677 C CA . PHE C 1 295 ? 160.391 124.038 182.473 1.00 168.07 295 PHE C CA 1
ATOM 9678 C C . PHE C 1 295 ? 160.341 125.558 182.441 1.00 167.66 295 PHE C C 1
ATOM 9679 O O . PHE C 1 295 ? 161.354 126.227 182.220 1.00 168.02 295 PHE C O 1
ATOM 9687 N N . VAL C 1 296 ? 159.145 126.092 182.667 1.00 166.22 296 VAL C N 1
ATOM 9688 C CA . VAL C 1 296 ? 158.921 127.528 182.787 1.00 167.33 296 VAL C CA 1
ATOM 9689 C C . VAL C 1 296 ? 158.115 127.755 184.057 1.00 168.18 296 VAL C C 1
ATOM 9690 O O . VAL C 1 296 ? 156.990 127.257 184.178 1.00 169.39 296 VAL C O 1
ATOM 9694 N N . GLU C 1 297 ? 158.686 128.501 185.000 1.00 176.15 297 GLU C N 1
ATOM 9695 C CA . GLU C 1 297 ? 158.047 128.766 186.283 1.00 177.17 297 GLU C CA 1
ATOM 9696 C C . GLU C 1 297 ? 157.394 130.141 186.230 1.00 177.87 297 GLU C C 1
ATOM 9697 O O . GLU C 1 297 ? 158.081 131.166 186.265 1.00 177.64 297 GLU C O 1
ATOM 9699 N N . THR C 1 298 ? 156.067 130.159 186.147 1.00 186.33 298 THR C N 1
ATOM 9700 C CA . THR C 1 298 ? 155.313 131.405 186.125 1.00 185.92 298 THR C CA 1
ATOM 9701 C C . THR C 1 298 ? 155.089 131.882 187.557 1.00 185.64 298 THR C C 1
ATOM 9702 O O . THR C 1 298 ? 155.681 131.370 188.511 1.00 185.76 298 THR C O 1
ATOM 9706 N N . GLY C 1 299 ? 154.225 132.886 187.726 1.00 189.57 299 GLY C N 1
ATOM 9707 C CA . GLY C 1 299 ? 153.914 133.374 189.056 1.00 190.06 299 GLY C CA 1
ATOM 9708 C C . GLY C 1 299 ? 152.989 132.482 189.852 1.00 192.33 299 GLY C C 1
ATOM 9709 O O . GLY C 1 299 ? 152.917 132.620 191.077 1.00 193.30 299 GLY C O 1
ATOM 9710 N N . ALA C 1 300 ? 152.281 131.569 189.185 1.00 200.75 300 ALA C N 1
ATOM 9711 C CA . ALA C 1 300 ? 151.348 130.686 189.875 1.00 200.77 300 ALA C CA 1
ATOM 9712 C C . ALA C 1 300 ? 151.417 129.229 189.443 1.00 200.06 300 ALA C C 1
ATOM 9713 O O . ALA C 1 300 ? 150.770 128.398 190.087 1.00 200.84 300 ALA C O 1
ATOM 9715 N N . TYR C 1 301 ? 152.162 128.881 188.397 1.00 184.84 301 TYR C N 1
ATOM 9716 C CA . TYR C 1 301 ? 152.191 127.507 187.914 1.00 183.76 301 TYR C CA 1
ATOM 9717 C C . TYR C 1 301 ? 153.473 127.282 187.126 1.00 182.83 301 TYR C C 1
ATOM 9718 O O . TYR C 1 301 ? 154.193 128.224 186.787 1.00 184.36 301 TYR C O 1
ATOM 9727 N N . THR C 1 302 ? 153.747 126.011 186.841 1.00 173.11 302 THR C N 1
ATOM 9728 C CA . THR C 1 302 ? 154.910 125.603 186.063 1.00 174.15 302 THR C CA 1
ATOM 9729 C C . THR C 1 302 ? 154.446 124.763 184.882 1.00 174.79 302 THR C C 1
ATOM 9730 O O . THR C 1 302 ? 153.621 123.860 185.047 1.00 175.07 302 THR C O 1
ATOM 9734 N N . LEU C 1 303 ? 154.978 125.060 183.700 1.00 154.91 303 LEU C N 1
ATOM 9735 C CA . LEU C 1 303 ? 154.633 124.349 182.477 1.00 152.39 303 LEU C CA 1
ATOM 9736 C C . LEU C 1 303 ? 155.848 123.597 181.953 1.00 152.46 303 LEU C C 1
ATOM 9737 O O . LEU C 1 303 ? 156.979 124.088 182.038 1.00 151.18 303 LEU C O 1
ATOM 9739 N N . SER C 1 304 ? 155.611 122.404 181.411 1.00 161.45 304 SER C N 1
ATOM 9740 C CA . SER C 1 304 ? 156.678 121.561 180.891 1.00 161.80 304 SER C CA 1
ATOM 9741 C C . SER C 1 304 ? 156.271 120.982 179.545 1.00 162.44 304 SER C C 1
ATOM 9742 O O . SER C 1 304 ? 155.115 120.596 179.352 1.00 165.72 304 SER C O 1
ATOM 9745 N N . TRP C 1 305 ? 157.228 120.917 178.622 1.00 148.85 305 TRP C N 1
ATOM 9746 C CA . TRP C 1 305 ? 156.990 120.318 177.317 1.00 149.72 305 TRP C CA 1
ATOM 9747 C C . TRP C 1 305 ? 158.321 119.886 176.720 1.00 151.15 305 TRP C C 1
ATOM 9748 O O . TRP C 1 305 ? 159.368 120.468 177.020 1.00 149.92 305 TRP C O 1
ATOM 9759 N N . ALA C 1 306 ? 158.265 118.864 175.872 1.00 165.33 306 ALA C N 1
ATOM 9760 C CA . ALA C 1 306 ? 159.467 118.348 175.234 1.00 164.17 306 ALA C CA 1
ATOM 9761 C C . ALA C 1 306 ? 160.022 119.356 174.233 1.00 166.64 306 ALA C C 1
ATOM 9762 O O . ALA C 1 306 ? 159.279 120.072 173.559 1.00 168.94 306 ALA C O 1
ATOM 9764 N N . SER C 1 307 ? 161.349 119.401 174.139 1.00 176.05 307 SER C N 1
ATOM 9765 C CA . SER C 1 307 ? 162.028 120.336 173.255 1.00 176.21 307 SER C CA 1
ATOM 9766 C C . SER C 1 307 ? 162.209 119.729 171.870 1.00 174.56 307 SER C C 1
ATOM 9767 O O . SER C 1 307 ? 162.573 118.559 171.731 1.00 173.23 307 SER C O 1
ATOM 9770 N N . GLU C 1 308 ? 161.954 120.540 170.846 1.00 173.10 308 GLU C N 1
ATOM 9771 C CA . GLU C 1 308 ? 162.108 120.123 169.461 1.00 173.79 308 GLU C CA 1
ATOM 9772 C C . GLU C 1 308 ? 162.622 121.295 168.639 1.00 175.42 308 GLU C C 1
ATOM 9773 O O . GLU C 1 308 ? 162.362 122.459 168.956 1.00 174.69 308 GLU C O 1
ATOM 9779 N N . SER C 1 309 ? 163.355 120.974 167.577 1.00 172.26 309 SER C N 1
ATOM 9780 C CA . SER C 1 309 ? 163.917 121.994 166.707 1.00 173.22 309 SER C CA 1
ATOM 9781 C C . SER C 1 309 ? 162.843 122.584 165.803 1.00 171.55 309 SER C C 1
ATOM 9782 O O . SER C 1 309 ? 161.841 121.935 165.487 1.00 170.19 309 SER C O 1
ATOM 9785 N N . LYS C 1 310 ? 163.056 123.837 165.394 1.00 154.06 310 LYS C N 1
ATOM 9786 C CA . LYS C 1 310 ? 162.129 124.476 164.465 1.00 149.83 310 LYS C CA 1
ATOM 9787 C C . LYS C 1 310 ? 162.082 123.725 163.142 1.00 150.81 310 LYS C C 1
ATOM 9788 O O . LYS C 1 310 ? 161.003 123.507 162.579 1.00 150.05 310 LYS C O 1
ATOM 9790 N N . THR C 1 311 ? 163.240 123.321 162.632 1.00 155.03 311 THR C N 1
ATOM 9791 C CA . THR C 1 311 ? 163.296 122.519 161.422 1.00 154.11 311 THR C CA 1
ATOM 9792 C C . THR C 1 311 ? 162.971 121.062 161.738 1.00 154.57 311 THR C C 1
ATOM 9793 O O . THR C 1 311 ? 162.973 120.635 162.896 1.00 154.03 311 THR C O 1
ATOM 9795 N N . THR C 1 312 ? 162.660 120.307 160.682 1.00 148.72 312 THR C N 1
ATOM 9796 C CA . THR C 1 312 ? 162.353 118.881 160.765 1.00 148.72 312 THR C CA 1
ATOM 9797 C C . THR C 1 312 ? 161.108 118.608 161.603 1.00 148.48 312 THR C C 1
ATOM 9798 O O . THR C 1 312 ? 160.764 117.447 161.848 1.00 146.13 312 THR C O 1
ATOM 9800 N N . ALA C 1 313 ? 160.427 119.663 162.050 1.00 150.47 313 ALA C N 1
ATOM 9801 C CA . ALA C 1 313 ? 159.195 119.523 162.816 1.00 149.13 313 ALA C CA 1
ATOM 9802 C C . ALA C 1 313 ? 158.008 120.142 162.093 1.00 150.75 313 ALA C C 1
ATOM 9803 O O . ALA C 1 313 ? 157.003 119.458 161.873 1.00 152.10 313 ALA C O 1
ATOM 9805 N N . VAL C 1 314 ? 158.097 121.411 161.704 1.00 146.93 314 VAL C N 1
ATOM 9806 C CA . VAL C 1 314 ? 157.013 122.099 161.008 1.00 146.98 314 VAL C CA 1
ATOM 9807 C C . VAL C 1 314 ? 157.623 123.122 160.061 1.00 149.67 314 VAL C C 1
ATOM 9808 O O . VAL C 1 314 ? 158.436 123.956 160.473 1.00 150.24 314 VAL C O 1
ATOM 9812 N N . CYS C 1 315 ? 157.241 123.051 158.790 1.00 150.35 315 CYS C N 1
ATOM 9813 C CA . CYS C 1 315 ? 157.641 124.019 157.781 1.00 148.12 315 CYS C CA 1
ATOM 9814 C C . CYS C 1 315 ? 156.425 124.366 156.938 1.00 141.92 315 CYS C C 1
ATOM 9815 O O . CYS C 1 315 ? 155.563 123.508 156.706 1.00 139.69 315 CYS C O 1
ATOM 9818 N N . PRO C 1 316 ? 156.328 125.608 156.459 1.00 120.01 316 PRO C N 1
ATOM 9819 C CA . PRO C 1 316 ? 155.082 126.090 155.825 1.00 124.32 316 PRO C CA 1
ATOM 9820 C C . PRO C 1 316 ? 154.923 125.842 154.323 1.00 125.26 316 PRO C C 1
ATOM 9821 O O . PRO C 1 316 ? 155.033 126.738 153.486 1.00 127.91 316 PRO C O 1
ATOM 9825 N N . LEU C 1 317 ? 154.639 124.589 153.973 1.00 107.60 317 LEU C N 1
ATOM 9826 C CA . LEU C 1 317 ? 154.328 124.224 152.589 1.00 103.68 317 LEU C CA 1
ATOM 9827 C C . LEU C 1 317 ? 153.507 122.947 152.606 1.00 104.65 317 LEU C C 1
ATOM 9828 O O . LEU C 1 317 ? 153.993 121.907 153.061 1.00 109.57 317 LEU C O 1
ATOM 9833 N N . ALA C 1 318 ? 152.271 123.021 152.116 1.00 85.43 318 ALA C N 1
ATOM 9834 C CA . ALA C 1 318 ? 151.363 121.885 152.086 1.00 89.64 318 ALA C CA 1
ATOM 9835 C C . ALA C 1 318 ? 150.843 121.670 150.671 1.00 86.43 318 ALA C C 1
ATOM 9836 O O . ALA C 1 318 ? 150.484 122.627 149.980 1.00 94.06 318 ALA C O 1
ATOM 9838 N N . LEU C 1 319 ? 150.803 120.409 150.249 1.00 78.42 319 LEU C N 1
ATOM 9839 C CA . LEU C 1 319 ? 150.327 120.077 148.913 1.00 79.48 319 LEU C CA 1
ATOM 9840 C C . LEU C 1 319 ? 148.833 120.347 148.789 1.00 85.91 319 LEU C C 1
ATOM 9841 O O . LEU C 1 319 ? 148.054 120.046 149.696 1.00 90.80 319 LEU C O 1
ATOM 9846 N N . TRP C 1 320 ? 148.436 120.921 147.654 1.00 79.26 320 TRP C N 1
ATOM 9847 C CA . TRP C 1 320 ? 147.038 121.234 147.384 1.00 77.95 320 TRP C CA 1
ATOM 9848 C C . TRP C 1 320 ? 146.424 120.290 146.358 1.00 83.16 320 TRP C C 1
ATOM 9849 O O . TRP C 1 320 ? 145.392 119.672 146.628 1.00 89.50 320 TRP C O 1
ATOM 9860 N N . LYS C 1 321 ? 147.033 120.163 145.181 1.00 89.34 321 LYS C N 1
ATOM 9861 C CA . LYS C 1 321 ? 146.490 119.312 144.133 1.00 92.82 321 LYS C CA 1
ATOM 9862 C C . LYS C 1 321 ? 147.621 118.818 143.247 1.00 91.18 321 LYS C C 1
ATOM 9863 O O . LYS C 1 321 ? 148.715 119.387 143.223 1.00 97.76 321 LYS C O 1
ATOM 9869 N N . THR C 1 322 ? 147.343 117.742 142.516 1.00 83.60 322 THR C N 1
ATOM 9870 C CA . THR C 1 322 ? 148.286 117.165 141.570 1.00 86.25 322 THR C CA 1
ATOM 9871 C C . THR C 1 322 ? 147.596 116.985 140.225 1.00 89.13 322 THR C C 1
ATOM 9872 O O . THR C 1 322 ? 146.468 116.485 140.162 1.00 99.40 322 THR C O 1
ATOM 9876 N N . PHE C 1 323 ? 148.260 117.418 139.159 1.00 69.41 323 PHE C N 1
ATOM 9877 C CA . PHE C 1 323 ? 147.724 117.316 137.802 1.00 72.01 323 PHE C CA 1
ATOM 9878 C C . PHE C 1 323 ? 148.654 116.467 136.950 1.00 76.16 323 PHE C C 1
ATOM 9879 O O . PHE C 1 323 ? 149.719 116.948 136.521 1.00 81.32 323 PHE C O 1
ATOM 9887 N N . PRO C 1 324 ? 148.312 115.205 136.687 1.00 79.68 324 PRO C N 1
ATOM 9888 C CA . PRO C 1 324 ? 149.197 114.359 135.870 1.00 83.61 324 PRO C CA 1
ATOM 9889 C C . PRO C 1 324 ? 149.380 114.859 134.450 1.00 85.99 324 PRO C C 1
ATOM 9890 O O . PRO C 1 324 ? 150.385 114.514 133.816 1.00 92.16 324 PRO C O 1
ATOM 9894 N N . ARG C 1 325 ? 148.453 115.655 133.926 1.00 93.36 325 ARG C N 1
ATOM 9895 C CA . ARG C 1 325 ? 148.541 116.180 132.569 1.00 90.46 325 ARG C CA 1
ATOM 9896 C C . ARG C 1 325 ? 148.464 117.697 132.618 1.00 95.46 325 ARG C C 1
ATOM 9897 O O . ARG C 1 325 ? 147.508 118.258 133.163 1.00 101.11 325 ARG C O 1
ATOM 9905 N N . SER C 1 326 ? 149.469 118.355 132.046 1.00 74.14 326 SER C N 1
ATOM 9906 C CA . SER C 1 326 ? 149.507 119.807 131.983 1.00 72.76 326 SER C CA 1
ATOM 9907 C C . SER C 1 326 ? 150.331 120.213 130.773 1.00 77.67 326 SER C C 1
ATOM 9908 O O . SER C 1 326 ? 151.126 119.429 130.252 1.00 86.14 326 SER C O 1
ATOM 9911 N N . ILE C 1 327 ? 150.132 121.450 130.328 1.00 77.73 327 ILE C N 1
ATOM 9912 C CA . ILE C 1 327 ? 150.806 121.986 129.152 1.00 77.12 327 ILE C CA 1
ATOM 9913 C C . ILE C 1 327 ? 151.530 123.263 129.548 1.00 77.74 327 ILE C C 1
ATOM 9914 O O . ILE C 1 327 ? 150.946 124.135 130.200 1.00 87.94 327 ILE C O 1
ATOM 9919 N N . GLN C 1 328 ? 152.795 123.370 129.153 1.00 69.63 328 GLN C N 1
ATOM 9920 C CA . GLN C 1 328 ? 153.601 124.558 129.399 1.00 70.09 328 GLN C CA 1
ATOM 9921 C C . GLN C 1 328 ? 153.833 125.266 128.072 1.00 72.45 328 GLN C C 1
ATOM 9922 O O . GLN C 1 328 ? 154.355 124.664 127.127 1.00 78.15 328 GLN C O 1
ATOM 9928 N N . THR C 1 329 ? 153.436 126.533 127.998 1.00 88.39 329 THR C N 1
ATOM 9929 C CA . THR C 1 329 ? 153.609 127.346 126.800 1.00 90.78 329 THR C CA 1
ATOM 9930 C C . THR C 1 329 ? 154.477 128.543 127.149 1.00 88.96 329 THR C C 1
ATOM 9931 O O . THR C 1 329 ? 154.160 129.295 128.076 1.00 91.09 329 THR C O 1
ATOM 9935 N N . THR C 1 330 ? 155.565 128.721 126.408 1.00 84.97 330 THR C N 1
ATOM 9936 C CA . THR C 1 330 ? 156.444 129.854 126.641 1.00 85.76 330 THR C CA 1
ATOM 9937 C C . THR C 1 330 ? 155.823 131.131 126.085 1.00 88.40 330 THR C C 1
ATOM 9938 O O . THR C 1 330 ? 154.894 131.102 125.272 1.00 90.75 330 THR C O 1
ATOM 9942 N N . HIS C 1 331 ? 156.349 132.263 126.534 1.00 95.69 331 HIS C N 1
ATOM 9943 C CA . HIS C 1 331 ? 155.846 133.564 126.114 1.00 89.29 331 HIS C CA 1
ATOM 9944 C C . HIS C 1 331 ? 157.020 134.536 126.078 1.00 96.88 331 HIS C C 1
ATOM 9945 O O . HIS C 1 331 ? 158.184 134.120 126.077 1.00 103.12 331 HIS C O 1
ATOM 9952 N N . GLU C 1 332 ? 156.716 135.834 126.037 1.00 103.15 332 GLU C N 1
ATOM 9953 C CA . GLU C 1 332 ? 157.769 136.841 125.948 1.00 104.38 332 GLU C CA 1
ATOM 9954 C C . GLU C 1 332 ? 158.679 136.799 127.170 1.00 106.66 332 GLU C C 1
ATOM 9955 O O . GLU C 1 332 ? 159.906 136.716 127.040 1.00 106.04 332 GLU C O 1
ATOM 9957 N N . ASP C 1 333 ? 158.096 136.858 128.371 1.00 114.35 333 ASP C N 1
ATOM 9958 C CA . ASP C 1 333 ? 158.908 136.852 129.582 1.00 113.67 333 ASP C CA 1
ATOM 9959 C C . ASP C 1 333 ? 158.291 136.030 130.711 1.00 111.66 333 ASP C C 1
ATOM 9960 O O . ASP C 1 333 ? 158.589 136.292 131.882 1.00 111.30 333 ASP C O 1
ATOM 9965 N N . SER C 1 334 ? 157.446 135.050 130.401 1.00 97.21 334 SER C N 1
ATOM 9966 C CA . SER C 1 334 ? 156.818 134.259 131.449 1.00 90.47 334 SER C CA 1
ATOM 9967 C C . SER C 1 334 ? 156.348 132.935 130.870 1.00 91.01 334 SER C C 1
ATOM 9968 O O . SER C 1 334 ? 156.197 132.784 129.655 1.00 101.68 334 SER C O 1
ATOM 9971 N N . PHE C 1 335 ? 156.120 131.978 131.761 1.00 61.70 335 PHE C N 1
ATOM 9972 C CA . PHE C 1 335 ? 155.592 130.673 131.403 1.00 64.17 335 PHE C CA 1
ATOM 9973 C C . PHE C 1 335 ? 154.088 130.633 131.648 1.00 73.40 335 PHE C C 1
ATOM 9974 O O . PHE C 1 335 ? 153.501 131.540 132.240 1.00 83.86 335 PHE C O 1
ATOM 9982 N N . HIS C 1 336 ? 153.463 129.557 131.178 1.00 75.73 336 HIS C N 1
ATOM 9983 C CA . HIS C 1 336 ? 152.027 129.366 131.359 1.00 70.63 336 HIS C CA 1
ATOM 9984 C C . HIS C 1 336 ? 151.770 127.879 131.546 1.00 78.64 336 HIS C C 1
ATOM 9985 O O . HIS C 1 336 ? 151.954 127.097 130.609 1.00 93.64 336 HIS C O 1
ATOM 9992 N N . PHE C 1 337 ? 151.347 127.494 132.744 1.00 52.83 337 PHE C N 1
ATOM 9993 C CA . PHE C 1 337 ? 151.002 126.113 133.046 1.00 47.68 337 PHE C CA 1
ATOM 9994 C C . PHE C 1 337 ? 149.486 125.987 133.097 1.00 56.40 337 PHE C C 1
ATOM 9995 O O . PHE C 1 337 ? 148.822 126.735 133.820 1.00 68.14 337 PHE C O 1
ATOM 10003 N N . VAL C 1 338 ? 148.947 125.043 132.332 1.00 67.05 338 VAL C N 1
ATOM 10004 C CA . VAL C 1 338 ? 147.508 124.877 132.171 1.00 67.36 338 VAL C CA 1
ATOM 10005 C C . VAL C 1 338 ? 147.058 123.666 132.971 1.00 69.27 338 VAL C C 1
ATOM 10006 O O . VAL C 1 338 ? 147.616 122.572 132.826 1.00 79.66 338 VAL C O 1
ATOM 10010 N N . ALA C 1 339 ? 146.044 123.862 133.814 1.00 72.73 339 ALA C N 1
ATOM 10011 C CA . ALA C 1 339 ? 145.416 122.794 134.590 1.00 70.02 339 ALA C CA 1
ATOM 10012 C C . ALA C 1 339 ? 143.921 122.872 134.299 1.00 79.74 339 ALA C C 1
ATOM 10013 O O . ALA C 1 339 ? 143.189 123.607 134.966 1.00 91.58 339 ALA C O 1
ATOM 10015 N N . ASN C 1 340 ? 143.469 122.110 133.304 1.00 94.53 340 ASN C N 1
ATOM 10016 C CA . ASN C 1 340 ? 142.082 122.186 132.867 1.00 97.22 340 ASN C CA 1
ATOM 10017 C C . ASN C 1 340 ? 141.128 121.384 133.743 1.00 97.13 340 ASN C C 1
ATOM 10018 O O . ASN C 1 340 ? 139.914 121.457 133.528 1.00 98.64 340 ASN C O 1
ATOM 10023 N N . GLU C 1 341 ? 141.637 120.624 134.714 1.00 107.01 341 GLU C N 1
ATOM 10024 C CA . GLU C 1 341 ? 140.748 119.918 135.629 1.00 102.96 341 GLU C CA 1
ATOM 10025 C C . GLU C 1 341 ? 139.982 120.872 136.534 1.00 102.07 341 GLU C C 1
ATOM 10026 O O . GLU C 1 341 ? 138.909 120.512 137.028 1.00 106.72 341 GLU C O 1
ATOM 10032 N N . ILE C 1 342 ? 140.507 122.075 136.760 1.00 83.41 342 ILE C N 1
ATOM 10033 C CA . ILE C 1 342 ? 139.838 123.076 137.582 1.00 86.07 342 ILE C CA 1
ATOM 10034 C C . ILE C 1 342 ? 139.712 124.366 136.785 1.00 89.13 342 ILE C C 1
ATOM 10035 O O . ILE C 1 342 ? 139.263 125.391 137.311 1.00 90.71 342 ILE C O 1
ATOM 10040 N N . THR C 1 343 ? 140.106 124.319 135.511 1.00 92.77 343 THR C N 1
ATOM 10041 C CA . THR C 1 343 ? 140.043 125.464 134.601 1.00 87.46 343 THR C CA 1
ATOM 10042 C C . THR C 1 343 ? 140.793 126.668 135.176 1.00 85.91 343 THR C C 1
ATOM 10043 O O . THR C 1 343 ? 140.217 127.717 135.465 1.00 93.34 343 THR C O 1
ATOM 10047 N N . ALA C 1 344 ? 142.102 126.491 135.344 1.00 68.12 344 ALA C N 1
ATOM 10048 C CA . ALA C 1 344 ? 142.962 127.539 135.870 1.00 63.69 344 ALA C CA 1
ATOM 10049 C C . ALA C 1 344 ? 144.312 127.484 135.174 1.00 70.36 344 ALA C C 1
ATOM 10050 O O . ALA C 1 344 ? 144.730 126.435 134.680 1.00 79.07 344 ALA C O 1
ATOM 10052 N N . THR C 1 345 ? 144.991 128.628 135.142 1.00 65.99 345 THR C N 1
ATOM 10053 C CA . THR C 1 345 ? 146.304 128.749 134.522 1.00 55.33 345 THR C CA 1
ATOM 10054 C C . THR C 1 345 ? 147.211 129.555 135.437 1.00 62.22 345 THR C C 1
ATOM 10055 O O . THR C 1 345 ? 146.842 130.649 135.875 1.00 76.83 345 THR C O 1
ATOM 10059 N N . PHE C 1 346 ? 148.394 129.018 135.723 1.00 47.25 346 PHE C N 1
ATOM 10060 C CA . PHE C 1 346 ? 149.361 129.660 136.600 1.00 49.16 346 PHE C CA 1
ATOM 10061 C C . PHE C 1 346 ? 150.524 130.202 135.782 1.00 60.73 346 PHE C C 1
ATOM 10062 O O . PHE C 1 346 ? 151.055 129.513 134.907 1.00 73.37 346 PHE C O 1
ATOM 10070 N N . THR C 1 347 ? 150.916 131.440 136.072 1.00 65.88 347 THR C N 1
ATOM 10071 C CA . THR C 1 347 ? 152.000 132.110 135.372 1.00 66.44 347 THR C CA 1
ATOM 10072 C C . THR C 1 347 ? 153.174 132.325 136.316 1.00 67.40 347 THR C C 1
ATOM 10073 O O . THR C 1 347 ? 152.989 132.690 137.481 1.00 84.99 347 THR C O 1
ATOM 10077 N N . ALA C 1 348 ? 154.379 132.100 135.806 1.00 58.61 348 ALA C N 1
ATOM 10078 C CA . ALA C 1 348 ? 155.605 132.240 136.574 1.00 57.78 348 ALA C CA 1
ATOM 10079 C C . ALA C 1 348 ? 156.658 132.919 135.715 1.00 66.97 348 ALA C C 1
ATOM 10080 O O . ALA C 1 348 ? 156.605 132.835 134.482 1.00 83.70 348 ALA C O 1
ATOM 10082 N N . PRO C 1 349 ? 157.623 133.601 136.332 1.00 66.16 349 PRO C N 1
ATOM 10083 C CA . PRO C 1 349 ? 158.698 134.222 135.551 1.00 72.19 349 PRO C CA 1
ATOM 10084 C C . PRO C 1 349 ? 159.539 133.173 134.842 1.00 77.91 349 PRO C C 1
ATOM 10085 O O . PRO C 1 349 ? 159.615 132.012 135.252 1.00 84.96 349 PRO C O 1
ATOM 10089 N N . LEU C 1 350 ? 160.173 133.600 133.748 1.00 86.01 350 LEU C N 1
ATOM 10090 C CA . LEU C 1 350 ? 160.951 132.673 132.929 1.00 88.00 350 LEU C CA 1
ATOM 10091 C C . LEU C 1 350 ? 162.094 132.053 133.723 1.00 92.87 350 LEU C C 1
ATOM 10092 O O . LEU C 1 350 ? 162.367 130.854 133.596 1.00 96.98 350 LEU C O 1
ATOM 10094 N N . THR C 1 351 ? 162.775 132.849 134.536 1.00 94.08 351 THR C N 1
ATOM 10095 C CA . THR C 1 351 ? 163.868 132.323 135.339 1.00 93.84 351 THR C CA 1
ATOM 10096 C C . THR C 1 351 ? 163.322 131.446 136.465 1.00 93.92 351 THR C C 1
ATOM 10097 O O . THR C 1 351 ? 162.320 131.795 137.096 1.00 94.22 351 THR C O 1
ATOM 10099 N N . PRO C 1 352 ? 163.957 130.305 136.742 1.00 92.17 352 PRO C N 1
ATOM 10100 C CA . PRO C 1 352 ? 163.510 129.464 137.860 1.00 87.71 352 PRO C CA 1
ATOM 10101 C C . PRO C 1 352 ? 163.824 130.116 139.194 1.00 97.61 352 PRO C C 1
ATOM 10102 O O . PRO C 1 352 ? 164.853 129.820 139.810 1.00 101.77 352 PRO C O 1
ATOM 10106 N N . VAL C 1 353 ? 162.938 131.019 139.633 1.00 133.73 353 VAL C N 1
ATOM 10107 C CA . VAL C 1 353 ? 163.177 131.810 140.840 1.00 136.50 353 VAL C CA 1
ATOM 10108 C C . VAL C 1 353 ? 163.520 130.916 142.023 1.00 131.49 353 VAL C C 1
ATOM 10109 O O . VAL C 1 353 ? 164.352 131.271 142.869 1.00 130.16 353 VAL C O 1
ATOM 10111 N N . ALA C 1 354 ? 162.893 129.744 142.106 1.00 121.42 354 ALA C N 1
ATOM 10112 C CA . ALA C 1 354 ? 163.202 128.786 143.165 1.00 123.54 354 ALA C CA 1
ATOM 10113 C C . ALA C 1 354 ? 164.511 128.059 142.851 1.00 126.75 354 ALA C C 1
ATOM 10114 O O . ALA C 1 354 ? 164.564 126.846 142.651 1.00 131.38 354 ALA C O 1
ATOM 10116 N N . ASN C 1 355 ? 165.590 128.842 142.810 1.00 139.18 355 ASN C N 1
ATOM 10117 C CA . ASN C 1 355 ? 166.915 128.302 142.538 1.00 142.82 355 ASN C CA 1
ATOM 10118 C C . ASN C 1 355 ? 167.516 127.593 143.742 1.00 142.69 355 ASN C C 1
ATOM 10119 O O . ASN C 1 355 ? 168.476 126.832 143.584 1.00 141.08 355 ASN C O 1
ATOM 10124 N N . PHE C 1 356 ? 166.974 127.825 144.936 1.00 128.96 356 PHE C N 1
ATOM 10125 C CA . PHE C 1 356 ? 167.485 127.202 146.148 1.00 126.24 356 PHE C CA 1
ATOM 10126 C C . PHE C 1 356 ? 166.372 126.466 146.879 1.00 126.66 356 PHE C C 1
ATOM 10127 O O . PHE C 1 356 ? 166.188 126.646 148.086 1.00 130.02 356 PHE C O 1
ATOM 10135 N N . THR C 1 357 ? 165.620 125.637 146.155 1.00 103.12 357 THR C N 1
ATOM 10136 C CA . THR C 1 357 ? 164.527 124.886 146.761 1.00 101.75 357 THR C CA 1
ATOM 10137 C C . THR C 1 357 ? 165.009 123.786 147.698 1.00 105.51 357 THR C C 1
ATOM 10138 O O . THR C 1 357 ? 164.178 123.023 148.201 1.00 108.85 357 THR C O 1
ATOM 10140 N N . ASP C 1 358 ? 166.315 123.681 147.941 1.00 105.83 358 ASP C N 1
ATOM 10141 C CA . ASP C 1 358 ? 166.840 122.717 148.898 1.00 105.99 358 ASP C CA 1
ATOM 10142 C C . ASP C 1 358 ? 166.721 123.197 150.338 1.00 109.75 358 ASP C C 1
ATOM 10143 O O . ASP C 1 358 ? 166.900 122.391 151.258 1.00 109.09 358 ASP C O 1
ATOM 10145 N N . THR C 1 359 ? 166.435 124.483 150.557 1.00 116.09 359 THR C N 1
ATOM 10146 C CA . THR C 1 359 ? 166.222 124.974 151.914 1.00 114.64 359 THR C CA 1
ATOM 10147 C C . THR C 1 359 ? 164.988 124.335 152.538 1.00 117.35 359 THR C C 1
ATOM 10148 O O . THR C 1 359 ? 164.985 124.009 153.731 1.00 123.35 359 THR C O 1
ATOM 10152 N N . TYR C 1 360 ? 163.931 124.151 151.748 1.00 113.26 360 TYR C N 1
ATOM 10153 C CA . TYR C 1 360 ? 162.737 123.465 152.221 1.00 113.08 360 TYR C CA 1
ATOM 10154 C C . TYR C 1 360 ? 163.019 121.970 152.302 1.00 114.69 360 TYR C C 1
ATOM 10155 O O . TYR C 1 360 ? 162.518 121.189 151.488 1.00 116.38 360 TYR C O 1
ATOM 10164 N N . SER C 1 361 ? 163.825 121.568 153.288 1.00 128.65 361 SER C N 1
ATOM 10165 C CA . SER C 1 361 ? 164.294 120.190 153.374 1.00 130.65 361 SER C CA 1
ATOM 10166 C C . SER C 1 361 ? 163.185 119.197 153.695 1.00 131.21 361 SER C C 1
ATOM 10167 O O . SER C 1 361 ? 163.389 117.992 153.512 1.00 135.12 361 SER C O 1
ATOM 10170 N N . CYS C 1 362 ? 162.029 119.660 154.176 1.00 136.66 362 CYS C N 1
ATOM 10171 C CA . CYS C 1 362 ? 160.956 118.730 154.516 1.00 139.31 362 CYS C CA 1
ATOM 10172 C C . CYS C 1 362 ? 160.465 117.987 153.282 1.00 137.65 362 CYS C C 1
ATOM 10173 O O . CYS C 1 362 ? 160.386 116.753 153.271 1.00 139.74 362 CYS C O 1
ATOM 10176 N N . LEU C 1 363 ? 160.129 118.731 152.229 1.00 114.48 363 LEU C N 1
ATOM 10177 C CA . LEU C 1 363 ? 159.469 118.163 151.062 1.00 119.82 363 LEU C CA 1
ATOM 10178 C C . LEU C 1 363 ? 160.374 117.278 150.220 1.00 119.10 363 LEU C C 1
ATOM 10179 O O . LEU C 1 363 ? 159.868 116.573 149.342 1.00 123.81 363 LEU C O 1
ATOM 10184 N N . THR C 1 364 ? 161.686 117.281 150.466 1.00 118.72 364 THR C N 1
ATOM 10185 C CA . THR C 1 364 ? 162.583 116.451 149.672 1.00 120.51 364 THR C CA 1
ATOM 10186 C C . THR C 1 364 ? 162.280 114.965 149.816 1.00 123.15 364 THR C C 1
ATOM 10187 O O . THR C 1 364 ? 162.709 114.172 148.971 1.00 125.25 364 THR C O 1
ATOM 10191 N N . SER C 1 365 ? 161.555 114.570 150.860 1.00 128.29 365 SER C N 1
ATOM 10192 C CA . SER C 1 365 ? 161.228 113.172 151.097 1.00 128.79 365 SER C CA 1
ATOM 10193 C C . SER C 1 365 ? 159.789 112.817 150.743 1.00 128.55 365 SER C C 1
ATOM 10194 O O . SER C 1 365 ? 159.412 111.648 150.864 1.00 130.83 365 SER C O 1
ATOM 10197 N N . ASP C 1 366 ? 158.978 113.780 150.313 1.00 123.53 366 ASP C N 1
ATOM 10198 C CA . ASP C 1 366 ? 157.596 113.496 149.940 1.00 123.19 366 ASP C CA 1
ATOM 10199 C C . ASP C 1 366 ? 157.269 113.878 148.506 1.00 120.75 366 ASP C C 1
ATOM 10200 O O . ASP C 1 366 ? 156.498 113.171 147.847 1.00 120.93 366 ASP C O 1
ATOM 10205 N N . ILE C 1 367 ? 157.827 114.983 148.000 1.00 105.68 367 ILE C N 1
ATOM 10206 C CA . ILE C 1 367 ? 157.634 115.304 146.590 1.00 101.26 367 ILE C CA 1
ATOM 10207 C C . ILE C 1 367 ? 158.232 114.208 145.724 1.00 101.87 367 ILE C C 1
ATOM 10208 O O . ILE C 1 367 ? 157.701 113.892 144.654 1.00 107.88 367 ILE C O 1
ATOM 10213 N N . ASN C 1 368 ? 159.325 113.594 146.182 1.00 103.30 368 ASN C N 1
ATOM 10214 C CA . ASN C 1 368 ? 159.902 112.472 145.455 1.00 108.97 368 ASN C CA 1
ATOM 10215 C C . ASN C 1 368 ? 158.923 111.309 145.380 1.00 112.16 368 ASN C C 1
ATOM 10216 O O . ASN C 1 368 ? 158.753 110.700 144.319 1.00 113.90 368 ASN C O 1
ATOM 10221 N N . THR C 1 369 ? 158.253 110.999 146.493 1.00 115.02 369 THR C N 1
ATOM 10222 C CA . THR C 1 369 ? 157.289 109.904 146.495 1.00 116.88 369 THR C CA 1
ATOM 10223 C C . THR C 1 369 ? 156.093 110.207 145.601 1.00 117.06 369 THR C C 1
ATOM 10224 O O . THR C 1 369 ? 155.637 109.335 144.849 1.00 116.51 369 THR C O 1
ATOM 10228 N N . THR C 1 370 ? 155.562 111.431 145.673 1.00 113.49 370 THR C N 1
ATOM 10229 C CA . THR C 1 370 ? 154.420 111.777 144.831 1.00 111.81 370 THR C CA 1
ATOM 10230 C C . THR C 1 370 ? 154.791 111.733 143.354 1.00 108.08 370 THR C C 1
ATOM 10231 O O . THR C 1 370 ? 154.026 111.218 142.529 1.00 107.72 370 THR C O 1
ATOM 10235 N N . LEU C 1 371 ? 155.964 112.267 143.000 1.00 97.69 371 LEU C N 1
ATOM 10236 C CA . LEU C 1 371 ? 156.412 112.216 141.614 1.00 96.33 371 LEU C CA 1
ATOM 10237 C C . LEU C 1 371 ? 156.629 110.781 141.161 1.00 103.38 371 LEU C C 1
ATOM 10238 O O . LEU C 1 371 ? 156.295 110.425 140.026 1.00 107.94 371 LEU C O 1
ATOM 10243 N N . ASN C 1 372 ? 157.195 109.942 142.031 1.00 111.09 372 ASN C N 1
ATOM 10244 C CA . ASN C 1 372 ? 157.402 108.540 141.688 1.00 110.69 372 ASN C CA 1
ATOM 10245 C C . ASN C 1 372 ? 156.075 107.847 141.417 1.00 110.10 372 ASN C C 1
ATOM 10246 O O . ASN C 1 372 ? 155.938 107.110 140.437 1.00 113.23 372 ASN C O 1
ATOM 10251 N N . ALA C 1 373 ? 155.079 108.085 142.272 1.00 107.34 373 ALA C N 1
ATOM 10252 C CA . ALA C 1 373 ? 153.772 107.466 142.073 1.00 110.10 373 ALA C CA 1
ATOM 10253 C C . ALA C 1 373 ? 153.127 107.945 140.777 1.00 111.85 373 ALA C C 1
ATOM 10254 O O . ALA C 1 373 ? 152.602 107.141 139.994 1.00 114.50 373 ALA C O 1
ATOM 10256 N N . SER C 1 374 ? 153.165 109.256 140.529 1.00 104.04 374 SER C N 1
ATOM 10257 C CA . SER C 1 374 ? 152.539 109.794 139.325 1.00 104.55 374 SER C CA 1
ATOM 10258 C C . SER C 1 374 ? 153.221 109.277 138.065 1.00 106.86 374 SER C C 1
ATOM 10259 O O . SER C 1 374 ? 152.549 108.892 137.099 1.00 106.93 374 SER C O 1
ATOM 10262 N N . LYS C 1 375 ? 154.555 109.250 138.054 1.00 113.44 375 LYS C N 1
ATOM 10263 C CA . LYS C 1 375 ? 155.261 108.765 136.875 1.00 113.40 375 LYS C CA 1
ATOM 10264 C C . LYS C 1 375 ? 155.101 107.261 136.706 1.00 115.35 375 LYS C C 1
ATOM 10265 O O . LYS C 1 375 ? 155.072 106.772 135.576 1.00 116.08 375 LYS C O 1
ATOM 10271 N N . ALA C 1 376 ? 154.969 106.510 137.803 1.00 122.95 376 ALA C N 1
ATOM 10272 C CA . ALA C 1 376 ? 154.674 105.088 137.676 1.00 122.05 376 ALA C CA 1
ATOM 10273 C C . ALA C 1 376 ? 153.304 104.877 137.051 1.00 121.07 376 ALA C C 1
ATOM 10274 O O . ALA C 1 376 ? 153.121 103.982 136.218 1.00 120.74 376 ALA C O 1
ATOM 10276 N N . LYS C 1 377 ? 152.325 105.695 137.445 1.00 114.78 377 LYS C N 1
ATOM 10277 C CA . LYS C 1 377 ? 150.999 105.593 136.847 1.00 114.69 377 LYS C CA 1
ATOM 10278 C C . LYS C 1 377 ? 151.025 105.963 135.368 1.00 117.94 377 LYS C C 1
ATOM 10279 O O . LYS C 1 377 ? 150.368 105.314 134.546 1.00 116.52 377 LYS C O 1
ATOM 10285 N N . LEU C 1 378 ? 151.782 106.998 135.008 1.00 119.28 378 LEU C N 1
ATOM 10286 C CA . LEU C 1 378 ? 151.820 107.489 133.635 1.00 116.38 378 LEU C CA 1
ATOM 10287 C C . LEU C 1 378 ? 152.866 106.801 132.764 1.00 118.79 378 LEU C C 1
ATOM 10288 O O . LEU C 1 378 ? 152.990 107.151 131.586 1.00 120.87 378 LEU C O 1
ATOM 10293 N N . ALA C 1 379 ? 153.619 105.842 133.306 1.00 131.66 379 ALA C N 1
ATOM 10294 C CA . ALA C 1 379 ? 154.650 105.160 132.532 1.00 134.35 379 ALA C CA 1
ATOM 10295 C C . ALA C 1 379 ? 154.096 104.362 131.361 1.00 133.90 379 ALA C C 1
ATOM 10296 O O . ALA C 1 379 ? 154.874 103.960 130.489 1.00 134.39 379 ALA C O 1
ATOM 10298 N N . SER C 1 380 ? 152.786 104.113 131.323 1.00 128.49 380 SER C N 1
ATOM 10299 C CA . SER C 1 380 ? 152.214 103.351 130.218 1.00 129.76 380 SER C CA 1
ATOM 10300 C C . SER C 1 380 ? 152.416 104.063 128.886 1.00 131.30 380 SER C C 1
ATOM 10301 O O . SER C 1 380 ? 152.725 103.423 127.875 1.00 128.58 380 SER C O 1
ATOM 10304 N N . THR C 1 381 ? 152.247 105.390 128.861 1.00 134.29 381 THR C N 1
ATOM 10305 C CA . THR C 1 381 ? 152.335 106.144 127.615 1.00 132.51 381 THR C CA 1
ATOM 10306 C C . THR C 1 381 ? 153.195 107.399 127.736 1.00 131.41 381 THR C C 1
ATOM 10307 O O . THR C 1 381 ? 153.102 108.283 126.879 1.00 131.34 381 THR C O 1
ATOM 10311 N N . HIS C 1 382 ? 154.032 107.505 128.766 1.00 124.91 382 HIS C N 1
ATOM 10312 C CA . HIS C 1 382 ? 154.862 108.692 128.925 1.00 120.89 382 HIS C CA 1
ATOM 10313 C C . HIS C 1 382 ? 156.148 108.341 129.657 1.00 121.91 382 HIS C C 1
ATOM 10314 O O . HIS C 1 382 ? 156.187 107.414 130.470 1.00 126.12 382 HIS C O 1
ATOM 10321 N N . VAL C 1 383 ? 157.201 109.098 129.355 1.00 115.68 383 VAL C N 1
ATOM 10322 C CA . VAL C 1 383 ? 158.501 108.920 130.005 1.00 117.81 383 VAL C CA 1
ATOM 10323 C C . VAL C 1 383 ? 159.106 110.282 130.291 1.00 117.87 383 VAL C C 1
ATOM 10324 O O . VAL C 1 383 ? 158.845 111.266 129.584 1.00 122.45 383 VAL C O 1
ATOM 10328 N N . PRO C 1 384 ? 159.921 110.370 131.342 1.00 99.79 384 PRO C N 1
ATOM 10329 C CA . PRO C 1 384 ? 160.571 111.647 131.662 1.00 99.97 384 PRO C CA 1
ATOM 10330 C C . PRO C 1 384 ? 161.516 112.087 130.555 1.00 104.20 384 PRO C C 1
ATOM 10331 O O . PRO C 1 384 ? 162.131 111.268 129.869 1.00 105.94 384 PRO C O 1
ATOM 10335 N N . ASN C 1 385 ? 161.628 113.406 130.388 1.00 100.65 385 ASN C N 1
ATOM 10336 C CA . ASN C 1 385 ? 162.482 113.985 129.363 1.00 100.40 385 ASN C CA 1
ATOM 10337 C C . ASN C 1 385 ? 163.550 114.923 129.907 1.00 101.35 385 ASN C C 1
ATOM 10338 O O . ASN C 1 385 ? 164.508 115.218 129.184 1.00 104.80 385 ASN C O 1
ATOM 10343 N N . GLY C 1 386 ? 163.424 115.398 131.143 1.00 98.60 386 GLY C N 1
ATOM 10344 C CA . GLY C 1 386 ? 164.406 116.319 131.678 1.00 99.67 386 GLY C CA 1
ATOM 10345 C C . GLY C 1 386 ? 164.376 116.333 133.190 1.00 101.48 386 GLY C C 1
ATOM 10346 O O . GLY C 1 386 ? 163.607 115.611 133.828 1.00 104.37 386 GLY C O 1
ATOM 10347 N N . THR C 1 387 ? 165.233 117.175 133.759 1.00 97.82 387 THR C N 1
ATOM 10348 C CA . THR C 1 387 ? 165.331 117.293 135.204 1.00 99.91 387 THR C CA 1
ATOM 10349 C C . THR C 1 387 ? 164.185 118.134 135.758 1.00 101.27 387 THR C C 1
ATOM 10350 O O . THR C 1 387 ? 163.581 118.954 135.060 1.00 101.86 387 THR C O 1
ATOM 10354 N N . VAL C 1 388 ? 163.889 117.914 137.039 1.00 81.22 388 VAL C N 1
ATOM 10355 C CA . VAL C 1 388 ? 162.799 118.629 137.691 1.00 75.00 388 VAL C CA 1
ATOM 10356 C C . VAL C 1 388 ? 163.169 120.098 137.861 1.00 79.65 388 VAL C C 1
ATOM 10357 O O . VAL C 1 388 ? 164.350 120.467 137.931 1.00 86.97 388 VAL C O 1
ATOM 10361 N N . GLN C 1 389 ? 162.149 120.952 137.913 1.00 75.46 389 GLN C N 1
ATOM 10362 C CA . GLN C 1 389 ? 162.332 122.382 138.103 1.00 73.09 389 GLN C CA 1
ATOM 10363 C C . GLN C 1 389 ? 161.287 122.894 139.083 1.00 76.33 389 GLN C C 1
ATOM 10364 O O . GLN C 1 389 ? 160.203 122.322 139.209 1.00 90.02 389 GLN C O 1
ATOM 10370 N N . TYR C 1 390 ? 161.623 123.979 139.776 1.00 64.60 390 TYR C N 1
ATOM 10371 C CA . TYR C 1 390 ? 160.737 124.596 140.752 1.00 64.51 390 TYR C CA 1
ATOM 10372 C C . TYR C 1 390 ? 160.544 126.062 140.395 1.00 69.03 390 TYR C C 1
ATOM 10373 O O . TYR C 1 390 ? 161.520 126.777 140.148 1.00 85.99 390 TYR C O 1
ATOM 10382 N N . PHE C 1 391 ? 159.292 126.506 140.377 1.00 47.25 391 PHE C N 1
ATOM 10383 C CA . PHE C 1 391 ? 158.939 127.879 140.048 1.00 57.42 391 PHE C CA 1
ATOM 10384 C C . PHE C 1 391 ? 158.205 128.520 141.221 1.00 66.57 391 PHE C C 1
ATOM 10385 O O . PHE C 1 391 ? 157.936 127.884 142.242 1.00 84.24 391 PHE C O 1
ATOM 10393 N N . HIS C 1 392 ? 157.877 129.802 141.065 1.00 75.79 392 HIS C N 1
ATOM 10394 C CA . HIS C 1 392 ? 157.198 130.570 142.105 1.00 76.25 392 HIS C CA 1
ATOM 10395 C C . HIS C 1 392 ? 156.286 131.583 141.430 1.00 78.86 392 HIS C C 1
ATOM 10396 O O . HIS C 1 392 ? 156.765 132.573 140.868 1.00 85.49 392 HIS C O 1
ATOM 10403 N N . THR C 1 393 ? 154.979 131.343 141.489 1.00 76.03 393 THR C N 1
ATOM 10404 C CA . THR C 1 393 ? 154.023 132.234 140.852 1.00 75.76 393 THR C CA 1
ATOM 10405 C C . THR C 1 393 ? 153.907 133.544 141.630 1.00 80.72 393 THR C C 1
ATOM 10406 O O . THR C 1 393 ? 154.414 133.691 142.744 1.00 80.22 393 THR C O 1
ATOM 10410 N N . THR C 1 394 ? 153.220 134.510 141.016 1.00 93.55 394 THR C N 1
ATOM 10411 C CA . THR C 1 394 ? 153.060 135.818 141.642 1.00 93.82 394 THR C CA 1
ATOM 10412 C C . THR C 1 394 ? 152.066 135.781 142.796 1.00 90.14 394 THR C C 1
ATOM 10413 O O . THR C 1 394 ? 152.124 136.633 143.689 1.00 88.71 394 THR C O 1
ATOM 10417 N N . GLY C 1 395 ? 151.151 134.812 142.797 1.00 86.42 395 GLY C N 1
ATOM 10418 C CA . GLY C 1 395 ? 150.155 134.724 143.847 1.00 89.01 395 GLY C CA 1
ATOM 10419 C C . GLY C 1 395 ? 150.638 134.138 145.155 1.00 90.25 395 GLY C C 1
ATOM 10420 O O . GLY C 1 395 ? 149.877 134.120 146.126 1.00 88.99 395 GLY C O 1
ATOM 10421 N N . GLY C 1 396 ? 151.879 133.661 145.206 1.00 94.49 396 GLY C N 1
ATOM 10422 C CA . GLY C 1 396 ? 152.431 133.079 146.409 1.00 91.15 396 GLY C CA 1
ATOM 10423 C C . GLY C 1 396 ? 152.439 131.568 146.450 1.00 89.57 396 GLY C C 1
ATOM 10424 O O . GLY C 1 396 ? 152.847 130.996 147.468 1.00 93.71 396 GLY C O 1
ATOM 10425 N N . LEU C 1 397 ? 152.005 130.903 145.384 1.00 74.38 397 LEU C N 1
ATOM 10426 C CA . LEU C 1 397 ? 151.988 129.450 145.319 1.00 70.27 397 LEU C CA 1
ATOM 10427 C C . LEU C 1 397 ? 153.248 128.949 144.629 1.00 69.67 397 LEU C C 1
ATOM 10428 O O . LEU C 1 397 ? 153.779 129.606 143.730 1.00 80.69 397 LEU C O 1
ATOM 10430 N N . TYR C 1 398 ? 153.729 127.789 145.059 1.00 61.14 398 TYR C N 1
ATOM 10431 C CA . TYR C 1 398 ? 154.925 127.183 144.494 1.00 60.67 398 TYR C CA 1
ATOM 10432 C C . TYR C 1 398 ? 154.540 126.038 143.569 1.00 71.26 398 TYR C C 1
ATOM 10433 O O . TYR C 1 398 ? 153.689 125.211 143.909 1.00 90.04 398 TYR C O 1
ATOM 10442 N N . LEU C 1 399 ? 155.173 125.992 142.403 1.00 50.02 399 LEU C N 1
ATOM 10443 C CA . LEU C 1 399 ? 154.903 124.972 141.403 1.00 55.92 399 LEU C CA 1
ATOM 10444 C C . LEU C 1 399 ? 156.111 124.063 141.239 1.00 64.66 399 LEU C C 1
ATOM 10445 O O . LEU C 1 399 ? 157.260 124.501 141.337 1.00 80.96 399 LEU C O 1
ATOM 10450 N N . VAL C 1 400 ? 155.839 122.786 140.989 1.00 57.02 400 VAL C N 1
ATOM 10451 C CA . VAL C 1 400 ? 156.866 121.793 140.708 1.00 51.97 400 VAL C CA 1
ATOM 10452 C C . VAL C 1 400 ? 156.587 121.236 139.322 1.00 57.22 400 VAL C C 1
ATOM 10453 O O . VAL C 1 400 ? 155.497 120.709 139.068 1.00 76.71 400 VAL C O 1
ATOM 10457 N N . TRP C 1 401 ? 157.563 121.351 138.428 1.00 54.26 401 TRP C N 1
ATOM 10458 C CA . TRP C 1 401 ? 157.403 120.953 137.037 1.00 58.59 401 TRP C CA 1
ATOM 10459 C C . TRP C 1 401 ? 158.353 119.809 136.717 1.00 69.64 401 TRP C C 1
ATOM 10460 O O . TRP C 1 401 ? 159.545 119.879 137.033 1.00 85.49 401 TRP C O 1
ATOM 10471 N N . GLN C 1 402 ? 157.819 118.762 136.091 1.00 69.02 402 GLN C N 1
ATOM 10472 C CA . GLN C 1 402 ? 158.610 117.607 135.673 1.00 64.82 402 GLN C CA 1
ATOM 10473 C C . GLN C 1 402 ? 158.184 117.237 134.263 1.00 67.62 402 GLN C C 1
ATOM 10474 O O . GLN C 1 402 ? 157.219 116.489 134.065 1.00 86.44 402 GLN C O 1
ATOM 10480 N N . PRO C 1 403 ? 158.879 117.753 133.250 1.00 68.50 403 PRO C N 1
ATOM 10481 C CA . PRO C 1 403 ? 158.467 117.497 131.866 1.00 79.42 403 PRO C CA 1
ATOM 10482 C C . PRO C 1 403 ? 158.504 116.015 131.525 1.00 87.15 403 PRO C C 1
ATOM 10483 O O . PRO C 1 403 ? 159.395 115.280 131.956 1.00 92.25 403 PRO C O 1
ATOM 10487 N N . MET C 1 404 ? 157.519 115.584 130.741 1.00 100.54 404 MET C N 1
ATOM 10488 C CA . MET C 1 404 ? 157.404 114.204 130.296 1.00 97.88 404 MET C CA 1
ATOM 10489 C C . MET C 1 404 ? 157.160 114.182 128.795 1.00 103.20 404 MET C C 1
ATOM 10490 O O . MET C 1 404 ? 156.398 114.998 128.270 1.00 103.75 404 MET C O 1
ATOM 10492 N N . SER C 1 405 ? 157.807 113.247 128.109 1.00 128.19 405 SER C N 1
ATOM 10493 C CA . SER C 1 405 ? 157.700 113.117 126.664 1.00 127.04 405 SER C CA 1
ATOM 10494 C C . SER C 1 405 ? 156.921 111.860 126.306 1.00 126.80 405 SER C C 1
ATOM 10495 O O . SER C 1 405 ? 157.122 110.800 126.906 1.00 128.87 405 SER C O 1
ATOM 10498 N N . ALA C 1 406 ? 156.027 111.988 125.329 1.00 138.83 406 ALA C N 1
ATOM 10499 C CA . ALA C 1 406 ? 155.252 110.847 124.868 1.00 142.51 406 ALA C CA 1
ATOM 10500 C C . ALA C 1 406 ? 156.159 109.829 124.186 1.00 147.27 406 ALA C C 1
ATOM 10501 O O . ALA C 1 406 ? 157.175 110.175 123.577 1.00 147.59 406 ALA C O 1
ATOM 10503 N N . ILE C 1 407 ? 155.780 108.559 124.294 1.00 165.56 407 ILE C N 1
ATOM 10504 C CA . ILE C 1 407 ? 156.553 107.455 123.736 1.00 164.09 407 ILE C CA 1
ATOM 10505 C C . ILE C 1 407 ? 155.948 107.063 122.396 1.00 165.17 407 ILE C C 1
ATOM 10506 O O . ILE C 1 407 ? 154.729 106.876 122.284 1.00 164.36 407 ILE C O 1
ATOM 10511 N N . ASN C 1 408 ? 156.796 106.953 121.377 1.00 195.40 408 ASN C N 1
ATOM 10512 C CA . ASN C 1 408 ? 156.338 106.545 120.059 1.00 198.10 408 ASN C CA 1
ATOM 10513 C C . ASN C 1 408 ? 155.865 105.096 120.081 1.00 199.26 408 ASN C C 1
ATOM 10514 O O . ASN C 1 408 ? 156.404 104.253 120.804 1.00 198.73 408 ASN C O 1
ATOM 10519 N N . LEU C 1 409 ? 154.833 104.814 119.282 1.00 207.81 409 LEU C N 1
ATOM 10520 C CA . LEU C 1 409 ? 154.296 103.458 119.218 1.00 207.05 409 LEU C CA 1
ATOM 10521 C C . LEU C 1 409 ? 155.334 102.476 118.687 1.00 207.76 409 LEU C C 1
ATOM 10522 O O . LEU C 1 409 ? 155.473 101.365 119.212 1.00 205.50 409 LEU C O 1
ATOM 10527 N N . THR C 1 410 ? 156.071 102.867 117.653 1.00 210.58 410 THR C N 1
ATOM 10528 C CA . THR C 1 410 ? 157.098 102.007 117.077 1.00 208.08 410 THR C CA 1
ATOM 10529 C C . THR C 1 410 ? 158.460 102.289 117.703 1.00 207.98 410 THR C C 1
ATOM 10530 O O . THR C 1 410 ? 158.833 103.444 117.909 1.00 207.96 410 THR C O 1
ATOM 10532 N N . ASP C 1 454 ? 141.784 132.560 148.956 1.00 113.14 454 ASP C N 1
ATOM 10533 C CA . ASP C 1 454 ? 140.605 132.369 148.120 1.00 120.67 454 ASP C CA 1
ATOM 10534 C C . ASP C 1 454 ? 140.713 133.207 146.851 1.00 119.81 454 ASP C C 1
ATOM 10535 O O . ASP C 1 454 ? 139.902 133.074 145.934 1.00 112.50 454 ASP C O 1
ATOM 10540 N N . ASN C 1 455 ? 141.726 134.071 146.802 1.00 130.05 455 ASN C N 1
ATOM 10541 C CA . ASN C 1 455 ? 141.949 134.953 145.655 1.00 132.23 455 ASN C CA 1
ATOM 10542 C C . ASN C 1 455 ? 142.578 134.141 144.526 1.00 128.63 455 ASN C C 1
ATOM 10543 O O . ASN C 1 455 ? 143.787 134.171 144.286 1.00 127.35 455 ASN C O 1
ATOM 10548 N N . LEU C 1 456 ? 141.726 133.396 143.818 1.00 98.64 456 LEU C N 1
ATOM 10549 C CA . LEU C 1 456 ? 142.165 132.575 142.697 1.00 97.26 456 LEU C CA 1
ATOM 10550 C C . LEU C 1 456 ? 141.382 132.853 141.419 1.00 96.65 456 LEU C C 1
ATOM 10551 O O . LEU C 1 456 ? 141.500 132.086 140.458 1.00 102.91 456 LEU C O 1
ATOM 10556 N N . SER C 1 457 ? 140.589 133.925 141.382 1.00 79.58 457 SER C N 1
ATOM 10557 C CA . SER C 1 457 ? 139.779 134.209 140.201 1.00 79.94 457 SER C CA 1
ATOM 10558 C C . SER C 1 457 ? 140.632 134.588 138.998 1.00 85.27 457 SER C C 1
ATOM 10559 O O . SER C 1 457 ? 140.262 134.281 137.856 1.00 93.25 457 SER C O 1
ATOM 10562 N N . TYR C 1 458 ? 141.765 135.259 139.224 1.00 72.63 458 TYR C N 1
ATOM 10563 C CA . TYR C 1 458 ? 142.588 135.699 138.105 1.00 75.30 458 TYR C CA 1
ATOM 10564 C C . TYR C 1 458 ? 143.142 134.523 137.311 1.00 86.17 458 TYR C C 1
ATOM 10565 O O . TYR C 1 458 ? 143.363 134.646 136.102 1.00 98.29 458 TYR C O 1
ATOM 10574 N N . THR C 1 459 ? 143.353 133.374 137.955 1.00 73.59 459 THR C N 1
ATOM 10575 C CA . THR C 1 459 ? 143.797 132.195 137.218 1.00 70.61 459 THR C CA 1
ATOM 10576 C C . THR C 1 459 ? 142.732 131.739 136.227 1.00 77.88 459 THR C C 1
ATOM 10577 O O . THR C 1 459 ? 143.031 131.437 135.064 1.00 86.31 459 THR C O 1
ATOM 10581 N N . GLN C 1 460 ? 141.474 131.689 136.672 1.00 71.65 460 GLN C N 1
ATOM 10582 C CA . GLN C 1 460 ? 140.386 131.317 135.775 1.00 68.93 460 GLN C CA 1
ATOM 10583 C C . GLN C 1 460 ? 140.227 132.342 134.660 1.00 66.41 460 GLN C C 1
ATOM 10584 O O . GLN C 1 460 ? 139.960 131.983 133.505 1.00 75.86 460 GLN C O 1
ATOM 10590 N N . LEU C 1 461 ? 140.381 133.626 134.992 1.00 57.90 461 LEU C N 1
ATOM 10591 C CA . LEU C 1 461 ? 140.307 134.665 133.971 1.00 60.11 461 LEU C CA 1
ATOM 10592 C C . LEU C 1 461 ? 141.394 134.475 132.921 1.00 65.01 461 LEU C C 1
ATOM 10593 O O . LEU C 1 461 ? 141.138 134.602 131.718 1.00 81.25 461 LEU C O 1
ATOM 10598 N N . GLN C 1 462 ? 142.614 134.161 133.362 1.00 57.80 462 GLN C N 1
ATOM 10599 C CA . GLN C 1 462 ? 143.707 133.914 132.430 1.00 61.26 462 GLN C CA 1
ATOM 10600 C C . GLN C 1 462 ? 143.417 132.706 131.552 1.00 70.54 462 GLN C C 1
ATOM 10601 O O . GLN C 1 462 ? 143.697 132.721 130.348 1.00 85.67 462 GLN C O 1
ATOM 10607 N N . PHE C 1 463 ? 142.862 131.646 132.141 1.00 63.15 463 PHE C N 1
ATOM 10608 C CA . PHE C 1 463 ? 142.524 130.452 131.369 1.00 65.57 463 PHE C CA 1
ATOM 10609 C C . PHE C 1 463 ? 141.512 130.774 130.275 1.00 72.90 463 PHE C C 1
ATOM 10610 O O . PHE C 1 463 ? 141.689 130.389 129.109 1.00 82.56 463 PHE C O 1
ATOM 10618 N N . ALA C 1 464 ? 140.445 131.490 130.635 1.00 65.31 464 ALA C N 1
ATOM 10619 C CA . ALA C 1 464 ? 139.426 131.841 129.649 1.00 59.78 464 ALA C CA 1
ATOM 10620 C C . ALA C 1 464 ? 139.997 132.736 128.558 1.00 64.98 464 ALA C C 1
ATOM 10621 O O . ALA C 1 464 ? 139.708 132.542 127.367 1.00 82.62 464 ALA C O 1
ATOM 10623 N N . TYR C 1 465 ? 140.811 133.722 128.943 1.00 59.98 465 TYR C N 1
ATOM 10624 C CA . TYR C 1 465 ? 141.409 134.615 127.958 1.00 59.94 465 TYR C CA 1
ATOM 10625 C C . TYR C 1 465 ? 142.303 133.849 126.994 1.00 62.70 465 TYR C C 1
ATOM 10626 O O . TYR C 1 465 ? 142.264 134.083 125.780 1.00 82.06 465 TYR C O 1
ATOM 10635 N N . ASP C 1 466 ? 143.114 132.925 127.515 1.00 71.87 466 ASP C N 1
ATOM 10636 C CA . ASP C 1 466 ? 143.991 132.141 126.654 1.00 81.18 466 ASP C CA 1
ATOM 10637 C C . ASP C 1 466 ? 143.190 131.281 125.687 1.00 85.68 466 ASP C C 1
ATOM 10638 O O . ASP C 1 466 ? 143.529 131.189 124.499 1.00 99.06 466 ASP C O 1
ATOM 10643 N N . LYS C 1 467 ? 142.122 130.645 126.173 1.00 64.77 467 LYS C N 1
ATOM 10644 C CA . LYS C 1 467 ? 141.299 129.814 125.298 1.00 69.19 467 LYS C CA 1
ATOM 10645 C C . LYS C 1 467 ? 140.690 130.642 124.170 1.00 73.72 467 LYS C C 1
ATOM 10646 O O . LYS C 1 467 ? 140.748 130.258 122.992 1.00 72.23 467 LYS C O 1
ATOM 10652 N N . LEU C 1 468 ? 140.110 131.796 124.517 1.00 68.83 468 LEU C N 1
ATOM 10653 C CA . LEU C 1 468 ? 139.487 132.641 123.503 1.00 60.68 468 LEU C CA 1
ATOM 10654 C C . LEU C 1 468 ? 140.510 133.140 122.491 1.00 67.82 468 LEU C C 1
ATOM 10655 O O . LEU C 1 468 ? 140.251 133.140 121.279 1.00 76.31 468 LEU C O 1
ATOM 10660 N N . ARG C 1 469 ? 141.681 133.565 122.971 1.00 76.62 469 ARG C N 1
ATOM 10661 C CA . ARG C 1 469 ? 142.715 134.061 122.070 1.00 72.28 469 ARG C CA 1
ATOM 10662 C C . ARG C 1 469 ? 143.184 132.972 121.116 1.00 77.27 469 ARG C C 1
ATOM 10663 O O . ARG C 1 469 ? 143.369 133.223 119.918 1.00 91.01 469 ARG C O 1
ATOM 10671 N N . ASP C 1 470 ? 143.374 131.751 121.623 1.00 89.12 470 ASP C N 1
ATOM 10672 C CA . ASP C 1 470 ? 143.804 130.657 120.757 1.00 92.99 470 ASP C CA 1
ATOM 10673 C C . ASP C 1 470 ? 142.760 130.359 119.687 1.00 96.91 470 ASP C C 1
ATOM 10674 O O . ASP C 1 470 ? 143.101 130.174 118.509 1.00 106.10 470 ASP C O 1
ATOM 10679 N N . GLY C 1 471 ? 141.483 130.319 120.074 1.00 83.23 471 GLY C N 1
ATOM 10680 C CA . GLY C 1 471 ? 140.441 130.065 119.088 1.00 83.73 471 GLY C CA 1
ATOM 10681 C C . GLY C 1 471 ? 140.396 131.129 118.008 1.00 79.99 471 GLY C C 1
ATOM 10682 O O . GLY C 1 471 ? 140.311 130.823 116.811 1.00 83.21 471 GLY C O 1
ATOM 10683 N N . ILE C 1 472 ? 140.469 132.399 118.417 1.00 65.02 472 ILE C N 1
ATOM 10684 C CA . ILE C 1 472 ? 140.421 133.492 117.451 1.00 59.44 472 ILE C CA 1
ATOM 10685 C C . ILE C 1 472 ? 141.615 133.427 116.508 1.00 67.18 472 ILE C C 1
ATOM 10686 O O . ILE C 1 472 ? 141.478 133.628 115.293 1.00 79.62 472 ILE C O 1
ATOM 10691 N N . ASN C 1 473 ? 142.806 133.150 117.046 1.00 77.92 473 ASN C N 1
ATOM 10692 C CA . ASN C 1 473 ? 143.994 133.078 116.203 1.00 78.06 473 ASN C CA 1
ATOM 10693 C C . ASN C 1 473 ? 143.888 131.949 115.187 1.00 82.47 473 ASN C C 1
ATOM 10694 O O . ASN C 1 473 ? 144.265 132.115 114.020 1.00 92.55 473 ASN C O 1
ATOM 10699 N N . GLN C 1 474 ? 143.380 130.788 115.611 1.00 87.26 474 GLN C N 1
ATOM 10700 C CA . GLN C 1 474 ? 143.219 129.680 114.672 1.00 84.78 474 GLN C CA 1
ATOM 10701 C C . GLN C 1 474 ? 142.237 130.039 113.562 1.00 94.67 474 GLN C C 1
ATOM 10702 O O . GLN C 1 474 ? 142.480 129.743 112.380 1.00 103.06 474 GLN C O 1
ATOM 10708 N N . VAL C 1 475 ? 141.125 130.685 113.923 1.00 85.63 475 VAL C N 1
ATOM 10709 C CA . VAL C 1 475 ? 140.149 131.093 112.913 1.00 79.62 475 VAL C CA 1
ATOM 10710 C C . VAL C 1 475 ? 140.785 132.062 111.923 1.00 78.28 475 VAL C C 1
ATOM 10711 O O . VAL C 1 475 ? 140.585 131.954 110.704 1.00 86.88 475 VAL C O 1
ATOM 10715 N N . LEU C 1 476 ? 141.566 133.020 112.431 1.00 79.08 476 LEU C N 1
ATOM 10716 C CA . LEU C 1 476 ? 142.225 133.983 111.555 1.00 79.26 476 LEU C CA 1
ATOM 10717 C C . LEU C 1 476 ? 143.197 133.296 110.606 1.00 86.32 476 LEU C C 1
ATOM 10718 O O . LEU C 1 476 ? 143.284 133.658 109.426 1.00 97.72 476 LEU C O 1
ATOM 10723 N N . GLU C 1 477 ? 143.944 132.309 111.103 1.00 101.73 477 GLU C N 1
ATOM 10724 C CA . GLU C 1 477 ? 144.889 131.597 110.246 1.00 101.88 477 GLU C CA 1
ATOM 10725 C C . GLU C 1 477 ? 144.166 130.866 109.119 1.00 102.55 477 GLU C C 1
ATOM 10726 O O . GLU C 1 477 ? 144.587 130.919 107.952 1.00 108.80 477 GLU C O 1
ATOM 10732 N N . GLU C 1 478 ? 143.071 130.178 109.451 1.00 101.45 478 GLU C N 1
ATOM 10733 C CA . GLU C 1 478 ? 142.313 129.476 108.416 1.00 101.98 478 GLU C CA 1
ATOM 10734 C C . GLU C 1 478 ? 141.760 130.450 107.381 1.00 102.76 478 GLU C C 1
ATOM 10735 O O . GLU C 1 478 ? 141.814 130.188 106.168 1.00 104.44 478 GLU C O 1
ATOM 10741 N N . LEU C 1 479 ? 141.231 131.587 107.844 1.00 89.07 479 LEU C N 1
ATOM 10742 C CA . LEU C 1 479 ? 140.702 132.586 106.922 1.00 83.12 479 LEU C CA 1
ATOM 10743 C C . LEU C 1 479 ? 141.792 133.115 106.001 1.00 82.44 479 LEU C C 1
ATOM 10744 O O . LEU C 1 479 ? 141.562 133.310 104.800 1.00 93.66 479 LEU C O 1
ATOM 10749 N N . SER C 1 480 ? 142.987 133.360 106.544 1.00 80.94 480 SER C N 1
ATOM 10750 C CA . SER C 1 480 ? 144.086 133.856 105.724 1.00 83.03 480 SER C CA 1
ATOM 10751 C C . SER C 1 480 ? 144.482 132.842 104.658 1.00 86.26 480 SER C C 1
ATOM 10752 O O . SER C 1 480 ? 144.756 133.213 103.509 1.00 93.07 480 SER C O 1
ATOM 10755 N N . ARG C 1 481 ? 144.530 131.557 105.019 1.00 95.02 481 ARG C N 1
ATOM 10756 C CA . ARG C 1 481 ? 144.873 130.540 104.025 1.00 92.59 481 ARG C CA 1
ATOM 10757 C C . ARG C 1 481 ? 143.840 130.491 102.904 1.00 96.67 481 ARG C C 1
ATOM 10758 O O . ARG C 1 481 ? 144.194 130.432 101.712 1.00 100.34 481 ARG C O 1
ATOM 10766 N N . ALA C 1 482 ? 142.553 130.525 103.264 1.00 90.21 482 ALA C N 1
ATOM 10767 C CA . ALA C 1 482 ? 141.511 130.518 102.240 1.00 84.79 482 ALA C CA 1
ATOM 10768 C C . ALA C 1 482 ? 141.615 131.745 101.342 1.00 86.49 482 ALA C C 1
ATOM 10769 O O . ALA C 1 482 ? 141.446 131.650 100.117 1.00 88.16 482 ALA C O 1
ATOM 10771 N N . TRP C 1 483 ? 141.897 132.909 101.934 1.00 97.09 483 TRP C N 1
ATOM 10772 C CA . TRP C 1 483 ? 142.034 134.127 101.146 1.00 91.96 483 TRP C CA 1
ATOM 10773 C C . TRP C 1 483 ? 143.210 134.034 100.185 1.00 90.17 483 TRP C C 1
ATOM 10774 O O . TRP C 1 483 ? 143.129 134.515 99.049 1.00 95.97 483 TRP C O 1
ATOM 10785 N N . CYS C 1 484 ? 144.319 133.435 100.622 1.00 104.80 484 CYS C N 1
ATOM 10786 C CA . CYS C 1 484 ? 145.465 133.279 99.730 1.00 106.80 484 CYS C CA 1
ATOM 10787 C C . CYS C 1 484 ? 145.114 132.395 98.540 1.00 106.58 484 CYS C C 1
ATOM 10788 O O . CYS C 1 484 ? 145.472 132.700 97.393 1.00 109.95 484 CYS C O 1
ATOM 10791 N N . ARG C 1 485 ? 144.410 131.287 98.795 1.00 98.69 485 ARG C N 1
ATOM 10792 C CA . ARG C 1 485 ? 144.000 130.424 97.688 1.00 96.76 485 ARG C CA 1
ATOM 10793 C C . ARG C 1 485 ? 143.101 131.178 96.711 1.00 97.44 485 ARG C C 1
ATOM 10794 O O . ARG C 1 485 ? 143.276 131.088 95.482 1.00 94.20 485 ARG C O 1
ATOM 10802 N N . GLU C 1 486 ? 142.139 131.937 97.242 1.00 109.18 486 GLU C N 1
ATOM 10803 C CA . GLU C 1 486 ? 141.238 132.694 96.380 1.00 101.84 486 GLU C CA 1
ATOM 10804 C C . GLU C 1 486 ? 141.997 133.729 95.563 1.00 101.91 486 GLU C C 1
ATOM 10805 O O . GLU C 1 486 ? 141.698 133.938 94.383 1.00 104.05 486 GLU C O 1
ATOM 10811 N N . GLN C 1 487 ? 142.980 134.392 96.175 1.00 102.77 487 GLN C N 1
ATOM 10812 C CA . GLN C 1 487 ? 143.769 135.387 95.456 1.00 97.92 487 GLN C CA 1
ATOM 10813 C C . GLN C 1 487 ? 144.567 134.752 94.326 1.00 98.27 487 GLN C C 1
ATOM 10814 O O . GLN C 1 487 ? 144.690 135.331 93.241 1.00 101.42 487 GLN C O 1
ATOM 10820 N N . VAL C 1 488 ? 145.131 133.566 94.567 1.00 100.45 488 VAL C N 1
ATOM 10821 C CA . VAL C 1 488 ? 145.875 132.881 93.511 1.00 94.12 488 VAL C CA 1
ATOM 10822 C C . VAL C 1 488 ? 144.956 132.564 92.336 1.00 97.87 488 VAL C C 1
ATOM 10823 O O . VAL C 1 488 ? 145.294 132.810 91.167 1.00 100.36 488 VAL C O 1
ATOM 10827 N N . ARG C 1 489 ? 143.769 132.025 92.631 1.00 112.13 489 ARG C N 1
ATOM 10828 C CA . ARG C 1 489 ? 142.825 131.720 91.556 1.00 108.85 489 ARG C CA 1
ATOM 10829 C C . ARG C 1 489 ? 142.404 132.988 90.816 1.00 109.08 489 ARG C C 1
ATOM 10830 O O . ARG C 1 489 ? 142.270 132.987 89.584 1.00 106.84 489 ARG C O 1
ATOM 10838 N N . ASP C 1 490 ? 142.196 134.079 91.554 1.00 114.19 490 ASP C N 1
ATOM 10839 C CA . ASP C 1 490 ? 141.798 135.340 90.937 1.00 110.40 490 ASP C CA 1
ATOM 10840 C C . ASP C 1 490 ? 142.888 135.838 89.993 1.00 108.02 490 ASP C C 1
ATOM 10841 O O . ASP C 1 490 ? 142.596 136.299 88.885 1.00 108.79 490 ASP C O 1
ATOM 10846 N N . ASN C 1 491 ? 144.153 135.743 90.413 1.00 98.90 491 ASN C N 1
ATOM 10847 C CA . ASN C 1 491 ? 145.251 136.166 89.547 1.00 95.02 491 ASN C CA 1
ATOM 10848 C C . ASN C 1 491 ? 145.314 135.317 88.286 1.00 92.35 491 ASN C C 1
ATOM 10849 O O . ASN C 1 491 ? 145.580 135.830 87.190 1.00 94.25 491 ASN C O 1
ATOM 10854 N N . LEU C 1 492 ? 145.087 134.008 88.421 1.00 94.21 492 LEU C N 1
ATOM 10855 C CA . LEU C 1 492 ? 145.064 133.151 87.238 1.00 92.75 492 LEU C CA 1
ATOM 10856 C C . LEU C 1 492 ? 143.955 133.571 86.278 1.00 94.39 492 LEU C C 1
ATOM 10857 O O . LEU C 1 492 ? 144.163 133.628 85.057 1.00 91.72 492 LEU C O 1
ATOM 10862 N N . MET C 1 493 ? 142.770 133.875 86.814 1.00 111.03 493 MET C N 1
ATOM 10863 C CA . MET C 1 493 ? 141.672 134.326 85.963 1.00 107.07 493 MET C CA 1
ATOM 10864 C C . MET C 1 493 ? 142.007 135.650 85.287 1.00 101.34 493 MET C C 1
ATOM 10865 O O . MET C 1 493 ? 141.653 135.868 84.123 1.00 102.12 493 MET C O 1
ATOM 10867 N N . TRP C 1 494 ? 142.683 136.550 86.007 1.00 99.16 494 TRP C N 1
ATOM 10868 C CA . TRP C 1 494 ? 143.104 137.814 85.408 1.00 97.96 494 TRP C CA 1
ATOM 10869 C C . TRP C 1 494 ? 144.053 137.579 84.241 1.00 92.26 494 TRP C C 1
ATOM 10870 O O . TRP C 1 494 ? 143.914 138.200 83.179 1.00 90.20 494 TRP C O 1
ATOM 10881 N N . TYR C 1 495 ? 145.028 136.685 84.422 1.00 106.57 495 TYR C N 1
ATOM 10882 C CA . TYR C 1 495 ? 145.951 136.388 83.331 1.00 104.83 495 TYR C CA 1
ATOM 10883 C C . TYR C 1 495 ? 145.209 135.812 82.136 1.00 105.20 495 TYR C C 1
ATOM 10884 O O . TYR C 1 495 ? 145.493 136.170 80.987 1.00 105.55 495 TYR C O 1
ATOM 10893 N N . GLU C 1 496 ? 144.258 134.908 82.387 1.00 119.26 496 GLU C N 1
ATOM 10894 C CA . GLU C 1 496 ? 143.479 134.342 81.290 1.00 119.77 496 GLU C CA 1
ATOM 10895 C C . GLU C 1 496 ? 142.696 135.424 80.557 1.00 118.98 496 GLU C C 1
ATOM 10896 O O . GLU C 1 496 ? 142.624 135.423 79.323 1.00 115.83 496 GLU C O 1
ATOM 10902 N N . LEU C 1 497 ? 142.107 136.361 81.302 1.00 112.40 497 LEU C N 1
ATOM 10903 C CA . LEU C 1 497 ? 141.340 137.434 80.679 1.00 106.64 497 LEU C CA 1
ATOM 10904 C C . LEU C 1 497 ? 142.232 138.383 79.889 1.00 107.80 497 LEU C C 1
ATOM 10905 O O . LEU C 1 497 ? 141.778 138.983 78.908 1.00 105.95 497 LEU C O 1
ATOM 10910 N N . SER C 1 498 ? 143.494 138.532 80.295 1.00 116.48 498 SER C N 1
ATOM 10911 C CA . SER C 1 498 ? 144.388 139.484 79.644 1.00 115.44 498 SER C CA 1
ATOM 10912 C C . SER C 1 498 ? 144.711 139.127 78.198 1.00 112.66 498 SER C C 1
ATOM 10913 O O . SER C 1 498 ? 145.248 139.975 77.480 1.00 113.92 498 SER C O 1
ATOM 10916 N N . LYS C 1 499 ? 144.404 137.907 77.755 1.00 118.49 499 LYS C N 1
ATOM 10917 C CA . LYS C 1 499 ? 144.770 137.485 76.408 1.00 120.38 499 LYS C CA 1
ATOM 10918 C C . LYS C 1 499 ? 143.948 138.155 75.314 1.00 121.33 499 LYS C C 1
ATOM 10919 O O . LYS C 1 499 ? 144.312 138.039 74.139 1.00 119.96 499 LYS C O 1
ATOM 10925 N N . ILE C 1 500 ? 142.861 138.846 75.654 1.00 128.73 500 ILE C N 1
ATOM 10926 C CA . ILE C 1 500 ? 142.019 139.468 74.639 1.00 130.81 500 ILE C CA 1
ATOM 10927 C C . ILE C 1 500 ? 142.527 140.870 74.329 1.00 133.12 500 ILE C C 1
ATOM 10928 O O . ILE C 1 500 ? 142.904 141.167 73.190 1.00 134.32 500 ILE C O 1
ATOM 10933 N N . ASN C 1 501 ? 142.540 141.740 75.334 1.00 135.65 501 ASN C N 1
ATOM 10934 C CA . ASN C 1 501 ? 143.021 143.105 75.158 1.00 131.96 501 ASN C CA 1
ATOM 10935 C C . ASN C 1 501 ? 143.77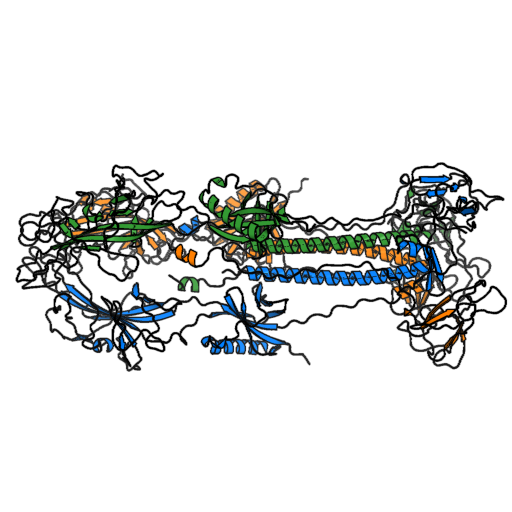0 143.552 76.407 1.00 132.14 501 ASN C C 1
ATOM 10936 O O . ASN C 1 501 ? 143.150 143.833 77.439 1.00 135.91 501 ASN C O 1
ATOM 10941 N N . PRO C 1 502 ? 145.101 143.625 76.351 1.00 127.79 502 PRO C N 1
ATOM 10942 C CA . PRO C 1 502 ? 145.870 143.985 77.553 1.00 131.80 502 PRO C CA 1
ATOM 10943 C C . PRO C 1 502 ? 145.589 145.383 78.072 1.00 131.68 502 PRO C C 1
ATOM 10944 O O . PRO C 1 502 ? 145.834 145.643 79.255 1.00 131.84 502 PRO C O 1
ATOM 10948 N N . THR C 1 503 ? 145.092 146.290 77.228 1.00 126.02 503 THR C N 1
ATOM 10949 C CA . THR C 1 503 ? 144.859 147.663 77.667 1.00 126.43 503 THR C CA 1
ATOM 10950 C C . THR C 1 503 ? 143.841 147.715 78.799 1.00 125.03 503 THR C C 1
ATOM 10951 O O . THR C 1 503 ? 144.046 148.407 79.804 1.00 128.17 503 THR C O 1
ATOM 10955 N N . SER C 1 504 ? 142.736 146.979 78.657 1.00 122.37 504 SER C N 1
ATOM 10956 C CA . SER C 1 504 ? 141.705 146.988 79.689 1.00 126.08 504 SER C CA 1
ATOM 10957 C C . SER C 1 504 ? 142.229 146.423 81.002 1.00 126.31 504 SER C C 1
ATOM 10958 O O . SER C 1 504 ? 141.976 146.986 82.073 1.00 130.65 504 SER C O 1
ATOM 10961 N N . VAL C 1 505 ? 142.971 145.317 80.940 1.00 120.10 505 VAL C N 1
ATOM 10962 C CA . VAL C 1 505 ? 143.496 144.710 82.158 1.00 121.33 505 VAL C CA 1
ATOM 10963 C C . VAL C 1 505 ? 144.495 145.638 82.835 1.00 126.49 505 VAL C C 1
ATOM 10964 O O . VAL C 1 505 ? 144.483 145.796 84.062 1.00 129.60 505 VAL C O 1
ATOM 10968 N N . MET C 1 506 ? 145.380 146.260 82.052 1.00 124.56 506 MET C N 1
ATOM 10969 C CA . MET C 1 506 ? 146.357 147.177 82.632 1.00 122.94 506 MET C CA 1
ATOM 10970 C C . MET C 1 506 ? 145.673 148.379 83.270 1.00 122.38 506 MET C C 1
ATOM 10971 O O . MET C 1 506 ? 146.052 148.807 84.366 1.00 123.69 506 MET C O 1
ATOM 10976 N N . THR C 1 507 ? 144.660 148.938 82.602 1.00 124.33 507 THR C N 1
ATOM 10977 C CA . THR C 1 507 ? 143.938 150.064 83.184 1.00 124.78 507 THR C CA 1
ATOM 10978 C C . THR C 1 507 ? 143.136 149.643 84.406 1.00 126.38 507 THR C C 1
ATOM 10979 O O . THR C 1 507 ? 142.834 150.479 85.265 1.00 132.73 507 THR C O 1
ATOM 10983 N N . ALA C 1 508 ? 142.759 148.368 84.493 1.00 114.44 508 ALA C N 1
ATOM 10984 C CA . ALA C 1 508 ? 142.066 147.890 85.682 1.00 115.51 508 ALA C CA 1
ATOM 10985 C C . ALA C 1 508 ? 143.023 147.724 86.856 1.00 115.01 508 ALA C C 1
ATOM 10986 O O . ALA C 1 508 ? 142.680 148.069 87.992 1.00 115.97 508 ALA C O 1
ATOM 10988 N N . ILE C 1 509 ? 144.219 147.193 86.602 1.00 116.96 509 ILE C N 1
ATOM 10989 C CA . ILE C 1 509 ? 145.175 146.966 87.682 1.00 119.48 509 ILE C CA 1
ATOM 10990 C C . ILE C 1 509 ? 145.728 148.289 88.198 1.00 123.18 509 ILE C C 1
ATOM 10991 O O . ILE C 1 509 ? 145.799 148.520 89.411 1.00 122.07 509 ILE C O 1
ATOM 10996 N N . TYR C 1 510 ? 146.118 149.180 87.291 1.00 138.47 510 TYR C N 1
ATOM 10997 C CA . TYR C 1 510 ? 146.658 150.484 87.652 1.00 137.13 510 TYR C CA 1
ATOM 10998 C C . TYR C 1 510 ? 145.574 151.542 87.510 1.00 137.51 510 TYR C C 1
ATOM 10999 O O . TYR C 1 510 ? 144.920 151.626 86.466 1.00 141.60 510 TYR C O 1
ATOM 11008 N N . GLY C 1 511 ? 145.395 152.352 88.554 1.00 128.93 511 GLY C N 1
ATOM 11009 C CA . GLY C 1 511 ? 144.388 153.399 88.497 1.00 128.54 511 GLY C CA 1
ATOM 11010 C C . GLY C 1 511 ? 144.632 154.384 87.371 1.00 131.67 511 GLY C C 1
ATOM 11011 O O . GLY C 1 511 ? 143.692 154.838 86.714 1.00 131.47 511 GLY C O 1
ATOM 11012 N N . ARG C 1 512 ? 145.889 154.725 87.131 1.00 139.72 512 ARG C N 1
ATOM 11013 C CA . ARG C 1 512 ? 146.222 155.662 86.067 1.00 139.14 512 ARG C CA 1
ATOM 11014 C C . ARG C 1 512 ? 146.044 154.995 84.707 1.00 137.10 512 ARG C C 1
ATOM 11015 O O . ARG C 1 512 ? 146.564 153.895 84.492 1.00 137.70 512 ARG C O 1
ATOM 11023 N N . PRO C 1 513 ? 145.315 155.612 83.777 1.00 129.27 513 PRO C N 1
ATOM 11024 C CA . PRO C 1 513 ? 145.181 155.023 82.439 1.00 130.07 513 PRO C CA 1
ATOM 11025 C C . PRO C 1 513 ? 146.532 154.910 81.750 1.00 129.98 513 PRO C C 1
ATOM 11026 O O . PRO C 1 513 ? 147.380 155.798 81.854 1.00 131.70 513 PRO C O 1
ATOM 11030 N N . VAL C 1 514 ? 146.724 153.801 81.040 1.00 129.46 514 VAL C N 1
ATOM 11031 C CA . VAL C 1 514 ? 147.955 153.513 80.319 1.00 129.84 514 VAL C CA 1
ATOM 11032 C C . VAL C 1 514 ? 147.597 152.896 78.973 1.00 129.59 514 VAL C C 1
ATOM 11033 O O . VAL C 1 514 ? 146.427 152.665 78.659 1.00 131.02 514 VAL C O 1
ATOM 11037 N N . SER C 1 515 ? 148.625 152.629 78.171 1.00 150.96 515 SER C N 1
ATOM 11038 C CA . SER C 1 515 ? 148.480 151.968 76.882 1.00 153.29 515 SER C CA 1
ATOM 11039 C C . SER C 1 515 ? 149.436 150.787 76.842 1.00 154.99 515 SER C C 1
ATOM 11040 O O . SER C 1 515 ? 150.617 150.933 77.170 1.00 156.69 515 SER C O 1
ATOM 11043 N N . ALA C 1 516 ? 148.927 149.599 76.501 1.00 145.05 516 ALA C N 1
ATOM 11044 C CA . ALA C 1 516 ? 149.794 148.398 76.562 1.00 142.92 516 ALA C CA 1
ATOM 11045 C C . ALA C 1 516 ? 149.527 147.466 75.376 1.00 141.45 516 ALA C C 1
ATOM 11046 O O . ALA C 1 516 ? 148.508 147.663 74.684 1.00 144.13 516 ALA C O 1
ATOM 11048 N N . LYS C 1 517 ? 150.414 146.489 75.162 1.00 138.80 517 LYS C N 1
ATOM 11049 C CA . LYS C 1 517 ? 150.253 145.523 74.042 1.00 139.90 517 LYS C CA 1
ATOM 11050 C C . LYS C 1 517 ? 151.064 144.261 74.354 1.00 142.00 517 LYS C C 1
ATOM 11051 O O . LYS C 1 517 ? 151.985 144.345 75.189 1.00 144.80 517 LYS C O 1
ATOM 11057 N N . PHE C 1 518 ? 150.860 143.232 73.531 1.00 135.06 518 PHE C N 1
ATOM 11058 C CA . PHE C 1 518 ? 151.571 141.952 73.732 1.00 135.67 518 PHE C CA 1
ATOM 11059 C C . PHE C 1 518 ? 152.773 141.877 72.802 1.00 137.80 518 PHE C C 1
ATOM 11060 O O . PHE C 1 518 ? 152.631 141.353 71.693 1.00 137.52 518 PHE C O 1
ATOM 11068 N N . VAL C 1 519 ? 153.915 142.400 73.236 1.00 151.65 519 VAL C N 1
ATOM 11069 C CA . VAL C 1 519 ? 155.153 142.230 72.432 1.00 151.19 519 VAL C CA 1
ATOM 11070 C C . VAL C 1 519 ? 155.582 140.790 72.648 1.00 151.66 519 VAL C C 1
ATOM 11071 O O . VAL C 1 519 ? 155.770 140.407 73.811 1.00 153.25 519 VAL C O 1
ATOM 11075 N N . GLY C 1 520 ? 155.700 140.016 71.578 1.00 158.37 520 GLY C N 1
ATOM 11076 C CA . GLY C 1 520 ? 156.013 138.592 71.772 1.00 159.78 520 GLY C CA 1
ATOM 11077 C C . GLY C 1 520 ? 155.060 137.989 72.780 1.00 162.53 520 GLY C C 1
ATOM 11078 O O . GLY C 1 520 ? 153.860 137.942 72.491 1.00 160.96 520 GLY C O 1
ATOM 11079 N N . ASP C 1 521 ? 155.575 137.547 73.923 1.00 164.34 521 ASP C N 1
ATOM 11080 C CA . ASP C 1 521 ? 154.699 137.008 74.988 1.00 160.43 521 ASP C CA 1
ATOM 11081 C C . ASP C 1 521 ? 154.946 137.815 76.250 1.00 156.12 521 ASP C C 1
ATOM 11082 O O . ASP C 1 521 ? 154.967 137.223 77.331 1.00 154.25 521 ASP C O 1
ATOM 11084 N N . ALA C 1 522 ? 155.158 139.115 76.094 1.00 152.20 522 ALA C N 1
ATOM 11085 C CA . ALA C 1 522 ? 155.328 139.980 77.276 1.00 150.72 522 ALA C CA 1
ATOM 11086 C C . ALA C 1 522 ? 154.627 141.310 77.028 1.00 151.89 522 ALA C C 1
ATOM 11087 O O . ALA C 1 522 ? 154.804 141.878 75.942 1.00 152.72 522 ALA C O 1
ATOM 11089 N N . ILE C 1 523 ? 153.869 141.784 78.008 1.00 142.97 523 ILE C N 1
ATOM 11090 C CA . ILE C 1 523 ? 153.079 143.023 77.802 1.00 140.43 523 ILE C CA 1
ATOM 11091 C C . ILE C 1 523 ? 154.016 144.213 77.910 1.00 143.64 523 ILE C C 1
ATOM 11092 O O . ILE C 1 523 ? 154.775 144.262 78.886 1.00 146.34 523 ILE C O 1
ATOM 11097 N N . SER C 1 524 ? 153.976 145.118 76.935 1.00 161.72 524 SER C N 1
ATOM 11098 C CA . SER C 1 524 ? 154.784 146.364 77.016 1.00 163.22 524 SER C CA 1
ATOM 11099 C C . SER C 1 524 ? 153.852 147.543 77.308 1.00 161.57 524 SER C C 1
ATOM 11100 O O . SER C 1 524 ? 152.923 147.768 76.507 1.00 160.22 524 SER C O 1
ATOM 11103 N N . VAL C 1 525 ? 154.091 148.263 78.408 1.00 162.12 525 VAL C N 1
ATOM 11104 C CA . VAL C 1 525 ? 153.182 149.381 78.805 1.00 162.25 525 VAL C CA 1
ATOM 11105 C C . VAL C 1 525 ? 153.821 150.718 78.418 1.00 162.35 525 VAL C C 1
ATOM 11106 O O . VAL C 1 525 ? 155.052 150.847 78.563 1.00 164.30 525 VAL C O 1
ATOM 11110 N N . THR C 1 526 ? 153.011 151.669 77.942 1.00 169.48 526 THR C N 1
ATOM 11111 C CA . THR C 1 526 ? 153.526 153.019 77.583 1.00 170.85 526 THR C CA 1
ATOM 11112 C C . THR C 1 526 ? 152.631 154.084 78.225 1.00 170.73 526 THR C C 1
ATOM 11113 O O . THR C 1 526 ? 151.446 153.783 78.472 1.00 170.18 526 THR C O 1
ATOM 11117 N N . GLU C 1 527 ? 153.179 155.276 78.482 1.00 179.26 527 GLU C N 1
ATOM 11118 C CA . GLU C 1 527 ? 152.402 156.357 79.149 1.00 179.76 527 GLU C CA 1
ATOM 11119 C C . GLU C 1 527 ? 151.423 156.982 78.150 1.00 179.30 527 GLU C C 1
ATOM 11120 O O . GLU C 1 527 ? 151.607 156.769 76.935 1.00 178.70 527 GLU C O 1
ATOM 11126 N N . CYS C 1 528 ? 150.425 157.720 78.645 1.00 187.75 528 CYS C N 1
ATOM 11127 C CA . CYS C 1 528 ? 149.441 158.349 77.781 1.00 188.67 528 CYS C CA 1
ATOM 11128 C C . CYS C 1 528 ? 149.587 159.861 77.864 1.00 187.08 528 CYS C C 1
ATOM 11129 O O . CYS C 1 528 ? 150.020 160.410 78.882 1.00 186.21 528 CYS C O 1
ATOM 11132 N N . ILE C 1 529 ? 149.220 160.526 76.773 1.00 182.92 529 ILE C N 1
ATOM 11133 C CA . ILE C 1 529 ? 149.408 161.962 76.614 1.00 182.20 529 ILE C CA 1
ATOM 11134 C C . ILE C 1 529 ? 148.057 162.596 76.308 1.00 184.11 529 ILE C C 1
ATOM 11135 O O . ILE C 1 529 ? 147.307 162.093 75.464 1.00 185.50 529 ILE C O 1
ATOM 11140 N N . ASN C 1 530 ? 147.750 163.694 76.996 1.00 183.13 530 ASN C N 1
ATOM 11141 C CA . ASN C 1 530 ? 146.501 164.411 76.799 1.00 182.99 530 ASN C CA 1
ATOM 11142 C C . ASN C 1 530 ? 146.615 165.353 75.604 1.00 183.14 530 ASN C C 1
ATOM 11143 O O . ASN C 1 530 ? 147.633 165.403 74.910 1.00 184.85 530 ASN C O 1
ATOM 11148 N N . VAL C 1 531 ? 145.549 166.110 75.358 1.00 184.57 531 VAL C N 1
ATOM 11149 C CA . VAL C 1 531 ? 145.485 167.088 74.282 1.00 186.43 531 VAL C CA 1
ATOM 11150 C C . VAL C 1 531 ? 144.826 168.353 74.817 1.00 187.52 531 VAL C C 1
ATOM 11151 O O . VAL C 1 531 ? 144.509 168.460 76.005 1.00 187.10 531 VAL C O 1
ATOM 11155 N N . ASP C 1 532 ? 144.624 169.322 73.927 1.00 190.08 532 ASP C N 1
ATOM 11156 C CA . ASP C 1 532 ? 143.977 170.579 74.290 1.00 188.41 532 ASP C CA 1
ATOM 11157 C C . ASP C 1 532 ? 142.502 170.322 74.577 1.00 189.50 532 ASP C C 1
ATOM 11158 O O . ASP C 1 532 ? 141.744 169.943 73.679 1.00 190.82 532 ASP C O 1
ATOM 11160 N N . GLN C 1 533 ? 142.094 170.526 75.832 1.00 184.45 533 GLN C N 1
ATOM 11161 C CA . GLN C 1 533 ? 140.710 170.263 76.216 1.00 184.27 533 GLN C CA 1
ATOM 11162 C C . GLN C 1 533 ? 139.744 171.191 75.491 1.00 184.83 533 GLN C C 1
ATOM 11163 O O . GLN C 1 533 ? 138.661 170.764 75.071 1.00 185.60 533 GLN C O 1
ATOM 11169 N N . SER C 1 534 ? 140.110 172.465 75.342 1.00 187.82 534 SER C N 1
ATOM 11170 C CA . SER C 1 534 ? 139.232 173.412 74.664 1.00 188.90 534 SER C CA 1
ATOM 11171 C C . SER C 1 534 ? 139.047 173.046 73.197 1.00 189.49 534 SER C C 1
ATOM 11172 O O . SER C 1 534 ? 137.940 173.154 72.657 1.00 187.93 534 SER C O 1
ATOM 11175 N N . SER C 1 535 ? 140.119 172.610 72.536 1.00 192.65 535 SER C N 1
ATOM 11176 C CA . SER C 1 535 ? 140.078 172.276 71.113 1.00 191.63 535 SER C CA 1
ATOM 11177 C C . SER C 1 535 ? 139.506 170.871 70.944 1.00 192.27 535 SER C C 1
ATOM 11178 O O . SER C 1 535 ? 140.222 169.882 70.780 1.00 193.31 535 SER C O 1
ATOM 11181 N N . VAL C 1 536 ? 138.178 170.789 70.988 1.00 184.20 536 VAL C N 1
ATOM 11182 C CA . VAL C 1 536 ? 137.458 169.537 70.782 1.00 183.00 536 VAL C CA 1
ATOM 11183 C C . VAL C 1 536 ? 136.246 169.817 69.906 1.00 182.78 536 VAL C C 1
ATOM 11184 O O . VAL C 1 536 ? 135.584 170.851 70.055 1.00 182.46 536 VAL C O 1
ATOM 11188 N N . ASN C 1 537 ? 135.959 168.900 68.987 1.00 181.79 537 ASN C N 1
ATOM 11189 C CA . ASN C 1 537 ? 134.811 169.042 68.098 1.00 182.77 537 ASN C CA 1
ATOM 11190 C C . ASN C 1 537 ? 134.296 167.659 67.741 1.00 182.27 537 ASN C C 1
ATOM 11191 O O . ASN C 1 537 ? 135.052 166.828 67.230 1.00 182.67 537 ASN C O 1
ATOM 11196 N N . ILE C 1 538 ? 133.013 167.419 67.999 1.00 166.22 538 ILE C N 1
ATOM 11197 C CA . ILE C 1 538 ? 132.368 166.143 67.715 1.00 165.35 538 ILE C CA 1
ATOM 11198 C C . ILE C 1 538 ? 131.283 166.379 66.675 1.00 165.34 538 ILE C C 1
ATOM 11199 O O . ILE C 1 538 ? 130.406 167.228 66.868 1.00 165.54 538 ILE C O 1
ATOM 11204 N N . HIS C 1 539 ? 131.348 165.632 65.577 1.00 171.60 539 HIS C N 1
ATOM 11205 C CA . HIS C 1 539 ? 130.357 165.772 64.519 1.00 172.34 539 HIS C CA 1
ATOM 11206 C C . HIS C 1 539 ? 128.998 165.271 64.992 1.00 173.96 539 HIS C C 1
ATOM 11207 O O . HIS C 1 539 ? 128.897 164.253 65.682 1.00 175.94 539 HIS C O 1
ATOM 11214 N N . LYS C 1 540 ? 127.947 165.998 64.615 1.00 175.63 540 LYS C N 1
ATOM 11215 C CA . LYS C 1 540 ? 126.591 165.651 65.023 1.00 176.62 540 LYS C CA 1
ATOM 11216 C C . LYS C 1 540 ? 126.014 164.478 64.244 1.00 178.36 540 LYS C C 1
ATOM 11217 O O . LYS C 1 540 ? 124.943 163.982 64.611 1.00 177.78 540 LYS C O 1
ATOM 11219 N N . SER C 1 541 ? 126.679 164.030 63.184 1.00 193.47 541 SER C N 1
ATOM 11220 C CA . SER C 1 541 ? 126.198 162.923 62.369 1.00 195.18 541 SER C CA 1
ATOM 11221 C C . SER C 1 541 ? 127.303 161.891 62.217 1.00 195.34 541 SER C C 1
ATOM 11222 O O . SER C 1 541 ? 128.414 162.223 61.791 1.00 193.80 541 SER C O 1
ATOM 11225 N N . LEU C 1 542 ? 126.998 160.644 62.566 1.00 202.01 542 LEU C N 1
ATOM 11226 C CA . LEU C 1 542 ? 127.928 159.541 62.370 1.00 201.28 542 LEU C CA 1
ATOM 11227 C C . LEU C 1 542 ? 127.716 158.824 61.044 1.00 200.56 542 LEU C C 1
ATOM 11228 O O . LEU C 1 542 ? 128.439 157.867 60.749 1.00 200.54 542 LEU C O 1
ATOM 11233 N N . ARG C 1 543 ? 126.745 159.261 60.246 1.00 202.22 543 ARG C N 1
ATOM 11234 C CA . ARG C 1 543 ? 126.508 158.677 58.933 1.00 202.58 543 ARG C CA 1
ATOM 11235 C C . ARG C 1 543 ? 127.560 159.195 57.960 1.00 203.74 543 ARG C C 1
ATOM 11236 O O . ARG C 1 543 ? 127.611 160.396 57.671 1.00 203.48 543 ARG C O 1
ATOM 11244 N N . THR C 1 544 ? 128.401 158.295 57.463 1.00 219.27 544 THR C N 1
ATOM 11245 C CA . THR C 1 544 ? 129.464 158.655 56.540 1.00 219.86 544 THR C CA 1
ATOM 11246 C C . THR C 1 544 ? 128.963 158.530 55.101 1.00 221.13 544 THR C C 1
ATOM 11247 O O . THR C 1 544 ? 127.763 158.389 54.848 1.00 220.93 544 THR C O 1
ATOM 11251 N N . ASN C 1 545 ? 129.885 158.583 54.143 1.00 235.97 545 ASN C N 1
ATOM 11252 C CA . ASN C 1 545 ? 129.534 158.484 52.735 1.00 236.01 545 ASN C CA 1
ATOM 11253 C C . ASN C 1 545 ? 129.009 157.084 52.415 1.00 236.08 545 ASN C C 1
ATOM 11254 O O . ASN C 1 545 ? 128.989 156.185 53.261 1.00 236.37 545 ASN C O 1
ATOM 11259 N N . SER C 1 546 ? 128.574 156.908 51.171 1.00 231.42 546 SER C N 1
ATOM 11260 C CA . SER C 1 546 ? 128.025 155.640 50.670 1.00 230.90 546 SER C CA 1
ATOM 11261 C C . SER C 1 546 ? 126.801 155.277 51.518 1.00 231.57 546 SER C C 1
ATOM 11262 O O . SER C 1 546 ? 126.107 156.161 52.038 1.00 231.22 546 SER C O 1
ATOM 11264 N N . LYS C 1 547 ? 126.523 153.984 51.666 1.00 225.54 547 LYS C N 1
ATOM 11265 C CA . LYS C 1 547 ? 125.379 153.535 52.446 1.00 224.29 547 LYS C CA 1
ATOM 11266 C C . LYS C 1 547 ? 125.730 152.233 53.149 1.00 224.78 547 LYS C C 1
ATOM 11267 O O . LYS C 1 547 ? 126.584 151.471 52.687 1.00 225.61 547 LYS C O 1
ATOM 11269 N N . ASP C 1 548 ? 125.061 151.995 54.280 1.00 221.94 548 ASP C N 1
ATOM 11270 C CA . ASP C 1 548 ? 125.242 150.782 55.082 1.00 222.31 548 ASP C CA 1
ATOM 11271 C C . ASP C 1 548 ? 126.683 150.618 55.555 1.00 222.61 548 ASP C C 1
ATOM 11272 O O . ASP C 1 548 ? 127.147 149.500 55.793 1.00 222.05 548 ASP C O 1
ATOM 11274 N N . VAL C 1 549 ? 127.408 151.727 55.686 1.00 227.48 549 VAL C N 1
ATOM 11275 C CA . VAL C 1 549 ? 128.788 151.700 56.155 1.00 228.09 549 VAL C CA 1
ATOM 11276 C C . VAL C 1 549 ? 128.950 152.753 57.248 1.00 228.40 549 VAL C C 1
ATOM 11277 O O . VAL C 1 549 ? 130.058 153.228 57.521 1.00 228.27 549 VAL C O 1
ATOM 11281 N N . CYS C 1 550 ? 127.840 153.099 57.901 1.00 224.72 550 CYS C N 1
ATOM 11282 C CA . CYS C 1 550 ? 127.841 154.164 58.895 1.00 224.10 550 CYS C CA 1
ATOM 11283 C C . CYS C 1 550 ? 128.817 153.862 60.028 1.00 223.40 550 CYS C C 1
ATOM 11284 O O . CYS C 1 550 ? 129.033 152.706 60.405 1.00 223.99 550 CYS C O 1
ATOM 11287 N N . TYR C 1 551 ? 129.413 154.924 60.565 1.00 199.84 551 TYR C N 1
ATOM 11288 C CA . TYR C 1 551 ? 130.411 154.784 61.615 1.00 199.27 551 TYR C CA 1
ATOM 11289 C C . TYR C 1 551 ? 129.796 154.196 62.879 1.00 198.96 551 TYR C C 1
ATOM 11290 O O . TYR C 1 551 ? 128.672 154.534 63.260 1.00 199.12 551 TYR C O 1
ATOM 11299 N N . ALA C 1 552 ? 130.546 153.305 63.532 1.00 181.47 552 ALA C N 1
ATOM 11300 C CA . ALA C 1 552 ? 130.081 152.731 64.789 1.00 180.24 552 ALA C CA 1
ATOM 11301 C C . ALA C 1 552 ? 130.156 153.749 65.919 1.00 179.32 552 ALA C C 1
ATOM 11302 O O . ALA C 1 552 ? 129.303 153.755 66.815 1.00 179.82 552 ALA C O 1
ATOM 11304 N N . ARG C 1 553 ? 131.166 154.612 65.896 1.00 167.47 553 ARG C N 1
ATOM 11305 C CA . ARG C 1 553 ? 131.357 155.648 66.896 1.00 167.25 553 ARG C CA 1
ATOM 11306 C C . ARG C 1 553 ? 131.532 156.992 66.204 1.00 168.61 553 ARG C C 1
ATOM 11307 O O . ARG C 1 553 ? 132.012 157.050 65.069 1.00 170.25 553 ARG C O 1
ATOM 11315 N N . PRO C 1 554 ? 131.140 158.084 66.857 1.00 165.80 554 PRO C N 1
ATOM 11316 C CA . PRO C 1 554 ? 131.266 159.399 66.223 1.00 166.07 554 PRO C CA 1
ATOM 11317 C C . PRO C 1 554 ? 132.719 159.794 66.024 1.00 166.74 554 PRO C C 1
ATOM 11318 O O . PRO C 1 554 ? 133.601 159.446 66.812 1.00 167.74 554 PRO C O 1
ATOM 11322 N N . LEU C 1 555 ? 132.960 160.535 64.947 1.00 178.07 555 LEU C N 1
ATOM 11323 C CA . LEU C 1 555 ? 134.291 161.045 64.661 1.00 179.35 555 LEU C CA 1
ATOM 11324 C C . LEU C 1 555 ? 134.544 162.324 65.447 1.00 180.18 555 LEU C C 1
ATOM 11325 O O . LEU C 1 555 ? 133.628 163.109 65.711 1.00 179.25 555 LEU C O 1
ATOM 11330 N N . VAL C 1 556 ? 135.803 162.529 65.825 1.00 185.17 556 VAL C N 1
ATOM 11331 C CA . VAL C 1 556 ? 136.192 163.683 66.624 1.00 185.16 556 VAL C CA 1
ATOM 11332 C C . VAL C 1 556 ? 137.390 164.358 65.972 1.00 185.96 556 VAL C C 1
ATOM 11333 O O . VAL C 1 556 ? 138.156 163.736 65.231 1.00 186.40 556 VAL C O 1
ATOM 11337 N N . THR C 1 557 ? 137.535 165.654 66.242 1.00 184.14 557 THR C N 1
ATOM 11338 C CA . THR C 1 557 ? 138.650 166.450 65.751 1.00 183.14 557 THR C CA 1
ATOM 11339 C C . THR C 1 557 ? 139.187 167.300 66.892 1.00 182.32 557 THR C C 1
ATOM 11340 O O . THR C 1 557 ? 138.415 167.855 67.678 1.00 182.01 557 THR C O 1
ATOM 11344 N N . PHE C 1 558 ? 140.510 167.404 66.977 1.00 183.59 558 PHE C N 1
ATOM 11345 C CA . PHE C 1 558 ? 141.138 168.121 68.077 1.00 184.68 558 PHE C CA 1
ATOM 11346 C C . PHE C 1 558 ? 142.523 168.583 67.648 1.00 185.78 558 PHE C C 1
ATOM 11347 O O . PHE C 1 558 ? 143.008 168.247 66.565 1.00 186.19 558 PHE C O 1
ATOM 11349 N N . LYS C 1 559 ? 143.151 169.368 68.519 1.00 193.94 559 LYS C N 1
ATOM 11350 C CA . LYS C 1 559 ? 144.503 169.868 68.317 1.00 193.60 559 LYS C CA 1
ATOM 11351 C C . LYS C 1 559 ? 145.432 169.237 69.344 1.00 194.12 559 LYS C C 1
ATOM 11352 O O . LYS C 1 559 ? 145.045 169.027 70.498 1.00 193.72 559 LYS C O 1
ATOM 11354 N N . PHE C 1 560 ? 146.660 168.937 68.921 1.00 197.81 560 PHE C N 1
ATOM 11355 C CA . PHE C 1 560 ? 147.628 168.233 69.764 1.00 197.40 560 PHE C CA 1
ATOM 11356 C C . PHE C 1 560 ? 148.205 169.189 70.811 1.00 198.82 560 PHE C C 1
ATOM 11357 O O . PHE C 1 560 ? 149.381 169.555 70.795 1.00 199.89 560 PHE C O 1
ATOM 11359 N N . LEU C 1 561 ? 147.335 169.587 71.742 1.00 201.68 561 LEU C N 1
ATOM 11360 C CA . LEU C 1 561 ? 147.703 170.426 72.879 1.00 201.20 561 LEU C CA 1
ATOM 11361 C C . LEU C 1 561 ? 148.414 171.706 72.452 1.00 202.19 561 LEU C C 1
ATOM 11362 O O . LEU C 1 561 ? 147.826 172.560 71.782 1.00 201.93 561 LEU C O 1
ATOM 11364 N N . ASN C 1 562 ? 149.684 171.842 72.839 1.00 208.65 562 ASN C N 1
ATOM 11365 C CA . ASN C 1 562 ? 150.472 173.041 72.549 1.00 208.97 562 ASN C CA 1
ATOM 11366 C C . ASN C 1 562 ? 151.040 172.949 71.133 1.00 209.07 562 ASN C C 1
ATOM 11367 O O . ASN C 1 562 ? 152.246 172.828 70.906 1.00 208.03 562 ASN C O 1
ATOM 11372 N N . SER C 1 563 ? 150.132 173.012 70.163 1.00 211.85 563 SER C N 1
ATOM 11373 C CA . SER C 1 563 ? 150.506 172.969 68.757 1.00 210.91 563 SER C CA 1
ATOM 11374 C C . SER C 1 563 ? 149.369 173.552 67.934 1.00 210.73 563 SER C C 1
ATOM 11375 O O . SER C 1 563 ? 148.233 173.667 68.403 1.00 209.68 563 SER C O 1
ATOM 11378 N N . SER C 1 564 ? 149.690 173.919 66.698 1.00 209.93 564 SER C N 1
ATOM 11379 C CA . SER C 1 564 ? 148.721 174.473 65.755 1.00 209.80 564 SER C CA 1
ATOM 11380 C C . SER C 1 564 ? 148.549 173.458 64.628 1.00 210.19 564 SER C C 1
ATOM 11381 O O . SER C 1 564 ? 149.201 173.544 63.587 1.00 209.62 564 SER C O 1
ATOM 11384 N N . ASN C 1 565 ? 147.657 172.494 64.846 1.00 207.83 565 ASN C N 1
ATOM 11385 C CA . ASN C 1 565 ? 147.389 171.457 63.861 1.00 207.50 565 ASN C CA 1
ATOM 11386 C C . ASN C 1 565 ? 146.038 170.833 64.170 1.00 206.37 565 ASN C C 1
ATOM 11387 O O . ASN C 1 565 ? 145.504 170.977 65.272 1.00 205.60 565 ASN C O 1
ATOM 11392 N N . LEU C 1 566 ? 145.493 170.133 63.178 1.00 199.36 566 LEU C N 1
ATOM 11393 C CA . LEU C 1 566 ? 144.200 169.477 63.303 1.00 199.65 566 LEU C CA 1
ATOM 11394 C C . LEU C 1 566 ? 144.321 168.023 62.876 1.00 199.92 566 LEU C C 1
ATOM 11395 O O . LEU C 1 566 ? 144.993 167.710 61.889 1.00 199.34 566 LEU C O 1
ATOM 11400 N N . PHE C 1 567 ? 143.670 167.138 63.628 1.00 194.70 567 PHE C N 1
ATOM 11401 C CA . PHE C 1 567 ? 143.646 165.718 63.309 1.00 193.48 567 PHE C CA 1
ATOM 11402 C C . PHE C 1 567 ? 142.231 165.193 63.497 1.00 193.35 567 PHE C C 1
ATOM 11403 O O . PHE C 1 567 ? 141.444 165.748 64.268 1.00 192.20 567 PHE C O 1
ATOM 11411 N N . THR C 1 568 ? 141.916 164.116 62.784 1.00 194.81 568 THR C N 1
ATOM 11412 C CA . THR C 1 568 ? 140.604 163.488 62.842 1.00 195.33 568 THR C CA 1
ATOM 11413 C C . THR C 1 568 ? 140.728 162.116 63.488 1.00 195.20 568 THR C C 1
ATOM 11414 O O . THR C 1 568 ? 141.520 161.282 63.036 1.00 195.78 568 THR C O 1
ATOM 11418 N N . GLY C 1 569 ? 139.946 161.886 64.544 1.00 186.89 569 GLY C N 1
ATOM 11419 C CA . GLY C 1 569 ? 139.967 160.627 65.257 1.00 186.34 569 GLY C CA 1
ATOM 11420 C C . GLY C 1 569 ? 138.564 160.170 65.602 1.00 186.17 569 GLY C C 1
ATOM 11421 O O . GLY C 1 569 ? 137.583 160.877 65.360 1.00 186.34 569 GLY C O 1
ATOM 11422 N N . GLN C 1 570 ? 138.488 158.972 66.172 1.00 180.06 570 GLN C N 1
ATOM 11423 C CA . GLN C 1 570 ? 137.226 158.367 66.575 1.00 178.41 570 GLN C CA 1
ATOM 11424 C C . GLN C 1 570 ? 137.180 158.258 68.092 1.00 179.06 570 GLN C C 1
ATOM 11425 O O . GLN C 1 570 ? 138.146 157.810 68.718 1.00 178.38 570 GLN C O 1
ATOM 11431 N N . LEU C 1 571 ? 136.058 158.671 68.677 1.00 172.14 571 LEU C N 1
ATOM 11432 C CA . LEU C 1 571 ? 135.900 158.614 70.124 1.00 172.84 571 LEU C CA 1
ATOM 11433 C C . LEU C 1 571 ? 135.784 157.167 70.584 1.00 173.46 571 LEU C C 1
ATOM 11434 O O . LEU C 1 571 ? 135.023 156.380 70.013 1.00 173.27 571 LEU C O 1
ATOM 11439 N N . GLY C 1 572 ? 136.541 156.817 71.620 1.00 168.68 572 GLY C N 1
ATOM 11440 C CA . GLY C 1 572 ? 136.504 155.474 72.163 1.00 167.25 572 GLY C CA 1
ATOM 11441 C C . GLY C 1 572 ? 135.692 155.378 73.438 1.00 165.42 572 GLY C C 1
ATOM 11442 O O . GLY C 1 572 ? 134.484 155.631 73.434 1.00 166.17 572 GLY C O 1
ATOM 11443 N N . ALA C 1 573 ? 136.348 155.013 74.537 1.00 160.37 573 ALA C N 1
ATOM 11444 C CA . ALA C 1 573 ? 135.699 154.897 75.834 1.00 160.91 573 ALA C CA 1
ATOM 11445 C C . ALA C 1 573 ? 136.542 155.601 76.886 1.00 162.42 573 ALA C C 1
ATOM 11446 O O . ALA C 1 573 ? 137.766 155.694 76.762 1.00 165.03 573 ALA C O 1
ATOM 11448 N N . ARG C 1 574 ? 135.868 156.088 77.930 1.00 150.95 574 ARG C N 1
ATOM 11449 C CA . ARG C 1 574 ? 136.517 156.814 79.022 1.00 151.04 574 ARG C CA 1
ATOM 11450 C C . ARG C 1 574 ? 137.333 157.990 78.490 1.00 153.29 574 ARG C C 1
ATOM 11451 O O . ARG C 1 574 ? 138.450 158.255 78.941 1.00 154.34 574 ARG C O 1
ATOM 11459 N N . ASN C 1 575 ? 136.762 158.699 77.516 1.00 167.73 575 ASN C N 1
ATOM 11460 C CA . ASN C 1 575 ? 137.393 159.858 76.883 1.00 168.54 575 ASN C CA 1
ATOM 11461 C C . ASN C 1 575 ? 138.756 159.486 76.293 1.00 168.01 575 ASN C C 1
ATOM 11462 O O . ASN C 1 575 ? 139.803 160.000 76.692 1.00 168.62 575 ASN C O 1
ATOM 11467 N N . GLU C 1 576 ? 138.720 158.573 75.327 1.00 174.97 576 GLU C N 1
ATOM 11468 C CA . GLU C 1 576 ? 139.913 158.122 74.629 1.00 175.65 576 GLU C CA 1
ATOM 11469 C C . GLU C 1 576 ? 139.716 158.307 73.132 1.00 177.30 576 GLU C C 1
ATOM 11470 O O . GLU C 1 576 ? 138.609 158.145 72.610 1.00 178.10 576 GLU C O 1
ATOM 11476 N N . ILE C 1 577 ? 140.803 158.646 72.444 1.00 172.82 577 ILE C N 1
ATOM 11477 C CA . ILE C 1 577 ? 140.782 158.916 71.012 1.00 170.96 577 ILE C CA 1
ATOM 11478 C C . ILE C 1 577 ? 141.612 157.861 70.297 1.00 171.71 577 ILE C C 1
ATOM 11479 O O . ILE C 1 577 ? 142.690 157.479 70.767 1.00 173.85 577 ILE C O 1
ATOM 11484 N N . ILE C 1 578 ? 141.105 157.390 69.161 1.00 177.50 578 ILE C N 1
ATOM 11485 C CA . ILE C 1 578 ? 141.786 156.404 68.332 1.00 179.07 578 ILE C CA 1
ATOM 11486 C C . ILE C 1 578 ? 142.059 157.035 66.975 1.00 180.32 578 ILE C C 1
ATOM 11487 O O . ILE C 1 578 ? 141.144 157.571 66.339 1.00 181.29 578 ILE C O 1
ATOM 11492 N N . LEU C 1 579 ? 143.319 156.976 66.537 1.00 184.85 579 LEU C N 1
ATOM 11493 C CA . LEU C 1 579 ? 143.693 157.601 65.272 1.00 185.44 579 LEU C CA 1
ATOM 11494 C C . LEU C 1 579 ? 143.030 156.911 64.086 1.00 188.44 579 LEU C C 1
ATOM 11495 O O . LEU C 1 579 ? 142.514 157.579 63.182 1.00 188.25 579 LEU C O 1
ATOM 11500 N N . THR C 1 580 ? 143.031 155.581 64.069 1.00 208.29 580 THR C N 1
ATOM 11501 C CA . THR C 1 580 ? 142.458 154.833 62.955 1.00 208.05 580 THR C CA 1
ATOM 11502 C C . THR C 1 580 ? 140.939 154.767 63.091 1.00 208.55 580 THR C C 1
ATOM 11503 O O . THR C 1 580 ? 140.414 154.290 64.103 1.00 208.82 580 THR C O 1
ATOM 11507 N N . ASN C 1 581 ? 140.237 155.272 62.079 1.00 210.19 581 ASN C N 1
ATOM 11508 C CA . ASN C 1 581 ? 138.774 155.301 62.079 1.00 208.90 581 ASN C CA 1
ATOM 11509 C C . ASN C 1 581 ? 138.228 154.149 61.235 1.00 208.61 581 ASN C C 1
ATOM 11510 O O . ASN C 1 581 ? 137.700 154.329 60.136 1.00 208.22 581 ASN C O 1
ATOM 11515 N N . ASN C 1 582 ? 138.365 152.941 61.777 1.00 204.08 582 ASN C N 1
ATOM 11516 C CA . ASN C 1 582 ? 137.889 151.737 61.111 1.00 203.25 582 ASN C CA 1
ATOM 11517 C C . ASN C 1 582 ? 136.588 151.205 61.695 1.00 202.65 582 ASN C C 1
ATOM 11518 O O . ASN C 1 582 ? 136.127 150.139 61.274 1.00 202.70 582 ASN C O 1
ATOM 11523 N N . GLN C 1 583 ? 135.984 151.914 62.646 1.00 199.85 583 GLN C N 1
ATOM 11524 C CA . GLN C 1 583 ? 134.746 151.461 63.277 1.00 200.84 583 GLN C CA 1
ATOM 11525 C C . GLN C 1 583 ? 133.577 151.806 62.364 1.00 200.95 583 GLN C C 1
ATOM 11526 O O . GLN C 1 583 ? 133.096 152.940 62.349 1.00 201.91 583 GLN C O 1
ATOM 11532 N N . VAL C 1 584 ? 133.116 150.819 61.596 1.00 205.68 584 VAL C N 1
ATOM 11533 C CA . VAL C 1 584 ? 131.988 150.986 60.692 1.00 206.50 584 VAL C CA 1
ATOM 11534 C C . VAL C 1 584 ? 131.033 149.815 60.883 1.00 206.50 584 VAL C C 1
ATOM 11535 O O . VAL C 1 584 ? 131.415 148.739 61.347 1.00 205.39 584 VAL C O 1
ATOM 11539 N N . GLU C 1 585 ? 129.774 150.040 60.513 1.00 223.53 585 GLU C N 1
ATOM 11540 C CA . GLU C 1 585 ? 128.749 149.018 60.647 1.00 223.89 585 GLU C CA 1
ATOM 11541 C C . GLU C 1 585 ? 127.646 149.280 59.632 1.00 225.06 585 GLU C C 1
ATOM 11542 O O . GLU C 1 585 ? 127.524 150.379 59.085 1.00 226.31 585 GLU C O 1
ATOM 11544 N N . THR C 1 586 ? 126.843 148.249 59.386 1.00 230.56 586 THR C N 1
ATOM 11545 C CA . THR C 1 586 ? 125.737 148.369 58.447 1.00 230.92 586 THR C CA 1
ATOM 11546 C C . THR C 1 586 ? 124.636 149.248 59.024 1.00 231.61 586 THR C C 1
ATOM 11547 O O . THR C 1 586 ? 124.309 149.167 60.212 1.00 231.39 586 THR C O 1
ATOM 11551 N N . CYS C 1 587 ? 124.065 150.098 58.175 1.00 220.73 587 CYS C N 1
ATOM 11552 C CA . CYS C 1 587 ? 122.994 150.983 58.608 1.00 218.75 587 CYS C CA 1
ATOM 11553 C C . CYS C 1 587 ? 121.744 150.182 58.948 1.00 218.18 587 CYS C C 1
ATOM 11554 O O . CYS C 1 587 ? 121.348 149.272 58.213 1.00 216.99 587 CYS C O 1
ATOM 11556 N N . LYS C 1 588 ? 121.121 150.526 60.073 1.00 205.63 588 LYS C N 1
ATOM 11557 C CA . LYS C 1 588 ? 119.912 149.863 60.538 1.00 204.84 588 LYS C CA 1
ATOM 11558 C C . LYS C 1 588 ? 118.836 150.902 60.807 1.00 205.16 588 LYS C C 1
ATOM 11559 O O . LYS C 1 588 ? 119.118 151.972 61.355 1.00 205.05 588 LYS C O 1
ATOM 11561 N N . ASP C 1 589 ? 117.605 150.583 60.415 1.00 201.17 589 ASP C N 1
ATOM 11562 C CA . ASP C 1 589 ? 116.492 151.496 60.627 1.00 200.88 589 ASP C CA 1
ATOM 11563 C C . ASP C 1 589 ? 116.210 151.665 62.115 1.00 202.68 589 ASP C C 1
ATOM 11564 O O . ASP C 1 589 ? 116.313 150.712 62.894 1.00 203.11 589 ASP C O 1
ATOM 11566 N N . THR C 1 590 ? 115.853 152.891 62.502 1.00 203.10 590 THR C N 1
ATOM 11567 C CA . THR C 1 590 ? 115.540 153.231 63.893 1.00 203.02 590 THR C CA 1
ATOM 11568 C C . THR C 1 590 ? 116.687 152.860 64.831 1.00 203.39 590 THR C C 1
ATOM 11569 O O . THR C 1 590 ? 116.474 152.341 65.928 1.00 201.97 590 THR C O 1
ATOM 11571 N N . CYS C 1 591 ? 117.914 153.126 64.393 1.00 197.21 591 CYS C N 1
ATOM 11572 C CA . CYS C 1 591 ? 119.081 152.821 65.209 1.00 194.71 591 CYS C CA 1
ATOM 11573 C C . CYS C 1 591 ? 119.139 153.734 66.425 1.00 195.02 591 CYS C C 1
ATOM 11574 O O . CYS C 1 591 ? 118.872 154.936 66.337 1.00 196.85 591 CYS C O 1
ATOM 11576 N N . GLU C 1 592 ? 119.488 153.155 67.570 1.00 179.13 592 GLU C N 1
ATOM 11577 C CA . GLU C 1 592 ? 119.609 153.883 68.824 1.00 179.60 592 GLU C CA 1
ATOM 11578 C C . GLU C 1 592 ? 121.034 153.757 69.343 1.00 179.22 592 GLU C C 1
ATOM 11579 O O . GLU C 1 592 ? 121.620 152.671 69.311 1.00 179.37 592 GLU C O 1
ATOM 11585 N N . HIS C 1 593 ? 121.589 154.869 69.819 1.00 158.08 593 HIS C N 1
ATOM 11586 C CA . HIS C 1 593 ? 122.959 154.888 70.306 1.00 155.58 593 HIS C CA 1
ATOM 11587 C C . HIS C 1 593 ? 123.077 155.836 71.490 1.00 155.19 593 HIS C C 1
ATOM 11588 O O . HIS C 1 593 ? 122.391 156.860 71.559 1.00 156.95 593 HIS C O 1
ATOM 11595 N N . TYR C 1 594 ? 123.957 155.479 72.420 1.00 148.06 594 TYR C N 1
ATOM 11596 C CA . TYR C 1 594 ? 124.267 156.307 73.575 1.00 149.06 594 TYR C CA 1
ATOM 11597 C C . TYR C 1 594 ? 125.774 156.319 73.776 1.00 150.72 594 TYR C C 1
ATOM 11598 O O . TYR C 1 594 ? 126.472 155.373 73.402 1.00 151.65 594 TYR C O 1
ATOM 11607 N N . PHE C 1 595 ? 126.273 157.402 74.367 1.00 151.87 595 PHE C N 1
ATOM 11608 C CA . PHE C 1 595 ? 127.699 157.553 74.606 1.00 149.18 595 PHE C CA 1
ATOM 11609 C C . PHE C 1 595 ? 127.918 158.271 75.929 1.00 150.60 595 PHE C C 1
ATOM 11610 O O . PHE C 1 595 ? 127.083 159.068 76.366 1.00 152.82 595 PHE C O 1
ATOM 11618 N N . ILE C 1 596 ? 129.051 157.980 76.560 1.00 151.04 596 ILE C N 1
ATOM 11619 C CA . ILE C 1 596 ? 129.404 158.531 77.863 1.00 153.48 596 ILE C CA 1
ATOM 11620 C C . ILE C 1 596 ? 130.580 159.478 77.684 1.00 156.59 596 ILE C C 1
ATOM 11621 O O . ILE C 1 596 ? 131.601 159.105 77.094 1.00 156.21 596 ILE C O 1
ATOM 11626 N N . THR C 1 597 ? 130.437 160.703 78.195 1.00 177.57 597 THR C N 1
ATOM 11627 C CA . THR C 1 597 ? 131.498 161.713 78.134 1.00 175.70 597 THR C CA 1
ATOM 11628 C C . THR C 1 597 ? 131.474 162.493 79.448 1.00 174.66 597 THR C C 1
ATOM 11629 O O . THR C 1 597 ? 130.762 163.494 79.572 1.00 176.68 597 THR C O 1
ATOM 11633 N N . ARG C 1 598 ? 132.265 162.033 80.417 1.00 164.95 598 ARG C N 1
ATOM 11634 C CA . ARG C 1 598 ? 132.396 162.668 81.733 1.00 164.39 598 ARG C CA 1
ATOM 11635 C C . ARG C 1 598 ? 131.009 162.769 82.361 1.00 164.85 598 ARG C C 1
ATOM 11636 O O . ARG C 1 598 ? 130.389 161.720 82.610 1.00 164.00 598 ARG C O 1
ATOM 11638 N N . ASN C 1 599 ? 130.487 163.964 82.627 1.00 168.16 599 ASN C N 1
ATOM 11639 C CA . ASN C 1 599 ? 129.194 164.132 83.276 1.00 167.65 599 ASN C CA 1
ATOM 11640 C C . ASN C 1 599 ? 128.051 164.355 82.296 1.00 167.49 599 ASN C C 1
ATOM 11641 O O . ASN C 1 599 ? 126.919 164.586 82.733 1.00 167.30 599 ASN C O 1
ATOM 11646 N N . GLU C 1 600 ? 128.309 164.293 80.994 1.00 181.43 600 GLU C N 1
ATOM 11647 C CA . GLU C 1 600 ? 127.280 164.494 79.986 1.00 182.07 600 GLU C CA 1
ATOM 11648 C C . GLU C 1 600 ? 127.232 163.296 79.048 1.00 182.09 600 GLU C C 1
ATOM 11649 O O . GLU C 1 600 ? 128.203 162.548 78.906 1.00 183.65 600 GLU C O 1
ATOM 11655 N N . THR C 1 601 ? 126.079 163.119 78.407 1.00 174.15 601 THR C N 1
ATOM 11656 C CA . THR C 1 601 ? 125.841 161.992 77.520 1.00 172.97 601 THR C CA 1
ATOM 11657 C C . THR C 1 601 ? 125.275 162.485 76.198 1.00 172.55 601 THR C C 1
ATOM 11658 O O . THR C 1 601 ? 124.726 163.586 76.101 1.00 174.49 601 THR C O 1
ATOM 11662 N N . LEU C 1 602 ? 125.415 161.649 75.173 1.00 165.57 602 LEU C N 1
ATOM 11663 C CA . LEU C 1 602 ? 124.925 161.945 73.835 1.00 166.11 602 LEU C CA 1
ATOM 11664 C C . LEU C 1 602 ? 123.912 160.887 73.421 1.00 166.50 602 LEU C C 1
ATOM 11665 O O . LEU C 1 602 ? 124.091 159.699 73.705 1.00 168.54 602 LEU C O 1
ATOM 11670 N N . VAL C 1 603 ? 122.850 161.324 72.750 1.00 161.75 603 VAL C N 1
ATOM 11671 C CA . VAL C 1 603 ? 121.775 160.447 72.305 1.00 160.59 603 VAL C CA 1
ATOM 11672 C C . VAL C 1 603 ? 121.623 160.601 70.800 1.00 160.55 603 VAL C C 1
ATOM 11673 O O . VAL C 1 603 ? 121.590 161.725 70.285 1.00 161.76 603 VAL C O 1
ATOM 11677 N N . TYR C 1 604 ? 121.530 159.473 70.096 1.00 165.04 604 TYR C N 1
ATOM 11678 C CA . TYR C 1 604 ? 121.375 159.448 68.641 1.00 165.07 604 TYR C CA 1
ATOM 11679 C C . TYR C 1 604 ? 120.164 158.580 68.304 1.00 166.99 604 TYR C C 1
ATOM 11680 O O . TYR C 1 604 ? 120.295 157.372 68.093 1.00 167.98 604 TYR C O 1
ATOM 11689 N N . LYS C 1 605 ? 118.984 159.203 68.256 1.00 173.12 605 LYS C N 1
ATOM 11690 C CA . LYS C 1 605 ? 117.777 158.484 67.866 1.00 172.83 605 LYS C CA 1
ATOM 11691 C C . LYS C 1 605 ? 117.815 158.044 66.410 1.00 172.40 605 LYS C C 1
ATOM 11692 O O . LYS C 1 605 ? 117.087 157.120 66.033 1.00 172.31 605 LYS C O 1
ATOM 11694 N N . ASP C 1 606 ? 118.641 158.684 65.591 1.00 159.08 606 ASP C N 1
ATOM 11695 C CA . ASP C 1 606 ? 118.785 158.337 64.182 1.00 156.43 606 ASP C CA 1
ATOM 11696 C C . ASP C 1 606 ? 120.265 158.465 63.836 1.00 158.17 606 ASP C C 1
ATOM 11697 O O . ASP C 1 606 ? 121.125 158.545 64.720 1.00 158.35 606 ASP C O 1
ATOM 11699 N N . TYR C 1 607 ? 120.577 158.484 62.540 1.00 174.74 607 TYR C N 1
ATOM 11700 C CA . TYR C 1 607 ? 121.960 158.632 62.099 1.00 177.39 607 TYR C CA 1
ATOM 11701 C C . TYR C 1 607 ? 122.574 159.971 62.496 1.00 179.75 607 TYR C C 1
ATOM 11702 O O . TYR C 1 607 ? 123.771 160.173 62.259 1.00 180.36 607 TYR C O 1
ATOM 11704 N N . ALA C 1 608 ? 121.799 160.878 63.089 1.00 174.97 608 ALA C N 1
ATOM 11705 C CA . ALA C 1 608 ? 122.315 162.169 63.526 1.00 173.11 608 ALA C CA 1
ATOM 11706 C C . ALA C 1 608 ? 121.379 162.736 64.581 1.00 172.35 608 ALA C C 1
ATOM 11707 O O . ALA C 1 608 ? 120.172 162.846 64.341 1.00 172.75 608 ALA C O 1
ATOM 11709 N N . TYR C 1 609 ? 121.934 163.093 65.735 1.00 166.28 609 TYR C N 1
ATOM 11710 C CA . TYR C 1 609 ? 121.158 163.682 66.820 1.00 166.65 609 TYR C CA 1
ATOM 11711 C C . TYR C 1 609 ? 122.123 164.234 67.857 1.00 165.88 609 TYR C C 1
ATOM 11712 O O . TYR C 1 609 ? 123.266 163.784 67.966 1.00 167.18 609 TYR C O 1
ATOM 11714 N N . LEU C 1 610 ? 121.646 165.218 68.617 1.00 158.15 610 LEU C N 1
ATOM 11715 C CA . LEU C 1 610 ? 122.442 165.851 69.664 1.00 159.53 610 LEU C CA 1
ATOM 11716 C C . LEU C 1 610 ? 121.596 166.100 70.907 1.00 160.46 610 LEU C C 1
ATOM 11717 O O . LEU C 1 610 ? 121.661 167.171 71.517 1.00 159.20 610 LEU C O 1
ATOM 11719 N N . ARG C 1 611 ? 120.790 165.113 71.298 1.00 167.99 611 ARG C N 1
ATOM 11720 C CA . ARG C 1 611 ? 119.951 165.224 72.493 1.00 167.03 611 ARG C CA 1
ATOM 11721 C C . ARG C 1 611 ? 120.822 164.983 73.723 1.00 167.52 611 ARG C C 1
ATOM 11722 O O . ARG C 1 611 ? 120.812 163.914 74.339 1.00 169.51 611 ARG C O 1
ATOM 11730 N N . THR C 1 612 ? 121.592 166.006 74.083 1.00 164.33 612 THR C N 1
ATOM 11731 C CA . THR C 1 612 ? 122.491 165.908 75.225 1.00 165.31 612 THR C CA 1
ATOM 11732 C C . THR C 1 612 ? 121.692 165.916 76.524 1.00 165.15 612 THR C C 1
ATOM 11733 O O . THR C 1 612 ? 120.890 166.825 76.761 1.00 164.53 612 THR C O 1
ATOM 11737 N N . ILE C 1 613 ? 121.909 164.903 77.362 1.00 174.27 613 ILE C N 1
ATOM 11738 C CA . ILE C 1 613 ? 121.243 164.778 78.652 1.00 173.64 613 ILE C CA 1
ATOM 11739 C C . ILE C 1 613 ? 122.285 164.415 79.702 1.00 172.71 613 ILE C C 1
ATOM 11740 O O . ILE C 1 613 ? 123.430 164.088 79.391 1.00 173.81 613 ILE C O 1
ATOM 11745 N N . ASN C 1 614 ? 121.868 164.485 80.964 1.00 164.69 614 ASN C N 1
ATOM 11746 C CA . ASN C 1 614 ? 122.761 164.166 82.069 1.00 165.18 614 ASN C CA 1
ATOM 11747 C C . ASN C 1 614 ? 123.118 162.683 82.068 1.00 165.04 614 ASN C C 1
ATOM 11748 O O . ASN C 1 614 ? 122.333 161.829 81.649 1.00 165.95 614 ASN C O 1
ATOM 11753 N N . THR C 1 615 ? 124.329 162.386 82.544 1.00 166.41 615 THR C N 1
ATOM 11754 C CA . THR C 1 615 ? 124.794 161.003 82.587 1.00 167.07 615 THR C CA 1
ATOM 11755 C C . THR C 1 615 ? 124.006 160.183 83.602 1.00 166.19 615 THR C C 1
ATOM 11756 O O . THR C 1 615 ? 123.708 159.007 83.361 1.00 166.76 615 THR C O 1
ATOM 11760 N N . THR C 1 616 ? 123.638 160.789 84.730 1.00 162.81 616 THR C N 1
ATOM 11761 C CA . THR C 1 616 ? 122.944 160.068 85.790 1.00 164.24 616 THR C CA 1
ATOM 11762 C C . THR C 1 616 ? 121.521 159.674 85.417 1.00 163.82 616 THR C C 1
ATOM 11763 O O . THR C 1 616 ? 120.891 158.923 86.171 1.00 162.13 616 THR C O 1
ATOM 11767 N N . ASP C 1 617 ? 120.997 160.163 84.290 1.00 170.60 617 ASP C N 1
ATOM 11768 C CA . ASP C 1 617 ? 119.626 159.837 83.907 1.00 170.59 617 ASP C CA 1
ATOM 11769 C C . ASP C 1 617 ? 119.441 158.346 83.658 1.00 169.47 617 ASP C C 1
ATOM 11770 O O . ASP C 1 617 ? 118.338 157.820 83.845 1.00 168.36 617 ASP C O 1
ATOM 11775 N N . ILE C 1 618 ? 120.493 157.650 83.242 1.00 152.86 618 ILE C N 1
ATOM 11776 C CA . ILE C 1 618 ? 120.423 156.213 83.004 1.00 152.10 618 ILE C CA 1
ATOM 11777 C C . ILE C 1 618 ? 120.763 155.484 84.295 1.00 153.57 618 ILE C C 1
ATOM 11778 O O . ILE C 1 618 ? 121.695 155.860 85.016 1.00 152.20 618 ILE C O 1
ATOM 11780 N N . SER C 1 619 ? 119.986 154.449 84.605 1.00 154.72 619 SER C N 1
ATOM 11781 C CA . SER C 1 619 ? 120.192 153.690 85.828 1.00 152.58 619 SER C CA 1
ATOM 11782 C C . SER C 1 619 ? 121.536 152.973 85.801 1.00 152.62 619 SER C C 1
ATOM 11783 O O . SER C 1 619 ? 122.012 152.530 84.753 1.00 152.25 619 SER C O 1
ATOM 11786 N N . THR C 1 620 ? 122.148 152.859 86.977 1.00 146.17 620 THR C N 1
ATOM 11787 C CA . THR C 1 620 ? 123.449 152.218 87.137 1.00 146.99 620 THR C CA 1
ATOM 11788 C C . THR C 1 620 ? 123.257 150.931 87.928 1.00 147.30 620 THR C C 1
ATOM 11789 O O . THR C 1 620 ? 122.886 150.968 89.106 1.00 145.34 620 THR C O 1
ATOM 11793 N N . LEU C 1 621 ? 123.502 149.796 87.279 1.00 138.28 621 LEU C N 1
ATOM 11794 C CA . LEU C 1 621 ? 123.406 148.515 87.961 1.00 134.51 621 LEU C CA 1
ATOM 11795 C C . LEU C 1 621 ? 124.604 148.316 88.882 1.00 131.42 621 LEU C C 1
ATOM 11796 O O . LEU C 1 621 ? 125.682 148.877 88.668 1.00 132.70 621 LEU C O 1
ATOM 11801 N N . ASN C 1 622 ? 124.403 147.513 89.921 1.00 121.63 622 ASN C N 1
ATOM 11802 C CA . ASN C 1 622 ? 125.434 147.260 90.915 1.00 123.39 622 ASN C CA 1
ATOM 11803 C C . ASN C 1 622 ? 125.690 145.765 91.040 1.00 123.13 622 ASN C C 1
ATOM 11804 O O . ASN C 1 622 ? 124.777 144.944 90.903 1.00 122.41 622 ASN C O 1
ATOM 11809 N N . THR C 1 623 ? 126.953 145.420 91.285 1.00 106.79 623 THR C N 1
ATOM 11810 C CA . THR C 1 623 ? 127.386 144.040 91.500 1.00 103.82 623 THR C CA 1
ATOM 11811 C C . THR C 1 623 ? 128.190 144.036 92.796 1.00 101.07 623 THR C C 1
ATOM 11812 O O . THR C 1 623 ? 129.419 144.140 92.776 1.00 107.37 623 THR C O 1
ATOM 11816 N N . PHE C 1 624 ? 127.492 143.915 93.921 1.00 100.93 624 PHE C N 1
ATOM 11817 C CA . PHE C 1 624 ? 128.125 143.944 95.230 1.00 103.54 624 PHE C CA 1
ATOM 11818 C C . PHE C 1 624 ? 127.527 142.861 96.111 1.00 107.73 624 PHE C C 1
ATOM 11819 O O . PHE C 1 624 ? 126.314 142.635 96.094 1.00 112.40 624 PHE C O 1
ATOM 11827 N N . ILE C 1 625 ? 128.383 142.198 96.876 1.00 104.28 625 ILE C N 1
ATOM 11828 C CA . ILE C 1 625 ? 127.965 141.215 97.865 1.00 103.57 625 ILE C CA 1
ATOM 11829 C C . ILE C 1 625 ? 128.204 141.856 99.225 1.00 105.60 625 ILE C C 1
ATOM 11830 O O . ILE C 1 625 ? 129.328 141.852 99.742 1.00 108.00 625 ILE C O 1
ATOM 11835 N N . ALA C 1 626 ? 127.151 142.427 99.800 1.00 110.57 626 ALA C N 1
ATOM 11836 C CA . ALA C 1 626 ? 127.284 143.154 101.054 1.00 110.10 626 ALA C CA 1
ATOM 11837 C C . ALA C 1 626 ? 127.677 142.217 102.188 1.00 111.37 626 ALA C C 1
ATOM 11838 O O . ALA C 1 626 ? 127.162 141.103 102.305 1.00 114.02 626 ALA C O 1
ATOM 11840 N N . LEU C 1 627 ? 128.599 142.680 103.024 1.00 112.38 627 LEU C N 1
ATOM 11841 C CA . LEU C 1 627 ? 129.053 141.949 104.202 1.00 111.66 627 LEU C CA 1
ATOM 11842 C C . LEU C 1 627 ? 128.447 142.649 105.413 1.00 115.30 627 LEU C C 1
ATOM 11843 O O . LEU C 1 627 ? 129.062 143.533 106.012 1.00 119.83 627 LEU C O 1
ATOM 11848 N N . ASN C 1 628 ? 127.228 142.248 105.774 1.00 111.42 628 ASN C N 1
ATOM 11849 C CA . ASN C 1 628 ? 126.507 142.864 106.886 1.00 112.15 628 ASN C CA 1
ATOM 11850 C C . ASN C 1 628 ? 127.039 142.305 108.205 1.00 113.82 628 ASN C C 1
ATOM 11851 O O . ASN C 1 628 ? 126.353 141.608 108.956 1.00 117.77 628 ASN C O 1
ATOM 11856 N N . LEU C 1 629 ? 128.299 142.627 108.477 1.00 101.44 629 LEU C N 1
ATOM 11857 C CA . LEU C 1 629 ? 128.937 142.183 109.707 1.00 99.85 629 LEU C CA 1
ATOM 11858 C C . LEU C 1 629 ? 128.326 142.891 110.908 1.00 103.46 629 LEU C C 1
ATOM 11859 O O . LEU C 1 629 ? 127.979 144.073 110.845 1.00 105.13 629 LEU C O 1
ATOM 11864 N N . SER C 1 630 ? 128.192 142.157 112.007 1.00 98.44 630 SER C N 1
ATOM 11865 C CA . SER C 1 630 ? 127.653 142.688 113.252 1.00 94.84 630 SER C CA 1
ATOM 11866 C C . SER C 1 630 ? 128.782 142.773 114.268 1.00 95.96 630 SER C C 1
ATOM 11867 O O . SER C 1 630 ? 129.434 141.767 114.561 1.00 101.49 630 SER C O 1
ATOM 11870 N N . PHE C 1 631 ? 129.006 143.970 114.803 1.00 93.11 631 PHE C N 1
ATOM 11871 C CA . PHE C 1 631 ? 130.088 144.174 115.752 1.00 95.05 631 PHE C CA 1
ATOM 11872 C C . PHE C 1 631 ? 129.724 143.565 117.104 1.00 99.39 631 PHE C C 1
ATOM 11873 O O . PHE C 1 631 ? 128.665 142.957 117.283 1.00 105.23 631 PHE C O 1
ATOM 11881 N N . ILE C 1 632 ? 130.618 143.736 118.074 1.00 80.88 632 ILE C N 1
ATOM 11882 C CA . ILE C 1 632 ? 130.457 143.169 119.407 1.00 81.07 632 ILE C CA 1
ATOM 11883 C C . ILE C 1 632 ? 130.077 144.292 120.360 1.00 83.96 632 ILE C C 1
ATOM 11884 O O . ILE C 1 632 ? 130.840 145.248 120.541 1.00 88.66 632 ILE C O 1
ATOM 11889 N N . GLN C 1 633 ? 128.901 144.172 120.969 1.00 94.06 633 GLN C N 1
ATOM 11890 C CA . GLN C 1 633 ? 128.448 145.167 121.930 1.00 96.12 633 GLN C CA 1
ATOM 11891 C C . GLN C 1 633 ? 129.281 145.097 123.203 1.00 99.67 633 GLN C C 1
ATOM 11892 O O . GLN C 1 633 ? 129.771 144.034 123.596 1.00 103.26 633 GLN C O 1
ATOM 11898 N N . ASN C 1 634 ? 129.439 146.245 123.851 1.00 100.55 634 ASN C N 1
ATOM 11899 C CA . ASN C 1 634 ? 130.203 146.358 125.086 1.00 100.92 634 ASN C CA 1
ATOM 11900 C C . ASN C 1 634 ? 129.247 146.594 126.245 1.00 91.70 634 ASN C C 1
ATOM 11901 O O . ASN C 1 634 ? 128.417 147.508 126.194 1.00 89.82 634 ASN C O 1
ATOM 11903 N N . ILE C 1 635 ? 129.366 145.771 127.284 1.00 101.27 635 ILE C N 1
ATOM 11904 C CA . ILE C 1 635 ? 128.477 145.820 128.435 1.00 103.30 635 ILE C CA 1
ATOM 11905 C C . ILE C 1 635 ? 129.283 146.199 129.673 1.00 106.80 635 ILE C C 1
ATOM 11906 O O . ILE C 1 635 ? 130.508 146.316 129.637 1.00 112.85 635 ILE C O 1
ATOM 11911 N N . ASP C 1 636 ? 128.568 146.394 130.778 1.00 112.72 636 ASP C N 1
ATOM 11912 C CA . ASP C 1 636 ? 129.159 146.765 132.055 1.00 112.22 636 ASP C CA 1
ATOM 11913 C C . ASP C 1 636 ? 128.873 145.685 133.087 1.00 110.78 636 ASP C C 1
ATOM 11914 O O . ASP C 1 636 ? 127.766 145.139 133.136 1.00 113.75 636 ASP C O 1
ATOM 11919 N N . PHE C 1 637 ? 129.873 145.380 133.907 1.00 80.34 637 PHE C N 1
ATOM 11920 C CA . PHE C 1 637 ? 129.740 144.396 134.970 1.00 79.35 637 PHE C CA 1
ATOM 11921 C C . PHE C 1 637 ? 129.546 145.104 136.303 1.00 85.23 637 PHE C C 1
ATOM 11922 O O . PHE C 1 637 ? 130.152 146.148 136.557 1.00 92.57 637 PHE C O 1
ATOM 11930 N N . LYS C 1 638 ? 128.698 144.531 137.151 1.00 89.43 638 LYS C N 1
ATOM 11931 C CA . LYS C 1 638 ? 128.377 145.105 138.449 1.00 90.03 638 LYS C CA 1
ATOM 11932 C C . LYS C 1 638 ? 128.721 144.113 139.549 1.00 90.72 638 LYS C C 1
ATOM 11933 O O . LYS C 1 638 ? 128.487 142.909 139.409 1.00 96.72 638 LYS C O 1
ATOM 11939 N N . ALA C 1 639 ? 129.278 144.626 140.642 1.00 90.49 639 ALA C N 1
ATOM 11940 C CA . ALA C 1 639 ? 129.631 143.780 141.771 1.00 94.73 639 ALA C CA 1
ATOM 11941 C C . ALA C 1 639 ? 128.378 143.259 142.461 1.00 96.45 639 ALA C C 1
ATOM 11942 O O . ALA C 1 639 ? 127.398 143.989 142.640 1.00 94.37 639 ALA C O 1
ATOM 11944 N N . ILE C 1 640 ? 128.413 141.988 142.850 1.00 102.16 640 ILE C N 1
ATOM 11945 C CA . ILE C 1 640 ? 127.297 141.334 143.522 1.00 99.67 640 ILE C CA 1
ATOM 11946 C C . ILE C 1 640 ? 127.809 140.700 144.806 1.00 101.83 640 ILE C C 1
ATOM 11947 O O . ILE C 1 640 ? 128.836 140.012 144.798 1.00 101.52 640 ILE C O 1
ATOM 11952 N N . GLU C 1 641 ? 127.098 140.933 145.905 1.00 122.30 641 GLU C N 1
ATOM 11953 C CA . GLU C 1 641 ? 127.438 140.368 147.203 1.00 123.55 641 GLU C CA 1
ATOM 11954 C C . GLU C 1 641 ? 126.366 139.366 147.605 1.00 122.15 641 GLU C C 1
ATOM 11955 O O . GLU C 1 641 ? 125.177 139.702 147.634 1.00 123.16 641 GLU C O 1
ATOM 11961 N N . LEU C 1 642 ? 126.789 138.139 147.908 1.00 103.78 642 LEU C N 1
ATOM 11962 C CA . LEU C 1 642 ? 125.835 137.092 148.261 1.00 103.00 642 LEU C CA 1
ATOM 11963 C C . LEU C 1 642 ? 125.139 137.396 149.582 1.00 107.76 642 LEU C C 1
ATOM 11964 O O . LEU C 1 642 ? 123.908 137.335 149.674 1.00 110.61 642 LEU C O 1
ATOM 11969 N N . TYR C 1 643 ? 125.909 137.724 150.615 1.00 112.89 643 TYR C N 1
ATOM 11970 C CA . TYR C 1 643 ? 125.376 138.002 151.940 1.00 110.56 643 TYR C CA 1
ATOM 11971 C C . TYR C 1 643 ? 125.602 139.466 152.287 1.00 113.22 643 TYR C C 1
ATOM 11972 O O . TYR C 1 643 ? 126.725 139.969 152.170 1.00 117.04 643 TYR C O 1
ATOM 11981 N N . SER C 1 644 ? 124.540 140.140 152.715 1.00 131.04 644 SER C N 1
ATOM 11982 C CA . SER C 1 644 ? 124.648 141.533 153.113 1.00 133.42 644 SER C CA 1
ATOM 11983 C C . SER C 1 644 ? 125.381 141.648 154.447 1.00 136.52 644 SER C C 1
ATOM 11984 O O . SER C 1 644 ? 125.626 140.660 155.146 1.00 140.56 644 SER C O 1
ATOM 11987 N N . SER C 1 645 ? 125.740 142.885 154.798 1.00 138.52 645 SER C N 1
ATOM 11988 C CA . SER C 1 645 ? 126.445 143.119 156.054 1.00 138.78 645 SER C CA 1
ATOM 11989 C C . SER C 1 645 ? 125.579 142.779 157.260 1.00 140.54 645 SER C C 1
ATOM 11990 O O . SER C 1 645 ? 126.108 142.399 158.312 1.00 141.21 645 SER C O 1
ATOM 11993 N N . ALA C 1 646 ? 124.257 142.912 157.133 1.00 139.36 646 ALA C N 1
ATOM 11994 C CA . ALA C 1 646 ? 123.372 142.581 158.246 1.00 137.38 646 ALA C CA 1
ATOM 11995 C C . ALA C 1 646 ? 123.474 141.106 158.611 1.00 138.53 646 ALA C C 1
ATOM 11996 O O . ALA C 1 646 ? 123.544 140.756 159.794 1.00 141.31 646 ALA C O 1
ATOM 11998 N N . GLU C 1 647 ? 123.489 140.225 157.607 1.00 146.69 647 GLU C N 1
ATOM 11999 C CA . GLU C 1 647 ? 123.636 138.799 157.880 1.00 145.39 647 GLU C CA 1
ATOM 12000 C C . GLU C 1 647 ? 125.002 138.489 158.478 1.00 145.95 647 GLU C C 1
ATOM 12001 O O . GLU C 1 647 ? 125.118 137.641 159.371 1.00 152.61 647 GLU C O 1
ATOM 12007 N N . LYS C 1 648 ? 126.050 139.162 157.993 1.00 135.28 648 LYS C N 1
ATOM 12008 C CA . LYS C 1 648 ? 127.380 138.958 158.554 1.00 137.40 648 LYS C CA 1
ATOM 12009 C C . LYS C 1 648 ? 127.418 139.347 160.026 1.00 141.69 648 LYS C C 1
ATOM 12010 O O . LYS C 1 648 ? 128.013 138.642 160.849 1.00 141.69 648 LYS C O 1
ATOM 12016 N N . ARG C 1 649 ? 126.790 140.472 160.376 1.00 161.11 649 ARG C N 1
ATOM 12017 C CA . ARG C 1 649 ? 126.720 140.874 161.778 1.00 161.52 649 ARG C CA 1
ATOM 12018 C C . ARG C 1 649 ? 125.904 139.878 162.593 1.00 158.87 649 ARG C C 1
ATOM 12019 O O . ARG C 1 649 ? 126.282 139.527 163.716 1.00 157.58 649 ARG C O 1
ATOM 12027 N N . LEU C 1 650 ? 124.780 139.413 162.042 1.00 142.70 650 LEU C N 1
ATOM 12028 C CA . LEU C 1 650 ? 123.948 138.443 162.746 1.00 138.44 650 LEU C CA 1
ATOM 12029 C C . LEU C 1 650 ? 124.656 137.110 162.941 1.00 138.30 650 LEU C C 1
ATOM 12030 O O . LEU C 1 650 ? 124.290 136.357 163.849 1.00 139.35 650 LEU C O 1
ATOM 12035 N N . ALA C 1 651 ? 125.649 136.797 162.106 1.00 149.36 651 ALA C N 1
ATOM 12036 C CA . ALA C 1 651 ? 126.403 135.563 162.292 1.00 148.67 651 ALA C CA 1
ATOM 12037 C C . ALA C 1 651 ? 127.119 135.559 163.637 1.00 153.69 651 ALA C C 1
ATOM 12038 O O . ALA C 1 651 ? 127.107 134.549 164.351 1.00 157.25 651 ALA C O 1
ATOM 12040 N N . SER C 1 652 ? 127.736 136.682 163.999 1.00 171.36 652 SER C N 1
ATOM 12041 C CA . SER C 1 652 ? 128.416 136.873 165.290 1.00 173.55 652 SER C CA 1
ATOM 12042 C C . SER C 1 652 ? 129.462 135.770 165.445 1.00 174.81 652 SER C C 1
ATOM 12043 O O . SER C 1 652 ? 130.280 135.579 164.530 1.00 170.85 652 SER C O 1
ATOM 12046 N N . SER C 1 653 ? 129.480 135.036 166.552 1.00 185.34 653 SER C N 1
ATOM 12047 C CA . SER C 1 653 ? 130.461 133.977 166.761 1.00 183.80 653 SER C CA 1
ATOM 12048 C C . SER C 1 653 ? 129.778 132.646 167.054 1.00 181.33 653 SER C C 1
ATOM 12049 O O . SER C 1 653 ? 128.593 132.605 167.384 1.00 178.73 653 SER C O 1
#